Protein 8UAI (pdb70)

Radius of gyration: 36.53 Å; Cα contacts (8 Å, |Δi|>4): 7973; chains: 6; bounding box: 95×92×76 Å

Foldseek 3Di:
DPCLPVFLAWDWWFFLAKDDFQFWIKTWTQCPPSLNVLALKIKMKIKGAAQKKQFKKFKLFKKKKAWQAAKWKKDWADPPFDFDQADDPVHDTGHDIDIDGHQKIFIDHHPIIMMIGHNDHGMIMMMMMTNLVDPSRPDDSDMFMAGQAAAADGSNPNVAALGRHPLNHHNLVVQCVVVVHPSVVSVRSRNRVGDRHRMHGDDDDDDDRDPVVVVVVVVVVVVVVVVVVCVCCVPPVPQDGMDRFAPPVDAPFDDPPFKGKGKAFCVHRVVLQRSFKIKMKIWGAAQKKQAKKFWAPWKKKKAWQAAKKFKWKADPVRRTNDGDMDHHNIITIHRHGIIMMITGHNHITIIMIMINGRDIDMAGCAEPNHPLLVDPLVVQCVVVVHDSVVSVCRNPVHHGPRMDGHD/DFDAFDDPFQAWDWWFFDDWDDFQFWIKTWTDCPDNQNRRQLKTKMKIWGAAQKKQAKKFKLFKKKKAWLFAKWKKDKDFPPAAFPFDDDPVNDDTGHDMDIDGHQKIFTGQHPIIMMIGGNDRHTTMMMMMGRCRFPSRPPHSDTDIAGQAAVQVCRHPLLPDDLVVQCVVVVHDSVVSVNRSNPVGRRHRMHRDDPHDADGDPPRHGPCCDCPCTPPFDGMDGFPPPVQFPDDDPQFWTKHKAFCVNGVSRQSSFKIKMKTKGAAFKKQFKWFKAPWKKKKAWSAAKKFKWWADDVGDIRDTGMHHHNIITIHGHPIIMMITTHRHITIIMIMIRGGPIDIAGCAAPNHPLLVDDLVVVCVVPVDDSVVSCCRNPVHHGPRTGGD/DCLLCPVFQAFDFAAFPDWAQFLFWIKTKRWCPPSQNSPALKIKIKTWGFAQKKFFKKAAQFKKKKAWAAAKWKKDKDDPPDFQPFDDQDPVNVCVQVVVVDDDDVPDTGHAMDIDGHQKMFIHHHGIIMMIHGNTDGITIMMMMTRNPFPSRPDHRGTDMAGQAAWGADCVVDDQLVVVLPCPTGHPLSSDDLVVVCVVVVHDSVVSCVRSDHHNRHRMGRDPDRPLNGGHPVVVPCSPFDGMDGQPQVVPFPADDPFFWTKGWFFCVNHVCCQVSFKTKMKIWTAAFKKFFWKFWAPKKKKKAWSAAKKWKWKAAPVRRTRGTDIGHHGIITIHRHPIIMMITTHRGITIMMMMINGRDIDMAGCAADRHVLLVDDLVVVCVVVVHDSVVSVCRNPVQDHHTGMGHRPPDGD/DLPPFLAFDWWFFDDKADFQFWIKTWTQCPPSLNVLALKIKMKIKGAAQKKQFKKFKLFKKKKAWQAAKWKKDKADPPFDFDQADDPVHDTGHDIGIDGHQKIFIGGHPIIMMIHHNDHGMIMMMMITRLVFPSRPDDSDMDMAGQAAAADGSNDPCAPGRHPLRVDNLVVQCVVVVHDSVVSRVSRNRVGPRHRMHGDPDDDDDGDDPPVVVVVVVVVVVVVVVVVVVVVVVCVCCVPPVVQDGMDRQPPPPDAPFDDPPFKGKGKAFCVHRVCLVVNFKIKMKIKTAAQKKQAKKFWAPWKKKKAWAAAKKFKWKADPVRRGNDGDIRHHNIITIHRHGIIMMITTHNHITIIMIMINGRDIDMAGCAEPRHPLLPDPLVVQCVVVVHDSVVSVCRNPVHHGPRMDGHDPD/DFDAFDPPAQAWDWWFFPDWADFQFWIKTWTDCPDRLNRRQLKTKIKIKGWAQKKQAKKFKLFKKKKAWLAAKWKKDKDDPPAAFDFDDPVVVDDTGHDMDIDGHQKIFTGQHPIIMMITGHDDGITMMMMMGRCRFPSRPPHSDIDIAGQAAVQVCVPHPLLPDDLVVQCVVVVHDSVVSVVRSNPVGRRHRMHRDDPHDDDGDPCVCVPHSPFDRMDGQVPPVQFPDDDPQFWTKHKAFCVHGVCRQVSFKIKMKTWGAAFKKQFKKFWAPWKKKKAWSAAKKFKWWADDVRDINDTGMHHHNIITIHGGPIIMMITGHRGITIIMIMIRGGPIDIAGCAEPNHPLLVDDLVVVCVVVVDDSVVSCCRNPVHHGPRTGGD/DCLLCVVFLAFDFQDFPDWFQFLFWIKTKRFCPPSQNSPFLKIKMKTKGAAQKKFFKKAAQFKKKKAWLAAKWKKDKDDPPDDQPFDDDDPVVVVVDVVDHDVVGPDTGHAMDIDGHQKMFIHHHGIIMMIGRNDNGIIIMMMMTNNVFPRNPPHSGGDMAGQAADGADPCPGGHPLLVDDQVVVCVVVVHDSVVSVVRNDHHNRHRMHHNPDDDLPGGHPVVDDPSPADTMDGQPQVVPFPDDDPQFWTKRWAFCVNHVCCQVSQKTKMKIWTAAFKKFFKKFKAPKKKKKAWSAAKKWKWKADPVRRTHDTDIDHHGTITIHHHPIIMMITTHNHITIMMMMINGRDIDMAGQAADRHVLLVDQLVVVCVVVVHDSVVSVCRNPVQPHDDGMGHRPPDDD

B-factor: mean 38.61, std 11.41, range [18.66, 100.55]

Structure (mmCIF, N/CA/C/O backbone):
data_8UAI
#
_entry.id   8UAI
#
_cell.length_a   149.168
_cell.length_b   91.093
_cell.length_c   74.854
_cell.angle_alpha   90.000
_cell.angle_beta   90.320
_cell.angle_gamma   90.000
#
_symmetry.space_group_name_H-M   'P 1 21 1'
#
loop_
_entity.id
_entity.type
_entity.pdbx_description
1 polymer '11S globulin 1'
2 polymer '11S globulin 2'
3 polymer '11S globulin 3'
4 non-polymer GLYCEROL
5 non-polymer 'CHLORIDE ION'
6 water water
#
loop_
_atom_site.group_PDB
_atom_site.id
_atom_site.type_symbol
_atom_site.label_atom_id
_atom_site.label_alt_id
_atom_site.label_comp_id
_atom_site.label_asym_id
_atom_site.label_entity_id
_atom_site.label_seq_id
_atom_site.pdbx_PDB_ins_code
_atom_site.Cartn_x
_atom_site.Cartn_y
_atom_site.Cartn_z
_atom_site.occupancy
_atom_site.B_iso_or_equiv
_atom_site.auth_seq_id
_atom_site.auth_comp_id
_atom_site.auth_asym_id
_atom_site.auth_atom_id
_atom_site.pdbx_PDB_model_num
ATOM 1 N N . HIS A 1 12 ? 35.26273 5.39863 45.98424 1.000 65.91330 12 HIS A N 1
ATOM 2 C CA . HIS A 1 12 ? 36.18019 6.26758 46.71459 1.000 62.38933 12 HIS A CA 1
ATOM 3 C C . HIS A 1 12 ? 36.10219 6.04459 48.22858 1.000 70.51398 12 HIS A C 1
ATOM 4 O O . HIS A 1 12 ? 35.58480 5.02130 48.68836 1.000 72.38907 12 HIS A O 1
ATOM 11 N N . PHE A 1 13 ? 36.61424 7.02502 48.99000 1.000 67.30744 13 PHE A N 1
ATOM 12 C CA . PHE A 1 13 ? 36.54791 7.01472 50.44959 1.000 57.62399 13 PHE A CA 1
ATOM 13 C C . PHE A 1 13 ? 36.85629 8.38624 51.05649 1.000 66.51102 13 PHE A C 1
ATOM 14 O O . PHE A 1 13 ? 37.63727 8.48329 52.00981 1.000 63.51972 13 PHE A O 1
ATOM 16 N N . GLY A 1 14 ? 36.25010 9.44876 50.52212 1.000 57.89858 14 GLY A N 1
ATOM 17 C CA . GLY A 1 14 ? 36.37632 10.78009 51.10295 1.000 60.52021 14 GLY A CA 1
ATOM 18 C C . GLY A 1 14 ? 37.70510 11.48588 50.90678 1.000 63.40967 14 GLY A C 1
ATOM 19 O O . GLY A 1 14 ? 37.98497 12.45843 51.61940 1.000 60.61790 14 GLY A O 1
ATOM 20 N N . GLU A 1 15 ? 38.51908 11.05368 49.93790 1.000 56.16859 15 GLU A N 1
ATOM 21 C CA . GLU A 1 15 ? 39.89487 11.53190 49.85338 1.000 54.75046 15 GLU A CA 1
ATOM 22 C C . GLU A 1 15 ? 39.98242 13.00939 49.48454 1.000 53.11227 15 GLU A C 1
ATOM 23 O O . GLU A 1 15 ? 40.98417 13.65942 49.80357 1.000 54.27670 15 GLU A O 1
ATOM 29 N N . CYS A 1 16 ? 38.97035 13.56696 48.81613 1.000 43.72448 16 CYS A N 1
ATOM 30 C CA . CYS A 1 16 ? 39.08718 14.92699 48.30039 1.000 46.61880 16 CYS A CA 1
ATOM 31 C C . CYS A 1 16 ? 38.32636 15.95951 49.13389 1.000 50.97034 16 CYS A C 1
ATOM 32 O O . CYS A 1 16 ? 38.02315 17.04958 48.63697 1.000 48.66686 16 CYS A O 1
ATOM 35 N N . ASN A 1 17 ? 38.03913 15.65105 50.39771 1.000 54.58683 17 ASN A N 1
ATOM 36 C CA . ASN A 1 17 ? 37.38997 16.59468 51.31030 1.000 58.75332 17 ASN A CA 1
ATOM 37 C C . ASN A 1 17 ? 38.46569 17.49168 51.92785 1.000 57.69696 17 ASN A C 1
ATOM 38 O O . ASN A 1 17 ? 38.90187 17.30544 53.06387 1.000 65.71932 17 ASN A O 1
ATOM 43 N N . LEU A 1 18 ? 38.88975 18.49549 51.16078 1.000 50.81751 18 LEU A N 1
ATOM 44 C CA . LEU A 1 18 ? 40.10155 19.25810 51.45573 1.000 53.25182 18 LEU A CA 1
ATOM 45 C C . LEU A 1 18 ? 39.72007 20.67264 51.86995 1.000 52.00467 18 LEU A C 1
ATOM 46 O O . LEU A 1 18 ? 39.30464 21.47429 51.02646 1.000 47.31901 18 LEU A O 1
ATOM 51 N N . ASP A 1 19 ? 39.89218 20.99037 53.15914 1.000 52.33290 19 ASP A N 1
ATOM 52 C CA . ASP A 1 19 ? 39.64543 22.35589 53.62576 1.000 50.56098 19 ASP A CA 1
ATOM 53 C C . ASP A 1 19 ? 40.75589 23.30857 53.21280 1.000 49.76386 19 ASP A C 1
ATOM 54 O O . ASP A 1 19 ? 40.50647 24.50698 53.04172 1.000 46.18887 19 ASP A O 1
ATOM 59 N N . ARG A 1 20 ? 41.98689 22.81495 53.09848 1.000 44.81559 20 ARG A N 1
ATOM 60 C CA . ARG A 1 20 ? 43.14057 23.65232 52.80482 1.000 44.61627 20 ARG A CA 1
ATOM 61 C C . ARG A 1 20 ? 44.07525 22.89734 51.86786 1.000 48.11652 20 ARG A C 1
ATOM 62 O O . ARG A 1 20 ? 44.21662 21.67695 51.98012 1.000 46.44166 20 ARG A O 1
ATOM 70 N N . LEU A 1 21 ? 44.68444 23.61346 50.92182 1.000 40.56426 21 LEU A N 1
ATOM 71 C CA . LEU A 1 21 ? 45.75721 23.06643 50.10465 1.000 42.79185 21 LEU A CA 1
ATOM 72 C C . LEU A 1 21 ? 47.06635 23.69091 50.56268 1.000 43.82996 21 LEU A C 1
ATOM 73 O O . LEU A 1 21 ? 47.07546 24.80136 51.09787 1.000 39.88726 21 LEU A O 1
ATOM 78 N N . ASN A 1 22 ? 48.16834 22.97315 50.36075 1.000 42.68032 22 ASN A N 1
ATOM 79 C CA . ASN A 1 22 ? 49.49858 23.47915 50.68753 1.000 46.41486 22 ASN A CA 1
ATOM 80 C C . ASN A 1 22 ? 50.42610 23.37238 49.49046 1.000 41.11372 22 ASN A C 1
ATOM 81 O O . ASN A 1 22 ? 50.36731 22.39983 48.73369 1.000 38.51002 22 ASN A O 1
ATOM 86 N N . ALA A 1 23 ? 51.29827 24.36730 49.35105 1.000 41.52016 23 ALA A N 1
ATOM 87 C CA . ALA A 1 23 ? 52.48021 24.22592 48.51508 1.000 39.84743 23 ALA A CA 1
ATOM 88 C C . ALA A 1 23 ? 53.38178 23.14286 49.08947 1.000 39.07432 23 ALA A C 1
ATOM 89 O O . ALA A 1 23 ? 53.76611 23.18852 50.26064 1.000 37.57978 23 ALA A O 1
ATOM 91 N N . LEU A 1 24 ? 53.74071 22.17818 48.25971 1.000 37.14582 24 LEU A N 1
ATOM 92 C CA . LEU A 1 24 ? 54.30666 20.93099 48.74364 1.000 40.26449 24 LEU A CA 1
ATOM 93 C C . LEU A 1 24 ? 55.73472 20.79116 48.22051 1.000 36.52969 24 LEU A C 1
ATOM 94 O O . LEU A 1 24 ? 56.00235 21.09223 47.05266 1.000 32.38566 24 LEU A O 1
ATOM 99 N N . GLU A 1 25 ? 56.66796 20.36570 49.08626 1.000 35.50750 25 GLU A N 1
ATOM 100 C CA . GLU A 1 25 ? 58.03241 20.11281 48.62953 1.000 36.31137 25 GLU A CA 1
ATOM 101 C C . GLU A 1 25 ? 58.43774 18.65187 48.82794 1.000 39.07853 25 GLU A C 1
ATOM 102 O O . GLU A 1 25 ? 57.74151 17.88904 49.50974 1.000 39.95819 25 GLU A O 1
ATOM 108 N N . PRO A 1 26 ? 59.54467 18.22053 48.23342 1.000 34.67781 26 PRO A N 1
ATOM 109 C CA . PRO A 1 26 ? 59.96785 16.82483 48.39423 1.000 41.49658 26 PRO A CA 1
ATOM 110 C C . PRO A 1 26 ? 60.20830 16.47147 49.85727 1.000 39.91328 26 PRO A C 1
ATOM 111 O O . PRO A 1 26 ? 60.70542 17.28126 50.64123 1.000 37.56310 26 PRO A O 1
ATOM 115 N N . THR A 1 27 ? 59.83938 15.23819 50.21473 1.000 42.36684 27 THR A N 1
ATOM 116 C CA . THR A 1 27 ? 60.05301 14.67612 51.54474 1.000 43.17163 27 THR A CA 1
ATOM 117 C C . THR A 1 27 ? 61.07937 13.54442 51.57254 1.000 47.90175 27 THR A C 1
ATOM 118 O O . THR A 1 27 ? 61.60651 13.23169 52.64388 1.000 42.11949 27 THR A O 1
ATOM 122 N N . ASN A 1 28 ? 61.35657 12.91497 50.43868 1.000 45.01604 28 ASN A N 1
ATOM 123 C CA . ASN A 1 28 ? 62.29062 11.80141 50.34848 1.000 50.53158 28 ASN A CA 1
ATOM 124 C C . ASN A 1 28 ? 63.41698 12.17236 49.38761 1.000 49.64231 28 ASN A C 1
ATOM 125 O O . ASN A 1 28 ? 63.16918 12.79143 48.34407 1.000 44.49145 28 ASN A O 1
ATOM 130 N N . ARG A 1 29 ? 64.65073 11.78942 49.72876 1.000 48.05358 29 ARG A N 1
ATOM 131 C CA . ARG A 1 29 ? 65.81244 12.07922 48.88953 1.000 42.87287 29 ARG A CA 1
ATOM 132 C C . ARG A 1 29 ? 66.79573 10.91303 48.88944 1.000 44.82572 29 ARG A C 1
ATOM 133 O O . ARG A 1 29 ? 67.33767 10.55758 49.93949 1.000 52.97462 29 ARG A O 1
ATOM 141 N N . ILE A 1 30 ? 67.03539 10.33506 47.71037 1.000 39.95798 30 ILE A N 1
ATOM 142 C CA . ILE A 1 30 ? 68.14621 9.41133 47.46512 1.000 38.08023 30 ILE A CA 1
ATOM 143 C C . ILE A 1 30 ? 69.30233 10.19551 46.87001 1.000 40.43571 30 ILE A C 1
ATOM 144 O O . ILE A 1 30 ? 69.10530 10.96281 45.92157 1.000 38.01506 30 ILE A O 1
ATOM 149 N N . GLU A 1 31 ? 70.50914 9.99338 47.40852 1.000 39.10744 31 GLU A N 1
ATOM 150 C CA . GLU A 1 31 ? 71.73855 10.54431 46.84669 1.000 42.88971 31 GLU A CA 1
ATOM 151 C C . GLU A 1 31 ? 72.55316 9.42043 46.21668 1.000 45.47175 31 GLU A C 1
ATOM 152 O O . GLU A 1 31 ? 73.00851 8.51016 46.91699 1.000 43.77948 31 GLU A O 1
ATOM 158 N N . ALA A 1 32 ? 72.75090 9.49564 44.91041 1.000 35.65137 32 ALA A N 1
ATOM 159 C CA . ALA A 1 32 ? 73.48739 8.46861 44.19506 1.000 37.44103 32 ALA A CA 1
ATOM 160 C C . ALA A 1 32 ? 74.84321 9.00398 43.74754 1.000 33.49843 32 ALA A C 1
ATOM 161 O O . ALA A 1 32 ? 75.16714 10.19459 43.90409 1.000 30.79522 32 ALA A O 1
ATOM 163 N N . GLU A 1 33 ? 75.63359 8.09604 43.17397 1.000 33.32869 33 GLU A N 1
ATOM 164 C CA . GLU A 1 33 ? 76.99548 8.42862 42.76533 1.000 33.49803 33 GLU A CA 1
ATOM 165 C C . GLU A 1 33 ? 76.99877 9.58564 41.78142 1.000 33.28688 33 GLU A C 1
ATOM 166 O O . GLU A 1 33 ? 77.87377 10.46380 41.84114 1.000 35.53716 33 GLU A O 1
ATOM 172 N N . ALA A 1 34 ? 76.01239 9.61482 40.88121 1.000 30.80719 34 ALA A N 1
ATOM 173 C CA . ALA A 1 34 ? 76.00362 10.54699 39.75921 1.000 33.63388 34 ALA A CA 1
ATOM 174 C C . ALA A 1 34 ? 74.69357 11.32368 39.67320 1.000 30.54634 34 ALA A C 1
ATOM 175 O O . ALA A 1 34 ? 74.29414 11.75426 38.59284 1.000 32.29994 34 ALA A O 1
ATOM 177 N N . GLY A 1 35 ? 74.02554 11.55197 40.79125 1.000 30.61109 35 GLY A N 1
ATOM 178 C CA . GLY A 1 35 ? 72.79997 12.32103 40.74979 1.000 34.36471 35 GLY A CA 1
ATOM 179 C C . GLY A 1 35 ? 71.96406 12.02657 41.97447 1.000 35.93894 35 GLY A C 1
ATOM 180 O O . GLY A 1 35 ? 72.45207 11.46130 42.95227 1.000 36.31437 35 GLY A O 1
ATOM 181 N N . GLN A 1 36 ? 70.68731 12.41342 41.89535 1.000 28.85385 36 GLN A N 1
ATOM 182 C CA . GLN A 1 36 ? 69.83683 12.30510 43.07065 1.000 32.42282 36 GLN A CA 1
ATOM 183 C C . GLN A 1 36 ? 68.39009 12.16983 42.62081 1.000 33.21959 36 GLN A C 1
ATOM 184 O O . GLN A 1 36 ? 68.01766 12.60265 41.52425 1.000 31.16745 36 GLN A O 1
ATOM 190 N N . ILE A 1 37 ? 67.58476 11.51382 43.44721 1.000 28.31815 37 ILE A N 1
ATOM 191 C CA . ILE A 1 37 ? 66.16256 11.35616 43.16143 1.000 34.78554 37 ILE A CA 1
ATOM 192 C C . ILE A 1 37 ? 65.37846 11.87104 44.35517 1.000 33.18432 37 ILE A C 1
ATOM 193 O O . ILE A 1 37 ? 65.63354 11.47288 45.49590 1.000 32.45172 37 ILE A O 1
ATOM 198 N N . GLU A 1 38 ? 64.45286 12.78226 44.09453 1.000 28.11389 38 GLU A N 1
ATOM 199 C CA . GLU A 1 38 ? 63.65689 13.42451 45.12460 1.000 35.78640 38 GLU A CA 1
ATOM 200 C C . GLU A 1 38 ? 62.20970 13.03574 44.89173 1.000 33.87079 38 GLU A C 1
ATOM 201 O O . GLU A 1 38 ? 61.76748 12.95320 43.74326 1.000 35.43985 38 GLU A O 1
ATOM 207 N N . SER A 1 39 ? 61.47190 12.79086 45.96064 1.000 36.36881 39 SER A N 1
ATOM 208 C CA . SER A 1 39 ? 60.05919 12.47889 45.80307 1.000 32.60789 39 SER A CA 1
ATOM 209 C C . SER A 1 39 ? 59.22966 13.27792 46.79678 1.000 37.37763 39 SER A C 1
ATOM 210 O O . SER A 1 39 ? 59.63709 13.47374 47.94785 1.000 37.64640 39 SER A O 1
ATOM 213 N N . TRP A 1 40 ? 58.07336 13.75415 46.32449 1.000 33.42527 40 TRP A N 1
ATOM 214 C CA . TRP A 1 40 ? 57.04306 14.33904 47.16677 1.000 33.02981 40 TRP A CA 1
ATOM 215 C C . TRP A 1 40 ? 56.29491 13.22071 47.88687 1.000 33.23316 40 TRP A C 1
ATOM 216 O O . TRP A 1 40 ? 56.32875 12.07252 47.46584 1.000 34.81731 40 TRP A O 1
ATOM 227 N N . ASP A 1 41 ? 55.64141 13.55125 48.99781 1.000 31.55277 41 ASP A N 1
ATOM 228 C CA . ASP A 1 41 ? 55.04133 12.51743 49.85068 1.000 34.20838 41 ASP A CA 1
ATOM 229 C C . ASP A 1 41 ? 53.73750 12.02242 49.22621 1.000 36.78983 41 ASP A C 1
ATOM 230 O O . ASP A 1 41 ? 52.69138 12.66007 49.35985 1.000 36.37906 41 ASP A O 1
ATOM 235 N N . HIS A 1 42 ? 53.77756 10.85608 48.57004 1.000 35.51602 42 HIS A N 1
ATOM 236 C CA . HIS A 1 42 ? 52.57826 10.38918 47.87375 1.000 35.58024 42 HIS A CA 1
ATOM 237 C C . HIS A 1 42 ? 51.42792 10.06594 48.81683 1.000 39.19119 42 HIS A C 1
ATOM 238 O O . HIS A 1 42 ? 50.30843 9.83487 48.33756 1.000 36.18421 42 HIS A O 1
ATOM 245 N N . ASN A 1 43 ? 51.66509 10.04214 50.12965 1.000 36.26405 43 ASN A N 1
ATOM 246 C CA . ASN A 1 43 ? 50.59946 9.80176 51.09178 1.000 42.36902 43 ASN A CA 1
ATOM 247 C C . ASN A 1 43 ? 49.93881 11.07203 51.58885 1.000 37.22072 43 ASN A C 1
ATOM 248 O O . ASN A 1 43 ? 48.98551 10.98805 52.36323 1.000 40.62982 43 ASN A O 1
ATOM 253 N N . ASP A 1 44 ? 50.41111 12.23631 51.16185 1.000 34.96160 44 ASP A N 1
ATOM 254 C CA . ASP A 1 44 ? 49.71872 13.46869 51.49259 1.000 39.96825 44 ASP A CA 1
ATOM 255 C C . ASP A 1 44 ? 48.31891 13.42281 50.89456 1.000 38.01762 44 ASP A C 1
ATOM 256 O O . ASP A 1 44 ? 48.12705 12.97777 49.75811 1.000 34.51062 44 ASP A O 1
ATOM 261 N N . GLN A 1 45 ? 47.33629 13.88340 51.67371 1.000 39.36456 45 GLN A N 1
ATOM 262 C CA . GLN A 1 45 ? 45.94133 13.86173 51.23461 1.000 40.44190 45 GLN A CA 1
ATOM 263 C C . GLN A 1 45 ? 45.77777 14.45787 49.83763 1.000 36.65448 45 GLN A C 1
ATOM 264 O O . GLN A 1 45 ? 44.99282 13.95338 49.02079 1.000 38.23543 45 GLN A O 1
ATOM 267 N N . GLN A 1 46 ? 46.51484 15.53117 49.54557 1.000 36.44844 46 GLN A N 1
ATOM 268 C CA . GLN A 1 46 ? 46.40854 16.20490 48.25271 1.000 29.28813 46 GLN A CA 1
ATOM 269 C C . GLN A 1 46 ? 46.76768 15.27575 47.09909 1.000 32.09963 46 GLN A C 1
ATOM 270 O O . GLN A 1 46 ? 46.09088 15.26991 46.06007 1.000 37.13618 46 GLN A O 1
ATOM 276 N N . PHE A 1 47 ? 47.84455 14.49746 47.25116 1.000 33.98491 47 PHE A N 1
ATOM 277 C CA . PHE A 1 47 ? 48.25903 13.57154 46.19738 1.000 31.68016 47 PHE A CA 1
ATOM 278 C C . PHE A 1 47 ? 47.37267 12.33722 46.15127 1.000 35.57011 47 PHE A C 1
ATOM 279 O O . PHE A 1 47 ? 47.18780 11.74475 45.08097 1.000 29.56285 47 PHE A O 1
ATOM 287 N N . GLN A 1 48 ? 46.81950 11.93184 47.29342 1.000 33.38909 48 GLN A N 1
ATOM 288 C CA . GLN A 1 48 ? 45.90621 10.80215 47.28254 1.000 35.46855 48 GLN A CA 1
ATOM 289 C C . GLN A 1 48 ? 44.58023 11.19298 46.64910 1.000 36.79680 48 GLN A C 1
ATOM 290 O O . GLN A 1 48 ? 43.95532 10.38649 45.95532 1.000 35.43970 48 GLN A O 1
ATOM 296 N N . CYS A 1 49 ? 44.14835 12.43552 46.86164 1.000 35.34679 49 CYS A N 1
ATOM 297 C CA . CYS A 1 49 ? 42.96756 12.93238 46.16491 1.000 37.55588 49 CYS A CA 1
ATOM 298 C C . CYS A 1 49 ? 43.16583 12.87374 44.65232 1.000 35.00200 49 CYS A C 1
ATOM 299 O O . CYS A 1 49 ? 42.25937 12.47759 43.90908 1.000 35.74881 49 CYS A O 1
ATOM 302 N N . ALA A 1 50 ? 44.35589 13.24491 44.17936 1.000 31.98085 50 ALA A N 1
ATOM 303 C CA . ALA A 1 50 ? 44.65036 13.25235 42.75192 1.000 31.60842 50 ALA A CA 1
ATOM 304 C C . ALA A 1 50 ? 45.03398 11.87739 42.20388 1.000 35.70030 50 ALA A C 1
ATOM 305 O O . ALA A 1 50 ? 44.90932 11.65926 40.99276 1.000 33.26967 50 ALA A O 1
ATOM 307 N N . GLY A 1 51 ? 45.50622 10.96050 43.04979 1.000 31.15567 51 GLY A N 1
ATOM 308 C CA . GLY A 1 51 ? 45.95177 9.64878 42.57943 1.000 31.21406 51 GLY A CA 1
ATOM 309 C C . GLY A 1 51 ? 47.29578 9.66298 41.87795 1.000 30.34798 51 GLY A C 1
ATOM 310 O O . GLY A 1 51 ? 47.44997 9.03289 40.82598 1.000 32.51010 51 GLY A O 1
ATOM 311 N N . VAL A 1 52 ? 48.27412 10.38917 42.42518 1.000 31.40013 52 VAL A N 1
ATOM 312 C CA . VAL A 1 52 ? 49.52820 10.64366 41.73986 1.000 29.64220 52 VAL A CA 1
ATOM 313 C C . VAL A 1 52 ? 50.66830 10.58577 42.74049 1.000 29.90714 52 VAL A C 1
ATOM 314 O O . VAL A 1 52 ? 50.47788 10.71736 43.95010 1.000 31.41232 52 VAL A O 1
ATOM 318 N N . ALA A 1 53 ? 51.86921 10.37881 42.21800 1.000 30.42468 53 ALA A N 1
ATOM 319 C CA . ALA A 1 53 ? 53.09160 10.64374 42.96575 1.000 30.02463 53 ALA A CA 1
ATOM 320 C C . ALA A 1 53 ? 53.97549 11.50963 42.08254 1.000 31.93754 53 ALA A C 1
ATOM 321 O O . ALA A 1 53 ? 53.87050 11.46091 40.85844 1.000 31.22653 53 ALA A O 1
ATOM 323 N N . VAL A 1 54 ? 54.83857 12.31317 42.69423 1.000 27.17292 54 VAL A N 1
ATOM 324 C CA . VAL A 1 54 ? 55.69093 13.23258 41.94694 1.000 26.99292 54 VAL A CA 1
ATOM 325 C C . VAL A 1 54 ? 57.14441 12.96166 42.31253 1.000 30.58996 54 VAL A C 1
ATOM 326 O O . VAL A 1 54 ? 57.48508 12.79168 43.49104 1.000 31.36105 54 VAL A O 1
ATOM 330 N N . ILE A 1 55 ? 57.99731 12.92949 41.29052 1.000 30.18912 55 ILE A N 1
ATOM 331 C CA . ILE A 1 55 ? 59.42220 12.65480 41.43449 1.000 29.53928 55 ILE A CA 1
ATOM 332 C C . ILE A 1 55 ? 60.21661 13.70583 40.66099 1.000 28.49085 55 ILE A C 1
ATOM 333 O O . ILE A 1 55 ? 59.76197 14.22510 39.63974 1.000 33.33995 55 ILE A O 1
ATOM 338 N N . ARG A 1 56 ? 61.40578 14.03220 41.16618 1.000 28.73873 56 ARG A N 1
ATOM 339 C CA . ARG A 1 56 ? 62.35933 14.88961 40.46587 1.000 31.21225 56 ARG A CA 1
ATOM 340 C C . ARG A 1 56 ? 63.71021 14.18356 40.44628 1.000 29.93781 56 ARG A C 1
ATOM 341 O O . ARG A 1 56 ? 64.28412 13.91541 41.50788 1.000 35.27550 56 ARG A O 1
ATOM 349 N N . ARG A 1 57 ? 64.21178 13.86478 39.25764 1.000 29.71751 57 ARG A N 1
ATOM 350 C CA . ARG A 1 57 ? 65.52321 13.23724 39.12509 1.000 28.94426 57 ARG A CA 1
ATOM 351 C C . ARG A 1 57 ? 66.52615 14.26024 38.61216 1.000 33.73231 57 ARG A C 1
ATOM 352 O O . ARG A 1 57 ? 66.23121 15.02903 37.68701 1.000 31.01596 57 ARG A O 1
ATOM 360 N N . THR A 1 58 ? 67.70502 14.27497 39.22717 1.000 29.85328 58 THR A N 1
ATOM 361 C CA . THR A 1 58 ? 68.80856 15.12429 38.79655 1.000 28.36324 58 THR A CA 1
ATOM 362 C C . THR A 1 58 ? 69.96264 14.21013 38.40202 1.000 34.27601 58 THR A C 1
ATOM 363 O O . THR A 1 58 ? 70.44998 13.42618 39.22396 1.000 29.67634 58 THR A O 1
ATOM 367 N N . ILE A 1 59 ? 70.33653 14.25016 37.12703 1.000 32.22583 59 ILE A N 1
ATOM 368 C CA . ILE A 1 59 ? 71.41560 13.42603 36.59054 1.000 33.14897 59 ILE A CA 1
ATOM 369 C C . ILE A 1 59 ? 72.59093 14.32551 36.26142 1.000 31.38294 59 ILE A C 1
ATOM 370 O O . ILE A 1 59 ? 72.47483 15.20760 35.39914 1.000 29.40722 59 ILE A O 1
ATOM 375 N N . GLU A 1 60 ? 73.73342 14.07909 36.90603 1.000 33.47793 60 GLU A N 1
ATOM 376 C CA . GLU A 1 60 ? 74.91905 14.87591 36.62341 1.000 34.59899 60 GLU A CA 1
ATOM 377 C C . GLU A 1 60 ? 75.48542 14.50130 35.25954 1.000 32.49874 60 GLU A C 1
ATOM 378 O O . GLU A 1 60 ? 75.20798 13.41842 34.73612 1.000 32.31996 60 GLU A O 1
ATOM 384 N N . PRO A 1 61 ? 76.28688 15.37953 34.66988 1.000 34.23604 61 PRO A N 1
ATOM 385 C CA . PRO A 1 61 ? 76.99528 15.02955 33.43350 1.000 33.68845 61 PRO A CA 1
ATOM 386 C C . PRO A 1 61 ? 77.67685 13.67668 33.55231 1.000 31.15168 61 PRO A C 1
ATOM 387 O O . PRO A 1 61 ? 78.35349 13.37885 34.54109 1.000 33.60762 61 PRO A O 1
ATOM 391 N N . ASN A 1 62 ? 77.49741 12.85664 32.52441 1.000 31.45262 62 ASN A N 1
ATOM 392 C CA . ASN A 1 62 ? 77.97545 11.48091 32.48750 1.000 39.23312 62 ASN A CA 1
ATOM 393 C C . ASN A 1 62 ? 77.28174 10.56685 33.49654 1.000 35.87585 62 ASN A C 1
ATOM 394 O O . ASN A 1 62 ? 77.76307 9.44872 33.76734 1.000 35.44724 62 ASN A O 1
ATOM 399 N N . GLY A 1 63 ? 76.15426 10.99000 34.04750 1.000 30.50719 63 GLY A N 1
ATOM 400 C CA . GLY A 1 63 ? 75.37679 10.11949 34.90205 1.000 30.49704 63 GLY A CA 1
ATOM 401 C C . GLY A 1 63 ? 74.41599 9.25089 34.10361 1.000 31.05721 63 GLY A C 1
ATOM 402 O O . GLY A 1 63 ? 73.84290 9.67763 33.09760 1.000 28.24732 63 GLY A O 1
ATOM 403 N N . LEU A 1 64 ? 74.22123 8.02463 34.58461 1.000 29.69919 64 LEU A N 1
ATOM 404 C CA . LEU A 1 64 ? 73.36200 7.04081 33.92623 1.000 25.78680 64 LEU A CA 1
ATOM 405 C C . LEU A 1 64 ? 72.26514 6.61142 34.89438 1.000 27.70331 64 LEU A C 1
ATOM 406 O O . LEU A 1 64 ? 72.55625 6.04146 35.94972 1.000 30.59489 64 LEU A O 1
ATOM 411 N N . LEU A 1 65 ? 71.01102 6.89405 34.54550 1.000 26.49021 65 LEU A N 1
ATOM 412 C CA . LEU A 1 65 ? 69.87977 6.38972 35.31014 1.000 29.49041 65 LEU A CA 1
ATOM 413 C C . LEU A 1 65 ? 69.69252 4.94110 34.89885 1.000 30.94932 65 LEU A C 1
ATOM 414 O O . LEU A 1 65 ? 69.50859 4.66414 33.71127 1.000 28.28983 65 LEU A O 1
ATOM 419 N N . LEU A 1 66 ? 69.79231 4.02532 35.86552 1.000 28.28848 66 LEU A N 1
ATOM 420 C CA . LEU A 1 66 ? 69.81037 2.59252 35.56764 1.000 30.93001 66 LEU A CA 1
ATOM 421 C C . LEU A 1 66 ? 68.51599 2.13838 34.89155 1.000 28.49215 66 LEU A C 1
ATOM 422 O O . LEU A 1 66 ? 67.43158 2.63214 35.21571 1.000 29.15509 66 LEU A O 1
ATOM 427 N N . PRO A 1 67 ? 68.61182 1.16992 33.97476 1.000 26.62890 67 PRO A N 1
ATOM 428 C CA . PRO A 1 67 ? 67.41650 0.55332 33.38504 1.000 27.97327 67 PRO A CA 1
ATOM 429 C C . PRO A 1 67 ? 66.43445 0.12023 34.46067 1.000 28.01164 67 PRO A C 1
ATOM 430 O O . PRO A 1 67 ? 66.80858 -0.59464 35.40139 1.000 25.44036 67 PRO A O 1
ATOM 434 N N . GLN A 1 68 ? 65.16277 0.50996 34.28691 1.000 23.96088 68 GLN A N 1
ATOM 435 C CA . GLN A 1 68 ? 64.10445 0.25560 35.26312 1.000 26.54669 68 GLN A CA 1
ATOM 436 C C . GLN A 1 68 ? 62.74369 0.44250 34.61043 1.000 26.82406 68 GLN A C 1
ATOM 437 O O . GLN A 1 68 ? 62.61694 1.10125 33.57019 1.000 29.91221 68 GLN A O 1
ATOM 443 N N . TYR A 1 69 ? 61.71409 -0.06607 35.29372 1.000 25.66570 69 TYR A N 1
ATOM 444 C CA . TYR A 1 69 ? 60.31313 0.15822 34.92992 1.000 28.40949 69 TYR A CA 1
ATOM 445 C C . TYR A 1 69 ? 59.48566 0.39536 36.19272 1.000 28.98836 69 TYR A C 1
ATOM 446 O O . TYR A 1 69 ? 59.90971 0.07912 37.30136 1.000 30.07146 69 TYR A O 1
ATOM 455 N N . SER A 1 70 ? 58.29497 0.97568 36.02711 1.000 27.79688 70 SER A N 1
ATOM 456 C CA . SER A 1 70 ? 57.46891 1.30925 37.17018 1.000 29.10861 70 SER A CA 1
ATOM 457 C C . SER A 1 70 ? 56.09097 0.65765 37.02851 1.000 28.23775 70 SER A C 1
ATOM 458 O O . SER A 1 70 ? 55.68900 0.25017 35.93633 1.000 28.83052 70 SER A O 1
ATOM 461 N N . ASN A 1 71 ? 55.34931 0.56199 38.13962 1.000 21.49604 71 ASN A N 1
ATOM 462 C CA . ASN A 1 71 ? 53.95951 0.10952 38.04605 1.000 27.94874 71 ASN A CA 1
ATOM 463 C C . ASN A 1 71 ? 53.00756 1.20307 37.56346 1.000 31.81611 71 ASN A C 1
ATOM 464 O O . ASN A 1 71 ? 51.80943 0.94743 37.41400 1.000 27.93866 71 ASN A O 1
ATOM 469 N N . ALA A 1 72 ? 53.51126 2.39539 37.29100 1.000 30.33052 72 ALA A N 1
ATOM 470 C CA . ALA A 1 72 ? 52.66578 3.54520 37.01537 1.000 32.90867 72 ALA A CA 1
ATOM 471 C C . ALA A 1 72 ? 53.08463 4.16179 35.69003 1.000 28.63283 72 ALA A C 1
ATOM 472 O O . ALA A 1 72 ? 54.28309 4.25752 35.42315 1.000 28.74927 72 ALA A O 1
ATOM 474 N N . PRO A 1 73 ? 52.14098 4.56953 34.83910 1.000 24.44195 73 PRO A N 1
ATOM 475 C CA . PRO A 1 73 ? 52.50083 5.46582 33.73548 1.000 32.27951 73 PRO A CA 1
ATOM 476 C C . PRO A 1 73 ? 53.18760 6.70369 34.28530 1.000 33.67589 73 PRO A C 1
ATOM 477 O O . PRO A 1 73 ? 52.85110 7.19677 35.36359 1.000 33.41465 73 PRO A O 1
ATOM 481 N N . LYS A 1 74 ? 54.15924 7.20888 33.53658 1.000 32.96717 74 LYS A N 1
ATOM 482 C CA . LYS A 1 74 ? 54.93632 8.35719 33.97901 1.000 31.16937 74 LYS A CA 1
ATOM 483 C C . LYS A 1 74 ? 54.94779 9.37451 32.85175 1.000 32.61905 74 LYS A C 1
ATOM 484 O O . LYS A 1 74 ? 55.11470 9.00885 31.68239 1.000 31.29450 74 LYS A O 1
ATOM 490 N N . LEU A 1 75 ? 54.67156 10.62991 33.18916 1.000 28.69925 75 LEU A N 1
ATOM 491 C CA . LEU A 1 75 ? 54.88394 11.73892 32.27354 1.000 28.64455 75 LEU A CA 1
ATOM 492 C C . LEU A 1 75 ? 56.02999 12.57268 32.83144 1.000 31.01109 75 LEU A C 1
ATOM 493 O O . LEU A 1 75 ? 55.97937 12.99270 33.99531 1.000 26.78613 75 LEU A O 1
ATOM 498 N N . ILE A 1 76 ? 57.06433 12.78409 32.01381 1.000 26.60576 76 ILE A N 1
ATOM 499 C CA . ILE A 1 76 ? 58.34566 13.34501 32.45401 1.000 27.87128 76 ILE A CA 1
ATOM 500 C C . ILE A 1 76 ? 58.53126 14.69315 31.77289 1.000 32.56596 76 ILE A C 1
ATOM 501 O O . ILE A 1 76 ? 58.38683 14.79288 30.54799 1.000 34.14083 76 ILE A O 1
ATOM 506 N N . TYR A 1 77 ? 58.81998 15.72925 32.55753 1.000 31.04599 77 TYR A N 1
ATOM 507 C CA . TYR A 1 77 ? 59.16851 17.03996 32.01770 1.000 31.32957 77 TYR A CA 1
ATOM 508 C C . TYR A 1 77 ? 60.65356 17.29510 32.23691 1.000 29.00595 77 TYR A C 1
ATOM 509 O O . TYR A 1 77 ? 61.14932 17.18384 33.36505 1.000 30.49072 77 TYR A O 1
ATOM 518 N N . ILE A 1 78 ? 61.36826 17.62153 31.16008 1.000 28.63943 78 ILE A N 1
ATOM 519 C CA . ILE A 1 78 ? 62.79149 17.93522 31.25215 1.000 28.44624 78 ILE A CA 1
ATOM 520 C C . ILE A 1 78 ? 62.89094 19.41815 31.59131 1.000 32.52291 78 ILE A C 1
ATOM 521 O O . ILE A 1 78 ? 62.72256 20.27725 30.72703 1.000 30.83442 78 ILE A O 1
ATOM 526 N N . GLU A 1 79 ? 63.17474 19.71482 32.85648 1.000 31.87064 79 GLU A N 1
ATOM 527 C CA . GLU A 1 79 ? 63.27046 21.09459 33.30078 1.000 32.41417 79 GLU A CA 1
ATOM 528 C C . GLU A 1 79 ? 64.57715 21.74326 32.84158 1.000 36.78199 79 GLU A C 1
ATOM 529 O O . GLU A 1 79 ? 64.58184 22.90292 32.41682 1.000 35.57001 79 GLU A O 1
ATOM 535 N N . ARG A 1 80 ? 65.67667 20.98961 32.87799 1.000 33.44452 80 ARG A N 1
ATOM 536 C CA . ARG A 1 80 ? 67.02267 21.45654 32.58013 1.000 40.51271 80 ARG A CA 1
ATOM 537 C C . ARG A 1 80 ? 67.76695 20.34588 31.85204 1.000 35.27983 80 ARG A C 1
ATOM 538 O O . ARG A 1 80 ? 67.59945 19.16670 32.17583 1.000 29.19030 80 ARG A O 1
ATOM 546 N N . GLY A 1 81 ? 68.65090 20.73464 30.92641 1.000 30.87646 81 GLY A N 1
ATOM 547 C CA . GLY A 1 81 ? 69.66729 19.82534 30.42127 1.000 32.20100 81 GLY A CA 1
ATOM 548 C C . GLY A 1 81 ? 69.26026 19.11415 29.14496 1.000 36.81602 81 GLY A C 1
ATOM 549 O O . GLY A 1 81 ? 68.22513 19.39057 28.53146 1.000 31.23246 81 GLY A O 1
ATOM 550 N N . ARG A 1 82 ? 70.11821 18.18018 28.73248 1.000 31.93915 82 ARG A N 1
ATOM 551 C CA . ARG A 1 82 ? 69.87336 17.37438 27.54382 1.000 30.09523 82 ARG A CA 1
ATOM 552 C C . ARG A 1 82 ? 70.53507 16.01702 27.72380 1.000 32.45346 82 ARG A C 1
ATOM 553 O O . ARG A 1 82 ? 71.49250 15.87055 28.48263 1.000 29.25142 82 ARG A O 1
ATOM 561 N N . GLY A 1 83 ? 70.00606 15.01574 27.03974 1.000 31.83973 83 GLY A N 1
ATOM 562 C CA . GLY A 1 83 ? 70.60724 13.70228 27.12875 1.000 31.65826 83 GLY A CA 1
ATOM 563 C C . GLY A 1 83 ? 69.87584 12.73503 26.23942 1.000 34.64647 83 GLY A C 1
ATOM 564 O O . GLY A 1 83 ? 69.18998 13.12692 25.28833 1.000 29.21995 83 GLY A O 1
ATOM 565 N N . ILE A 1 84 ? 70.00164 11.46501 26.57054 1.000 28.14342 84 ILE A N 1
ATOM 566 C CA . ILE A 1 84 ? 69.42015 10.43579 25.72937 1.000 31.23753 84 ILE A CA 1
ATOM 567 C C . ILE A 1 84 ? 68.69179 9.44307 26.60791 1.000 34.29988 84 ILE A C 1
ATOM 568 O O . ILE A 1 84 ? 69.03791 9.23451 27.77529 1.000 30.73008 84 ILE A O 1
ATOM 573 N N . THR A 1 85 ? 67.67405 8.82677 26.03483 1.000 29.66536 85 THR A N 1
ATOM 574 C CA . THR A 1 85 ? 66.89312 7.83691 26.75153 1.000 31.62391 85 THR A CA 1
ATOM 575 C C . THR A 1 85 ? 66.69921 6.64292 25.84244 1.000 30.32816 85 THR A C 1
ATOM 576 O O . THR A 1 85 ? 66.45012 6.80145 24.64603 1.000 31.14116 85 THR A O 1
ATOM 580 N N . GLY A 1 86 ? 66.84791 5.45865 26.41679 1.000 25.55868 86 GLY A N 1
ATOM 581 C CA . GLY A 1 86 ? 66.57945 4.22245 25.72785 1.000 32.02243 86 GLY A CA 1
ATOM 582 C C . GLY A 1 86 ? 65.33080 3.62303 26.34046 1.000 35.40110 86 GLY A C 1
ATOM 583 O O . GLY A 1 86 ? 65.35948 3.16388 27.48600 1.000 31.71202 86 GLY A O 1
ATOM 584 N N . VAL A 1 87 ? 64.21931 3.66901 25.61255 1.000 32.90718 87 VAL A N 1
ATOM 585 C CA . VAL A 1 87 ? 62.97349 3.03694 26.03056 1.000 27.15281 87 VAL A CA 1
ATOM 586 C C . VAL A 1 87 ? 62.91460 1.66304 25.37705 1.000 32.59284 87 VAL A C 1
ATOM 587 O O . VAL A 1 87 ? 63.19245 1.52014 24.17571 1.000 28.96292 87 VAL A O 1
ATOM 591 N N . LEU A 1 88 ? 62.58816 0.64946 26.17159 1.000 29.44601 88 LEU A N 1
ATOM 592 C CA . LEU A 1 88 ? 62.77833 -0.74384 25.79094 1.000 27.52299 88 LEU A CA 1
ATOM 593 C C . LEU A 1 88 ? 61.40762 -1.36259 25.53182 1.000 32.80686 88 LEU A C 1
ATOM 594 O O . LEU A 1 88 ? 60.66950 -1.69851 26.46776 1.000 31.03691 88 LEU A O 1
ATOM 599 N N . PHE A 1 89 ? 61.05810 -1.49223 24.26139 1.000 34.54664 89 PHE A N 1
ATOM 600 C CA . PHE A 1 89 ? 59.76147 -2.06024 23.89861 1.000 37.02358 89 PHE A CA 1
ATOM 601 C C . PHE A 1 89 ? 59.90284 -3.55107 23.64383 1.000 38.98159 89 PHE A C 1
ATOM 602 O O . PHE A 1 89 ? 60.73025 -3.94781 22.80943 1.000 35.78171 89 PHE A O 1
ATOM 610 N N . PRO A 1 90 ? 59.13070 -4.40521 24.32460 1.000 36.02161 90 PRO A N 1
ATOM 611 C CA . PRO A 1 90 ? 59.36593 -5.84954 24.21497 1.000 34.29990 90 PRO A CA 1
ATOM 612 C C . PRO A 1 90 ? 59.06585 -6.35769 22.81425 1.000 39.53610 90 PRO A C 1
ATOM 613 O O . PRO A 1 90 ? 58.00202 -6.08730 22.25721 1.000 33.13156 90 PRO A O 1
ATOM 617 N N . GLY A 1 91 ? 59.99757 -7.12752 22.25562 1.000 37.09281 91 GLY A N 1
ATOM 618 C CA . GLY A 1 91 ? 59.74050 -7.76841 20.98591 1.000 38.51085 91 GLY A CA 1
ATOM 619 C C . GLY A 1 91 ? 59.92905 -6.89861 19.76179 1.000 39.49929 91 GLY A C 1
ATOM 620 O O . GLY A 1 91 ? 59.88064 -7.42456 18.63925 1.000 44.73940 91 GLY A O 1
ATOM 621 N N . CYS A 1 92 ? 60.13321 -5.58402 19.93018 1.000 41.05061 92 CYS A N 1
ATOM 622 C CA . CYS A 1 92 ? 60.41145 -4.72898 18.78912 1.000 39.16966 92 CYS A CA 1
ATOM 623 C C . CYS A 1 92 ? 61.83912 -4.96140 18.30954 1.000 36.93992 92 CYS A C 1
ATOM 624 O O . CYS A 1 92 ? 62.71425 -5.30619 19.10123 1.000 34.73657 92 CYS A O 1
ATOM 627 N N . PRO A 1 93 ? 62.10150 -4.79953 17.01994 1.000 41.41177 93 PRO A N 1
ATOM 628 C CA . PRO A 1 93 ? 63.45048 -5.08872 16.52044 1.000 43.52677 93 PRO A CA 1
ATOM 629 C C . PRO A 1 93 ? 64.41808 -3.99161 16.92331 1.000 42.48783 93 PRO A C 1
ATOM 630 O O . PRO A 1 93 ? 64.02666 -2.83805 17.14306 1.000 34.50387 93 PRO A O 1
ATOM 634 N N . GLU A 1 94 ? 65.68249 -4.38451 17.08269 1.000 35.62895 94 GLU A N 1
ATOM 635 C CA . GLU A 1 94 ? 66.76482 -3.43470 17.28760 1.000 37.24071 94 GLU A CA 1
ATOM 636 C C . GLU A 1 94 ? 67.13437 -2.82515 15.93763 1.000 40.38556 94 GLU A C 1
ATOM 637 O O . GLU A 1 94 ? 67.57301 -3.54036 15.02990 1.000 43.85479 94 GLU A O 1
ATOM 643 N N . THR A 1 95 ? 66.93928 -1.51285 15.78571 1.000 31.81048 95 THR A N 1
ATOM 644 C CA . THR A 1 95 ? 67.14515 -0.87167 14.49395 1.000 29.55883 95 THR A CA 1
ATOM 645 C C . THR A 1 95 ? 68.29206 0.12550 14.48593 1.000 28.68386 95 THR A C 1
ATOM 646 O O . THR A 1 95 ? 68.48061 0.80963 13.47262 1.000 31.86242 95 THR A O 1
ATOM 650 N N . PHE A 1 96 ? 69.04132 0.25576 15.57849 1.000 25.70806 96 PHE A N 1
ATOM 651 C CA . PHE A 1 96 ? 70.26025 1.06591 15.60362 1.000 27.70640 96 PHE A CA 1
ATOM 652 C C . PHE A 1 96 ? 71.42010 0.08061 15.67713 1.000 32.89754 96 PHE A C 1
ATOM 653 O O . PHE A 1 96 ? 71.57314 -0.62215 16.68597 1.000 30.60215 96 PHE A O 1
ATOM 661 N N . GLU A 1 97 ? 72.23436 0.01635 14.62831 1.000 28.62367 97 GLU A N 1
ATOM 662 C CA . GLU A 1 97 ? 73.25829 -1.01738 14.60644 1.000 32.80506 97 GLU A CA 1
ATOM 663 C C . GLU A 1 97 ? 74.54968 -0.53926 13.96314 1.000 33.68609 97 GLU A C 1
ATOM 664 O O . GLU A 1 97 ? 74.53739 0.19190 12.96643 1.000 29.19905 97 GLU A O 1
ATOM 670 N N . ASP A 1 98 ? 75.66091 -1.00410 14.53078 1.000 36.20908 98 ASP A N 1
ATOM 671 C CA . ASP A 1 98 ? 76.97169 -0.80853 13.93767 1.000 36.94955 98 ASP A CA 1
ATOM 672 C C . ASP A 1 98 ? 77.02686 -1.51241 12.58428 1.000 36.01926 98 ASP A C 1
ATOM 673 O O . ASP A 1 98 ? 76.36809 -2.53447 12.38999 1.000 36.67080 98 ASP A O 1
ATOM 678 N N . PRO A 1 99 ? 77.80560 -1.00059 11.63725 1.000 32.90559 99 PRO A N 1
ATOM 679 C CA . PRO A 1 99 ? 77.84102 -1.63290 10.32099 1.000 36.88219 99 PRO A CA 1
ATOM 680 C C . PRO A 1 99 ? 78.41876 -3.03168 10.40905 1.000 39.65070 99 PRO A C 1
ATOM 681 O O . PRO A 1 99 ? 79.30393 -3.32811 11.21900 1.000 33.43891 99 PRO A O 1
ATOM 685 N N . GLN A 1 100 ? 77.88148 -3.89674 9.56794 1.000 36.04021 100 GLN A N 1
ATOM 686 C CA . GLN A 1 100 ? 78.30065 -5.28443 9.55516 1.000 45.98095 100 GLN A CA 1
ATOM 687 C C . GLN A 1 100 ? 79.74997 -5.38178 9.09101 1.000 51.94094 100 GLN A C 1
ATOM 688 O O . GLN A 1 100 ? 80.12559 -4.81546 8.05748 1.000 53.58694 100 GLN A O 1
ATOM 694 N N . GLN A 1 101 ? 80.56472 -6.07761 9.87511 1.000 52.24611 101 GLN A N 1
ATOM 695 C CA . GLN A 1 101 ? 81.98511 -6.21165 9.57914 1.000 57.78877 101 GLN A CA 1
ATOM 696 C C . GLN A 1 101 ? 82.24984 -7.57305 8.94281 1.000 64.47831 101 GLN A C 1
ATOM 697 O O . GLN A 1 101 ? 81.45271 -8.50198 9.09487 1.000 61.03996 101 GLN A O 1
ATOM 698 N N . GLN A 1 119 ? 81.33534 -3.67311 17.72010 1.000 61.63005 119 GLN A N 1
ATOM 699 C CA . GLN A 1 119 ? 80.08445 -3.96797 17.02388 1.000 51.57869 119 GLN A CA 1
ATOM 700 C C . GLN A 1 119 ? 78.93317 -4.15483 18.01199 1.000 52.35286 119 GLN A C 1
ATOM 701 O O . GLN A 1 119 ? 78.97731 -5.04257 18.86981 1.000 42.43724 119 GLN A O 1
ATOM 707 N N . ASP A 1 120 ? 77.90085 -3.32286 17.87654 1.000 42.43483 120 ASP A N 1
ATOM 708 C CA . ASP A 1 120 ? 76.73494 -3.38158 18.74063 1.000 37.91137 120 ASP A CA 1
ATOM 709 C C . ASP A 1 120 ? 75.48634 -3.07190 17.92656 1.000 37.54532 120 ASP A C 1
ATOM 710 O O . ASP A 1 120 ? 75.54282 -2.46501 16.85132 1.000 36.39655 120 ASP A O 1
ATOM 715 N N . ARG A 1 121 ? 74.35604 -3.49702 18.47775 1.000 34.40663 121 ARG A N 1
ATOM 716 C CA . ARG A 1 121 ? 73.02724 -3.22350 17.94615 1.000 37.04061 121 ARG A CA 1
ATOM 717 C C . ARG A 1 121 ? 72.07891 -3.11382 19.13022 1.000 33.69451 121 ARG A C 1
ATOM 718 O O . ARG A 1 121 ? 72.17488 -3.90764 20.07527 1.000 34.82961 121 ARG A O 1
ATOM 726 N N . HIS A 1 122 ? 71.18861 -2.12289 19.09995 1.000 31.00131 122 HIS A N 1
ATOM 727 C CA . HIS A 1 122 ? 70.21820 -1.95233 20.17659 1.000 25.58819 122 HIS A CA 1
ATOM 728 C C . HIS A 1 122 ? 68.98702 -1.23189 19.63277 1.000 27.93966 122 HIS A C 1
ATOM 729 O O . HIS A 1 122 ? 68.89240 -0.93866 18.43893 1.000 25.86461 122 HIS A O 1
ATOM 736 N N . GLN A 1 123 ? 68.03356 -0.95481 20.51788 1.000 27.41199 123 GLN A N 1
ATOM 737 C CA . GLN A 1 123 ? 66.82794 -0.27270 20.06686 1.000 30.12715 123 GLN A CA 1
ATOM 738 C C . GLN A 1 123 ? 67.12064 1.21577 19.87501 1.000 31.25366 123 GLN A C 1
ATOM 739 O O . GLN A 1 123 ? 68.16204 1.72878 20.27113 1.000 28.87987 123 GLN A O 1
ATOM 745 N N . LYS A 1 124 ? 66.17727 1.91625 19.25270 1.000 33.02414 124 LYS A N 1
ATOM 746 C CA . LYS A 1 124 ? 66.44513 3.28836 18.86460 1.000 27.12166 124 LYS A CA 1
ATOM 747 C C . LYS A 1 124 ? 66.69777 4.15528 20.09355 1.000 31.92702 124 LYS A C 1
ATOM 748 O O . LYS A 1 124 ? 66.15765 3.92347 21.17760 1.000 32.51057 124 LYS A O 1
ATOM 754 N N . ILE A 1 125 ? 67.56561 5.12802 19.91744 1.000 30.49940 125 ILE A N 1
ATOM 755 C CA . ILE A 1 125 ? 67.91421 6.11045 20.93289 1.000 30.83919 125 ILE A CA 1
ATOM 756 C C . ILE A 1 125 ? 67.05104 7.34256 20.72257 1.000 35.37149 125 ILE A C 1
ATOM 757 O O . ILE A 1 125 ? 66.85306 7.77757 19.58449 1.000 36.13367 125 ILE A O 1
ATOM 762 N N . ARG A 1 126 ? 66.51243 7.89949 21.80251 1.000 30.93092 126 ARG A N 1
ATOM 763 C CA . ARG A 1 126 ? 65.79670 9.16601 21.72826 1.000 32.35855 126 ARG A CA 1
ATOM 764 C C . ARG A 1 126 ? 66.60163 10.23558 22.45997 1.000 37.98257 126 ARG A C 1
ATOM 765 O O . ARG A 1 126 ? 67.15487 9.98228 23.53661 1.000 34.68884 126 ARG A O 1
ATOM 773 N N . HIS A 1 127 ? 66.69401 11.42307 21.86651 1.000 42.66853 127 HIS A N 1
ATOM 774 C CA . HIS A 1 127 ? 67.36879 12.54949 22.50529 1.000 38.04501 127 HIS A CA 1
ATOM 775 C C . HIS A 1 127 ? 66.33168 13.51766 23.04277 1.000 39.47505 127 HIS A C 1
ATOM 776 O O . HIS A 1 127 ? 65.35988 13.84006 22.35266 1.000 44.26092 127 HIS A O 1
ATOM 783 N N . PHE A 1 128 ? 66.53048 13.96571 24.27546 1.000 34.35447 128 PHE A N 1
ATOM 784 C CA . PHE A 1 128 ? 65.64347 14.93355 24.89464 1.000 34.51234 128 PHE A CA 1
ATOM 785 C C . PHE A 1 128 ? 66.43290 16.18499 25.24417 1.000 38.20547 128 PHE A C 1
ATOM 786 O O . PHE A 1 128 ? 67.67318 16.18443 25.28640 1.000 31.09340 128 PHE A O 1
ATOM 794 N N . ARG A 1 129 ? 65.68857 17.26632 25.45999 1.000 35.52483 129 ARG A N 1
ATOM 795 C CA . ARG A 1 129 ? 66.27790 18.52688 25.87276 1.000 35.80717 129 ARG A CA 1
ATOM 796 C C . ARG A 1 129 ? 65.24810 19.30239 26.68329 1.000 34.25109 129 ARG A C 1
ATOM 797 O O . ARG A 1 129 ? 64.08438 18.90727 26.79115 1.000 31.33411 129 ARG A O 1
ATOM 805 N N . GLU A 1 130 ? 65.70706 20.40994 27.26488 1.000 30.93865 130 GLU A N 1
ATOM 806 C CA . GLU A 1 130 ? 64.86528 21.24002 28.11184 1.000 35.44637 130 GLU A CA 1
ATOM 807 C C . GLU A 1 130 ? 63.55090 21.54543 27.40793 1.000 29.30538 130 GLU A C 1
ATOM 808 O O . GLU A 1 130 ? 63.53170 21.87440 26.22231 1.000 32.62763 130 GLU A O 1
ATOM 814 N N . GLY A 1 131 ? 62.44645 21.38685 28.13128 1.000 30.95067 131 GLY A N 1
ATOM 815 C CA . GLY A 1 131 ? 61.12408 21.62774 27.58169 1.000 32.10001 131 GLY A CA 1
ATOM 816 C C . GLY A 1 131 ? 60.43222 20.40384 27.01196 1.000 33.70911 131 GLY A C 1
ATOM 817 O O . GLY A 1 131 ? 59.23813 20.48074 26.69393 1.000 30.08772 131 GLY A O 1
ATOM 818 N N . ASP A 1 132 ? 61.13482 19.28035 26.87109 1.000 34.50734 132 ASP A N 1
ATOM 819 C CA . ASP A 1 132 ? 60.52123 18.08764 26.30899 1.000 31.45003 132 ASP A CA 1
ATOM 820 C C . ASP A 1 132 ? 59.66231 17.41595 27.36016 1.000 32.47714 132 ASP A C 1
ATOM 821 O O . ASP A 1 132 ? 59.95260 17.46551 28.56043 1.000 32.77906 132 ASP A O 1
ATOM 826 N N . ILE A 1 133 ? 58.59384 16.78868 26.88775 1.000 28.36290 133 ILE A N 1
ATOM 827 C CA . ILE A 1 133 ? 57.73095 15.92531 27.67882 1.000 32.88390 133 ILE A CA 1
ATOM 828 C C . ILE A 1 133 ? 58.05205 14.51927 27.20106 1.000 28.16624 133 ILE A C 1
ATOM 829 O O . ILE A 1 133 ? 58.22468 14.31001 25.99593 1.000 32.61098 133 ILE A O 1
ATOM 834 N N . ILE A 1 134 ? 58.19267 13.56869 28.12527 1.000 25.66230 134 ILE A N 1
ATOM 835 C CA . ILE A 1 134 ? 58.35536 12.16115 27.76510 1.000 28.06202 134 ILE A CA 1
ATOM 836 C C . ILE A 1 134 ? 57.28461 11.33530 28.46299 1.000 28.36796 134 ILE A C 1
ATOM 837 O O . ILE A 1 134 ? 57.09503 11.45548 29.67826 1.000 28.18482 134 ILE A O 1
ATOM 842 N N . ALA A 1 135 ? 56.63410 10.45840 27.70336 1.000 24.93243 135 ALA A N 1
ATOM 843 C CA . ALA A 1 135 ? 55.58918 9.57864 28.20582 1.000 28.65906 135 ALA A CA 1
ATOM 844 C C . ALA A 1 135 ? 56.12536 8.15344 28.24667 1.000 30.13041 135 ALA A C 1
ATOM 845 O O . ALA A 1 135 ? 56.53888 7.61563 27.21655 1.000 31.23215 135 ALA A O 1
ATOM 847 N N . LEU A 1 136 ? 56.11678 7.54758 29.42258 1.000 31.85100 136 LEU A N 1
ATOM 848 C CA . LEU A 1 136 ? 56.53956 6.15120 29.57214 1.000 32.91355 136 LEU A CA 1
ATOM 849 C C . LEU A 1 136 ? 55.38055 5.31432 30.08681 1.000 31.81680 136 LEU A C 1
ATOM 850 O O . LEU A 1 136 ? 54.96628 5.47706 31.25282 1.000 32.92476 136 LEU A O 1
ATOM 855 N N . PRO A 1 137 ? 54.82832 4.42172 29.27695 1.000 28.24888 137 PRO A N 1
ATOM 856 C CA . PRO A 1 137 ? 53.71620 3.59485 29.74594 1.000 27.27035 137 PRO A CA 1
ATOM 857 C C . PRO A 1 137 ? 54.15276 2.72338 30.92032 1.000 27.15933 137 PRO A C 1
ATOM 858 O O . PRO A 1 137 ? 55.33600 2.44092 31.11188 1.000 26.24908 137 PRO A O 1
ATOM 862 N N . ALA A 1 138 ? 53.17386 2.29960 31.72026 1.000 28.63423 138 ALA A N 1
ATOM 863 C CA . ALA A 1 138 ? 53.46690 1.42832 32.85347 1.000 32.25809 138 ALA A CA 1
ATOM 864 C C . ALA A 1 138 ? 54.13494 0.13492 32.38474 1.000 29.39758 138 ALA A C 1
ATOM 865 O O . ALA A 1 138 ? 53.75178 -0.44495 31.36206 1.000 27.17997 138 ALA A O 1
ATOM 867 N N . GLY A 1 139 ? 55.13820 -0.31133 33.14035 1.000 25.76744 139 GLY A N 1
ATOM 868 C CA . GLY A 1 139 ? 55.80994 -1.57585 32.87225 1.000 28.31299 139 GLY A CA 1
ATOM 869 C C . GLY A 1 139 ? 56.81056 -1.55332 31.73967 1.000 29.25767 139 GLY A C 1
ATOM 870 O O . GLY A 1 139 ? 57.37608 -2.60751 31.40430 1.000 30.93583 139 GLY A O 1
ATOM 871 N N . VAL A 1 140 ? 57.03168 -0.40650 31.11346 1.000 25.46655 140 VAL A N 1
ATOM 872 C CA . VAL A 1 140 ? 57.98424 -0.30435 30.01579 1.000 24.98473 140 VAL A CA 1
ATOM 873 C C . VAL A 1 140 ? 59.31750 0.12961 30.61096 1.000 25.40042 140 VAL A C 1
ATOM 874 O O . VAL A 1 140 ? 59.39997 1.16603 31.28349 1.000 26.38780 140 VAL A O 1
ATOM 878 N N . ALA A 1 141 ? 60.36085 -0.66888 30.39369 1.000 26.65276 141 ALA A N 1
ATOM 879 C CA . ALA A 1 141 ? 61.64612 -0.30904 30.97992 1.000 22.46026 141 ALA A CA 1
ATOM 880 C C . ALA A 1 141 ? 62.31858 0.79912 30.17234 1.000 24.58963 141 ALA A C 1
ATOM 881 O O . ALA A 1 141 ? 62.06284 0.96333 28.97969 1.000 24.81465 141 ALA A O 1
ATOM 883 N N . HIS A 1 142 ? 63.23371 1.52667 30.82679 1.000 25.20965 142 HIS A N 1
ATOM 884 C CA . HIS A 1 142 ? 63.95984 2.60560 30.17679 1.000 24.04482 142 HIS A CA 1
ATOM 885 C C . HIS A 1 142 ? 65.21745 2.92538 30.98427 1.000 30.40380 142 HIS A C 1
ATOM 886 O O . HIS A 1 142 ? 65.31270 2.60528 32.17171 1.000 28.49691 142 HIS A O 1
ATOM 893 N N . TRP A 1 143 ? 66.17825 3.57731 30.32428 1.000 28.37827 143 TRP A N 1
ATOM 894 C CA . TRP A 1 143 ? 67.38137 4.11902 30.95399 1.000 26.84721 143 TRP A CA 1
ATOM 895 C C . TRP A 1 143 ? 67.59325 5.50557 30.36791 1.000 28.61095 143 TRP A C 1
ATOM 896 O O . TRP A 1 143 ? 67.05201 5.83228 29.30649 1.000 30.15751 143 TRP A O 1
ATOM 907 N N . ILE A 1 144 ? 68.38067 6.31763 31.06297 1.000 28.82212 144 ILE A N 1
ATOM 908 C CA . ILE A 1 144 ? 68.57615 7.71565 30.69835 1.000 31.53531 144 ILE A CA 1
ATOM 909 C C . ILE A 1 144 ? 70.03044 8.06054 30.99037 1.000 28.25700 144 ILE A C 1
ATOM 910 O O . ILE A 1 144 ? 70.57184 7.66291 32.02795 1.000 31.05928 144 ILE A O 1
ATOM 915 N N . TYR A 1 145 ? 70.68016 8.77053 30.06007 1.000 27.41993 145 TYR A N 1
ATOM 916 C CA . TYR A 1 145 ? 72.07101 9.17763 30.22342 1.000 30.26788 145 TYR A CA 1
ATOM 917 C C . TYR A 1 145 ? 72.20580 10.66649 29.93041 1.000 32.47762 145 TYR A C 1
ATOM 918 O O . TYR A 1 145 ? 71.63268 11.16595 28.96083 1.000 31.13976 145 TYR A O 1
ATOM 927 N N . ASN A 1 146 ? 72.99094 11.36065 30.74510 1.000 31.77201 146 ASN A N 1
ATOM 928 C CA . ASN A 1 146 ? 73.28105 12.78075 30.53624 1.000 27.66094 146 ASN A CA 1
ATOM 929 C C . ASN A 1 146 ? 74.62512 12.88353 29.83315 1.000 33.02905 146 ASN A C 1
ATOM 930 O O . ASN A 1 146 ? 75.68128 12.81289 30.47036 1.000 34.15874 146 ASN A O 1
ATOM 935 N N . ASP A 1 147 ? 74.58235 13.05818 28.51145 1.000 35.51945 147 ASP A N 1
ATOM 936 C CA . ASP A 1 147 ? 75.78796 13.24226 27.71336 1.000 41.41985 147 ASP A CA 1
ATOM 937 C C . ASP A 1 147 ? 76.11245 14.71450 27.46368 1.000 40.49234 147 ASP A C 1
ATOM 938 O O . ASP A 1 147 ? 76.99799 15.01812 26.66492 1.000 48.48666 147 ASP A O 1
ATOM 943 N N . GLY A 1 148 ? 75.42233 15.63022 28.13357 1.000 42.62859 148 GLY A N 1
ATOM 944 C CA . GLY A 1 148 ? 75.74209 17.03871 28.07076 1.000 36.27588 148 GLY A CA 1
ATOM 945 C C . GLY A 1 148 ? 76.66648 17.46811 29.19666 1.000 44.06281 148 GLY A C 1
ATOM 946 O O . GLY A 1 148 ? 77.20552 16.65848 29.95318 1.000 39.80749 148 GLY A O 1
ATOM 947 N N . ASP A 1 149 ? 76.85096 18.77991 29.30271 1.000 46.12028 149 ASP A N 1
ATOM 948 C CA . ASP A 1 149 ? 77.79899 19.32662 30.25616 1.000 44.03265 149 ASP A CA 1
ATOM 949 C C . ASP A 1 149 ? 77.12972 20.00730 31.44109 1.000 41.23383 149 ASP A C 1
ATOM 950 O O . ASP A 1 149 ? 77.82897 20.49118 32.33307 1.000 50.60411 149 ASP A O 1
ATOM 955 N N . SER A 1 150 ? 75.80852 20.06402 31.47751 1.000 37.68132 150 SER A N 1
ATOM 956 C CA . SER A 1 150 ? 75.05538 20.59676 32.60127 1.000 40.09591 150 SER A CA 1
ATOM 957 C C . SER A 1 150 ? 74.16454 19.49712 33.17072 1.000 38.91333 150 SER A C 1
ATOM 958 O O . SER A 1 150 ? 73.91272 18.48630 32.50349 1.000 35.34799 150 SER A O 1
ATOM 961 N N . PRO A 1 151 ? 73.70298 19.64227 34.40785 1.000 37.52889 151 PRO A N 1
ATOM 962 C CA . PRO A 1 151 ? 72.84668 18.61207 34.99623 1.000 33.52167 151 PRO A CA 1
ATOM 963 C C . PRO A 1 151 ? 71.51548 18.51375 34.27371 1.000 33.01725 151 PRO A C 1
ATOM 964 O O . PRO A 1 151 ? 70.96362 19.50659 33.79594 1.000 30.05754 151 PRO A O 1
ATOM 968 N N . VAL A 1 152 ? 71.00719 17.29030 34.18628 1.000 30.84730 152 VAL A N 1
ATOM 969 C CA . VAL A 1 152 ? 69.65896 17.03931 33.70005 1.000 28.79992 152 VAL A CA 1
ATOM 970 C C . VAL A 1 152 ? 68.72758 17.03668 34.90226 1.000 33.11571 152 VAL A C 1
ATOM 971 O O . VAL A 1 152 ? 69.02947 16.42458 35.93787 1.000 35.29265 152 VAL A O 1
ATOM 975 N N . VAL A 1 153 ? 67.60463 17.73147 34.78016 1.000 31.96062 153 VAL A N 1
ATOM 976 C CA . VAL A 1 153 ? 66.60373 17.79140 35.83620 1.000 32.33550 153 VAL A CA 1
ATOM 977 C C . VAL A 1 153 ? 65.26580 17.42183 35.21595 1.000 33.33817 153 VAL A C 1
ATOM 978 O O . VAL A 1 153 ? 64.79107 18.09511 34.28793 1.000 31.98260 153 VAL A O 1
ATOM 982 N N . THR A 1 154 ? 64.67375 16.33352 35.69327 1.000 32.12898 154 THR A N 1
ATOM 983 C CA . THR A 1 154 ? 63.39501 15.87149 35.17989 1.000 31.31293 154 THR A CA 1
ATOM 984 C C . THR A 1 154 ? 62.38579 15.81178 36.31087 1.000 33.01044 154 THR A C 1
ATOM 985 O O . THR A 1 154 ? 62.66220 15.26077 37.37646 1.000 34.19153 154 THR A O 1
ATOM 989 N N . VAL A 1 155 ? 61.21803 16.38581 36.07249 1.000 35.43819 155 VAL A N 1
ATOM 990 C CA . VAL A 1 155 ? 60.10341 16.31918 37.00002 1.000 33.25199 155 VAL A CA 1
ATOM 991 C C . VAL A 1 155 ? 59.08693 15.39337 36.37522 1.000 29.70150 155 VAL A C 1
ATOM 992 O O . VAL A 1 155 ? 58.72637 15.56214 35.20366 1.000 31.66451 155 VAL A O 1
ATOM 996 N N . SER A 1 156 ? 58.68196 14.37418 37.12671 1.000 30.90475 156 SER A N 1
ATOM 997 C CA . SER A 1 156 ? 57.87113 13.28463 36.60085 1.000 32.49755 156 SER A CA 1
ATOM 998 C C . SER A 1 156 ? 56.57617 13.19079 37.37642 1.000 30.35611 156 SER A C 1
ATOM 999 O O . SER A 1 156 ? 56.57845 13.24779 38.60769 1.000 33.89386 156 SER A O 1
ATOM 1002 N N . LEU A 1 157 ? 55.47218 12.99790 36.66687 1.000 29.89575 157 LEU A N 1
ATOM 1003 C CA . LEU A 1 157 ? 54.23042 12.65167 37.32600 1.000 27.46725 157 LEU A CA 1
ATOM 1004 C C . LEU A 1 157 ? 54.03084 11.15439 37.15504 1.000 31.95460 157 LEU A C 1
ATOM 1005 O O . LEU A 1 157 ? 53.96574 10.66299 36.02430 1.000 31.50032 157 LEU A O 1
ATOM 1010 N N . LEU A 1 158 ? 53.91870 10.44252 38.26823 1.000 29.05049 158 LEU A N 1
ATOM 1011 C CA . LEU A 1 158 ? 53.57765 9.02304 38.26303 1.000 32.43823 158 LEU A CA 1
ATOM 1012 C C . LEU A 1 158 ? 52.09139 8.88721 38.57544 1.000 32.52059 158 LEU A C 1
ATOM 1013 O O . LEU A 1 158 ? 51.65759 9.20835 39.68638 1.000 34.94137 158 LEU A O 1
ATOM 1018 N N . HIS A 1 159 ? 51.30677 8.41615 37.60251 1.000 32.80908 159 HIS A N 1
ATOM 1019 C CA . HIS A 1 159 ? 49.86003 8.29895 37.78363 1.000 28.98226 159 HIS A CA 1
ATOM 1020 C C . HIS A 1 159 ? 49.55416 6.93954 38.39700 1.000 27.94991 159 HIS A C 1
ATOM 1021 O O . HIS A 1 159 ? 49.24788 5.97736 37.70341 1.000 29.25997 159 HIS A O 1
ATOM 1028 N N . THR A 1 160 ? 49.61682 6.86508 39.72529 1.000 29.12723 160 THR A N 1
ATOM 1029 C CA . THR A 1 160 ? 49.45072 5.57821 40.40017 1.000 31.73230 160 THR A CA 1
ATOM 1030 C C . THR A 1 160 ? 48.02106 5.05999 40.30623 1.000 33.69617 160 THR A C 1
ATOM 1031 O O . THR A 1 160 ? 47.80907 3.84127 40.29217 1.000 34.39472 160 THR A O 1
ATOM 1035 N N . ASN A 1 161 ? 47.03409 5.95112 40.22543 1.000 28.79171 161 ASN A N 1
ATOM 1036 C CA . ASN A 1 161 ? 45.63927 5.55305 40.19775 1.000 31.92074 161 ASN A CA 1
ATOM 1037 C C . ASN A 1 161 ? 45.17015 5.24478 38.77396 1.000 37.37691 161 ASN A C 1
ATOM 1038 O O . ASN A 1 161 ? 43.97792 5.12524 38.52252 1.000 43.64789 161 ASN A O 1
ATOM 1043 N N . ASN A 1 162 ? 46.10306 5.08007 37.84894 1.000 41.78298 162 ASN A N 1
ATOM 1044 C CA . ASN A 1 162 ? 45.80452 4.78872 36.45342 1.000 37.14574 162 ASN A CA 1
ATOM 1045 C C . ASN A 1 162 ? 45.30357 3.35332 36.27691 1.000 34.66405 162 ASN A C 1
ATOM 1046 O O . ASN A 1 162 ? 45.74762 2.43283 36.96846 1.000 32.30579 162 ASN A O 1
ATOM 1051 N N . TYR A 1 163 ? 44.38330 3.15991 35.31405 1.000 33.12118 163 TYR A N 1
ATOM 1052 C CA . TYR A 1 163 ? 43.86988 1.81743 35.01400 1.000 36.78698 163 TYR A CA 1
ATOM 1053 C C . TYR A 1 163 ? 44.97931 0.81843 34.70578 1.000 33.57481 163 TYR A C 1
ATOM 1054 O O . TYR A 1 163 ? 44.80514 -0.38457 34.93633 1.000 31.02894 163 TYR A O 1
ATOM 1063 N N . ALA A 1 164 ? 46.10896 1.27683 34.16080 1.000 29.66974 164 ALA A N 1
ATOM 1064 C CA . ALA A 1 164 ? 47.17039 0.34337 33.78024 1.000 30.43607 164 ALA A CA 1
ATOM 1065 C C . ALA A 1 164 ? 47.85791 -0.28585 34.99171 1.000 29.03889 164 ALA A C 1
ATOM 1066 O O . ALA A 1 164 ? 48.55706 -1.30531 34.85080 1.000 29.77979 164 ALA A O 1
ATOM 1068 N N . ASN A 1 165 ? 47.68150 0.29176 36.17627 1.000 30.92938 165 ASN A N 1
ATOM 1069 C CA . ASN A 1 165 ? 48.35407 -0.17685 37.39104 1.000 29.38812 165 ASN A CA 1
ATOM 1070 C C . ASN A 1 165 ? 47.35701 -1.02028 38.19078 1.000 33.01172 165 ASN A C 1
ATOM 1071 O O . ASN A 1 165 ? 46.55534 -0.48607 38.95751 1.000 29.04830 165 ASN A O 1
ATOM 1076 N N . GLN A 1 166 ? 47.38445 -2.34804 37.99326 1.000 25.78601 166 GLN A N 1
ATOM 1077 C CA . GLN A 1 166 ? 46.60028 -3.27362 38.81111 1.000 24.65156 166 GLN A CA 1
ATOM 1078 C C . GLN A 1 166 ? 47.33371 -3.75274 40.06706 1.000 30.72400 166 GLN A C 1
ATOM 1079 O O . GLN A 1 166 ? 46.80476 -4.61592 40.77459 1.000 29.94098 166 GLN A O 1
ATOM 1085 N N . LEU A 1 167 ? 48.52840 -3.22449 40.38124 1.000 27.30190 167 LEU A N 1
ATOM 1086 C CA . LEU A 1 167 ? 49.33923 -3.83915 41.43871 1.000 31.47724 167 LEU A CA 1
ATOM 1087 C C . LEU A 1 167 ? 49.15614 -3.19871 42.82040 1.000 37.50118 167 LEU A C 1
ATOM 1088 O O . LEU A 1 167 ? 48.89970 -3.89695 43.81135 1.000 31.49175 167 LEU A O 1
ATOM 1093 N N . ASP A 1 168 ? 49.30965 -1.88056 42.91593 1.000 32.99336 168 ASP A N 1
ATOM 1094 C CA . ASP A 1 168 ? 49.46633 -1.23797 44.21160 1.000 32.27285 168 ASP A CA 1
ATOM 1095 C C . ASP A 1 168 ? 49.27750 0.25375 44.00365 1.000 34.81289 168 ASP A C 1
ATOM 1096 O O . ASP A 1 168 ? 49.79923 0.80765 43.03487 1.000 33.17265 168 ASP A O 1
ATOM 1101 N N . GLU A 1 169 ? 48.51665 0.89273 44.89105 1.000 31.16812 169 GLU A N 1
ATOM 1102 C CA . GLU A 1 169 ? 48.35629 2.34418 44.79786 1.000 40.50147 169 GLU A CA 1
ATOM 1103 C C . GLU A 1 169 ? 49.67020 3.07065 45.02125 1.000 38.74801 169 GLU A C 1
ATOM 1104 O O . GLU A 1 169 ? 49.81033 4.22519 44.60487 1.000 44.65387 169 GLU A O 1
ATOM 1110 N N . ASN A 1 170 ? 50.61317 2.43914 45.70276 1.000 31.94285 170 ASN A N 1
ATOM 1111 C CA . ASN A 1 170 ? 51.88566 3.06889 45.99876 1.000 36.37431 170 ASN A CA 1
ATOM 1112 C C . ASN A 1 170 ? 52.78799 2.98329 44.76990 1.000 35.77530 170 ASN A C 1
ATOM 1113 O O . ASN A 1 170 ? 52.69734 2.02591 43.99641 1.000 32.80896 170 ASN A O 1
ATOM 1118 N N . PRO A 1 171 ? 53.65000 3.97412 44.54571 1.000 35.92511 171 PRO A N 1
ATOM 1119 C CA . PRO A 1 171 ? 54.55567 3.90527 43.38484 1.000 35.01701 171 PRO A CA 1
ATOM 1120 C C . PRO A 1 171 ? 55.71643 2.95896 43.65948 1.000 34.21571 171 PRO A C 1
ATOM 1121 O O . PRO A 1 171 ? 56.33960 3.00937 44.72077 1.000 32.12458 171 PRO A O 1
ATOM 1125 N N . ARG A 1 172 ? 56.01039 2.09814 42.68998 1.000 28.33615 172 ARG A N 1
ATOM 1126 C CA . ARG A 1 172 ? 57.05955 1.09656 42.83581 1.000 33.67736 172 ARG A CA 1
ATOM 1127 C C . ARG A 1 172 ? 57.98185 1.14859 41.62372 1.000 36.35664 172 ARG A C 1
ATOM 1128 O O . ARG A 1 172 ? 57.54428 1.46385 40.50814 1.000 35.75704 172 ARG A O 1
ATOM 1136 N N . HIS A 1 173 ? 59.26956 0.85453 41.84731 1.000 33.37352 173 HIS A N 1
ATOM 1137 C CA . HIS A 1 173 ? 60.26514 0.90705 40.78510 1.000 30.67624 173 HIS A CA 1
ATOM 1138 C C . HIS A 1 173 ? 61.07443 -0.38463 40.79725 1.000 31.88823 173 HIS A C 1
ATOM 1139 O O . HIS A 1 173 ? 61.68798 -0.73076 41.81050 1.000 29.58830 173 HIS A O 1
ATOM 1146 N N . PHE A 1 174 ? 61.04844 -1.09431 39.66803 1.000 29.46980 174 PHE A N 1
ATOM 1147 C CA . PHE A 1 174 ? 61.74176 -2.36112 39.47025 1.000 27.42739 174 PHE A CA 1
ATOM 1148 C C . PHE A 1 174 ? 62.99930 -2.07700 38.65265 1.000 23.85690 174 PHE A C 1
ATOM 1149 O O . PHE A 1 174 ? 62.91198 -1.74261 37.46241 1.000 27.32416 174 PHE A O 1
ATOM 1157 N N . TYR A 1 175 ? 64.16158 -2.22761 39.26682 1.000 24.23833 175 TYR A N 1
ATOM 1158 C CA . TYR A 1 175 ? 65.41875 -1.94892 38.58333 1.000 28.94551 175 TYR A CA 1
ATOM 1159 C C . TYR A 1 175 ? 65.91450 -3.21509 37.89409 1.000 27.53943 175 TYR A C 1
ATOM 1160 O O . TYR A 1 175 ? 65.81824 -4.30829 38.45078 1.000 27.83600 175 TYR A O 1
ATOM 1169 N N . LEU A 1 176 ? 66.43415 -3.06334 36.67839 1.000 25.66481 176 LEU A N 1
ATOM 1170 C CA . LEU A 1 176 ? 67.01546 -4.19034 35.95117 1.000 24.96979 176 LEU A CA 1
ATOM 1171 C C . LEU A 1 176 ? 68.49856 -4.36574 36.22529 1.000 29.96233 176 LEU A C 1
ATOM 1172 O O . LEU A 1 176 ? 69.06936 -5.39747 35.84282 1.000 28.77593 176 LEU A O 1
ATOM 1177 N N . ALA A 1 177 ? 69.12668 -3.38980 36.86990 1.000 29.03787 177 ALA A N 1
ATOM 1178 C CA . ALA A 1 177 ? 70.57313 -3.38349 37.05991 1.000 26.97443 177 ALA A CA 1
ATOM 1179 C C . ALA A 1 177 ? 70.89726 -2.51794 38.27132 1.000 35.47534 177 ALA A C 1
ATOM 1180 O O . ALA A 1 177 ? 70.06302 -1.74383 38.74545 1.000 39.29595 177 ALA A O 1
ATOM 1182 N N . GLY A 1 178 ? 72.13529 -2.63463 38.75164 1.000 28.69057 178 GLY A N 1
ATOM 1183 C CA . GLY A 1 178 ? 72.56607 -1.80779 39.85463 1.000 31.43615 178 GLY A CA 1
ATOM 1184 C C . GLY A 1 178 ? 71.89615 -2.22074 41.15705 1.000 38.64878 178 GLY A C 1
ATOM 1185 O O . GLY A 1 178 ? 71.18749 -3.22604 41.24555 1.000 31.95728 178 GLY A O 1
ATOM 1186 N N . ASN A 1 179 ? 72.11454 -1.39475 42.17749 1.000 33.81170 179 ASN A N 1
ATOM 1187 C CA . ASN A 1 179 ? 71.63806 -1.65859 43.53704 1.000 34.89651 179 ASN A CA 1
ATOM 1188 C C . ASN A 1 179 ? 70.94987 -0.39490 44.04174 1.000 32.80315 179 ASN A C 1
ATOM 1189 O O . ASN A 1 179 ? 71.52052 0.35424 44.84389 1.000 30.87570 179 ASN A O 1
ATOM 1194 N N . PRO A 1 180 ? 69.72304 -0.11726 43.57441 1.000 30.66859 180 PRO A N 1
ATOM 1195 C CA . PRO A 1 180 ? 69.06658 1.15093 43.91556 1.000 30.18648 180 PRO A CA 1
ATOM 1196 C C . PRO A 1 180 ? 68.63175 1.19422 45.36854 1.000 38.63999 180 PRO A C 1
ATOM 1197 O O . PRO A 1 180 ? 68.38136 0.16069 45.99607 1.000 35.06555 180 PRO A O 1
ATOM 1201 N N . ASP A 1 181 ? 68.51081 2.41651 45.88910 1.000 31.36426 181 ASP A N 1
ATOM 1202 C CA . ASP A 1 181 ? 67.73580 2.64451 47.09547 1.000 36.16536 181 ASP A CA 1
ATOM 1203 C C . ASP A 1 181 ? 66.30675 2.99175 46.68656 1.000 41.23244 181 ASP A C 1
ATOM 1204 O O . ASP A 1 181 ? 66.03994 3.41191 45.55161 1.000 40.55934 181 ASP A O 1
ATOM 1209 N N . ASP A 1 182 ? 65.37430 2.79629 47.61397 1.000 42.57036 182 ASP A N 1
ATOM 1210 C CA . ASP A 1 182 ? 63.96385 2.97951 47.29383 1.000 44.16824 182 ASP A CA 1
ATOM 1211 C C . ASP A 1 182 ? 63.65229 4.47216 47.20810 1.000 47.53224 182 ASP A C 1
ATOM 1212 O O . ASP A 1 182 ? 63.82717 5.20703 48.18745 1.000 40.62713 182 ASP A O 1
ATOM 1217 N N . GLU A 1 183 ? 63.17435 4.90271 46.03505 1.000 44.24337 183 GLU A N 1
ATOM 1218 C CA . GLU A 1 183 ? 62.87332 6.29726 45.72098 1.000 45.34566 183 GLU A CA 1
ATOM 1219 C C . GLU A 1 183 ? 61.79286 6.91106 46.59995 1.000 44.63504 183 GLU A C 1
ATOM 1220 O O . GLU A 1 183 ? 61.60546 8.12897 46.54365 1.000 40.67842 183 GLU A O 1
ATOM 1226 N N . HIS A 1 184 ? 61.04216 6.11472 47.35444 1.000 44.74753 184 HIS A N 1
ATOM 1227 C CA . HIS A 1 184 ? 59.89585 6.65274 48.07083 1.000 48.09497 184 HIS A CA 1
ATOM 1228 C C . HIS A 1 184 ? 60.01924 6.37966 49.55942 1.000 54.44081 184 HIS A C 1
ATOM 1229 O O . HIS A 1 184 ? 59.10060 5.84780 50.19126 1.000 60.57318 184 HIS A O 1
ATOM 1236 N N . GLN A 1 185 ? 61.16332 6.76049 50.11635 1.000 59.50345 185 GLN A N 1
ATOM 1237 C CA . GLN A 1 185 ? 61.46970 6.60514 51.52558 1.000 62.94778 185 GLN A CA 1
ATOM 1238 C C . GLN A 1 185 ? 62.13172 7.88795 52.00113 1.000 64.53678 185 GLN A C 1
ATOM 1239 O O . GLN A 1 185 ? 62.87148 8.52500 51.24580 1.000 68.03411 185 GLN A O 1
ATOM 1245 N N . ARG A 1 186 ? 61.86145 8.26592 53.25135 1.000 65.88312 186 ARG A N 1
ATOM 1246 C CA . ARG A 1 186 ? 62.55132 9.39838 53.87897 1.000 65.84558 186 ARG A CA 1
ATOM 1247 C C . ARG A 1 186 ? 63.79384 8.91314 54.61740 1.000 67.11463 186 ARG A C 1
ATOM 1248 O O . ARG A 1 186 ? 64.20999 7.76370 54.45201 1.000 62.53186 186 ARG A O 1
ATOM 1250 N N . GLN A 1 211 ? 74.01357 -17.56401 46.63555 1.000 58.17495 211 GLN A N 1
ATOM 1251 C CA . GLN A 1 211 ? 73.18546 -17.92533 45.48192 1.000 56.71733 211 GLN A CA 1
ATOM 1252 C C . GLN A 1 211 ? 72.18810 -16.82625 45.12460 1.000 56.86417 211 GLN A C 1
ATOM 1253 O O . GLN A 1 211 ? 72.03432 -16.45311 43.95454 1.000 40.86243 211 GLN A O 1
ATOM 1259 N N . GLN A 1 212 ? 71.50593 -16.29711 46.13089 1.000 56.72824 212 GLN A N 1
ATOM 1260 C CA . GLN A 1 212 ? 70.62228 -15.17301 45.89193 1.000 54.85832 212 GLN A CA 1
ATOM 1261 C C . GLN A 1 212 ? 71.31710 -13.86880 46.24559 1.000 48.68817 212 GLN A C 1
ATOM 1262 O O . GLN A 1 212 ? 72.43515 -13.84437 46.76716 1.000 52.89651 212 GLN A O 1
ATOM 1268 N N . GLY A 1 213 ? 70.62228 -12.77312 45.95548 1.000 53.37416 213 GLY A N 1
ATOM 1269 C CA . GLY A 1 213 ? 71.22678 -11.46059 45.99208 1.000 42.49083 213 GLY A CA 1
ATOM 1270 C C . GLY A 1 213 ? 71.01131 -10.72004 47.29975 1.000 50.30993 213 GLY A C 1
ATOM 1271 O O . GLY A 1 213 ? 70.05161 -10.95529 48.02836 1.000 49.58437 213 GLY A O 1
ATOM 1272 N N . GLU A 1 214 ? 71.96050 -9.84020 47.60532 1.000 52.41926 214 GLU A N 1
ATOM 1273 C CA . GLU A 1 214 ? 71.72877 -8.75112 48.54058 1.000 57.62977 214 GLU A CA 1
ATOM 1274 C C . GLU A 1 214 ? 71.26260 -7.49177 47.81758 1.000 50.28035 214 GLU A C 1
ATOM 1275 O O . GLU A 1 214 ? 70.65365 -6.60796 48.43836 1.000 46.39724 214 GLU A O 1
ATOM 1281 N N . GLY A 1 215 ? 71.50605 -7.42118 46.51089 1.000 39.68233 215 GLY A N 1
ATOM 1282 C CA . GLY A 1 215 ? 71.16566 -6.27267 45.71477 1.000 37.85088 215 GLY A CA 1
ATOM 1283 C C . GLY A 1 215 ? 69.67377 -6.02116 45.67883 1.000 44.29284 215 GLY A C 1
ATOM 1284 O O . GLY A 1 215 ? 68.87580 -6.80363 46.20782 1.000 41.71767 215 GLY A O 1
ATOM 1285 N N . ASN A 1 216 ? 69.28365 -4.92411 45.04225 1.000 36.86450 216 ASN A N 1
ATOM 1286 C CA . ASN A 1 216 ? 67.88942 -4.49797 45.05006 1.000 39.38002 216 ASN A CA 1
ATOM 1287 C C . ASN A 1 216 ? 67.27470 -4.47086 43.66171 1.000 34.74590 216 ASN A C 1
ATOM 1288 O O . ASN A 1 216 ? 66.14272 -3.99876 43.51097 1.000 33.87890 216 ASN A O 1
ATOM 1293 N N . ASN A 1 217 ? 67.96909 -4.96893 42.64416 1.000 29.96583 217 ASN A N 1
ATOM 1294 C CA . ASN A 1 217 ? 67.33012 -5.09306 41.34492 1.000 30.31042 217 ASN A CA 1
ATOM 1295 C C . ASN A 1 217 ? 66.64855 -6.46141 41.23001 1.000 30.21629 217 ASN A C 1
ATOM 1296 O O . ASN A 1 217 ? 66.84026 -7.34756 42.06999 1.000 33.18967 217 ASN A O 1
ATOM 1301 N N . VAL A 1 218 ? 65.84308 -6.63584 40.17925 1.000 29.24426 218 VAL A N 1
ATOM 1302 C CA . VAL A 1 218 ? 65.01023 -7.84746 40.11388 1.000 31.18336 218 VAL A CA 1
ATOM 1303 C C . VAL A 1 218 ? 65.85237 -9.11353 39.97365 1.000 31.56322 218 VAL A C 1
ATOM 1304 O O . VAL A 1 218 ? 65.46647 -10.16988 40.48520 1.000 32.40093 218 VAL A O 1
ATOM 1308 N N . PHE A 1 219 ? 66.98998 -9.04561 39.27230 1.000 30.17790 219 PHE A N 1
ATOM 1309 C CA . PHE A 1 219 ? 67.87129 -10.21204 39.16849 1.000 32.16685 219 PHE A CA 1
ATOM 1310 C C . PHE A 1 219 ? 68.33632 -10.70194 40.52581 1.000 33.14349 219 PHE A C 1
ATOM 1311 O O . PHE A 1 219 ? 68.65548 -11.88856 40.67467 1.000 33.88355 219 PHE A O 1
ATOM 1319 N N . SER A 1 220 ? 68.40763 -9.81034 41.51962 1.000 31.81846 220 SER A N 1
ATOM 1320 C CA . SER A 1 220 ? 68.82619 -10.20550 42.85699 1.000 30.68975 220 SER A CA 1
ATOM 1321 C C . SER A 1 220 ? 67.83888 -11.14405 43.52472 1.000 36.72618 220 SER A C 1
ATOM 1322 O O . SER A 1 220 ? 68.19864 -11.77823 44.52502 1.000 39.97284 220 SER A O 1
ATOM 1325 N N . GLY A 1 221 ? 66.59923 -11.21572 43.02900 1.000 33.18279 221 GLY A N 1
ATOM 1326 C CA . GLY A 1 221 ? 65.63156 -12.15714 43.55347 1.000 31.82536 221 GLY A CA 1
ATOM 1327 C C . GLY A 1 221 ? 65.66964 -13.54275 42.94211 1.000 35.95250 221 GLY A C 1
ATOM 1328 O O . GLY A 1 221 ? 64.86255 -14.40174 43.31444 1.000 34.63609 221 GLY A O 1
ATOM 1329 N N . PHE A 1 222 ? 66.58382 -13.79681 42.01324 1.000 33.93373 222 PHE A N 1
ATOM 1330 C CA . PHE A 1 222 ? 66.72056 -15.10521 41.38552 1.000 37.03350 222 PHE A CA 1
ATOM 1331 C C . PHE A 1 222 ? 68.03667 -15.74645 41.79044 1.000 32.81173 222 PHE A C 1
ATOM 1332 O O . PHE A 1 222 ? 69.02970 -15.05857 42.03594 1.000 34.12020 222 PHE A O 1
ATOM 1340 N N . ASP A 1 223 ? 68.04920 -17.07074 41.82283 1.000 32.43871 223 ASP A N 1
ATOM 1341 C CA . ASP A 1 223 ? 69.30606 -17.78255 42.00648 1.000 39.68200 223 ASP A CA 1
ATOM 1342 C C . ASP A 1 223 ? 70.23607 -17.51767 40.82864 1.000 31.76804 223 ASP A C 1
ATOM 1343 O O . ASP A 1 223 ? 69.82243 -17.59197 39.66900 1.000 26.56516 223 ASP A O 1
ATOM 1348 N N . ALA A 1 224 ? 71.51427 -17.25239 41.12743 1.000 38.96821 224 ALA A N 1
ATOM 1349 C CA . ALA A 1 224 ? 72.46618 -16.93724 40.06344 1.000 34.85932 224 ALA A CA 1
ATOM 1350 C C . ALA A 1 224 ? 72.59579 -18.08439 39.05937 1.000 32.98623 224 ALA A C 1
ATOM 1351 O O . ALA A 1 224 ? 72.73557 -17.84667 37.85324 1.000 33.04208 224 ALA A O 1
ATOM 1353 N N . GLU A 1 225 ? 72.58132 -19.33175 39.53235 1.000 33.12721 225 GLU A N 1
ATOM 1354 C CA . GLU A 1 225 ? 72.64214 -20.46041 38.60444 1.000 36.24843 225 GLU A CA 1
ATOM 1355 C C . GLU A 1 225 ? 71.43696 -20.47220 37.67314 1.000 32.39432 225 GLU A C 1
ATOM 1356 O O . GLU A 1 225 ? 71.56752 -20.79559 36.48725 1.000 33.83375 225 GLU A O 1
ATOM 1362 N N . PHE A 1 226 ? 70.25586 -20.12631 38.19652 1.000 33.53029 226 PHE A N 1
ATOM 1363 C CA . PHE A 1 226 ? 69.06620 -19.98120 37.36188 1.000 36.61594 226 PHE A CA 1
ATOM 1364 C C . PHE A 1 226 ? 69.30034 -18.94617 36.26775 1.000 33.84746 226 PHE A C 1
ATOM 1365 O O . PHE A 1 226 ? 68.92381 -19.15298 35.10944 1.000 32.04915 226 PHE A O 1
ATOM 1373 N N . LEU A 1 227 ? 69.95869 -17.83584 36.61375 1.000 31.97572 227 LEU A N 1
ATOM 1374 C CA . LEU A 1 227 ? 70.24692 -16.80634 35.62447 1.000 33.81913 227 LEU A CA 1
ATOM 1375 C C . LEU A 1 227 ? 71.36961 -17.21570 34.68247 1.000 32.89085 227 LEU A C 1
ATOM 1376 O O . LEU A 1 227 ? 71.30916 -16.90688 33.48923 1.000 33.94591 227 LEU A O 1
ATOM 1381 N N . ALA A 1 228 ? 72.40267 -17.91048 35.19081 1.000 27.70812 228 ALA A N 1
ATOM 1382 C CA . ALA A 1 228 ? 73.47382 -18.35155 34.30458 1.000 29.65572 228 ALA A CA 1
ATOM 1383 C C . ALA A 1 228 ? 72.93143 -19.29725 33.24053 1.000 33.56722 228 ALA A C 1
ATOM 1384 O O . ALA A 1 228 ? 73.34159 -19.24902 32.07132 1.000 31.92311 228 ALA A O 1
ATOM 1386 N N . ASP A 1 229 ? 71.99042 -20.14862 33.63224 1.000 31.96762 229 ASP A N 1
ATOM 1387 C CA . ASP A 1 229 ? 71.36872 -21.07957 32.69673 1.000 32.20769 229 ASP A CA 1
ATOM 1388 C C . ASP A 1 229 ? 70.54660 -20.33074 31.64835 1.000 33.58027 229 ASP A C 1
ATOM 1389 O O . ASP A 1 229 ? 70.74930 -20.52022 30.44639 1.000 28.08479 229 ASP A O 1
ATOM 1394 N N . ALA A 1 230 ? 69.65102 -19.43187 32.08757 1.000 29.93543 230 ALA A N 1
ATOM 1395 C CA . ALA A 1 230 ? 68.81237 -18.67823 31.15641 1.000 29.92961 230 ALA A CA 1
ATOM 1396 C C . ALA A 1 230 ? 69.64722 -17.87032 30.16903 1.000 31.03480 230 ALA A C 1
ATOM 1397 O O . ALA A 1 230 ? 69.38285 -17.88698 28.95913 1.000 33.16824 230 ALA A O 1
ATOM 1399 N N . PHE A 1 231 ? 70.66866 -17.15793 30.66157 1.000 29.27780 231 PHE A N 1
ATOM 1400 C CA . PHE A 1 231 ? 71.48165 -16.36023 29.75925 1.000 26.31253 231 PHE A CA 1
ATOM 1401 C C . PHE A 1 231 ? 72.54391 -17.18219 29.05445 1.000 31.01259 231 PHE A C 1
ATOM 1402 O O . PHE A 1 231 ? 73.14219 -16.68788 28.09587 1.000 31.47145 231 PHE A O 1
ATOM 1410 N N . ASN A 1 232 ? 72.75106 -18.43662 29.45783 1.000 31.55341 232 ASN A N 1
ATOM 1411 C CA . ASN A 1 232 ? 73.81059 -19.26353 28.88367 1.000 29.71762 232 ASN A CA 1
ATOM 1412 C C . ASN A 1 232 ? 75.17486 -18.59418 29.05153 1.000 32.43140 232 ASN A C 1
ATOM 1413 O O . ASN A 1 232 ? 75.95968 -18.49592 28.10820 1.000 29.28707 232 ASN A O 1
ATOM 1418 N N . VAL A 1 233 ? 75.43597 -18.09489 30.26266 1.000 34.38797 233 VAL A N 1
ATOM 1419 C CA . VAL A 1 233 ? 76.73492 -17.53688 30.63192 1.000 35.24864 233 VAL A CA 1
ATOM 1420 C C . VAL A 1 233 ? 77.24040 -18.26016 31.88103 1.000 33.01635 233 VAL A C 1
ATOM 1421 O O . VAL A 1 233 ? 76.48685 -18.93571 32.58879 1.000 34.98737 233 VAL A O 1
ATOM 1425 N N . ASP A 1 234 ? 78.54374 -18.13182 32.13523 1.000 33.95979 234 ASP A N 1
ATOM 1426 C CA . ASP A 1 234 ? 79.10277 -18.66219 33.37035 1.000 38.98433 234 ASP A CA 1
ATOM 1427 C C . ASP A 1 234 ? 78.47131 -17.98511 34.58223 1.000 42.46332 234 ASP A C 1
ATOM 1428 O O . ASP A 1 234 ? 78.01883 -16.83575 34.52090 1.000 39.35921 234 ASP A O 1
ATOM 1433 N N . VAL A 1 235 ? 78.47110 -18.70404 35.70848 1.000 41.56468 235 VAL A N 1
ATOM 1434 C CA . VAL A 1 235 ? 77.79283 -18.19849 36.89758 1.000 43.42071 235 VAL A CA 1
ATOM 1435 C C . VAL A 1 235 ? 78.50676 -16.96748 37.44561 1.000 47.57275 235 VAL A C 1
ATOM 1436 O O . VAL A 1 235 ? 77.89075 -16.13487 38.12720 1.000 42.93972 235 VAL A O 1
ATOM 1440 N N . ASP A 1 236 ? 79.79992 -16.81997 37.15576 1.000 38.80417 236 ASP A N 1
ATOM 1441 C CA . ASP A 1 236 ? 80.48491 -15.56904 37.46189 1.000 48.45031 236 ASP A CA 1
ATOM 1442 C C . ASP A 1 236 ? 79.72192 -14.38061 36.88224 1.000 44.93692 236 ASP A C 1
ATOM 1443 O O . ASP A 1 236 ? 79.28303 -13.48466 37.61008 1.000 42.13122 236 ASP A O 1
ATOM 1448 N N . THR A 1 237 ? 79.55465 -14.36083 35.56218 1.000 39.08162 237 THR A N 1
ATOM 1449 C CA . THR A 1 237 ? 78.82147 -13.26977 34.93363 1.000 43.22418 237 THR A CA 1
ATOM 1450 C C . THR A 1 237 ? 77.41920 -13.14403 35.51140 1.000 36.82537 237 THR A C 1
ATOM 1451 O O . THR A 1 237 ? 76.99388 -12.05324 35.90387 1.000 41.46425 237 THR A O 1
ATOM 1455 N N . ALA A 1 238 ? 76.68042 -14.25293 35.58246 1.000 39.36723 238 ALA A N 1
ATOM 1456 C CA . ALA A 1 238 ? 75.29501 -14.16376 36.03173 1.000 37.24446 238 ALA A CA 1
ATOM 1457 C C . ALA A 1 238 ? 75.21146 -13.52337 37.41338 1.000 36.15773 238 ALA A C 1
ATOM 1458 O O . ALA A 1 238 ? 74.35123 -12.67107 37.66808 1.000 33.50121 238 ALA A O 1
ATOM 1460 N N . ARG A 1 239 ? 76.11985 -13.88996 38.30719 1.000 39.38794 239 ARG A N 1
ATOM 1461 C CA . ARG A 1 239 ? 76.08795 -13.31396 39.64462 1.000 39.56216 239 ARG A CA 1
ATOM 1462 C C . ARG A 1 239 ? 76.26768 -11.80357 39.60867 1.000 41.01978 239 ARG A C 1
ATOM 1463 O O . ARG A 1 239 ? 75.77073 -11.10570 40.49793 1.000 38.45668 239 ARG A O 1
ATOM 1471 N N . ARG A 1 240 ? 76.96089 -11.27982 38.59139 1.000 35.13090 240 ARG A N 1
ATOM 1472 C CA . ARG A 1 240 ? 77.14754 -9.83153 38.47903 1.000 36.84527 240 ARG A CA 1
ATOM 1473 C C . ARG A 1 240 ? 75.85498 -9.10383 38.11738 1.000 39.65630 240 ARG A C 1
ATOM 1474 O O . ARG A 1 240 ? 75.73129 -7.90408 38.38958 1.000 36.24254 240 ARG A O 1
ATOM 1482 N N . LEU A 1 241 ? 74.88561 -9.80532 37.52073 1.000 35.23400 241 LEU A N 1
ATOM 1483 C CA . LEU A 1 241 ? 73.56919 -9.21871 37.27833 1.000 31.35479 241 LEU A CA 1
ATOM 1484 C C . LEU A 1 241 ? 72.91889 -8.73052 38.56319 1.000 35.55827 241 LEU A C 1
ATOM 1485 O O . LEU A 1 241 ? 72.12906 -7.77353 38.53836 1.000 32.82498 241 LEU A O 1
ATOM 1490 N N . GLN A 1 242 ? 73.19272 -9.40147 39.68109 1.000 32.09134 242 GLN A N 1
ATOM 1491 C CA . GLN A 1 242 ? 72.52352 -9.09455 40.93231 1.000 33.01482 242 GLN A CA 1
ATOM 1492 C C . GLN A 1 242 ? 73.05335 -7.83539 41.58658 1.000 32.43968 242 GLN A C 1
ATOM 1493 O O . GLN A 1 242 ? 72.42236 -7.33626 42.52507 1.000 33.88763 242 GLN A O 1
ATOM 1499 N N . SER A 1 243 ? 74.20690 -7.34447 41.14347 1.000 33.35024 243 SER A N 1
ATOM 1500 C CA . SER A 1 243 ? 74.78033 -6.10363 41.66664 1.000 34.16375 243 SER A CA 1
ATOM 1501 C C . SER A 1 243 ? 74.85991 -6.11638 43.19014 1.000 35.45012 243 SER A C 1
ATOM 1502 O O . SER A 1 243 ? 74.53993 -5.12896 43.85044 1.000 37.11740 243 SER A O 1
ATOM 1505 N N . ASN A 1 244 ? 75.28721 -7.24723 43.76991 1.000 35.82127 244 ASN A N 1
ATOM 1506 C CA . ASN A 1 244 ? 75.21273 -7.34682 45.22737 1.000 43.44807 244 ASN A CA 1
ATOM 1507 C C . ASN A 1 244 ? 76.22039 -6.43883 45.91593 1.000 44.21133 244 ASN A C 1
ATOM 1508 O O . ASN A 1 244 ? 75.96175 -5.97733 47.03641 1.000 49.13896 244 ASN A O 1
ATOM 1513 N N . GLN A 1 245 ? 77.35168 -6.16313 45.26480 1.000 42.88460 245 GLN A N 1
ATOM 1514 C CA . GLN A 1 245 ? 78.43027 -5.35004 45.82167 1.000 41.00406 245 GLN A CA 1
ATOM 1515 C C . GLN A 1 245 ? 78.36839 -3.89618 45.37170 1.000 42.31715 245 GLN A C 1
ATOM 1516 O O . GLN A 1 245 ? 79.29164 -3.12942 45.65723 1.000 39.68966 245 GLN A O 1
ATOM 1522 N N . ASP A 1 246 ? 77.31188 -3.50211 44.66855 1.000 37.38065 246 ASP A N 1
ATOM 1523 C CA . ASP A 1 246 ? 77.27625 -2.22080 43.97412 1.000 35.23632 246 ASP A CA 1
ATOM 1524 C C . ASP A 1 246 ? 76.88872 -1.11404 44.95226 1.000 32.35654 246 ASP A C 1
ATOM 1525 O O . ASP A 1 246 ? 75.78755 -1.13444 45.50739 1.000 38.84863 246 ASP A O 1
ATOM 1530 N N . LYS A 1 247 ? 77.77474 -0.14083 45.15138 1.000 34.10862 247 LYS A N 1
ATOM 1531 C CA . LYS A 1 247 ? 77.55561 0.89656 46.15196 1.000 36.98538 247 LYS A CA 1
ATOM 1532 C C . LYS A 1 247 ? 77.07540 2.22509 45.56022 1.000 39.46144 247 LYS A C 1
ATOM 1533 O O . LYS A 1 247 ? 76.92565 3.20670 46.29814 1.000 35.07582 247 LYS A O 1
ATOM 1539 N N . ARG A 1 248 ? 76.79014 2.26848 44.26211 1.000 33.22212 248 ARG A N 1
ATOM 1540 C CA . ARG A 1 248 ? 76.58804 3.52455 43.55278 1.000 33.64302 248 ARG A CA 1
ATOM 1541 C C . ARG A 1 248 ? 75.14464 4.00874 43.56894 1.000 33.45200 248 ARG A C 1
ATOM 1542 O O . ARG A 1 248 ? 74.89221 5.15090 43.17183 1.000 33.31893 248 ARG A O 1
ATOM 1550 N N . ARG A 1 249 ? 74.20164 3.16246 43.99636 1.000 33.65660 249 ARG A N 1
ATOM 1551 C CA A ARG A 1 249 ? 72.79098 3.53267 44.08993 0.630 31.08265 249 ARG A CA 1
ATOM 1552 C CA B ARG A 1 249 ? 72.79345 3.50463 44.09055 0.370 31.14626 249 ARG A CA 1
ATOM 1553 C C . ARG A 1 249 ? 72.19996 3.80087 42.71642 1.000 33.73526 249 ARG A C 1
ATOM 1554 O O . ARG A 1 249 ? 72.65473 3.22933 41.71971 1.000 30.17316 249 ARG A O 1
ATOM 1569 N N . ASN A 1 250 ? 71.18223 4.67557 42.64746 1.000 30.10171 250 ASN A N 1
ATOM 1570 C CA . ASN A 1 250 ? 70.25440 4.62098 41.51460 1.000 28.93004 250 ASN A CA 1
ATOM 1571 C C . ASN A 1 250 ? 70.77970 5.25257 40.23341 1.000 30.29297 250 ASN A C 1
ATOM 1572 O O . ASN A 1 250 ? 70.29281 4.90654 39.15996 1.000 27.07020 250 ASN A O 1
ATOM 1577 N N . ILE A 1 251 ? 71.73289 6.17460 40.31294 1.000 30.12436 251 ILE A N 1
ATOM 1578 C CA . ILE A 1 251 ? 72.25354 6.88891 39.14516 1.000 29.57643 251 ILE A CA 1
ATOM 1579 C C . ILE A 1 251 ? 73.77176 6.80755 39.21815 1.000 29.48244 251 ILE A C 1
ATOM 1580 O O . ILE A 1 251 ? 74.36673 7.26668 40.19639 1.000 29.13370 251 ILE A O 1
ATOM 1585 N N . VAL A 1 252 ? 74.39720 6.25154 38.18981 1.000 27.63118 252 VAL A N 1
ATOM 1586 C CA . VAL A 1 252 ? 75.79251 5.84258 38.30108 1.000 33.21372 252 VAL A CA 1
ATOM 1587 C C . VAL A 1 252 ? 76.65835 6.62777 37.32736 1.000 33.17580 252 VAL A C 1
ATOM 1588 O O . VAL A 1 252 ? 76.19962 7.06759 36.26920 1.000 30.67805 252 VAL A O 1
ATOM 1592 N N . LYS A 1 253 ? 77.92114 6.81977 37.70037 1.000 25.99681 253 LYS A N 1
ATOM 1593 C CA . LYS A 1 253 ? 78.82549 7.62793 36.89967 1.000 31.35322 253 LYS A CA 1
ATOM 1594 C C . LYS A 1 253 ? 79.46798 6.76911 35.81505 1.000 34.37849 253 LYS A C 1
ATOM 1595 O O . LYS A 1 253 ? 80.03810 5.71179 36.10220 1.000 34.08611 253 LYS A O 1
ATOM 1601 N N . VAL A 1 254 ? 79.38008 7.22433 34.57647 1.000 32.74166 254 VAL A N 1
ATOM 1602 C CA . VAL A 1 254 ? 80.09801 6.59898 33.47230 1.000 37.16267 254 VAL A CA 1
ATOM 1603 C C . VAL A 1 254 ? 81.48013 7.23002 33.36365 1.000 45.68932 254 VAL A C 1
ATOM 1604 O O . VAL A 1 254 ? 81.61252 8.45991 33.29803 1.000 41.68114 254 VAL A O 1
ATOM 1608 N N . GLU A 1 255 ? 82.50862 6.39508 33.33907 1.000 47.88727 255 GLU A N 1
ATOM 1609 C CA . GLU A 1 255 ? 83.85687 6.87553 33.08282 1.000 58.73475 255 GLU A CA 1
ATOM 1610 C C . GLU A 1 255 ? 84.11003 6.80978 31.58287 1.000 50.69889 255 GLU A C 1
ATOM 1611 O O . GLU A 1 255 ? 83.90105 5.76767 30.95323 1.000 56.80064 255 GLU A O 1
ATOM 1617 N N . GLY A 1 256 ? 84.51048 7.93303 31.01240 1.000 53.41279 256 GLY A N 1
ATOM 1618 C CA . GLY A 1 256 ? 84.68706 8.02091 29.58354 1.000 55.79884 256 GLY A CA 1
ATOM 1619 C C . GLY A 1 256 ? 83.37815 8.23313 28.84353 1.000 56.63054 256 GLY A C 1
ATOM 1620 O O . GLY A 1 256 ? 82.30253 8.44273 29.42506 1.000 55.20290 256 GLY A O 1
ATOM 1621 N N . ARG A 1 257 ? 83.48648 8.18701 27.51886 1.000 50.27740 257 ARG A N 1
ATOM 1622 C CA . ARG A 1 257 ? 82.31053 8.33354 26.68032 1.000 53.00120 257 ARG A CA 1
ATOM 1623 C C . ARG A 1 257 ? 81.47683 7.06613 26.75981 1.000 46.38511 257 ARG A C 1
ATOM 1624 O O . ARG A 1 257 ? 82.01066 5.95175 26.73559 1.000 47.30165 257 ARG A O 1
ATOM 1632 N N . LEU A 1 258 ? 80.16814 7.23971 26.88810 1.000 45.13912 258 LEU A N 1
ATOM 1633 C CA . LEU A 1 258 ? 79.24227 6.12244 26.73224 1.000 36.99189 258 LEU A CA 1
ATOM 1634 C C . LEU A 1 258 ? 79.15694 5.77515 25.25780 1.000 41.42348 258 LEU A C 1
ATOM 1635 O O . LEU A 1 258 ? 78.73328 6.60591 24.44728 1.000 45.51332 258 LEU A O 1
ATOM 1640 N N . GLN A 1 259 ? 79.59034 4.56679 24.90791 1.000 42.30055 259 GLN A N 1
ATOM 1641 C CA . GLN A 1 259 ? 79.57567 4.11574 23.52403 1.000 39.06049 259 GLN A CA 1
ATOM 1642 C C . GLN A 1 259 ? 78.19781 3.61172 23.12825 1.000 46.98058 259 GLN A C 1
ATOM 1643 O O . GLN A 1 259 ? 77.63070 2.71744 23.77111 1.000 39.92593 259 GLN A O 1
ATOM 1649 N N . GLN A 1 260 ? 77.69658 4.15004 22.02676 1.000 40.65408 260 GLN A N 1
ATOM 1650 C CA . GLN A 1 260 ? 76.34139 3.90807 21.57909 1.000 42.70957 260 GLN A CA 1
ATOM 1651 C C . GLN A 1 260 ? 76.30678 4.02913 20.07047 1.000 39.84894 260 GLN A C 1
ATOM 1652 O O . GLN A 1 260 ? 77.06610 4.80937 19.49287 1.000 40.20360 260 GLN A O 1
ATOM 1658 N N . VAL A 1 261 ? 75.40973 3.29417 19.42958 1.000 33.25803 261 VAL A N 1
ATOM 1659 C CA . VAL A 1 261 ? 75.14055 3.58986 18.02912 1.000 34.68138 261 VAL A CA 1
ATOM 1660 C C . VAL A 1 261 ? 74.15040 4.74121 18.00614 1.000 40.95920 261 VAL A C 1
ATOM 1661 O O . VAL A 1 261 ? 73.04056 4.61541 18.53161 1.000 34.11431 261 VAL A O 1
ATOM 1665 N N . ARG A 1 262 ? 74.55778 5.87232 17.43955 1.000 38.03080 262 ARG A N 1
ATOM 1666 C CA . ARG A 1 262 ? 73.66643 7.01920 17.34128 1.000 35.30474 262 ARG A CA 1
ATOM 1667 C C . ARG A 1 262 ? 74.28959 8.05054 16.40729 1.000 33.11673 262 ARG A C 1
ATOM 1668 O O . ARG A 1 262 ? 75.50901 8.09106 16.24502 1.000 34.63794 262 ARG A O 1
ATOM 1676 N N . PRO A 1 263 ? 73.47960 8.88088 15.81381 1.000 32.72570 263 PRO A N 1
ATOM 1677 C CA . PRO A 1 263 ? 73.97144 9.92582 14.89088 1.000 38.49742 263 PRO A CA 1
ATOM 1678 C C . PRO A 1 263 ? 74.51641 11.13638 15.63869 1.000 40.05097 263 PRO A C 1
ATOM 1679 O O . PRO A 1 263 ? 73.91583 12.21658 15.70828 1.000 47.21419 263 PRO A O 1
ATOM 1683 N N . GLU A 1 264 ? 75.70592 10.95217 16.20236 1.000 41.11244 264 GLU A N 1
ATOM 1684 C CA . GLU A 1 264 ? 76.30644 11.94065 17.09514 1.000 44.40637 264 GLU A CA 1
ATOM 1685 C C . GLU A 1 264 ? 76.57820 13.25981 16.38125 1.000 44.63591 264 GLU A C 1
ATOM 1686 O O . GLU A 1 264 ? 76.06787 14.31330 16.78306 1.000 45.69937 264 GLU A O 1
ATOM 1692 N N . ARG A 1 265 ? 77.41619 13.23708 15.33768 1.000 43.39145 265 ARG A N 1
ATOM 1693 C CA . ARG A 1 265 ? 77.72895 14.48766 14.64902 1.000 48.41476 265 ARG A CA 1
ATOM 1694 C C . ARG A 1 265 ? 76.48585 15.10989 14.02204 1.000 48.26580 265 ARG A C 1
ATOM 1695 O O . ARG A 1 265 ? 76.38230 16.34193 13.93003 1.000 42.79161 265 ARG A O 1
ATOM 1703 N N . SER A 1 266 ? 75.52981 14.28189 13.59188 1.000 46.15146 266 SER A N 1
ATOM 1704 C CA . SER A 1 266 ? 74.31399 14.81777 12.98896 1.000 41.40430 266 SER A CA 1
ATOM 1705 C C . SER A 1 266 ? 73.50383 15.59213 14.01357 1.000 42.61230 266 SER A C 1
ATOM 1706 O O . SER A 1 266 ? 73.01343 16.69244 13.73583 1.000 42.06940 266 SER A O 1
ATOM 1709 N N . ARG A 1 267 ? 73.31804 15.00092 15.19602 1.000 39.10921 267 ARG A N 1
ATOM 1710 C CA . ARG A 1 267 ? 72.60063 15.66716 16.27201 1.000 41.46992 267 ARG A CA 1
ATOM 1711 C C . ARG A 1 267 ? 73.23572 17.01855 16.57297 1.000 43.72414 267 ARG A C 1
ATOM 1712 O O . ARG A 1 267 ? 72.54869 18.04306 16.62164 1.000 41.21659 267 ARG A O 1
ATOM 1720 N N . GLN A 1 268 ? 74.56222 17.03787 16.73750 1.000 38.94659 268 GLN A N 1
ATOM 1721 C CA . GLN A 1 268 ? 75.26446 18.26464 17.10646 1.000 43.54182 268 GLN A CA 1
ATOM 1722 C C . GLN A 1 268 ? 75.01643 19.39030 16.09662 1.000 44.30278 268 GLN A C 1
ATOM 1723 O O . GLN A 1 268 ? 74.70275 20.52642 16.47983 1.000 41.42977 268 GLN A O 1
ATOM 1729 N N . GLU A 1 269 ? 75.14894 19.09762 14.79891 1.000 37.49642 269 GLU A N 1
ATOM 1730 C CA . GLU A 1 269 ? 74.90084 20.12649 13.78902 1.000 41.41694 269 GLU A CA 1
ATOM 1731 C C . GLU A 1 269 ? 73.45185 20.61355 13.82458 1.000 39.65521 269 GLU A C 1
ATOM 1732 O O . GLU A 1 269 ? 73.19371 21.82242 13.73511 1.000 37.84103 269 GLU A O 1
ATOM 1738 N N . TRP A 1 270 ? 72.49042 19.68421 13.92783 1.000 37.10592 270 TRP A N 1
ATOM 1739 C CA . TRP A 1 270 ? 71.07381 20.05388 14.01504 1.000 38.59920 270 TRP A CA 1
ATOM 1740 C C . TRP A 1 270 ? 70.79466 20.98946 15.17329 1.000 40.25812 270 TRP A C 1
ATOM 1741 O O . TRP A 1 270 ? 70.04536 21.96336 15.02208 1.000 39.86384 270 TRP A O 1
ATOM 1752 N N . GLU A 1 271 ? 71.36355 20.70435 16.34202 1.000 40.09598 271 GLU A N 1
ATOM 1753 C CA . GLU A 1 271 ? 71.16405 21.59904 17.47313 1.000 46.59225 271 GLU A CA 1
ATOM 1754 C C . GLU A 1 271 ? 71.85557 22.94294 17.25147 1.000 40.71383 271 GLU A C 1
ATOM 1755 O O . GLU A 1 271 ? 71.30214 23.98827 17.60771 1.000 45.43868 271 GLU A O 1
ATOM 1761 N N . ARG A 1 272 ? 73.05264 22.94807 16.65678 1.000 39.60120 272 ARG A N 1
ATOM 1762 C CA . ARG A 1 272 ? 73.71971 24.22737 16.41379 1.000 41.66572 272 ARG A CA 1
ATOM 1763 C C . ARG A 1 272 ? 72.97545 25.05406 15.36889 1.000 43.14860 272 ARG A C 1
ATOM 1764 O O . ARG A 1 272 ? 72.81919 26.26835 15.52983 1.000 46.62149 272 ARG A O 1
ATOM 1772 N N . GLN A 1 273 ? 72.51986 24.42681 14.28436 1.000 42.00587 273 GLN A N 1
ATOM 1773 C CA . GLN A 1 273 ? 71.71667 25.16790 13.31876 1.000 48.62909 273 GLN A CA 1
ATOM 1774 C C . GLN A 1 273 ? 70.49174 25.77042 13.99408 1.000 45.25211 273 GLN A C 1
ATOM 1775 O O . GLN A 1 273 ? 70.17890 26.95257 13.80751 1.000 46.20880 273 GLN A O 1
ATOM 1781 N N . GLU A 1 274 ? 69.80220 24.97718 14.81520 1.000 43.00749 274 GLU A N 1
ATOM 1782 C CA . GLU A 1 274 ? 68.62391 25.48960 15.50192 1.000 50.58468 274 GLU A CA 1
ATOM 1783 C C . GLU A 1 274 ? 68.96295 26.71296 16.35020 1.000 46.64365 274 GLU A C 1
ATOM 1784 O O . GLU A 1 274 ? 68.28435 27.74603 16.26405 1.000 49.99367 274 GLU A O 1
ATOM 1790 N N . ARG A 1 275 ? 70.02021 26.62245 17.16506 1.000 46.07477 275 ARG A N 1
ATOM 1791 C CA . ARG A 1 275 ? 70.42582 27.76578 17.98736 1.000 51.55347 275 ARG A CA 1
ATOM 1792 C C . ARG A 1 275 ? 70.86619 28.96014 17.14258 1.000 52.63487 275 ARG A C 1
ATOM 1793 O O . ARG A 1 275 ? 70.71613 30.11186 17.57335 1.000 52.52001 275 ARG A O 1
ATOM 1801 N N . GLN A 1 276 ? 71.42601 28.72150 15.95152 1.000 47.92008 276 GLN A N 1
ATOM 1802 C CA . GLN A 1 276 ? 71.76187 29.84948 15.08524 1.000 45.34486 276 GLN A CA 1
ATOM 1803 C C . GLN A 1 276 ? 70.51135 30.55617 14.58987 1.000 51.39204 276 GLN A C 1
ATOM 1804 O O . GLN A 1 276 ? 70.54350 31.76441 14.32472 1.000 45.72689 276 GLN A O 1
ATOM 1810 N N . GLU A 1 277 ? 69.40805 29.81951 14.44156 1.000 47.35084 277 GLU A N 1
ATOM 1811 C CA . GLU A 1 277 ? 68.15318 30.44483 14.04397 1.000 51.91282 277 GLU A CA 1
ATOM 1812 C C . GLU A 1 277 ? 67.64659 31.37219 15.13912 1.000 52.58800 277 GLU A C 1
ATOM 1813 O O . GLU A 1 277 ? 67.26595 32.51832 14.87064 1.000 53.37679 277 GLU A O 1
ATOM 1819 N N . ARG A 1 278 ? 67.62628 30.88477 16.38500 1.000 54.67829 278 ARG A N 1
ATOM 1820 C CA . ARG A 1 278 ? 67.16258 31.70874 17.49562 1.000 58.80366 278 ARG A CA 1
ATOM 1821 C C . ARG A 1 278 ? 68.01156 32.96195 17.63676 1.000 60.45811 278 ARG A C 1
ATOM 1822 O O . ARG A 1 278 ? 67.48148 34.05476 17.87076 1.000 63.14498 278 ARG A O 1
ATOM 1830 N N . GLU A 1 279 ? 69.33217 32.83018 17.47251 1.000 54.06954 279 GLU A N 1
ATOM 1831 C CA . GLU A 1 279 ? 70.19915 33.99464 17.57470 1.000 52.74897 279 GLU A CA 1
ATOM 1832 C C . GLU A 1 279 ? 70.04164 34.91325 16.36582 1.000 56.14675 279 GLU A C 1
ATOM 1833 O O . GLU A 1 279 ? 70.11814 36.14044 16.50606 1.000 54.79727 279 GLU A O 1
ATOM 1839 N N . SER A 1 280 ? 69.80314 34.34909 15.17902 1.000 52.60510 280 SER A N 1
ATOM 1840 C CA . SER A 1 280 ? 69.52763 35.19185 14.01641 1.000 59.31396 280 SER A CA 1
ATOM 1841 C C . SER A 1 280 ? 68.26048 36.01489 14.21703 1.000 60.68381 280 SER A C 1
ATOM 1842 O O . SER A 1 280 ? 68.20214 37.18217 13.80795 1.000 59.57527 280 SER A O 1
ATOM 1845 N N . GLU A 1 281 ? 67.23193 35.42464 14.83995 1.000 62.91149 281 GLU A N 1
ATOM 1846 C CA . GLU A 1 281 ? 66.02362 36.18419 15.15242 1.000 63.23001 281 GLU A CA 1
ATOM 1847 C C . GLU A 1 281 ? 66.33411 37.32598 16.11513 1.000 67.00539 281 GLU A C 1
ATOM 1848 O O . GLU A 1 281 ? 65.97415 38.48227 15.86302 1.000 77.20984 281 GLU A O 1
ATOM 1854 N N . GLN A 1 282 ? 67.01452 37.02551 17.21873 1.000 68.78353 282 GLN A N 1
ATOM 1855 C CA . GLN A 1 282 ? 67.39677 38.05887 18.18089 1.000 69.66885 282 GLN A CA 1
ATOM 1856 C C . GLN A 1 282 ? 68.58424 38.88133 17.67251 1.000 69.40497 282 GLN A C 1
ATOM 1857 O O . GLN A 1 282 ? 68.42947 39.75551 16.81222 1.000 75.36800 282 GLN A O 1
ATOM 1863 N N . GLY A 1 299 ? 58.32459 -3.10990 8.35571 1.000 52.63020 299 GLY A N 1
ATOM 1864 C CA . GLY A 1 299 ? 57.06470 -3.58851 8.90467 1.000 53.89259 299 GLY A CA 1
ATOM 1865 C C . GLY A 1 299 ? 56.56585 -2.82263 10.12024 1.000 53.70469 299 GLY A C 1
ATOM 1866 O O . GLY A 1 299 ? 56.51892 -1.59133 10.11194 1.000 54.81748 299 GLY A O 1
ATOM 1867 N N . PHE A 1 300 ? 56.17263 -3.55659 11.16757 1.000 55.09317 300 PHE A N 1
ATOM 1868 C CA . PHE A 1 300 ? 55.62657 -2.94064 12.37531 1.000 58.87630 300 PHE A CA 1
ATOM 1869 C C . PHE A 1 300 ? 56.66351 -2.14600 13.15802 1.000 62.15977 300 PHE A C 1
ATOM 1870 O O . PHE A 1 300 ? 56.28379 -1.41905 14.08601 1.000 62.63410 300 PHE A O 1
ATOM 1878 N N . GLU A 1 301 ? 57.95418 -2.28266 12.83032 1.000 59.04763 301 GLU A N 1
ATOM 1879 C CA . GLU A 1 301 ? 58.97422 -1.43211 13.43570 1.000 64.29578 301 GLU A CA 1
ATOM 1880 C C . GLU A 1 301 ? 58.94197 -0.00717 12.89454 1.000 60.46777 301 GLU A C 1
ATOM 1881 O O . GLU A 1 301 ? 59.65856 0.85352 13.42528 1.000 63.66819 301 GLU A O 1
ATOM 1887 N N . GLU A 1 302 ? 58.14267 0.25789 11.85277 1.000 61.43771 302 GLU A N 1
ATOM 1888 C CA . GLU A 1 302 ? 57.92157 1.62150 11.37710 1.000 57.90263 302 GLU A CA 1
ATOM 1889 C C . GLU A 1 302 ? 56.82072 2.32769 12.14878 1.000 51.16238 302 GLU A C 1
ATOM 1890 O O . GLU A 1 302 ? 56.79438 3.56296 12.18136 1.000 50.77855 302 GLU A O 1
ATOM 1896 N N . THR A 1 303 ? 55.91150 1.56018 12.75953 1.000 51.51702 303 THR A N 1
ATOM 1897 C CA . THR A 1 303 ? 54.71806 2.10693 13.37949 1.000 51.33903 303 THR A CA 1
ATOM 1898 C C . THR A 1 303 ? 54.80353 1.87128 14.87545 1.000 50.48273 303 THR A C 1
ATOM 1899 O O . THR A 1 303 ? 55.45990 2.66588 15.59178 1.000 49.19281 303 THR A O 1
ATOM 1903 N N . ILE A 1 304 ? 54.19385 0.80706 15.41700 1.000 48.35490 304 ILE A N 1
ATOM 1904 C CA . ILE A 1 304 ? 54.04277 0.69663 16.87084 1.000 52.85122 304 ILE A CA 1
ATOM 1905 C C . ILE A 1 304 ? 55.40249 0.69644 17.55266 1.000 51.39146 304 ILE A C 1
ATOM 1906 O O . ILE A 1 304 ? 55.58665 1.30639 18.61196 1.000 54.88975 304 ILE A O 1
ATOM 1911 N N . CYS A 1 305 ? 56.36864 0.00437 16.96821 1.000 52.68348 305 CYS A N 1
ATOM 1912 C CA . CYS A 1 305 ? 57.68941 -0.02793 17.55807 1.000 50.01657 305 CYS A CA 1
ATOM 1913 C C . CYS A 1 305 ? 58.42993 1.29698 17.41038 1.000 52.05533 305 CYS A C 1
ATOM 1914 O O . CYS A 1 305 ? 59.52569 1.44067 17.96516 1.000 58.27815 305 CYS A O 1
ATOM 1917 N N . SER A 1 306 ? 57.85482 2.27504 16.71109 1.000 47.87219 306 SER A N 1
ATOM 1918 C CA . SER A 1 306 ? 58.42854 3.61750 16.64946 1.000 56.77607 306 SER A CA 1
ATOM 1919 C C . SER A 1 306 ? 57.44257 4.70542 17.06936 1.000 51.00329 306 SER A C 1
ATOM 1920 O O . SER A 1 306 ? 57.70677 5.88880 16.82117 1.000 55.45893 306 SER A O 1
ATOM 1923 N N . LEU A 1 307 ? 56.29652 4.32976 17.64193 1.000 44.87555 307 LEU A N 1
ATOM 1924 C CA . LEU A 1 307 ? 55.49865 5.19272 18.50543 1.000 44.52313 307 LEU A CA 1
ATOM 1925 C C . LEU A 1 307 ? 56.30710 6.36401 19.06076 1.000 43.31488 307 LEU A C 1
ATOM 1926 O O . LEU A 1 307 ? 57.35847 6.15927 19.67531 1.000 42.94981 307 LEU A O 1
ATOM 1931 N N . ARG A 1 308 ? 55.85756 7.59758 18.83882 1.000 38.97631 308 ARG A N 1
ATOM 1932 C CA . ARG A 1 308 ? 56.55630 8.73778 19.40796 1.000 35.40184 308 ARG A CA 1
ATOM 1933 C C . ARG A 1 308 ? 56.20884 8.84868 20.88176 1.000 34.79821 308 ARG A C 1
ATOM 1934 O O . ARG A 1 308 ? 55.06546 8.61860 21.28419 1.000 34.94691 308 ARG A O 1
ATOM 1942 N N . LEU A 1 309 ? 57.20615 9.19885 21.68861 1.000 29.26484 309 LEU A N 1
ATOM 1943 C CA . LEU A 1 309 ? 57.03024 9.28692 23.12458 1.000 29.40728 309 LEU A CA 1
ATOM 1944 C C . LEU A 1 309 ? 57.42365 10.64358 23.67425 1.000 33.90834 309 LEU A C 1
ATOM 1945 O O . LEU A 1 309 ? 57.25797 10.87171 24.87832 1.000 32.18157 309 LEU A O 1
ATOM 1950 N N . ARG A 1 310 ? 57.95870 11.53797 22.84153 1.000 31.54038 310 ARG A N 1
ATOM 1951 C CA . ARG A 1 310 ? 58.45037 12.82895 23.30182 1.000 32.75360 310 ARG A CA 1
ATOM 1952 C C . ARG A 1 310 ? 57.82922 13.94789 22.48205 1.000 33.72808 310 ARG A C 1
ATOM 1953 O O . ARG A 1 310 ? 57.63963 13.81366 21.26926 1.000 36.91220 310 ARG A O 1
ATOM 1961 N N . GLU A 1 311 ? 57.53610 15.05825 23.14946 1.000 28.89935 311 GLU A N 1
ATOM 1962 C CA . GLU A 1 311 ? 57.08472 16.27085 22.48160 1.000 34.14667 311 GLU A CA 1
ATOM 1963 C C . GLU A 1 311 ? 57.65127 17.45864 23.22561 1.000 31.94273 311 GLU A C 1
ATOM 1964 O O . GLU A 1 311 ? 57.60783 17.48896 24.45839 1.000 34.04293 311 GLU A O 1
ATOM 1970 N N . ASN A 1 312 ? 58.18017 18.43288 22.48857 1.000 35.61530 312 ASN A N 1
ATOM 1971 C CA . ASN A 1 312 ? 58.73833 19.60619 23.14207 1.000 35.52310 312 ASN A CA 1
ATOM 1972 C C . ASN A 1 312 ? 57.61113 20.60055 23.41369 1.000 38.51576 312 ASN A C 1
ATOM 1973 O O . ASN A 1 312 ? 57.02819 21.16857 22.48889 1.000 39.86257 312 ASN A O 1
ATOM 1978 N N . ILE A 1 313 ? 57.30873 20.80081 24.69405 1.000 36.48923 313 ILE A N 1
ATOM 1979 C CA . ILE A 1 313 ? 56.22810 21.67227 25.13488 1.000 39.63393 313 ILE A CA 1
ATOM 1980 C C . ILE A 1 313 ? 56.74622 23.04135 25.58059 1.000 41.92885 313 ILE A C 1
ATOM 1981 O O . ILE A 1 313 ? 55.96815 24.00577 25.62623 1.000 35.46514 313 ILE A O 1
ATOM 1986 N N . GLY A 1 314 ? 58.02626 23.14995 25.92583 1.000 41.23217 314 GLY A N 1
ATOM 1987 C CA . GLY A 1 314 ? 58.55919 24.37722 26.47743 1.000 43.18468 314 GLY A CA 1
ATOM 1988 C C . GLY A 1 314 ? 58.95017 25.36069 25.40449 1.000 50.46738 314 GLY A C 1
ATOM 1989 O O . GLY A 1 314 ? 58.96544 26.57269 25.64191 1.000 57.50676 314 GLY A O 1
ATOM 1990 N N . THR A 1 315 ? 59.26075 24.84209 24.21891 1.000 51.77448 315 THR A N 1
ATOM 1991 C CA . THR A 1 315 ? 59.75637 25.63353 23.09481 1.000 58.95601 315 THR A CA 1
ATOM 1992 C C . THR A 1 315 ? 59.12612 27.02065 23.03844 1.000 59.80120 315 THR A C 1
ATOM 1993 O O . THR A 1 315 ? 57.92133 27.16285 22.81961 1.000 57.60217 315 THR A O 1
ATOM 1997 N N . ARG A 1 316 ? 59.96178 28.04780 23.21598 1.000 63.34718 316 ARG A N 1
ATOM 1998 C CA . ARG A 1 316 ? 59.47196 29.41488 23.34153 1.000 64.70737 316 ARG A CA 1
ATOM 1999 C C . ARG A 1 316 ? 58.69019 29.85811 22.11665 1.000 61.28902 316 ARG A C 1
ATOM 2000 O O . ARG A 1 316 ? 57.91286 30.81286 22.20731 1.000 65.50236 316 ARG A O 1
ATOM 2008 N N . SER A 1 317 ? 58.88175 29.19150 20.97565 1.000 57.69264 317 SER A N 1
ATOM 2009 C CA . SER A 1 317 ? 58.16468 29.54269 19.75541 1.000 60.55447 317 SER A CA 1
ATOM 2010 C C . SER A 1 317 ? 56.73254 29.03220 19.74160 1.000 57.01608 317 SER A C 1
ATOM 2011 O O . SER A 1 317 ? 55.90662 29.55740 18.98539 1.000 61.72558 317 SER A O 1
ATOM 2014 N N . ARG A 1 318 ? 56.41640 28.04545 20.56640 1.000 53.81387 318 ARG A N 1
ATOM 2015 C CA . ARG A 1 318 ? 55.15396 27.33489 20.48418 1.000 54.51694 318 ARG A CA 1
ATOM 2016 C C . ARG A 1 318 ? 54.17278 27.83147 21.53501 1.000 50.91462 318 ARG A C 1
ATOM 2017 O O . ARG A 1 318 ? 54.53546 28.02611 22.70179 1.000 47.70583 318 ARG A O 1
ATOM 2025 N N . ALA A 1 319 ? 52.92143 28.01314 21.11509 1.000 42.10301 319 ALA A N 1
ATOM 2026 C CA . ALA A 1 319 ? 51.85175 28.33478 22.04443 1.000 35.26964 319 ALA A CA 1
ATOM 2027 C C . ALA A 1 319 ? 50.51643 27.88271 21.48092 1.000 36.03487 319 ALA A C 1
ATOM 2028 O O . ALA A 1 319 ? 50.28323 27.92344 20.26918 1.000 38.09821 319 ALA A O 1
ATOM 2030 N N . ASP A 1 320 ? 49.64450 27.44603 22.38318 1.000 35.20527 320 ASP A N 1
ATOM 2031 C CA . ASP A 1 320 ? 48.23939 27.23611 22.08185 1.000 34.39257 320 ASP A CA 1
ATOM 2032 C C . ASP A 1 320 ? 47.38916 28.44235 22.43697 1.000 35.36412 320 ASP A C 1
ATOM 2033 O O . ASP A 1 320 ? 46.34293 28.66369 21.82155 1.000 35.59531 320 ASP A O 1
ATOM 2038 N N . ILE A 1 321 ? 47.82187 29.20126 23.42963 1.000 32.87670 321 ILE A N 1
ATOM 2039 C CA . ILE A 1 321 ? 47.21439 30.46376 23.82247 1.000 31.26792 321 ILE A CA 1
ATOM 2040 C C . ILE A 1 321 ? 48.36181 31.42744 24.01810 1.000 35.04649 321 ILE A C 1
ATOM 2041 O O . ILE A 1 321 ? 49.38910 31.05554 24.59142 1.000 29.70144 321 ILE A O 1
ATOM 2046 N N . TYR A 1 322 ? 48.20026 32.65832 23.54663 1.000 31.14607 322 TYR A N 1
ATOM 2047 C CA . TYR A 1 322 ? 49.30899 33.60334 23.60754 1.000 29.42884 322 TYR A CA 1
ATOM 2048 C C . TYR A 1 322 ? 48.74151 35.00497 23.73010 1.000 32.41178 322 TYR A C 1
ATOM 2049 O O . TYR A 1 322 ? 47.93523 35.41934 22.89106 1.000 33.83068 322 TYR A O 1
ATOM 2058 N N . THR A 1 323 ? 49.14207 35.72147 24.77597 1.000 33.60431 323 THR A N 1
ATOM 2059 C CA . THR A 1 323 ? 48.84178 37.14139 24.90558 1.000 31.68879 323 THR A CA 1
ATOM 2060 C C . THR A 1 323 ? 50.17509 37.88159 24.91194 1.000 37.15263 323 THR A C 1
ATOM 2061 O O . THR A 1 323 ? 50.95072 37.77738 25.86811 1.000 32.22493 323 THR A O 1
ATOM 2065 N N . GLU A 1 324 ? 50.43807 38.60856 23.83325 1.000 35.76727 324 GLU A N 1
ATOM 2066 C CA . GLU A 1 324 ? 51.71199 39.28605 23.67101 1.000 36.03807 324 GLU A CA 1
ATOM 2067 C C . GLU A 1 324 ? 51.97729 40.20003 24.85882 1.000 36.85437 324 GLU A C 1
ATOM 2068 O O . GLU A 1 324 ? 51.08826 40.91576 25.32810 1.000 38.96402 324 GLU A O 1
ATOM 2074 N N . GLN A 1 325 ? 53.21797 40.16690 25.34508 1.000 42.65687 325 GLN A N 1
ATOM 2075 C CA . GLN A 1 325 ? 53.71275 40.88929 26.51515 1.000 43.86975 325 GLN A CA 1
ATOM 2076 C C . GLN A 1 325 ? 53.13483 40.34714 27.81963 1.000 41.22467 325 GLN A C 1
ATOM 2077 O O . GLN A 1 325 ? 53.43577 40.89178 28.87716 1.000 40.71745 325 GLN A O 1
ATOM 2083 N N . VAL A 1 326 ? 52.32324 39.28862 27.78442 1.000 34.47052 326 VAL A N 1
ATOM 2084 C CA . VAL A 1 326 ? 51.63289 38.83863 28.98972 1.000 33.08011 326 VAL A CA 1
ATOM 2085 C C . VAL A 1 326 ? 51.99746 37.38973 29.33330 1.000 36.86478 326 VAL A C 1
ATOM 2086 O O . VAL A 1 326 ? 52.47995 37.10930 30.44141 1.000 31.09252 326 VAL A O 1
ATOM 2090 N N . GLY A 1 327 ? 51.78943 36.46182 28.40714 1.000 30.96057 327 GLY A N 1
ATOM 2091 C CA . GLY A 1 327 ? 52.12356 35.07738 28.70705 1.000 30.96419 327 GLY A CA 1
ATOM 2092 C C . GLY A 1 327 ? 51.69513 34.15044 27.59550 1.000 34.84716 327 GLY A C 1
ATOM 2093 O O . GLY A 1 327 ? 51.02919 34.54605 26.63014 1.000 30.44489 327 GLY A O 1
ATOM 2094 N N . ARG A 1 328 ? 52.06542 32.88141 27.76126 1.000 32.16318 328 ARG A N 1
ATOM 2095 C CA . ARG A 1 328 ? 51.67707 31.85155 26.81284 1.000 30.86017 328 ARG A CA 1
ATOM 2096 C C . ARG A 1 328 ? 51.41947 30.54839 27.55885 1.000 31.86270 328 ARG A C 1
ATOM 2097 O O . ARG A 1 328 ? 51.96795 30.31153 28.63964 1.000 31.22449 328 ARG A O 1
ATOM 2105 N N . ILE A 1 329 ? 50.54565 29.72721 26.98258 1.000 29.16491 329 ILE A N 1
ATOM 2106 C CA . ILE A 1 329 ? 50.27752 28.37430 27.45064 1.000 25.65256 329 ILE A CA 1
ATOM 2107 C C . ILE A 1 329 ? 50.43735 27.44327 26.25638 1.000 33.19733 329 ILE A C 1
ATOM 2108 O O . ILE A 1 329 ? 49.85886 27.69707 25.19036 1.000 30.64738 329 ILE A O 1
ATOM 2113 N N . ASN A 1 330 ? 51.20769 26.36804 26.43667 1.000 33.33822 330 ASN A N 1
ATOM 2114 C CA . ASN A 1 330 ? 51.39110 25.31869 25.43799 1.000 33.06352 330 ASN A CA 1
ATOM 2115 C C . ASN A 1 330 ? 50.98174 23.97714 26.02671 1.000 35.07561 330 ASN A C 1
ATOM 2116 O O . ASN A 1 330 ? 51.34461 23.66086 27.16014 1.000 35.71277 330 ASN A O 1
ATOM 2121 N N . THR A 1 331 ? 50.23791 23.18073 25.25094 1.000 36.51579 331 THR A N 1
ATOM 2122 C CA . THR A 1 331 ? 49.64527 21.94237 25.74442 1.000 35.99246 331 THR A CA 1
ATOM 2123 C C . THR A 1 331 ? 50.08800 20.73450 24.92328 1.000 32.97415 331 THR A C 1
ATOM 2124 O O . THR A 1 331 ? 50.28232 20.82215 23.70837 1.000 32.57390 331 THR A O 1
ATOM 2128 N N . VAL A 1 332 ? 50.23227 19.59336 25.59317 1.000 35.70366 332 VAL A N 1
ATOM 2129 C CA . VAL A 1 332 ? 50.39768 18.30813 24.91582 1.000 29.77505 332 VAL A CA 1
ATOM 2130 C C . VAL A 1 332 ? 49.28705 17.38298 25.40468 1.000 31.43682 332 VAL A C 1
ATOM 2131 O O . VAL A 1 332 ? 49.05967 17.25850 26.61385 1.000 33.76544 332 VAL A O 1
ATOM 2135 N N . ASN A 1 333 ? 48.57165 16.76977 24.46926 1.000 28.35717 333 ASN A N 1
ATOM 2136 C CA . ASN A 1 333 ? 47.51726 15.83169 24.81866 1.000 31.27901 333 ASN A CA 1
ATOM 2137 C C . ASN A 1 333 ? 47.44908 14.78109 23.71933 1.000 31.74747 333 ASN A C 1
ATOM 2138 O O . ASN A 1 333 ? 48.28973 14.75851 22.81578 1.000 29.46287 333 ASN A O 1
ATOM 2143 N N . SER A 1 334 ? 46.40461 13.94111 23.75839 1.000 27.79639 334 SER A N 1
ATOM 2144 C CA . SER A 1 334 ? 46.34371 12.84402 22.80037 1.000 27.18908 334 SER A CA 1
ATOM 2145 C C . SER A 1 334 ? 46.11937 13.31474 21.36655 1.000 29.49305 334 SER A C 1
ATOM 2146 O O . SER A 1 334 ? 46.33806 12.53100 20.43905 1.000 30.11507 334 SER A O 1
ATOM 2149 N N . ASN A 1 335 ? 45.69532 14.56061 21.14855 1.000 31.66870 335 ASN A N 1
ATOM 2150 C CA . ASN A 1 335 ? 45.59160 15.09280 19.79193 1.000 33.94902 335 ASN A CA 1
ATOM 2151 C C . ASN A 1 335 ? 46.90702 15.64772 19.27976 1.000 34.75141 335 ASN A C 1
ATOM 2152 O O . ASN A 1 335 ? 46.94898 16.16030 18.15784 1.000 36.65540 335 ASN A O 1
ATOM 2157 N N . THR A 1 336 ? 47.98241 15.56656 20.06748 1.000 31.67407 336 THR A N 1
ATOM 2158 C CA . THR A 1 336 ? 49.27874 15.99877 19.57203 1.000 28.88378 336 THR A CA 1
ATOM 2159 C C . THR A 1 336 ? 50.31076 14.88396 19.77937 1.000 35.19335 336 THR A C 1
ATOM 2160 O O . THR A 1 336 ? 51.19140 14.68903 18.93888 1.000 34.30610 336 THR A O 1
ATOM 2164 N N . LEU A 1 337 ? 50.19458 14.12263 20.86633 1.000 28.49623 337 LEU A N 1
ATOM 2165 C CA . LEU A 1 337 ? 51.10498 13.00789 21.16068 1.000 27.02273 337 LEU A CA 1
ATOM 2166 C C . LEU A 1 337 ? 50.29751 11.72815 21.32019 1.000 28.42583 337 LEU A C 1
ATOM 2167 O O . LEU A 1 337 ? 49.75553 11.46547 22.40550 1.000 30.40925 337 LEU A O 1
ATOM 2172 N N . PRO A 1 338 ? 50.20981 10.88655 20.28699 1.000 31.42493 338 PRO A N 1
ATOM 2173 C CA . PRO A 1 338 ? 49.22444 9.77601 20.30102 1.000 30.91217 338 PRO A CA 1
ATOM 2174 C C . PRO A 1 338 ? 49.30241 8.84209 21.51537 1.000 30.74502 338 PRO A C 1
ATOM 2175 O O . PRO A 1 338 ? 48.26235 8.36232 21.99488 1.000 30.61603 338 PRO A O 1
ATOM 2179 N N . VAL A 1 339 ? 50.50186 8.57235 22.03277 1.000 28.43402 339 VAL A N 1
ATOM 2180 C CA . VAL A 1 339 ? 50.63845 7.60057 23.12278 1.000 31.24128 339 VAL A CA 1
ATOM 2181 C C . VAL A 1 339 ? 49.82881 8.01659 24.35322 1.000 34.83644 339 VAL A C 1
ATOM 2182 O O . VAL A 1 339 ? 49.37683 7.16382 25.13694 1.000 27.16323 339 VAL A O 1
ATOM 2186 N N . LEU A 1 340 ? 49.61545 9.32256 24.53758 1.000 29.06765 340 LEU A N 1
ATOM 2187 C CA . LEU A 1 340 ? 48.85563 9.80845 25.68659 1.000 30.61114 340 LEU A CA 1
ATOM 2188 C C . LEU A 1 340 ? 47.41737 9.28824 25.70543 1.000 33.22194 340 LEU A C 1
ATOM 2189 O O . LEU A 1 340 ? 46.79478 9.24675 26.77203 1.000 33.04959 340 LEU A O 1
ATOM 2194 N N . ARG A 1 341 ? 46.86545 8.91027 24.55440 1.000 30.93988 341 ARG A N 1
ATOM 2195 C CA A ARG A 1 341 ? 45.52053 8.34576 24.54407 0.530 40.06215 341 ARG A CA 1
ATOM 2196 C CA B ARG A 1 341 ? 45.51575 8.35367 24.55223 0.470 40.05380 341 ARG A CA 1
ATOM 2197 C C . ARG A 1 341 ? 45.42715 7.13008 25.44877 1.000 39.50401 341 ARG A C 1
ATOM 2198 O O . ARG A 1 341 ? 44.37288 6.86955 26.03420 1.000 46.77653 341 ARG A O 1
ATOM 2213 N N . TRP A 1 342 ? 46.51607 6.37325 25.56491 1.000 38.98539 342 TRP A N 1
ATOM 2214 C CA . TRP A 1 342 ? 46.54677 5.18574 26.39817 1.000 39.47075 342 TRP A CA 1
ATOM 2215 C C . TRP A 1 342 ? 47.13011 5.43386 27.77659 1.000 39.57701 342 TRP A C 1
ATOM 2216 O O . TRP A 1 342 ? 46.78614 4.69709 28.70841 1.000 41.49971 342 TRP A O 1
ATOM 2227 N N . LEU A 1 343 ? 47.96316 6.47049 27.94461 1.000 37.75795 343 LEU A N 1
ATOM 2228 C CA . LEU A 1 343 ? 48.36157 6.86810 29.29064 1.000 34.16000 343 LEU A CA 1
ATOM 2229 C C . LEU A 1 343 ? 47.25685 7.63977 30.01961 1.000 36.52187 343 LEU A C 1
ATOM 2230 O O . LEU A 1 343 ? 47.23276 7.65823 31.25607 1.000 39.46807 343 LEU A O 1
ATOM 2235 N N . GLN A 1 344 ? 46.36488 8.30558 29.29397 1.000 34.27978 344 GLN A N 1
ATOM 2236 C CA . GLN A 1 344 ? 45.31570 9.10344 29.92750 1.000 37.42687 344 GLN A CA 1
ATOM 2237 C C . GLN A 1 344 ? 45.91519 10.24129 30.75113 1.000 31.21630 344 GLN A C 1
ATOM 2238 O O . GLN A 1 344 ? 45.46463 10.54150 31.85742 1.000 30.23612 344 GLN A O 1
ATOM 2244 N N . LEU A 1 345 ? 46.95394 10.87380 30.20879 1.000 28.81965 345 LEU A N 1
ATOM 2245 C CA . LEU A 1 345 ? 47.63975 11.99057 30.85186 1.000 29.53015 345 LEU A CA 1
ATOM 2246 C C . LEU A 1 345 ? 47.85244 13.07218 29.81311 1.000 31.97825 345 LEU A C 1
ATOM 2247 O O . LEU A 1 345 ? 47.90518 12.80258 28.61153 1.000 30.62394 345 LEU A O 1
ATOM 2252 N N . SER A 1 346 ? 47.97012 14.30569 30.28297 1.000 27.35407 346 SER A N 1
ATOM 2253 C CA . SER A 1 346 ? 48.36518 15.38787 29.39828 1.000 31.02864 346 SER A CA 1
ATOM 2254 C C . SER A 1 346 ? 49.12597 16.40849 30.23173 1.000 29.53421 346 SER A C 1
ATOM 2255 O O . SER A 1 346 ? 49.34410 16.23057 31.43821 1.000 28.02342 346 SER A O 1
ATOM 2258 N N . ALA A 1 347 ? 49.57589 17.46579 29.57473 1.000 28.47932 347 ALA A N 1
ATOM 2259 C CA . ALA A 1 347 ? 50.40169 18.41283 30.30533 1.000 28.33266 347 ALA A CA 1
ATOM 2260 C C . ALA A 1 347 ? 50.28046 19.76930 29.64049 1.000 32.87761 347 ALA A C 1
ATOM 2261 O O . ALA A 1 347 ? 49.92119 19.87760 28.46881 1.000 30.33980 347 ALA A O 1
ATOM 2263 N N . GLU A 1 348 ? 50.55477 20.80380 30.42346 1.000 31.83600 348 GLU A N 1
ATOM 2264 C CA . GLU A 1 348 ? 50.53328 22.15888 29.90283 1.000 36.91562 348 GLU A CA 1
ATOM 2265 C C . GLU A 1 348 ? 51.74269 22.88375 30.46472 1.000 33.57011 348 GLU A C 1
ATOM 2266 O O . GLU A 1 348 ? 52.13227 22.67074 31.61935 1.000 32.72036 348 GLU A O 1
ATOM 2272 N N . ARG A 1 349 ? 52.35645 23.71258 29.63342 1.000 33.48046 349 ARG A N 1
ATOM 2273 C CA . ARG A 1 349 ? 53.50071 24.52151 30.02679 1.000 30.57980 349 ARG A CA 1
ATOM 2274 C C . ARG A 1 349 ? 53.05860 25.98354 29.97867 1.000 32.74154 349 ARG A C 1
ATOM 2275 O O . ARG A 1 349 ? 52.51384 26.42060 28.96333 1.000 31.72812 349 ARG A O 1
ATOM 2283 N N . GLY A 1 350 ? 53.23826 26.71375 31.07920 1.000 29.93312 350 GLY A N 1
ATOM 2284 C CA . GLY A 1 350 ? 52.82228 28.11029 31.16231 1.000 32.91447 350 GLY A CA 1
ATOM 2285 C C . GLY A 1 350 ? 53.97599 29.05039 31.45811 1.000 33.81188 350 GLY A C 1
ATOM 2286 O O . GLY A 1 350 ? 54.89834 28.69873 32.19491 1.000 32.34519 350 GLY A O 1
ATOM 2287 N N . ASP A 1 351 ? 53.91831 30.24802 30.86267 1.000 36.46413 351 ASP A N 1
ATOM 2288 C CA . ASP A 1 351 ? 54.88895 31.32280 31.07580 1.000 35.21929 351 ASP A CA 1
ATOM 2289 C C . ASP A 1 351 ? 54.08054 32.60819 31.20530 1.000 32.99925 351 ASP A C 1
ATOM 2290 O O . ASP A 1 351 ? 53.34476 32.95435 30.28089 1.000 37.56734 351 ASP A O 1
ATOM 2295 N N . LEU A 1 352 ? 54.19482 33.29240 32.33722 1.000 30.18905 352 LEU A N 1
ATOM 2296 C CA . LEU A 1 352 ? 53.55159 34.58088 32.57489 1.000 31.64108 352 LEU A CA 1
ATOM 2297 C C . LEU A 1 352 ? 54.62785 35.62482 32.83890 1.000 38.74005 352 LEU A C 1
ATOM 2298 O O . LEU A 1 352 ? 55.51155 35.40549 33.67564 1.000 34.94705 352 LEU A O 1
ATOM 2303 N N . GLN A 1 353 ? 54.54873 36.75853 32.14350 1.000 36.44530 353 GLN A N 1
ATOM 2304 C CA . GLN A 1 353 ? 55.41552 37.88158 32.46037 1.000 38.66147 353 GLN A CA 1
ATOM 2305 C C . GLN A 1 353 ? 54.88822 38.58205 33.71339 1.000 38.89764 353 GLN A C 1
ATOM 2306 O O . GLN A 1 353 ? 53.84519 38.22126 34.25864 1.000 36.55317 353 GLN A O 1
ATOM 2312 N N . ARG A 1 354 ? 55.59697 39.60684 34.17911 1.000 39.88270 354 ARG A N 1
ATOM 2313 C CA . ARG A 1 354 ? 55.18107 40.27291 35.40951 1.000 41.51943 354 ARG A CA 1
ATOM 2314 C C . ARG A 1 354 ? 53.78672 40.85885 35.23315 1.000 43.44933 354 ARG A C 1
ATOM 2315 O O . ARG A 1 354 ? 53.47288 41.45016 34.19759 1.000 35.61384 354 ARG A O 1
ATOM 2323 N N . GLU A 1 355 ? 52.95803 40.70079 36.26525 1.000 40.55838 355 GLU A N 1
ATOM 2324 C CA . GLU A 1 355 ? 51.57080 41.15402 36.27130 1.000 47.29374 355 GLU A CA 1
ATOM 2325 C C . GLU A 1 355 ? 50.66300 40.29680 35.39643 1.000 42.70852 355 GLU A C 1
ATOM 2326 O O . GLU A 1 355 ? 49.44735 40.48872 35.40472 1.000 44.55161 355 GLU A O 1
ATOM 2332 N N . GLY A 1 356 ? 51.21903 39.33073 34.67250 1.000 40.24798 356 GLY A N 1
ATOM 2333 C CA . GLY A 1 356 ? 50.37602 38.43927 33.89302 1.000 35.93621 356 GLY A CA 1
ATOM 2334 C C . GLY A 1 356 ? 49.37040 37.70909 34.76407 1.000 34.00093 356 GLY A C 1
ATOM 2335 O O . GLY A 1 356 ? 49.62642 37.38537 35.92295 1.000 36.06617 356 GLY A O 1
ATOM 2336 N N . LEU A 1 357 ? 48.21193 37.42356 34.18981 1.000 34.74753 357 LEU A N 1
ATOM 2337 C CA . LEU A 1 357 ? 47.11628 36.82198 34.93977 1.000 34.41334 357 LEU A CA 1
ATOM 2338 C C . LEU A 1 357 ? 46.51793 35.66399 34.15521 1.000 37.20531 357 LEU A C 1
ATOM 2339 O O . LEU A 1 357 ? 46.07612 35.84229 33.01674 1.000 36.08961 357 LEU A O 1
ATOM 2344 N N . TYR A 1 358 ? 46.53641 34.47366 34.75993 1.000 31.30401 358 TYR A N 1
ATOM 2345 C CA . TYR A 1 358 ? 45.77528 33.31628 34.29878 1.000 30.59670 358 TYR A CA 1
ATOM 2346 C C . TYR A 1 358 ? 44.41202 33.44535 34.97605 1.000 32.57591 358 TYR A C 1
ATOM 2347 O O . TYR A 1 358 ? 44.28729 33.21301 36.17980 1.000 32.04084 358 TYR A O 1
ATOM 2356 N N . VAL A 1 359 ? 43.38670 33.84762 34.21757 1.000 31.38343 359 VAL A N 1
ATOM 2357 C CA . VAL A 1 359 ? 42.10337 34.25246 34.79978 1.000 30.30026 359 VAL A CA 1
ATOM 2358 C C . VAL A 1 359 ? 41.45341 33.07472 35.51942 1.000 31.58318 359 VAL A C 1
ATOM 2359 O O . VAL A 1 359 ? 41.82978 31.92093 35.26446 1.000 31.08628 359 VAL A O 1
ATOM 2363 N N . PRO A 1 360 ? 40.48394 33.30879 36.40420 1.000 31.80320 360 PRO A N 1
ATOM 2364 C CA . PRO A 1 360 ? 39.80739 32.19224 37.07421 1.000 29.53355 360 PRO A CA 1
ATOM 2365 C C . PRO A 1 360 ? 39.25100 31.19227 36.07128 1.000 28.87428 360 PRO A C 1
ATOM 2366 O O . PRO A 1 360 ? 38.57397 31.55530 35.09980 1.000 29.91179 360 PRO A O 1
ATOM 2370 N N . HIS A 1 361 ? 39.56988 29.91689 36.29317 1.000 28.43333 361 HIS A N 1
ATOM 2371 C CA . HIS A 1 361 ? 39.11513 28.83302 35.41789 1.000 33.49564 361 HIS A CA 1
ATOM 2372 C C . HIS A 1 361 ? 38.97871 27.56013 36.25004 1.000 28.12971 361 HIS A C 1
ATOM 2373 O O . HIS A 1 361 ? 39.46044 27.48824 37.38059 1.000 30.48496 361 HIS A O 1
ATOM 2380 N N . TRP A 1 362 ? 38.33132 26.54031 35.67995 1.000 30.71134 362 TRP A N 1
ATOM 2381 C CA . TRP A 1 362 ? 38.31121 25.22327 36.31192 1.000 28.03656 362 TRP A CA 1
ATOM 2382 C C . TRP A 1 362 ? 38.64052 24.14691 35.28345 1.000 28.87668 362 TRP A C 1
ATOM 2383 O O . TRP A 1 362 ? 38.47799 24.34572 34.07755 1.000 29.58290 362 TRP A O 1
ATOM 2394 N N . ASN A 1 363 ? 39.19610 23.04577 35.77933 1.000 27.65366 363 ASN A N 1
ATOM 2395 C CA . ASN A 1 363 ? 39.50670 21.87660 34.97572 1.000 27.96346 363 ASN A CA 1
ATOM 2396 C C . ASN A 1 363 ? 38.29117 20.96339 35.01864 1.000 26.03294 363 ASN A C 1
ATOM 2397 O O . ASN A 1 363 ? 37.89405 20.51791 36.09885 1.000 27.90351 363 ASN A O 1
ATOM 2402 N N . LEU A 1 364 ? 37.66874 20.73336 33.86083 1.000 29.72115 364 LEU A N 1
ATOM 2403 C CA . LEU A 1 364 ? 36.41193 19.98065 33.82637 1.000 27.56035 364 LEU A CA 1
ATOM 2404 C C . LEU A 1 364 ? 36.60666 18.50986 34.15834 1.000 32.57994 364 LEU A C 1
ATOM 2405 O O . LEU A 1 364 ? 35.73473 17.89595 34.79750 1.000 24.14896 364 LEU A O 1
ATOM 2410 N N . ASN A 1 365 ? 37.72699 17.91791 33.69959 1.000 27.25573 365 ASN A N 1
ATOM 2411 C CA . ASN A 1 365 ? 37.83318 16.46366 33.60577 1.000 30.18743 365 ASN A CA 1
ATOM 2412 C C . ASN A 1 365 ? 39.18908 15.93627 34.06611 1.000 31.58994 365 ASN A C 1
ATOM 2413 O O . ASN A 1 365 ? 39.59795 14.84829 33.63321 1.000 30.04669 365 ASN A O 1
ATOM 2418 N N . ALA A 1 366 ? 39.89549 16.67031 34.92305 1.000 27.84234 366 ALA A N 1
ATOM 2419 C CA . ALA A 1 366 ? 41.24528 16.29440 35.31936 1.000 26.63079 366 ALA A CA 1
ATOM 2420 C C . ALA A 1 366 ? 41.63671 17.07385 36.55931 1.000 28.15656 366 ALA A C 1
ATOM 2421 O O . ALA A 1 366 ? 41.20523 18.21074 36.74983 1.000 26.63154 366 ALA A O 1
ATOM 2423 N N . HIS A 1 367 ? 42.45484 16.44992 37.40271 1.000 24.38332 367 HIS A N 1
ATOM 2424 C CA . HIS A 1 367 ? 43.24363 17.22067 38.34124 1.000 28.18432 367 HIS A CA 1
ATOM 2425 C C . HIS A 1 367 ? 44.37753 17.89609 37.58182 1.000 28.87110 367 HIS A C 1
ATOM 2426 O O . HIS A 1 367 ? 44.80077 17.43425 36.51621 1.000 28.32711 367 HIS A O 1
ATOM 2433 N N . SER A 1 368 ? 44.87433 18.99829 38.13850 1.000 25.25364 368 SER A N 1
ATOM 2434 C CA . SER A 1 368 ? 46.02712 19.69213 37.57347 1.000 26.92693 368 SER A CA 1
ATOM 2435 C C . SER A 1 368 ? 47.14562 19.75462 38.60847 1.000 30.02527 368 SER A C 1
ATOM 2436 O O . SER A 1 368 ? 47.05188 20.50071 39.59078 1.000 29.44568 368 SER A O 1
ATOM 2439 N N . VAL A 1 369 ? 48.23531 19.04572 38.36044 1.000 26.01339 369 VAL A N 1
ATOM 2440 C CA . VAL A 1 369 ? 49.34214 18.99921 39.31037 1.000 28.32671 369 VAL A CA 1
ATOM 2441 C C . VAL A 1 369 ? 50.41603 19.96031 38.83158 1.000 29.97995 369 VAL A C 1
ATOM 2442 O O . VAL A 1 369 ? 51.11554 19.69454 37.84655 1.000 27.83753 369 VAL A O 1
ATOM 2446 N N . VAL A 1 370 ? 50.54821 21.07805 39.53198 1.000 26.37973 370 VAL A N 1
ATOM 2447 C CA . VAL A 1 370 ? 51.28386 22.22615 39.01683 1.000 25.96134 370 VAL A CA 1
ATOM 2448 C C . VAL A 1 370 ? 52.66907 22.24787 39.65688 1.000 31.22467 370 VAL A C 1
ATOM 2449 O O . VAL A 1 370 ? 52.79649 22.23942 40.89011 1.000 31.87543 370 VAL A O 1
ATOM 2453 N N . TYR A 1 371 ? 53.71263 22.30085 38.82662 1.000 29.04637 371 TYR A N 1
ATOM 2454 C CA . TYR A 1 371 ? 55.08881 22.35308 39.30751 1.000 28.40163 371 TYR A CA 1
ATOM 2455 C C . TYR A 1 371 ? 55.66588 23.70931 38.92276 1.000 28.80508 371 TYR A C 1
ATOM 2456 O O . TYR A 1 371 ? 55.66307 24.06939 37.73842 1.000 30.41924 371 TYR A O 1
ATOM 2465 N N . ALA A 1 372 ? 56.13458 24.46647 39.92102 1.000 32.19907 372 ALA A N 1
ATOM 2466 C CA . ALA A 1 372 ? 56.69313 25.79768 39.69024 1.000 29.98214 372 ALA A CA 1
ATOM 2467 C C . ALA A 1 372 ? 58.13406 25.64954 39.22145 1.000 31.76474 372 ALA A C 1
ATOM 2468 O O . ALA A 1 372 ? 59.01781 25.26077 39.99636 1.000 30.97453 372 ALA A O 1
ATOM 2470 N N . ILE A 1 373 ? 58.36629 25.97778 37.95285 1.000 30.85240 373 ILE A N 1
ATOM 2471 C CA . ILE A 1 373 ? 59.69979 25.89806 37.37382 1.000 36.34772 373 ILE A CA 1
ATOM 2472 C C . ILE A 1 373 ? 60.55975 27.06065 37.83784 1.000 36.64507 373 ILE A C 1
ATOM 2473 O O . ILE A 1 373 ? 61.72062 26.87765 38.22012 1.000 35.24108 373 ILE A O 1
ATOM 2478 N N . ARG A 1 374 ? 60.00983 28.26973 37.82265 1.000 33.68860 374 ARG A N 1
ATOM 2479 C CA . ARG A 1 374 ? 60.79909 29.43550 38.20363 1.000 38.36729 374 ARG A CA 1
ATOM 2480 C C . ARG A 1 374 ? 59.85843 30.61445 38.38214 1.000 39.79872 374 ARG A C 1
ATOM 2481 O O . ARG A 1 374 ? 58.75923 30.64062 37.81845 1.000 35.78762 374 ARG A O 1
ATOM 2489 N N . GLY A 1 375 ? 60.30616 31.58938 39.16177 1.000 38.44689 375 GLY A N 1
ATOM 2490 C CA . GLY A 1 375 ? 59.51156 32.77008 39.42497 1.000 39.74391 375 GLY A CA 1
ATOM 2491 C C . GLY A 1 375 ? 58.56464 32.55618 40.59451 1.000 39.79170 375 GLY A C 1
ATOM 2492 O O . GLY A 1 375 ? 58.72069 31.63880 41.41641 1.000 33.78143 375 GLY A O 1
ATOM 2493 N N . ARG A 1 376 ? 57.53530 33.40280 40.63523 1.000 31.43671 376 ARG A N 1
ATOM 2494 C CA . ARG A 1 376 ? 56.63726 33.48888 41.78124 1.000 41.89005 376 ARG A CA 1
ATOM 2495 C C . ARG A 1 376 ? 55.26098 33.83496 41.25375 1.000 37.93062 376 ARG A C 1
ATOM 2496 O O . ARG A 1 376 ? 55.15368 34.64658 40.33821 1.000 36.12166 376 ARG A O 1
ATOM 2504 N N . ALA A 1 377 ? 54.21414 33.25443 41.83792 1.000 31.43214 377 ALA A N 1
ATOM 2505 C CA . ALA A 1 377 ? 52.86141 33.66098 41.47545 1.000 31.99446 377 ALA A CA 1
ATOM 2506 C C . ALA A 1 377 ? 51.95623 33.62191 42.69180 1.000 33.87500 377 ALA A C 1
ATOM 2507 O O . ALA A 1 377 ? 51.99964 32.67146 43.47430 1.000 34.38090 377 ALA A O 1
ATOM 2509 N N . ARG A 1 378 ? 51.12526 34.64788 42.83737 1.000 36.58587 378 ARG A N 1
ATOM 2510 C CA . ARG A 1 378 ? 49.98414 34.55987 43.73620 1.000 38.48366 378 ARG A CA 1
ATOM 2511 C C . ARG A 1 378 ? 48.94855 33.63498 43.11930 1.000 38.34682 378 ARG A C 1
ATOM 2512 O O . ARG A 1 378 ? 48.48802 33.88123 41.99807 1.000 35.77123 378 ARG A O 1
ATOM 2520 N N . VAL A 1 379 ? 48.55337 32.59133 43.84735 1.000 36.44421 379 VAL A N 1
ATOM 2521 C CA . VAL A 1 379 ? 47.59980 31.60888 43.33822 1.000 34.06450 379 VAL A CA 1
ATOM 2522 C C . VAL A 1 379 ? 46.44736 31.50572 44.32208 1.000 31.38998 379 VAL A C 1
ATOM 2523 O O . VAL A 1 379 ? 46.66765 31.38356 45.52893 1.000 35.65697 379 VAL A O 1
ATOM 2527 N N . GLN A 1 380 ? 45.22236 31.55442 43.81096 1.000 33.41606 380 GLN A N 1
ATOM 2528 C CA . GLN A 1 380 ? 44.03019 31.36198 44.62208 1.000 31.74880 380 GLN A CA 1
ATOM 2529 C C . GLN A 1 380 ? 43.24805 30.16956 44.08583 1.000 29.86695 380 GLN A C 1
ATOM 2530 O O . GLN A 1 380 ? 43.04363 30.05457 42.87045 1.000 27.29710 380 GLN A O 1
ATOM 2536 N N . VAL A 1 381 ? 42.80048 29.29397 44.98695 1.000 30.70969 381 VAL A N 1
ATOM 2537 C CA . VAL A 1 381 ? 41.95490 28.15384 44.62620 1.000 28.89753 381 VAL A CA 1
ATOM 2538 C C . VAL A 1 381 ? 40.70048 28.17614 45.49766 1.000 30.93818 381 VAL A C 1
ATOM 2539 O O . VAL A 1 381 ? 40.77367 28.43381 46.70929 1.000 28.94915 381 VAL A O 1
ATOM 2543 N N . VAL A 1 382 ? 39.55848 27.86246 44.88324 1.000 33.44539 382 VAL A N 1
ATOM 2544 C CA . VAL A 1 382 ? 38.24345 27.96833 45.50927 1.000 27.65399 382 VAL A CA 1
ATOM 2545 C C . VAL A 1 382 ? 37.51664 26.64883 45.29410 1.000 29.44627 382 VAL A C 1
ATOM 2546 O O . VAL A 1 382 ? 37.57617 26.08857 44.19998 1.000 27.34993 382 VAL A O 1
ATOM 2550 N N . ASP A 1 383 ? 36.81094 26.16223 46.32145 1.000 32.72383 383 ASP A N 1
ATOM 2551 C CA . ASP A 1 383 ? 36.14539 24.86905 46.21961 1.000 31.12947 383 ASP A CA 1
ATOM 2552 C C . ASP A 1 383 ? 34.65904 25.06937 45.95298 1.000 33.82828 383 ASP A C 1
ATOM 2553 O O . ASP A 1 383 ? 34.21413 26.16671 45.61846 1.000 32.59441 383 ASP A O 1
ATOM 2558 N N . ASP A 1 384 ? 33.87677 23.99630 46.10268 1.000 27.86654 384 ASP A N 1
ATOM 2559 C CA . ASP A 1 384 ? 32.44170 24.06217 45.81620 1.000 32.89218 384 ASP A CA 1
ATOM 2560 C C . ASP A 1 384 ? 31.64910 24.86367 46.83902 1.000 34.99443 384 ASP A C 1
ATOM 2561 O O . ASP A 1 384 ? 30.46242 25.11312 46.60822 1.000 34.62652 384 ASP A O 1
ATOM 2566 N N . ASN A 1 385 ? 32.25527 25.27555 47.94942 1.000 35.82406 385 ASN A N 1
ATOM 2567 C CA . ASN A 1 385 ? 31.55235 26.02735 48.97998 1.000 33.23110 385 ASN A CA 1
ATOM 2568 C C . ASN A 1 385 ? 31.89743 27.50638 48.92067 1.000 37.27474 385 ASN A C 1
ATOM 2569 O O . ASN A 1 385 ? 31.52356 28.26943 49.82038 1.000 34.79402 385 ASN A O 1
ATOM 2574 N N . GLY A 1 386 ? 32.61139 27.92842 47.88500 1.000 33.93310 386 GLY A N 1
ATOM 2575 C CA . GLY A 1 386 ? 33.07799 29.29125 47.85019 1.000 31.82591 386 GLY A CA 1
ATOM 2576 C C . GLY A 1 386 ? 34.21432 29.57698 48.79927 1.000 36.66501 386 GLY A C 1
ATOM 2577 O O . GLY A 1 386 ? 34.53522 30.74602 49.01231 1.000 34.78454 386 GLY A O 1
ATOM 2578 N N . ASN A 1 387 ? 34.83661 28.54936 49.37383 1.000 32.72802 387 ASN A N 1
ATOM 2579 C CA . ASN A 1 387 ? 35.92385 28.75494 50.31903 1.000 34.41742 387 ASN A CA 1
ATOM 2580 C C . ASN A 1 387 ? 37.23807 28.83798 49.56894 1.000 33.96042 387 ASN A C 1
ATOM 2581 O O . ASN A 1 387 ? 37.48676 28.06971 48.63030 1.000 33.70426 387 ASN A O 1
ATOM 2586 N N . THR A 1 388 ? 38.08839 29.76174 50.00628 1.000 35.50909 388 THR A N 1
ATOM 2587 C CA . THR A 1 388 ? 39.43924 29.89012 49.48158 1.000 28.73897 388 THR A CA 1
ATOM 2588 C C . THR A 1 388 ? 40.26378 28.78053 50.10544 1.000 35.82132 388 THR A C 1
ATOM 2589 O O . THR A 1 388 ? 40.60565 28.84963 51.28541 1.000 37.21511 388 THR A O 1
ATOM 2593 N N . VAL A 1 389 ? 40.55944 27.72773 49.33504 1.000 28.64435 389 VAL A N 1
ATOM 2594 C CA . VAL A 1 389 ? 41.37441 26.64117 49.87971 1.000 31.79803 389 VAL A CA 1
ATOM 2595 C C . VAL A 1 389 ? 42.86608 26.85454 49.63565 1.000 35.85420 389 VAL A C 1
ATOM 2596 O O . VAL A 1 389 ? 43.69180 26.13934 50.22714 1.000 33.29611 389 VAL A O 1
ATOM 2600 N N . PHE A 1 390 ? 43.24318 27.83923 48.81822 1.000 34.32361 390 PHE A N 1
ATOM 2601 C CA . PHE A 1 390 ? 44.64310 28.23151 48.69173 1.000 31.39675 390 PHE A CA 1
ATOM 2602 C C . PHE A 1 390 ? 44.70776 29.69343 48.28125 1.000 37.27919 390 PHE A C 1
ATOM 2603 O O . PHE A 1 390 ? 44.01003 30.12125 47.35056 1.000 33.56337 390 PHE A O 1
ATOM 2611 N N . ASP A 1 391 ? 45.53516 30.45772 48.98714 1.000 32.41113 391 ASP A N 1
ATOM 2612 C CA . ASP A 1 391 ? 45.75942 31.85836 48.64898 1.000 34.34790 391 ASP A CA 1
ATOM 2613 C C . ASP A 1 391 ? 47.13566 32.24125 49.15457 1.000 37.60027 391 ASP A C 1
ATOM 2614 O O . ASP A 1 391 ? 47.28246 32.74583 50.26809 1.000 40.44915 391 ASP A O 1
ATOM 2619 N N . ASP A 1 392 ? 48.14817 31.94932 48.35671 1.000 44.87248 392 ASP A N 1
ATOM 2620 C CA . ASP A 1 392 ? 49.52037 32.13643 48.77681 1.000 44.25755 392 ASP A CA 1
ATOM 2621 C C . ASP A 1 392 ? 50.37599 32.19207 47.52034 1.000 43.32464 392 ASP A C 1
ATOM 2622 O O . ASP A 1 392 ? 49.86859 32.08913 46.40143 1.000 41.71858 392 ASP A O 1
ATOM 2627 N N . GLU A 1 393 ? 51.67947 32.37529 47.71042 1.000 47.44828 393 GLU A N 1
ATOM 2628 C CA . GLU A 1 393 ? 52.62247 32.39722 46.60508 1.000 44.94769 393 GLU A CA 1
ATOM 2629 C C . GLU A 1 393 ? 53.14986 30.99027 46.34048 1.000 44.05421 393 GLU A C 1
ATOM 2630 O O . GLU A 1 393 ? 53.55817 30.28150 47.26711 1.000 51.28574 393 GLU A O 1
ATOM 2636 N N . LEU A 1 394 ? 53.10537 30.58655 45.07826 1.000 35.40153 394 LEU A N 1
ATOM 2637 C CA . LEU A 1 394 ? 53.82959 29.42549 44.58747 1.000 32.90680 394 LEU A CA 1
ATOM 2638 C C . LEU A 1 394 ? 55.20948 29.87791 44.14467 1.000 39.30864 394 LEU A C 1
ATOM 2639 O O . LEU A 1 394 ? 55.32963 30.80798 43.33588 1.000 36.95911 394 LEU A O 1
ATOM 2644 N N . ARG A 1 395 ? 56.24497 29.23502 44.68659 1.000 36.40347 395 ARG A N 1
ATOM 2645 C CA . ARG A 1 395 ? 57.62951 29.56347 44.38254 1.000 41.75596 395 ARG A CA 1
ATOM 2646 C C . ARG A 1 395 ? 58.29548 28.37123 43.70925 1.000 39.66061 395 ARG A C 1
ATOM 2647 O O . ARG A 1 395 ? 57.82567 27.23275 43.81144 1.000 28.37168 395 ARG A O 1
ATOM 2655 N N . GLN A 1 396 ? 59.42655 28.64966 43.06204 1.000 34.51262 396 GLN A N 1
ATOM 2656 C CA . GLN A 1 396 ? 60.10393 27.65357 42.24505 1.000 39.32919 396 GLN A CA 1
ATOM 2657 C C . GLN A 1 396 ? 60.37907 26.38841 43.04515 1.000 32.20093 396 GLN A C 1
ATOM 2658 O O . GLN A 1 396 ? 60.81220 26.44931 44.19810 1.000 38.06180 396 GLN A O 1
ATOM 2664 N N . GLY A 1 397 ? 60.10672 25.23661 42.42519 1.000 36.69180 397 GLY A N 1
ATOM 2665 C CA . GLY A 1 397 ? 60.35473 23.94965 43.03360 1.000 38.02229 397 GLY A CA 1
ATOM 2666 C C . GLY A 1 397 ? 59.24855 23.40542 43.91936 1.000 37.06552 397 GLY A C 1
ATOM 2667 O O . GLY A 1 397 ? 59.42188 22.32702 44.49908 1.000 41.09476 397 GLY A O 1
ATOM 2668 N N . GLN A 1 398 ? 58.13402 24.11386 44.06071 1.000 37.43655 398 GLN A N 1
ATOM 2669 C CA . GLN A 1 398 ? 57.00828 23.65764 44.85997 1.000 30.50850 398 GLN A CA 1
ATOM 2670 C C . GLN A 1 398 ? 55.94720 23.06194 43.95205 1.000 31.00896 398 GLN A C 1
ATOM 2671 O O . GLN A 1 398 ? 55.85104 23.40141 42.76779 1.000 31.05717 398 GLN A O 1
ATOM 2677 N N . VAL A 1 399 ? 55.11566 22.18980 44.52532 1.000 30.25664 399 VAL A N 1
ATOM 2678 C CA . VAL A 1 399 ? 54.04428 21.54055 43.77456 1.000 32.08940 399 VAL A CA 1
ATOM 2679 C C . VAL A 1 399 ? 52.70186 21.90448 44.40379 1.000 32.45447 399 VAL A C 1
ATOM 2680 O O . VAL A 1 399 ? 52.53761 21.83188 45.62639 1.000 34.24202 399 VAL A O 1
ATOM 2684 N N . LEU A 1 400 ? 51.74443 22.27791 43.57035 1.000 27.66137 400 LEU A N 1
ATOM 2685 C CA . LEU A 1 400 ? 50.39661 22.55770 44.03397 1.000 30.95399 400 LEU A CA 1
ATOM 2686 C C . LEU A 1 400 ? 49.42163 21.70010 43.24112 1.000 28.96383 400 LEU A C 1
ATOM 2687 O O . LEU A 1 400 ? 49.42533 21.72068 42.00256 1.000 30.15449 400 LEU A O 1
ATOM 2692 N N . THR A 1 401 ? 48.58856 20.94898 43.94578 1.000 26.98458 401 THR A N 1
ATOM 2693 C CA A THR A 1 401 ? 47.58162 20.10735 43.31232 0.270 30.83708 401 THR A CA 1
ATOM 2694 C CA B THR A 1 401 ? 47.58220 20.10648 43.31429 0.730 30.83035 401 THR A CA 1
ATOM 2695 C C . THR A 1 401 ? 46.25027 20.84812 43.32219 1.000 31.45715 401 THR A C 1
ATOM 2696 O O . THR A 1 401 ? 45.75758 21.23866 44.38671 1.000 34.55803 401 THR A O 1
ATOM 2703 N N . ILE A 1 402 ? 45.68719 21.06144 42.13907 1.000 25.72326 402 ILE A N 1
ATOM 2704 C CA . ILE A 1 402 ? 44.38292 21.69641 41.98419 1.000 28.22847 402 ILE A CA 1
ATOM 2705 C C . ILE A 1 402 ? 43.37364 20.59151 41.67525 1.000 29.12080 402 ILE A C 1
ATOM 2706 O O . ILE A 1 402 ? 43.40189 20.04066 40.56563 1.000 26.87619 402 ILE A O 1
ATOM 2711 N N . PRO A 1 403 ? 42.50298 20.22380 42.60576 1.000 28.05899 403 PRO A N 1
ATOM 2712 C CA . PRO A 1 403 ? 41.55846 19.13534 42.32353 1.000 26.31987 403 PRO A CA 1
ATOM 2713 C C . PRO A 1 403 ? 40.65759 19.47353 41.14502 1.000 29.34427 403 PRO A C 1
ATOM 2714 O O . PRO A 1 403 ? 40.40154 20.64918 40.83283 1.000 28.00546 403 PRO A O 1
ATOM 2718 N N . GLN A 1 404 ? 40.20546 18.41765 40.46536 1.000 25.13034 404 GLN A N 1
ATOM 2719 C CA . GLN A 1 404 ? 39.18799 18.55314 39.42210 1.000 21.26755 404 GLN A CA 1
ATOM 2720 C C . GLN A 1 404 ? 38.05724 19.47806 39.86752 1.000 23.29534 404 GLN A C 1
ATOM 2721 O O . GLN A 1 404 ? 37.55712 19.38193 40.98789 1.000 26.42789 404 GLN A O 1
ATOM 2727 N N . ASN A 1 405 ? 37.63508 20.36434 38.96473 1.000 26.26204 405 ASN A N 1
ATOM 2728 C CA . ASN A 1 405 ? 36.48847 21.25858 39.13018 1.000 24.44901 405 ASN A CA 1
ATOM 2729 C C . ASN A 1 405 ? 36.71253 22.40804 40.12003 1.000 30.55732 405 ASN A C 1
ATOM 2730 O O . ASN A 1 405 ? 35.90300 23.34022 40.16455 1.000 29.68346 405 ASN A O 1
ATOM 2735 N N . PHE A 1 406 ? 37.75777 22.36797 40.94233 1.000 28.85477 406 PHE A N 1
ATOM 2736 C CA . PHE A 1 406 ? 38.05493 23.54195 41.75926 1.000 26.65254 406 PHE A CA 1
ATOM 2737 C C . PHE A 1 406 ? 38.51785 24.69026 40.86025 1.000 30.54037 406 PHE A C 1
ATOM 2738 O O . PHE A 1 406 ? 39.19560 24.46983 39.85868 1.000 29.65071 406 PHE A O 1
ATOM 2746 N N . ALA A 1 407 ? 38.15829 25.92542 41.21703 1.000 28.23373 407 ALA A N 1
ATOM 2747 C CA . ALA A 1 407 ? 38.51797 27.07450 40.39403 1.000 28.44220 407 ALA A CA 1
ATOM 2748 C C . ALA A 1 407 ? 39.86916 27.62246 40.83241 1.000 26.92769 407 ALA A C 1
ATOM 2749 O O . ALA A 1 407 ? 40.19240 27.62792 42.02482 1.000 28.88168 407 ALA A O 1
ATOM 2751 N N . VAL A 1 408 ? 40.65903 28.10175 39.87764 1.000 27.03455 408 VAL A N 1
ATOM 2752 C CA . VAL A 1 408 ? 42.00748 28.56330 40.21408 1.000 28.70435 408 VAL A CA 1
ATOM 2753 C C . VAL A 1 408 ? 42.35731 29.79293 39.38345 1.000 30.72001 408 VAL A C 1
ATOM 2754 O O . VAL A 1 408 ? 41.95009 29.90902 38.22252 1.000 29.31278 408 VAL A O 1
ATOM 2758 N N . ALA A 1 409 ? 43.10827 30.72731 39.99238 1.000 28.44681 409 ALA A N 1
ATOM 2759 C CA . ALA A 1 409 ? 43.69899 31.85260 39.28266 1.000 33.74653 409 ALA A CA 1
ATOM 2760 C C . ALA A 1 409 ? 45.13498 31.99977 39.74363 1.000 29.65011 409 ALA A C 1
ATOM 2761 O O . ALA A 1 409 ? 45.45308 31.72681 40.90805 1.000 30.90905 409 ALA A O 1
ATOM 2763 N N . LYS A 1 410 ? 45.99646 32.45595 38.83774 1.000 32.72070 410 LYS A N 1
ATOM 2764 C CA . LYS A 1 410 ? 47.40504 32.67537 39.16865 1.000 26.71115 410 LYS A CA 1
ATOM 2765 C C . LYS A 1 410 ? 47.82005 34.03513 38.64631 1.000 34.08837 410 LYS A C 1
ATOM 2766 O O . LYS A 1 410 ? 47.56707 34.35368 37.47959 1.000 30.22133 410 LYS A O 1
ATOM 2772 N N . ARG A 1 411 ? 48.48038 34.81721 39.49350 1.000 27.90913 411 ARG A N 1
ATOM 2773 C CA . ARG A 1 411 ? 48.92803 36.15293 39.13634 1.000 29.69753 411 ARG A CA 1
ATOM 2774 C C . ARG A 1 411 ? 50.44097 36.20073 39.35022 1.000 35.80128 411 ARG A C 1
ATOM 2775 O O . ARG A 1 411 ? 50.91879 36.00115 40.47071 1.000 34.07060 411 ARG A O 1
ATOM 2783 N N . ALA A 1 412 ? 51.19360 36.42196 38.27267 1.000 32.04432 412 ALA A N 1
ATOM 2784 C CA . ALA A 1 412 ? 52.64752 36.41688 38.36706 1.000 37.19688 412 ALA A CA 1
ATOM 2785 C C . ALA A 1 412 ? 53.15785 37.60277 39.18127 1.000 40.96665 412 ALA A C 1
ATOM 2786 O O . ALA A 1 412 ? 52.60398 38.70443 39.13129 1.000 33.59285 412 ALA A O 1
ATOM 2788 N N . GLU A 1 413 ? 54.21857 37.36131 39.94692 1.000 42.37403 413 GLU A N 1
ATOM 2789 C CA . GLU A 1 413 ? 54.88028 38.41098 40.70638 1.000 44.48858 413 GLU A CA 1
ATOM 2790 C C . GLU A 1 413 ? 55.83346 39.14579 39.76683 1.000 45.65096 413 GLU A C 1
ATOM 2791 O O . GLU A 1 413 ? 55.87442 38.88853 38.55988 1.000 39.86689 413 GLU A O 1
ATOM 2797 N N . SER A 1 414 ? 56.64758 40.04701 40.32180 1.000 49.79391 414 SER A N 1
ATOM 2798 C CA . SER A 1 414 ? 57.45837 40.92534 39.48513 1.000 48.71676 414 SER A CA 1
ATOM 2799 C C . SER A 1 414 ? 58.45577 40.14849 38.62141 1.000 53.50770 414 SER A C 1
ATOM 2800 O O . SER A 1 414 ? 58.77386 40.58176 37.50622 1.000 55.35338 414 SER A O 1
ATOM 2803 N N . GLU A 1 415 ? 58.95147 39.00326 39.09574 1.000 47.04014 415 GLU A N 1
ATOM 2804 C CA . GLU A 1 415 ? 59.91052 38.24309 38.29792 1.000 47.65509 415 GLU A CA 1
ATOM 2805 C C . GLU A 1 415 ? 59.25179 37.42327 37.18768 1.000 47.36576 415 GLU A C 1
ATOM 2806 O O . GLU A 1 415 ? 59.96037 36.84963 36.35499 1.000 49.36106 415 GLU A O 1
ATOM 2812 N N . GLY A 1 416 ? 57.93147 37.33749 37.15073 1.000 40.10660 416 GLY A N 1
ATOM 2813 C CA . GLY A 1 416 ? 57.27191 36.43119 36.23340 1.000 34.82698 416 GLY A CA 1
ATOM 2814 C C . GLY A 1 416 ? 57.14129 35.03708 36.82689 1.000 38.53689 416 GLY A C 1
ATOM 2815 O O . GLY A 1 416 ? 57.53949 34.76325 37.96358 1.000 37.54001 416 GLY A O 1
ATOM 2816 N N . PHE A 1 417 ? 56.57410 34.12535 36.03224 1.000 34.81593 417 PHE A N 1
ATOM 2817 C CA . PHE A 1 417 ? 56.27880 32.78675 36.53722 1.000 33.27450 417 PHE A CA 1
ATOM 2818 C C . PHE A 1 417 ? 56.18654 31.80867 35.37313 1.000 37.10268 417 PHE A C 1
ATOM 2819 O O . PHE A 1 417 ? 55.52935 32.10598 34.36859 1.000 36.25481 417 PHE A O 1
ATOM 2827 N N . GLU A 1 418 ? 56.84618 30.64760 35.50824 1.000 37.48689 418 GLU A N 1
ATOM 2828 C CA . GLU A 1 418 ? 56.70502 29.53787 34.56981 1.000 35.95073 418 GLU A CA 1
ATOM 2829 C C . GLU A 1 418 ? 56.36175 28.27387 35.34341 1.000 33.70584 418 GLU A C 1
ATOM 2830 O O . GLU A 1 418 ? 56.87768 28.05342 36.44429 1.000 30.38494 418 GLU A O 1
ATOM 2836 N N . TRP A 1 419 ? 55.48441 27.45114 34.77357 1.000 34.20879 419 TRP A N 1
ATOM 2837 C CA . TRP A 1 419 ? 55.08774 26.20396 35.41984 1.000 32.22321 419 TRP A CA 1
ATOM 2838 C C . TRP A 1 419 ? 54.89233 25.12756 34.36969 1.000 31.65174 419 TRP A C 1
ATOM 2839 O O . TRP A 1 419 ? 54.72503 25.41363 33.18645 1.000 26.80151 419 TRP A O 1
ATOM 2850 N N . VAL A 1 420 ? 54.93462 23.87482 34.82177 1.000 30.80257 420 VAL A N 1
ATOM 2851 C CA . VAL A 1 420 ? 54.40331 22.74625 34.07215 1.000 28.04532 420 VAL A CA 1
ATOM 2852 C C . VAL A 1 420 ? 53.30622 22.14480 34.93065 1.000 28.07714 420 VAL A C 1
ATOM 2853 O O . VAL A 1 420 ? 53.45367 22.03133 36.15085 1.000 28.64325 420 VAL A O 1
ATOM 2857 N N . ALA A 1 421 ? 52.19513 21.80208 34.30125 1.000 27.63595 421 ALA A N 1
ATOM 2858 C CA . ALA A 1 421 ? 51.06199 21.21769 34.99785 1.000 30.19157 421 ALA A CA 1
ATOM 2859 C C . ALA A 1 421 ? 50.76277 19.88303 34.33812 1.000 31.99639 421 ALA A C 1
ATOM 2860 O O . ALA A 1 421 ? 50.52470 19.82511 33.12399 1.000 31.01642 421 ALA A O 1
ATOM 2862 N N . PHE A 1 422 ? 50.77893 18.81734 35.12900 1.000 28.69432 422 PHE A N 1
ATOM 2863 C CA . PHE A 1 422 ? 50.39951 17.50828 34.63530 1.000 25.72483 422 PHE A CA 1
ATOM 2864 C C . PHE A 1 422 ? 48.91572 17.32618 34.91985 1.000 29.46086 422 PHE A C 1
ATOM 2865 O O . PHE A 1 422 ? 48.43356 17.69246 35.99492 1.000 30.24592 422 PHE A O 1
ATOM 2873 N N . LYS A 1 423 ? 48.17253 16.80037 33.94956 1.000 25.89701 423 LYS A N 1
ATOM 2874 C CA . LYS A 1 423 ? 46.72647 16.70388 34.09340 1.000 30.28369 423 LYS A CA 1
ATOM 2875 C C . LYS A 1 423 ? 46.30347 15.24908 33.95557 1.000 30.54828 423 LYS A C 1
ATOM 2876 O O . LYS A 1 423 ? 46.75552 14.55745 33.04394 1.000 30.15111 423 LYS A O 1
ATOM 2882 N N . THR A 1 424 ? 45.46259 14.78573 34.87932 1.000 29.01330 424 THR A N 1
ATOM 2883 C CA . THR A 1 424 ? 45.08645 13.36983 34.91929 1.000 33.33452 424 THR A CA 1
ATOM 2884 C C . THR A 1 424 ? 43.98753 13.02991 33.92805 1.000 28.63490 424 THR A C 1
ATOM 2885 O O . THR A 1 424 ? 43.00512 12.36729 34.27492 1.000 30.65549 424 THR A O 1
ATOM 2889 N N . ASN A 1 425 ? 44.11345 13.50727 32.69476 1.000 28.57926 425 ASN A N 1
ATOM 2890 C CA . ASN A 1 425 ? 43.22266 13.13592 31.60324 1.000 32.88251 425 ASN A CA 1
ATOM 2891 C C . ASN A 1 425 ? 43.99952 13.28870 30.30800 1.000 33.41416 425 ASN A C 1
ATOM 2892 O O . ASN A 1 425 ? 44.88165 14.14202 30.20409 1.000 35.39434 425 ASN A O 1
ATOM 2897 N N . ASP A 1 426 ? 43.66629 12.45126 29.31799 1.000 30.76433 426 ASP A N 1
ATOM 2898 C CA . ASP A 1 426 ? 44.42122 12.45823 28.06589 1.000 35.19562 426 ASP A CA 1
ATOM 2899 C C . ASP A 1 426 ? 44.11719 13.68429 27.21466 1.000 38.60027 426 ASP A C 1
ATOM 2900 O O . ASP A 1 426 ? 44.92049 14.04501 26.34927 1.000 41.16474 426 ASP A O 1
ATOM 2905 N N . ASN A 1 427 ? 42.96880 14.31885 27.42340 1.000 30.19770 427 ASN A N 1
ATOM 2906 C CA . ASN A 1 427 ? 42.63374 15.57871 26.77236 1.000 41.95919 427 ASN A CA 1
ATOM 2907 C C . ASN A 1 427 ? 41.96472 16.46692 27.81994 1.000 37.53853 427 ASN A C 1
ATOM 2908 O O . ASN A 1 427 ? 40.75296 16.68370 27.82028 1.000 36.21817 427 ASN A O 1
ATOM 2913 N N . ALA A 1 428 ? 42.77562 16.97013 28.74134 1.000 37.60665 428 ALA A N 1
ATOM 2914 C CA . ALA A 1 428 ? 42.27144 17.78626 29.83567 1.000 33.67312 428 ALA A CA 1
ATOM 2915 C C . ALA A 1 428 ? 41.78184 19.11648 29.29400 1.000 40.09748 428 ALA A C 1
ATOM 2916 O O . ALA A 1 428 ? 42.47631 19.76362 28.50387 1.000 48.20193 428 ALA A O 1
ATOM 2918 N N . GLN A 1 429 ? 40.57905 19.52534 29.69042 1.000 36.39261 429 GLN A N 1
ATOM 2919 C CA . GLN A 1 429 ? 40.05659 20.80161 29.23555 1.000 45.66043 429 GLN A CA 1
ATOM 2920 C C . GLN A 1 429 ? 39.76158 21.72596 30.41010 1.000 38.85793 429 GLN A C 1
ATOM 2921 O O . GLN A 1 429 ? 39.37514 21.28972 31.50133 1.000 32.18826 429 GLN A O 1
ATOM 2927 N N . ILE A 1 430 ? 39.93541 23.01415 30.16474 1.000 35.68226 430 ILE A N 1
ATOM 2928 C CA . ILE A 1 430 ? 39.58026 24.02649 31.13978 1.000 30.54247 430 ILE A CA 1
ATOM 2929 C C . ILE A 1 430 ? 38.41919 24.84435 30.60098 1.000 32.28907 430 ILE A C 1
ATOM 2930 O O . ILE A 1 430 ? 38.15144 24.89888 29.39803 1.000 35.35501 430 ILE A O 1
ATOM 2935 N N . SER A 1 431 ? 37.69595 25.45378 31.52342 1.000 31.09065 431 SER A N 1
ATOM 2936 C CA A SER A 1 431 ? 36.72343 26.49543 31.19042 0.520 32.37923 431 SER A CA 1
ATOM 2937 C CA B SER A 1 431 ? 36.74418 26.49170 31.18374 0.480 32.38831 431 SER A CA 1
ATOM 2938 C C . SER A 1 431 ? 37.12667 27.76215 31.92328 1.000 29.69892 431 SER A C 1
ATOM 2939 O O . SER A 1 431 ? 37.09981 27.78339 33.16532 1.000 28.57654 431 SER A O 1
ATOM 2944 N N . PRO A 1 432 ? 37.50556 28.82485 31.22563 1.000 29.42441 432 PRO A N 1
ATOM 2945 C CA . PRO A 1 432 ? 37.71224 30.10637 31.90638 1.000 29.90805 432 PRO A CA 1
ATOM 2946 C C . PRO A 1 432 ? 36.38366 30.64255 32.43315 1.000 32.50485 432 PRO A C 1
ATOM 2947 O O . PRO A 1 432 ? 35.31375 30.39932 31.85892 1.000 30.38507 432 PRO A O 1
ATOM 2951 N N . LEU A 1 433 ? 36.45618 31.35707 33.55902 1.000 28.15737 433 LEU A N 1
ATOM 2952 C CA . LEU A 1 433 ? 35.27300 32.01205 34.10375 1.000 29.07925 433 LEU A CA 1
ATOM 2953 C C . LEU A 1 433 ? 35.10408 33.42324 33.57232 1.000 33.06133 433 LEU A C 1
ATOM 2954 O O . LEU A 1 433 ? 33.98200 33.94406 33.55773 1.000 35.01768 433 LEU A O 1
ATOM 2959 N N . ALA A 1 434 ? 36.17935 34.03148 33.09775 1.000 33.11579 434 ALA A N 1
ATOM 2960 C CA . ALA A 1 434 ? 36.15483 35.40256 32.62975 1.000 32.91515 434 ALA A CA 1
ATOM 2961 C C . ALA A 1 434 ? 36.83669 35.47188 31.27703 1.000 31.52615 434 ALA A C 1
ATOM 2962 O O . ALA A 1 434 ? 37.74889 34.68707 30.97682 1.000 30.70480 434 ALA A O 1
ATOM 2964 N N . GLY A 1 435 ? 36.38697 36.41865 30.46944 1.000 30.30563 435 GLY A N 1
ATOM 2965 C CA . GLY A 1 435 ? 37.03274 36.70950 29.21554 1.000 30.59620 435 GLY A CA 1
ATOM 2966 C C . GLY A 1 435 ? 36.42200 35.98361 28.04302 1.000 36.04723 435 GLY A C 1
ATOM 2967 O O . GLY A 1 435 ? 35.37641 35.32399 28.12198 1.000 35.23106 435 GLY A O 1
ATOM 2968 N N . ARG A 1 436 ? 37.10234 36.11542 26.91357 1.000 31.75039 436 ARG A N 1
ATOM 2969 C CA . ARG A 1 436 ? 36.59613 35.49171 25.70374 1.000 36.82414 436 ARG A CA 1
ATOM 2970 C C . ARG A 1 436 ? 36.62823 33.97489 25.86199 1.000 33.94351 436 ARG A C 1
ATOM 2971 O O . ARG A 1 436 ? 37.55042 33.42356 26.46379 1.000 34.72258 436 ARG A O 1
ATOM 2979 N N . THR A 1 437 ? 35.59812 33.30658 25.32835 1.000 39.14143 437 THR A N 1
ATOM 2980 C CA . THR A 1 437 ? 35.33148 31.86896 25.44844 1.000 33.60215 437 THR A CA 1
ATOM 2981 C C . THR A 1 437 ? 34.98838 31.42351 26.87168 1.000 38.02020 437 THR A C 1
ATOM 2982 O O . THR A 1 437 ? 34.99979 30.21946 27.16167 1.000 37.40875 437 THR A O 1
ATOM 2986 N N . SER A 1 438 ? 34.62802 32.34461 27.75803 1.000 31.75057 438 SER A N 1
ATOM 2987 C CA . SER A 1 438 ? 34.35848 31.99724 29.14510 1.000 31.92681 438 SER A CA 1
ATOM 2988 C C . SER A 1 438 ? 32.95279 31.41076 29.30943 1.000 35.77047 438 SER A C 1
ATOM 2989 O O . SER A 1 438 ? 32.08039 31.54661 28.44512 1.000 33.24070 438 SER A O 1
ATOM 2992 N N . ALA A 1 439 ? 32.72849 30.77823 30.46681 1.000 29.09361 439 ALA A N 1
ATOM 2993 C CA . ALA A 1 439 ? 31.39004 30.32416 30.82600 1.000 30.93414 439 ALA A CA 1
ATOM 2994 C C . ALA A 1 439 ? 30.41929 31.49183 30.95982 1.000 32.79754 439 ALA A C 1
ATOM 2995 O O . ALA A 1 439 ? 29.22981 31.34961 30.66144 1.000 29.81482 439 ALA A O 1
ATOM 2997 N N . ILE A 1 440 ? 30.91190 32.66472 31.36684 1.000 28.75154 440 ILE A N 1
ATOM 2998 C CA . ILE A 1 440 ? 30.02752 33.81531 31.52979 1.000 33.90810 440 ILE A CA 1
ATOM 2999 C C . ILE A 1 440 ? 29.50378 34.31143 30.18404 1.000 34.55933 440 ILE A C 1
ATOM 3000 O O . ILE A 1 440 ? 28.33836 34.73287 30.06478 1.000 30.96954 440 ILE A O 1
ATOM 3005 N N . ARG A 1 441 ? 30.35351 34.29182 29.15646 1.000 32.47169 441 ARG A N 1
ATOM 3006 C CA . ARG A 1 441 ? 29.92791 34.74670 27.83834 1.000 35.63915 441 ARG A CA 1
ATOM 3007 C C . ARG A 1 441 ? 28.86940 33.83542 27.23285 1.000 35.57484 441 ARG A C 1
ATOM 3008 O O . ARG A 1 441 ? 28.08137 34.27977 26.39098 1.000 34.21571 441 ARG A O 1
ATOM 3016 N N . ALA A 1 442 ? 28.85267 32.55920 27.61973 1.000 30.02958 442 ALA A N 1
ATOM 3017 C CA . ALA A 1 442 ? 27.85169 31.63968 27.09074 1.000 29.75159 442 ALA A CA 1
ATOM 3018 C C . ALA A 1 442 ? 26.46055 31.88462 27.63795 1.000 29.81343 442 ALA A C 1
ATOM 3019 O O . ALA A 1 442 ? 25.50206 31.35165 27.07235 1.000 30.20907 442 ALA A O 1
ATOM 3021 N N . LEU A 1 443 ? 26.31907 32.64750 28.72615 1.000 31.00343 443 LEU A N 1
ATOM 3022 C CA . LEU A 1 443 ? 25.02879 32.82775 29.39720 1.000 31.96885 443 LEU A CA 1
ATOM 3023 C C . LEU A 1 443 ? 24.23128 33.96547 28.75339 1.000 31.02061 443 LEU A C 1
ATOM 3024 O O . LEU A 1 443 ? 24.80970 34.98482 28.38568 1.000 28.72373 443 LEU A O 1
ATOM 3029 N N . PRO A 1 444 ? 22.90617 33.84653 28.60566 1.000 28.02840 444 PRO A N 1
ATOM 3030 C CA . PRO A 1 444 ? 22.11545 34.99126 28.13246 1.000 28.97037 444 PRO A CA 1
ATOM 3031 C C . PRO A 1 444 ? 22.25716 36.17316 29.07950 1.000 32.25751 444 PRO A C 1
ATOM 3032 O O . PRO A 1 444 ? 22.38209 36.00784 30.29751 1.000 30.56817 444 PRO A O 1
ATOM 3036 N N . ASP A 1 445 ? 22.23926 37.37450 28.50246 1.000 29.48590 445 ASP A N 1
ATOM 3037 C CA . ASP A 1 445 ? 22.31612 38.59831 29.29978 1.000 32.77293 445 ASP A CA 1
ATOM 3038 C C . ASP A 1 445 ? 21.39585 38.56586 30.51438 1.000 30.95252 445 ASP A C 1
ATOM 3039 O O . ASP A 1 445 ? 21.76355 39.01329 31.60791 1.000 32.64581 445 ASP A O 1
ATOM 3044 N N . ASP A 1 446 ? 20.15479 38.11663 30.31330 1.000 26.57374 446 ASP A N 1
ATOM 3045 C CA . ASP A 1 446 ? 19.14742 38.18014 31.36178 1.000 32.56874 446 ASP A CA 1
ATOM 3046 C C . ASP A 1 446 ? 19.28737 37.05521 32.38735 1.000 32.03789 446 ASP A C 1
ATOM 3047 O O . ASP A 1 446 ? 18.83063 37.20125 33.53122 1.000 30.20426 446 ASP A O 1
ATOM 3052 N N . VAL A 1 447 ? 19.90009 35.93518 32.01564 1.000 30.86101 447 VAL A N 1
ATOM 3053 C CA . VAL A 1 447 ? 20.21951 34.92905 33.02698 1.000 31.57598 447 VAL A CA 1
ATOM 3054 C C . VAL A 1 447 ? 21.25921 35.48519 33.99753 1.000 29.49587 447 VAL A C 1
ATOM 3055 O O . VAL A 1 447 ? 21.12468 35.35667 35.22391 1.000 30.79307 447 VAL A O 1
ATOM 3059 N N . LEU A 1 448 ? 22.28382 36.16086 33.46291 1.000 25.70086 448 LEU A N 1
ATOM 3060 C CA . LEU A 1 448 ? 23.30759 36.79850 34.29366 1.000 29.36371 448 LEU A CA 1
ATOM 3061 C C . LEU A 1 448 ? 22.71638 37.91307 35.13605 1.000 33.47478 448 LEU A C 1
ATOM 3062 O O . LEU A 1 448 ? 23.06772 38.07311 36.31393 1.000 30.91156 448 LEU A O 1
ATOM 3067 N N . ALA A 1 449 ? 21.84521 38.72930 34.53175 1.000 31.61516 449 ALA A N 1
ATOM 3068 C CA . ALA A 1 449 ? 21.23827 39.82406 35.27662 1.000 35.06117 449 ALA A CA 1
ATOM 3069 C C . ALA A 1 449 ? 20.46210 39.29478 36.47267 1.000 33.39527 449 ALA A C 1
ATOM 3070 O O . ALA A 1 449 ? 20.57032 39.82326 37.57983 1.000 31.59592 449 ALA A O 1
ATOM 3072 N N . ASN A 1 450 ? 19.65160 38.25596 36.26147 1.000 27.54264 450 ASN A N 1
ATOM 3073 C CA . ASN A 1 450 ? 18.87756 37.72096 37.37612 1.000 34.19502 450 ASN A CA 1
ATOM 3074 C C . ASN A 1 450 ? 19.75233 36.95384 38.36060 1.000 32.76011 450 ASN A C 1
ATOM 3075 O O . ASN A 1 450 ? 19.47947 36.95434 39.56977 1.000 30.58580 450 ASN A O 1
ATOM 3080 N N . ALA A 1 451 ? 20.81326 36.31006 37.87145 1.000 30.87988 451 ALA A N 1
ATOM 3081 C CA . ALA A 1 451 ? 21.65031 35.50150 38.75046 1.000 32.57567 451 ALA A CA 1
ATOM 3082 C C . ALA A 1 451 ? 22.44831 36.35564 39.73342 1.000 38.35438 451 ALA A C 1
ATOM 3083 O O . ALA A 1 451 ? 22.68718 35.91851 40.86490 1.000 34.93230 451 ALA A O 1
ATOM 3085 N N . PHE A 1 452 ? 22.86679 37.56416 39.33488 1.000 32.49571 452 PHE A N 1
ATOM 3086 C CA . PHE A 1 452 ? 23.66396 38.43382 40.19535 1.000 33.66888 452 PHE A CA 1
ATOM 3087 C C . PHE A 1 452 ? 22.89913 39.65835 40.67930 1.000 39.99578 452 PHE A C 1
ATOM 3088 O O . PHE A 1 452 ? 23.48528 40.50869 41.36789 1.000 35.86522 452 PHE A O 1
ATOM 3096 N N . GLN A 1 453 ? 21.61019 39.77911 40.33273 1.000 36.15853 453 GLN A N 1
ATOM 3097 C CA . GLN A 1 453 ? 20.81773 40.95395 40.68320 1.000 40.16325 453 GLN A CA 1
ATOM 3098 C C . GLN A 1 453 ? 21.48087 42.22411 40.15204 1.000 43.33243 453 GLN A C 1
ATOM 3099 O O . GLN A 1 453 ? 21.64261 43.21802 40.86528 1.000 41.63692 453 GLN A O 1
ATOM 3105 N N . ILE A 1 454 ? 21.87386 42.18277 38.88152 1.000 38.92531 454 ILE A N 1
ATOM 3106 C CA . ILE A 1 454 ? 22.46546 43.33263 38.21496 1.000 39.13307 454 ILE A CA 1
ATOM 3107 C C . ILE A 1 454 ? 21.63322 43.66358 36.98375 1.000 37.37075 454 ILE A C 1
ATOM 3108 O O . ILE A 1 454 ? 20.70360 42.94245 36.61715 1.000 35.50220 454 ILE A O 1
ATOM 3113 N N . SER A 1 455 ? 21.97220 44.78016 36.35226 1.000 39.31001 455 SER A N 1
ATOM 3114 C CA . SER A 1 455 ? 21.28407 45.18560 35.13996 1.000 36.05669 455 SER A CA 1
ATOM 3115 C C . SER A 1 455 ? 21.80622 44.39387 33.94742 1.000 38.93193 455 SER A C 1
ATOM 3116 O O . SER A 1 455 ? 22.88462 43.78871 33.99471 1.000 35.43966 455 SER A O 1
ATOM 3119 N N . ARG A 1 456 ? 21.03406 44.40894 32.85167 1.000 34.48494 456 ARG A N 1
ATOM 3120 C CA . ARG A 1 456 ? 21.51109 43.74178 31.63763 1.000 38.52644 456 ARG A CA 1
ATOM 3121 C C . ARG A 1 456 ? 22.76635 44.41505 31.08763 1.000 38.02729 456 ARG A C 1
ATOM 3122 O O . ARG A 1 456 ? 23.62820 43.73004 30.51660 1.000 31.39722 456 ARG A O 1
ATOM 3130 N N . SER A 1 457 ? 22.87774 45.74588 31.23636 1.000 33.57759 457 SER A N 1
ATOM 3131 C CA . SER A 1 457 ? 24.10281 46.44106 30.83288 1.000 39.24410 457 SER A CA 1
ATOM 3132 C C . SER A 1 457 ? 25.30282 45.94688 31.63436 1.000 35.71659 457 SER A C 1
ATOM 3133 O O . SER A 1 457 ? 26.36179 45.65378 31.07434 1.000 34.10557 457 SER A O 1
ATOM 3136 N N . GLU A 1 458 ? 25.16330 45.87052 32.95616 1.000 38.22171 458 GLU A N 1
ATOM 3137 C CA . GLU A 1 458 ? 26.23905 45.31382 33.76515 1.000 37.10959 458 GLU A CA 1
ATOM 3138 C C . GLU A 1 458 ? 26.57332 43.89384 33.32973 1.000 37.40893 458 GLU A C 1
ATOM 3139 O O . GLU A 1 458 ? 27.75179 43.52719 33.25521 1.000 32.91109 458 GLU A O 1
ATOM 3145 N N . ALA A 1 459 ? 25.55365 43.07435 33.03881 1.000 32.51394 459 ALA A N 1
ATOM 3146 C CA . ALA A 1 459 ? 25.80838 41.70674 32.58178 1.000 29.74098 459 ALA A CA 1
ATOM 3147 C C . ALA A 1 459 ? 26.69689 41.70188 31.34882 1.000 32.66768 459 ALA A C 1
ATOM 3148 O O . ALA A 1 459 ? 27.59709 40.86295 31.22166 1.000 33.69883 459 ALA A O 1
ATOM 3150 N N . ARG A 1 460 ? 26.44495 42.62519 30.41782 1.000 32.88072 460 ARG A N 1
ATOM 3151 C CA . ARG A 1 460 ? 27.19074 42.64761 29.17174 1.000 34.35194 460 ARG A CA 1
ATOM 3152 C C . ARG A 1 460 ? 28.62062 43.12275 29.37809 1.000 31.48441 460 ARG A C 1
ATOM 3153 O O . ARG A 1 460 ? 29.48860 42.78721 28.57045 1.000 31.49700 460 ARG A O 1
ATOM 3161 N N . ARG A 1 461 ? 28.88217 43.88944 30.43818 1.000 28.26165 461 ARG A N 1
ATOM 3162 C CA . ARG A 1 461 ? 30.26910 44.22649 30.76577 1.000 30.80074 461 ARG A CA 1
ATOM 3163 C C . ARG A 1 461 ? 31.01267 43.01978 31.33481 1.000 33.01163 461 ARG A C 1
ATOM 3164 O O . ARG A 1 461 ? 32.18056 42.78364 31.00679 1.000 34.83506 461 ARG A O 1
ATOM 3172 N N . LEU A 1 462 ? 30.35373 42.23856 32.18995 1.000 34.35342 462 LEU A N 1
ATOM 3173 C CA . LEU A 1 462 ? 30.97145 41.00787 32.65721 1.000 32.26798 462 LEU A CA 1
ATOM 3174 C C . LEU A 1 462 ? 31.28012 40.07641 31.49209 1.000 31.92253 462 LEU A C 1
ATOM 3175 O O . LEU A 1 462 ? 32.27776 39.35136 31.51491 1.000 31.06641 462 LEU A O 1
ATOM 3180 N N . LYS A 1 463 ? 30.45145 40.09790 30.45543 1.000 32.29537 463 LYS A N 1
ATOM 3181 C CA . LYS A 1 463 ? 30.68506 39.21785 29.32402 1.000 34.76423 463 LYS A CA 1
ATOM 3182 C C . LYS A 1 463 ? 31.80867 39.73491 28.43093 1.000 38.27267 463 LYS A C 1
ATOM 3183 O O . LYS A 1 463 ? 32.64396 38.94562 27.97875 1.000 33.82616 463 LYS A O 1
ATOM 3189 N N . TYR A 1 464 ? 31.84669 41.05274 28.15242 1.000 32.74634 464 TYR A N 1
ATOM 3190 C CA . TYR A 1 464 ? 32.65743 41.55209 27.04251 1.000 32.40596 464 TYR A CA 1
ATOM 3191 C C . TYR A 1 464 ? 33.80327 42.49712 27.40865 1.000 34.00470 464 TYR A C 1
ATOM 3192 O O . TYR A 1 464 ? 34.61179 42.79655 26.52998 1.000 33.96714 464 TYR A O 1
ATOM 3201 N N . ASN A 1 465 ? 33.90856 42.98611 28.64863 1.000 33.48401 465 ASN A N 1
ATOM 3202 C CA . ASN A 1 465 ? 34.98188 43.94135 28.94885 1.000 30.00882 465 ASN A CA 1
ATOM 3203 C C . ASN A 1 465 ? 36.36423 43.31552 28.78977 1.000 35.45213 465 ASN A C 1
ATOM 3204 O O . ASN A 1 465 ? 37.30655 43.98307 28.34373 1.000 34.25341 465 ASN A O 1
ATOM 3209 N N . ARG A 1 466 ? 36.51815 42.04479 29.16504 1.000 31.58168 466 ARG A N 1
ATOM 3210 C CA . ARG A 1 466 ? 37.79403 41.35227 29.00057 1.000 35.28702 466 ARG A CA 1
ATOM 3211 C C . ARG A 1 466 ? 37.84837 40.77513 27.58591 1.000 35.57100 466 ARG A C 1
ATOM 3212 O O . ARG A 1 466 ? 37.15935 39.79759 27.27517 1.000 34.28097 466 ARG A O 1
ATOM 3220 N N . GLN A 1 467 ? 38.69807 41.36782 26.74090 1.000 35.66859 467 GLN A N 1
ATOM 3221 C CA . GLN A 1 467 ? 38.77833 41.03589 25.31896 1.000 34.20207 467 GLN A CA 1
ATOM 3222 C C . GLN A 1 467 ? 39.53948 39.74454 25.06379 1.000 40.68867 467 GLN A C 1
ATOM 3223 O O . GLN A 1 467 ? 39.18496 38.98668 24.15877 1.000 43.82984 467 GLN A O 1
ATOM 3229 N N . GLU A 1 468 ? 40.61298 39.51327 25.81775 1.000 36.58254 468 GLU A N 1
ATOM 3230 C CA . GLU A 1 468 ? 41.50904 38.37970 25.63082 1.000 36.89575 468 GLU A CA 1
ATOM 3231 C C . GLU A 1 468 ? 40.84916 37.08054 26.11024 1.000 35.63882 468 GLU A C 1
ATOM 3232 O O . GLU A 1 468 ? 39.93107 37.09527 26.93434 1.000 33.39209 468 GLU A O 1
ATOM 3238 N N . THR A 1 469 ? 41.32948 35.94220 25.59229 1.000 32.75581 469 THR A N 1
ATOM 3239 C CA . THR A 1 469 ? 41.00799 34.63984 26.17620 1.000 33.03588 469 THR A CA 1
ATOM 3240 C C . THR A 1 469 ? 42.12472 34.22183 27.12952 1.000 32.91951 469 THR A C 1
ATOM 3241 O O . THR A 1 469 ? 43.30478 34.26374 26.76431 1.000 32.74222 469 THR A O 1
ATOM 3245 N N . THR A 1 470 ? 41.74374 33.85444 28.35928 1.000 29.68962 470 THR A N 1
ATOM 3246 C CA . THR A 1 470 ? 42.56568 33.05550 29.27047 1.000 32.67657 470 THR A CA 1
ATOM 3247 C C . THR A 1 470 ? 43.70210 33.82849 29.95638 1.000 35.69224 470 THR A C 1
ATOM 3248 O O . THR A 1 470 ? 43.85452 33.72140 31.17681 1.000 30.38595 470 THR A O 1
ATOM 3252 N N . LEU A 1 471 ? 44.49490 34.61493 29.22319 1.000 33.99686 471 LEU A N 1
ATOM 3253 C CA . LEU A 1 471 ? 45.65601 35.29786 29.79371 1.000 29.21677 471 LEU A CA 1
ATOM 3254 C C . LEU A 1 471 ? 45.57461 36.78852 29.53318 1.000 32.33280 471 LEU A C 1
ATOM 3255 O O . LEU A 1 471 ? 45.42037 37.21028 28.38464 1.000 31.97715 471 LEU A O 1
ATOM 3260 N N . VAL A 1 472 ? 45.70165 37.58603 30.59353 1.000 33.13506 472 VAL A N 1
ATOM 3261 C CA . VAL A 1 472 ? 45.50534 39.02835 30.50024 1.000 39.79821 472 VAL A CA 1
ATOM 3262 C C . VAL A 1 472 ? 46.45192 39.72970 31.46451 1.000 33.59570 472 VAL A C 1
ATOM 3263 O O . VAL A 1 472 ? 46.99854 39.12233 32.38848 1.000 34.64630 472 VAL A O 1
ATOM 3267 N N . ARG A 1 473 ? 46.64498 41.02559 31.24892 1.000 37.50337 473 ARG A N 1
ATOM 3268 C CA . ARG A 1 473 ? 47.48467 41.81348 32.13274 1.000 37.07893 473 ARG A CA 1
ATOM 3269 C C . ARG A 1 473 ? 46.67188 42.36519 33.29324 1.000 45.18613 473 ARG A C 1
ATOM 3270 O O . ARG A 1 473 ? 45.61141 42.96649 33.08907 1.000 46.84691 473 ARG A O 1
ATOM 3278 N N . SER A 1 474 ? 47.19200 42.18673 34.50441 1.000 45.98834 474 SER A N 1
ATOM 3279 C CA . SER A 1 474 ? 46.52106 42.61252 35.72246 1.000 49.99879 474 SER A CA 1
ATOM 3280 C C . SER A 1 474 ? 47.12440 43.90556 36.25305 1.000 58.63331 474 SER A C 1
ATOM 3281 O O . SER A 1 474 ? 48.33341 44.13131 36.16621 1.000 59.80571 474 SER A O 1
ATOM 3284 N N . SER A 1 475 ? 46.26868 44.74516 36.82567 1.000 61.06349 475 SER A N 1
ATOM 3285 C CA . SER A 1 475 ? 46.69866 46.04352 37.33670 1.000 70.03180 475 SER A CA 1
ATOM 3286 C C . SER A 1 475 ? 45.91562 46.46959 38.58000 1.000 68.29697 475 SER A C 1
ATOM 3287 O O . SER A 1 475 ? 46.41413 46.36123 39.70485 1.000 72.56318 475 SER A O 1
ATOM 3290 N N . GLN B 2 10 ? 36.75980 1.92659 34.01434 1.000 54.36748 10 GLN B N 1
ATOM 3291 C CA . GLN B 2 10 ? 35.33928 2.06736 34.32516 1.000 57.91736 10 GLN B CA 1
ATOM 3292 C C . GLN B 2 10 ? 35.10860 2.66210 35.73021 1.000 59.44432 10 GLN B C 1
ATOM 3293 O O . GLN B 2 10 ? 35.89613 3.48548 36.20740 1.000 62.90314 10 GLN B O 1
ATOM 3299 N N . ARG B 2 11 ? 34.02884 2.23541 36.38601 1.000 58.02557 11 ARG B N 1
ATOM 3300 C CA . ARG B 2 11 ? 33.63048 2.80741 37.66925 1.000 55.05772 11 ARG B CA 1
ATOM 3301 C C . ARG B 2 11 ? 34.62964 2.48966 38.78120 1.000 59.44864 11 ARG B C 1
ATOM 3302 O O . ARG B 2 11 ? 35.27204 1.43329 38.79723 1.000 54.54628 11 ARG B O 1
ATOM 3310 N N . HIS B 2 12 ? 34.71740 3.40987 39.73859 1.000 52.36563 12 HIS B N 1
ATOM 3311 C CA . HIS B 2 12 ? 35.22255 3.09227 41.06270 1.000 56.94068 12 HIS B CA 1
ATOM 3312 C C . HIS B 2 12 ? 34.24168 2.17112 41.79040 1.000 61.41863 12 HIS B C 1
ATOM 3313 O O . HIS B 2 12 ? 33.04486 2.14029 41.49359 1.000 51.97255 12 HIS B O 1
ATOM 3320 N N . PHE B 2 13 ? 34.76405 1.41450 42.75808 1.000 62.66644 13 PHE B N 1
ATOM 3321 C CA . PHE B 2 13 ? 33.99611 0.37823 43.43920 1.000 60.30174 13 PHE B CA 1
ATOM 3322 C C . PHE B 2 13 ? 33.48937 0.85874 44.79614 1.000 61.05334 13 PHE B C 1
ATOM 3323 O O . PHE B 2 13 ? 34.09687 1.71867 45.43947 1.000 62.24344 13 PHE B O 1
ATOM 3325 N N . GLY B 2 14 ? 32.35803 0.28453 45.22277 1.000 55.19557 14 GLY B N 1
ATOM 3326 C CA . GLY B 2 14 ? 31.82734 0.52361 46.54795 1.000 59.86767 14 GLY B CA 1
ATOM 3327 C C . GLY B 2 14 ? 31.34248 -0.77676 47.16163 1.000 61.77655 14 GLY B C 1
ATOM 3328 O O . GLY B 2 14 ? 31.30657 -1.81848 46.50124 1.000 63.29841 14 GLY B O 1
ATOM 3329 N N . GLU B 2 15 ? 30.96203 -0.69694 48.43895 1.000 60.46391 15 GLU B N 1
ATOM 3330 C CA . GLU B 2 15 ? 30.49983 -1.86543 49.18832 1.000 59.71240 15 GLU B CA 1
ATOM 3331 C C . GLU B 2 15 ? 29.09742 -2.28617 48.73846 1.000 59.59736 15 GLU B C 1
ATOM 3332 O O . GLU B 2 15 ? 28.19366 -1.44806 48.64385 1.000 57.43077 15 GLU B O 1
ATOM 3338 N N . CYS B 2 16 ? 28.90020 -3.58750 48.47692 1.000 56.26204 16 CYS B N 1
ATOM 3339 C CA . CYS B 2 16 ? 27.59970 -4.09948 48.03362 1.000 50.45946 16 CYS B CA 1
ATOM 3340 C C . CYS B 2 16 ? 27.18066 -5.33843 48.82675 1.000 51.78286 16 CYS B C 1
ATOM 3341 O O . CYS B 2 16 ? 26.64148 -6.30110 48.27203 1.000 47.93322 16 CYS B O 1
ATOM 3344 N N . ASN B 2 17 ? 27.40435 -5.32262 50.14152 1.000 53.22166 17 ASN B N 1
ATOM 3345 C CA . ASN B 2 17 ? 26.86975 -6.32917 51.06628 1.000 53.37874 17 ASN B CA 1
ATOM 3346 C C . ASN B 2 17 ? 25.42536 -5.97015 51.40799 1.000 51.34080 17 ASN B C 1
ATOM 3347 O O . ASN B 2 17 ? 25.12118 -5.44578 52.48304 1.000 49.83727 17 ASN B O 1
ATOM 3352 N N . LEU B 2 18 ? 24.51441 -6.24814 50.46988 1.000 51.21764 18 LEU B N 1
ATOM 3353 C CA . LEU B 2 18 ? 23.11812 -5.83313 50.61450 1.000 50.05958 18 LEU B CA 1
ATOM 3354 C C . LEU B 2 18 ? 22.32484 -6.92136 51.32692 1.000 46.74052 18 LEU B C 1
ATOM 3355 O O . LEU B 2 18 ? 22.11383 -8.00635 50.77980 1.000 47.72675 18 LEU B O 1
ATOM 3360 N N . ASP B 2 19 ? 21.85477 -6.61752 52.53418 1.000 48.35462 19 ASP B N 1
ATOM 3361 C CA . ASP B 2 19 ? 20.98167 -7.52722 53.26280 1.000 51.72552 19 ASP B CA 1
ATOM 3362 C C . ASP B 2 19 ? 19.51172 -7.15588 53.17690 1.000 51.25436 19 ASP B C 1
ATOM 3363 O O . ASP B 2 19 ? 18.65137 -8.02819 53.36051 1.000 53.45210 19 ASP B O 1
ATOM 3368 N N . ARG B 2 20 ? 19.21192 -5.89245 52.90790 1.000 46.76735 20 ARG B N 1
ATOM 3369 C CA . ARG B 2 20 ? 17.86555 -5.35438 53.01111 1.000 42.16705 20 ARG B CA 1
ATOM 3370 C C . ARG B 2 20 ? 17.81003 -4.07905 52.19202 1.000 45.37050 20 ARG B C 1
ATOM 3371 O O . ARG B 2 20 ? 18.75808 -3.29152 52.19927 1.000 47.89712 20 ARG B O 1
ATOM 3375 N N . LEU B 2 21 ? 16.70459 -3.88572 51.49847 1.000 38.84729 21 LEU B N 1
ATOM 3376 C CA . LEU B 2 21 ? 16.41853 -2.64165 50.81358 1.000 41.68580 21 LEU B CA 1
ATOM 3377 C C . LEU B 2 21 ? 15.12742 -2.07639 51.36844 1.000 37.37245 21 LEU B C 1
ATOM 3378 O O . LEU B 2 21 ? 14.21334 -2.81832 51.73117 1.000 41.18937 21 LEU B O 1
ATOM 3383 N N . ASN B 2 22 ? 15.07834 -0.75940 51.45273 1.000 42.60010 22 ASN B N 1
ATOM 3384 C CA . ASN B 2 22 ? 13.87406 -0.02847 51.80028 1.000 39.86042 22 ASN B CA 1
ATOM 3385 C C . ASN B 2 22 ? 13.55414 0.87904 50.62709 1.000 36.65336 22 ASN B C 1
ATOM 3386 O O . ASN B 2 22 ? 14.46708 1.35444 49.94679 1.000 38.13540 22 ASN B O 1
ATOM 3391 N N . ALA B 2 23 ? 12.26471 1.11793 50.37488 1.000 36.93019 23 ALA B N 1
ATOM 3392 C CA . ALA B 2 23 ? 11.90379 2.25154 49.53523 1.000 37.38221 23 ALA B CA 1
ATOM 3393 C C . ALA B 2 23 ? 12.47821 3.50194 50.17150 1.000 36.78263 23 ALA B C 1
ATOM 3394 O O . ALA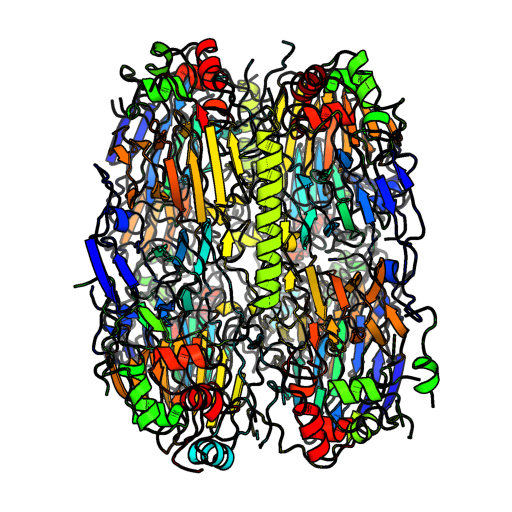 B 2 23 ? 12.41623 3.67165 51.38749 1.000 40.98741 23 ALA B O 1
ATOM 3396 N N . LEU B 2 24 ? 13.05288 4.37459 49.35745 1.000 36.71166 24 LEU B N 1
ATOM 3397 C CA . LEU B 2 24 ? 13.78812 5.52297 49.87091 1.000 37.63053 24 LEU B CA 1
ATOM 3398 C C . LEU B 2 24 ? 13.08527 6.80011 49.40770 1.000 36.50067 24 LEU B C 1
ATOM 3399 O O . LEU B 2 24 ? 12.67981 6.91338 48.24530 1.000 32.79773 24 LEU B O 1
ATOM 3404 N N . GLU B 2 25 ? 12.88901 7.73144 50.33315 1.000 38.74232 25 GLU B N 1
ATOM 3405 C CA . GLU B 2 25 ? 12.37595 9.06442 50.03278 1.000 39.53874 25 GLU B CA 1
ATOM 3406 C C . GLU B 2 25 ? 13.46728 10.08481 50.37492 1.000 36.85142 25 GLU B C 1
ATOM 3407 O O . GLU B 2 25 ? 14.50038 9.71745 50.95304 1.000 34.43683 25 GLU B O 1
ATOM 3413 N N . PRO B 2 26 ? 13.31551 11.35182 49.99503 1.000 34.36012 26 PRO B N 1
ATOM 3414 C CA . PRO B 2 26 ? 14.34829 12.33781 50.34144 1.000 37.23775 26 PRO B CA 1
ATOM 3415 C C . PRO B 2 26 ? 14.44698 12.50286 51.84738 1.000 35.47030 26 PRO B C 1
ATOM 3416 O O . PRO B 2 26 ? 13.45538 12.40284 52.57067 1.000 36.91513 26 PRO B O 1
ATOM 3420 N N . THR B 2 27 ? 15.67043 12.75147 52.31697 1.000 40.53126 27 THR B N 1
ATOM 3421 C CA . THR B 2 27 ? 15.93439 12.99262 53.73101 1.000 41.72608 27 THR B CA 1
ATOM 3422 C C . THR B 2 27 ? 16.42360 14.40705 54.04422 1.000 45.44269 27 THR B C 1
ATOM 3423 O O . THR B 2 27 ? 16.33969 14.82402 55.20739 1.000 44.52089 27 THR B O 1
ATOM 3427 N N . ASN B 2 28 ? 16.92923 15.14836 53.05740 1.000 42.52589 28 ASN B N 1
ATOM 3428 C CA . ASN B 2 28 ? 17.28377 16.55322 53.21053 1.000 42.45829 28 ASN B CA 1
ATOM 3429 C C . ASN B 2 28 ? 16.47585 17.38957 52.23536 1.000 44.50381 28 ASN B C 1
ATOM 3430 O O . ASN B 2 28 ? 16.18505 16.95726 51.11257 1.000 38.27276 28 ASN B O 1
ATOM 3435 N N . ARG B 2 29 ? 16.14780 18.60409 52.65832 1.000 41.62046 29 ARG B N 1
ATOM 3436 C CA A ARG B 2 29 ? 15.43756 19.55176 51.81039 0.500 47.27794 29 ARG B CA 1
ATOM 3437 C CA B ARG B 2 29 ? 15.43256 19.55278 51.81559 0.500 47.29007 29 ARG B CA 1
ATOM 3438 C C . ARG B 2 29 ? 15.99810 20.94483 52.04768 1.000 52.34135 29 ARG B C 1
ATOM 3439 O O . ARG B 2 29 ? 16.18923 21.35326 53.19828 1.000 44.13034 29 ARG B O 1
ATOM 3454 N N . LYS B 2 30 ? 16.25655 21.66203 50.95571 1.000 46.61769 30 LYS B N 1
ATOM 3455 C CA . LYS B 2 30 ? 16.73597 23.03802 50.98116 1.000 42.65768 30 LYS B CA 1
ATOM 3456 C C . LYS B 2 30 ? 15.72336 23.90163 50.24229 1.000 38.95991 30 LYS B C 1
ATOM 3457 O O . LYS B 2 30 ? 15.47783 23.69182 49.04948 1.000 39.08953 30 LYS B O 1
ATOM 3463 N N . GLU B 2 31 ? 15.11795 24.85862 50.93484 1.000 40.47317 31 GLU B N 1
ATOM 3464 C CA . GLU B 2 31 ? 14.14978 25.72345 50.27354 1.000 44.96759 31 GLU B CA 1
ATOM 3465 C C . GLU B 2 31 ? 14.84098 26.98624 49.77772 1.000 42.62506 31 GLU B C 1
ATOM 3466 O O . GLU B 2 31 ? 15.60918 27.61191 50.51590 1.000 41.04125 31 GLU B O 1
ATOM 3472 N N . SER B 2 32 ? 14.59597 27.32450 48.51364 1.000 34.50048 32 SER B N 1
ATOM 3473 C CA . SER B 2 32 ? 15.04228 28.56998 47.91494 1.000 35.58747 32 SER B CA 1
ATOM 3474 C C . SER B 2 32 ? 13.83351 29.50049 47.83445 1.000 34.94049 32 SER B C 1
ATOM 3475 O O . SER B 2 32 ? 12.71673 29.10770 48.17231 1.000 29.99440 32 SER B O 1
ATOM 3478 N N . GLU B 2 33 ? 14.03126 30.74268 47.37187 1.000 33.21002 33 GLU B N 1
ATOM 3479 C CA . GLU B 2 33 ? 12.85040 31.59860 47.26112 1.000 33.83489 33 GLU B CA 1
ATOM 3480 C C . GLU B 2 33 ? 11.90268 31.09478 46.17953 1.000 37.16000 33 GLU B C 1
ATOM 3481 O O . GLU B 2 33 ? 10.68504 31.22218 46.32519 1.000 36.08804 33 GLU B O 1
ATOM 3487 N N . ALA B 2 34 ? 12.42976 30.49678 45.10915 1.000 31.84232 34 ALA B N 1
ATOM 3488 C CA . ALA B 2 34 ? 11.61548 30.08560 43.97495 1.000 37.26188 34 ALA B CA 1
ATOM 3489 C C . ALA B 2 34 ? 11.55871 28.57411 43.80042 1.000 34.36724 34 ALA B C 1
ATOM 3490 O O . ALA B 2 34 ? 11.18973 28.10049 42.71912 1.000 30.56420 34 ALA B O 1
ATOM 3492 N N . GLY B 2 35 ? 11.92552 27.80089 44.81867 1.000 32.89253 35 GLY B N 1
ATOM 3493 C CA . GLY B 2 35 ? 11.81913 26.36280 44.67249 1.000 35.83435 35 GLY B CA 1
ATOM 3494 C C . GLY B 2 35 ? 12.36439 25.60881 45.86929 1.000 39.92288 35 GLY B C 1
ATOM 3495 O O . GLY B 2 35 ? 12.62940 26.17276 46.93324 1.000 35.22122 35 GLY B O 1
ATOM 3496 N N . THR B 2 36 ? 12.51545 24.30551 45.65706 1.000 38.58382 36 THR B N 1
ATOM 3497 C CA . THR B 2 36 ? 12.89915 23.36958 46.70568 1.000 34.31395 36 THR B CA 1
ATOM 3498 C C . THR B 2 36 ? 13.76732 22.29700 46.08012 1.000 31.64491 36 THR B C 1
ATOM 3499 O O . THR B 2 36 ? 13.42484 21.76721 45.01728 1.000 30.09071 36 THR B O 1
ATOM 3503 N N . VAL B 2 37 ? 14.89724 22.00905 46.72616 1.000 30.74086 37 VAL B N 1
ATOM 3504 C CA . VAL B 2 37 ? 15.84041 20.98347 46.29846 1.000 29.34284 37 VAL B CA 1
ATOM 3505 C C . VAL B 2 37 ? 15.80074 19.87820 47.34015 1.000 30.92230 37 VAL B C 1
ATOM 3506 O O . VAL B 2 37 ? 15.96765 20.14396 48.53631 1.000 32.17111 37 VAL B O 1
ATOM 3510 N N . GLU B 2 38 ? 15.53043 18.65120 46.90413 1.000 31.94601 38 GLU B N 1
ATOM 3511 C CA . GLU B 2 38 ? 15.47793 17.50958 47.81196 1.000 35.24763 38 GLU B CA 1
ATOM 3512 C C . GLU B 2 38 ? 16.55785 16.50740 47.45616 1.000 31.63854 38 GLU B C 1
ATOM 3513 O O . GLU B 2 38 ? 16.74962 16.18955 46.28265 1.000 37.07324 38 GLU B O 1
ATOM 3519 N N . LYS B 2 39 ? 17.22534 15.98241 48.48302 1.000 31.14034 39 LYS B N 1
ATOM 3520 C CA . LYS B 2 39 ? 18.29220 14.99573 48.34705 1.000 30.17077 39 LYS B CA 1
ATOM 3521 C C . LYS B 2 39 ? 17.88831 13.68920 49.01215 1.000 30.55984 39 LYS B C 1
ATOM 3522 O O . LYS B 2 39 ? 17.45788 13.68675 50.16941 1.000 33.93423 39 LYS B O 1
ATOM 3528 N N . TRP B 2 40 ? 18.00702 12.59072 48.27052 1.000 28.51335 40 TRP B N 1
ATOM 3529 C CA . TRP B 2 40 ? 17.96857 11.25613 48.85286 1.000 31.38847 40 TRP B CA 1
ATOM 3530 C C . TRP B 2 40 ? 19.26442 11.00290 49.63171 1.000 34.82617 40 TRP B C 1
ATOM 3531 O O . TRP B 2 40 ? 20.28148 11.66899 49.43164 1.000 33.30188 40 TRP B O 1
ATOM 3542 N N . ASP B 2 41 ? 19.21294 10.04502 50.53977 1.000 32.97188 41 ASP B N 1
ATOM 3543 C CA . ASP B 2 41 ? 20.32994 9.78215 51.44247 1.000 38.86886 41 ASP B CA 1
ATOM 3544 C C . ASP B 2 41 ? 21.43827 9.06916 50.68277 1.000 36.38248 41 ASP B C 1
ATOM 3545 O O . ASP B 2 41 ? 21.38284 7.85790 50.48324 1.000 38.86112 41 ASP B O 1
ATOM 3550 N N . LYS B 2 42 ? 22.46232 9.81773 50.25542 1.000 43.54808 42 LYS B N 1
ATOM 3551 C CA . LYS B 2 42 ? 23.51428 9.21045 49.44174 1.000 45.94231 42 LYS B CA 1
ATOM 3552 C C . LYS B 2 42 ? 24.36016 8.21216 50.22514 1.000 43.49529 42 LYS B C 1
ATOM 3553 O O . LYS B 2 42 ? 25.15050 7.48882 49.61086 1.000 43.20716 42 LYS B O 1
ATOM 3559 N N . ASN B 2 43 ? 24.20781 8.13959 51.55194 1.000 44.42257 43 ASN B N 1
ATOM 3560 C CA . ASN B 2 43 ? 24.92045 7.15394 52.35406 1.000 44.87515 43 ASN B CA 1
ATOM 3561 C C . ASN B 2 43 ? 24.08096 5.92490 52.70356 1.000 46.47804 43 ASN B C 1
ATOM 3562 O O . ASN B 2 43 ? 24.60999 5.01008 53.34212 1.000 43.11001 43 ASN B O 1
ATOM 3567 N N . ASP B 2 44 ? 22.80301 5.86252 52.30109 1.000 39.43174 44 ASP B N 1
ATOM 3568 C CA . ASP B 2 44 ? 22.07013 4.60120 52.40630 1.000 38.73480 44 ASP B CA 1
ATOM 3569 C C . ASP B 2 44 ? 22.82145 3.56212 51.58839 1.000 41.30504 44 ASP B C 1
ATOM 3570 O O . ASP B 2 44 ? 23.36350 3.87742 50.52038 1.000 31.57181 44 ASP B O 1
ATOM 3575 N N . GLN B 2 45 ? 22.85233 2.31505 52.07717 1.000 38.35472 45 GLN B N 1
ATOM 3576 C CA . GLN B 2 45 ? 23.74862 1.33875 51.45901 1.000 38.59040 45 GLN B CA 1
ATOM 3577 C C . GLN B 2 45 ? 23.46308 1.16557 49.97557 1.000 33.84207 45 GLN B C 1
ATOM 3578 O O . GLN B 2 45 ? 24.39475 0.91966 49.19297 1.000 36.62585 45 GLN B O 1
ATOM 3584 N N . GLN B 2 46 ? 22.19974 1.28695 49.55744 1.000 33.21760 46 GLN B N 1
ATOM 3585 C CA . GLN B 2 46 ? 21.89405 0.95721 48.16851 1.000 40.78876 46 GLN B CA 1
ATOM 3586 C C . GLN B 2 46 ? 22.43164 2.01529 47.20515 1.000 35.56107 46 GLN B C 1
ATOM 3587 O O . GLN B 2 46 ? 22.83543 1.68710 46.08355 1.000 33.41462 46 GLN B O 1
ATOM 3593 N N . PHE B 2 47 ? 22.50016 3.27258 47.62872 1.000 32.80726 47 PHE B N 1
ATOM 3594 C CA . PHE B 2 47 ? 23.12057 4.27075 46.76307 1.000 32.05717 47 PHE B CA 1
ATOM 3595 C C . PHE B 2 47 ? 24.64283 4.20870 46.82328 1.000 30.75010 47 PHE B C 1
ATOM 3596 O O . PHE B 2 47 ? 25.30490 4.46169 45.81253 1.000 35.28575 47 PHE B O 1
ATOM 3604 N N . GLN B 2 48 ? 25.21031 3.86038 47.98201 1.000 34.86057 48 GLN B N 1
ATOM 3605 C CA . GLN B 2 48 ? 26.65053 3.62648 48.04751 1.000 33.61394 48 GLN B CA 1
ATOM 3606 C C . GLN B 2 48 ? 27.06208 2.46738 47.14842 1.000 39.71637 48 GLN B C 1
ATOM 3607 O O . GLN B 2 48 ? 28.10555 2.52270 46.48506 1.000 38.84116 48 GLN B O 1
ATOM 3613 N N . CYS B 2 49 ? 26.27517 1.38998 47.15593 1.000 38.94017 49 CYS B N 1
ATOM 3614 C CA . CYS B 2 49 ? 26.57128 0.23657 46.31630 1.000 40.39761 49 CYS B CA 1
ATOM 3615 C C . CYS B 2 49 ? 26.45341 0.59214 44.84387 1.000 34.52186 49 CYS B C 1
ATOM 3616 O O . CYS B 2 49 ? 27.29367 0.19285 44.03352 1.000 35.90747 49 CYS B O 1
ATOM 3619 N N . ALA B 2 50 ? 25.41084 1.33499 44.47883 1.000 31.47092 50 ALA B N 1
ATOM 3620 C CA . ALA B 2 50 ? 25.26841 1.79013 43.10267 1.000 31.63807 50 ALA B CA 1
ATOM 3621 C C . ALA B 2 50 ? 26.31290 2.83213 42.75978 1.000 31.30752 50 ALA B C 1
ATOM 3622 O O . ALA B 2 50 ? 26.68887 2.97330 41.59047 1.000 33.06890 50 ALA B O 1
ATOM 3624 N N . GLY B 2 51 ? 26.78414 3.57550 43.75476 1.000 26.58337 51 GLY B N 1
ATOM 3625 C CA . GLY B 2 51 ? 27.68575 4.67705 43.47502 1.000 27.55529 51 GLY B CA 1
ATOM 3626 C C . GLY B 2 51 ? 26.97851 5.87101 42.87017 1.000 32.46390 51 GLY B C 1
ATOM 3627 O O . GLY B 2 51 ? 27.49340 6.46618 41.91593 1.000 28.52321 51 GLY B O 1
ATOM 3628 N N . VAL B 2 52 ? 25.81168 6.25639 43.41128 1.000 28.65505 52 VAL B N 1
ATOM 3629 C CA . VAL B 2 52 ? 25.02606 7.34865 42.84181 1.000 28.16957 52 VAL B CA 1
ATOM 3630 C C . VAL B 2 52 ? 24.42958 8.19747 43.95175 1.000 31.40219 52 VAL B C 1
ATOM 3631 O O . VAL B 2 52 ? 24.37080 7.80828 45.11727 1.000 31.27241 52 VAL B O 1
ATOM 3635 N N . ALA B 2 53 ? 23.95700 9.36525 43.55229 1.000 24.54935 53 ALA B N 1
ATOM 3636 C CA . ALA B 2 53 ? 23.15059 10.22200 44.39238 1.000 29.30238 53 ALA B CA 1
ATOM 3637 C C . ALA B 2 53 ? 21.95274 10.64978 43.56687 1.000 29.87150 53 ALA B C 1
ATOM 3638 O O . ALA B 2 53 ? 22.03956 10.75484 42.34196 1.000 30.34111 53 ALA B O 1
ATOM 3640 N N . LEU B 2 54 ? 20.82746 10.86480 44.23449 1.000 29.88176 54 LEU B N 1
ATOM 3641 C CA . LEU B 2 54 ? 19.58865 11.24767 43.56875 1.000 29.42047 54 LEU B CA 1
ATOM 3642 C C . LEU B 2 54 ? 19.11348 12.56008 44.17311 1.000 31.93639 54 LEU B C 1
ATOM 3643 O O . LEU B 2 54 ? 19.23510 12.76006 45.38202 1.000 28.43966 54 LEU B O 1
ATOM 3648 N N . ILE B 2 55 ? 18.61195 13.45745 43.32187 1.000 27.86326 55 ILE B N 1
ATOM 3649 C CA A ILE B 2 55 ? 18.13489 14.77696 43.72894 0.590 30.88185 55 ILE B CA 1
ATOM 3650 C CA B ILE B 2 55 ? 18.12535 14.76440 43.74311 0.410 30.81333 55 ILE B CA 1
ATOM 3651 C C . ILE B 2 55 ? 16.87837 15.10787 42.94111 1.000 29.36220 55 ILE B C 1
ATOM 3652 O O . ILE B 2 55 ? 16.72703 14.69933 41.78557 1.000 27.59957 55 ILE B O 1
ATOM 3661 N N . ARG B 2 56 ? 15.98024 15.86404 43.57465 1.000 28.04544 56 ARG B N 1
ATOM 3662 C CA . ARG B 2 56 ? 14.75659 16.35945 42.95310 1.000 31.65354 56 ARG B CA 1
ATOM 3663 C C . ARG B 2 56 ? 14.66923 17.86134 43.19289 1.000 29.75003 56 ARG B C 1
ATOM 3664 O O . ARG B 2 56 ? 14.84716 18.32351 44.32576 1.000 30.53899 56 ARG B O 1
ATOM 3672 N N . HIS B 2 57 ? 14.43284 18.61026 42.12741 1.000 27.53255 57 HIS B N 1
ATOM 3673 C CA . HIS B 2 57 ? 14.16122 20.03870 42.20684 1.000 27.93717 57 HIS B CA 1
ATOM 3674 C C . HIS B 2 57 ? 12.69083 20.27794 41.89414 1.000 29.45509 57 HIS B C 1
ATOM 3675 O O . HIS B 2 57 ? 12.14801 19.69175 40.95349 1.000 28.98638 57 HIS B O 1
ATOM 3682 N N . PHE B 2 58 ? 12.06073 21.13470 42.68881 1.000 25.93368 58 PHE B N 1
ATOM 3683 C CA . PHE B 2 58 ? 10.76177 21.73400 42.39122 1.000 30.25236 58 PHE B CA 1
ATOM 3684 C C . PHE B 2 58 ? 11.00835 23.20062 42.05772 1.000 32.42309 58 PHE B C 1
ATOM 3685 O O . PHE B 2 58 ? 11.42785 23.97083 42.92977 1.000 32.48262 58 PHE B O 1
ATOM 3693 N N . ILE B 2 59 ? 10.77739 23.58980 40.80529 1.000 32.01479 59 ILE B N 1
ATOM 3694 C CA . ILE B 2 59 ? 11.03546 24.95919 40.35541 1.000 29.88102 59 ILE B CA 1
ATOM 3695 C C . ILE B 2 59 ? 9.69021 25.65007 40.11504 1.000 33.91910 59 ILE B C 1
ATOM 3696 O O . ILE B 2 59 ? 8.93535 25.29154 39.20491 1.000 31.11658 59 ILE B O 1
ATOM 3701 N N . GLU B 2 60 ? 9.37715 26.64446 40.93216 1.000 33.93295 60 GLU B N 1
ATOM 3702 C CA . GLU B 2 60 ? 8.09713 27.31079 40.78582 1.000 31.25216 60 GLU B CA 1
ATOM 3703 C C . GLU B 2 60 ? 8.07411 28.15565 39.51784 1.000 33.99584 60 GLU B C 1
ATOM 3704 O O . GLU B 2 60 ? 9.08246 28.34521 38.84423 1.000 29.39643 60 GLU B O 1
ATOM 3710 N N . ARG B 2 61 ? 6.88723 28.63939 39.16216 1.000 31.00462 61 ARG B N 1
ATOM 3711 C CA . ARG B 2 61 ? 6.76646 29.38221 37.91568 1.000 37.10049 61 ARG B CA 1
ATOM 3712 C C . ARG B 2 61 ? 7.66135 30.61682 37.96331 1.000 30.56746 61 ARG B C 1
ATOM 3713 O O . ARG B 2 61 ? 7.81851 31.24775 39.01252 1.000 28.49816 61 ARG B O 1
ATOM 3721 N N . ARG B 2 62 ? 8.26850 30.95104 36.82122 1.000 33.15356 62 ARG B N 1
ATOM 3722 C CA . ARG B 2 62 ? 9.25812 32.03304 36.71180 1.000 33.41843 62 ARG B CA 1
ATOM 3723 C C . ARG B 2 62 ? 10.51387 31.77295 37.53442 1.000 32.90358 62 ARG B C 1
ATOM 3724 O O . ARG B 2 62 ? 11.29827 32.69434 37.78360 1.000 31.74949 62 ARG B O 1
ATOM 3732 N N . GLY B 2 63 ? 10.71498 30.53366 37.97364 1.000 29.86601 63 GLY B N 1
ATOM 3733 C CA . GLY B 2 63 ? 11.91443 30.19840 38.72423 1.000 31.73141 63 GLY B CA 1
ATOM 3734 C C . GLY B 2 63 ? 13.09427 29.88709 37.82247 1.000 34.83397 63 GLY B C 1
ATOM 3735 O O . GLY B 2 63 ? 12.94268 29.34212 36.73046 1.000 31.75428 63 GLY B O 1
ATOM 3736 N N . LEU B 2 64 ? 14.29289 30.22295 38.31642 1.000 32.54314 64 LEU B N 1
ATOM 3737 C CA . LEU B 2 64 ? 15.54733 30.02180 37.60273 1.000 26.65118 64 LEU B CA 1
ATOM 3738 C C . LEU B 2 64 ? 16.49257 29.21127 38.48156 1.000 28.42576 64 LEU B C 1
ATOM 3739 O O . LEU B 2 64 ? 16.87398 29.66188 39.57424 1.000 27.96992 64 LEU B O 1
ATOM 3744 N N . LEU B 2 65 ? 16.84946 28.00992 38.01864 1.000 26.77352 65 LEU B N 1
ATOM 3745 C CA . LEU B 2 65 ? 17.86238 27.20027 38.68702 1.000 22.12362 65 LEU B CA 1
ATOM 3746 C C . LEU B 2 65 ? 19.22532 27.74898 38.27628 1.000 23.73399 65 LEU B C 1
ATOM 3747 O O . LEU B 2 65 ? 19.61434 27.65118 37.11183 1.000 30.21726 65 LEU B O 1
ATOM 3752 N N . LEU B 2 66 ? 19.93595 28.34065 39.21524 1.000 25.29180 66 LEU B N 1
ATOM 3753 C CA . LEU B 2 66 ? 21.12392 29.10868 38.86266 1.000 29.70597 66 LEU B CA 1
ATOM 3754 C C . LEU B 2 66 ? 22.19185 28.21358 38.23481 1.000 30.09730 66 LEU B C 1
ATOM 3755 O O . LEU B 2 66 ? 22.26193 27.00944 38.52145 1.000 27.73972 66 LEU B O 1
ATOM 3760 N N . PRO B 2 67 ? 23.05004 28.78942 37.38996 1.000 33.40939 67 PRO B N 1
ATOM 3761 C CA . PRO B 2 67 ? 24.07936 27.99432 36.71349 1.000 30.57283 67 PRO B CA 1
ATOM 3762 C C . PRO B 2 67 ? 25.05945 27.36448 37.70175 1.000 33.02782 67 PRO B C 1
ATOM 3763 O O . PRO B 2 67 ? 25.56065 28.01636 38.63097 1.000 26.13903 67 PRO B O 1
ATOM 3767 N N . SER B 2 68 ? 25.36758 26.09544 37.45157 1.000 28.12008 68 SER B N 1
ATOM 3768 C CA . SER B 2 68 ? 26.28094 25.33466 38.28862 1.000 26.47833 68 SER B CA 1
ATOM 3769 C C . SER B 2 68 ? 26.80182 24.15126 37.48287 1.000 26.87722 68 SER B C 1
ATOM 3770 O O . SER B 2 68 ? 26.22856 23.77358 36.45585 1.000 30.20970 68 SER B O 1
ATOM 3773 N N . PHE B 2 69 ? 27.91530 23.58322 37.95113 1.000 29.65899 69 PHE B N 1
ATOM 3774 C CA . PHE B 2 69 ? 28.42885 22.33308 37.40939 1.000 25.33917 69 PHE B CA 1
ATOM 3775 C C . PHE B 2 69 ? 28.75936 21.39494 38.56852 1.000 27.77421 69 PHE B C 1
ATOM 3776 O O . PHE B 2 69 ? 28.78215 21.79242 39.73400 1.000 26.05006 69 PHE B O 1
ATOM 3784 N N . SER B 2 70 ? 28.98446 20.12594 38.24922 1.000 30.27344 70 SER B N 1
ATOM 3785 C CA . SER B 2 70 ? 29.20791 19.11312 39.27652 1.000 26.24456 70 SER B CA 1
ATOM 3786 C C . SER B 2 70 ? 30.34863 18.21141 38.82813 1.000 29.40239 70 SER B C 1
ATOM 3787 O O . SER B 2 70 ? 30.60290 18.06974 37.63402 1.000 28.94542 70 SER B O 1
ATOM 3790 N N . ASN B 2 71 ? 31.04574 17.60979 39.79234 1.000 22.94922 71 ASN B N 1
ATOM 3791 C CA . ASN B 2 71 ? 32.05104 16.62386 39.43501 1.000 28.20767 71 ASN B CA 1
ATOM 3792 C C . ASN B 2 71 ? 31.43931 15.32281 38.94474 1.000 27.60529 71 ASN B C 1
ATOM 3793 O O . ASN B 2 71 ? 32.14862 14.52826 38.33098 1.000 31.86042 71 ASN B O 1
ATOM 3798 N N . ALA B 2 72 ? 30.17799 15.10767 39.17056 1.000 31.22807 72 ALA B N 1
ATOM 3799 C CA . ALA B 2 72 ? 29.52321 13.88885 38.72082 1.000 29.97831 72 ALA B CA 1
ATOM 3800 C C . ALA B 2 72 ? 28.81676 14.13323 37.40112 1.000 27.28936 72 ALA B C 1
ATOM 3801 O O . ALA B 2 72 ? 28.10479 15.13431 37.26322 1.000 26.75814 72 ALA B O 1
ATOM 3803 N N . PRO B 2 73 ? 28.96000 13.25760 36.41370 1.000 26.96904 73 PRO B N 1
ATOM 3804 C CA . PRO B 2 73 ? 28.02282 13.28778 35.28488 1.000 34.87928 73 PRO B CA 1
ATOM 3805 C C . PRO B 2 73 ? 26.62340 13.07707 35.82176 1.000 30.42759 73 PRO B C 1
ATOM 3806 O O . PRO B 2 73 ? 26.42637 12.39095 36.82962 1.000 29.53662 73 PRO B O 1
ATOM 3810 N N . GLU B 2 74 ? 25.63699 13.66471 35.14420 1.000 31.02840 74 GLU B N 1
ATOM 3811 C CA . GLU B 2 74 ? 24.27678 13.47008 35.61154 1.000 30.20985 74 GLU B CA 1
ATOM 3812 C C . GLU B 2 74 ? 23.33864 13.21939 34.44404 1.000 31.68073 74 GLU B C 1
ATOM 3813 O O . GLU B 2 74 ? 23.60130 13.61271 33.30036 1.000 26.38315 74 GLU B O 1
ATOM 3819 N N . LEU B 2 75 ? 22.27029 12.49498 34.75366 1.000 27.50632 75 LEU B N 1
ATOM 3820 C CA . LEU B 2 75 ? 21.08236 12.41443 33.92873 1.000 28.11175 75 LEU B CA 1
ATOM 3821 C C . LEU B 2 75 ? 19.96088 13.10083 34.69016 1.000 29.24373 75 LEU B C 1
ATOM 3822 O O . LEU B 2 75 ? 19.76006 12.83287 35.88431 1.000 27.73214 75 LEU B O 1
ATOM 3827 N N . ILE B 2 76 ? 19.24129 13.97925 34.00355 1.000 27.98453 76 ILE B N 1
ATOM 3828 C CA . ILE B 2 76 ? 18.14667 14.74684 34.58400 1.000 27.92039 76 ILE B CA 1
ATOM 3829 C C . ILE B 2 76 ? 16.89410 14.35376 33.83077 1.000 27.68925 76 ILE B C 1
ATOM 3830 O O . ILE B 2 76 ? 16.85122 14.48331 32.59795 1.000 27.94452 76 ILE B O 1
ATOM 3835 N N . TYR B 2 77 ? 15.87849 13.88514 34.56018 1.000 25.01359 77 TYR B N 1
ATOM 3836 C CA . TYR B 2 77 ? 14.57494 13.55570 33.98370 1.000 22.91620 77 TYR B CA 1
ATOM 3837 C C . TYR B 2 77 ? 13.53951 14.61565 34.36023 1.000 28.56241 77 TYR B C 1
ATOM 3838 O O . TYR B 2 77 ? 13.37509 14.94512 35.54450 1.000 25.23977 77 TYR B O 1
ATOM 3847 N N . VAL B 2 78 ? 12.80176 15.10382 33.37012 1.000 24.65061 78 VAL B N 1
ATOM 3848 C CA . VAL B 2 78 ? 11.76740 16.12182 33.60796 1.000 26.31813 78 VAL B CA 1
ATOM 3849 C C . VAL B 2 78 ? 10.45445 15.41601 33.95770 1.000 28.65922 78 VAL B C 1
ATOM 3850 O O . VAL B 2 78 ? 9.77394 14.86721 33.08891 1.000 24.28623 78 VAL B O 1
ATOM 3854 N N . ILE B 2 79 ? 10.09902 15.42739 35.24957 1.000 30.88792 79 ILE B N 1
ATOM 3855 C CA . ILE B 2 79 ? 8.88446 14.75406 35.70684 1.000 28.20552 79 ILE B CA 1
ATOM 3856 C C . ILE B 2 79 ? 7.64100 15.47827 35.18749 1.000 36.53017 79 ILE B C 1
ATOM 3857 O O . ILE B 2 79 ? 6.67037 14.85246 34.73585 1.000 28.92393 79 ILE B O 1
ATOM 3862 N N . LYS B 2 80 ? 7.62246 16.80514 35.30221 1.000 29.71982 80 LYS B N 1
ATOM 3863 C CA A LYS B 2 80 ? 6.43990 17.58119 34.94726 0.630 33.24227 80 LYS B CA 1
ATOM 3864 C CA B LYS B 2 80 ? 6.45277 17.56814 34.90063 0.370 33.15915 80 LYS B CA 1
ATOM 3865 C C . LYS B 2 80 ? 6.86329 19.00114 34.60834 1.000 35.30240 80 LYS B C 1
ATOM 3866 O O . LYS B 2 80 ? 7.87849 19.49071 35.11434 1.000 30.83921 80 LYS B O 1
ATOM 3877 N N . GLY B 2 81 ? 6.06996 19.65817 33.76252 1.000 29.85038 81 GLY B N 1
ATOM 3878 C CA . GLY B 2 81 ? 6.29469 21.05553 33.42935 1.000 31.74114 81 GLY B CA 1
ATOM 3879 C C . GLY B 2 81 ? 7.05586 21.26171 32.13453 1.000 28.97090 81 GLY B C 1
ATOM 3880 O O . GLY B 2 81 ? 7.27075 20.34849 31.33007 1.000 27.62517 81 GLY B O 1
ATOM 3881 N N . ARG B 2 82 ? 7.48607 22.50966 31.94296 1.000 29.39925 82 ARG B N 1
ATOM 3882 C CA A ARG B 2 82 ? 8.21016 22.86877 30.73608 0.580 29.87474 82 ARG B CA 1
ATOM 3883 C CA B ARG B 2 82 ? 8.16100 22.90944 30.71664 0.420 29.90028 82 ARG B CA 1
ATOM 3884 C C . ARG B 2 82 ? 9.07454 24.08851 31.02068 1.000 30.30485 82 ARG B C 1
ATOM 3885 O O . ARG B 2 82 ? 8.77494 24.90026 31.89910 1.000 32.87829 82 ARG B O 1
ATOM 3900 N N . GLY B 2 83 ? 10.17331 24.18608 30.28963 1.000 34.84098 83 GLY B N 1
ATOM 3901 C CA . GLY B 2 83 ? 11.10331 25.27043 30.53496 1.000 29.82635 83 GLY B CA 1
ATOM 3902 C C . GLY B 2 83 ? 12.18517 25.32011 29.49356 1.000 28.95205 83 GLY B C 1
ATOM 3903 O O . GLY B 2 83 ? 12.01714 24.82520 28.37768 1.000 28.29361 83 GLY B O 1
ATOM 3904 N N . PHE B 2 84 ? 13.32286 25.91181 29.89059 1.000 26.05119 84 PHE B N 1
ATOM 3905 C CA . PHE B 2 84 ? 14.49674 26.02297 29.04543 1.000 27.57759 84 PHE B CA 1
ATOM 3906 C C . PHE B 2 84 ? 15.72289 25.54133 29.80328 1.000 28.99660 84 PHE B C 1
ATOM 3907 O O . PHE B 2 84 ? 15.81952 25.74693 31.01429 1.000 29.26228 84 PHE B O 1
ATOM 3915 N N . GLN B 2 85 ? 16.64037 24.87184 29.09765 1.000 26.00220 85 GLN B N 1
ATOM 3916 C CA . GLN B 2 85 ? 17.94538 24.54600 29.64275 1.000 28.34966 85 GLN B CA 1
ATOM 3917 C C . GLN B 2 85 ? 19.03737 25.15056 28.77368 1.000 27.66625 85 GLN B C 1
ATOM 3918 O O . GLN B 2 85 ? 18.95730 25.13643 27.53989 1.000 31.45134 85 GLN B O 1
ATOM 3924 N N . GLY B 2 86 ? 20.03658 25.70995 29.42882 1.000 29.87230 86 GLY B N 1
ATOM 3925 C CA . GLY B 2 86 ? 21.21353 26.19264 28.74661 1.000 26.91477 86 GLY B CA 1
ATOM 3926 C C . GLY B 2 86 ? 22.41191 25.46378 29.31464 1.000 32.40325 86 GLY B C 1
ATOM 3927 O O . GLY B 2 86 ? 22.72833 25.61777 30.49835 1.000 27.87530 86 GLY B O 1
ATOM 3928 N N . ALA B 2 87 ? 23.04124 24.62039 28.50695 1.000 27.45065 87 ALA B N 1
ATOM 3929 C CA . ALA B 2 87 ? 24.30225 23.98899 28.88014 1.000 32.95506 87 ALA B CA 1
ATOM 3930 C C . ALA B 2 87 ? 25.44402 24.79170 28.27638 1.000 34.86118 87 ALA B C 1
ATOM 3931 O O . ALA B 2 87 ? 25.32539 25.31402 27.16542 1.000 36.57761 87 ALA B O 1
ATOM 3933 N N . VAL B 2 88 ? 26.54448 24.90057 29.01129 1.000 34.02122 88 VAL B N 1
ATOM 3934 C CA . VAL B 2 88 ? 27.68947 25.70662 28.59825 1.000 28.42735 88 VAL B CA 1
ATOM 3935 C C . VAL B 2 88 ? 28.77857 24.74135 28.14593 1.000 39.84135 88 VAL B C 1
ATOM 3936 O O . VAL B 2 88 ? 29.36582 24.02536 28.96831 1.000 37.97900 88 VAL B O 1
ATOM 3940 N N . ILE B 2 89 ? 29.03973 24.69848 26.84307 1.000 41.34018 89 ILE B N 1
ATOM 3941 C CA . ILE B 2 89 ? 30.01359 23.77623 26.26878 1.000 41.59501 89 ILE B CA 1
ATOM 3942 C C . ILE B 2 89 ? 31.34650 24.51644 26.20044 1.000 43.96267 89 ILE B C 1
ATOM 3943 O O . ILE B 2 89 ? 31.42179 25.56825 25.54164 1.000 37.48285 89 ILE B O 1
ATOM 3948 N N . PRO B 2 90 ? 32.39587 24.03250 26.86829 1.000 48.38692 90 PRO B N 1
ATOM 3949 C CA . PRO B 2 90 ? 33.65525 24.79441 26.91408 1.000 45.72239 90 PRO B CA 1
ATOM 3950 C C . PRO B 2 90 ? 34.24749 24.96696 25.52141 1.000 46.13379 90 PRO B C 1
ATOM 3951 O O . PRO B 2 90 ? 34.34807 24.00668 24.74580 1.000 43.62270 90 PRO B O 1
ATOM 3955 N N . GLY B 2 91 ? 34.62634 26.21089 25.20590 1.000 42.40481 91 GLY B N 1
ATOM 3956 C CA . GLY B 2 91 ? 35.31800 26.53816 23.96916 1.000 42.76264 91 GLY B CA 1
ATOM 3957 C C . GLY B 2 91 ? 34.44328 26.71269 22.74468 1.000 48.76776 91 GLY B C 1
ATOM 3958 O O . GLY B 2 91 ? 34.95549 27.09258 21.68616 1.000 48.52464 91 GLY B O 1
ATOM 3959 N N . CYS B 2 92 ? 33.22502 26.48325 22.84297 1.000 37.35763 92 CYS B N 1
ATOM 3960 C CA . CYS B 2 92 ? 32.37585 26.56205 21.66914 1.000 36.90204 92 CYS B CA 1
ATOM 3961 C C . CYS B 2 92 ? 31.83597 27.97012 21.49949 1.000 36.02732 92 CYS B C 1
ATOM 3962 O O . CYS B 2 92 ? 31.57144 28.66216 22.48624 1.000 33.30767 92 CYS B O 1
ATOM 3965 N N . PRO B 2 93 ? 31.68911 28.41450 20.25733 1.000 33.10732 93 PRO B N 1
ATOM 3966 C CA . PRO B 2 93 ? 31.20058 29.77334 20.01728 1.000 35.81238 93 PRO B CA 1
ATOM 3967 C C . PRO B 2 93 ? 29.73116 29.92940 20.39544 1.000 31.13032 93 PRO B C 1
ATOM 3968 O O . PRO B 2 93 ? 28.95913 28.97111 20.46478 1.000 31.79922 93 PRO B O 1
ATOM 3972 N N . GLU B 2 94 ? 29.36520 31.17407 20.66661 1.000 30.11517 94 GLU B N 1
ATOM 3973 C CA . GLU B 2 94 ? 27.97543 31.55419 20.85592 1.000 33.42817 94 GLU B CA 1
ATOM 3974 C C . GLU B 2 94 ? 27.29522 31.64220 19.49493 1.000 32.76866 94 GLU B C 1
ATOM 3975 O O . GLU B 2 94 ? 27.68687 32.45637 18.65466 1.000 39.24847 94 GLU B O 1
ATOM 3981 N N . THR B 2 95 ? 26.30239 30.79132 19.26107 1.000 29.09884 95 THR B N 1
ATOM 3982 C CA . THR B 2 95 ? 25.63333 30.76214 17.96729 1.000 28.37011 95 THR B CA 1
ATOM 3983 C C . THR B 2 95 ? 24.19244 31.26870 18.01000 1.000 28.90196 95 THR B C 1
ATOM 3984 O O . THR B 2 95 ? 23.50298 31.21584 16.98724 1.000 28.34064 95 THR B O 1
ATOM 3988 N N . PHE B 2 96 ? 23.71963 31.75363 19.14952 1.000 27.28574 96 PHE B N 1
ATOM 3989 C CA . PHE B 2 96 ? 22.43753 32.44292 19.24000 1.000 25.47918 96 PHE B CA 1
ATOM 3990 C C . PHE B 2 96 ? 22.73098 33.92293 19.42264 1.000 27.88952 96 PHE B C 1
ATOM 3991 O O . PHE B 2 96 ? 23.57445 34.28083 20.24565 1.000 29.47695 96 PHE B O 1
ATOM 3999 N N . GLU B 2 97 ? 22.05630 34.78516 18.65556 1.000 26.87750 97 GLU B N 1
ATOM 4000 C CA . GLU B 2 97 ? 22.41888 36.19694 18.72131 1.000 26.17646 97 GLU B CA 1
ATOM 4001 C C . GLU B 2 97 ? 21.24411 37.04230 18.26361 1.000 26.16827 97 GLU B C 1
ATOM 4002 O O . GLU B 2 97 ? 20.39798 36.59252 17.48625 1.000 25.23441 97 GLU B O 1
ATOM 4008 N N . SER B 2 98 ? 21.21658 38.28653 18.75437 1.000 26.89069 98 SER B N 1
ATOM 4009 C CA . SER B 2 98 ? 20.25048 39.25599 18.27637 1.000 35.10131 98 SER B CA 1
ATOM 4010 C C . SER B 2 98 ? 20.63726 39.73229 16.88262 1.000 35.32054 98 SER B C 1
ATOM 4011 O O . SER B 2 98 ? 21.77412 39.57852 16.42561 1.000 36.05694 98 SER B O 1
ATOM 4014 N N . ASN B 2 99 ? 19.66057 40.31494 16.20493 1.000 32.41218 99 ASN B N 1
ATOM 4015 C CA . ASN B 2 99 ? 19.88316 40.97554 14.93068 1.000 36.21344 99 ASN B CA 1
ATOM 4016 C C . ASN B 2 99 ? 20.56869 42.31217 15.22041 1.000 41.81120 99 ASN B C 1
ATOM 4017 O O . ASN B 2 99 ? 19.93050 43.24811 15.71210 1.000 37.74859 99 ASN B O 1
ATOM 4022 N N . SER B 2 100 ? 21.86604 42.40262 14.93140 1.000 37.83572 100 SER B N 1
ATOM 4023 C CA . SER B 2 100 ? 22.60386 43.62652 15.21791 1.000 48.04967 100 SER B CA 1
ATOM 4024 C C . SER B 2 100 ? 22.13298 44.77075 14.33043 1.000 53.02705 100 SER B C 1
ATOM 4025 O O . SER B 2 100 ? 22.12937 45.93420 14.75098 1.000 53.36707 100 SER B O 1
ATOM 4028 N N . ASN B 2 101 ? 21.76530 44.46368 13.08732 1.000 54.35520 101 ASN B N 1
ATOM 4029 C CA . ASN B 2 101 ? 21.26306 45.46944 12.15529 1.000 56.03483 101 ASN B CA 1
ATOM 4030 C C . ASN B 2 101 ? 19.81378 45.80526 12.51096 1.000 65.88307 101 ASN B C 1
ATOM 4031 O O . ASN B 2 101 ? 18.89729 45.67597 11.70060 1.000 68.45256 101 ASN B O 1
ATOM 4036 N N . ARG B 2 102 ? 19.63810 46.24061 13.76331 1.000 65.71087 102 ARG B N 1
ATOM 4037 C CA . ARG B 2 102 ? 18.33863 46.49213 14.39991 1.000 66.31279 102 ARG B CA 1
ATOM 4038 C C . ARG B 2 102 ? 17.12378 46.27720 13.49423 1.000 70.32225 102 ARG B C 1
ATOM 4039 O O . ARG B 2 102 ? 16.56776 45.17821 13.42942 1.000 64.81649 102 ARG B O 1
ATOM 4047 N N . GLN B 2 119 ? 23.05776 43.98332 21.77431 1.000 46.77629 119 GLN B N 1
ATOM 4048 C CA . GLN B 2 119 ? 22.13232 43.16772 22.55684 1.000 48.39254 119 GLN B CA 1
ATOM 4049 C C . GLN B 2 119 ? 22.65151 41.73407 22.80082 1.000 38.34473 119 GLN B C 1
ATOM 4050 O O . GLN B 2 119 ? 23.83875 41.53528 23.04041 1.000 35.77605 119 GLN B O 1
ATOM 4056 N N . ASP B 2 120 ? 21.75532 40.75464 22.76947 1.000 36.26491 120 ASP B N 1
ATOM 4057 C CA . ASP B 2 120 ? 22.00970 39.46037 23.39579 1.000 30.56670 120 ASP B CA 1
ATOM 4058 C C . ASP B 2 120 ? 22.80552 38.52658 22.49029 1.000 33.17995 120 ASP B C 1
ATOM 4059 O O . ASP B 2 120 ? 22.76487 38.61112 21.25443 1.000 29.46383 120 ASP B O 1
ATOM 4064 N N . GLN B 2 121 ? 23.52903 37.61705 23.13467 1.000 30.18024 121 GLN B N 1
ATOM 4065 C CA . GLN B 2 121 ? 24.37993 36.64672 22.46674 1.000 30.46413 121 GLN B CA 1
ATOM 4066 C C . GLN B 2 121 ? 24.73535 35.58366 23.49472 1.000 30.64107 121 GLN B C 1
ATOM 4067 O O . GLN B 2 121 ? 25.21581 35.90762 24.58467 1.000 30.97057 121 GLN B O 1
ATOM 4073 N N . HIS B 2 122 ? 24.47143 34.32001 23.18602 1.000 28.40495 122 HIS B N 1
ATOM 4074 C CA . HIS B 2 122 ? 24.72436 33.26757 24.16478 1.000 27.96227 122 HIS B CA 1
ATOM 4075 C C . HIS B 2 122 ? 24.75634 31.93540 23.43706 1.000 23.31027 122 HIS B C 1
ATOM 4076 O O . HIS B 2 122 ? 24.53378 31.86955 22.22535 1.000 27.42964 122 HIS B O 1
ATOM 4083 N N . GLN B 2 123 ? 25.09515 30.87943 24.17599 1.000 25.53198 123 GLN B N 1
ATOM 4084 C CA . GLN B 2 123 ? 25.13847 29.58187 23.53281 1.000 26.27663 123 GLN B CA 1
ATOM 4085 C C . GLN B 2 123 ? 23.71336 29.05696 23.37330 1.000 28.31804 123 GLN B C 1
ATOM 4086 O O . GLN B 2 123 ? 22.77217 29.55233 23.99287 1.000 26.36570 123 GLN B O 1
ATOM 4092 N N . LYS B 2 124 ? 23.56423 28.04802 22.52392 1.000 26.12006 124 LYS B N 1
ATOM 4093 C CA . LYS B 2 124 ? 22.22948 27.56104 22.18969 1.000 32.89294 124 LYS B CA 1
ATOM 4094 C C . LYS B 2 124 ? 21.48450 27.11013 23.44116 1.000 30.57688 124 LYS B C 1
ATOM 4095 O O . LYS B 2 124 ? 22.07676 26.55291 24.37379 1.000 27.54723 124 LYS B O 1
ATOM 4101 N N . VAL B 2 125 ? 20.18047 27.38215 23.47003 1.000 25.58955 125 VAL B N 1
ATOM 4102 C CA . VAL B 2 125 ? 19.31788 26.91820 24.54625 1.000 28.92108 125 VAL B CA 1
ATOM 4103 C C . VAL B 2 125 ? 18.27539 26.00090 23.92663 1.000 33.15224 125 VAL B C 1
ATOM 4104 O O . VAL B 2 125 ? 17.97706 26.08533 22.73109 1.000 27.61585 125 VAL B O 1
ATOM 4108 N N . ARG B 2 126 ? 17.73834 25.09756 24.74980 1.000 30.83863 126 ARG B N 1
ATOM 4109 C CA A ARG B 2 126 ? 16.76994 24.11630 24.28751 0.290 33.03862 126 ARG B CA 1
ATOM 4110 C CA B ARG B 2 126 ? 16.77514 24.10049 24.29519 0.710 32.95255 126 ARG B CA 1
ATOM 4111 C C . ARG B 2 126 ? 15.53078 24.13720 25.16961 1.000 34.80138 126 ARG B C 1
ATOM 4112 O O . ARG B 2 126 ? 15.62601 24.22834 26.39901 1.000 31.65273 126 ARG B O 1
ATOM 4127 N N . GLN B 2 127 ? 14.36415 24.05786 24.53685 1.000 28.41132 127 GLN B N 1
ATOM 4128 C CA . GLN B 2 127 ? 13.13588 23.84402 25.28538 1.000 31.12442 127 GLN B CA 1
ATOM 4129 C C . GLN B 2 127 ? 13.15164 22.44174 25.88156 1.000 31.84836 127 GLN B C 1
ATOM 4130 O O . GLN B 2 127 ? 13.58342 21.48318 25.23391 1.000 28.91494 127 GLN B O 1
ATOM 4136 N N . ILE B 2 128 ? 12.73703 22.32839 27.14099 1.000 31.36282 128 ILE B N 1
ATOM 4137 C CA . ILE B 2 128 ? 12.63107 21.02903 27.79810 1.000 27.69382 128 ILE B CA 1
ATOM 4138 C C . ILE B 2 128 ? 11.19427 20.83577 28.27105 1.000 28.57980 128 ILE B C 1
ATOM 4139 O O . ILE B 2 128 ? 10.44416 21.79534 28.47763 1.000 27.92252 128 ILE B O 1
ATOM 4144 N N . ARG B 2 129 ? 10.80844 19.57212 28.45237 1.000 28.12682 129 ARG B N 1
ATOM 4145 C CA . ARG B 2 129 ? 9.42718 19.30284 28.82527 1.000 26.77600 129 ARG B CA 1
ATOM 4146 C C . ARG B 2 129 ? 9.30822 17.88419 29.36239 1.000 26.67914 129 ARG B C 1
ATOM 4147 O O . ARG B 2 129 ? 10.21681 17.06497 29.21792 1.000 23.83495 129 ARG B O 1
ATOM 4155 N N . GLU B 2 130 ? 8.15912 17.61584 29.98865 1.000 28.81167 130 GLU B N 1
ATOM 4156 C CA . GLU B 2 130 ? 7.80040 16.31644 30.54626 1.000 26.34752 130 GLU B CA 1
ATOM 4157 C C . GLU B 2 130 ? 8.31365 15.18691 29.68126 1.000 26.90202 130 GLU B C 1
ATOM 4158 O O . GLU B 2 130 ? 8.04052 15.14189 28.47821 1.000 27.67535 130 GLU B O 1
ATOM 4164 N N . GLY B 2 131 ? 9.08205 14.28713 30.30117 1.000 26.37859 131 GLY B N 1
ATOM 4165 C CA . GLY B 2 131 ? 9.61441 13.11087 29.65393 1.000 23.05702 131 GLY B CA 1
ATOM 4166 C C . GLY B 2 131 ? 11.00979 13.26311 29.09779 1.000 27.77410 131 GLY B C 1
ATOM 4167 O O . GLY B 2 131 ? 11.58154 12.26972 28.63769 1.000 30.98953 131 GLY B O 1
ATOM 4168 N N . ASP B 2 132 ? 11.55927 14.47675 29.10187 1.000 28.92944 132 ASP B N 1
ATOM 4169 C CA . ASP B 2 132 ? 12.90080 14.70292 28.58050 1.000 31.49495 132 ASP B CA 1
ATOM 4170 C C . ASP B 2 132 ? 13.93692 14.15082 29.54282 1.000 29.26656 132 ASP B C 1
ATOM 4171 O O . ASP B 2 132 ? 13.80382 14.28585 30.76251 1.000 29.61805 132 ASP B O 1
ATOM 4176 N N . ILE B 2 133 ? 14.95158 13.49482 28.98673 1.000 28.20648 133 ILE B N 1
ATOM 4177 C CA . ILE B 2 133 ? 16.18318 13.18950 29.69724 1.000 27.92711 133 ILE B CA 1
ATOM 4178 C C . ILE B 2 133 ? 17.23888 14.14777 29.16156 1.000 27.65030 133 ILE B C 1
ATOM 4179 O O . ILE B 2 133 ? 17.41642 14.25352 27.93979 1.000 30.44876 133 ILE B O 1
ATOM 4184 N N . LEU B 2 134 ? 17.93874 14.83620 30.06343 1.000 25.14407 134 LEU B N 1
ATOM 4185 C CA . LEU B 2 134 ? 19.05289 15.71888 29.73382 1.000 26.33828 134 LEU B CA 1
ATOM 4186 C C . LEU B 2 134 ? 20.33671 15.10036 30.27527 1.000 30.35789 134 LEU B C 1
ATOM 4187 O O . LEU B 2 134 ? 20.37211 14.67163 31.42723 1.000 32.32391 134 LEU B O 1
ATOM 4192 N N . ALA B 2 135 ? 21.36735 15.01470 29.44036 1.000 28.36809 135 ALA B N 1
ATOM 4193 C CA . ALA B 2 135 ? 22.64517 14.42895 29.83218 1.000 23.51997 135 ALA B CA 1
ATOM 4194 C C . ALA B 2 135 ? 23.64811 15.56015 30.03331 1.000 30.85520 135 ALA B C 1
ATOM 4195 O O . ALA B 2 135 ? 23.74021 16.47183 29.19659 1.000 32.39742 135 ALA B O 1
ATOM 4197 N N . LEU B 2 136 ? 24.34310 15.54713 31.16373 1.000 29.91164 136 LEU B N 1
ATOM 4198 C CA . LEU B 2 136 ? 25.34460 16.57519 31.46719 1.000 28.68550 136 LEU B CA 1
ATOM 4199 C C . LEU B 2 136 ? 26.67293 15.96962 31.88385 1.000 30.38602 136 LEU B C 1
ATOM 4200 O O . LEU B 2 136 ? 26.75858 15.37878 32.97955 1.000 27.79440 136 LEU B O 1
ATOM 4205 N N . PRO B 2 137 ? 27.71119 16.10827 31.06236 1.000 28.44777 137 PRO B N 1
ATOM 4206 C CA . PRO B 2 137 ? 29.04312 15.61732 31.44183 1.000 30.75208 137 PRO B CA 1
ATOM 4207 C C . PRO B 2 137 ? 29.51691 16.25314 32.73713 1.000 30.77181 137 PRO B C 1
ATOM 4208 O O . PRO B 2 137 ? 29.08607 17.35002 33.11472 1.000 28.19442 137 PRO B O 1
ATOM 4212 N N . ALA B 2 138 ? 30.41647 15.55045 33.42253 1.000 27.50662 138 ALA B N 1
ATOM 4213 C CA . ALA B 2 138 ? 31.06883 16.12900 34.58490 1.000 31.28432 138 ALA B CA 1
ATOM 4214 C C . ALA B 2 138 ? 31.72174 17.45826 34.22944 1.000 29.24855 138 ALA B C 1
ATOM 4215 O O . ALA B 2 138 ? 32.33454 17.60923 33.16907 1.000 27.96564 138 ALA B O 1
ATOM 4217 N N . GLY B 2 139 ? 31.57890 18.42954 35.12497 1.000 25.79530 139 GLY B N 1
ATOM 4218 C CA . GLY B 2 139 ? 32.29014 19.67327 34.98000 1.000 32.85451 139 GLY B CA 1
ATOM 4219 C C . GLY B 2 139 ? 31.61744 20.68903 34.08985 1.000 30.78548 139 GLY B C 1
ATOM 4220 O O . GLY B 2 139 ? 32.12017 21.80584 33.95791 1.000 33.54623 139 GLY B O 1
ATOM 4221 N N . GLN B 2 140 ? 30.49826 20.34868 33.47757 1.000 30.81526 140 GLN B N 1
ATOM 4222 C CA . GLN B 2 140 ? 29.84708 21.23969 32.53613 1.000 26.65127 140 GLN B CA 1
ATOM 4223 C C . GLN B 2 140 ? 28.72702 22.03289 33.20856 1.000 30.09754 140 GLN B C 1
ATOM 4224 O O . GLN B 2 140 ? 27.84901 21.45651 33.85297 1.000 28.65379 140 GLN B O 1
ATOM 4230 N N . ALA B 2 141 ? 28.75181 23.35182 33.04804 1.000 29.64668 141 ALA B N 1
ATOM 4231 C CA . ALA B 2 141 ? 27.76772 24.19820 33.70863 1.000 26.80678 141 ALA B CA 1
ATOM 4232 C C . ALA B 2 141 ? 26.44793 24.19584 32.95180 1.000 26.47535 141 ALA B C 1
ATOM 4233 O O . ALA B 2 141 ? 26.41988 24.07106 31.72111 1.000 26.32064 141 ALA B O 1
ATOM 4235 N N . HIS B 2 142 ? 25.35234 24.35867 33.69376 1.000 27.11300 142 HIS B N 1
ATOM 4236 C CA . HIS B 2 142 ? 24.04825 24.55051 33.06320 1.000 25.88475 142 HIS B CA 1
ATOM 4237 C C . HIS B 2 142 ? 23.11983 25.30459 34.00215 1.000 28.26863 142 HIS B C 1
ATOM 4238 O O . HIS B 2 142 ? 23.36365 25.41619 35.20765 1.000 31.89893 142 HIS B O 1
ATOM 4245 N N . TRP B 2 143 ? 22.03540 25.81535 33.41737 1.000 25.50389 143 TRP B N 1
ATOM 4246 C CA . TRP B 2 143 ? 20.98634 26.50978 34.15073 1.000 25.00290 143 TRP B CA 1
ATOM 4247 C C . TRP B 2 143 ? 19.64696 26.04474 33.58734 1.000 24.69180 143 TRP B C 1
ATOM 4248 O O . TRP B 2 143 ? 19.55696 25.58598 32.44033 1.000 24.74176 143 TRP B O 1
ATOM 4259 N N . ILE B 2 144 ? 18.61437 26.14255 34.40658 1.000 25.22438 144 ILE B N 1
ATOM 4260 C CA . ILE B 2 144 ? 17.27616 25.70591 34.00810 1.000 25.46329 144 ILE B CA 1
ATOM 4261 C C . ILE B 2 144 ? 16.26669 26.74752 34.45661 1.000 21.72947 144 ILE B C 1
ATOM 4262 O O . ILE B 2 144 ? 16.35301 27.26478 35.57382 1.000 26.52117 144 ILE B O 1
ATOM 4267 N N . TYR B 2 145 ? 15.32381 27.07302 33.57152 1.000 25.48355 145 TYR B N 1
ATOM 4268 C CA . TYR B 2 145 ? 14.30279 28.08989 33.80457 1.000 22.96053 145 TYR B CA 1
ATOM 4269 C C . TYR B 2 145 ? 12.93643 27.46147 33.58625 1.000 28.03020 145 TYR B C 1
ATOM 4270 O O . TYR B 2 145 ? 12.72811 26.75535 32.59162 1.000 28.08878 145 TYR B O 1
ATOM 4279 N N . ASN B 2 146 ? 12.01868 27.72210 34.50811 1.000 29.55007 146 ASN B N 1
ATOM 4280 C CA . ASN B 2 146 ? 10.62698 27.30601 34.36328 1.000 27.82695 146 ASN B CA 1
ATOM 4281 C C . ASN B 2 146 ? 9.88184 28.34215 33.53170 1.000 31.89319 146 ASN B C 1
ATOM 4282 O O . ASN B 2 146 ? 9.59025 29.44078 34.00924 1.000 28.57128 146 ASN B O 1
ATOM 4287 N N . ASP B 2 147 ? 9.56052 27.99702 32.29259 1.000 33.73652 147 ASP B N 1
ATOM 4288 C CA . ASP B 2 147 ? 8.82687 28.89261 31.40748 1.000 36.34448 147 ASP B CA 1
ATOM 4289 C C . ASP B 2 147 ? 7.30823 28.67547 31.42925 1.000 38.75192 147 ASP B C 1
ATOM 4290 O O . ASP B 2 147 ? 6.58822 29.40741 30.74327 1.000 44.52528 147 ASP B O 1
ATOM 4295 N N . GLY B 2 148 ? 6.79614 27.70608 32.19168 1.000 33.53299 148 GLY B N 1
ATOM 4296 C CA . GLY B 2 148 ? 5.37356 27.42064 32.23538 1.000 32.28025 148 GLY B CA 1
ATOM 4297 C C . GLY B 2 148 ? 4.72207 27.91256 33.51818 1.000 35.17687 148 GLY B C 1
ATOM 4298 O O . GLY B 2 148 ? 5.29922 28.67275 34.29894 1.000 40.30309 148 GLY B O 1
ATOM 4299 N N . ASP B 2 149 ? 3.47453 27.49024 33.72477 1.000 39.55019 149 ASP B N 1
ATOM 4300 C CA . ASP B 2 149 ? 2.80744 27.79366 34.98837 1.000 44.54230 149 ASP B CA 1
ATOM 4301 C C . ASP B 2 149 ? 2.83769 26.63478 35.96368 1.000 45.08548 149 ASP B C 1
ATOM 4302 O O . ASP B 2 149 ? 2.74982 26.85891 37.17109 1.000 50.48232 149 ASP B O 1
ATOM 4305 N N . SER B 2 150 ? 2.93212 25.40607 35.48476 1.000 39.99609 150 SER B N 1
ATOM 4306 C CA . SER B 2 150 ? 3.09859 24.30801 36.41794 1.000 49.92976 150 SER B CA 1
ATOM 4307 C C . SER B 2 150 ? 4.48420 24.38993 37.05236 1.000 42.11735 150 SER B C 1
ATOM 4308 O O . SER B 2 150 ? 5.42479 24.94758 36.47833 1.000 43.31038 150 SER B O 1
ATOM 4311 N N . GLN B 2 151 ? 4.59915 23.85019 38.26020 1.000 38.95814 151 GLN B N 1
ATOM 4312 C CA . GLN B 2 151 ? 5.91953 23.61806 38.81910 1.000 39.72200 151 GLN B CA 1
ATOM 4313 C C . GLN B 2 151 ? 6.70906 22.77601 37.82676 1.000 30.52030 151 GLN B C 1
ATOM 4314 O O . GLN B 2 151 ? 6.16866 21.85638 37.21264 1.000 32.01764 151 GLN B O 1
ATOM 4320 N N . LEU B 2 152 ? 7.97648 23.12042 37.62162 1.000 28.99423 152 LEU B N 1
ATOM 4321 C CA . LEU B 2 152 ? 8.87141 22.29633 36.82517 1.000 32.13827 152 LEU B CA 1
ATOM 4322 C C . LEU B 2 152 ? 9.59833 21.35804 37.78129 1.000 33.47883 152 LEU B C 1
ATOM 4323 O O . LEU B 2 152 ? 10.24806 21.81908 38.72450 1.000 28.34710 152 LEU B O 1
ATOM 4328 N N . VAL B 2 153 ? 9.46154 20.05642 37.56478 1.000 29.35975 153 VAL B N 1
ATOM 4329 C CA . VAL B 2 153 ? 9.96203 19.05047 38.50104 1.000 30.37517 153 VAL B CA 1
ATOM 4330 C C . VAL B 2 153 ? 11.00510 18.20613 37.77645 1.000 26.41286 153 VAL B C 1
ATOM 4331 O O . VAL B 2 153 ? 10.70290 17.57930 36.75048 1.000 28.60702 153 VAL B O 1
ATOM 4335 N N . ASN B 2 154 ? 12.22492 18.20164 38.31615 1.000 26.60498 154 ASN B N 1
ATOM 4336 C CA . ASN B 2 154 ? 13.37481 17.46303 37.80759 1.000 26.42308 154 ASN B CA 1
ATOM 4337 C C . ASN B 2 154 ? 13.79197 16.37551 38.78780 1.000 27.99066 154 ASN B C 1
ATOM 4338 O O . ASN B 2 154 ? 13.86059 16.61807 39.99325 1.000 27.03232 154 ASN B O 1
ATOM 4343 N N . VAL B 2 155 ? 14.14491 15.20264 38.27214 1.000 30.75998 155 VAL B N 1
ATOM 4344 C CA . VAL B 2 155 ? 14.82086 14.17689 39.06003 1.000 27.24059 155 VAL B CA 1
ATOM 4345 C C . VAL B 2 155 ? 16.16091 13.90151 38.39725 1.000 28.81760 155 VAL B C 1
ATOM 4346 O O . VAL B 2 155 ? 16.20783 13.47254 37.23688 1.000 28.59066 155 VAL B O 1
ATOM 4350 N N . THR B 2 156 ? 17.24925 14.15393 39.12805 1.000 24.24619 156 THR B N 1
ATOM 4351 C CA . THR B 2 156 ? 18.59257 14.06054 38.58756 1.000 27.43384 156 THR B CA 1
ATOM 4352 C C . THR B 2 156 ? 19.33469 12.90709 39.25029 1.000 28.61236 156 THR B C 1
ATOM 4353 O O . THR B 2 156 ? 19.33088 12.78759 40.47851 1.000 28.58569 156 THR B O 1
ATOM 4357 N N . LEU B 2 157 ? 19.96545 12.07068 38.44326 1.000 24.23080 157 LEU B N 1
ATOM 4358 C CA . LEU B 2 157 ? 20.91791 11.08315 38.94039 1.000 27.63875 157 LEU B CA 1
ATOM 4359 C C . LEU B 2 157 ? 22.31846 11.65018 38.77572 1.000 26.68677 157 LEU B C 1
ATOM 4360 O O . LEU B 2 157 ? 22.70287 12.02927 37.66853 1.000 28.52518 157 LEU B O 1
ATOM 4365 N N . LEU B 2 158 ? 23.05057 11.76538 39.88365 1.000 27.34038 158 LEU B N 1
ATOM 4366 C CA . LEU B 2 158 ? 24.45235 12.17809 39.86702 1.000 26.83257 158 LEU B CA 1
ATOM 4367 C C . LEU B 2 158 ? 25.30391 10.92630 40.02983 1.000 28.23438 158 LEU B C 1
ATOM 4368 O O . LEU B 2 158 ? 25.21105 10.24287 41.05484 1.000 29.69798 158 LEU B O 1
ATOM 4373 N N . ASP B 2 159 ? 26.08234 10.59418 39.00833 1.000 28.46981 159 ASP B N 1
ATOM 4374 C CA . ASP B 2 159 ? 26.81527 9.33036 39.00452 1.000 28.25588 159 ASP B CA 1
ATOM 4375 C C . ASP B 2 159 ? 28.20152 9.54156 39.58167 1.000 26.26983 159 ASP B C 1
ATOM 4376 O O . ASP B 2 159 ? 29.15169 9.85010 38.87083 1.000 29.49282 159 ASP B O 1
ATOM 4381 N N . THR B 2 160 ? 28.32040 9.33751 40.89060 1.000 28.53665 160 THR B N 1
ATOM 4382 C CA . THR B 2 160 ? 29.55681 9.68354 41.58371 1.000 32.87282 160 THR B CA 1
ATOM 4383 C C . THR B 2 160 ? 30.64347 8.62794 41.46186 1.000 32.22471 160 THR B C 1
ATOM 4384 O O . THR B 2 160 ? 31.80289 8.92601 41.75511 1.000 34.21247 160 THR B O 1
ATOM 4388 N N . SER B 2 161 ? 30.30739 7.40717 41.07521 1.000 27.10948 161 SER B N 1
ATOM 4389 C CA . SER B 2 161 ? 31.31385 6.39262 40.82624 1.000 32.78565 161 SER B CA 1
ATOM 4390 C C . SER B 2 161 ? 31.73685 6.35978 39.37353 1.000 29.91740 161 SER B C 1
ATOM 4391 O O . SER B 2 161 ? 32.50837 5.48537 38.97647 1.000 38.84390 161 SER B O 1
ATOM 4394 N N . ASN B 2 162 ? 31.25396 7.29601 38.57784 1.000 31.04010 162 ASN B N 1
ATOM 4395 C CA . ASN B 2 162 ? 31.64327 7.36871 37.18222 1.000 32.69003 162 ASN B CA 1
ATOM 4396 C C . ASN B 2 162 ? 33.13620 7.65851 37.07720 1.000 31.20083 162 ASN B C 1
ATOM 4397 O O . ASN B 2 162 ? 33.69522 8.38936 37.89711 1.000 30.36757 162 ASN B O 1
ATOM 4402 N N . ALA B 2 163 ? 33.78251 7.06884 36.06578 1.000 30.35611 163 ALA B N 1
ATOM 4403 C CA . ALA B 2 163 ? 35.20109 7.33246 35.82576 1.000 36.91488 163 ALA B CA 1
ATOM 4404 C C . ALA B 2 163 ? 35.47197 8.81949 35.63181 1.000 29.83443 163 ALA B C 1
ATOM 4405 O O . ALA B 2 163 ? 36.58556 9.28805 35.89490 1.000 28.75159 163 ALA B O 1
ATOM 4407 N N . ALA B 2 164 ? 34.47006 9.58320 35.17749 1.000 34.95277 164 ALA B N 1
ATOM 4408 C CA . ALA B 2 164 ? 34.65317 11.01686 34.97527 1.000 28.22988 164 ALA B CA 1
ATOM 4409 C C . ALA B 2 164 ? 34.82854 11.77664 36.28163 1.000 32.76825 164 ALA B C 1
ATOM 4410 O O . ALA B 2 164 ? 35.36362 12.89188 36.27193 1.000 29.24234 164 ALA B O 1
ATOM 4412 N N . ASN B 2 165 ? 34.35370 11.23090 37.39319 1.000 30.03828 165 ASN B N 1
ATOM 4413 C CA . ASN B 2 165 ? 34.43650 11.90583 38.68343 1.000 25.38743 165 ASN B CA 1
ATOM 4414 C C . ASN B 2 165 ? 35.74190 11.50256 39.35295 1.000 34.92244 165 ASN B C 1
ATOM 4415 O O . ASN B 2 165 ? 35.82418 10.44570 39.97468 1.000 30.08346 165 ASN B O 1
ATOM 4420 N N . GLN B 2 166 ? 36.76759 12.34894 39.24280 1.000 29.92551 166 GLN B N 1
ATOM 4421 C CA . GLN B 2 166 ? 38.06324 12.05418 39.83841 1.000 33.34375 166 GLN B CA 1
ATOM 4422 C C . GLN B 2 166 ? 38.19214 12.60296 41.24689 1.000 32.15230 166 GLN B C 1
ATOM 4423 O O . GLN B 2 166 ? 39.28584 12.58012 41.80969 1.000 29.94166 166 GLN B O 1
ATOM 4429 N N . LEU B 2 167 ? 37.11797 13.13513 41.81234 1.000 24.07927 167 LEU B N 1
ATOM 4430 C CA . LEU B 2 167 ? 37.15926 13.56691 43.20024 1.000 30.87789 167 LEU B CA 1
ATOM 4431 C C . LEU B 2 167 ? 36.82315 12.38806 44.10950 1.000 40.43586 167 LEU B C 1
ATOM 4432 O O . LEU B 2 167 ? 37.65341 11.49227 44.29897 1.000 45.10740 167 LEU B O 1
ATOM 4437 N N . ASP B 2 168 ? 35.61997 12.36927 44.67552 1.000 38.84424 168 ASP B N 1
ATOM 4438 C CA . ASP B 2 168 ? 35.23237 11.31147 45.60019 1.000 41.10221 168 ASP B CA 1
ATOM 4439 C C . ASP B 2 168 ? 33.71830 11.15548 45.54580 1.000 38.16419 168 ASP B C 1
ATOM 4440 O O . ASP B 2 168 ? 33.05316 11.67664 44.64350 1.000 37.08517 168 ASP B O 1
ATOM 4445 N N . GLU B 2 169 ? 33.16520 10.43922 46.52555 1.000 41.69591 169 GLU B N 1
ATOM 4446 C CA . GLU B 2 169 ? 31.75350 10.07206 46.42658 1.000 42.38417 169 GLU B CA 1
ATOM 4447 C C . GLU B 2 169 ? 30.81925 11.25584 46.63955 1.000 39.46640 169 GLU B C 1
ATOM 4448 O O . GLU B 2 169 ? 29.62537 11.13669 46.35319 1.000 39.42690 169 GLU B O 1
ATOM 4454 N N . ASN B 2 170 ? 31.32711 12.39623 47.08552 1.000 39.98245 170 ASN B N 1
ATOM 4455 C CA . ASN B 2 170 ? 30.46739 13.54915 47.33590 1.000 36.07717 170 ASN B CA 1
ATOM 4456 C C . ASN B 2 170 ? 30.08196 14.18969 46.00883 1.000 38.72464 170 ASN B C 1
ATOM 4457 O O . ASN B 2 170 ? 30.96654 14.60644 45.24998 1.000 37.29383 170 ASN B O 1
ATOM 4462 N N . PRO B 2 171 ? 28.79192 14.27834 45.67442 1.000 38.87311 171 PRO B N 1
ATOM 4463 C CA . PRO B 2 171 ? 28.40315 15.01381 44.46521 1.000 38.98322 171 PRO B CA 1
ATOM 4464 C C . PRO B 2 171 ? 28.37720 16.51296 44.72211 1.000 38.83932 171 PRO B C 1
ATOM 4465 O O . PRO B 2 171 ? 27.40287 17.03609 45.26726 1.000 46.55950 171 PRO B O 1
ATOM 4469 N N . ARG B 2 172 ? 29.43311 17.21801 44.33656 1.000 32.47156 172 ARG B N 1
ATOM 4470 C CA . ARG B 2 172 ? 29.54417 18.62925 44.68480 1.000 32.97014 172 ARG B CA 1
ATOM 4471 C C . ARG B 2 172 ? 28.82149 19.47909 43.65319 1.000 35.25144 172 ARG B C 1
ATOM 4472 O O . ARG B 2 172 ? 28.72002 19.12339 42.47481 1.000 35.77011 172 ARG B O 1
ATOM 4480 N N . LYS B 2 173 ? 28.30754 20.60744 44.11138 1.000 35.87345 173 LYS B N 1
ATOM 4481 C CA . LYS B 2 173 ? 27.71363 21.59529 43.22850 1.000 36.27139 173 LYS B CA 1
ATOM 4482 C C . LYS B 2 173 ? 28.55468 22.86041 43.31228 1.000 34.14328 173 LYS B C 1
ATOM 4483 O O . LYS B 2 173 ? 28.69217 23.44814 44.39191 1.000 34.38031 173 LYS B O 1
ATOM 4489 N N . PHE B 2 174 ? 29.13860 23.25507 42.18067 1.000 28.36746 174 PHE B N 1
ATOM 4490 C CA . PHE B 2 174 ? 29.92825 24.47738 42.06943 1.000 31.38098 174 PHE B CA 1
ATOM 4491 C C . PHE B 2 174 ? 29.04699 25.53527 41.41491 1.000 32.95526 174 PHE B C 1
ATOM 4492 O O . PHE B 2 174 ? 28.78177 25.45872 40.21266 1.000 28.11942 174 PHE B O 1
ATOM 4500 N N . TYR B 2 175 ? 28.59804 26.52324 42.19127 1.000 30.07022 175 TYR B N 1
ATOM 4501 C CA . TYR B 2 175 ? 27.67297 27.52705 41.67811 1.000 33.81302 175 TYR B CA 1
ATOM 4502 C C . TYR B 2 175 ? 28.42738 28.72181 41.09958 1.000 33.86760 175 TYR B C 1
ATOM 4503 O O . TYR B 2 175 ? 29.36162 29.23502 41.71901 1.000 32.50222 175 TYR B O 1
ATOM 4512 N N . LEU B 2 176 ? 28.02709 29.14127 39.89354 1.000 31.61118 176 LEU B N 1
ATOM 4513 C CA . LEU B 2 176 ? 28.62429 30.30559 39.24424 1.000 32.49960 176 LEU B CA 1
ATOM 4514 C C . LEU B 2 176 ? 28.02202 31.60852 39.73670 1.000 33.45415 176 LEU B C 1
ATOM 4515 O O . LEU B 2 176 ? 28.61592 32.66958 39.52325 1.000 32.92750 176 LEU B O 1
ATOM 4520 N N . ALA B 2 177 ? 26.84357 31.55691 40.35050 1.000 33.32969 177 ALA B N 1
ATOM 4521 C CA . ALA B 2 177 ? 26.18120 32.76692 40.81687 1.000 34.54479 177 ALA B CA 1
ATOM 4522 C C . ALA B 2 177 ? 25.30168 32.43331 42.01301 1.000 36.71689 177 ALA B C 1
ATOM 4523 O O . ALA B 2 177 ? 25.06306 31.26630 42.32929 1.000 32.44483 177 ALA B O 1
ATOM 4525 N N . GLY B 2 178 ? 24.81916 33.47863 42.68098 1.000 38.97797 178 GLY B N 1
ATOM 4526 C CA . GLY B 2 178 ? 23.95659 33.28427 43.82584 1.000 36.58089 178 GLY B CA 1
ATOM 4527 C C . GLY B 2 178 ? 24.73142 32.82171 45.05280 1.000 38.59567 178 GLY B C 1
ATOM 4528 O O . GLY B 2 178 ? 25.95735 32.77626 45.07506 1.000 35.77737 178 GLY B O 1
ATOM 4529 N N . ASN B 2 179 ? 23.97271 32.47906 46.09390 1.000 39.43367 179 ASN B N 1
ATOM 4530 C CA . ASN B 2 179 ? 24.52244 32.10336 47.39547 1.000 39.23702 179 ASN B CA 1
ATOM 4531 C C . ASN B 2 179 ? 23.85160 30.83326 47.89865 1.000 41.78505 179 ASN B C 1
ATOM 4532 O O . ASN B 2 179 ? 23.06472 30.85950 48.85196 1.000 46.51348 179 ASN B O 1
ATOM 4537 N N . PRO B 2 180 ? 24.16948 29.69070 47.28926 1.000 37.56551 180 PRO B N 1
ATOM 4538 C CA . PRO B 2 180 ? 23.38065 28.47154 47.54684 1.000 39.51852 180 PRO B CA 1
ATOM 4539 C C . PRO B 2 180 ? 23.35992 28.03956 49.00766 1.000 43.04949 180 PRO B C 1
ATOM 4540 O O . PRO B 2 180 ? 22.44956 27.29981 49.39729 1.000 49.88691 180 PRO B O 1
ATOM 4544 N N . ASP B 2 181 ? 24.31779 28.46833 49.82848 1.000 50.90605 181 ASP B N 1
ATOM 4545 C CA . ASP B 2 181 ? 24.39163 28.02237 51.22210 1.000 46.67326 181 ASP B CA 1
ATOM 4546 C C . ASP B 2 181 ? 23.55595 28.86749 52.17645 1.000 44.75225 181 ASP B C 1
ATOM 4547 O O . ASP B 2 181 ? 23.25278 30.02761 51.89748 1.000 54.75360 181 ASP B O 1
ATOM 4549 N N . GLY B 2 215 ? 29.94835 34.61093 51.21182 1.000 44.44372 215 GLY B N 1
ATOM 4550 C CA . GLY B 2 215 ? 29.30836 34.02892 50.04148 1.000 41.54837 215 GLY B CA 1
ATOM 4551 C C . GLY B 2 215 ? 29.56483 32.53562 49.92417 1.000 42.09494 215 GLY B C 1
ATOM 4552 O O . GLY B 2 215 ? 30.18797 31.94882 50.80368 1.000 42.25494 215 GLY B O 1
ATOM 4553 N N . THR B 2 216 ? 29.06995 31.91467 48.83999 1.000 40.39072 216 THR B N 1
ATOM 4554 C CA . THR B 2 216 ? 29.28176 30.48176 48.64289 1.000 37.70265 216 THR B CA 1
ATOM 4555 C C . THR B 2 216 ? 29.26868 30.05517 47.17197 1.000 43.04131 216 THR B C 1
ATOM 4556 O O . THR B 2 216 ? 29.10699 28.85841 46.89257 1.000 40.72120 216 THR B O 1
ATOM 4560 N N . ASN B 2 217 ? 29.40609 30.98022 46.22334 1.000 38.87909 217 ASN B N 1
ATOM 4561 C CA . ASN B 2 217 ? 29.62605 30.59663 44.83859 1.000 34.66797 217 ASN B CA 1
ATOM 4562 C C . ASN B 2 217 ? 31.12569 30.62650 44.54681 1.000 36.72707 217 ASN B C 1
ATOM 4563 O O . ASN B 2 217 ? 31.94486 30.96071 45.40321 1.000 35.66088 217 ASN B O 1
ATOM 4568 N N . ILE B 2 218 ? 31.47504 30.26937 43.31522 1.000 31.39465 218 ILE B N 1
ATOM 4569 C CA . ILE B 2 218 ? 32.87022 30.08888 42.93039 1.000 33.56716 218 ILE B CA 1
ATOM 4570 C C . ILE B 2 218 ? 33.62274 31.41408 42.98960 1.000 37.66643 218 ILE B C 1
ATOM 4571 O O . ILE B 2 218 ? 34.80203 31.45834 43.35974 1.000 39.47695 218 ILE B O 1
ATOM 4576 N N . PHE B 2 219 ? 32.95475 32.51962 42.64998 1.000 34.47580 219 PHE B N 1
ATOM 4577 C CA . PHE B 2 219 ? 33.60858 33.82489 42.72211 1.000 32.14766 219 PHE B CA 1
ATOM 4578 C C . PHE B 2 219 ? 33.81948 34.29126 44.15100 1.000 32.85721 219 PHE B C 1
ATOM 4579 O O . PHE B 2 219 ? 34.67630 35.14511 44.37877 1.000 32.00548 219 PHE B O 1
ATOM 4587 N N . SER B 2 220 ? 33.06579 33.74870 45.11490 1.000 32.83920 220 SER B N 1
ATOM 4588 C CA . SER B 2 220 ? 33.11286 34.25741 46.48894 1.000 37.75597 220 SER B CA 1
ATOM 4589 C C . SER B 2 220 ? 34.49134 34.08801 47.11254 1.000 33.47387 220 SER B C 1
ATOM 4590 O O . SER B 2 220 ? 34.85401 34.82383 48.03992 1.000 36.27057 220 SER B O 1
ATOM 4593 N N . GLY B 2 221 ? 35.25429 33.10147 46.64832 1.000 34.39013 221 GLY B N 1
ATOM 4594 C CA . GLY B 2 221 ? 36.53907 32.76811 47.23147 1.000 34.79618 221 GLY B CA 1
ATOM 4595 C C . GLY B 2 221 ? 37.72621 33.46799 46.63019 1.000 34.34847 221 GLY B C 1
ATOM 4596 O O . GLY B 2 221 ? 38.82824 33.35242 47.16623 1.000 37.77707 221 GLY B O 1
ATOM 4597 N N . PHE B 2 222 ? 37.53948 34.18494 45.52447 1.000 37.30117 222 PHE B N 1
ATOM 4598 C CA . PHE B 2 222 ? 38.60630 34.99422 44.95219 1.000 34.69563 222 PHE B CA 1
ATOM 4599 C C . PHE B 2 222 ? 38.56781 36.40620 45.53608 1.000 37.19759 222 PHE B C 1
ATOM 4600 O O . PHE B 2 222 ? 37.50674 36.90730 45.91351 1.000 36.62756 222 PHE B O 1
ATOM 4608 N N . ASP B 2 223 ? 39.74289 37.03889 45.61985 1.000 34.88018 223 ASP B N 1
ATOM 4609 C CA . ASP B 2 223 ? 39.80138 38.44981 45.97811 1.000 39.91685 223 ASP B CA 1
ATOM 4610 C C . ASP B 2 223 ? 39.15582 39.29206 44.88565 1.000 37.75076 223 ASP B C 1
ATOM 4611 O O . ASP B 2 223 ? 39.23030 38.96801 43.69672 1.000 30.56872 223 ASP B O 1
ATOM 4616 N N . GLN B 2 224 ? 38.50254 40.38576 45.29526 1.000 40.10123 224 GLN B N 1
ATOM 4617 C CA . GLN B 2 224 ? 37.76187 41.16432 44.30793 1.000 39.07028 224 GLN B CA 1
ATOM 4618 C C . GLN B 2 224 ? 38.69624 41.84083 43.32064 1.000 39.00064 224 GLN B C 1
ATOM 4619 O O . GLN B 2 224 ? 38.32162 42.04309 42.15624 1.000 41.12243 224 GLN B O 1
ATOM 4625 N N . GLU B 2 225 ? 39.91104 42.18468 43.76381 1.000 33.90488 225 GLU B N 1
ATOM 4626 C CA . GLU B 2 225 ? 40.92014 42.72790 42.86072 1.000 34.20111 225 GLU B CA 1
ATOM 4627 C C . GLU B 2 225 ? 41.27147 41.73306 41.76085 1.000 34.25579 225 GLU B C 1
ATOM 4628 O O . GLU B 2 225 ? 41.46451 42.12094 40.60191 1.000 36.56250 225 GLU B O 1
ATOM 4631 N N . THR B 2 226 ? 41.38195 40.44888 42.10263 1.000 34.66975 226 THR B N 1
ATOM 4632 C CA . THR B 2 226 ? 41.58498 39.44180 41.06160 1.000 33.83111 226 THR B CA 1
ATOM 4633 C C . THR B 2 226 ? 40.37949 39.36774 40.13339 1.000 33.50928 226 THR B C 1
ATOM 4634 O O . THR B 2 226 ? 40.53170 39.27925 38.90631 1.000 35.68773 226 THR B O 1
ATOM 4638 N N . LEU B 2 227 ? 39.17060 39.42417 40.69229 1.000 32.75564 227 LEU B N 1
ATOM 4639 C CA . LEU B 2 227 ? 37.97940 39.38323 39.84199 1.000 35.37626 227 LEU B CA 1
ATOM 4640 C C . LEU B 2 227 ? 37.91114 40.61735 38.95328 1.000 30.83141 227 LEU B C 1
ATOM 4641 O O . LEU B 2 227 ? 37.61617 40.52123 37.75321 1.000 32.49168 227 LEU B O 1
ATOM 4646 N 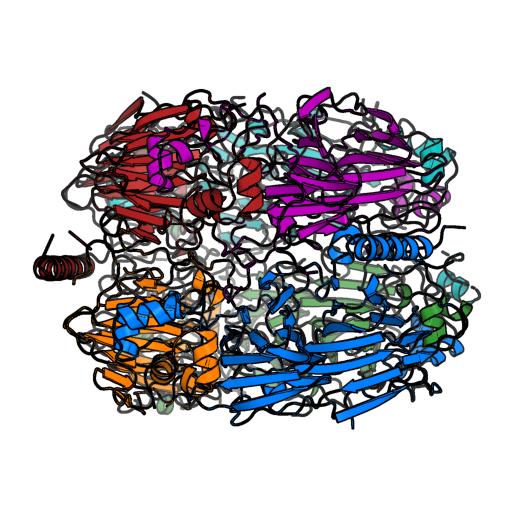N . ALA B 2 228 ? 38.17138 41.79082 39.53710 1.000 31.86330 228 ALA B N 1
ATOM 4647 C CA . ALA B 2 228 ? 38.11343 43.03697 38.77488 1.000 33.50880 228 ALA B CA 1
ATOM 4648 C C . ALA B 2 228 ? 39.08163 43.00352 37.59709 1.000 38.52181 228 ALA B C 1
ATOM 4649 O O . ALA B 2 228 ? 38.71454 43.34779 36.46463 1.000 38.26278 228 ALA B O 1
ATOM 4651 N N . ASP B 2 229 ? 40.32906 42.58526 37.84474 1.000 42.41999 229 ASP B N 1
ATOM 4652 C CA . ASP B 2 229 ? 41.31231 42.49807 36.76627 1.000 40.19978 229 ASP B CA 1
ATOM 4653 C C . ASP B 2 229 ? 40.93538 41.43422 35.73514 1.000 35.35273 229 ASP B C 1
ATOM 4654 O O . ASP B 2 229 ? 41.11162 41.63894 34.52874 1.000 40.39665 229 ASP B O 1
ATOM 4659 N N . SER B 2 230 ? 40.40909 40.29618 36.17818 1.000 34.02096 230 SER B N 1
ATOM 4660 C CA . SER B 2 230 ? 40.08292 39.22932 35.23440 1.000 32.86115 230 SER B CA 1
ATOM 4661 C C . SER B 2 230 ? 38.94307 39.64358 34.30888 1.000 34.69119 230 SER B C 1
ATOM 4662 O O . SER B 2 230 ? 39.02276 39.47093 33.08668 1.000 31.31155 230 SER B O 1
ATOM 4665 N N . PHE B 2 231 ? 37.86454 40.17404 34.87743 1.000 30.05763 231 PHE B N 1
ATOM 4666 C CA . PHE B 2 231 ? 36.74158 40.62706 34.07349 1.000 33.35246 231 PHE B CA 1
ATOM 4667 C C . PHE B 2 231 ? 36.96854 42.00201 33.45269 1.000 31.88217 231 PHE B C 1
ATOM 4668 O O . PHE B 2 231 ? 36.24048 42.36043 32.52288 1.000 32.34307 231 PHE B O 1
ATOM 4676 N N . ASN B 2 232 ? 37.97077 42.76184 33.90678 1.000 36.44854 232 ASN B N 1
ATOM 4677 C CA . ASN B 2 232 ? 38.22854 44.10092 33.37436 1.000 31.03689 232 ASN B CA 1
ATOM 4678 C C . ASN B 2 232 ? 37.06349 45.03552 33.68568 1.000 32.49799 232 ASN B C 1
ATOM 4679 O O . ASN B 2 232 ? 36.58358 45.78414 32.83002 1.000 33.93014 232 ASN B O 1
ATOM 4684 N N . VAL B 2 233 ? 36.59537 44.97646 34.92965 1.000 30.59984 233 VAL B N 1
ATOM 4685 C CA . VAL B 2 233 ? 35.45713 45.75993 35.37258 1.000 28.23672 233 VAL B CA 1
ATOM 4686 C C . VAL B 2 233 ? 35.84568 46.45939 36.66099 1.000 37.53242 233 VAL B C 1
ATOM 4687 O O . VAL B 2 233 ? 36.83079 46.11721 37.31744 1.000 36.34622 233 VAL B O 1
ATOM 4691 N N . ASP B 2 234 ? 35.03185 47.43724 37.02283 1.000 37.27040 234 ASP B N 1
ATOM 4692 C CA . ASP B 2 234 ? 35.24024 48.18760 38.24522 1.000 45.71451 234 ASP B CA 1
ATOM 4693 C C . ASP B 2 234 ? 35.00771 47.28964 39.46316 1.000 45.56041 234 ASP B C 1
ATOM 4694 O O . ASP B 2 234 ? 34.32781 46.25779 39.39473 1.000 39.15879 234 ASP B O 1
ATOM 4699 N N . VAL B 2 235 ? 35.58717 47.69401 40.59454 1.000 40.66509 235 VAL B N 1
ATOM 4700 C CA . VAL B 2 235 ? 35.51512 46.86136 41.78888 1.000 50.53617 235 VAL B CA 1
ATOM 4701 C C . VAL B 2 235 ? 34.08635 46.75108 42.31492 1.000 49.10071 235 VAL B C 1
ATOM 4702 O O . VAL B 2 235 ? 33.75332 45.76314 42.98078 1.000 42.11184 235 VAL B O 1
ATOM 4706 N N . ASP B 2 236 ? 33.23320 47.74214 42.02935 1.000 46.00516 236 ASP B N 1
ATOM 4707 C CA . ASP B 2 236 ? 31.81119 47.66036 42.36781 1.000 45.11352 236 ASP B CA 1
ATOM 4708 C C . ASP B 2 236 ? 31.16516 46.43207 41.74412 1.000 40.80007 236 ASP B C 1
ATOM 4709 O O . ASP B 2 236 ? 30.46100 45.65846 42.41050 1.000 40.13244 236 ASP B O 1
ATOM 4714 N N . LEU B 2 237 ? 31.35509 46.26950 40.44140 1.000 42.57133 237 LEU B N 1
ATOM 4715 C CA . LEU B 2 237 ? 30.73445 45.16413 39.73756 1.000 33.44151 237 LEU B CA 1
ATOM 4716 C C . LEU B 2 237 ? 31.40072 43.83817 40.09414 1.000 34.55747 237 LEU B C 1
ATOM 4717 O O . LEU B 2 237 ? 30.72221 42.81116 40.22591 1.000 31.50857 237 LEU B O 1
ATOM 4722 N N . ALA B 2 238 ? 32.72342 43.85007 40.29432 1.000 36.77406 238 ALA B N 1
ATOM 4723 C CA . ALA B 2 238 ? 33.43058 42.62897 40.68139 1.000 37.84676 238 ALA B CA 1
ATOM 4724 C C . ALA B 2 238 ? 32.88577 42.06782 41.98408 1.000 33.75268 238 ALA B C 1
ATOM 4725 O O . ALA B 2 238 ? 32.67675 40.85666 42.10543 1.000 37.46441 238 ALA B O 1
ATOM 4727 N N . ARG B 2 239 ? 32.65070 42.93737 42.97727 1.000 36.66419 239 ARG B N 1
ATOM 4728 C CA . ARG B 2 239 ? 32.10225 42.47066 44.24927 1.000 35.10270 239 ARG B CA 1
ATOM 4729 C C . ARG B 2 239 ? 30.72588 41.84233 44.07159 1.000 41.68301 239 ARG B C 1
ATOM 4730 O O . ARG B 2 239 ? 30.36029 40.92732 44.82044 1.000 36.78031 239 ARG B O 1
ATOM 4738 N N . ARG B 2 240 ? 29.95161 42.33652 43.09520 1.000 36.46610 240 ARG B N 1
ATOM 4739 C CA . ARG B 2 240 ? 28.64514 41.77006 42.77842 1.000 37.37179 240 ARG B CA 1
ATOM 4740 C C . ARG B 2 240 ? 28.75291 40.28961 42.42910 1.000 35.85542 240 ARG B C 1
ATOM 4741 O O . ARG B 2 240 ? 27.85684 39.49251 42.74572 1.000 37.64938 240 ARG B O 1
ATOM 4749 N N . LEU B 2 241 ? 29.83850 39.91025 41.75705 1.000 32.79882 241 LEU B N 1
ATOM 4750 C CA . LEU B 2 241 ? 30.05413 38.51742 41.38548 1.000 34.56680 241 LEU B CA 1
ATOM 4751 C C . LEU B 2 241 ? 30.00561 37.59047 42.58957 1.000 33.89411 241 LEU B C 1
ATOM 4752 O O . LEU B 2 241 ? 29.59742 36.42449 42.46915 1.000 38.89465 241 LEU B O 1
ATOM 4757 N N . GLN B 2 242 ? 30.42063 38.07907 43.74695 1.000 27.31644 242 GLN B N 1
ATOM 4758 C CA . GLN B 2 242 ? 30.53914 37.24334 44.93248 1.000 37.05405 242 GLN B CA 1
ATOM 4759 C C . GLN B 2 242 ? 29.19712 36.95755 45.59452 1.000 39.44396 242 GLN B C 1
ATOM 4760 O O . GLN B 2 242 ? 29.11892 36.04475 46.42288 1.000 39.15822 242 GLN B O 1
ATOM 4766 N N . SER B 2 243 ? 28.14323 37.70136 45.24141 1.000 33.85419 243 SER B N 1
ATOM 4767 C CA . SER B 2 243 ? 26.79163 37.44325 45.73778 1.000 38.04381 243 SER B CA 1
ATOM 4768 C C . SER B 2 243 ? 26.73436 37.41154 47.26447 1.000 42.61536 243 SER B C 1
ATOM 4769 O O . SER B 2 243 ? 25.96626 36.65223 47.85627 1.000 41.73804 243 SER B O 1
ATOM 4772 N N . ASN B 2 244 ? 27.53426 38.25717 47.91099 1.000 36.54300 244 ASN B N 1
ATOM 4773 C CA . ASN B 2 244 ? 27.64856 38.22368 49.36530 1.000 47.26823 244 ASN B CA 1
ATOM 4774 C C . ASN B 2 244 ? 26.31442 38.49426 50.05639 1.000 50.90964 244 ASN B C 1
ATOM 4775 O O . ASN B 2 244 ? 26.04070 37.92351 51.11698 1.000 50.60065 244 ASN B O 1
ATOM 4780 N N . GLN B 2 245 ? 25.47278 39.34674 49.47494 1.000 42.16556 245 GLN B N 1
ATOM 4781 C CA . GLN B 2 245 ? 24.23261 39.77838 50.10135 1.000 45.66493 245 GLN B CA 1
ATOM 4782 C C . GLN B 2 245 ? 23.00435 39.04559 49.56630 1.000 46.36375 245 GLN B C 1
ATOM 4783 O O . GLN B 2 245 ? 21.87372 39.42167 49.90164 1.000 41.27099 245 GLN B O 1
ATOM 4789 N N . ASP B 2 246 ? 23.19909 38.01902 48.74739 1.000 39.92276 246 ASP B N 1
ATOM 4790 C CA . ASP B 2 246 ? 22.10020 37.28028 48.13966 1.000 39.32609 246 ASP B CA 1
ATOM 4791 C C . ASP B 2 246 ? 21.56972 36.24672 49.13344 1.000 37.83975 246 ASP B C 1
ATOM 4792 O O . ASP B 2 246 ? 22.32652 35.41430 49.64270 1.000 42.39868 246 ASP B O 1
ATOM 4797 N N . LYS B 2 247 ? 20.27409 36.30464 49.42020 1.000 36.00380 247 LYS B N 1
ATOM 4798 C CA . LYS B 2 247 ? 19.63556 35.36803 50.34246 1.000 38.99169 247 LYS B CA 1
ATOM 4799 C C . LYS B 2 247 ? 18.54595 34.55005 49.65707 1.000 40.68401 247 LYS B C 1
ATOM 4800 O O . LYS B 2 247 ? 17.64655 34.02928 50.32832 1.000 45.52172 247 LYS B O 1
ATOM 4806 N N . ARG B 2 248 ? 18.60966 34.41454 48.33532 1.000 35.87180 248 ARG B N 1
ATOM 4807 C CA . ARG B 2 248 ? 17.54689 33.73158 47.60389 1.000 39.36495 248 ARG B CA 1
ATOM 4808 C C . ARG B 2 248 ? 17.78083 32.23037 47.43743 1.000 41.47715 248 ARG B C 1
ATOM 4809 O O . ARG B 2 248 ? 16.84451 31.52293 47.04692 1.000 39.06492 248 ARG B O 1
ATOM 4817 N N . GLY B 2 249 ? 18.98911 31.72652 47.70780 1.000 38.05683 249 GLY B N 1
ATOM 4818 C CA . GLY B 2 249 ? 19.25143 30.31101 47.52571 1.000 35.88599 249 GLY B CA 1
ATOM 4819 C C . GLY B 2 249 ? 19.58915 29.96504 46.08601 1.000 37.96266 249 GLY B C 1
ATOM 4820 O O . GLY B 2 249 ? 20.06341 30.81045 45.31854 1.000 33.26405 249 GLY B O 1
ATOM 4821 N N . LYS B 2 250 ? 19.31326 28.70971 45.71264 1.000 32.75443 250 LYS B N 1
ATOM 4822 C CA . LYS B 2 250 ? 19.76030 28.18100 44.42558 1.000 35.15929 250 LYS B CA 1
ATOM 4823 C C . LYS B 2 250 ? 18.73579 28.34701 43.30768 1.000 35.83989 250 LYS B C 1
ATOM 4824 O O . LYS B 2 250 ? 19.09746 28.24368 42.13019 1.000 30.85975 250 LYS B O 1
ATOM 4830 N N . ILE B 2 251 ? 17.46778 28.55219 43.64324 1.000 32.33270 251 ILE B N 1
ATOM 4831 C CA . ILE B 2 251 ? 16.39939 28.73673 42.66293 1.000 32.30204 251 ILE B CA 1
ATOM 4832 C C . ILE B 2 251 ? 15.74353 30.06915 42.96840 1.000 28.18599 251 ILE B C 1
ATOM 4833 O O . ILE B 2 251 ? 15.25652 30.27701 44.08908 1.000 32.50636 251 ILE B O 1
ATOM 4838 N N . VAL B 2 252 ? 15.75873 30.98681 41.99668 1.000 29.82711 252 VAL B N 1
ATOM 4839 C CA . VAL B 2 252 ? 15.38108 32.38235 42.24215 1.000 30.54299 252 VAL B CA 1
ATOM 4840 C C . VAL B 2 252 ? 14.30611 32.82989 41.25544 1.000 30.80650 252 VAL B C 1
ATOM 4841 O O . VAL B 2 252 ? 14.21798 32.32153 40.13567 1.000 32.48034 252 VAL B O 1
ATOM 4845 N N . LYS B 2 253 ? 13.49936 33.82017 41.65731 1.000 29.04941 253 LYS B N 1
ATOM 4846 C CA A LYS B 2 253 ? 12.50863 34.38357 40.74845 0.620 32.24446 253 LYS B CA 1
ATOM 4847 C CA B LYS B 2 253 ? 12.50422 34.38858 40.75648 0.380 32.24703 253 LYS B CA 1
ATOM 4848 C C . LYS B 2 253 ? 13.16966 35.38177 39.81552 1.000 31.26925 253 LYS B C 1
ATOM 4849 O O . LYS B 2 253 ? 13.90485 36.27039 40.26001 1.000 36.87449 253 LYS B O 1
ATOM 4860 N N . VAL B 2 254 ? 12.91724 35.23625 38.52549 1.000 31.36167 254 VAL B N 1
ATOM 4861 C CA . VAL B 2 254 ? 13.40033 36.23725 37.58258 1.000 37.62141 254 VAL B CA 1
ATOM 4862 C C . VAL B 2 254 ? 12.43846 37.41848 37.59115 1.000 41.91696 254 VAL B C 1
ATOM 4863 O O . VAL B 2 254 ? 11.28928 37.30976 38.03088 1.000 35.88390 254 VAL B O 1
ATOM 4867 N N . GLU B 2 255 ? 12.92265 38.56189 37.10114 1.000 38.86077 255 GLU B N 1
ATOM 4868 C CA . GLU B 2 255 ? 12.09628 39.76688 37.03041 1.000 40.32218 255 GLU B CA 1
ATOM 4869 C C . GLU B 2 255 ? 11.11735 39.61211 35.86484 1.000 46.17425 255 GLU B C 1
ATOM 4870 O O . GLU B 2 255 ? 11.53683 39.43437 34.71600 1.000 47.21547 255 GLU B O 1
ATOM 4876 N N . GLN B 2 256 ? 9.81742 39.66290 36.14897 1.000 45.73845 256 GLN B N 1
ATOM 4877 C CA . GLN B 2 256 ? 8.80332 39.48180 35.11532 1.000 42.77435 256 GLN B CA 1
ATOM 4878 C C . GLN B 2 256 ? 8.94103 38.13610 34.40815 1.000 43.17299 256 GLN B C 1
ATOM 4879 O O . GLN B 2 256 ? 8.43962 37.11726 34.88852 1.000 52.50414 256 GLN B O 1
ATOM 4885 N N . ARG B 2 257 ? 9.56935 38.14535 33.23414 1.000 36.99648 257 ARG B N 1
ATOM 4886 C CA A ARG B 2 257 ? 9.81389 36.95205 32.43474 0.500 40.79470 257 ARG B CA 1
ATOM 4887 C CA B ARG B 2 257 ? 9.81869 36.94191 32.45667 0.500 40.78436 257 ARG B CA 1
ATOM 4888 C C . ARG B 2 257 ? 11.26022 36.95328 31.97630 1.000 34.33966 257 ARG B C 1
ATOM 4889 O O . ARG B 2 257 ? 11.82510 38.00619 31.68090 1.000 38.53454 257 ARG B O 1
ATOM 4904 N N . LEU B 2 258 ? 11.84997 35.76831 31.90344 1.000 32.69711 258 LEU B N 1
ATOM 4905 C CA . LEU B 2 258 ? 13.24197 35.66531 31.47592 1.000 34.51742 258 LEU B CA 1
ATOM 4906 C C . LEU B 2 258 ? 13.36693 35.89854 29.97424 1.000 34.97636 258 LEU B C 1
ATOM 4907 O O . LEU B 2 258 ? 12.65122 35.29360 29.17269 1.000 35.63113 258 LEU B O 1
ATOM 4912 N N . GLN B 2 259 ? 14.25215 36.80920 29.59426 1.000 33.85772 259 GLN B N 1
ATOM 4913 C CA . GLN B 2 259 ? 14.53923 37.06654 28.19198 1.000 36.76842 259 GLN B CA 1
ATOM 4914 C C . GLN B 2 259 ? 15.69467 36.18405 27.73599 1.000 31.69682 259 GLN B C 1
ATOM 4915 O O . GLN B 2 259 ? 16.74284 36.13115 28.39021 1.000 33.61720 259 GLN B O 1
ATOM 4921 N N . ILE B 2 260 ? 15.48551 35.46391 26.63429 1.000 32.64231 260 ILE B N 1
ATOM 4922 C CA . ILE B 2 260 ? 16.51723 34.60818 26.04613 1.000 26.94456 260 ILE B CA 1
ATOM 4923 C C . ILE B 2 260 ? 16.22904 34.50364 24.56266 1.000 32.57678 260 ILE B C 1
ATOM 4924 O O . ILE B 2 260 ? 15.08109 34.63358 24.12610 1.000 35.95947 260 ILE B O 1
ATOM 4929 N N . LEU B 2 261 ? 17.27164 34.26037 23.78442 1.000 31.48659 261 LEU B N 1
ATOM 4930 C CA . LEU B 2 261 ? 17.08966 34.07132 22.35513 1.000 33.17227 261 LEU B CA 1
ATOM 4931 C C . LEU B 2 261 ? 16.60059 32.64905 22.09781 1.000 34.40313 261 LEU B C 1
ATOM 4932 O O . LEU B 2 261 ? 17.20860 31.68400 22.56456 1.000 32.68466 261 LEU B O 1
ATOM 4937 N N . ILE B 2 262 ? 15.48745 32.52344 21.37728 1.000 35.70661 262 ILE B N 1
ATOM 4938 C CA . ILE B 2 262 ? 15.02393 31.22754 20.89226 1.000 35.56501 262 ILE B CA 1
ATOM 4939 C C . ILE B 2 262 ? 14.00881 31.44469 19.77725 1.000 33.64903 262 ILE B C 1
ATOM 4940 O O . ILE B 2 262 ? 13.24050 32.41378 19.83410 1.000 34.17117 262 ILE B O 1
ATOM 4945 N N . PRO B 2 263 ? 14.01228 30.61706 18.73016 1.000 36.15924 263 PRO B N 1
ATOM 4946 C CA . PRO B 2 263 ? 13.10766 30.84759 17.59938 1.000 32.58155 263 PRO B CA 1
ATOM 4947 C C . PRO B 2 263 ? 11.67679 31.03149 18.07094 1.000 39.76685 263 PRO B C 1
ATOM 4948 O O . PRO B 2 263 ? 11.19876 30.31959 18.95072 1.000 42.23199 263 PRO B O 1
ATOM 4952 N N . GLU B 2 264 ? 11.01310 32.03145 17.50085 1.000 46.93844 264 GLU B N 1
ATOM 4953 C CA A GLU B 2 264 ? 9.61800 32.34675 17.80823 0.630 51.39427 264 GLU B CA 1
ATOM 4954 C CA B GLU B 2 264 ? 9.61411 32.32504 17.81241 0.370 51.36797 264 GLU B CA 1
ATOM 4955 C C . GLU B 2 264 ? 9.41964 32.66606 19.29171 1.000 52.74520 264 GLU B C 1
ATOM 4956 O O . GLU B 2 264 ? 8.38574 32.35428 19.88856 1.000 55.79413 264 GLU B O 1
ATOM 4967 N N . ARG B 2 265 ? 10.42678 33.31405 19.89770 1.000 47.76372 265 ARG B N 1
ATOM 4968 C CA . ARG B 2 265 ? 10.34015 33.80616 21.27868 1.000 43.06148 265 ARG B CA 1
ATOM 4969 C C . ARG B 2 265 ? 11.19114 35.07888 21.33528 1.000 52.23351 265 ARG B C 1
ATOM 4970 O O . ARG B 2 265 ? 12.32459 35.09565 21.82892 1.000 45.54031 265 ARG B O 1
ATOM 4978 N N . GLN B 2 266 ? 10.62442 36.16890 20.83003 1.000 44.42793 266 GLN B N 1
ATOM 4979 C CA . GLN B 2 266 ? 11.39187 37.38639 20.61470 1.000 43.46137 266 GLN B CA 1
ATOM 4980 C C . GLN B 2 266 ? 11.60018 38.14537 21.92012 1.000 47.68842 266 GLN B C 1
ATOM 4981 O O . GLN B 2 266 ? 10.65665 38.34198 22.69579 1.000 50.48761 266 GLN B O 1
ATOM 4987 N N . GLN B 2 267 ? 12.84152 38.57508 22.15650 1.000 41.87903 267 GLN B N 1
ATOM 4988 C CA . GLN B 2 267 ? 13.15883 39.31765 23.36656 1.000 37.46103 267 GLN B CA 1
ATOM 4989 C C . GLN B 2 267 ? 12.50886 40.69313 23.32283 1.000 45.31021 267 GLN B C 1
ATOM 4990 O O . GLN B 2 267 ? 12.24603 41.24179 22.25223 1.000 42.82132 267 GLN B O 1
ATOM 4996 N N . GLN B 2 268 ? 12.25603 41.25062 24.50242 1.000 46.43601 268 GLN B N 1
ATOM 4997 C CA . GLN B 2 268 ? 11.54159 42.51246 24.61425 1.000 56.09004 268 GLN B CA 1
ATOM 4998 C C . GLN B 2 268 ? 12.33437 43.47993 25.47287 1.000 59.25931 268 GLN B C 1
ATOM 4999 O O . GLN B 2 268 ? 13.18653 43.08283 26.27590 1.000 57.30478 268 GLN B O 1
ATOM 5005 N N . GLU B 2 269 ? 12.03532 44.75990 25.26994 1.000 67.77127 269 GLU B N 1
ATOM 5006 C CA . GLU B 2 269 ? 12.50786 45.84286 26.11294 1.000 68.37204 269 GLU B CA 1
ATOM 5007 C C . GLU B 2 269 ? 14.02737 45.87594 26.18805 1.000 74.52297 269 GLU B C 1
ATOM 5008 O O . GLU B 2 269 ? 14.65482 46.80434 25.67108 1.000 76.21122 269 GLU B O 1
ATOM 5014 N N . GLY B 2 299 ? 34.30197 9.75746 28.59304 1.000 61.28258 299 GLY B N 1
ATOM 5015 C CA . GLY B 2 299 ? 33.74664 11.10183 28.63304 1.000 59.25654 299 GLY B CA 1
ATOM 5016 C C . GLY B 2 299 ? 34.49597 12.07048 27.73708 1.000 65.18657 299 GLY B C 1
ATOM 5017 O O . GLY B 2 299 ? 35.30714 12.86814 28.21717 1.000 73.72293 299 GLY B O 1
ATOM 5018 N N . PHE B 2 300 ? 34.20215 12.02437 26.43672 1.000 67.66350 300 PHE B N 1
ATOM 5019 C CA . PHE B 2 300 ? 35.04831 12.64832 25.43285 1.000 65.71102 300 PHE B CA 1
ATOM 5020 C C . PHE B 2 300 ? 34.47493 13.95980 24.91172 1.000 75.00628 300 PHE B C 1
ATOM 5021 O O . PHE B 2 300 ? 33.26023 14.18827 24.87874 1.000 70.47096 300 PHE B O 1
ATOM 5029 N N . GLU B 2 301 ? 35.40365 14.80872 24.48649 1.000 76.41389 301 GLU B N 1
ATOM 5030 C CA . GLU B 2 301 ? 35.19246 16.12469 23.91334 1.000 72.78405 301 GLU B CA 1
ATOM 5031 C C . GLU B 2 301 ? 35.20293 16.10893 22.39153 1.000 71.53155 301 GLU B C 1
ATOM 5032 O O . GLU B 2 301 ? 34.91177 17.14060 21.77418 1.000 67.82489 301 GLU B O 1
ATOM 5038 N N . GLU B 2 302 ? 35.53137 14.96415 21.78118 1.000 71.09302 302 GLU B N 1
ATOM 5039 C CA . GLU B 2 302 ? 35.61471 14.83946 20.32959 1.000 67.77432 302 GLU B CA 1
ATOM 5040 C C . GLU B 2 302 ? 34.28684 15.11354 19.63127 1.000 69.88801 302 GLU B C 1
ATOM 5041 O O . GLU B 2 302 ? 34.27179 15.27471 18.40456 1.000 63.59839 302 GLU B O 1
ATOM 5047 N N . THR B 2 303 ? 33.18262 15.17708 20.37329 1.000 62.80466 303 THR B N 1
ATOM 5048 C CA . THR B 2 303 ? 31.88055 15.49015 19.80825 1.000 66.27784 303 THR B CA 1
ATOM 5049 C C . THR B 2 303 ? 31.41678 16.89025 20.17634 1.000 62.60824 303 THR B C 1
ATOM 5050 O O . THR B 2 303 ? 30.33382 17.30950 19.75130 1.000 54.69478 303 THR B O 1
ATOM 5054 N N . ILE B 2 304 ? 32.21688 17.62633 20.94117 1.000 64.85420 304 ILE B N 1
ATOM 5055 C CA . ILE B 2 304 ? 31.71013 18.79911 21.62967 1.000 61.51494 304 ILE B CA 1
ATOM 5056 C C . ILE B 2 304 ? 31.43721 19.92678 20.64269 1.000 65.13904 304 ILE B C 1
ATOM 5057 O O . ILE B 2 304 ? 32.06826 20.03799 19.57468 1.000 64.33373 304 ILE B O 1
ATOM 5062 N N . CYS B 2 305 ? 30.47049 20.76890 21.02658 1.000 62.62463 305 CYS B N 1
ATOM 5063 C CA . CYS B 2 305 ? 29.86132 21.85395 20.26080 1.000 58.56741 305 CYS B CA 1
ATOM 5064 C C . CYS B 2 305 ? 28.53558 21.41942 19.64726 1.000 45.64712 305 CYS B C 1
ATOM 5065 O O . CYS B 2 305 ? 27.51872 22.07861 19.88612 1.000 47.92626 305 CYS B O 1
ATOM 5068 N N . SER B 2 306 ? 28.51239 20.30986 18.89504 1.000 50.63073 306 SER B N 1
ATOM 5069 C CA A SER B 2 306 ? 27.33344 19.88237 18.14152 0.420 48.75066 306 SER B CA 1
ATOM 5070 C CA B SER B 2 306 ? 27.31673 19.90764 18.15567 0.580 48.75050 306 SER B CA 1
ATOM 5071 C C . SER B 2 306 ? 26.51813 18.79216 18.82785 1.000 45.85513 306 SER B C 1
ATOM 5072 O O . SER B 2 306 ? 25.47450 18.39755 18.30078 1.000 45.05757 306 SER B O 1
ATOM 5077 N N . LEU B 2 307 ? 26.96653 18.27696 19.97041 1.000 45.37346 307 LEU B N 1
ATOM 5078 C CA . LEU B 2 307 ? 26.24528 17.18723 20.62127 1.000 43.00808 307 LEU B CA 1
ATOM 5079 C C . LEU B 2 307 ? 24.76084 17.50734 20.80059 1.000 42.11146 307 LEU B C 1
ATOM 5080 O O . LEU B 2 307 ? 24.36162 18.66100 20.98192 1.000 41.19748 307 LEU B O 1
ATOM 5085 N N . ARG B 2 308 ? 23.93674 16.45811 20.70914 1.000 34.49171 308 ARG B N 1
ATOM 5086 C CA . ARG B 2 308 ? 22.59020 16.46231 21.26060 1.000 30.99211 308 ARG B CA 1
ATOM 5087 C C . ARG B 2 308 ? 22.67388 16.03815 22.72491 1.000 30.05778 308 ARG B C 1
ATOM 5088 O O . ARG B 2 308 ? 23.36251 15.06730 23.05730 1.000 31.13201 308 ARG B O 1
ATOM 5096 N N . LEU B 2 309 ? 21.97941 16.75671 23.59655 1.000 28.17364 309 LEU B N 1
ATOM 5097 C CA . LEU B 2 309 ? 22.04589 16.46805 25.02117 1.000 34.93980 309 LEU B CA 1
ATOM 5098 C C . LEU B 2 309 ? 20.72496 16.00854 25.61539 1.000 36.96637 309 LEU B C 1
ATOM 5099 O O . LEU B 2 309 ? 20.67132 15.74136 26.81723 1.000 38.57583 309 LEU B O 1
ATOM 5104 N N . MET B 2 310 ? 19.66270 15.92027 24.82530 1.000 31.70826 310 MET B N 1
ATOM 5105 C CA . MET B 2 310 ? 18.35427 15.66060 25.38441 1.000 30.36149 310 MET B CA 1
ATOM 5106 C C . MET B 2 310 ? 17.62025 14.73286 24.43333 1.000 35.90904 310 MET B C 1
ATOM 5107 O O . MET B 2 310 ? 17.85090 14.74760 23.22175 1.000 32.54739 310 MET B O 1
ATOM 5112 N N . GLU B 2 311 ? 16.74122 13.91804 24.99511 1.000 31.19083 311 GLU B N 1
ATOM 5113 C CA . GLU B 2 311 ? 15.87471 13.06676 24.19871 1.000 33.23601 311 GLU B CA 1
ATOM 5114 C C . GLU B 2 311 ? 14.66376 12.75527 25.05535 1.000 31.92309 311 GLU B C 1
ATOM 5115 O O . GLU B 2 311 ? 14.79281 12.59834 26.26990 1.000 33.80757 311 GLU B O 1
ATOM 5121 N N . ASN B 2 312 ? 13.49033 12.69734 24.43851 1.000 29.18609 312 ASN B N 1
ATOM 5122 C CA . ASN B 2 312 ? 12.27998 12.43925 25.19850 1.000 32.98172 312 ASN B CA 1
ATOM 5123 C C . ASN B 2 312 ? 12.02447 10.93926 25.27922 1.000 33.60622 312 ASN B C 1
ATOM 5124 O O . ASN B 2 312 ? 11.83320 10.27095 24.25241 1.000 35.55908 312 ASN B O 1
ATOM 5129 N N . ILE B 2 313 ? 11.97577 10.41733 26.50240 1.000 32.43396 313 ILE B N 1
ATOM 5130 C CA . ILE B 2 313 ? 11.74127 8.99369 26.68389 1.000 32.79225 313 ILE B CA 1
ATOM 5131 C C . ILE B 2 313 ? 10.32043 8.68231 27.07371 1.000 30.96569 313 ILE B C 1
ATOM 5132 O O . ILE B 2 313 ? 9.97017 7.49670 27.15775 1.000 31.83094 313 ILE B O 1
ATOM 5137 N N . ALA B 2 314 ? 9.48781 9.68963 27.33783 1.000 28.15613 314 ALA B N 1
ATOM 5138 C CA . ALA B 2 314 ? 8.11804 9.38693 27.73518 1.000 29.53479 314 ALA B CA 1
ATOM 5139 C C . ALA B 2 314 ? 7.15164 9.36376 26.55820 1.000 35.50296 314 ALA B C 1
ATOM 5140 O O . ALA B 2 314 ? 6.09947 8.72305 26.64853 1.000 32.60935 314 ALA B O 1
ATOM 5142 N N . ASN B 2 315 ? 7.47871 10.04962 25.46985 1.000 31.12056 315 ASN B N 1
ATOM 5143 C CA . ASN B 2 315 ? 6.64773 10.07660 24.27673 1.000 32.34816 315 ASN B CA 1
ATOM 5144 C C . ASN B 2 315 ? 6.27578 8.65239 23.82207 1.000 31.14864 315 ASN B C 1
ATOM 5145 O O . ASN B 2 315 ? 7.17148 7.87697 23.43901 1.000 31.83810 315 ASN B O 1
ATOM 5150 N N . PRO B 2 316 ? 4.98455 8.28951 23.79360 1.000 29.59172 316 PRO B N 1
ATOM 5151 C CA . PRO B 2 316 ? 4.63950 6.91359 23.39320 1.000 32.57017 316 PRO B CA 1
ATOM 5152 C C . PRO B 2 316 ? 5.12941 6.56847 22.00308 1.000 37.92845 316 PRO B C 1
ATOM 5153 O O . PRO B 2 316 ? 5.34955 5.38739 21.70592 1.000 35.09507 316 PRO B O 1
ATOM 5157 N N . ARG B 2 317 ? 5.29197 7.56604 21.13053 1.000 34.69895 317 ARG B N 1
ATOM 5158 C CA . ARG B 2 317 ? 5.72878 7.28887 19.77300 1.000 36.19937 317 ARG B CA 1
ATOM 5159 C C . ARG B 2 317 ? 7.15798 6.77850 19.70770 1.000 38.77071 317 ARG B C 1
ATOM 5160 O O . ARG B 2 317 ? 7.58648 6.34510 18.63403 1.000 36.36008 317 ARG B O 1
ATOM 5168 N N . ASN B 2 318 ? 7.89719 6.82869 20.81629 1.000 34.78555 318 ASN B N 1
ATOM 5169 C CA . ASN B 2 318 ? 9.27196 6.34326 20.89355 1.000 38.99992 318 ASN B CA 1
ATOM 5170 C C . ASN B 2 318 ? 9.38837 4.99703 21.59138 1.000 34.09538 318 ASN B C 1
ATOM 5171 O O . ASN B 2 318 ? 10.50819 4.57777 21.90494 1.000 34.09151 318 ASN B O 1
ATOM 5176 N N . ALA B 2 319 ? 8.26869 4.31279 21.84782 1.000 32.34648 319 ALA B N 1
ATOM 5177 C CA . ALA B 2 319 ? 8.31644 3.06910 22.60601 1.000 32.03270 319 ALA B CA 1
ATOM 5178 C C . ALA B 2 319 ? 9.13431 2.00248 21.87982 1.000 30.30478 319 ALA B C 1
ATOM 5179 O O . ALA B 2 319 ? 9.04686 1.84322 20.65559 1.000 27.92692 319 ALA B O 1
ATOM 5181 N N . ASP B 2 320 ? 9.93961 1.27016 22.64929 1.000 26.21872 320 ASP B N 1
ATOM 5182 C CA . ASP B 2 320 ? 10.70223 0.14397 22.13273 1.000 29.67854 320 ASP B CA 1
ATOM 5183 C C . ASP B 2 320 ? 9.96984 -1.17884 22.33704 1.000 29.85066 320 ASP B C 1
ATOM 5184 O O . ASP B 2 320 ? 10.16873 -2.11709 21.56358 1.000 29.73966 320 ASP B O 1
ATOM 5189 N N . ILE B 2 321 ? 9.14896 -1.25308 23.37911 1.000 24.58920 321 ILE B N 1
ATOM 5190 C CA . ILE B 2 321 ? 8.32224 -2.40734 23.72476 1.000 27.02132 321 ILE B CA 1
ATOM 5191 C C . ILE B 2 321 ? 6.90353 -1.90357 23.91984 1.000 26.63640 321 ILE B C 1
ATOM 5192 O O . ILE B 2 321 ? 6.69177 -0.94076 24.65591 1.000 27.90860 321 ILE B O 1
ATOM 5197 N N . TYR B 2 322 ? 5.92407 -2.58196 23.32573 1.000 25.10372 322 TYR B N 1
ATOM 5198 C CA . TYR B 2 322 ? 4.55339 -2.14797 23.52992 1.000 23.99728 322 TYR B CA 1
ATOM 5199 C C . TYR B 2 322 ? 3.59270 -3.33573 23.51207 1.000 27.20779 322 TYR B C 1
ATOM 5200 O O . TYR B 2 322 ? 3.60986 -4.13965 22.57864 1.000 25.41907 322 TYR B O 1
ATOM 5209 N N . ASN B 2 323 ? 2.77543 -3.44361 24.55463 1.000 27.69595 323 ASN B N 1
ATOM 5210 C CA . ASN B 2 323 ? 1.70042 -4.43456 24.64320 1.000 24.77435 323 ASN B CA 1
ATOM 5211 C C . ASN B 2 323 ? 0.44049 -3.68366 25.05255 1.000 26.51087 323 ASN B C 1
ATOM 5212 O O . ASN B 2 323 ? 0.43309 -3.03517 26.11705 1.000 26.33454 323 ASN B O 1
ATOM 5217 N N . PRO B 2 324 ? -0.64836 -3.75802 24.27594 1.000 29.63414 324 PRO B N 1
ATOM 5218 C CA . PRO B 2 324 ? -1.86086 -2.97033 24.60954 1.000 28.50514 324 PRO B CA 1
ATOM 5219 C C . PRO B 2 324 ? -2.46424 -3.22911 25.99265 1.000 29.10010 324 PRO B C 1
ATOM 5220 O O . PRO B 2 324 ? -3.16927 -2.35548 26.50732 1.000 30.20661 324 PRO B O 1
ATOM 5224 N N . GLN B 2 325 ? -2.25819 -4.39117 26.60117 1.000 24.87833 325 GLN B N 1
ATOM 5225 C CA . GLN B 2 325 ? -2.72689 -4.65321 27.96242 1.000 31.75416 325 GLN B CA 1
ATOM 5226 C C . GLN B 2 325 ? -1.58262 -4.88219 28.95097 1.000 27.82880 325 GLN B C 1
ATOM 5227 O O . GLN B 2 325 ? -1.79476 -5.41528 30.04766 1.000 32.43374 325 GLN B O 1
ATOM 5233 N N . GLY B 2 326 ? -0.37674 -4.52033 28.57870 1.000 27.79916 326 GLY B N 1
ATOM 5234 C CA . GLY B 2 326 ? 0.72641 -4.64636 29.48677 1.000 27.94969 326 GLY B CA 1
ATOM 5235 C C . GLY B 2 326 ? 1.35734 -3.30121 29.75734 1.000 29.63313 326 GLY B C 1
ATOM 5236 O O . GLY B 2 326 ? 1.53054 -2.91696 30.91519 1.000 33.70270 326 GLY B O 1
ATOM 5237 N N . GLY B 2 327 ? 1.68991 -2.57558 28.70077 1.000 29.23284 327 GLY B N 1
ATOM 5238 C CA . GLY B 2 327 ? 2.32667 -1.27813 28.85213 1.000 30.89522 327 GLY B CA 1
ATOM 5239 C C . GLY B 2 327 ? 3.37948 -1.02393 27.79877 1.000 29.93199 327 GLY B C 1
ATOM 5240 O O . GLY B 2 327 ? 3.32876 -1.59920 26.70786 1.000 29.50434 327 GLY B O 1
ATOM 5241 N N . ARG B 2 328 ? 4.34683 -0.16381 28.10292 1.000 28.89749 328 ARG B N 1
ATOM 5242 C CA A ARG B 2 328 ? 5.41383 0.10899 27.15756 0.520 29.91076 328 ARG B CA 1
ATOM 5243 C CA B ARG B 2 328 ? 5.42102 0.08536 27.15554 0.480 29.88699 328 ARG B CA 1
ATOM 5244 C C . ARG B 2 328 ? 6.69529 0.42433 27.90900 1.000 30.18910 328 ARG B C 1
ATOM 5245 O O . ARG B 2 328 ? 6.66529 0.87605 29.05676 1.000 30.10527 328 ARG B O 1
ATOM 5260 N N . ILE B 2 329 ? 7.81625 0.17072 27.24374 1.000 31.87750 329 ILE B N 1
ATOM 5261 C CA A ILE B 2 329 ? 9.13957 0.48554 27.75969 0.450 29.79261 329 ILE B CA 1
ATOM 5262 C CA B ILE B 2 329 ? 9.14343 0.47808 27.76024 0.550 29.77837 329 ILE B CA 1
ATOM 5263 C C . ILE B 2 329 ? 9.91595 1.19941 26.66693 1.000 30.34495 329 ILE B C 1
ATOM 5264 O O . ILE B 2 329 ? 9.79400 0.86821 25.48054 1.000 28.56788 329 ILE B O 1
ATOM 5273 N N . SER B 2 330 ? 10.72587 2.16291 27.06632 1.000 32.72741 330 SER B N 1
ATOM 5274 C CA . SER B 2 330 ? 11.58029 2.89919 26.15124 1.000 32.79995 330 SER B CA 1
ATOM 5275 C C . SER B 2 330 ? 12.94951 2.98720 26.79921 1.000 34.86831 330 SER B C 1
ATOM 5276 O O . SER B 2 330 ? 13.04828 3.42759 27.94617 1.000 32.86532 330 SER B O 1
ATOM 5279 N N . THR B 2 331 ? 13.99329 2.57859 26.08191 1.000 28.68833 331 THR B N 1
ATOM 5280 C CA . THR B 2 331 ? 15.34932 2.61612 26.61475 1.000 35.00943 331 THR B CA 1
ATOM 5281 C C . THR B 2 331 ? 16.11998 3.73976 25.94503 1.000 36.88238 331 THR B C 1
ATOM 5282 O O . THR B 2 331 ? 15.93251 4.01833 24.75904 1.000 41.35587 331 THR B O 1
ATOM 5286 N N . LEU B 2 332 ? 16.96669 4.40304 26.71718 1.000 31.84991 332 LEU B N 1
ATOM 5287 C CA . LEU B 2 332 ? 17.80898 5.46820 26.19550 1.000 31.67122 332 LEU B CA 1
ATOM 5288 C C . LEU B 2 332 ? 19.26437 5.08030 26.42147 1.000 33.26292 332 LEU B C 1
ATOM 5289 O O . LEU B 2 332 ? 19.68863 4.85379 27.56418 1.000 29.28743 332 LEU B O 1
ATOM 5294 N N . ASN B 2 333 ? 20.01897 4.99092 25.33663 1.000 28.45216 333 ASN B N 1
ATOM 5295 C CA . ASN B 2 333 ? 21.39959 4.54015 25.40819 1.000 32.64942 333 ASN B CA 1
ATOM 5296 C C . ASN B 2 333 ? 22.16214 5.16745 24.24910 1.000 26.45766 333 ASN B C 1
ATOM 5297 O O . ASN B 2 333 ? 21.63024 6.00253 23.51540 1.000 27.83487 333 ASN B O 1
ATOM 5302 N N . SER B 2 334 ? 23.40520 4.74545 24.05918 1.000 24.16130 334 SER B N 1
ATOM 5303 C CA . SER B 2 334 ? 24.26737 5.43041 23.09933 1.000 26.25157 334 SER B CA 1
ATOM 5304 C C . SER B 2 334 ? 23.85538 5.18576 21.65879 1.000 30.37958 334 SER B C 1
ATOM 5305 O O . SER B 2 334 ? 24.35751 5.87215 20.77253 1.000 29.72524 334 SER B O 1
ATOM 5308 N N . ASN B 2 335 ? 22.98213 4.21802 21.38994 1.000 32.04760 335 ASN B N 1
ATOM 5309 C CA . ASN B 2 335 ? 22.43361 4.09693 20.04036 1.000 33.64031 335 ASN B CA 1
ATOM 5310 C C . ASN B 2 335 ? 21.28224 5.05860 19.78232 1.000 35.91613 335 ASN B C 1
ATOM 5311 O O . ASN B 2 335 ? 20.79862 5.14325 18.64833 1.000 40.63865 335 ASN B O 1
ATOM 5316 N N . ILE B 2 336 ? 20.81400 5.74166 20.82103 1.000 32.83412 336 ILE B N 1
ATOM 5317 C CA . ILE B 2 336 ? 19.79621 6.76740 20.70186 1.000 29.73845 336 ILE B CA 1
ATOM 5318 C C . ILE B 2 336 ? 20.37918 8.16144 20.89822 1.000 36.23476 336 ILE B C 1
ATOM 5319 O O . ILE B 2 336 ? 19.88305 9.12479 20.29592 1.000 39.34311 336 ILE B O 1
ATOM 5324 N N . LEU B 2 337 ? 21.40622 8.29448 21.73490 1.000 30.71559 337 LEU B N 1
ATOM 5325 C CA . LEU B 2 337 ? 21.93082 9.59564 22.14417 1.000 31.04611 337 LEU B CA 1
ATOM 5326 C C . LEU B 2 337 ? 23.44101 9.46122 22.30621 1.000 32.47742 337 LEU B C 1
ATOM 5327 O O . LEU B 2 337 ? 23.92359 8.93544 23.32405 1.000 30.50523 337 LEU B O 1
ATOM 5332 N N . PRO B 2 338 ? 24.22036 9.92943 21.32853 1.000 31.16076 338 PRO B N 1
ATOM 5333 C CA . PRO B 2 338 ? 25.63412 9.52394 21.26491 1.000 30.80100 338 PRO B CA 1
ATOM 5334 C C . PRO B 2 338 ? 26.45480 9.95405 22.46730 1.000 29.42124 338 PRO B C 1
ATOM 5335 O O . PRO B 2 338 ? 27.42723 9.26887 22.79291 1.000 27.52175 338 PRO B O 1
ATOM 5339 N N . VAL B 2 339 ? 26.11568 11.06915 23.12620 1.000 29.39089 339 VAL B N 1
ATOM 5340 C CA . VAL B 2 339 ? 26.90400 11.50298 24.28210 1.000 30.18490 339 VAL B CA 1
ATOM 5341 C C . VAL B 2 339 ? 26.92209 10.43126 25.36866 1.000 30.60140 339 VAL B C 1
ATOM 5342 O O . VAL B 2 339 ? 27.87631 10.33702 26.15179 1.000 32.34471 339 VAL B O 1
ATOM 5346 N N . LEU B 2 340 ? 25.89289 9.59247 25.42806 1.000 27.38664 340 LEU B N 1
ATOM 5347 C CA . LEU B 2 340 ? 25.86028 8.58752 26.48436 1.000 28.01183 340 LEU B CA 1
ATOM 5348 C C . LEU B 2 340 ? 27.01226 7.60298 26.38297 1.000 31.89011 340 LEU B C 1
ATOM 5349 O O . LEU B 2 340 ? 27.32398 6.93107 27.37128 1.000 29.65146 340 LEU B O 1
ATOM 5354 N N . ARG B 2 341 ? 27.65908 7.49435 25.22022 1.000 29.66496 341 ARG B N 1
ATOM 5355 C CA . ARG B 2 341 ? 28.77621 6.56338 25.13728 1.000 39.92235 341 ARG B CA 1
ATOM 5356 C C . ARG B 2 341 ? 29.94598 7.06588 25.97739 1.000 39.57637 341 ARG B C 1
ATOM 5357 O O . ARG B 2 341 ? 30.73724 6.27196 26.49116 1.000 38.13710 341 ARG B O 1
ATOM 5365 N N . TYR B 2 342 ? 30.04432 8.37403 26.15135 1.000 34.67979 342 TYR B N 1
ATOM 5366 C CA . TYR B 2 342 ? 31.08216 8.96687 26.97137 1.000 43.41720 342 TYR B CA 1
ATOM 5367 C C . TYR B 2 342 ? 30.66638 9.15216 28.42459 1.000 42.46518 342 TYR B C 1
ATOM 5368 O O . TYR B 2 342 ? 31.53126 9.16874 29.30709 1.000 40.16392 342 TYR B O 1
ATOM 5377 N N . LEU B 2 343 ? 29.37345 9.27567 28.70458 1.000 27.54879 343 LEU B N 1
ATOM 5378 C CA . LEU B 2 343 ? 28.91478 9.32046 30.08742 1.000 30.89193 343 LEU B CA 1
ATOM 5379 C C . LEU B 2 343 ? 28.82985 7.93627 30.71822 1.000 34.17759 343 LEU B C 1
ATOM 5380 O O . LEU B 2 343 ? 28.82954 7.83274 31.95121 1.000 33.00963 343 LEU B O 1
ATOM 5385 N N . GLN B 2 344 ? 28.74558 6.88058 29.89881 1.000 31.09858 344 GLN B N 1
ATOM 5386 C CA . GLN B 2 344 ? 28.53501 5.50539 30.36721 1.000 32.37646 344 GLN B CA 1
ATOM 5387 C C . GLN B 2 344 ? 27.28524 5.41092 31.24371 1.000 32.66637 344 GLN B C 1
ATOM 5388 O O . GLN B 2 344 ? 27.28163 4.75752 32.29008 1.000 31.34679 344 GLN B O 1
ATOM 5394 N N . LEU B 2 345 ? 26.20635 6.07350 30.81079 1.000 27.96704 345 LEU B N 1
ATOM 5395 C CA . LEU B 2 345 ? 24.90890 5.95304 31.46116 1.000 28.55561 345 LEU B CA 1
ATOM 5396 C C . LEU B 2 345 ? 23.84700 5.59763 30.43695 1.000 30.78989 345 LEU B C 1
ATOM 5397 O O . LEU B 2 345 ? 24.01705 5.81443 29.23089 1.000 31.91064 345 LEU B O 1
ATOM 5402 N N . SER B 2 346 ? 22.74260 5.04943 30.95301 1.000 29.97181 346 SER B N 1
ATOM 5403 C CA . SER B 2 346 ? 21.54663 4.68659 30.19024 1.000 26.44142 346 SER B CA 1
ATOM 5404 C C . SER B 2 346 ? 20.33802 5.05490 31.03294 1.000 31.05740 346 SER B C 1
ATOM 5405 O O . SER B 2 346 ? 20.45627 5.35160 32.22399 1.000 29.83746 346 SER B O 1
ATOM 5408 N N . ALA B 2 347 ? 19.15693 5.00318 30.41663 1.000 28.36851 347 ALA B N 1
ATOM 5409 C CA . ALA B 2 347 ? 17.93977 5.17496 31.18301 1.000 26.56136 347 ALA B CA 1
ATOM 5410 C C . ALA B 2 347 ? 16.82622 4.35346 30.53976 1.000 31.08131 347 ALA B C 1
ATOM 5411 O O . ALA B 2 347 ? 16.93989 3.86738 29.40730 1.000 29.02701 347 ALA B O 1
ATOM 5413 N N . GLU B 2 348 ? 15.77088 4.16133 31.31046 1.000 26.23583 348 GLU B N 1
ATOM 5414 C CA . GLU B 2 348 ? 14.59269 3.42045 30.88110 1.000 29.23968 348 GLU B CA 1
ATOM 5415 C C . GLU B 2 348 ? 13.37403 4.13327 31.42237 1.000 26.04996 348 GLU B C 1
ATOM 5416 O O . GLU B 2 348 ? 13.38726 4.63855 32.54570 1.000 30.94700 348 GLU B O 1
ATOM 5422 N N . ARG B 2 349 ? 12.34213 4.21159 30.60059 1.000 24.35410 349 ARG B N 1
ATOM 5423 C CA . ARG B 2 349 ? 11.07192 4.79511 31.00479 1.000 24.24527 349 ARG B CA 1
ATOM 5424 C C . ARG B 2 349 ? 10.02346 3.71224 30.79331 1.000 25.13486 349 ARG B C 1
ATOM 5425 O O . ARG B 2 349 ? 9.92068 3.17033 29.69161 1.000 27.67992 349 ARG B O 1
ATOM 5433 N N . GLY B 2 350 ? 9.31419 3.34649 31.86130 1.000 26.51652 350 GLY B N 1
ATOM 5434 C CA . GLY B 2 350 ? 8.34849 2.26296 31.81413 1.000 26.48394 350 GLY B CA 1
ATOM 5435 C C . GLY B 2 350 ? 6.95822 2.72319 32.20378 1.000 27.11021 350 GLY B C 1
ATOM 5436 O O . GLY B 2 350 ? 6.78471 3.59949 33.04753 1.000 29.46627 350 GLY B O 1
ATOM 5437 N N . THR B 2 351 ? 5.96060 2.11958 31.57385 1.000 30.23796 351 THR B N 1
ATOM 5438 C CA . THR B 2 351 ? 4.57172 2.32391 31.95324 1.000 28.47294 351 THR B CA 1
ATOM 5439 C C . THR B 2 351 ? 3.94237 0.94637 31.95852 1.000 30.19205 351 THR B C 1
ATOM 5440 O O . THR B 2 351 ? 3.92552 0.28108 30.91950 1.000 30.42878 351 THR B O 1
ATOM 5444 N N . LEU B 2 352 ? 3.52263 0.49637 33.13435 1.000 26.23617 352 LEU B N 1
ATOM 5445 C CA . LEU B 2 352 ? 2.75716 -0.73156 33.29017 1.000 27.60130 352 LEU B CA 1
ATOM 5446 C C . LEU B 2 352 ? 1.29390 -0.35223 33.41933 1.000 31.03079 352 LEU B C 1
ATOM 5447 O O . LEU B 2 352 ? 0.94121 0.47557 34.26399 1.000 30.20461 352 LEU B O 1
ATOM 5452 N N . TYR B 2 353 ? 0.45089 -0.95238 32.58200 1.000 28.73283 353 TYR B N 1
ATOM 5453 C CA . TYR B 2 353 ? -0.98264 -0.77313 32.73654 1.000 27.99048 353 TYR B CA 1
ATOM 5454 C C . TYR B 2 353 ? -1.46150 -1.51454 33.98012 1.000 34.14715 353 TYR B C 1
ATOM 5455 O O . TYR B 2 353 ? -0.69297 -2.20548 34.66709 1.000 26.16074 353 TYR B O 1
ATOM 5464 N N . ARG B 2 354 ? -2.73975 -1.32815 34.28981 1.000 29.82424 354 ARG B N 1
ATOM 5465 C CA . ARG B 2 354 ? -3.32501 -1.86387 35.51710 1.000 35.85341 354 ARG B CA 1
ATOM 5466 C C . ARG B 2 354 ? -3.00625 -3.34366 35.68141 1.000 34.97598 354 ARG B C 1
ATOM 5467 O O . ARG B 2 354 ? -3.27564 -4.15112 34.78800 1.000 33.70216 354 ARG B O 1
ATOM 5475 N N . GLU B 2 355 ? -2.41199 -3.69923 36.81884 1.000 34.23265 355 GLU B N 1
ATOM 5476 C CA . GLU B 2 355 ? -2.16402 -5.08977 37.16870 1.000 33.45944 355 GLU B CA 1
ATOM 5477 C C . GLU B 2 355 ? -1.14930 -5.78771 36.26419 1.000 31.76780 355 GLU B C 1
ATOM 5478 O O . GLU B 2 355 ? -0.97361 -7.00020 36.39710 1.000 32.00358 355 GLU B O 1
ATOM 5484 N N . ALA B 2 356 ? -0.46902 -5.08416 35.35224 1.000 30.38684 356 ALA B N 1
ATOM 5485 C CA . ALA B 2 356 ? 0.45963 -5.77426 34.46013 1.000 31.62592 356 ALA B CA 1
ATOM 5486 C C . ALA B 2 356 ? 1.81113 -6.04108 35.15049 1.000 27.96344 356 ALA B C 1
ATOM 5487 O O . ALA B 2 356 ? 2.15357 -5.43682 36.17424 1.000 26.79791 356 ALA B O 1
ATOM 5489 N N . ILE B 2 357 ? 2.59074 -6.94944 34.55768 1.000 25.56572 357 ILE B N 1
ATOM 5490 C CA . ILE B 2 357 ? 3.85084 -7.41490 35.13956 1.000 28.90559 357 ILE B CA 1
ATOM 5491 C C . ILE B 2 357 ? 5.01284 -7.05614 34.22662 1.000 27.17473 357 ILE B C 1
ATOM 5492 O O . ILE B 2 357 ? 4.94757 -7.26217 33.00826 1.000 29.50260 357 ILE B O 1
ATOM 5497 N N . GLN B 2 358 ? 6.09686 -6.53564 34.81423 1.000 28.81949 358 GLN B N 1
ATOM 5498 C CA . GLN B 2 358 ? 7.36483 -6.47852 34.10484 1.000 28.55098 358 GLN B CA 1
ATOM 5499 C C . GLN B 2 358 ? 8.13220 -7.75974 34.41228 1.000 30.57741 358 GLN B C 1
ATOM 5500 O O . GLN B 2 358 ? 8.42258 -8.05152 35.58016 1.000 26.62458 358 GLN B O 1
ATOM 5506 N N . ALA B 2 359 ? 8.46393 -8.50517 33.36816 1.000 24.72286 359 ALA B N 1
ATOM 5507 C CA . ALA B 2 359 ? 8.95842 -9.86275 33.55299 1.000 28.32959 359 ALA B CA 1
ATOM 5508 C C . ALA B 2 359 ? 10.09263 -9.89282 34.58145 1.000 26.85974 359 ALA B C 1
ATOM 5509 O O . ALA B 2 359 ? 10.96746 -9.00671 34.57794 1.000 30.56435 359 ALA B O 1
ATOM 5511 N N . PRO B 2 360 ? 10.14545 -10.90950 35.43546 1.000 28.55909 360 PRO B N 1
ATOM 5512 C CA . PRO B 2 360 ? 11.34013 -11.10636 36.26201 1.000 30.76713 360 PRO B CA 1
ATOM 5513 C C . PRO B 2 360 ? 12.59076 -11.11330 35.40117 1.000 28.50625 360 PRO B C 1
ATOM 5514 O O . PRO B 2 360 ? 12.64777 -11.72761 34.33354 1.000 29.30227 360 PRO B O 1
ATOM 5518 N N . HIS B 2 361 ? 13.59326 -10.40024 35.86092 1.000 24.49112 361 HIS B N 1
ATOM 5519 C CA . HIS B 2 361 ? 14.75983 -10.18729 35.03909 1.000 23.97550 361 HIS B CA 1
ATOM 5520 C C . HIS B 2 361 ? 15.90540 -9.73625 35.93250 1.000 26.25671 361 HIS B C 1
ATOM 5521 O O . HIS B 2 361 ? 15.72696 -9.46350 37.12321 1.000 23.56862 361 HIS B O 1
ATOM 5528 N N . TYR B 2 362 ? 17.07090 -9.59753 35.32353 1.000 23.41198 362 TYR B N 1
ATOM 5529 C CA . TYR B 2 362 ? 18.17707 -8.93374 35.99738 1.000 23.54297 362 TYR B CA 1
ATOM 5530 C C . TYR B 2 362 ? 18.92315 -8.10956 34.97060 1.000 24.03464 362 TYR B C 1
ATOM 5531 O O . TYR B 2 362 ? 18.81973 -8.34352 33.77533 1.000 25.76396 362 TYR B O 1
ATOM 5540 N N . ASN B 2 363 ? 19.68336 -7.13153 35.44856 1.000 28.69232 363 ASN B N 1
ATOM 5541 C CA . ASN B 2 363 ? 20.47771 -6.29347 34.57297 1.000 30.59111 363 ASN B CA 1
ATOM 5542 C C . ASN B 2 363 ? 21.89177 -6.85843 34.51468 1.000 26.47300 363 ASN B C 1
ATOM 5543 O O . ASN B 2 363 ? 22.53636 -7.04529 35.54813 1.000 22.84857 363 ASN B O 1
ATOM 5548 N N . LEU B 2 364 ? 22.34870 -7.14172 33.29792 1.000 26.07860 364 LEU B N 1
ATOM 5549 C CA . LEU B 2 364 ? 23.60935 -7.84175 33.10036 1.000 29.22052 364 LEU B CA 1
ATOM 5550 C C . LEU B 2 364 ? 24.78709 -6.99165 33.54230 1.000 31.80720 364 LEU B C 1
ATOM 5551 O O . LEU B 2 364 ? 25.76573 -7.50712 34.09614 1.000 28.33070 364 LEU B O 1
ATOM 5556 N N . ASN B 2 365 ? 24.72696 -5.69849 33.26916 1.000 27.61254 365 ASN B N 1
ATOM 5557 C CA . ASN B 2 365 ? 25.95671 -4.92362 33.23450 1.000 27.89612 365 ASN B CA 1
ATOM 5558 C C . ASN B 2 365 ? 25.79028 -3.56509 33.89317 1.000 31.09873 365 ASN B C 1
ATOM 5559 O O . ASN B 2 365 ? 26.53492 -2.63030 33.56953 1.000 33.36485 365 ASN B O 1
ATOM 5564 N N . SER B 2 366 ? 24.84215 -3.42400 34.82090 1.000 28.19624 366 SER B N 1
ATOM 5565 C CA . SER B 2 366 ? 24.70459 -2.14296 35.51721 1.000 29.36786 366 SER B CA 1
ATOM 5566 C C . SER B 2 366 ? 23.80841 -2.28259 36.73512 1.000 31.50983 366 SER B C 1
ATOM 5567 O O . SER B 2 366 ? 23.06670 -3.25816 36.87753 1.000 29.39204 366 SER B O 1
ATOM 5570 N N . HIS B 2 367 ? 23.89997 -1.29161 37.62288 1.000 25.69416 367 HIS B N 1
ATOM 5571 C CA . HIS B 2 367 ? 22.85848 -1.08761 38.61186 1.000 30.37388 367 HIS B CA 1
ATOM 5572 C C . HIS B 2 367 ? 21.68598 -0.34089 37.96911 1.000 30.02486 367 HIS B C 1
ATOM 5573 O O . HIS B 2 367 ? 21.82580 0.27882 36.91129 1.000 30.80836 367 HIS B O 1
ATOM 5580 N N . SER B 2 368 ? 20.52047 -0.39416 38.62021 1.000 28.75404 368 SER B N 1
ATOM 5581 C CA . SER B 2 368 ? 19.33143 0.29704 38.12528 1.000 26.50475 368 SER B CA 1
ATOM 5582 C C . SER B 2 368 ? 18.68303 1.04801 39.27736 1.000 31.85805 368 SER B C 1
ATOM 5583 O O . SER B 2 368 ? 18.26687 0.42915 40.26092 1.000 35.92071 368 SER B O 1
ATOM 5586 N N . VAL B 2 369 ? 18.58679 2.37249 39.15267 1.000 24.83208 369 VAL B N 1
ATOM 5587 C CA . VAL B 2 369 ? 17.98575 3.22692 40.17668 1.000 26.55129 369 VAL B CA 1
ATOM 5588 C C . VAL B 2 369 ? 16.60599 3.62819 39.67825 1.000 30.61781 369 VAL B C 1
ATOM 5589 O O . VAL B 2 369 ? 16.47739 4.38757 38.70589 1.000 26.64284 369 VAL B O 1
ATOM 5593 N N . ILE B 2 370 ? 15.57620 3.10146 40.32360 1.000 25.35210 370 ILE B N 1
ATOM 5594 C CA . ILE B 2 370 ? 14.20921 3.24057 39.84609 1.000 24.66153 370 ILE B CA 1
ATOM 5595 C C . ILE B 2 370 ? 13.56818 4.38125 40.60922 1.000 27.88981 370 ILE B C 1
ATOM 5596 O O . ILE B 2 370 ? 13.61573 4.41343 41.84746 1.000 28.56359 370 ILE B O 1
ATOM 5601 N N . PHE B 2 371 ? 12.98911 5.32596 39.88740 1.000 22.68007 371 PHE B N 1
ATOM 5602 C CA . PHE B 2 371 ? 12.23626 6.39486 40.52608 1.000 25.62539 371 PHE B CA 1
ATOM 5603 C C . PHE B 2 371 ? 10.78812 6.29209 40.06990 1.000 28.87122 371 PHE B C 1
ATOM 5604 O O . PHE B 2 371 ? 10.51163 6.29950 38.86505 1.000 29.80240 371 PHE B O 1
ATOM 5612 N N . ALA B 2 372 ? 9.87497 6.20946 41.03639 1.000 27.15142 372 ALA B N 1
ATOM 5613 C CA . ALA B 2 372 ? 8.46064 5.98495 40.76059 1.000 29.92950 372 ALA B CA 1
ATOM 5614 C C . ALA B 2 372 ? 7.78046 7.30026 40.39582 1.000 32.73544 372 ALA B C 1
ATOM 5615 O O . ALA B 2 372 ? 7.69674 8.21554 41.22450 1.000 29.20903 372 ALA B O 1
ATOM 5617 N N . ILE B 2 373 ? 7.28243 7.39056 39.16617 1.000 30.27116 373 ILE B N 1
ATOM 5618 C CA . ILE B 2 373 ? 6.66531 8.62554 38.68136 1.000 33.57340 373 ILE B CA 1
ATOM 5619 C C . ILE B 2 373 ? 5.19243 8.71066 39.05968 1.000 39.49176 373 ILE B C 1
ATOM 5620 O O . ILE B 2 373 ? 4.70724 9.77982 39.45587 1.000 37.07968 373 ILE B O 1
ATOM 5625 N N . ARG B 2 374 ? 4.44976 7.60855 38.91909 1.000 31.85807 374 ARG B N 1
ATOM 5626 C CA . ARG B 2 374 ? 3.02715 7.64459 39.24714 1.000 35.60956 374 ARG B CA 1
ATOM 5627 C C . ARG B 2 374 ? 2.54567 6.22078 39.48597 1.000 31.99110 374 ARG B C 1
ATOM 5628 O O . ARG B 2 374 ? 3.15558 5.24728 39.01986 1.000 30.26653 374 ARG B O 1
ATOM 5636 N N . GLY B 2 375 ? 1.44922 6.12270 40.23363 1.000 31.17102 375 GLY B N 1
ATOM 5637 C CA . GLY B 2 375 ? 0.82329 4.87002 40.59382 1.000 31.90672 375 GLY B CA 1
ATOM 5638 C C . GLY B 2 375 ? 1.63932 4.14672 41.65178 1.000 39.22030 375 GLY B C 1
ATOM 5639 O O . GLY B 2 375 ? 2.33114 4.75233 42.47956 1.000 34.26734 375 GLY B O 1
ATOM 5640 N N . ASN B 2 376 ? 1.56171 2.82428 41.62070 1.000 33.19507 376 ASN B N 1
ATOM 5641 C CA . ASN B 2 376 ? 2.29516 2.03034 42.59094 1.000 37.09859 376 ASN B CA 1
ATOM 5642 C C . ASN B 2 376 ? 2.56077 0.66712 41.98905 1.000 37.16946 376 ASN B C 1
ATOM 5643 O O . ASN B 2 376 ? 1.82887 0.19982 41.11007 1.000 31.96631 376 ASN B O 1
ATOM 5648 N N . GLY B 2 377 ? 3.60069 0.02321 42.48653 1.000 33.49355 377 GLY B N 1
ATOM 5649 C CA . GLY B 2 377 ? 3.99361 -1.24428 41.92566 1.000 37.82300 377 GLY B CA 1
ATOM 5650 C C . GLY B 2 377 ? 4.51116 -2.15467 43.00558 1.000 40.44581 377 GLY B C 1
ATOM 5651 O O . GLY B 2 377 ? 5.24335 -1.71965 43.90258 1.000 33.95324 377 GLY B O 1
ATOM 5652 N N . ARG B 2 378 ? 4.10533 -3.41331 42.96125 1.000 29.21131 378 ARG B N 1
ATOM 5653 C CA . ARG B 2 378 ? 4.69457 -4.38081 43.86435 1.000 33.95805 378 ARG B CA 1
ATOM 5654 C C . ARG B 2 378 ? 6.02920 -4.80189 43.27677 1.000 25.83169 378 ARG B C 1
ATOM 5655 O O . ARG B 2 378 ? 6.12775 -5.05950 42.07443 1.000 29.99766 378 ARG B O 1
ATOM 5663 N N . ILE B 2 379 ? 7.07266 -4.81721 44.09953 1.000 25.62986 379 ILE B N 1
ATOM 5664 C CA . ILE B 2 379 ? 8.40797 -5.11347 43.60163 1.000 25.76698 379 ILE B CA 1
ATOM 5665 C C . ILE B 2 379 ? 9.08174 -6.08446 44.55545 1.000 26.49982 379 ILE B C 1
ATOM 5666 O O . ILE B 2 379 ? 8.97292 -5.95226 45.77759 1.000 26.92093 379 ILE B O 1
ATOM 5671 N N . GLN B 2 380 ? 9.77645 -7.06357 43.98951 1.000 27.72088 380 GLN B N 1
ATOM 5672 C CA . GLN B 2 380 ? 10.62110 -7.96828 44.75396 1.000 26.74376 380 GLN B CA 1
ATOM 5673 C C . GLN B 2 380 ? 12.00311 -7.93034 44.14569 1.000 24.99174 380 GLN B C 1
ATOM 5674 O O . GLN B 2 380 ? 12.13343 -7.90535 42.92067 1.000 24.94124 380 GLN B O 1
ATOM 5680 N N . VAL B 2 381 ? 13.02644 -7.93034 45.00574 1.000 26.50047 381 VAL B N 1
ATOM 5681 C CA . VAL B 2 381 ? 14.42795 -7.99847 44.59639 1.000 25.41730 381 VAL B CA 1
ATOM 5682 C C . VAL B 2 381 ? 15.09331 -9.15071 45.34148 1.000 26.12062 381 VAL B C 1
ATOM 5683 O O . VAL B 2 381 ? 14.91829 -9.28263 46.55993 1.000 25.15060 381 VAL B O 1
ATOM 5687 N N . VAL B 2 382 ? 15.87062 -9.96822 44.61494 1.000 27.93109 382 VAL B N 1
ATOM 5688 C CA . VAL B 2 382 ? 16.52090 -11.16159 45.15697 1.000 26.71114 382 VAL B CA 1
ATOM 5689 C C . VAL B 2 382 ? 18.02798 -11.07678 44.92687 1.000 28.55532 382 VAL B C 1
ATOM 5690 O O . VAL B 2 382 ? 18.47970 -10.74057 43.82375 1.000 25.75765 382 VAL B O 1
ATOM 5694 N N . LYS B 2 383 ? 18.80972 -11.43812 45.94954 1.000 27.25354 383 LYS B N 1
ATOM 5695 C CA . LYS B 2 383 ? 20.26526 -11.34536 45.84273 1.000 25.39185 383 LYS B CA 1
ATOM 5696 C C . LYS B 2 383 ? 20.89333 -12.71993 45.55350 1.000 29.61193 383 LYS B C 1
ATOM 5697 O O . LYS B 2 383 ? 20.20302 -13.71692 45.30238 1.000 34.07915 383 LYS B O 1
ATOM 5703 N N . ASP B 2 384 ? 22.22881 -12.78444 45.63807 1.000 31.76807 384 ASP B N 1
ATOM 5704 C CA . ASP B 2 384 ? 22.97542 -13.88606 45.03306 1.000 36.35695 384 ASP B CA 1
ATOM 5705 C C . ASP B 2 384 ? 22.62932 -15.22875 45.65474 1.000 33.36573 384 ASP B C 1
ATOM 5706 O O . ASP B 2 384 ? 22.57227 -16.23944 44.94876 1.000 33.68912 384 ASP B O 1
ATOM 5711 N N . ASN B 2 385 ? 22.41134 -15.27703 46.96634 1.000 32.69337 385 ASN B N 1
ATOM 5712 C CA . ASN B 2 385 ? 22.16828 -16.56284 47.61560 1.000 32.11773 385 ASN B CA 1
ATOM 5713 C C . ASN B 2 385 ? 20.69569 -16.95804 47.63106 1.000 31.32611 385 ASN B C 1
ATOM 5714 O O . ASN B 2 385 ? 20.31380 -17.83522 48.41471 1.000 34.09864 385 ASN B O 1
ATOM 5719 N N . GLY B 2 386 ? 19.86057 -16.30996 46.81795 1.000 33.48456 386 GLY B N 1
ATOM 5720 C CA . GLY B 2 386 ? 18.44153 -16.61345 46.73972 1.000 32.04841 386 GLY B CA 1
ATOM 5721 C C . GLY B 2 386 ? 17.55817 -15.90182 47.74743 1.000 31.97383 386 GLY B C 1
ATOM 5722 O O . GLY B 2 386 ? 16.33202 -16.09813 47.72863 1.000 32.21169 386 GLY B O 1
ATOM 5723 N N . GLN B 2 387 ? 18.12440 -15.08472 48.62443 1.000 31.55306 387 GLN B N 1
ATOM 5724 C CA . GLN B 2 387 ? 17.33520 -14.45993 49.66957 1.000 32.48351 387 GLN B CA 1
ATOM 5725 C C . GLN B 2 387 ? 16.64995 -13.22358 49.11310 1.000 30.34494 387 GLN B C 1
ATOM 5726 O O . GLN B 2 387 ? 17.25651 -12.43958 48.38544 1.000 30.61214 387 GLN B O 1
ATOM 5732 N N . ASN B 2 388 ? 15.37066 -13.07739 49.42963 1.000 30.74320 388 ASN B N 1
ATOM 5733 C CA . ASN B 2 388 ? 14.65031 -11.86814 49.07945 1.000 31.16148 388 ASN B CA 1
ATOM 5734 C C . ASN B 2 388 ? 15.14324 -10.71480 49.94914 1.000 33.52583 388 ASN B C 1
ATOM 5735 O O . ASN B 2 388 ? 15.10960 -10.80654 51.18262 1.000 29.88153 388 ASN B O 1
ATOM 5740 N N . ILE B 2 389 ? 15.59581 -9.62854 49.31348 1.000 31.61248 389 ILE B N 1
ATOM 5741 C CA . ILE B 2 389 ? 16.04434 -8.44667 50.05092 1.000 37.23896 389 ILE B CA 1
ATOM 5742 C C . ILE B 2 389 ? 15.07358 -7.27171 49.95993 1.000 34.30379 389 ILE B C 1
ATOM 5743 O O . ILE B 2 389 ? 15.27799 -6.25973 50.66395 1.000 33.21231 389 ILE B O 1
ATOM 5748 N N . PHE B 2 390 ? 14.03225 -7.36602 49.13660 1.000 27.95639 390 PHE B N 1
ATOM 5749 C CA . PHE B 2 390 ? 12.96907 -6.37051 49.12605 1.000 28.66474 390 PHE B CA 1
ATOM 5750 C C . PHE B 2 390 ? 11.68221 -7.07134 48.74307 1.000 27.79105 390 PHE B C 1
ATOM 5751 O O . PHE B 2 390 ? 11.64903 -7.81183 47.75514 1.000 27.12351 390 PHE B O 1
ATOM 5759 N N . ASP B 2 391 ? 10.63621 -6.83101 49.51959 1.000 28.11001 391 ASP B N 1
ATOM 5760 C CA . ASP B 2 391 ? 9.31487 -7.40976 49.24203 1.000 31.41368 391 ASP B CA 1
ATOM 5761 C C . ASP B 2 391 ? 8.27214 -6.37875 49.67257 1.000 37.01463 391 ASP B C 1
ATOM 5762 O O . ASP B 2 391 ? 7.65131 -6.48690 50.73090 1.000 37.65587 391 ASP B O 1
ATOM 5767 N N . GLY B 2 392 ? 8.08455 -5.36048 48.83201 1.000 32.90538 392 GLY B N 1
ATOM 5768 C CA . GLY B 2 392 ? 7.16552 -4.29677 49.18886 1.000 32.16300 392 GLY B CA 1
ATOM 5769 C C . GLY B 2 392 ? 6.60511 -3.56667 47.99198 1.000 32.31284 392 GLY B C 1
ATOM 5770 O O . GLY B 2 392 ? 6.66258 -4.07130 46.86955 1.000 35.40418 392 GLY B O 1
ATOM 5771 N N . GLU B 2 393 ? 6.04487 -2.38623 48.22083 1.000 37.00360 393 GLU B N 1
ATOM 5772 C CA . GLU B 2 393 ? 5.50518 -1.55374 47.15907 1.000 39.20759 393 GLU B CA 1
ATOM 5773 C C . GLU B 2 393 ? 6.39947 -0.33758 46.95880 1.000 41.41384 393 GLU B C 1
ATOM 5774 O O . GLU B 2 393 ? 7.07265 0.11916 47.88605 1.000 41.06606 393 GLU B O 1
ATOM 5780 N N . LEU B 2 394 ? 6.39226 0.18363 45.73950 1.000 39.42539 394 LEU B N 1
ATOM 5781 C CA . LEU B 2 394 ? 7.00968 1.46392 45.40716 1.000 36.04656 394 LEU B CA 1
ATOM 5782 C C . LEU B 2 394 ? 5.89298 2.40502 44.98160 1.000 41.58885 394 LEU B C 1
ATOM 5783 O O . LEU B 2 394 ? 5.15793 2.09635 44.03530 1.000 37.37762 394 LEU B O 1
ATOM 5788 N N . ARG B 2 395 ? 5.74328 3.52283 45.69323 1.000 36.70361 395 ARG B N 1
ATOM 5789 C CA A ARG B 2 395 ? 4.74670 4.54089 45.39831 0.500 37.31338 395 ARG B CA 1
ATOM 5790 C CA B ARG B 2 395 ? 4.74334 4.53021 45.35993 0.500 37.30769 395 ARG B CA 1
ATOM 5791 C C . ARG B 2 395 ? 5.40004 5.76103 44.75358 1.000 37.47093 395 ARG B C 1
ATOM 5792 O O . ARG B 2 395 ? 6.61871 5.95025 44.81025 1.000 31.05373 395 ARG B O 1
ATOM 5807 N N . GLN B 2 396 ? 4.56108 6.60663 44.15677 1.000 40.48172 396 GLN B N 1
ATOM 5808 C CA . GLN B 2 396 ? 5.03991 7.83950 43.54502 1.000 36.00910 396 GLN B CA 1
ATOM 5809 C C . GLN B 2 396 ? 5.98787 8.57296 44.48064 1.000 31.90502 396 GLN B C 1
ATOM 5810 O O . GLN B 2 396 ? 5.72396 8.70412 45.67884 1.000 35.88717 396 GLN B O 1
ATOM 5816 N N . GLY B 2 397 ? 7.09807 9.04915 43.93093 1.000 34.45493 397 GLY B N 1
ATOM 5817 C CA . GLY B 2 397 ? 8.03735 9.83454 44.69348 1.000 32.64537 397 GLY B CA 1
ATOM 5818 C C . GLY B 2 397 ? 9.09587 9.02701 45.41425 1.000 41.71823 397 GLY B C 1
ATOM 5819 O O . GLY B 2 397 ? 9.99732 9.61748 46.01587 1.000 34.84603 397 GLY B O 1
ATOM 5820 N N . GLN B 2 398 ? 9.02083 7.69858 45.37019 1.000 34.65895 398 GLN B N 1
ATOM 5821 C CA . GLN B 2 398 ? 9.97883 6.83527 46.03678 1.000 27.71952 398 GLN B CA 1
ATOM 5822 C C . GLN B 2 398 ? 10.96432 6.29111 45.02317 1.000 27.39780 398 GLN B C 1
ATOM 5823 O O . GLN B 2 398 ? 10.70482 6.28360 43.81541 1.000 29.15464 398 GLN B O 1
ATOM 5829 N N . ALA B 2 399 ? 12.12067 5.84315 45.53103 1.000 30.16743 399 ALA B N 1
ATOM 5830 C CA . ALA B 2 399 ? 13.18993 5.31528 44.70146 1.000 26.88630 399 ALA B CA 1
ATOM 5831 C C . ALA B 2 399 ? 13.70431 4.01718 45.30285 1.000 26.84328 399 ALA B C 1
ATOM 5832 O O . ALA B 2 399 ? 13.70996 3.83134 46.52472 1.000 28.98586 399 ALA B O 1
ATOM 5834 N N . LEU B 2 400 ? 14.14108 3.12180 44.43074 1.000 28.31615 400 LEU B N 1
ATOM 5835 C CA . LEU B 2 400 ? 14.65085 1.82661 44.85814 1.000 34.50506 400 LEU B CA 1
ATOM 5836 C C . LEU B 2 400 ? 15.78097 1.46611 43.91217 1.000 35.53281 400 LEU B C 1
ATOM 5837 O O . LEU B 2 400 ? 15.68352 1.71905 42.70717 1.000 33.45028 400 LEU B O 1
ATOM 5842 N N . THR B 2 401 ? 16.86167 0.91999 44.46585 1.000 32.45686 401 THR B N 1
ATOM 5843 C CA . THR B 2 401 ? 18.03908 0.54064 43.69783 1.000 34.46515 401 THR B CA 1
ATOM 5844 C C . THR B 2 401 ? 18.05537 -0.97387 43.52636 1.000 33.96604 401 THR B C 1
ATOM 5845 O O . THR B 2 401 ? 17.91368 -1.70902 44.50906 1.000 35.76941 401 THR B O 1
ATOM 5849 N N . ILE B 2 402 ? 18.21331 -1.42870 42.28494 1.000 29.85634 402 ILE B N 1
ATOM 5850 C CA . ILE B 2 402 ? 18.45032 -2.83904 41.96872 1.000 29.45606 402 ILE B CA 1
ATOM 5851 C C . ILE B 2 402 ? 19.91572 -3.00931 41.58631 1.000 28.70254 402 ILE B C 1
ATOM 5852 O O . ILE B 2 402 ? 20.30764 -2.65521 40.45988 1.000 27.14679 402 ILE B O 1
ATOM 5857 N N . PRO B 2 403 ? 20.75584 -3.53949 42.47855 1.000 30.14479 403 PRO B N 1
ATOM 5858 C CA . PRO B 2 403 ? 22.18061 -3.69903 42.14760 1.000 29.15444 403 PRO B CA 1
ATOM 5859 C C . PRO B 2 403 ? 22.37873 -4.65165 40.97627 1.000 31.68606 403 PRO B C 1
ATOM 5860 O O . PRO B 2 403 ? 21.54690 -5.50984 40.67370 1.000 30.20566 403 PRO B O 1
ATOM 5864 N N . GLN B 2 404 ? 23.52445 -4.51352 40.33356 1.000 30.12729 404 GLN B N 1
ATOM 5865 C CA . GLN B 2 404 ? 23.83537 -5.32556 39.17597 1.000 27.92767 404 GLN B CA 1
ATOM 5866 C C . GLN B 2 404 ? 23.58448 -6.80639 39.47362 1.000 23.77019 404 GLN B C 1
ATOM 5867 O O . GLN B 2 404 ? 23.99282 -7.31366 40.51001 1.000 23.80901 404 GLN B O 1
ATOM 5873 N N . ASN B 2 405 ? 22.90864 -7.48564 38.54333 1.000 27.60570 405 ASN B N 1
ATOM 5874 C CA . ASN B 2 405 ? 22.65932 -8.93107 38.54947 1.000 27.38834 405 ASN B CA 1
ATOM 5875 C C . ASN B 2 405 ? 21.64847 -9.41873 39.58609 1.000 29.62722 405 ASN B C 1
ATOM 5876 O O . ASN B 2 405 ? 21.25140 -10.59080 39.53521 1.000 30.35140 405 ASN B O 1
ATOM 5881 N N . PHE B 2 406 ? 21.20622 -8.57321 40.52934 1.000 23.78903 406 PHE B N 1
ATOM 5882 C CA . PHE B 2 406 ? 20.14058 -8.97676 41.43779 1.000 22.33350 406 PHE B CA 1
ATOM 5883 C C . PHE B 2 406 ? 18.85433 -9.13583 40.63172 1.000 25.51437 406 PHE B C 1
ATOM 5884 O O . PHE B 2 406 ? 18.58190 -8.34763 39.72040 1.000 26.64673 406 PHE B O 1
ATOM 5892 N N . ALA B 2 407 ? 18.05104 -10.14656 40.96863 1.000 22.37911 407 ALA B N 1
ATOM 5893 C CA . ALA B 2 407 ? 16.84844 -10.42746 40.18871 1.000 24.66946 407 ALA B CA 1
ATOM 5894 C C . ALA B 2 407 ? 15.69316 -9.55665 40.67918 1.000 24.65707 407 ALA B C 1
ATOM 5895 O O . ALA B 2 407 ? 15.56869 -9.28053 41.87418 1.000 26.30025 407 ALA B O 1
ATOM 5897 N N . VAL B 2 408 ? 14.84017 -9.12164 39.75846 1.000 26.47101 408 VAL B N 1
ATOM 5898 C CA . VAL B 2 408 ? 13.78710 -8.17626 40.11303 1.000 22.22528 408 VAL B CA 1
ATOM 5899 C C . VAL B 2 408 ? 12.53931 -8.47144 39.29214 1.000 28.01136 408 VAL B C 1
ATOM 5900 O O . VAL B 2 408 ? 12.62527 -8.80859 38.10247 1.000 27.45961 408 VAL B O 1
ATOM 5904 N N . ILE B 2 409 ? 11.38193 -8.30999 39.93203 1.000 24.75762 409 ILE B N 1
ATOM 5905 C CA . ILE B 2 409 ? 10.08431 -8.45667 39.28166 1.000 22.72754 409 ILE B CA 1
ATOM 5906 C C . ILE B 2 409 ? 9.21648 -7.29094 39.72757 1.000 21.75947 409 ILE B C 1
ATOM 5907 O O . ILE B 2 409 ? 9.30671 -6.84552 40.87456 1.000 26.56391 409 ILE B O 1
ATOM 5912 N N . LYS B 2 410 ? 8.36088 -6.80069 38.83027 1.000 27.26701 410 LYS B N 1
ATOM 5913 C CA . LYS B 2 410 ? 7.42797 -5.73311 39.18461 1.000 23.98602 410 LYS B CA 1
ATOM 5914 C C . LYS B 2 410 ? 6.01898 -6.08588 38.73723 1.000 25.47576 410 LYS B C 1
ATOM 5915 O O . LYS B 2 410 ? 5.82418 -6.63292 37.64664 1.000 30.88187 410 LYS B O 1
ATOM 5921 N N . ARG B 2 411 ? 5.03622 -5.73232 39.56047 1.000 23.62490 411 ARG B N 1
ATOM 5922 C CA . ARG B 2 411 ? 3.63964 -5.84130 39.17127 1.000 24.95986 411 ARG B CA 1
ATOM 5923 C C . ARG B 2 411 ? 2.89248 -4.57139 39.55529 1.000 27.52396 411 ARG B C 1
ATOM 5924 O O . ARG B 2 411 ? 2.80382 -4.23860 40.73843 1.000 27.83190 411 ARG B O 1
ATOM 5932 N N . ALA B 2 412 ? 2.30609 -3.89840 38.56918 1.000 28.81631 412 ALA B N 1
ATOM 5933 C CA . ALA B 2 412 ? 1.60599 -2.64548 38.85441 1.000 29.00394 412 ALA B CA 1
ATOM 5934 C C . ALA B 2 412 ? 0.37304 -2.90114 39.70083 1.000 34.19875 412 ALA B C 1
ATOM 5935 O O . ALA B 2 412 ? -0.20918 -3.99038 39.68409 1.000 30.74296 412 ALA B O 1
ATOM 5937 N N . GLY B 2 413 ? -0.02565 -1.88216 40.45360 1.000 35.43931 413 GLY B N 1
ATOM 5938 C CA . GLY B 2 413 ? -1.29351 -1.92002 41.13971 1.000 37.14727 413 GLY B CA 1
ATOM 5939 C C . GLY B 2 413 ? -2.44763 -1.67136 40.18520 1.000 37.50580 413 GLY B C 1
ATOM 5940 O O . GLY B 2 413 ? -2.29730 -1.58339 38.96576 1.000 35.03432 413 GLY B O 1
ATOM 5941 N N . SER B 2 414 ? -3.63371 -1.52631 40.77759 1.000 39.22348 414 SER B N 1
ATOM 5942 C CA . SER B 2 414 ? -4.85520 -1.37667 40.00034 1.000 39.87609 414 SER B CA 1
ATOM 5943 C C . SER B 2 414 ? -4.90921 -0.07073 39.21553 1.000 42.42909 414 SER B C 1
ATOM 5944 O O . SER B 2 414 ? -5.79404 0.07936 38.37247 1.000 40.86058 414 SER B O 1
ATOM 5947 N N . GLU B 2 415 ? -3.99215 0.86782 39.45157 1.000 39.68280 415 GLU B N 1
ATOM 5948 C CA . GLU B 2 415 ? -3.96645 2.12560 38.71060 1.000 43.72711 415 GLU B CA 1
ATOM 5949 C C . GLU B 2 415 ? -2.78972 2.21157 37.73791 1.000 38.83686 415 GLU B C 1
ATOM 5950 O O . GLU B 2 415 ? -2.53514 3.28413 37.17779 1.000 36.20182 415 GLU B O 1
ATOM 5956 N N . GLY B 2 416 ? -2.05804 1.12100 37.52118 1.000 32.38604 416 GLY B N 1
ATOM 5957 C CA . GLY B 2 416 ? -0.85681 1.18631 36.71637 1.000 31.60744 416 GLY B CA 1
ATOM 5958 C C . GLY B 2 416 ? 0.33311 1.70442 37.51327 1.000 30.06832 416 GLY B C 1
ATOM 5959 O O . GLY B 2 416 ? 0.22534 2.12246 38.67100 1.000 29.16623 416 GLY B O 1
ATOM 5960 N N . PHE B 2 417 ? 1.49884 1.64612 36.87529 1.000 28.48096 417 PHE B N 1
ATOM 5961 C CA . PHE B 2 417 ? 2.76278 2.03811 37.49406 1.000 28.05518 417 PHE B CA 1
ATOM 5962 C C . PHE B 2 417 ? 3.65595 2.65290 36.42791 1.000 28.87687 417 PHE B C 1
ATOM 5963 O O . PHE B 2 417 ? 3.82553 2.07608 35.34856 1.000 29.65572 417 PHE B O 1
ATOM 5971 N N . GLU B 2 418 ? 4.23714 3.80777 36.73595 1.000 26.98433 418 GLU B N 1
ATOM 5972 C CA . GLU B 2 418 ? 5.11911 4.50387 35.81172 1.000 26.62486 418 GLU B CA 1
ATOM 5973 C C . GLU B 2 418 ? 6.38978 4.87744 36.55424 1.000 25.79455 418 GLU B C 1
ATOM 5974 O O . GLU B 2 418 ? 6.32708 5.30005 37.70856 1.000 28.07188 418 GLU B O 1
ATOM 5980 N N . TRP B 2 419 ? 7.53313 4.69626 35.89510 1.000 27.04213 419 TRP B N 1
ATOM 5981 C CA . TRP B 2 419 ? 8.84012 4.94935 36.49890 1.000 25.85726 419 TRP B CA 1
ATOM 5982 C C . TRP B 2 419 ? 9.83964 5.37074 35.44074 1.000 27.54269 419 TRP B C 1
ATOM 5983 O O . TRP B 2 419 ? 9.67004 5.10634 34.25126 1.000 28.10076 419 TRP B O 1
ATOM 5994 N N . VAL B 2 420 ? 10.91018 6.01135 35.89782 1.000 28.64605 420 VAL B N 1
ATOM 5995 C CA . VAL B 2 420 ? 12.13902 6.12401 35.13067 1.000 27.50571 420 VAL B CA 1
ATOM 5996 C C . VAL B 2 420 ? 13.21871 5.37492 35.89939 1.000 27.57257 420 VAL B C 1
ATOM 5997 O O . VAL B 2 420 ? 13.27076 5.45943 37.13163 1.000 27.90008 420 VAL B O 1
ATOM 6001 N N . ALA B 2 421 ? 14.04482 4.60378 35.18841 1.000 23.05782 421 ALA B N 1
ATOM 6002 C CA . ALA B 2 421 ? 15.21463 3.95786 35.78409 1.000 25.10748 421 ALA B CA 1
ATOM 6003 C C . ALA B 2 421 ? 16.49574 4.53822 35.19580 1.000 27.95512 421 ALA B C 1
ATOM 6004 O O . ALA B 2 421 ? 16.64266 4.62683 33.97389 1.000 33.34376 421 ALA B O 1
ATOM 6006 N N . PHE B 2 422 ? 17.42938 4.91038 36.06525 1.000 27.22833 422 PHE B N 1
ATOM 6007 C CA . PHE B 2 422 ? 18.76198 5.34049 35.65439 1.000 24.01029 422 PHE B CA 1
ATOM 6008 C C . PHE B 2 422 ? 19.69950 4.15556 35.81968 1.000 28.59373 422 PHE B C 1
ATOM 6009 O O . PHE B 2 422 ? 19.71479 3.52571 36.88458 1.000 27.24735 422 PHE B O 1
ATOM 6017 N N . LYS B 2 423 ? 20.45914 3.83936 34.77270 1.000 22.98412 423 LYS B N 1
ATOM 6018 C CA . LYS B 2 423 ? 21.32574 2.67069 34.77647 1.000 24.58102 423 LYS B CA 1
ATOM 6019 C C . LYS B 2 423 ? 22.78661 3.07744 34.59013 1.000 26.36970 423 LYS B C 1
ATOM 6020 O O . LYS B 2 423 ? 23.09945 3.91065 33.73584 1.000 28.21647 423 LYS B O 1
ATOM 6026 N N . THR B 2 424 ? 23.67381 2.45314 35.37365 1.000 25.48831 424 THR B N 1
ATOM 6027 C CA . THR B 2 424 ? 25.10442 2.79531 35.49617 1.000 23.02322 424 THR B CA 1
ATOM 6028 C C . THR B 2 424 ? 25.99594 2.12753 34.44903 1.000 28.98326 424 THR B C 1
ATOM 6029 O O . THR B 2 424 ? 27.11172 1.70238 34.76578 1.000 33.43362 424 THR B O 1
ATOM 6033 N N . ASN B 2 425 ? 25.56392 2.05472 33.19864 1.000 30.60047 425 ASN B N 1
ATOM 6034 C CA . ASN B 2 425 ? 26.47483 1.71015 32.11979 1.000 32.26705 425 ASN B CA 1
ATOM 6035 C C . ASN B 2 425 ? 25.97352 2.26801 30.80230 1.000 29.52387 425 ASN B C 1
ATOM 6036 O O . ASN B 2 425 ? 24.81601 2.65150 30.65721 1.000 32.39776 425 ASN B O 1
ATOM 6041 N N . ASP B 2 426 ? 26.90705 2.37178 29.86760 1.000 35.61886 426 ASP B N 1
ATOM 6042 C CA . ASP B 2 426 ? 26.56678 2.48263 28.46567 1.000 34.21517 426 ASP B CA 1
ATOM 6043 C C . ASP B 2 426 ? 25.83209 1.21680 28.04632 1.000 35.97442 426 ASP B C 1
ATOM 6044 O O . ASP B 2 426 ? 26.22255 0.10305 28.41998 1.000 33.83493 426 ASP B O 1
ATOM 6049 N N . ASN B 2 427 ? 24.76145 1.39523 27.28323 1.000 30.31501 427 ASN B N 1
ATOM 6050 C CA . ASN B 2 427 ? 24.00571 0.28413 26.70444 1.000 32.31274 427 ASN B CA 1
ATOM 6051 C C . ASN B 2 427 ? 23.68317 -0.77366 27.75419 1.000 31.97628 427 ASN B C 1
ATOM 6052 O O . ASN B 2 427 ? 24.10729 -1.92668 27.66248 1.000 31.13178 427 ASN B O 1
ATOM 6057 N N . ALA B 2 428 ? 22.91317 -0.36064 28.75789 1.000 27.52129 428 ALA B N 1
ATOM 6058 C CA . ALA B 2 428 ? 22.47160 -1.28903 29.78758 1.000 31.49320 428 ALA B CA 1
ATOM 6059 C C . ALA B 2 428 ? 21.60846 -2.37323 29.16235 1.000 34.25071 428 ALA B C 1
ATOM 6060 O O . ALA B 2 428 ? 20.77423 -2.10105 28.29815 1.000 36.37280 428 ALA B O 1
ATOM 6062 N N . GLN B 2 429 ? 21.81242 -3.61315 29.58000 1.000 34.26401 429 GLN B N 1
ATOM 6063 C CA . GLN B 2 429 ? 21.01203 -4.70168 29.03885 1.000 33.74110 429 GLN B CA 1
ATOM 6064 C C . GLN B 2 429 ? 20.35591 -5.51649 30.13325 1.000 35.46680 429 GLN B C 1
ATOM 6065 O O . GLN B 2 429 ? 20.95205 -5.77142 31.18484 1.000 30.03699 429 GLN B O 1
ATOM 6071 N N . ARG B 2 430 ? 19.12683 -5.93770 29.84040 1.000 34.12753 430 ARG B N 1
ATOM 6072 C CA . ARG B 2 430 ? 18.28037 -6.71778 30.72445 1.000 34.39826 430 ARG B CA 1
ATOM 6073 C C . ARG B 2 430 ? 18.30306 -8.15951 30.24757 1.000 30.27049 430 ARG B C 1
ATOM 6074 O O . ARG B 2 430 ? 18.25350 -8.42127 29.04438 1.000 33.32592 430 ARG B O 1
ATOM 6082 N N . LEU B 2 431 ? 18.36045 -9.09199 31.18648 1.000 28.43644 431 LEU B N 1
ATOM 6083 C CA . LEU B 2 431 ? 18.16736 -10.49448 30.84173 1.000 27.45142 431 LEU B CA 1
ATOM 6084 C C . LEU B 2 431 ? 16.87050 -10.96678 31.47280 1.000 24.04389 431 LEU B C 1
ATOM 6085 O O . LEU B 2 431 ? 16.82074 -11.21187 32.68835 1.000 25.16957 431 LEU B O 1
ATOM 6090 N N . PRO B 2 432 ? 15.79032 -11.09574 30.70848 1.000 30.05026 432 PRO B N 1
ATOM 6091 C CA . PRO B 2 432 ? 14.53003 -11.56140 31.29639 1.000 29.31221 432 PRO B CA 1
ATOM 6092 C C . PRO B 2 432 ? 14.65467 -13.01739 31.70010 1.000 26.86570 432 PRO B C 1
ATOM 6093 O O . PRO B 2 432 ? 15.32137 -13.80408 31.02374 1.000 27.70086 432 PRO B O 1
ATOM 6097 N N . LEU B 2 433 ? 13.99665 -13.37141 32.80846 1.000 26.25865 433 LEU B N 1
ATOM 6098 C CA . LEU B 2 433 ? 13.97284 -14.75423 33.29171 1.000 29.24386 433 LEU B CA 1
ATOM 6099 C C . LEU B 2 433 ? 12.71593 -15.52060 32.89460 1.000 32.06172 433 LEU B C 1
ATOM 6100 O O . LEU B 2 433 ? 12.69072 -16.75029 33.04318 1.000 32.06234 433 LEU B O 1
ATOM 6105 N N . ALA B 2 434 ? 11.67806 -14.84161 32.40298 1.000 27.31060 434 ALA B N 1
ATOM 6106 C CA . ALA B 2 434 ? 10.43584 -15.49220 31.98986 1.000 34.22935 434 ALA B CA 1
ATOM 6107 C C . ALA B 2 434 ? 10.00268 -14.92121 30.64738 1.000 30.53948 434 ALA B C 1
ATOM 6108 O O . ALA B 2 434 ? 10.31636 -13.76796 30.31784 1.000 29.32348 434 ALA B O 1
ATOM 6110 N N . GLY B 2 435 ? 9.31123 -15.74003 29.86350 1.000 29.24536 435 GLY B N 1
ATOM 6111 C CA . GLY B 2 435 ? 8.71294 -15.25840 28.62284 1.000 29.98378 435 GLY B CA 1
ATOM 6112 C C . GLY B 2 435 ? 9.64140 -15.31510 27.42853 1.000 34.29135 435 GLY B C 1
ATOM 6113 O O . GLY B 2 435 ? 10.73564 -15.89129 27.45389 1.000 31.27034 435 GLY B O 1
ATOM 6114 N N . ARG B 2 436 ? 9.18395 -14.69364 26.34540 1.000 28.31085 436 ARG B N 1
ATOM 6115 C CA . ARG B 2 436 ? 9.99457 -14.64890 25.12949 1.000 33.23946 436 ARG B CA 1
ATOM 6116 C C . ARG B 2 436 ? 11.30863 -13.89598 25.34931 1.000 38.01521 436 ARG B C 1
ATOM 6117 O O . ARG B 2 436 ? 11.36519 -12.88501 26.06014 1.000 33.66172 436 ARG B O 1
ATOM 6125 N N . ASN B 2 437 ? 12.37705 -14.40476 24.72418 1.000 36.81994 437 ASN B N 1
ATOM 6126 C CA . ASN B 2 437 ? 13.72368 -13.84189 24.79987 1.000 36.36032 437 ASN B CA 1
ATOM 6127 C C . ASN B 2 437 ? 14.36958 -14.01255 26.17274 1.000 34.66641 437 ASN B C 1
ATOM 6128 O O . ASN B 2 437 ? 15.30460 -13.28649 26.51463 1.000 35.19389 437 ASN B O 1
ATOM 6133 N N . SER B 2 438 ? 13.90573 -14.95261 26.98084 1.000 27.48667 438 SER B N 1
ATOM 6134 C CA . SER B 2 438 ? 14.37206 -15.07523 28.35181 1.000 28.43189 438 SER B CA 1
ATOM 6135 C C . SER B 2 438 ? 15.43447 -16.17061 28.45162 1.000 29.40324 438 SER B C 1
ATOM 6136 O O . SER B 2 438 ? 15.62322 -16.98316 27.53965 1.000 30.71371 438 SER B O 1
ATOM 6139 N N . ALA B 2 439 ? 16.13057 -16.17904 29.59013 1.000 26.37598 439 ALA B N 1
ATOM 6140 C CA . ALA B 2 439 ? 17.07522 -17.25644 29.87245 1.000 31.52690 439 ALA B CA 1
ATOM 6141 C C . ALA B 2 439 ? 16.37480 -18.61266 29.92540 1.000 28.29066 439 ALA B C 1
ATOM 6142 O O . ALA B 2 439 ? 16.91479 -19.61272 29.43727 1.000 32.00091 439 ALA B O 1
ATOM 6144 N N . ILE B 2 440 ? 15.18569 -18.68472 30.52854 1.000 30.78771 440 ILE B N 1
ATOM 6145 C CA . ILE B 2 440 ? 14.52161 -19.98948 30.63048 1.000 31.30964 440 ILE B CA 1
ATOM 6146 C C . ILE B 2 440 ? 14.22090 -20.53139 29.23421 1.000 31.93526 440 ILE B C 1
ATOM 6147 O O . ILE B 2 440 ? 14.43066 -21.71832 28.95080 1.000 30.23345 440 ILE B O 1
ATOM 6152 N N . ARG B 2 441 ? 13.80975 -19.65272 28.31711 1.000 32.44954 441 ARG B N 1
ATOM 6153 C CA . ARG B 2 441 ? 13.49331 -20.08499 26.95767 1.000 32.91861 441 ARG B CA 1
ATOM 6154 C C . ARG B 2 441 ? 14.73324 -20.49946 26.17544 1.000 28.51599 441 ARG B C 1
ATOM 6155 O O . ARG B 2 441 ? 14.64419 -21.35890 25.28832 1.000 26.99545 441 ARG B O 1
ATOM 6163 N N . ALA B 2 442 ? 15.88798 -19.88048 26.45490 1.000 26.96693 442 ALA B N 1
ATOM 6164 C CA . ALA B 2 442 ? 17.13606 -20.22243 25.77822 1.000 27.53305 442 ALA B CA 1
ATOM 6165 C C . ALA B 2 442 ? 17.70688 -21.57094 26.21376 1.000 30.15193 442 ALA B C 1
ATOM 6166 O O . ALA B 2 442 ? 18.62921 -22.08151 25.55581 1.000 27.08371 442 ALA B O 1
ATOM 6168 N N . ILE B 2 443 ? 17.18218 -22.16141 27.28287 1.000 27.29417 443 ILE B N 1
ATOM 6169 C CA . ILE B 2 443 ? 17.75442 -23.36640 27.88971 1.000 28.32801 443 ILE B CA 1
ATOM 6170 C C . ILE B 2 443 ? 16.99119 -24.59373 27.38818 1.000 28.22347 443 ILE B C 1
ATOM 6171 O O . ILE B 2 443 ? 15.75395 -24.56383 27.34446 1.000 28.07729 443 ILE B O 1
ATOM 6176 N N . PRO B 2 444 ? 17.67918 -25.68081 27.00045 1.000 26.78469 444 PRO B N 1
ATOM 6177 C CA . PRO B 2 444 ? 16.97674 -26.88546 26.51930 1.000 24.37961 444 PRO B CA 1
ATOM 6178 C C . PRO B 2 444 ? 16.03566 -27.44719 27.56932 1.000 31.46823 444 PRO B C 1
ATOM 6179 O O . PRO B 2 444 ? 16.36320 -27.46621 28.75893 1.000 29.46357 444 PRO B O 1
ATOM 6183 N N . GLU B 2 445 ? 14.88861 -27.98706 27.10982 1.000 27.86947 445 GLU B N 1
ATOM 6184 C CA . GLU B 2 445 ? 13.91323 -28.55282 28.03738 1.000 30.08174 445 GLU B CA 1
ATOM 6185 C C . GLU B 2 445 ? 14.55243 -29.60200 28.94315 1.000 27.58302 445 GLU B C 1
ATOM 6186 O O . GLU B 2 445 ? 14.24635 -29.68737 30.13695 1.000 32.35823 445 GLU B O 1
ATOM 6192 N N . ASP B 2 446 ? 15.40234 -30.44304 28.36331 1.000 27.74116 446 ASP B N 1
ATOM 6193 C CA . ASP B 2 446 ? 16.04450 -31.51724 29.10520 1.000 29.02552 446 ASP B CA 1
ATOM 6194 C C . ASP B 2 446 ? 16.81451 -30.98578 30.30639 1.000 31.71791 446 ASP B C 1
ATOM 6195 O O . ASP B 2 446 ? 16.81579 -31.60937 31.37600 1.000 29.75213 446 ASP B O 1
ATOM 6200 N N . VAL B 2 447 ? 17.48189 -29.83356 30.15438 1.000 31.53295 447 VAL B N 1
ATOM 6201 C CA . VAL B 2 447 ? 18.23785 -29.27019 31.27477 1.000 27.52026 447 VAL B CA 1
ATOM 6202 C C . VAL B 2 447 ? 17.29238 -28.79597 32.37055 1.000 31.35057 447 VAL B C 1
ATOM 6203 O O . VAL B 2 447 ? 17.54155 -29.02556 33.56331 1.000 30.15849 447 VAL B O 1
ATOM 6207 N N . LEU B 2 448 ? 16.18602 -28.13075 31.98401 1.000 30.33445 448 LEU B N 1
ATOM 6208 C CA . LEU B 2 448 ? 15.20239 -27.68047 32.96509 1.000 26.05431 448 LEU B CA 1
ATOM 6209 C C . LEU B 2 448 ? 14.59321 -28.86840 33.69614 1.000 27.51512 448 LEU B C 1
ATOM 6210 O O . LEU B 2 448 ? 14.36594 -28.81359 34.90662 1.000 27.28199 448 LEU B O 1
ATOM 6215 N N . ILE B 2 449 ? 14.33945 -29.95785 32.97843 1.000 27.63994 449 ILE B N 1
ATOM 6216 C CA . ILE B 2 449 ? 13.75796 -31.13544 33.61474 1.000 28.48967 449 ILE B CA 1
ATOM 6217 C C . ILE B 2 449 ? 14.61625 -31.58046 34.79262 1.000 29.37373 449 ILE B C 1
ATOM 6218 O O . ILE B 2 449 ? 14.10920 -31.86015 35.88549 1.000 36.17991 449 ILE B O 1
ATOM 6223 N N . ASN B 2 450 ? 15.92673 -31.70066 34.57077 1.000 33.03570 450 ASN B N 1
ATOM 6224 C CA . ASN B 2 450 ? 16.84084 -32.12351 35.62756 1.000 32.72263 450 ASN B CA 1
ATOM 6225 C C . ASN B 2 450 ? 17.10259 -31.01226 36.65047 1.000 36.72541 450 ASN B C 1
ATOM 6226 O O . ASN B 2 450 ? 17.31712 -31.29365 37.83599 1.000 33.85668 450 ASN B O 1
ATOM 6231 N N . SER B 2 451 ? 17.04428 -29.75042 36.23164 1.000 31.76590 451 SER B N 1
ATOM 6232 C CA . SER B 2 451 ? 17.29677 -28.65362 37.16174 1.000 31.65861 451 SER B CA 1
ATOM 6233 C C . SER B 2 451 ? 16.26484 -28.60812 38.29037 1.000 34.70473 451 SER B C 1
ATOM 6234 O O . SER B 2 451 ? 16.61610 -28.43834 39.46556 1.000 35.68271 451 SER B O 1
ATOM 6237 N N . TYR B 2 452 ? 14.98480 -28.71081 37.94914 1.000 31.42234 452 TYR B N 1
ATOM 6238 C CA . TYR B 2 452 ? 13.89180 -28.53476 38.89641 1.000 38.01239 452 TYR B CA 1
ATOM 6239 C C . TYR B 2 452 ? 13.17925 -29.82794 39.22122 1.000 33.46005 452 TYR B C 1
ATOM 6240 O O . TYR B 2 452 ? 12.30336 -29.82927 40.08274 1.000 37.66672 452 TYR B O 1
ATOM 6249 N N . ARG B 2 453 ? 13.53097 -30.92710 38.56297 1.000 34.37144 453 ARG B N 1
ATOM 6250 C CA . ARG B 2 453 ? 12.87227 -32.20061 38.80941 1.000 36.03704 453 ARG B CA 1
ATOM 6251 C C . ARG B 2 453 ? 11.40495 -32.13802 38.39339 1.000 36.45376 453 ARG B C 1
ATOM 6252 O O . ARG B 2 453 ? 10.50605 -32.57731 39.11193 1.000 37.78169 453 ARG B O 1
ATOM 6260 N N . ILE B 2 454 ? 11.16606 -31.57873 37.21688 1.000 35.25424 454 ILE B N 1
ATOM 6261 C CA . ILE B 2 454 ? 9.82630 -31.51825 36.65914 1.000 31.94355 454 ILE B CA 1
ATOM 6262 C C . ILE B 2 454 ? 9.73117 -32.50845 35.51271 1.000 39.37767 454 ILE B C 1
ATOM 6263 O O . ILE B 2 454 ? 10.74298 -32.97401 34.98014 1.000 36.06317 454 ILE B O 1
ATOM 6268 N N . SER B 2 455 ? 8.48744 -32.84828 35.14918 1.000 36.21264 455 SER B N 1
ATOM 6269 C CA . SER B 2 455 ? 8.22479 -33.68916 33.99691 1.000 31.99853 455 SER B CA 1
ATOM 6270 C C . SER B 2 455 ? 8.40448 -32.87852 32.71790 1.000 36.86947 455 SER B C 1
ATOM 6271 O O . SER B 2 455 ? 8.51570 -31.65086 32.74216 1.000 36.39865 455 SER B O 1
ATOM 6274 N N . ARG B 2 456 ? 8.44851 -33.56918 31.57390 1.000 36.61439 456 ARG B N 1
ATOM 6275 C CA . ARG B 2 456 ? 8.66100 -32.83341 30.32972 1.000 34.95083 456 ARG B CA 1
ATOM 6276 C C . ARG B 2 456 ? 7.51354 -31.86439 30.04151 1.000 35.55720 456 ARG B C 1
ATOM 6277 O O . ARG B 2 456 ? 7.73831 -30.75698 29.53508 1.000 33.37140 456 ARG B O 1
ATOM 6285 N N . SER B 2 457 ? 6.27695 -32.25846 30.35304 1.000 32.00212 457 SER B N 1
ATOM 6286 C CA . SER B 2 457 ? 5.14089 -31.37908 30.06801 1.000 38.46203 457 SER B CA 1
ATOM 6287 C C . SER B 2 457 ? 5.19756 -30.11983 30.92802 1.000 34.49409 457 SER B C 1
ATOM 6288 O O . SER B 2 457 ? 4.85580 -29.02680 30.46811 1.000 39.57381 457 SER B O 1
ATOM 6291 N N . GLU B 2 458 ? 5.63358 -30.25798 32.17837 1.000 32.93839 458 GLU B N 1
ATOM 6292 C CA . GLU B 2 458 ? 5.89972 -29.11326 33.04952 1.000 34.27683 458 GLU B CA 1
ATOM 6293 C C . GLU B 2 458 ? 6.98860 -28.22471 32.48808 1.000 32.53551 458 GLU B C 1
ATOM 6294 O O . GLU B 2 458 ? 6.84714 -26.99443 32.46881 1.000 31.12068 458 GLU B O 1
ATOM 6300 N N . ALA B 2 459 ? 8.07952 -28.83226 32.01298 1.000 26.63362 459 ALA B N 1
ATOM 6301 C CA . ALA B 2 459 ? 9.18031 -28.06384 31.43451 1.000 31.97726 459 ALA B CA 1
ATOM 6302 C C . ALA B 2 459 ? 8.73329 -27.29179 30.19912 1.000 30.25286 459 ALA B C 1
ATOM 6303 O O . ALA B 2 459 ? 9.05898 -26.11365 30.03511 1.000 27.91871 459 ALA B O 1
ATOM 6305 N N . ARG B 2 460 ? 8.00642 -27.94619 29.29711 1.000 32.13745 460 ARG B N 1
ATOM 6306 C CA . ARG B 2 460 ? 7.51098 -27.22014 28.12874 1.000 33.47876 460 ARG B CA 1
ATOM 6307 C C . ARG B 2 460 ? 6.61080 -26.05260 28.54432 1.000 30.18354 460 ARG B C 1
ATOM 6308 O O . ARG B 2 460 ? 6.69916 -24.95924 27.97741 1.000 30.59021 460 ARG B O 1
ATOM 6316 N N . ARG B 2 461 ? 5.74090 -26.24934 29.53713 1.000 34.26792 461 ARG B N 1
ATOM 6317 C CA . ARG B 2 461 ? 4.89972 -25.12384 29.95359 1.000 33.94240 461 ARG B CA 1
ATOM 6318 C C . ARG B 2 461 ? 5.71631 -24.01955 30.62128 1.000 34.63427 461 ARG B C 1
ATOM 6319 O O . ARG B 2 461 ? 5.47642 -22.82429 30.37914 1.000 30.65365 461 ARG B O 1
ATOM 6327 N N . LEU B 2 462 ? 6.67494 -24.38875 31.47292 1.000 34.15317 462 LEU B N 1
ATOM 6328 C CA . LEU B 2 462 ? 7.57360 -23.39040 32.04044 1.000 25.64881 462 LEU B CA 1
ATOM 6329 C C . LEU B 2 462 ? 8.19454 -22.51650 30.94875 1.000 29.07744 462 LEU B C 1
ATOM 6330 O O . LEU B 2 462 ? 8.22137 -21.28272 31.05613 1.000 29.54772 462 LEU B O 1
ATOM 6335 N N . LYS B 2 463 ? 8.68836 -23.14559 29.87602 1.000 26.92860 463 LYS B N 1
ATOM 6336 C CA . LYS B 2 463 ? 9.41053 -22.41166 28.83347 1.000 29.29644 463 LYS B CA 1
ATOM 6337 C C . LYS B 2 463 ? 8.48220 -21.54551 27.99000 1.000 33.82325 463 LYS B C 1
ATOM 6338 O O . LYS B 2 463 ? 8.83748 -20.41399 27.62134 1.000 31.81719 463 LYS B O 1
ATOM 6344 N N . PHE B 2 464 ? 7.31896 -22.07882 27.63191 1.000 26.72188 464 PHE B N 1
ATOM 6345 C CA . PHE B 2 464 ? 6.57323 -21.58158 26.48764 1.000 34.90842 464 PHE B CA 1
ATOM 6346 C C . PHE B 2 464 ? 5.18576 -21.05098 26.81875 1.000 33.06634 464 PHE B C 1
ATOM 6347 O O . PHE B 2 464 ? 4.53214 -20.52353 25.91994 1.000 30.97922 464 PHE B O 1
ATOM 6355 N N . ILE B 2 465 ? 4.70867 -21.16066 28.06353 1.000 33.31767 465 ILE B N 1
ATOM 6356 C CA . ILE B 2 465 ? 3.31340 -20.79814 28.30877 1.000 30.99108 465 ILE B CA 1
ATOM 6357 C C . ILE B 2 465 ? 3.10405 -19.28146 28.27054 1.000 30.14555 465 ILE B C 1
ATOM 6358 O O . ILE B 2 465 ? 2.02183 -18.80911 27.90451 1.000 30.87382 465 ILE B O 1
ATOM 6363 N N . ARG B 2 466 ? 4.09609 -18.49923 28.67818 1.000 30.99518 466 ARG B N 1
ATOM 6364 C CA . ARG B 2 466 ? 4.06336 -17.04261 28.54044 1.000 33.09307 466 ARG B CA 1
ATOM 6365 C C . ARG B 2 466 ? 4.78711 -16.67663 27.24765 1.000 33.41597 466 ARG B C 1
ATOM 6366 O O . ARG B 2 466 ? 6.02321 -16.71313 27.18820 1.000 33.53368 466 ARG B O 1
ATOM 6374 N N . ASN B 2 467 ? 4.03300 -16.29875 26.20866 1.000 31.97144 467 ASN B N 1
ATOM 6375 C CA . ASN B 2 467 ? 4.65612 -16.04195 24.91255 1.000 35.99606 467 ASN B CA 1
ATOM 6376 C C . ASN B 2 467 ? 4.95473 -14.56192 24.65854 1.000 42.30454 467 ASN B C 1
ATOM 6377 O O . ASN B 2 467 ? 5.40367 -14.20554 23.56290 1.000 45.28063 467 ASN B O 1
ATOM 6382 N N . GLU B 2 468 ? 4.74661 -13.70519 25.64704 1.000 31.62990 468 GLU B N 1
ATOM 6383 C CA . GLU B 2 468 ? 5.03921 -12.29061 25.51253 1.000 31.69716 468 GLU B CA 1
ATOM 6384 C C . GLU B 2 468 ? 6.47769 -12.02202 25.93921 1.000 32.53354 468 GLU B C 1
ATOM 6385 O O . GLU B 2 468 ? 7.14390 -12.87822 26.51299 1.000 29.69927 468 GLU B O 1
ATOM 6391 N N . THR B 2 469 ? 6.95589 -10.82292 25.64405 1.000 28.74626 469 THR B N 1
ATOM 6392 C CA . THR B 2 469 ? 8.30453 -10.41587 26.00473 1.000 33.83771 469 THR B CA 1
ATOM 6393 C C . THR B 2 469 ? 8.26943 -9.20949 26.93791 1.000 34.90498 469 THR B C 1
ATOM 6394 O O . THR B 2 469 ? 7.62358 -8.20889 26.62948 1.000 32.04400 469 THR B O 1
ATOM 6398 N N . THR B 2 470 ? 8.97676 -9.31650 28.07268 1.000 29.48605 470 THR B N 1
ATOM 6399 C CA . THR B 2 470 ? 9.35891 -8.18396 28.92519 1.000 30.91515 470 THR B CA 1
ATOM 6400 C C . THR B 2 470 ? 8.19876 -7.56046 29.68567 1.000 30.06995 470 THR B C 1
ATOM 6401 O O . THR B 2 470 ? 8.25697 -7.42769 30.91160 1.000 34.13506 470 THR B O 1
ATOM 6405 N N . ILE B 2 471 ? 7.16847 -7.13001 28.97005 1.000 27.87078 471 ILE B N 1
ATOM 6406 C CA . ILE B 2 471 ? 5.96867 -6.55179 29.56153 1.000 27.97951 471 ILE B CA 1
ATOM 6407 C C . ILE B 2 471 ? 4.84869 -7.57692 29.39360 1.000 32.66516 471 ILE B C 1
ATOM 6408 O O . ILE B 2 471 ? 4.54794 -7.98773 28.26532 1.000 33.50329 471 ILE B O 1
ATOM 6413 N N . PHE B 2 472 ? 4.23526 -7.99738 30.49878 1.000 25.44942 472 PHE B N 1
ATOM 6414 C CA . PHE B 2 472 ? 3.23048 -9.05922 30.48665 1.000 30.39681 472 PHE B CA 1
ATOM 6415 C C . PHE B 2 472 ? 1.85192 -8.45522 30.69517 1.000 33.03987 472 PHE B C 1
ATOM 6416 O O . PHE B 2 472 ? 1.65512 -7.66105 31.62090 1.000 33.95536 472 PHE B O 1
ATOM 6424 N N . SER B 2 473 ? 0.89912 -8.86382 29.86787 1.000 31.19833 473 SER B N 1
ATOM 6425 C CA . SER B 2 473 ? -0.44463 -8.31581 29.94642 1.000 33.27433 473 SER B CA 1
ATOM 6426 C C . SER B 2 473 ? -1.21680 -8.92200 31.11011 1.000 35.21700 473 SER B C 1
ATOM 6427 O O . SER B 2 473 ? -0.94981 -10.03791 31.56145 1.000 29.98155 473 SER B O 1
ATOM 6430 N N . SER B 2 474 ? -2.21172 -8.17106 31.56311 1.000 39.67961 474 SER B N 1
ATOM 6431 C CA . SER B 2 474 ? -3.17887 -8.62322 32.53791 1.000 48.53779 474 SER B CA 1
ATOM 6432 C C . SER B 2 474 ? -4.56010 -8.66677 31.86842 1.000 42.85474 474 SER B C 1
ATOM 6433 O O . SER B 2 474 ? -5.52431 -9.18796 32.43106 1.000 59.29830 474 SER B O 1
ATOM 6436 N N . ARG C 3 11 ? 44.24672 -3.80271 53.24543 1.000 65.34323 11 ARG C N 1
ATOM 6437 C CA . ARG C 3 11 ? 45.04096 -5.00868 53.46600 1.000 62.99605 11 ARG C CA 1
ATOM 6438 C C . ARG C 3 11 ? 46.41518 -4.91417 52.79994 1.000 57.76632 11 ARG C C 1
ATOM 6439 O O . ARG C 3 11 ? 46.57420 -4.25297 51.77076 1.000 59.36222 11 ARG C O 1
ATOM 6447 N N . HIS C 3 12 ? 47.41259 -5.57106 53.39787 1.000 55.51174 12 HIS C N 1
ATOM 6448 C CA . HIS C 3 12 ? 48.70849 -5.69183 52.73712 1.000 55.64939 12 HIS C CA 1
ATOM 6449 C C . HIS C 3 12 ? 48.61423 -6.54959 51.48156 1.000 57.85434 12 HIS C C 1
ATOM 6450 O O . HIS C 3 12 ? 49.33726 -6.30994 50.50810 1.000 53.65208 12 HIS C O 1
ATOM 6452 N N . PHE C 3 13 ? 47.73701 -7.55233 51.48342 1.000 52.83378 13 PHE C N 1
ATOM 6453 C CA . PHE C 3 13 ? 47.64282 -8.43900 50.33363 1.000 49.35141 13 PHE C CA 1
ATOM 6454 C C . PHE C 3 13 ? 46.99695 -7.73268 49.15212 1.000 46.46322 13 PHE C C 1
ATOM 6455 O O . PHE C 3 13 ? 47.46925 -7.86089 48.01834 1.000 44.91033 13 PHE C O 1
ATOM 6457 N N . GLY C 3 14 ? 45.92286 -6.97466 49.39911 1.000 41.81682 14 GLY C N 1
ATOM 6458 C CA . GLY C 3 14 ? 45.22393 -6.31416 48.31604 1.000 42.73573 14 GLY C CA 1
ATOM 6459 C C . GLY C 3 14 ? 46.10832 -5.37501 47.52718 1.000 47.04032 14 GLY C C 1
ATOM 6460 O O . GLY C 3 14 ? 45.84580 -5.10398 46.35140 1.000 44.56706 14 GLY C O 1
ATOM 6461 N N . GLU C 3 15 ? 47.15542 -4.85453 48.15882 1.000 45.96452 15 GLU C N 1
ATOM 6462 C CA . GLU C 3 15 ? 48.11203 -3.99127 47.48956 1.000 41.62836 15 GLU C CA 1
ATOM 6463 C C . GLU C 3 15 ? 49.35625 -4.75690 47.05908 1.000 40.50668 15 GLU C C 1
ATOM 6464 O O . GLU C 3 15 ? 50.33398 -4.14442 46.62647 1.000 39.61303 15 GLU C O 1
ATOM 6470 N N . CYS C 3 16 ? 49.33912 -6.08670 47.16895 1.000 36.40075 16 CYS C N 1
ATOM 6471 C CA . CYS C 3 16 ? 50.41651 -6.93134 46.65954 1.000 34.69273 16 CYS C CA 1
ATOM 6472 C C . CYS C 3 16 ? 51.75294 -6.61253 47.32902 1.000 39.86209 16 CYS C C 1
ATOM 6473 O O . CYS C 3 16 ? 52.81157 -6.73874 46.70517 1.000 37.40080 16 CYS C O 1
ATOM 6476 N N . ASN C 3 17 ? 51.70267 -6.17090 48.58819 1.000 41.39748 17 ASN C N 1
ATOM 6477 C CA . ASN C 3 17 ? 52.89761 -6.00415 49.41992 1.000 45.11519 17 ASN C CA 1
ATOM 6478 C C . ASN C 3 17 ? 53.24718 -7.31315 50.12044 1.000 47.51427 17 ASN C C 1
ATOM 6479 O O . ASN C 3 17 ? 53.36373 -7.38470 51.33568 1.000 54.88019 17 ASN C O 1
ATOM 6484 N N . LEU C 3 18 ? 53.41819 -8.35791 49.33084 1.000 44.72597 18 LEU C N 1
ATOM 6485 C CA . LEU C 3 18 ? 53.51680 -9.70278 49.86691 1.000 43.70778 18 LEU C CA 1
ATOM 6486 C C . LEU C 3 18 ? 54.98084 -10.07487 50.00970 1.000 45.43825 18 LEU C C 1
ATOM 6487 O O . LEU C 3 18 ? 55.75731 -9.94917 49.05614 1.000 44.19249 18 LEU C O 1
ATOM 6492 N N . ASP C 3 19 ? 55.36259 -10.51031 51.20629 1.000 45.77172 19 ASP C N 1
ATOM 6493 C CA . ASP C 3 19 ? 56.74874 -10.90583 51.40690 1.000 49.17311 19 ASP C CA 1
ATOM 6494 C C . ASP C 3 19 ? 57.00469 -12.30891 50.88040 1.000 45.01935 19 ASP C C 1
ATOM 6495 O O . ASP C 3 19 ? 58.13053 -12.62588 50.48275 1.000 45.98003 19 ASP C O 1
ATOM 6500 N N . ARG C 3 20 ? 55.98203 -13.15767 50.86714 1.000 47.45824 20 ARG C N 1
ATOM 6501 C CA . ARG C 3 20 ? 56.11184 -14.50944 50.34181 1.000 44.21955 20 ARG C CA 1
ATOM 6502 C C . ARG C 3 20 ? 54.79327 -14.88064 49.67999 1.000 51.32119 20 ARG C C 1
ATOM 6503 O O . ARG C 3 20 ? 53.72002 -14.60757 50.22695 1.000 50.18759 20 ARG C O 1
ATOM 6511 N N . LEU C 3 21 ? 54.87576 -15.42369 48.47246 1.000 40.87622 21 LEU C N 1
ATOM 6512 C CA . LEU C 3 21 ? 53.73305 -16.01882 47.80767 1.000 38.02312 21 LEU C CA 1
ATOM 6513 C C . LEU C 3 21 ? 53.84071 -17.53550 47.93199 1.000 43.93893 21 LEU C C 1
ATOM 6514 O O . LEU C 3 21 ? 54.94022 -18.09016 48.00988 1.000 39.88720 21 LEU C O 1
ATOM 6519 N N . ASN C 3 22 ? 52.69513 -18.21200 47.95583 1.000 40.51645 22 ASN C N 1
ATOM 6520 C CA . ASN C 3 22 ? 52.70774 -19.66474 48.01830 1.000 41.78548 22 ASN C CA 1
ATOM 6521 C C . ASN C 3 22 ? 51.69919 -20.21828 47.03124 1.000 41.45519 22 ASN C C 1
ATOM 6522 O O . ASN C 3 22 ? 50.79422 -19.51216 46.57993 1.000 38.23376 22 ASN C O 1
ATOM 6527 N N . VAL C 3 23 ? 51.86385 -21.49978 46.69446 1.000 37.76764 23 VAL C N 1
ATOM 6528 C CA . VAL C 3 23 ? 50.81006 -22.18560 45.95289 1.000 39.49087 23 VAL C CA 1
ATOM 6529 C C . VAL C 3 23 ? 49.53808 -22.14233 46.77872 1.000 38.73513 23 VAL C C 1
ATOM 6530 O O . VAL C 3 23 ? 49.56304 -22.27542 48.00834 1.000 44.29101 23 VAL C O 1
ATOM 6534 N N . VAL C 3 24 ? 48.41374 -21.94755 46.10599 1.000 35.20184 24 VAL C N 1
ATOM 6535 C CA . VAL C 3 24 ? 47.15545 -21.62103 46.75755 1.000 36.64813 24 VAL C CA 1
ATOM 6536 C C . VAL C 3 24 ? 46.27931 -22.85684 46.68026 1.000 41.70030 24 VAL C C 1
ATOM 6537 O O . VAL C 3 24 ? 46.09136 -23.42057 45.59599 1.000 34.72938 24 VAL C O 1
ATOM 6541 N N . GLU C 3 25 ? 45.79602 -23.29261 47.81189 1.000 45.19382 25 GLU C N 1
ATOM 6542 C CA . GLU C 3 25 ? 44.97672 -24.47664 47.96642 1.000 40.82269 25 GLU C CA 1
ATOM 6543 C C . GLU C 3 25 ? 43.50610 -24.08730 47.97238 1.000 40.74304 25 GLU C C 1
ATOM 6544 O O . GLU C 3 25 ? 43.16094 -22.97209 48.37426 1.000 41.01556 25 GLU C O 1
ATOM 6547 N N . PRO C 3 26 ? 42.60675 -24.95865 47.51221 1.000 36.37374 26 PRO C N 1
ATOM 6548 C CA . PRO C 3 26 ? 41.18509 -24.59115 47.49114 1.000 40.34842 26 PRO C CA 1
ATOM 6549 C C . PRO C 3 26 ? 40.66307 -24.28069 48.89294 1.000 41.94744 26 PRO C C 1
ATOM 6550 O O . PRO C 3 26 ? 40.95269 -24.98652 49.85619 1.000 40.06279 26 PRO C O 1
ATOM 6554 N N . THR C 3 27 ? 39.88153 -23.20170 49.00307 1.000 43.98389 27 THR C N 1
ATOM 6555 C CA . THR C 3 27 ? 39.40462 -22.78154 50.31748 1.000 44.49088 27 THR C CA 1
ATOM 6556 C C . THR C 3 27 ? 38.17000 -23.58367 50.75115 1.000 50.38879 27 THR C C 1
ATOM 6557 O O . THR C 3 27 ? 38.02265 -23.90878 51.93832 1.000 46.24087 27 THR C O 1
ATOM 6561 N N . ASN C 3 28 ? 37.29080 -23.93107 49.80364 1.000 45.01825 28 ASN C N 1
ATOM 6562 C CA . ASN C 3 28 ? 36.08629 -24.71929 50.05285 1.000 42.78192 28 ASN C CA 1
ATOM 6563 C C . ASN C 3 28 ? 36.01604 -25.90282 49.09919 1.000 41.76395 28 ASN C C 1
ATOM 6564 O O . ASN C 3 28 ? 36.43609 -25.82019 47.94534 1.000 36.43748 28 ASN C O 1
ATOM 6569 N N . ARG C 3 29 ? 35.42013 -26.98767 49.57438 1.000 34.74279 29 ARG C N 1
ATOM 6570 C CA . ARG C 3 29 ? 35.09950 -28.13640 48.73663 1.000 42.83656 29 ARG C CA 1
ATOM 6571 C C . ARG C 3 29 ? 33.63360 -28.47194 48.97278 1.000 47.06443 29 ARG C C 1
ATOM 6572 O O . ARG C 3 29 ? 33.23396 -28.73421 50.11186 1.000 49.90112 29 ARG C O 1
ATOM 6580 N N . ILE C 3 30 ? 32.83174 -28.43706 47.91207 1.000 36.81053 30 ILE C N 1
ATOM 6581 C CA . ILE C 3 30 ? 31.39158 -28.65332 48.00175 1.000 36.98239 30 ILE C CA 1
ATOM 6582 C C . ILE C 3 30 ? 31.06417 -29.90855 47.20282 1.000 36.21947 30 ILE C C 1
ATOM 6583 O O . ILE C 3 30 ? 31.31337 -29.95682 45.99316 1.000 33.99200 30 ILE C O 1
ATOM 6588 N N . THR C 3 31 ? 30.50350 -30.92209 47.86952 1.000 32.80370 31 THR C N 1
ATOM 6589 C CA . THR C 3 31 ? 30.23973 -32.22082 47.24697 1.000 40.46227 31 THR C CA 1
ATOM 6590 C C . THR C 3 31 ? 28.76161 -32.30065 46.87486 1.000 37.59244 31 THR C C 1
ATOM 6591 O O . THR C 3 31 ? 27.90059 -32.35389 47.75681 1.000 39.60745 31 THR C O 1
ATOM 6595 N N . SER C 3 32 ? 28.47577 -32.31622 45.57484 1.000 31.77578 32 SER C N 1
ATOM 6596 C CA . SER C 3 32 ? 27.11485 -32.36922 45.05448 1.000 33.69376 32 SER C CA 1
ATOM 6597 C C . SER C 3 32 ? 26.78099 -33.76613 44.54417 1.000 31.87938 32 SER C C 1
ATOM 6598 O O . SER C 3 32 ? 27.63642 -34.63822 44.40817 1.000 34.64852 32 SER C O 1
ATOM 6601 N N . GLU C 3 33 ? 25.51242 -33.97677 44.22271 1.000 31.60452 33 GLU C N 1
ATOM 6602 C CA . GLU C 3 33 ? 25.13517 -35.30642 43.76007 1.000 36.63479 33 GLU C CA 1
ATOM 6603 C C . GLU C 3 33 ? 25.87633 -35.67511 42.47309 1.000 39.84776 33 GLU C C 1
ATOM 6604 O O . GLU C 3 33 ? 26.27376 -36.83392 42.28813 1.000 34.55406 33 GLU C O 1
ATOM 6610 N N . GLY C 3 34 ? 26.08604 -34.70336 41.58214 1.000 32.14972 34 GLY C N 1
ATOM 6611 C CA . GLY C 3 34 ? 26.69353 -34.93436 40.28398 1.000 33.96339 34 GLY C CA 1
ATOM 6612 C C . GLY C 3 34 ? 28.15471 -34.55078 40.12379 1.000 39.25469 34 GLY C C 1
ATOM 6613 O O . GLY C 3 34 ? 28.64630 -34.51663 38.98606 1.000 32.43794 34 GLY C O 1
ATOM 6614 N N . GLY C 3 35 ? 28.86430 -34.25952 41.20827 1.000 31.52694 35 GLY C N 1
ATOM 6615 C CA . GLY C 3 35 ? 30.27677 -33.94514 41.09477 1.000 35.58327 35 GLY C CA 1
ATOM 6616 C C . GLY C 3 35 ? 30.75520 -33.18104 42.31827 1.000 33.40716 35 GLY C C 1
ATOM 6617 O O . GLY C 3 35 ? 30.09261 -33.16193 43.35091 1.000 32.66315 35 GLY C O 1
ATOM 6618 N N . THR C 3 36 ? 31.91361 -32.54103 42.16648 1.000 28.38006 36 THR C N 1
ATOM 6619 C CA . THR C 3 36 ? 32.52129 -31.78640 43.25710 1.000 31.04530 36 THR C CA 1
ATOM 6620 C C . THR C 3 36 ? 32.91503 -30.39749 42.77049 1.000 32.36487 36 THR C C 1
ATOM 6621 O O . THR C 3 36 ? 33.31646 -30.22078 41.61576 1.000 31.64564 36 THR C O 1
ATOM 6625 N N . VAL C 3 37 ? 32.76882 -29.40934 43.64786 1.000 29.02915 37 VAL C N 1
ATOM 6626 C CA . VAL C 3 37 ? 33.12262 -28.02359 43.35498 1.000 32.88613 37 VAL C CA 1
ATOM 6627 C C . VAL C 3 37 ? 34.18336 -27.60562 44.35805 1.000 32.82866 37 VAL C C 1
ATOM 6628 O O . VAL C 3 37 ? 33.99269 -27.77070 45.56950 1.000 35.30916 37 VAL C O 1
ATOM 6632 N N . GLU C 3 38 ? 35.30460 -27.09464 43.86053 1.000 32.22875 38 GLU C N 1
ATOM 6633 C CA . GLU C 3 38 ? 36.38094 -26.58434 44.70985 1.000 34.49210 38 GLU C CA 1
ATOM 6634 C C . GLU C 3 38 ? 36.49157 -25.09262 44.46123 1.000 34.44069 38 GLU C C 1
ATOM 6635 O O . GLU C 3 38 ? 36.52467 -24.65954 43.30750 1.000 30.53801 38 GLU C O 1
ATOM 6641 N N . LYS C 3 39 ? 36.52001 -24.31153 45.53172 1.000 33.57261 39 LYS C N 1
ATOM 6642 C CA . LYS C 3 39 ? 36.55738 -22.85770 45.42942 1.000 36.88270 39 LYS C CA 1
ATOM 6643 C C . LYS C 3 39 ? 37.87767 -22.34687 45.99302 1.000 36.03234 39 LYS C C 1
ATOM 6644 O O . LYS C 3 39 ? 38.24103 -22.69815 47.12241 1.000 42.15732 39 LYS C O 1
ATOM 6650 N N . TRP C 3 40 ? 38.60074 -21.54356 45.20040 1.000 34.55704 40 TRP C N 1
ATOM 6651 C CA . TRP C 3 40 ? 39.69265 -20.69639 45.69903 1.000 38.98477 40 TRP C CA 1
ATOM 6652 C C . TRP C 3 40 ? 39.08429 -19.31957 45.91616 1.000 40.24137 40 TRP C C 1
ATOM 6653 O O . TRP C 3 40 ? 38.84270 -18.57578 44.95698 1.000 40.22590 40 TRP C O 1
ATOM 6664 N N . ASP C 3 41 ? 38.85383 -18.96847 47.16639 1.000 42.13061 41 ASP C N 1
ATOM 6665 C CA . ASP C 3 41 ? 38.06557 -17.78113 47.43073 1.000 47.99146 41 ASP C CA 1
ATOM 6666 C C . ASP C 3 41 ? 38.94390 -16.52086 47.49067 1.000 47.59355 41 ASP C C 1
ATOM 6667 O O . ASP C 3 41 ? 40.16488 -16.56742 47.69667 1.000 44.25207 41 ASP C O 1
ATOM 6672 N N . THR C 3 42 ? 38.28296 -15.37656 47.33069 1.000 47.29552 42 THR C N 1
ATOM 6673 C CA . THR C 3 42 ? 38.98114 -14.12554 47.07284 1.000 51.11471 42 THR C CA 1
ATOM 6674 C C . THR C 3 42 ? 39.87621 -13.65951 48.21473 1.000 46.12399 42 THR C C 1
ATOM 6675 O O . THR C 3 42 ? 40.76474 -12.84295 47.96229 1.000 45.26338 42 THR C O 1
ATOM 6679 N N . ASN C 3 43 ? 39.68188 -14.11932 49.45755 1.000 50.44614 43 ASN C N 1
ATOM 6680 C CA . ASN C 3 43 ? 40.49624 -13.55561 50.53732 1.000 49.90539 43 ASN C CA 1
ATOM 6681 C C . ASN C 3 43 ? 41.78302 -14.33888 50.76737 1.000 50.70974 43 ASN C C 1
ATOM 6682 O O . ASN C 3 43 ? 42.47177 -14.09360 51.76467 1.000 49.65220 43 ASN C O 1
ATOM 6687 N N . GLN C 3 44 ? 42.08636 -15.32052 49.92121 1.000 39.45578 44 GLN C N 1
ATOM 6688 C CA . GLN C 3 44 ? 43.44819 -15.82581 49.84996 1.000 44.42149 44 GLN C CA 1
ATOM 6689 C C . GLN C 3 44 ? 44.37843 -14.65698 49.54076 1.000 46.39856 44 GLN C C 1
ATOM 6690 O O . GLN C 3 44 ? 44.05519 -13.79805 48.71458 1.000 46.59878 44 GLN C O 1
ATOM 6696 N N . GLN C 3 45 ? 45.53501 -14.60813 50.21232 1.000 44.62830 45 GLN C N 1
ATOM 6697 C CA . GLN C 3 45 ? 46.41304 -13.44934 50.05318 1.000 43.75708 45 GLN C CA 1
ATOM 6698 C C . GLN C 3 45 ? 46.84095 -13.26062 48.60010 1.000 38.95767 45 GLN C C 1
ATOM 6699 O O . GLN C 3 45 ? 46.86675 -12.13211 48.09713 1.000 34.76994 45 GLN C O 1
ATOM 6705 N N . GLN C 3 46 ? 47.21654 -14.34644 47.91681 1.000 34.58320 46 GLN C N 1
ATOM 6706 C CA . GLN C 3 46 ? 47.64691 -14.21466 46.52651 1.000 35.46582 46 GLN C CA 1
ATOM 6707 C C . GLN C 3 46 ? 46.50415 -13.72236 45.65632 1.000 38.20022 46 GLN C C 1
ATOM 6708 O O . GLN C 3 46 ? 46.69851 -12.89857 44.75044 1.000 30.53865 46 GLN C O 1
ATOM 6714 N N . PHE C 3 47 ? 45.29355 -14.19332 45.94286 1.000 33.94212 47 PHE C N 1
ATOM 6715 C CA . PHE C 3 47 ? 44.14302 -13.83499 45.13514 1.000 34.26586 47 PHE C CA 1
ATOM 6716 C C . PHE C 3 47 ? 43.66892 -12.42320 45.43585 1.000 33.47027 47 PHE C C 1
ATOM 6717 O O . PHE C 3 47 ? 43.16217 -11.74616 44.53534 1.000 33.24727 47 PHE C O 1
ATOM 6725 N N . GLN C 3 48 ? 43.82781 -11.96727 46.68244 1.000 36.64115 48 GLN C N 1
ATOM 6726 C CA . GLN C 3 48 ? 43.54974 -10.56876 46.99282 1.000 36.77042 48 GLN C CA 1
ATOM 6727 C C . GLN C 3 48 ? 44.45534 -9.66606 46.17727 1.000 33.09164 48 GLN C C 1
ATOM 6728 O O . GLN C 3 48 ? 44.01421 -8.66404 45.61592 1.000 35.66346 48 GLN C O 1
ATOM 6734 N N . CYS C 3 49 ? 45.73695 -10.00763 46.11368 1.000 35.52210 49 CYS C N 1
ATOM 6735 C CA . CYS C 3 49 ? 46.66022 -9.25520 45.27468 1.000 35.25133 49 CYS C CA 1
ATOM 6736 C C . CYS C 3 49 ? 46.15355 -9.18685 43.83887 1.000 37.45653 49 CYS C C 1
ATOM 6737 O O . CYS C 3 49 ? 46.00795 -8.10050 43.26902 1.000 33.77096 49 CYS C O 1
ATOM 6740 N N . ALA C 3 50 ? 45.84468 -10.34988 43.25041 1.000 33.91787 50 ALA C N 1
ATOM 6741 C CA . ALA C 3 50 ? 45.49772 -10.45430 41.84045 1.000 28.69356 50 ALA C CA 1
ATOM 6742 C C . ALA C 3 50 ? 44.04322 -10.08827 41.55311 1.000 29.31293 50 ALA C C 1
ATOM 6743 O O . ALA C 3 50 ? 43.71012 -9.81567 40.38961 1.000 30.64332 50 ALA C O 1
ATOM 6745 N N . GLY C 3 51 ? 43.18626 -10.04553 42.57273 1.000 30.08476 51 GLY C N 1
ATOM 6746 C CA . GLY C 3 51 ? 41.79592 -9.64080 42.38780 1.000 31.42675 51 GLY C CA 1
ATOM 6747 C C . GLY C 3 51 ? 40.97216 -10.69325 41.67494 1.000 33.17068 51 GLY C C 1
ATOM 6748 O O . GLY C 3 51 ? 40.12172 -10.35373 40.84232 1.000 31.62371 51 GLY C O 1
ATOM 6749 N N . VAL C 3 52 ? 41.20652 -11.97053 41.98088 1.000 28.72096 52 VAL C N 1
ATOM 6750 C CA . VAL C 3 52 ? 40.60141 -13.06583 41.23432 1.000 27.28611 52 VAL C CA 1
ATOM 6751 C C . VAL C 3 52 ? 40.04929 -14.08569 42.20940 1.000 26.78453 52 VAL C C 1
ATOM 6752 O O . VAL C 3 52 ? 40.37508 -14.09123 43.39518 1.000 28.72901 52 VAL C O 1
ATOM 6756 N N . ALA C 3 53 ? 39.17183 -14.93742 41.67918 1.000 29.52061 53 ALA C N 1
ATOM 6757 C CA . ALA C 3 53 ? 38.72480 -16.15219 42.33240 1.000 26.26530 53 ALA C CA 1
ATOM 6758 C C . ALA C 3 53 ? 38.92565 -17.31273 41.36022 1.000 31.87336 53 ALA C C 1
ATOM 6759 O O . ALA C 3 53 ? 39.12048 -17.11354 40.15942 1.000 27.21258 53 ALA C O 1
ATOM 6761 N N . ALA C 3 54 ? 38.92317 -18.53596 41.88456 1.000 28.10778 54 ALA C N 1
ATOM 6762 C CA . ALA C 3 54 ? 39.01907 -19.70764 41.01957 1.000 32.03835 54 ALA C CA 1
ATOM 6763 C C . ALA C 3 54 ? 38.05628 -20.77491 41.52613 1.000 28.23315 54 ALA C C 1
ATOM 6764 O O . ALA C 3 54 ? 37.73934 -20.83633 42.72134 1.000 33.17527 54 ALA C O 1
ATOM 6766 N N . ILE C 3 55 ? 37.57772 -21.59603 40.59309 1.000 28.00606 55 ILE C N 1
ATOM 6767 C CA . ILE C 3 55 ? 36.69951 -22.73561 40.87202 1.000 28.36685 55 ILE C CA 1
ATOM 6768 C C . ILE C 3 55 ? 37.18479 -23.89813 40.02272 1.000 30.77129 55 ILE C C 1
ATOM 6769 O O . ILE C 3 55 ? 37.42047 -23.73208 38.82156 1.000 34.52612 55 ILE C O 1
ATOM 6774 N N . ARG C 3 56 ? 37.32150 -25.07314 40.62639 1.000 30.28217 56 ARG C N 1
ATOM 6775 C CA . ARG C 3 56 ? 37.55052 -26.29124 39.86940 1.000 31.58068 56 ARG C CA 1
ATOM 6776 C C . ARG C 3 56 ? 36.30697 -27.15166 40.00712 1.000 38.20152 56 ARG C C 1
ATOM 6777 O O . ARG C 3 56 ? 35.90629 -27.50511 41.12394 1.000 31.12528 56 ARG C O 1
ATOM 6785 N N . ARG C 3 57 ? 35.69377 -27.46237 38.88043 1.000 31.54165 57 ARG C N 1
ATOM 6786 C CA A ARG C 3 57 ? 34.48502 -28.26892 38.84716 0.450 34.19153 57 ARG C CA 1
ATOM 6787 C CA B ARG C 3 57 ? 34.47791 -28.25374 38.82672 0.550 34.20602 57 ARG C CA 1
ATOM 6788 C C . ARG C 3 57 ? 34.80091 -29.61184 38.20940 1.000 32.21797 57 ARG C C 1
ATOM 6789 O O . ARG C 3 57 ? 35.38022 -29.67521 37.12240 1.000 34.40511 57 ARG C O 1
ATOM 6804 N N . THR C 3 58 ? 34.45398 -30.69193 38.90256 1.000 36.91658 58 THR C N 1
ATOM 6805 C CA . THR C 3 58 ? 34.61392 -32.02969 38.34501 1.000 29.61926 58 THR C CA 1
ATOM 6806 C C . THR C 3 58 ? 33.22129 -32.63378 38.22746 1.000 33.17051 58 THR C C 1
ATOM 6807 O O . THR C 3 58 ? 32.57848 -32.92498 39.24217 1.000 34.89134 58 THR C O 1
ATOM 6811 N N . ILE C 3 59 ? 32.74681 -32.78205 36.99514 1.000 28.66059 59 ILE C N 1
ATOM 6812 C CA . ILE C 3 59 ? 31.36251 -33.14791 36.71819 1.000 29.68858 59 ILE C CA 1
ATOM 6813 C C . ILE C 3 59 ? 31.33949 -34.61148 36.30186 1.000 31.71296 59 ILE C C 1
ATOM 6814 O O . ILE C 3 59 ? 32.00452 -34.99213 35.32954 1.000 32.03498 59 ILE C O 1
ATOM 6819 N N . GLU C 3 60 ? 30.57564 -35.42974 37.03046 1.000 35.40239 60 GLU C N 1
ATOM 6820 C CA . GLU C 3 60 ? 30.49694 -36.85275 36.71453 1.000 31.06174 60 GLU C CA 1
ATOM 6821 C C . GLU C 3 60 ? 29.81261 -37.03849 35.36030 1.000 31.67612 60 GLU C C 1
ATOM 6822 O O . GLU C 3 60 ? 29.03309 -36.18386 34.92661 1.000 27.85881 60 GLU C O 1
ATOM 6828 N N . PRO C 3 61 ? 30.08735 -38.13946 34.65835 1.000 30.63541 61 PRO C N 1
ATOM 6829 C CA . PRO C 3 61 ? 29.44566 -38.33451 33.35329 1.000 31.46398 61 PRO C CA 1
ATOM 6830 C C . PRO C 3 61 ? 27.92723 -38.33654 33.48548 1.000 32.99572 61 PRO C C 1
ATOM 6831 O O . PRO C 3 61 ? 27.37336 -38.73357 34.51081 1.000 31.43705 61 PRO C O 1
ATOM 6835 N N . ASN C 3 62 ? 27.25176 -37.85628 32.43891 1.000 29.16289 62 ASN C N 1
ATOM 6836 C CA . ASN C 3 62 ? 25.78941 -37.77283 32.43366 1.000 32.40527 62 ASN C CA 1
ATOM 6837 C C . ASN C 3 62 ? 25.26623 -36.98898 33.63417 1.000 34.23022 62 ASN C C 1
ATOM 6838 O O . ASN C 3 62 ? 24.23884 -37.33529 34.22028 1.000 37.12870 62 ASN C O 1
ATOM 6843 N N . SER C 3 63 ? 25.99376 -35.93523 34.01637 1.000 31.91973 63 SER C N 1
ATOM 6844 C CA . SER C 3 63 ? 25.54499 -34.95782 35.00475 1.000 27.89745 63 SER C CA 1
ATOM 6845 C C . SER C 3 63 ? 25.63154 -33.56495 34.38604 1.000 30.79597 63 SER C C 1
ATOM 6846 O O . SER C 3 63 ? 26.30519 -33.36558 33.37738 1.000 28.83055 63 SER C O 1
ATOM 6849 N N . GLU C 3 64 ? 24.96860 -32.59252 35.01480 1.000 28.68720 64 GLU C N 1
ATOM 6850 C CA . GLU C 3 64 ? 24.90184 -31.23075 34.49497 1.000 28.35660 64 GLU C CA 1
ATOM 6851 C C . GLU C 3 64 ? 25.15864 -30.24255 35.62224 1.000 26.19869 64 GLU C C 1
ATOM 6852 O O . GLU C 3 64 ? 24.89990 -30.54150 36.79018 1.000 26.64044 64 GLU C O 1
ATOM 6858 N N . VAL C 3 65 ? 25.68002 -29.06373 35.28025 1.000 24.94021 65 VAL C N 1
ATOM 6859 C CA . VAL C 3 65 ? 25.78954 -28.02146 36.30218 1.000 33.36289 65 VAL C CA 1
ATOM 6860 C C . VAL C 3 65 ? 24.44193 -27.31396 36.34357 1.000 32.17610 65 VAL C C 1
ATOM 6861 O O . VAL C 3 65 ? 23.74514 -27.22224 35.32237 1.000 38.03795 65 VAL C O 1
ATOM 6865 N N . GLN C 3 66 ? 24.07946 -26.77905 37.50125 1.000 31.62834 66 GLN C N 1
ATOM 6866 C CA . GLN C 3 66 ? 22.84017 -26.00584 37.59046 1.000 30.56595 66 GLN C CA 1
ATOM 6867 C C . GLN C 3 66 ? 23.04935 -24.62768 36.96822 1.000 29.38532 66 GLN C C 1
ATOM 6868 O O . GLN C 3 66 ? 24.03017 -23.95054 37.30162 1.000 32.02618 66 GLN C O 1
ATOM 6874 N N . PRO C 3 67 ? 22.18097 -24.18474 36.05337 1.000 31.01920 67 PRO C N 1
ATOM 6875 C CA . PRO C 3 67 ? 22.43679 -22.91070 35.36714 1.000 30.05935 67 PRO C CA 1
ATOM 6876 C C . PRO C 3 67 ? 22.64344 -21.78222 36.36633 1.000 28.48226 67 PRO C C 1
ATOM 6877 O O . PRO C 3 67 ? 21.97267 -21.72224 37.40073 1.000 31.10807 67 PRO C O 1
ATOM 6881 N N . ASN C 3 68 ? 23.60432 -20.90453 36.06190 1.000 25.53208 68 ASN C N 1
ATOM 6882 C CA . ASN C 3 68 ? 24.03065 -19.85492 36.98207 1.000 27.33141 68 ASN C CA 1
ATOM 6883 C C . ASN C 3 68 ? 24.70839 -18.72875 36.20423 1.000 29.47359 68 ASN C C 1
ATOM 6884 O O . ASN C 3 68 ? 25.01125 -18.85174 35.01230 1.000 26.57742 68 ASN C O 1
ATOM 6889 N N . TYR C 3 69 ? 24.91259 -17.61291 36.90090 1.000 26.27504 69 TYR C N 1
ATOM 6890 C CA . TYR C 3 69 ? 25.52831 -16.42928 36.31714 1.000 28.96736 69 TYR C CA 1
ATOM 6891 C C . TYR C 3 69 ? 26.17633 -15.61856 37.42976 1.000 25.99927 69 TYR C C 1
ATOM 6892 O O . TYR C 3 69 ? 25.89660 -15.82579 38.61180 1.000 28.65574 69 TYR C O 1
ATOM 6901 N N . GLN C 3 70 ? 27.03746 -14.67311 37.04323 1.000 30.57860 70 GLN C N 1
ATOM 6902 C CA . GLN C 3 70 ? 27.74086 -13.87311 38.04455 1.000 31.66664 70 GLN C CA 1
ATOM 6903 C C . GLN C 3 70 ? 28.21714 -12.58036 37.40543 1.000 32.20349 70 GLN C C 1
ATOM 6904 O O . GLN C 3 70 ? 28.41378 -12.52285 36.18667 1.000 30.71414 70 GLN C O 1
ATOM 6910 N N . PRO C 3 71 ? 28.40677 -11.52793 38.19597 1.000 28.44266 71 PRO C N 1
ATOM 6911 C CA . PRO C 3 71 ? 28.72224 -10.21473 37.62839 1.000 33.50452 71 PRO C CA 1
ATOM 6912 C C . PRO C 3 71 ? 30.17904 -10.01632 37.23251 1.000 35.07131 71 PRO C C 1
ATOM 6913 O O . PRO C 3 71 ? 30.56702 -8.87880 36.96200 1.000 40.29266 71 PRO C O 1
ATOM 6917 N N . ALA C 3 72 ? 31.00900 -11.05642 37.17577 1.000 32.40626 72 ALA C N 1
ATOM 6918 C CA . ALA C 3 72 ? 32.37303 -10.86744 36.69749 1.000 26.77291 72 ALA C CA 1
ATOM 6919 C C . ALA C 3 72 ? 32.67284 -11.87619 35.60070 1.000 30.30286 72 ALA C C 1
ATOM 6920 O O . ALA C 3 72 ? 32.12150 -12.98048 35.60507 1.000 29.43655 72 ALA C O 1
ATOM 6922 N N . PRO C 3 73 ? 33.54972 -11.53050 34.66586 1.000 27.68831 73 PRO C N 1
ATOM 6923 C CA . PRO C 3 73 ? 33.86280 -12.43896 33.55897 1.000 24.18309 73 PRO C CA 1
ATOM 6924 C C . PRO C 3 73 ? 34.73228 -13.58621 34.04558 1.000 25.53244 73 PRO C C 1
ATOM 6925 O O . PRO C 3 73 ? 35.38232 -13.51142 35.08745 1.000 25.65944 73 PRO C O 1
ATOM 6929 N N . MET C 3 74 ? 34.74866 -14.65606 33.25886 1.000 25.60688 74 MET C N 1
ATOM 6930 C CA . MET C 3 74 ? 35.42088 -15.87226 33.68762 1.000 28.27291 74 MET C CA 1
ATOM 6931 C C . MET C 3 74 ? 35.96844 -16.58904 32.45793 1.000 24.19831 74 MET C C 1
ATOM 6932 O O . MET C 3 74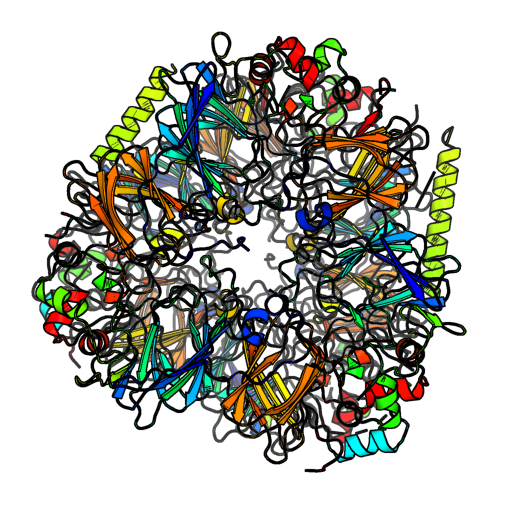 ? 35.32490 -16.61324 31.41406 1.000 28.25693 74 MET C O 1
ATOM 6937 N N . LEU C 3 75 ? 37.18338 -17.12981 32.57575 1.000 26.70882 75 LEU C N 1
ATOM 6938 C CA . LEU C 3 75 ? 37.77830 -17.98953 31.56610 1.000 22.66225 75 LEU C CA 1
ATOM 6939 C C . LEU C 3 75 ? 37.88691 -19.37128 32.18868 1.000 28.47672 75 LEU C C 1
ATOM 6940 O O . LEU C 3 75 ? 38.26540 -19.49865 33.35608 1.000 29.19885 75 LEU C O 1
ATOM 6945 N N . ILE C 3 76 ? 37.59078 -20.39993 31.40900 1.000 26.63966 76 ILE C N 1
ATOM 6946 C CA . ILE C 3 76 ? 37.43693 -21.74073 31.95684 1.000 26.58171 76 ILE C CA 1
ATOM 6947 C C . ILE C 3 76 ? 38.27925 -22.67752 31.12065 1.000 24.60498 76 ILE C C 1
ATOM 6948 O O . ILE C 3 76 ? 38.08696 -22.75892 29.90396 1.000 26.85361 76 ILE C O 1
ATOM 6953 N N . TYR C 3 77 ? 39.19954 -23.38684 31.76338 1.000 25.01684 77 TYR C N 1
ATOM 6954 C CA . TYR C 3 77 ? 40.07390 -24.33107 31.07940 1.000 22.76182 77 TYR C CA 1
ATOM 6955 C C . TYR C 3 77 ? 39.55492 -25.74048 31.29610 1.000 27.19699 77 TYR C C 1
ATOM 6956 O O . TYR C 3 77 ? 39.33851 -26.16138 32.43517 1.000 27.12587 77 TYR C O 1
ATOM 6965 N N . ILE C 3 78 ? 39.39549 -26.47957 30.20987 1.000 28.54559 78 ILE C N 1
ATOM 6966 C CA . ILE C 3 78 ? 38.81965 -27.81271 30.28548 1.000 27.31054 78 ILE C CA 1
ATOM 6967 C C . ILE C 3 78 ? 40.01076 -28.75922 30.39908 1.000 28.52020 78 ILE C C 1
ATOM 6968 O O . ILE C 3 78 ? 40.71999 -29.01474 29.42041 1.000 29.02053 78 ILE C O 1
ATOM 6973 N N . GLU C 3 79 ? 40.25259 -29.26684 31.60588 1.000 27.31985 79 GLU C N 1
ATOM 6974 C CA . GLU C 3 79 ? 41.44255 -30.08111 31.83996 1.000 28.46582 79 GLU C CA 1
ATOM 6975 C C . GLU C 3 79 ? 41.26554 -31.53166 31.41131 1.000 33.50428 79 GLU C C 1
ATOM 6976 O O . GLU C 3 79 ? 42.24641 -32.17562 31.02172 1.000 31.19597 79 GLU C O 1
ATOM 6982 N N . LYS C 3 80 ? 40.04240 -32.06282 31.48746 1.000 26.80326 80 LYS C N 1
ATOM 6983 C CA . LYS C 3 80 ? 39.75883 -33.45084 31.14823 1.000 30.10291 80 LYS C CA 1
ATOM 6984 C C . LYS C 3 80 ? 38.32120 -33.52898 30.67430 1.000 28.07369 80 LYS C C 1
ATOM 6985 O O . LYS C 3 80 ? 37.47521 -32.74478 31.11093 1.000 28.23666 80 LYS C O 1
ATOM 6991 N N . GLY C 3 81 ? 38.05245 -34.49355 29.80874 1.000 32.39851 81 GLY C N 1
ATOM 6992 C CA . GLY C 3 81 ? 36.69519 -34.83475 29.46212 1.000 26.55034 81 GLY C CA 1
ATOM 6993 C C . GLY C 3 81 ? 36.22103 -34.04860 28.27803 1.000 31.21327 81 GLY C C 1
ATOM 6994 O O . GLY C 3 81 ? 36.97118 -33.31549 27.62823 1.000 32.12633 81 GLY C O 1
ATOM 6995 N N . ARG C 3 82 ? 34.92815 -34.22479 27.99246 1.000 29.93767 82 ARG C N 1
ATOM 6996 C CA . ARG C 3 82 ? 34.24548 -33.50639 26.93534 1.000 33.91910 82 ARG C CA 1
ATOM 6997 C C . ARG C 3 82 ? 32.77590 -33.36055 27.31226 1.000 31.01723 82 ARG C C 1
ATOM 6998 O O . ARG C 3 82 ? 32.22769 -34.13342 28.10295 1.000 32.78695 82 ARG C O 1
ATOM 7006 N N . GLY C 3 83 ? 32.13826 -32.35185 26.75258 1.000 34.04648 83 GLY C N 1
ATOM 7007 C CA . GLY C 3 83 ? 30.74764 -32.14622 27.06942 1.000 28.46155 83 GLY C CA 1
ATOM 7008 C C . GLY C 3 83 ? 30.16896 -31.02919 26.24750 1.000 28.88301 83 GLY C C 1
ATOM 7009 O O . GLY C 3 83 ? 30.70275 -30.65764 25.20103 1.000 27.54480 83 GLY C O 1
ATOM 7010 N N . LEU C 3 84 ? 29.05834 -30.50187 26.75029 1.000 28.09033 84 LEU C N 1
ATOM 7011 C CA . LEU C 3 84 ? 28.30106 -29.45025 26.08243 1.000 31.45125 84 LEU C CA 1
ATOM 7012 C C . LEU C 3 84 ? 28.19582 -28.23894 26.98676 1.000 30.22020 84 LEU C C 1
ATOM 7013 O O . LEU C 3 84 ? 27.97371 -28.36813 28.19742 1.000 30.24099 84 LEU C O 1
ATOM 7018 N N . LEU C 3 85 ? 28.34583 -27.05844 26.39820 1.000 26.38257 85 LEU C N 1
ATOM 7019 C CA . LEU C 3 85 ? 28.27715 -25.81457 27.14467 1.000 23.95638 85 LEU C CA 1
ATOM 7020 C C . LEU C 3 85 ? 27.11544 -24.98422 26.62098 1.000 27.17549 85 LEU C C 1
ATOM 7021 O O . LEU C 3 85 ? 26.95091 -24.83366 25.40583 1.000 26.30641 85 LEU C O 1
ATOM 7026 N N . GLY C 3 86 ? 26.32871 -24.43640 27.53780 1.000 28.94508 86 GLY C N 1
ATOM 7027 C CA . GLY C 3 86 ? 25.27593 -23.51004 27.16775 1.000 27.01377 86 GLY C CA 1
ATOM 7028 C C . GLY C 3 86 ? 25.49997 -22.14522 27.78624 1.000 28.50280 86 GLY C C 1
ATOM 7029 O O . GLY C 3 86 ? 25.79465 -22.03293 28.97979 1.000 31.27319 86 GLY C O 1
ATOM 7030 N N . VAL C 3 87 ? 25.39554 -21.11013 26.96099 1.000 31.56873 87 VAL C N 1
ATOM 7031 C CA A VAL C 3 87 ? 25.49623 -19.72150 27.38864 0.330 33.05629 87 VAL C CA 1
ATOM 7032 C CA B VAL C 3 87 ? 25.50503 -19.71865 27.37855 0.670 33.06679 87 VAL C CA 1
ATOM 7033 C C . VAL C 3 87 ? 24.37374 -18.95409 26.70990 1.000 34.89037 87 VAL C C 1
ATOM 7034 O O . VAL C 3 87 ? 24.17481 -19.08212 25.49787 1.000 37.14338 87 VAL C O 1
ATOM 7041 N N . VAL C 3 88 ? 23.62886 -18.17248 27.48558 1.000 33.13270 88 VAL C N 1
ATOM 7042 C CA . VAL C 3 88 ? 22.48391 -17.45620 26.93302 1.000 35.65615 88 VAL C CA 1
ATOM 7043 C C . VAL C 3 88 ? 22.89724 -16.01769 26.68333 1.000 35.26945 88 VAL C C 1
ATOM 7044 O O . VAL C 3 88 ? 23.63712 -15.42021 27.47070 1.000 34.41688 88 VAL C O 1
ATOM 7048 N N . ILE C 3 89 ? 22.44823 -15.47460 25.56400 1.000 32.34565 89 ILE C N 1
ATOM 7049 C CA . ILE C 3 89 ? 22.72505 -14.09076 25.20470 1.000 34.35994 89 ILE C CA 1
ATOM 7050 C C . ILE C 3 89 ? 21.36247 -13.42693 25.03674 1.000 39.67366 89 ILE C C 1
ATOM 7051 O O . ILE C 3 89 ? 20.63716 -13.73180 24.07873 1.000 39.18943 89 ILE C O 1
ATOM 7056 N N . PRO C 3 90 ? 20.95599 -12.55352 25.95485 1.000 43.18142 90 PRO C N 1
ATOM 7057 C CA . PRO C 3 90 ? 19.59099 -12.02189 25.90494 1.000 44.11364 90 PRO C CA 1
ATOM 7058 C C . PRO C 3 90 ? 19.33114 -11.30771 24.58924 1.000 39.82110 90 PRO C C 1
ATOM 7059 O O . PRO C 3 90 ? 20.13980 -10.50143 24.12370 1.000 36.72583 90 PRO C O 1
ATOM 7063 N N . GLY C 3 91 ? 18.19487 -11.61831 23.98417 1.000 40.13842 91 GLY C N 1
ATOM 7064 C CA . GLY C 3 91 ? 17.79437 -10.98242 22.75545 1.000 38.34500 91 GLY C CA 1
ATOM 7065 C C . GLY C 3 91 ? 18.15734 -11.74611 21.50409 1.000 42.85139 91 GLY C C 1
ATOM 7066 O O . GLY C 3 91 ? 17.57359 -11.48295 20.44716 1.000 40.69108 91 GLY C O 1
ATOM 7067 N N . CYS C 3 92 ? 19.10569 -12.68213 21.58932 1.000 34.56773 92 CYS C N 1
ATOM 7068 C CA . CYS C 3 92 ? 19.46010 -13.50211 20.44371 1.000 37.93960 92 CYS C CA 1
ATOM 7069 C C . CYS C 3 92 ? 18.38298 -14.55424 20.18908 1.000 38.92663 92 CYS C C 1
ATOM 7070 O O . CYS C 3 92 ? 17.84604 -15.14690 21.12419 1.000 33.86481 92 CYS C O 1
ATOM 7073 N N . ALA C 3 93 ? 18.06626 -14.78348 18.91736 1.000 34.30807 93 ALA C N 1
ATOM 7074 C CA . ALA C 3 93 ? 17.04579 -15.76659 18.57961 1.000 36.46623 93 ALA C CA 1
ATOM 7075 C C . ALA C 3 93 ? 17.52998 -17.17367 18.92634 1.000 38.76705 93 ALA C C 1
ATOM 7076 O O . ALA C 3 93 ? 18.73022 -17.46671 18.90126 1.000 31.57744 93 ALA C O 1
ATOM 7078 N N . GLU C 3 94 ? 16.59295 -18.04265 19.29568 1.000 35.84520 94 GLU C N 1
ATOM 7079 C CA . GLU C 3 94 ? 16.95819 -19.42714 19.57958 1.000 33.38383 94 GLU C CA 1
ATOM 7080 C C . GLU C 3 94 ? 17.05266 -20.18548 18.26096 1.000 34.24708 94 GLU C C 1
ATOM 7081 O O . GLU C 3 94 ? 16.03295 -20.53254 17.66008 1.000 46.19065 94 GLU C O 1
ATOM 7087 N N . THR C 3 95 ? 18.27036 -20.47213 17.81981 1.000 25.71398 95 THR C N 1
ATOM 7088 C CA . THR C 3 95 ? 18.51315 -20.99253 16.47957 1.000 28.32431 95 THR C CA 1
ATOM 7089 C C . THR C 3 95 ? 18.91310 -22.46351 16.46555 1.000 28.90288 95 THR C C 1
ATOM 7090 O O . THR C 3 95 ? 19.30389 -22.97360 15.40744 1.000 25.51835 95 THR C O 1
ATOM 7094 N N . TYR C 3 96 ? 18.79734 -23.15922 17.60038 1.000 26.51312 96 TYR C N 1
ATOM 7095 C CA . TYR C 3 96 ? 18.92949 -24.61305 17.68360 1.000 29.63288 96 TYR C CA 1
ATOM 7096 C C . TYR C 3 96 ? 17.53050 -25.15408 17.93387 1.000 29.04818 96 TYR C C 1
ATOM 7097 O O . TYR C 3 96 ? 16.94367 -24.87466 18.98720 1.000 27.90588 96 TYR C O 1
ATOM 7106 N N . GLU C 3 97 ? 16.99165 -25.91084 16.98168 1.000 26.76832 97 GLU C N 1
ATOM 7107 C CA . GLU C 3 97 ? 15.61916 -26.37926 17.13404 1.000 27.13895 97 GLU C CA 1
ATOM 7108 C C . GLU C 3 97 ? 15.42031 -27.70842 16.42261 1.000 32.68908 97 GLU C C 1
ATOM 7109 O O . GLU C 3 97 ? 16.21974 -28.11382 15.57466 1.000 31.05821 97 GLU C O 1
ATOM 7115 N N . SER C 3 98 ? 14.33774 -28.39470 16.78902 1.000 31.17742 98 SER C N 1
ATOM 7116 C CA . SER C 3 98 ? 14.03426 -29.70552 16.22689 1.000 31.44396 98 SER C CA 1
ATOM 7117 C C . SER C 3 98 ? 12.60822 -29.74297 15.67595 1.000 34.13680 98 SER C C 1
ATOM 7118 O O . SER C 3 98 ? 11.89960 -30.74240 15.81018 1.000 33.13260 98 SER C O 1
ATOM 7121 N N . GLN C 3 99 ? 12.16189 -28.66071 15.04030 1.000 33.63247 99 GLN C N 1
ATOM 7122 C CA . GLN C 3 99 ? 10.84697 -28.66867 14.40891 1.000 30.04050 99 GLN C CA 1
ATOM 7123 C C . GLN C 3 99 ? 10.75273 -29.84100 13.44325 1.000 32.26115 99 GLN C C 1
ATOM 7124 O O . GLN C 3 99 ? 11.67381 -30.08796 12.66599 1.000 34.04209 99 GLN C O 1
ATOM 7130 N N . SER C 3 100 ? 9.64784 -30.58412 13.50864 1.000 32.45876 100 SER C N 1
ATOM 7131 C CA . SER C 3 100 ? 9.51868 -31.85089 12.79914 1.000 35.54530 100 SER C CA 1
ATOM 7132 C C . SER C 3 100 ? 8.62304 -31.73238 11.56420 1.000 35.91021 100 SER C C 1
ATOM 7133 O O . SER C 3 100 ? 7.76563 -30.85441 11.46799 1.000 31.70621 100 SER C O 1
ATOM 7136 N N . HIS C 3 101 ? 8.82739 -32.65293 10.61365 1.000 35.51648 101 HIS C N 1
ATOM 7137 C CA . HIS C 3 101 ? 7.98242 -32.67471 9.42407 1.000 38.26702 101 HIS C CA 1
ATOM 7138 C C . HIS C 3 101 ? 6.51142 -32.77055 9.80643 1.000 39.16827 101 HIS C C 1
ATOM 7139 O O . HIS C 3 101 ? 5.65541 -32.10988 9.20557 1.000 36.21851 101 HIS C O 1
ATOM 7146 N N . GLN C 3 102 ? 6.19726 -33.57649 10.81747 1.000 39.29126 102 GLN C N 1
ATOM 7147 C CA . GLN C 3 102 ? 4.80987 -33.70004 11.24124 1.000 41.62054 102 GLN C CA 1
ATOM 7148 C C . GLN C 3 102 ? 4.30956 -32.37779 11.80046 1.000 45.31267 102 GLN C C 1
ATOM 7149 O O . GLN C 3 102 ? 3.15423 -31.99953 11.58659 1.000 50.78886 102 GLN C O 1
ATOM 7155 N N . GLN C 3 103 ? 5.18260 -31.64682 12.48856 1.000 42.63924 103 GLN C N 1
ATOM 7156 C CA . GLN C 3 103 ? 4.83795 -30.31178 12.94888 1.000 44.78492 103 GLN C CA 1
ATOM 7157 C C . GLN C 3 103 ? 4.50517 -29.40809 11.76556 1.000 45.67680 103 GLN C C 1
ATOM 7158 O O . GLN C 3 103 ? 3.46445 -28.74240 11.74758 1.000 42.38518 103 GLN C O 1
ATOM 7164 N N . ASN C 3 104 ? 5.39180 -29.38344 10.76277 1.000 38.50133 104 ASN C N 1
ATOM 7165 C CA . ASN C 3 104 ? 5.20482 -28.55275 9.57321 1.000 35.06520 104 ASN C CA 1
ATOM 7166 C C . ASN C 3 104 ? 3.90429 -28.89883 8.86375 1.000 38.77480 104 ASN C C 1
ATOM 7167 O O . ASN C 3 104 ? 3.06865 -28.02563 8.61220 1.000 35.55051 104 ASN C O 1
ATOM 7172 N N . LYS C 3 105 ? 3.76455 -30.16780 8.45520 1.000 37.48170 105 LYS C N 1
ATOM 7173 C CA . LYS C 3 105 ? 2.56223 -30.61400 7.75884 1.000 41.65150 105 LYS C CA 1
ATOM 7174 C C . LYS C 3 105 ? 1.31694 -30.19544 8.51692 1.000 41.20624 105 LYS C C 1
ATOM 7175 O O . LYS C 3 105 ? 0.38315 -29.63825 7.93842 1.000 45.15755 105 LYS C O 1
ATOM 7181 N N . GLY C 3 106 ? 1.28891 -30.46943 9.82139 1.000 40.99766 106 GLY C N 1
ATOM 7182 C CA . GLY C 3 106 ? 0.13190 -30.12118 10.62133 1.000 46.39036 106 GLY C CA 1
ATOM 7183 C C . GLY C 3 106 ? -0.25261 -28.67054 10.49424 1.000 47.37398 106 GLY C C 1
ATOM 7184 O O . GLY C 3 106 ? -1.41689 -28.35057 10.24056 1.000 46.13889 106 GLY C O 1
ATOM 7185 N N . GLN C 3 107 ? 0.72331 -27.76917 10.65856 1.000 43.64442 107 GLN C N 1
ATOM 7186 C CA . GLN C 3 107 ? 0.41151 -26.34425 10.63939 1.000 45.41275 107 GLN C CA 1
ATOM 7187 C C . GLN C 3 107 ? -0.15106 -25.92506 9.28608 1.000 42.86380 107 GLN C C 1
ATOM 7188 O O . GLN C 3 107 ? -1.17446 -25.23423 9.21225 1.000 49.75955 107 GLN C O 1
ATOM 7194 N N . ARG C 3 108 ? 0.49941 -26.34508 8.19821 1.000 40.33013 108 ARG C N 1
ATOM 7195 C CA . ARG C 3 108 ? 0.06195 -25.92572 6.87114 1.000 41.79740 108 ARG C CA 1
ATOM 7196 C C . ARG C 3 108 ? -1.33454 -26.45280 6.57221 1.000 43.05976 108 ARG C C 1
ATOM 7197 O O . ARG C 3 108 ? -2.26300 -25.68222 6.30889 1.000 46.14707 108 ARG C O 1
ATOM 7205 N N . ALA C 3 109 ? -1.50802 -27.77786 6.63916 1.000 44.09868 109 ALA C N 1
ATOM 7206 C CA . ALA C 3 109 ? -2.75038 -28.39215 6.16701 1.000 44.48106 109 ALA C CA 1
ATOM 7207 C C . ALA C 3 109 ? -3.97002 -27.94998 6.96510 1.000 46.77621 109 ALA C C 1
ATOM 7208 O O . ALA C 3 109 ? -5.10217 -28.15427 6.50130 1.000 45.67992 109 ALA C O 1
ATOM 7210 N N . SER C 3 110 ? -3.76649 -27.36860 8.15740 1.000 43.20081 110 SER C N 1
ATOM 7211 C CA . SER C 3 110 ? -4.87731 -26.90573 8.99181 1.000 51.26231 110 SER C CA 1
ATOM 7212 C C . SER C 3 110 ? -5.54160 -25.64894 8.43906 1.000 51.49770 110 SER C C 1
ATOM 7213 O O . SER C 3 110 ? -6.66058 -25.31713 8.85405 1.000 49.57098 110 SER C O 1
ATOM 7216 N N . GLN C 3 111 ? -4.87553 -24.93608 7.52689 1.000 54.92349 111 GLN C N 1
ATOM 7217 C CA . GLN C 3 111 ? -5.37491 -23.66051 7.02007 1.000 52.63854 111 GLN C CA 1
ATOM 7218 C C . GLN C 3 111 ? -5.62332 -22.67627 8.15957 1.000 58.12708 111 GLN C C 1
ATOM 7219 O O . GLN C 3 111 ? -6.48681 -21.80102 8.05399 1.000 60.64841 111 GLN C O 1
ATOM 7225 N N . GLY C 3 112 ? -4.87154 -22.80961 9.25785 1.000 55.79636 112 GLY C N 1
ATOM 7226 C CA . GLY C 3 112 ? -5.12377 -21.99801 10.43451 1.000 56.39712 112 GLY C CA 1
ATOM 7227 C C . GLY C 3 112 ? -3.92354 -21.52708 11.23967 1.000 59.68077 112 GLY C C 1
ATOM 7228 O O . GLY C 3 112 ? -4.09731 -21.02350 12.35672 1.000 62.36231 112 GLY C O 1
ATOM 7229 N N . GLN C 3 113 ? -2.70805 -21.65823 10.71246 1.000 53.09286 113 GLN C N 1
ATOM 7230 C CA . GLN C 3 113 ? -1.55139 -21.26012 11.50472 1.000 53.84006 113 GLN C CA 1
ATOM 7231 C C . GLN C 3 113 ? -1.47865 -19.74113 11.65291 1.000 50.84631 113 GLN C C 1
ATOM 7232 O O . GLN C 3 113 ? -1.90810 -18.97701 10.77996 1.000 42.95476 113 GLN C O 1
ATOM 7234 N N . SER C 3 114 ? -0.92732 -19.31012 12.78698 1.000 45.99889 114 SER C N 1
ATOM 7235 C CA . SER C 3 114 ? -1.00761 -17.91314 13.18794 1.000 47.07539 114 SER C CA 1
ATOM 7236 C C . SER C 3 114 ? -0.24366 -17.66700 14.48362 1.000 55.09414 114 SER C C 1
ATOM 7237 O O . SER C 3 114 ? 0.48481 -18.54243 14.97012 1.000 55.51254 114 SER C O 1
ATOM 7240 N N . GLN C 3 115 ? -0.42769 -16.47719 15.05955 1.000 53.74539 115 GLN C N 1
ATOM 7241 C CA . GLN C 3 115 ? 0.19014 -16.15584 16.34141 1.000 56.95015 115 GLN C CA 1
ATOM 7242 C C . GLN C 3 115 ? -0.52763 -16.86208 17.49160 1.000 56.29643 115 GLN C C 1
ATOM 7243 O O . GLN C 3 115 ? 0.11898 -17.46110 18.35791 1.000 56.02263 115 GLN C O 1
ATOM 7249 N N . ARG C 3 116 ? -1.85782 -16.84020 17.49372 1.000 56.43157 116 ARG C N 1
ATOM 7250 C CA . ARG C 3 116 ? -2.63745 -17.37349 18.61101 1.000 62.70147 116 ARG C CA 1
ATOM 7251 C C . ARG C 3 116 ? -2.73303 -18.90379 18.55170 1.000 61.38807 116 ARG C C 1
ATOM 7252 O O . ARG C 3 116 ? -2.07089 -19.56038 17.74406 1.000 52.85037 116 ARG C O 1
ATOM 7260 N N . GLN C 3 119 ? 10.27625 -30.33485 18.37333 1.000 49.43716 119 GLN C N 1
ATOM 7261 C CA . GLN C 3 119 ? 9.60000 -30.16414 19.65067 1.000 53.07899 119 GLN C CA 1
ATOM 7262 C C . GLN C 3 119 ? 10.37278 -29.33477 20.70608 1.000 47.31764 119 GLN C C 1
ATOM 7263 O O . GLN C 3 119 ? 9.79953 -29.04507 21.76147 1.000 49.05156 119 GLN C O 1
ATOM 7269 N N . ASP C 3 120 ? 11.62952 -28.92940 20.45238 1.000 35.70448 120 ASP C N 1
ATOM 7270 C CA . ASP C 3 120 ? 12.26062 -27.93805 21.31979 1.000 35.20875 120 ASP C CA 1
ATOM 7271 C C . ASP C 3 120 ? 12.95507 -26.87247 20.47465 1.000 31.82293 120 ASP C C 1
ATOM 7272 O O . ASP C 3 120 ? 13.16740 -27.03086 19.27170 1.000 29.19033 120 ASP C O 1
ATOM 7277 N N . GLN C 3 121 ? 13.27754 -25.76482 21.12922 1.000 31.89537 121 GLN C N 1
ATOM 7278 C CA . GLN C 3 121 ? 14.07755 -24.70104 20.53883 1.000 28.12947 121 GLN C CA 1
ATOM 7279 C C . GLN C 3 121 ? 14.89442 -24.09555 21.66660 1.000 27.95702 121 GLN C C 1
ATOM 7280 O O . GLN C 3 121 ? 14.38151 -23.90123 22.77351 1.000 28.78833 121 GLN C O 1
ATOM 7286 N N . HIS C 3 122 ? 16.16511 -23.82620 21.40124 1.000 27.88745 122 HIS C N 1
ATOM 7287 C CA . HIS C 3 122 ? 16.98731 -23.25379 22.45119 1.000 29.04224 122 HIS C CA 1
ATOM 7288 C C . HIS C 3 122 ? 18.16133 -22.54056 21.80187 1.000 23.35518 122 HIS C C 1
ATOM 7289 O O . HIS C 3 122 ? 18.34789 -22.58887 20.58058 1.000 27.65182 122 HIS C O 1
ATOM 7296 N N . GLN C 3 123 ? 18.93402 -21.84139 22.62760 1.000 27.71864 123 GLN C N 1
ATOM 7297 C CA . GLN C 3 123 ? 20.07213 -21.13099 22.06908 1.000 25.36450 123 GLN C CA 1
ATOM 7298 C C . GLN C 3 123 ? 21.22162 -22.09632 21.78697 1.000 28.40480 123 GLN C C 1
ATOM 7299 O O . GLN C 3 123 ? 21.24843 -23.23559 22.24864 1.000 28.72381 123 GLN C O 1
ATOM 7305 N N . ARG C 3 124 ? 22.16801 -21.61218 20.99836 1.000 28.79329 124 ARG C N 1
ATOM 7306 C CA . ARG C 3 124 ? 23.31970 -22.39047 20.56460 1.000 30.53507 124 ARG C CA 1
ATOM 7307 C C . ARG C 3 124 ? 23.99208 -23.11527 21.73620 1.000 30.90042 124 ARG C C 1
ATOM 7308 O O . ARG C 3 124 ? 24.13667 -22.56106 22.82813 1.000 27.26979 124 ARG C O 1
ATOM 7316 N N . VAL C 3 125 ? 24.40050 -24.37255 21.51549 1.000 28.25061 125 VAL C N 1
ATOM 7317 C CA . VAL C 3 125 ? 25.18264 -25.10146 22.51557 1.000 31.04564 125 VAL C CA 1
ATOM 7318 C C . VAL C 3 125 ? 26.50386 -25.51158 21.87428 1.000 32.95379 125 VAL C C 1
ATOM 7319 O O . VAL C 3 125 ? 26.56536 -25.81171 20.67567 1.000 36.18171 125 VAL C O 1
ATOM 7323 N N . HIS C 3 126 ? 27.56774 -25.52858 22.68083 1.000 24.51664 126 HIS C N 1
ATOM 7324 C CA . HIS C 3 126 ? 28.93176 -25.66833 22.18669 1.000 24.44930 126 HIS C CA 1
ATOM 7325 C C . HIS C 3 126 ? 29.53634 -26.98024 22.67254 1.000 26.95628 126 HIS C C 1
ATOM 7326 O O . HIS C 3 126 ? 29.52480 -27.25622 23.87242 1.000 23.82585 126 HIS C O 1
ATOM 7333 N N . ARG C 3 127 ? 30.04931 -27.78591 21.74778 1.000 26.13644 127 ARG C N 1
ATOM 7334 C CA . ARG C 3 127 ? 30.86583 -28.93521 22.11960 1.000 27.16928 127 ARG C CA 1
ATOM 7335 C C . ARG C 3 127 ? 32.17473 -28.43622 22.72766 1.000 27.39793 127 ARG C C 1
ATOM 7336 O O . ARG C 3 127 ? 32.89256 -27.65781 22.09731 1.000 27.92383 127 ARG C O 1
ATOM 7344 N N . ILE C 3 128 ? 32.46169 -28.83375 23.96138 1.000 28.33892 128 ILE C N 1
ATOM 7345 C CA . ILE C 3 128 ? 33.73388 -28.48621 24.59188 1.000 28.17979 128 ILE C CA 1
ATOM 7346 C C . ILE C 3 128 ? 34.50873 -29.77304 24.86421 1.000 27.64116 128 ILE C C 1
ATOM 7347 O O . ILE C 3 128 ? 33.92369 -30.83879 25.10011 1.000 28.11213 128 ILE C O 1
ATOM 7352 N N . ARG C 3 129 ? 35.84083 -29.66425 24.84598 1.000 28.22308 129 ARG C N 1
ATOM 7353 C CA . ARG C 3 129 ? 36.72357 -30.81394 25.01407 1.000 25.89487 129 ARG C CA 1
ATOM 7354 C C . ARG C 3 129 ? 37.97352 -30.44251 25.80220 1.000 29.55495 129 ARG C C 1
ATOM 7355 O O . ARG C 3 129 ? 38.34637 -29.26887 25.90543 1.000 28.85204 129 ARG C O 1
ATOM 7363 N N . GLU C 3 130 ? 38.64353 -31.47343 26.31763 1.000 29.58343 130 GLU C N 1
ATOM 7364 C CA . GLU C 3 130 ? 39.97308 -31.32085 26.90147 1.000 24.50345 130 GLU C CA 1
ATOM 7365 C C . GLU C 3 130 ? 40.81816 -30.33921 26.09869 1.000 24.60953 130 GLU C C 1
ATOM 7366 O O . GLU C 3 130 ? 40.95891 -30.47295 24.88537 1.000 27.59723 130 GLU C O 1
ATOM 7372 N N . GLY C 3 131 ? 41.41405 -29.37350 26.78732 1.000 28.35966 131 GLY C N 1
ATOM 7373 C CA . GLY C 3 131 ? 42.28939 -28.41028 26.14118 1.000 25.52413 131 GLY C CA 1
ATOM 7374 C C . GLY C 3 131 ? 41.59490 -27.13160 25.73213 1.000 31.39698 131 GLY C C 1
ATOM 7375 O O . GLY C 3 131 ? 42.27004 -26.17723 25.33471 1.000 28.27844 131 GLY C O 1
ATOM 7376 N N . ASP C 3 132 ? 40.26456 -27.09459 25.79537 1.000 30.31409 132 ASP C N 1
ATOM 7377 C CA . ASP C 3 132 ? 39.52975 -25.88830 25.44054 1.000 31.46873 132 ASP C CA 1
ATOM 7378 C C . ASP C 3 132 ? 39.64600 -24.82878 26.52003 1.000 28.99192 132 ASP C C 1
ATOM 7379 O O . ASP C 3 132 ? 39.67300 -25.12853 27.71138 1.000 28.28083 132 ASP C O 1
ATOM 7384 N N . ILE C 3 133 ? 39.65662 -23.57431 26.09150 1.000 26.27728 133 ILE C N 1
ATOM 7385 C CA . ILE C 3 133 ? 39.41064 -22.45099 26.98629 1.000 23.22711 133 ILE C CA 1
ATOM 7386 C C . ILE C 3 133 ? 38.07114 -21.84677 26.60147 1.000 28.30328 133 ILE C C 1
ATOM 7387 O O . ILE C 3 133 ? 37.76158 -21.72451 25.40963 1.000 28.94044 133 ILE C O 1
ATOM 7392 N N . LEU C 3 134 ? 37.24788 -21.54047 27.60860 1.000 24.60489 134 LEU C N 1
ATOM 7393 C CA . LEU C 3 134 ? 35.89659 -21.03494 27.39983 1.000 21.47570 134 LEU C CA 1
ATOM 7394 C C . LEU C 3 134 ? 35.81326 -19.62889 27.96801 1.000 26.59919 134 LEU C C 1
ATOM 7395 O O . LEU C 3 134 ? 36.33864 -19.35567 29.05397 1.000 29.61846 134 LEU C O 1
ATOM 7400 N N . ALA C 3 135 ? 35.17068 -18.73693 27.23069 1.000 23.32551 135 ALA C N 1
ATOM 7401 C CA . ALA C 3 135 ? 35.03864 -17.34109 27.64064 1.000 25.98767 135 ALA C CA 1
ATOM 7402 C C . ALA C 3 135 ? 33.59921 -17.12713 28.08665 1.000 29.31045 135 ALA C C 1
ATOM 7403 O O . ALA C 3 135 ? 32.67479 -17.22414 27.26881 1.000 30.01059 135 ALA C O 1
ATOM 7405 N N . ILE C 3 136 ? 33.40462 -16.86023 29.37699 1.000 29.90231 136 ILE C N 1
ATOM 7406 C CA A ILE C 3 136 ? 32.06404 -16.62524 29.90477 0.720 31.04792 136 ILE C CA 1
ATOM 7407 C CA B ILE C 3 136 ? 32.06515 -16.62645 29.91003 0.280 31.15104 136 ILE C CA 1
ATOM 7408 C C . ILE C 3 136 ? 31.89572 -15.14613 30.23846 1.000 30.38919 136 ILE C C 1
ATOM 7409 O O . ILE C 3 136 ? 32.38475 -14.68464 31.27845 1.000 28.67816 136 ILE C O 1
ATOM 7418 N N . PRO C 3 137 ? 31.19670 -14.37164 29.40613 1.000 29.51733 137 PRO C N 1
ATOM 7419 C CA . PRO C 3 137 ? 31.02302 -12.94195 29.70622 1.000 32.52307 137 PRO C CA 1
ATOM 7420 C C . PRO C 3 137 ? 30.33935 -12.72861 31.05185 1.000 31.44730 137 PRO C C 1
ATOM 7421 O O . PRO C 3 137 ? 29.51067 -13.52950 31.48909 1.000 28.98260 137 PRO C O 1
ATOM 7425 N N . ALA C 3 138 ? 30.69694 -11.63108 31.72005 1.000 31.45397 138 ALA C N 1
ATOM 7426 C CA . ALA C 3 138 ? 30.03515 -11.29936 32.97432 1.000 27.76135 138 ALA C CA 1
ATOM 7427 C C . ALA C 3 138 ? 28.52880 -11.20589 32.75842 1.000 29.77532 138 ALA C C 1
ATOM 7428 O O . ALA C 3 138 ? 28.06713 -10.67295 31.74559 1.000 28.49806 138 ALA C O 1
ATOM 7430 N N . GLY C 3 139 ? 27.76098 -11.73272 33.71878 1.000 30.01034 139 GLY C N 1
ATOM 7431 C CA . GLY C 3 139 ? 26.30973 -11.69115 33.66620 1.000 28.46086 139 GLY C CA 1
ATOM 7432 C C . GLY C 3 139 ? 25.64907 -12.73351 32.78091 1.000 32.21179 139 GLY C C 1
ATOM 7433 O O . GLY C 3 139 ? 24.41728 -12.77553 32.71125 1.000 30.76068 139 GLY C O 1
ATOM 7434 N N . VAL C 3 140 ? 26.39869 -13.56696 32.08459 1.000 29.82768 140 VAL C N 1
ATOM 7435 C CA . VAL C 3 140 ? 25.78300 -14.51036 31.15440 1.000 28.71274 140 VAL C CA 1
ATOM 7436 C C . VAL C 3 140 ? 25.42549 -15.79375 31.88496 1.000 26.21252 140 VAL C C 1
ATOM 7437 O O . VAL C 3 140 ? 26.25989 -16.36697 32.59171 1.000 25.58075 140 VAL C O 1
ATOM 7441 N N . VAL C 3 141 ? 24.17410 -16.23691 31.72289 1.000 24.27352 141 VAL C N 1
ATOM 7442 C CA . VAL C 3 141 ? 23.76431 -17.55143 32.22465 1.000 25.19064 141 VAL C CA 1
ATOM 7443 C C . VAL C 3 141 ? 24.51091 -18.65311 31.47840 1.000 24.46378 141 VAL C C 1
ATOM 7444 O O . VAL C 3 141 ? 24.58647 -18.65707 30.24464 1.000 28.54594 141 VAL C O 1
ATOM 7448 N N . HIS C 3 142 ? 25.04502 -19.61439 32.21772 1.000 29.09314 142 HIS C N 1
ATOM 7449 C CA . HIS C 3 142 ? 25.72677 -20.72844 31.57569 1.000 25.25101 142 HIS C CA 1
ATOM 7450 C C . HIS C 3 142 ? 25.41330 -22.01744 32.32594 1.000 23.42213 142 HIS C C 1
ATOM 7451 O O . HIS C 3 142 ? 25.09705 -21.99278 33.51505 1.000 26.18210 142 HIS C O 1
ATOM 7458 N N . TRP C 3 143 ? 25.50075 -23.14604 31.61599 1.000 27.10807 143 TRP C N 1
ATOM 7459 C CA . TRP C 3 143 ? 25.32796 -24.47394 32.21017 1.000 25.42863 143 TRP C CA 1
ATOM 7460 C C . TRP C 3 143 ? 26.22970 -25.43862 31.43752 1.000 28.56301 143 TRP C C 1
ATOM 7461 O O . TRP C 3 143 ? 26.56385 -25.20612 30.27172 1.000 24.52608 143 TRP C O 1
ATOM 7472 N N . ILE C 3 144 ? 26.63494 -26.51653 32.10442 1.000 28.88000 144 ILE C N 1
ATOM 7473 C CA . ILE C 3 144 ? 27.52739 -27.52501 31.54346 1.000 28.67005 144 ILE C CA 1
ATOM 7474 C C . ILE C 3 144 ? 26.84857 -28.88600 31.65885 1.000 29.33975 144 ILE C C 1
ATOM 7475 O O . ILE C 3 144 ? 26.22895 -29.19313 32.68116 1.000 29.08554 144 ILE C O 1
ATOM 7480 N N . TYR C 3 145 ? 26.99570 -29.70852 30.62173 1.000 29.39808 145 TYR C N 1
ATOM 7481 C CA . TYR C 3 145 ? 26.49115 -31.07218 30.59584 1.000 27.56654 145 TYR C CA 1
ATOM 7482 C C . TYR C 3 145 ? 27.62118 -31.99849 30.17463 1.000 29.63059 145 TYR C C 1
ATOM 7483 O O . TYR C 3 145 ? 28.17752 -31.84312 29.08290 1.000 29.97396 145 TYR C O 1
ATOM 7492 N N . ASN C 3 146 ? 27.97924 -32.93429 31.04007 1.000 28.90460 146 ASN C N 1
ATOM 7493 C CA . ASN C 3 146 ? 29.01148 -33.92014 30.70781 1.000 33.14540 146 ASN C CA 1
ATOM 7494 C C . ASN C 3 146 ? 28.34696 -35.14266 30.09109 1.000 30.28358 146 ASN C C 1
ATOM 7495 O O . ASN C 3 146 ? 27.89739 -36.03650 30.80463 1.000 29.65784 146 ASN C O 1
ATOM 7500 N N . ASP C 3 147 ? 28.31146 -35.19925 28.76167 1.000 31.76307 147 ASP C N 1
ATOM 7501 C CA . ASP C 3 147 ? 27.78234 -36.34173 28.02965 1.000 31.98838 147 ASP C CA 1
ATOM 7502 C C . ASP C 3 147 ? 28.87479 -37.29760 27.54745 1.000 38.53336 147 ASP C C 1
ATOM 7503 O O . ASP C 3 147 ? 28.64369 -38.08681 26.62258 1.000 40.78985 147 ASP C O 1
ATOM 7508 N N . GLY C 3 148 ? 30.05591 -37.25106 28.15338 1.000 32.60742 148 GLY C N 1
ATOM 7509 C CA . GLY C 3 148 ? 31.17588 -38.04996 27.72602 1.000 40.19083 148 GLY C CA 1
ATOM 7510 C C . GLY C 3 148 ? 31.48057 -39.20208 28.66645 1.000 34.53707 148 GLY C C 1
ATOM 7511 O O . GLY C 3 148 ? 30.74815 -39.48546 29.61467 1.000 38.63073 148 GLY C O 1
ATOM 7512 N N . ASP C 3 149 ? 32.60197 -39.86306 28.37972 1.000 37.07732 149 ASP C N 1
ATOM 7513 C CA . ASP C 3 149 ? 32.99083 -41.10628 29.05052 1.000 45.08248 149 ASP C CA 1
ATOM 7514 C C . ASP C 3 149 ? 33.47067 -40.87032 30.47404 1.000 42.98156 149 ASP C C 1
ATOM 7515 O O . ASP C 3 149 ? 33.17703 -41.66294 31.38248 1.000 31.90819 149 ASP C O 1
ATOM 7520 N N . GLN C 3 150 ? 34.28511 -39.84094 30.65938 1.000 38.87057 150 GLN C N 1
ATOM 7521 C CA . GLN C 3 150 ? 35.02126 -39.58857 31.88459 1.000 39.97246 150 GLN C CA 1
ATOM 7522 C C . GLN C 3 150 ? 34.52205 -38.30833 32.54397 1.000 40.84328 150 GLN C C 1
ATOM 7523 O O . GLN C 3 150 ? 33.77400 -37.51171 31.95367 1.000 34.33075 150 GLN C O 1
ATOM 7529 N N . GLN C 3 151 ? 34.96106 -38.12653 33.78710 1.000 32.21199 151 GLN C N 1
ATOM 7530 C CA . GLN C 3 151 ? 34.64647 -36.91187 34.51661 1.000 34.97724 151 GLN C CA 1
ATOM 7531 C C . GLN C 3 151 ? 35.17455 -35.72330 33.73717 1.000 33.83459 151 GLN C C 1
ATOM 7532 O O . GLN C 3 151 ? 36.24673 -35.78487 33.12006 1.000 28.34269 151 GLN C O 1
ATOM 7538 N N . LEU C 3 152 ? 34.37129 -34.66940 33.71268 1.000 32.02154 152 LEU C N 1
ATOM 7539 C CA A LEU C 3 152 ? 34.73585 -33.41169 33.08233 0.610 31.92017 152 LEU C CA 1
ATOM 7540 C CA B LEU C 3 152 ? 34.74713 -33.41528 33.08315 0.390 31.82821 152 LEU C CA 1
ATOM 7541 C C . LEU C 3 152 ? 35.31250 -32.50792 34.16285 1.000 32.10986 152 LEU C C 1
ATOM 7542 O O . LEU C 3 152 ? 34.63519 -32.22348 35.15844 1.000 33.71217 152 LEU C O 1
ATOM 7551 N N . VAL C 3 153 ? 36.55186 -32.07678 33.98373 1.000 29.08386 153 VAL C N 1
ATOM 7552 C CA . VAL C 3 153 ? 37.22003 -31.23272 34.96849 1.000 29.32137 153 VAL C CA 1
ATOM 7553 C C . VAL C 3 153 ? 37.46871 -29.88130 34.32504 1.000 28.85562 153 VAL C C 1
ATOM 7554 O O . VAL C 3 153 ? 38.15541 -29.79544 33.30426 1.000 30.59693 153 VAL C O 1
ATOM 7558 N N . ALA C 3 154 ? 36.87837 -28.83515 34.90322 1.000 31.31681 154 ALA C N 1
ATOM 7559 C CA . ALA C 3 154 ? 37.00662 -27.47281 34.41658 1.000 26.55399 154 ALA C CA 1
ATOM 7560 C C . ALA C 3 154 ? 37.66615 -26.61538 35.48974 1.000 31.60917 154 ALA C C 1
ATOM 7561 O O . ALA C 3 154 ? 37.21763 -26.60330 36.63628 1.000 32.54754 154 ALA C O 1
ATOM 7563 N N . PHE C 3 155 ? 38.70898 -25.88764 35.11609 1.000 28.72920 155 PHE C N 1
ATOM 7564 C CA . PHE C 3 155 ? 39.35342 -24.93083 36.01018 1.000 28.56730 155 PHE C CA 1
ATOM 7565 C C . PHE C 3 155 ? 39.03332 -23.52370 35.52249 1.000 30.04555 155 PHE C C 1
ATOM 7566 O O . PHE C 3 155 ? 39.36814 -23.16945 34.38595 1.000 28.05692 155 PHE C O 1
ATOM 7574 N N . ALA C 3 156 ? 38.37268 -22.73837 36.37110 1.000 31.31918 156 ALA C N 1
ATOM 7575 C CA . ALA C 3 156 ? 37.84343 -21.42442 36.01882 1.000 33.32508 156 ALA C CA 1
ATOM 7576 C C . ALA C 3 156 ? 38.52456 -20.33847 36.84651 1.000 27.20996 156 ALA C C 1
ATOM 7577 O O . ALA C 3 156 ? 38.63225 -20.46488 38.06584 1.000 28.14576 156 ALA C O 1
ATOM 7579 N N . VAL C 3 157 ? 38.92365 -19.24538 36.19686 1.000 28.11938 157 VAL C N 1
ATOM 7580 C CA . VAL C 3 157 ? 39.39907 -18.05635 36.89951 1.000 26.28807 157 VAL C CA 1
ATOM 7581 C C . VAL C 3 157 ? 38.45189 -16.90322 36.60170 1.000 23.72436 157 VAL C C 1
ATOM 7582 O O . VAL C 3 157 ? 38.18803 -16.59518 35.43710 1.000 24.43972 157 VAL C O 1
ATOM 7586 N N . VAL C 3 158 ? 37.97904 -16.24526 37.64708 1.000 24.89755 158 VAL C N 1
ATOM 7587 C CA . VAL C 3 158 ? 37.01827 -15.15699 37.51890 1.000 24.52900 158 VAL C CA 1
ATOM 7588 C C . VAL C 3 158 ? 37.74167 -13.86199 37.87154 1.000 30.60775 158 VAL C C 1
ATOM 7589 O O . VAL C 3 158 ? 38.40848 -13.78777 38.90690 1.000 30.24112 158 VAL C O 1
ATOM 7593 N N . ASN C 3 159 ? 37.65333 -12.85518 36.99790 1.000 30.71179 159 ASN C N 1
ATOM 7594 C CA . ASN C 3 159 ? 38.37355 -11.60409 37.25298 1.000 27.56663 159 ASN C CA 1
ATOM 7595 C C . ASN C 3 159 ? 37.45560 -10.68777 38.06341 1.000 25.03131 159 ASN C C 1
ATOM 7596 O O . ASN C 3 159 ? 36.67332 -9.92371 37.50809 1.000 28.96059 159 ASN C O 1
ATOM 7601 N N . GLN C 3 160 ? 37.58117 -10.74071 39.40132 1.000 31.60620 160 GLN C N 1
ATOM 7602 C CA . GLN C 3 160 ? 36.72588 -9.92264 40.26982 1.000 32.98707 160 GLN C CA 1
ATOM 7603 C C . GLN C 3 160 ? 36.99308 -8.42739 40.11620 1.000 39.23134 160 GLN C C 1
ATOM 7604 O O . GLN C 3 160 ? 36.10437 -7.61191 40.39289 1.000 35.11382 160 GLN C O 1
ATOM 7610 N N . ASN C 3 161 ? 38.19268 -8.04304 39.69183 1.000 33.87481 161 ASN C N 1
ATOM 7611 C CA . ASN C 3 161 ? 38.52626 -6.63782 39.50321 1.000 33.15194 161 ASN C CA 1
ATOM 7612 C C . ASN C 3 161 ? 38.21482 -6.14468 38.10004 1.000 35.03474 161 ASN C C 1
ATOM 7613 O O . ASN C 3 161 ? 38.58692 -5.01921 37.75354 1.000 31.37665 161 ASN C O 1
ATOM 7618 N N . ASN C 3 162 ? 37.52738 -6.94131 37.29260 1.000 29.95881 162 ASN C N 1
ATOM 7619 C CA . ASN C 3 162 ? 37.20836 -6.51277 35.94054 1.000 27.07520 162 ASN C CA 1
ATOM 7620 C C . ASN C 3 162 ? 36.21042 -5.35518 35.96922 1.000 27.58306 162 ASN C C 1
ATOM 7621 O O . ASN C 3 162 ? 35.38611 -5.23466 36.87700 1.000 28.31228 162 ASN C O 1
ATOM 7626 N N . LYS C 3 163 ? 36.33053 -4.46679 34.98840 1.000 27.79769 163 LYS C N 1
ATOM 7627 C CA . LYS C 3 163 ? 35.42079 -3.33095 34.91232 1.000 34.11568 163 LYS C CA 1
ATOM 7628 C C . LYS C 3 163 ? 33.96012 -3.76122 34.79048 1.000 33.05919 163 LYS C C 1
ATOM 7629 O O . LYS C 3 163 ? 33.07329 -2.98675 35.14615 1.000 33.98863 163 LYS C O 1
ATOM 7635 N N . ALA C 3 164 ? 33.68059 -4.97401 34.30915 1.000 31.69171 164 ALA C N 1
ATOM 7636 C CA . ALA C 3 164 ? 32.27973 -5.38014 34.17630 1.000 30.35936 164 ALA C CA 1
ATOM 7637 C C . ALA C 3 164 ? 31.61349 -5.63504 35.52233 1.000 29.47725 164 ALA C C 1
ATOM 7638 O O . ALA C 3 164 ? 30.37368 -5.60376 35.61234 1.000 28.76769 164 ALA C O 1
ATOM 7640 N N . ASN C 3 165 ? 32.39374 -5.89349 36.56658 1.000 26.00611 165 ASN C N 1
ATOM 7641 C CA . ASN C 3 165 ? 31.84212 -6.16529 37.88361 1.000 29.05588 165 ASN C CA 1
ATOM 7642 C C . ASN C 3 165 ? 31.68801 -4.84580 38.63171 1.000 34.12029 165 ASN C C 1
ATOM 7643 O O . ASN C 3 165 ? 32.67590 -4.26075 39.08053 1.000 28.21014 165 ASN C O 1
ATOM 7648 N N . GLN C 3 166 ? 30.44861 -4.37129 38.75055 1.000 28.90977 166 GLN C N 1
ATOM 7649 C CA . GLN C 3 166 ? 30.13874 -3.13842 39.45939 1.000 33.59095 166 GLN C CA 1
ATOM 7650 C C . GLN C 3 166 ? 29.70898 -3.39156 40.89144 1.000 31.80944 166 GLN C C 1
ATOM 7651 O O . GLN C 3 166 ? 29.25365 -2.46517 41.57089 1.000 32.45903 166 GLN C O 1
ATOM 7657 N N . LEU C 3 167 ? 29.81285 -4.63038 41.35097 1.000 33.58062 167 LEU C N 1
ATOM 7658 C CA . LEU C 3 167 ? 29.40345 -4.99376 42.69946 1.000 41.32292 167 LEU C CA 1
ATOM 7659 C C . LEU C 3 167 ? 30.59136 -4.78033 43.63023 1.000 46.49665 167 LEU C C 1
ATOM 7660 O O . LEU C 3 167 ? 31.01410 -3.63562 43.83472 1.000 57.05727 167 LEU C O 1
ATOM 7665 N N . ASP C 3 168 ? 31.14444 -5.84886 44.18877 1.000 42.83780 168 ASP C N 1
ATOM 7666 C CA . ASP C 3 168 ? 32.39575 -5.72856 44.94995 1.000 50.43784 168 ASP C CA 1
ATOM 7667 C C . ASP C 3 168 ? 33.19212 -7.02749 44.79862 1.000 47.73293 168 ASP C C 1
ATOM 7668 O O . ASP C 3 168 ? 32.93371 -7.83049 43.89451 1.000 40.38968 168 ASP C O 1
ATOM 7673 N N . GLU C 3 169 ? 34.15411 -7.23912 45.70053 1.000 41.06094 169 GLU C N 1
ATOM 7674 C CA . GLU C 3 169 ? 35.17608 -8.26116 45.51422 1.000 51.71304 169 GLU C CA 1
ATOM 7675 C C . GLU C 3 169 ? 34.69824 -9.66765 45.85407 1.000 48.09785 169 GLU C C 1
ATOM 7676 O O . GLU C 3 169 ? 35.32270 -10.63705 45.41827 1.000 48.15405 169 GLU C O 1
ATOM 7682 N N . GLU C 3 170 ? 33.63068 -9.81494 46.63076 1.000 48.29948 170 GLU C N 1
ATOM 7683 C CA . GLU C 3 170 ? 33.18994 -11.15145 47.01013 1.000 50.10571 170 GLU C CA 1
ATOM 7684 C C . GLU C 3 170 ? 32.64316 -11.89793 45.79390 1.000 49.63808 170 GLU C C 1
ATOM 7685 O O . GLU C 3 170 ? 31.76164 -11.39813 45.08474 1.000 40.53368 170 GLU C O 1
ATOM 7691 N N . TYR C 3 171 ? 33.18042 -13.09034 45.53709 1.000 44.26821 171 TYR C N 1
ATOM 7692 C CA . TYR C 3 171 ? 32.68693 -13.88972 44.42181 1.000 42.28040 171 TYR C CA 1
ATOM 7693 C C . TYR C 3 171 ? 31.19490 -14.16640 44.60729 1.000 45.68538 171 TYR C C 1
ATOM 7694 O O . TYR C 3 171 ? 30.75992 -14.62505 45.66559 1.000 49.23199 171 TYR C O 1
ATOM 7703 N N . ARG C 3 172 ? 30.40431 -13.88732 43.57544 1.000 44.84771 172 ARG C N 1
ATOM 7704 C CA . ARG C 3 172 ? 28.94605 -13.90659 43.69363 1.000 51.99404 172 ARG C CA 1
ATOM 7705 C C . ARG C 3 172 ? 28.30229 -14.70026 42.56282 1.000 45.50776 172 ARG C C 1
ATOM 7706 O O . ARG C 3 172 ? 28.04405 -14.15824 41.47745 1.000 49.33183 172 ARG C O 1
ATOM 7714 N N . PRO C 3 173 ? 28.03784 -15.99635 42.77012 1.000 37.67416 173 PRO C N 1
ATOM 7715 C CA . PRO C 3 173 ? 27.26878 -16.74501 41.76896 1.000 35.14379 173 PRO C CA 1
ATOM 7716 C C . PRO C 3 173 ? 25.77567 -16.74045 42.06926 1.000 36.39345 173 PRO C C 1
ATOM 7717 O O . PRO C 3 173 ? 25.36088 -16.98548 43.20758 1.000 36.36688 173 PRO C O 1
ATOM 7721 N N . PHE C 3 174 ? 24.96126 -16.46520 41.05120 1.000 31.59322 174 PHE C N 1
ATOM 7722 C CA . PHE C 3 174 ? 23.50997 -16.49371 41.16139 1.000 30.64636 174 PHE C CA 1
ATOM 7723 C C . PHE C 3 174 ? 23.01684 -17.78797 40.51987 1.000 29.82703 174 PHE C C 1
ATOM 7724 O O . PHE C 3 174 ? 23.29480 -18.03184 39.34352 1.000 33.30312 174 PHE C O 1
ATOM 7732 N N . LEU C 3 175 ? 22.26199 -18.59722 41.26648 1.000 30.60470 175 LEU C N 1
ATOM 7733 C CA . LEU C 3 175 ? 21.75635 -19.87440 40.76083 1.000 31.07099 175 LEU C CA 1
ATOM 7734 C C . LEU C 3 175 ? 20.33754 -19.72287 40.20824 1.000 29.77386 175 LEU C C 1
ATOM 7735 O O . LEU C 3 175 ? 19.43849 -19.27265 40.92221 1.000 29.31564 175 LEU C O 1
ATOM 7740 N N . LEU C 3 176 ? 20.12275 -20.13367 38.95057 1.000 28.69905 176 LEU C N 1
ATOM 7741 C CA . LEU C 3 176 ? 18.74688 -20.30025 38.47284 1.000 31.59701 176 LEU C CA 1
ATOM 7742 C C . LEU C 3 176 ? 18.07500 -21.53410 39.05377 1.000 34.32539 176 LEU C C 1
ATOM 7743 O O . LEU C 3 176 ? 16.83722 -21.61009 39.06683 1.000 37.22576 176 LEU C O 1
ATOM 7748 N N . ALA C 3 177 ? 18.85330 -22.50638 39.51838 1.000 31.90898 177 ALA C N 1
ATOM 7749 C CA . ALA C 3 177 ? 18.29873 -23.74123 40.04426 1.000 31.90650 177 ALA C CA 1
ATOM 7750 C C . ALA C 3 177 ? 19.29016 -24.31749 41.03947 1.000 34.26076 177 ALA C C 1
ATOM 7751 O O . ALA C 3 177 ? 20.47983 -24.00254 41.00224 1.000 33.15311 177 ALA C O 1
ATOM 7753 N N . GLY C 3 178 ? 18.78580 -25.15013 41.94703 1.000 40.54954 178 GLY C N 1
ATOM 7754 C CA . GLY C 3 178 ? 19.65642 -25.83071 42.89452 1.000 37.75866 178 GLY C CA 1
ATOM 7755 C C . GLY C 3 178 ? 19.89676 -25.03741 44.16613 1.000 41.51665 178 GLY C C 1
ATOM 7756 O O . GLY C 3 178 ? 19.10496 -24.18049 44.55980 1.000 37.16604 178 GLY C O 1
ATOM 7757 N N . GLY C 3 179 ? 21.02419 -25.33100 44.80705 1.000 42.87501 179 GLY C N 1
ATOM 7758 C CA . GLY C 3 179 ? 21.38388 -24.70219 46.06331 1.000 49.01482 179 GLY C CA 1
ATOM 7759 C C . GLY C 3 179 ? 22.44954 -25.51920 46.77789 1.000 50.81453 179 GLY C C 1
ATOM 7760 O O . GLY C 3 179 ? 23.07498 -26.39923 46.18759 1.000 50.35208 179 GLY C O 1
ATOM 7761 N N . GLN C 3 180 ? 22.63981 -25.19860 48.06911 1.000 52.83204 180 GLN C N 1
ATOM 7762 C CA . GLN C 3 180 ? 23.62614 -25.84497 48.93892 1.000 50.99413 180 GLN C CA 1
ATOM 7763 C C . GLN C 3 180 ? 23.40970 -27.36111 49.01151 1.000 51.04966 180 GLN C C 1
ATOM 7764 O O . GLN C 3 180 ? 22.33531 -27.80937 49.45168 1.000 52.63015 180 GLN C O 1
ATOM 7770 N N . PRO C 3 181 ? 24.39727 -28.17483 48.63564 1.000 51.88097 181 PRO C N 1
ATOM 7771 C CA . PRO C 3 181 ? 24.22656 -29.62718 48.75916 1.000 48.88236 181 PRO C CA 1
ATOM 7772 C C . PRO C 3 181 ? 24.26962 -30.08231 50.20983 1.000 58.60162 181 PRO C C 1
ATOM 7773 O O . PRO C 3 181 ? 24.85998 -29.43480 51.08122 1.000 55.83786 181 PRO C O 1
ATOM 7777 N N . ASP C 3 182 ? 23.61343 -31.21254 50.46113 1.000 60.28558 182 ASP C N 1
ATOM 7778 C CA . ASP C 3 182 ? 23.76377 -31.91993 51.72482 1.000 72.01858 182 ASP C CA 1
ATOM 7779 C C . ASP C 3 182 ? 23.11462 -33.29729 51.61731 1.000 73.00756 182 ASP C C 1
ATOM 7780 O O . ASP C 3 182 ? 21.91025 -33.41843 51.36046 1.000 67.04423 182 ASP C O 1
ATOM 7785 N N . GLU C 3 183 ? 23.92276 -34.33666 51.80530 1.000 76.65436 183 GLU C N 1
ATOM 7786 C CA . GLU C 3 183 ? 23.52335 -35.71964 51.58474 1.000 74.59070 183 GLU C CA 1
ATOM 7787 C C . GLU C 3 183 ? 22.49616 -36.17322 52.61388 1.000 75.99852 183 GLU C C 1
ATOM 7788 O O . GLU C 3 183 ? 22.70346 -37.16207 53.31847 1.000 80.25682 183 GLU C O 1
ATOM 7794 N N . GLN C 3 189 ? 4.67661 1.73093 54.74278 1.000 66.72873 188 GLN C N 1
ATOM 7795 C CA . GLN C 3 189 ? 5.52953 0.84496 53.95920 1.000 65.60469 188 GLN C CA 1
ATOM 7796 C C . GLN C 3 189 ? 6.07804 -0.29535 54.81503 1.000 74.42348 188 GLN C C 1
ATOM 7797 O O . GLN C 3 189 ? 7.09038 -0.13592 55.50608 1.000 81.27284 188 GLN C O 1
ATOM 7803 N N . GLY C 3 190 ? 5.40982 -1.44739 54.75809 1.000 67.83409 189 GLY C N 1
ATOM 7804 C CA . GLY C 3 190 ? 5.79518 -2.59458 55.55893 1.000 72.24945 189 GLY C CA 1
ATOM 7805 C C . GLY C 3 190 ? 5.97779 -3.87009 54.76143 1.000 67.64660 189 GLY C C 1
ATOM 7806 O O . GLY C 3 190 ? 5.00002 -4.53292 54.39930 1.000 71.02249 189 GLY C O 1
ATOM 7807 N N . GLN C 3 191 ? 7.23371 -4.23617 54.50504 1.000 63.61585 190 GLN C N 1
ATOM 7808 C CA . GLN C 3 191 ? 7.55390 -5.40275 53.68827 1.000 61.26830 190 GLN C CA 1
ATOM 7809 C C . GLN C 3 191 ? 6.71741 -6.61967 54.07312 1.000 63.58951 190 GLN C C 1
ATOM 7810 O O . GLN C 3 191 ? 6.17907 -6.68438 55.18393 1.000 66.58402 190 GLN C O 1
ATOM 7816 N N . LYS C 3 192 ? 6.57739 -7.58165 53.16067 1.000 55.87464 191 LYS C N 1
ATOM 7817 C CA . LYS C 3 192 ? 5.52970 -8.58418 53.29918 1.000 59.71899 191 LYS C CA 1
ATOM 7818 C C . LYS C 3 192 ? 6.05278 -10.01100 53.47961 1.000 59.89586 191 LYS C C 1
ATOM 7819 O O . LYS C 3 192 ? 5.35117 -10.96975 53.17358 1.000 65.88698 191 LYS C O 1
ATOM 7825 N N . GLY C 3 193 ? 7.25366 -10.18785 54.01275 1.000 54.34908 192 GLY C N 1
ATOM 7826 C CA . GLY C 3 193 ? 7.57703 -11.48450 54.59279 1.000 50.68814 192 GLY C CA 1
ATOM 7827 C C . GLY C 3 193 ? 7.95062 -12.62248 53.66029 1.000 51.70366 192 GLY C C 1
ATOM 7828 O O . GLY C 3 193 ? 7.92983 -13.78112 54.09210 1.000 51.73954 192 GLY C O 1
ATOM 7829 N N . GLN C 3 194 ? 8.31574 -12.34914 52.40349 1.000 43.19232 193 GLN C N 1
ATOM 7830 C CA . GLN C 3 194 ? 8.84571 -13.41914 51.55793 1.000 44.07650 193 GLN C CA 1
ATOM 7831 C C . GLN C 3 194 ? 10.15076 -13.98224 52.11498 1.000 46.67712 193 GLN C C 1
ATOM 7832 O O . GLN C 3 194 ? 10.41572 -15.18584 52.00229 1.000 41.78649 193 GLN C O 1
ATOM 7838 N N . LYS C 3 195 ? 10.99434 -13.12299 52.69178 1.000 45.82310 194 LYS C N 1
ATOM 7839 C CA . LYS C 3 195 ? 12.22302 -13.60645 53.31386 1.000 45.67042 194 LYS C CA 1
ATOM 7840 C C . LYS C 3 195 ? 11.92234 -14.58537 54.44458 1.000 46.57844 194 LYS C C 1
ATOM 7841 O O . LYS C 3 195 ? 12.58526 -15.62437 54.56429 1.000 49.21043 194 LYS C O 1
ATOM 7847 N N . GLN C 3 196 ? 10.92430 -14.27978 55.28300 1.000 43.55770 195 GLN C N 1
ATOM 7848 C CA . GLN C 3 196 ? 10.54952 -15.21892 56.34085 1.000 49.35947 195 GLN C CA 1
ATOM 7849 C C . GLN C 3 196 ? 10.10995 -16.55605 55.76175 1.000 56.02821 195 GLN C C 1
ATOM 7850 O O . GLN C 3 196 ? 10.36571 -17.61085 56.35279 1.000 51.63219 195 GLN C O 1
ATOM 7856 N N . GLN C 3 197 ? 9.41251 -16.52274 54.62104 1.000 50.94338 196 GLN C N 1
ATOM 7857 C CA . GLN C 3 197 ? 8.73571 -17.69973 54.08810 1.000 49.34520 196 GLN C CA 1
ATOM 7858 C C . GLN C 3 197 ? 9.69255 -18.64537 53.37569 1.000 51.74028 196 GLN C C 1
ATOM 7859 O O . GLN C 3 197 ? 9.58642 -19.86768 53.53205 1.000 51.69139 196 GLN C O 1
ATOM 7865 N N . GLN C 3 198 ? 10.62280 -18.11388 52.57823 1.000 42.72478 197 GLN C N 1
ATOM 7866 C CA . GLN C 3 198 ? 11.50118 -19.00560 51.83214 1.000 45.67041 197 GLN C CA 1
ATOM 7867 C C . GLN C 3 198 ? 12.36033 -19.85688 52.75218 1.000 54.80957 197 GLN C C 1
ATOM 7868 O O . GLN C 3 198 ? 12.82682 -20.92477 52.33534 1.000 62.05979 197 GLN C O 1
ATOM 7874 N N . GLN C 3 199 ? 12.57889 -19.41089 53.98812 1.000 58.25601 198 GLN C N 1
ATOM 7875 C CA . GLN C 3 199 ? 13.38387 -20.15044 54.95781 1.000 61.51671 198 GLN C CA 1
ATOM 7876 C C . GLN C 3 199 ? 12.49615 -21.20470 55.60961 1.000 66.57943 198 GLN C C 1
ATOM 7877 O O . GLN C 3 199 ? 11.75009 -20.91283 56.54642 1.000 73.02117 198 GLN C O 1
ATOM 7883 N N . ALA C 3 200 ? 12.57473 -22.43563 55.11372 1.000 66.35362 199 ALA C N 1
ATOM 7884 C CA . ALA C 3 200 ? 11.76878 -23.53393 55.63364 1.000 74.48424 199 ALA C CA 1
ATOM 7885 C C . ALA C 3 200 ? 11.78979 -24.69002 54.64585 1.000 78.30268 199 ALA C C 1
ATOM 7886 O O . ALA C 3 200 ? 11.19685 -24.60155 53.56856 1.000 73.57562 199 ALA C O 1
ATOM 7888 N N . GLU C 3 214 ? 22.07297 -22.96314 53.31336 1.000 59.58659 214 GLU C N 1
ATOM 7889 C CA . GLU C 3 214 ? 22.35671 -21.54452 53.51144 1.000 64.73851 214 GLU C CA 1
ATOM 7890 C C . GLU C 3 214 ? 22.56842 -20.84001 52.17103 1.000 63.89659 214 GLU C C 1
ATOM 7891 O O . GLU C 3 214 ? 23.25129 -19.81388 52.09357 1.000 61.90767 214 GLU C O 1
ATOM 7897 N N . SER C 3 215 ? 21.99090 -21.40522 51.11095 1.000 50.13923 215 SER C N 1
ATOM 7898 C CA . SER C 3 215 ? 22.04253 -20.77987 49.79724 1.000 42.64426 215 SER C CA 1
ATOM 7899 C C . SER C 3 215 ? 21.01985 -21.45442 48.88701 1.000 46.23595 215 SER C C 1
ATOM 7900 O O . SER C 3 215 ? 20.99008 -22.68175 48.79334 1.000 43.10935 215 SER C O 1
ATOM 7903 N N . GLN C 3 216 ? 20.16883 -20.66365 48.23392 1.000 36.81644 216 GLN C N 1
ATOM 7904 C CA . GLN C 3 216 ? 19.05659 -21.13130 47.41881 1.000 39.17878 216 GLN C CA 1
ATOM 7905 C C . GLN C 3 216 ? 19.11661 -20.47321 46.04810 1.000 38.27888 216 GLN C C 1
ATOM 7906 O O . GLN C 3 216 ? 19.85510 -19.50721 45.82446 1.000 39.35097 216 GLN C O 1
ATOM 7912 N N . ASN C 3 217 ? 18.31796 -20.99383 45.12560 1.000 34.66445 217 ASN C N 1
ATOM 7913 C CA . ASN C 3 217 ? 18.28242 -20.38829 43.80508 1.000 33.90688 217 ASN C CA 1
ATOM 7914 C C . ASN C 3 217 ? 17.45080 -19.10773 43.86658 1.000 30.58091 217 ASN C C 1
ATOM 7915 O O . ASN C 3 217 ? 16.75008 -18.84390 44.84527 1.000 29.60671 217 ASN C O 1
ATOM 7920 N N . ILE C 3 218 ? 17.54516 -18.29173 42.81611 1.000 28.91737 218 ILE C N 1
ATOM 7921 C CA . ILE C 3 218 ? 16.91927 -16.98155 42.91054 1.000 29.49584 218 ILE C CA 1
ATOM 7922 C C . ILE C 3 218 ? 15.40106 -17.10783 42.93168 1.000 29.44960 218 ILE C C 1
ATOM 7923 O O . ILE C 3 218 ? 14.71139 -16.21849 43.43486 1.000 26.58714 218 ILE C O 1
ATOM 7928 N N . PHE C 3 219 ? 14.84481 -18.18896 42.37825 1.000 27.21847 219 PHE C N 1
ATOM 7929 C CA . PHE C 3 219 ? 13.39153 -18.28751 42.36087 1.000 30.60078 219 PHE C CA 1
ATOM 7930 C C . PHE C 3 219 ? 12.81677 -18.48248 43.74775 1.000 29.18378 219 PHE C C 1
ATOM 7931 O O . PHE C 3 219 ? 11.63651 -18.18729 43.95893 1.000 30.51845 219 PHE C O 1
ATOM 7939 N N . SER C 3 220 ? 13.62129 -18.93673 44.70991 1.000 28.83723 220 SER C N 1
ATOM 7940 C CA A SER C 3 220 ? 13.11756 -19.08982 46.07065 0.580 32.00436 220 SER C CA 1
ATOM 7941 C CA B SER C 3 220 ? 13.09095 -19.09378 46.05856 0.420 31.97377 220 SER C CA 1
ATOM 7942 C C . SER C 3 220 ? 12.81047 -17.75090 46.71682 1.000 30.79419 220 SER C C 1
ATOM 7943 O O . SER C 3 220 ? 12.04060 -17.70678 47.68668 1.000 34.02741 220 SER C O 1
ATOM 7948 N N . GLY C 3 221 ? 13.38680 -16.66001 46.19609 1.000 26.50086 221 GLY C N 1
ATOM 7949 C CA . GLY C 3 221 ? 13.20630 -15.32876 46.74371 1.000 24.00516 221 GLY C CA 1
ATOM 7950 C C . GLY C 3 221 ? 11.99769 -14.57857 46.24342 1.000 33.40840 221 GLY C C 1
ATOM 7951 O O . GLY C 3 221 ? 11.69301 -13.48308 46.74173 1.000 31.29439 221 GLY C O 1
ATOM 7952 N N . PHE C 3 222 ? 11.28325 -15.15094 45.27814 1.000 32.03440 222 PHE C N 1
ATOM 7953 C CA . PHE C 3 222 ? 10.11447 -14.53056 44.67216 1.000 29.10922 222 PHE C CA 1
ATOM 7954 C C . PHE C 3 222 ? 8.83648 -15.17100 45.19025 1.000 32.74797 222 PHE C C 1
ATOM 7955 O O . PHE C 3 222 ? 8.80267 -16.35728 45.52127 1.000 30.76785 222 PHE C O 1
ATOM 7963 N N . ASP C 3 223 ? 7.78350 -14.36037 45.25038 1.000 31.81122 223 ASP C N 1
ATOM 7964 C CA . ASP C 3 223 ? 6.46078 -14.83064 45.62615 1.000 35.01448 223 ASP C CA 1
ATOM 7965 C C . ASP C 3 223 ? 5.99816 -15.93168 44.67953 1.000 31.52228 223 ASP C C 1
ATOM 7966 O O . ASP C 3 223 ? 6.11269 -15.80178 43.45866 1.000 27.53459 223 ASP C O 1
ATOM 7971 N N . VAL C 3 224 ? 5.50586 -17.03833 45.25194 1.000 29.75864 224 VAL C N 1
ATOM 7972 C CA . VAL C 3 224 ? 5.06442 -18.17174 44.43696 1.000 30.91137 224 VAL C CA 1
ATOM 7973 C C . VAL C 3 224 ? 4.00156 -17.73495 43.43478 1.000 36.22828 224 VAL C C 1
ATOM 7974 O O . VAL C 3 224 ? 4.08952 -18.03524 42.23944 1.000 30.56144 224 VAL C O 1
ATOM 7978 N N . GLU C 3 225 ? 2.96275 -17.04112 43.91526 1.000 29.33116 225 GLU C N 1
ATOM 7979 C CA . GLU C 3 225 ? 1.85191 -16.69055 43.03813 1.000 35.28995 225 GLU C CA 1
ATOM 7980 C C . GLU C 3 225 ? 2.27509 -15.70100 41.95913 1.000 28.86309 225 GLU C C 1
ATOM 7981 O O . GLU C 3 225 ? 1.78057 -15.78121 40.83201 1.000 31.71763 225 GLU C O 1
ATOM 7987 N N . LEU C 3 226 ? 3.21055 -14.79188 42.25559 1.000 25.97012 226 LEU C N 1
ATOM 7988 C CA . LEU C 3 226 ? 3.68669 -13.86377 41.23211 1.000 32.39195 226 LEU C CA 1
ATOM 7989 C C . LEU C 3 226 ? 4.38636 -14.59882 40.09073 1.000 33.07217 226 LEU C C 1
ATOM 7990 O O . LEU C 3 226 ? 4.10588 -14.34614 38.91142 1.000 32.03633 226 LEU C O 1
ATOM 7995 N N . LEU C 3 227 ? 5.33352 -15.48595 40.42769 1.000 28.42199 227 LEU C N 1
ATOM 7996 C CA . LEU C 3 227 ? 6.02065 -16.28996 39.41694 1.000 29.33108 227 LEU C CA 1
ATOM 7997 C C . LEU C 3 227 ? 5.03036 -17.10034 38.58586 1.000 26.23441 227 LEU C C 1
ATOM 7998 O O . LEU C 3 227 ? 5.15835 -17.18717 37.36012 1.000 32.45920 227 LEU C O 1
ATOM 8003 N N . ALA C 3 228 ? 4.06256 -17.74406 39.24488 1.000 26.50245 228 ALA C N 1
ATOM 8004 C CA . ALA C 3 228 ? 3.05582 -18.51138 38.51421 1.000 30.15300 228 ALA C CA 1
ATOM 8005 C C . ALA C 3 228 ? 2.33927 -17.63531 37.49554 1.000 32.33360 228 ALA C C 1
ATOM 8006 O O . ALA C 3 228 ? 2.21355 -17.99105 36.31444 1.000 28.33283 228 ALA C O 1
ATOM 8008 N N . GLU C 3 229 ? 1.87053 -16.47290 37.92842 1.000 32.37692 229 GLU C N 1
ATOM 8009 C CA . GLU C 3 229 ? 1.24650 -15.57085 36.97381 1.000 34.16146 229 GLU C CA 1
ATOM 8010 C C . GLU C 3 229 ? 2.22602 -15.17014 35.87538 1.000 29.96589 229 GLU C C 1
ATOM 8011 O O . GLU C 3 229 ? 1.88050 -15.16897 34.69228 1.000 30.41512 229 GLU C O 1
ATOM 8017 N N . ALA C 3 230 ? 3.45567 -14.80668 36.24521 1.000 28.27652 230 ALA C N 1
ATOM 8018 C CA . ALA C 3 230 ? 4.40044 -14.32448 35.24120 1.000 26.83045 230 ALA C CA 1
ATOM 8019 C C . ALA C 3 230 ? 4.69728 -15.39719 34.18869 1.000 30.82448 230 ALA C C 1
ATOM 8020 O O . ALA C 3 230 ? 4.69467 -15.11561 32.98335 1.000 25.48644 230 ALA C O 1
ATOM 8022 N N . TYR C 3 231 ? 4.98423 -16.63157 34.62230 1.000 25.84655 231 TYR C N 1
ATOM 8023 C CA . TYR C 3 231 ? 5.22104 -17.71253 33.67074 1.000 29.62710 231 TYR C CA 1
ATOM 8024 C C . TYR C 3 231 ? 3.92562 -18.27472 33.07748 1.000 29.18296 231 TYR C C 1
ATOM 8025 O O . TYR C 3 231 ? 3.99499 -19.05064 32.11714 1.000 30.41457 231 TYR C O 1
ATOM 8034 N N . ASN C 3 232 ? 2.76455 -17.90726 33.61545 1.000 28.45740 232 ASN C N 1
ATOM 8035 C CA . ASN C 3 232 ? 1.47835 -18.42400 33.12814 1.000 35.02876 232 ASN C CA 1
ATOM 8036 C C . ASN C 3 232 ? 1.42670 -19.94398 33.28316 1.000 33.82317 232 ASN C C 1
ATOM 8037 O O . ASN C 3 232 ? 1.04057 -20.65779 32.36663 1.000 31.16015 232 ASN C O 1
ATOM 8042 N N . ILE C 3 233 ? 1.83679 -20.44161 34.44457 1.000 29.29384 233 ILE C N 1
ATOM 8043 C CA . ILE C 3 233 ? 1.83649 -21.88184 34.70126 1.000 31.60064 233 ILE C CA 1
ATOM 8044 C C . ILE C 3 233 ? 1.17469 -22.14333 36.04568 1.000 35.03421 233 ILE C C 1
ATOM 8045 O O . ILE C 3 233 ? 1.10244 -21.25519 36.91182 1.000 34.31667 233 ILE C O 1
ATOM 8050 N N . PRO C 3 234 ? 0.71285 -23.36945 36.26805 1.000 31.25081 234 PRO C N 1
ATOM 8051 C CA . PRO C 3 234 ? 0.12543 -23.70042 37.56614 1.000 35.94089 234 PRO C CA 1
ATOM 8052 C C . PRO C 3 234 ? 1.15760 -23.58814 38.67315 1.000 40.40627 234 PRO C C 1
ATOM 8053 O O . PRO C 3 234 ? 2.34647 -23.85843 38.47889 1.000 37.98050 234 PRO C O 1
ATOM 8057 N N . VAL C 3 235 ? 0.67428 -23.20599 39.85718 1.000 39.53690 235 VAL C N 1
ATOM 8058 C CA . VAL C 3 235 ? 1.55439 -22.95965 40.99332 1.000 41.56963 235 VAL C CA 1
ATOM 8059 C C . VAL C 3 235 ? 2.35122 -24.20508 41.34812 1.000 42.62257 235 VAL C C 1
ATOM 8060 O O . VAL C 3 235 ? 3.47898 -24.10518 41.85174 1.000 36.37844 235 VAL C O 1
ATOM 8064 N N . ASP C 3 236 ? 1.78998 -25.38977 41.08573 1.000 36.77232 236 ASP C N 1
ATOM 8065 C CA . ASP C 3 236 ? 2.50672 -26.64588 41.31377 1.000 41.06526 236 ASP C CA 1
ATOM 8066 C C . ASP C 3 236 ? 3.91857 -26.61343 40.73200 1.000 37.90716 236 ASP C C 1
ATOM 8067 O O . ASP C 3 236 ? 4.88637 -27.02467 41.38838 1.000 38.79328 236 ASP C O 1
ATOM 8072 N N . ILE C 3 237 ? 4.05504 -26.16464 39.48184 1.000 34.59589 237 ILE C N 1
ATOM 8073 C CA . ILE C 3 237 ? 5.37428 -26.13418 38.85379 1.000 34.86019 237 ILE C CA 1
ATOM 8074 C C . ILE C 3 237 ? 6.28695 -25.15547 39.57674 1.000 39.14402 237 ILE C C 1
ATOM 8075 O O . ILE C 3 237 ? 7.49117 -25.39709 39.72425 1.000 36.48332 237 ILE C O 1
ATOM 8080 N N . VAL C 3 238 ? 5.73876 -24.02285 40.01428 1.000 37.67385 238 VAL C N 1
ATOM 8081 C CA . VAL C 3 238 ? 6.56369 -23.05610 40.72524 1.000 34.13901 238 VAL C CA 1
ATOM 8082 C C . VAL C 3 238 ? 6.99918 -23.62118 42.06794 1.000 38.53730 238 VAL C C 1
ATOM 8083 O O . VAL C 3 238 ? 8.13217 -23.39655 42.51124 1.000 34.16936 238 VAL C O 1
ATOM 8087 N N . ARG C 3 239 ? 6.11217 -24.36420 42.73908 1.000 35.29174 239 ARG C N 1
ATOM 8088 C CA . ARG C 3 239 ? 6.48696 -24.96144 44.01576 1.000 43.19755 239 ARG C CA 1
ATOM 8089 C C . ARG C 3 239 ? 7.68416 -25.88946 43.84482 1.000 39.98543 239 ARG C C 1
ATOM 8090 O O . ARG C 3 239 ? 8.58989 -25.90934 44.68878 1.000 41.82859 239 ARG C O 1
ATOM 8098 N N . ARG C 3 240 ? 7.71692 -26.64771 42.74165 1.000 37.78299 240 ARG C N 1
ATOM 8099 C CA A ARG C 3 240 ? 8.84391 -27.54499 42.49825 0.560 41.40462 240 ARG C CA 1
ATOM 8100 C CA B ARG C 3 240 ? 8.84184 -27.54325 42.49582 0.440 41.40116 240 ARG C CA 1
ATOM 8101 C C . ARG C 3 240 ? 10.10829 -26.75921 42.18168 1.000 40.37182 240 ARG C C 1
ATOM 8102 O O . ARG C 3 240 ? 11.20618 -27.15664 42.58575 1.000 42.56657 240 ARG C O 1
ATOM 8117 N N . GLN C 3 241 ? 9.96907 -25.63185 41.47305 1.000 34.37157 241 GLN C N 1
ATOM 8118 C CA . GLN C 3 241 ? 11.10900 -24.77989 41.15204 1.000 37.04557 241 GLN C CA 1
ATOM 8119 C C . GLN C 3 241 ? 11.75276 -24.23861 42.42608 1.000 37.40560 241 GLN C C 1
ATOM 8120 O O . GLN C 3 241 ? 12.97840 -24.11184 42.51148 1.000 35.67684 241 GLN C O 1
ATOM 8126 N N . GLN C 3 242 ? 10.93047 -23.92866 43.43109 1.000 34.60474 242 GLN C N 1
ATOM 8127 C CA . GLN C 3 242 ? 11.36716 -23.28123 44.65989 1.000 41.72230 242 GLN C CA 1
ATOM 8128 C C . GLN C 3 242 ? 11.76042 -24.27086 45.73995 1.000 37.08000 242 GLN C C 1
ATOM 8129 O O . GLN C 3 242 ? 12.35346 -23.86047 46.74384 1.000 46.84989 242 GLN C O 1
ATOM 8135 N N . GLN C 3 243 ? 11.39800 -25.54082 45.57837 1.000 43.05877 243 GLN C N 1
ATOM 8136 C CA . GLN C 3 243 ? 11.76525 -26.57283 46.53465 1.000 51.07488 243 GLN C CA 1
ATOM 8137 C C . GLN C 3 243 ? 13.25264 -26.50186 46.85494 1.000 47.06972 243 GLN C C 1
ATOM 8138 O O . GLN C 3 243 ? 14.07988 -26.19622 45.99266 1.000 48.45946 243 GLN C O 1
ATOM 8144 N N . GLN C 3 244 ? 13.58492 -26.75898 48.11262 1.000 50.90159 244 GLN C N 1
ATOM 8145 C CA . GLN C 3 244 ? 14.98625 -26.84210 48.49982 1.000 58.18976 244 GLN C CA 1
ATOM 8146 C C . GLN C 3 244 ? 15.59463 -28.12121 47.93321 1.000 48.05632 244 GLN C C 1
ATOM 8147 O O . GLN C 3 244 ? 15.12323 -29.22585 48.21557 1.000 52.21021 244 GLN C O 1
ATOM 8153 N N . ASP C 3 245 ? 16.61916 -27.94929 47.10801 1.000 54.46688 245 ASP C N 1
ATOM 8154 C CA . ASP C 3 245 ? 17.23926 -29.01453 46.32915 1.000 50.42186 245 ASP C CA 1
ATOM 8155 C C . ASP C 3 245 ? 18.55964 -29.39218 46.99250 1.000 48.27636 245 ASP C C 1
ATOM 8156 O O . ASP C 3 245 ? 19.55242 -28.66442 46.87683 1.000 41.76439 245 ASP C O 1
ATOM 8161 N N . LYS C 3 246 ? 18.57761 -30.53868 47.66438 1.000 42.26520 246 LYS C N 1
ATOM 8162 C CA . LYS C 3 246 ? 19.73150 -30.90597 48.46810 1.000 49.94041 246 LYS C CA 1
ATOM 8163 C C . LYS C 3 246 ? 20.81603 -31.55025 47.61566 1.000 47.09619 246 LYS C C 1
ATOM 8164 O O . LYS C 3 246 ? 21.87702 -31.89825 48.14219 1.000 43.23822 246 LYS C O 1
ATOM 8170 N N . ARG C 3 247 ? 20.57486 -31.67976 46.30180 1.000 39.88096 247 ARG C N 1
ATOM 8171 C CA . ARG C 3 247 ? 21.55379 -32.28947 45.39789 1.000 39.87452 247 ARG C CA 1
ATOM 8172 C C . ARG C 3 247 ? 22.76519 -31.39456 45.16991 1.000 40.07485 247 ARG C C 1
ATOM 8173 O O . ARG C 3 247 ? 23.86027 -31.90402 44.90748 1.000 38.04220 247 ARG C O 1
ATOM 8181 N N . GLY C 3 248 ? 22.59223 -30.07346 45.22620 1.000 32.17238 248 GLY C N 1
ATOM 8182 C CA . GLY C 3 248 ? 23.71876 -29.16561 45.10977 1.000 36.01423 248 GLY C CA 1
ATOM 8183 C C . GLY C 3 248 ? 23.85257 -28.43519 43.78460 1.000 39.73148 248 GLY C C 1
ATOM 8184 O O . GLY C 3 248 ? 22.85432 -28.14014 43.12184 1.000 40.35541 248 GLY C O 1
ATOM 8185 N N . ASN C 3 249 ? 25.09483 -28.14813 43.39492 1.000 32.24134 249 ASN C N 1
ATOM 8186 C CA . ASN C 3 249 ? 25.42975 -27.38075 42.20114 1.000 29.20274 249 ASN C CA 1
ATOM 8187 C C . ASN C 3 249 ? 25.53148 -28.21452 40.94041 1.000 33.35537 249 ASN C C 1
ATOM 8188 O O . ASN C 3 249 ? 25.55493 -27.64362 39.84366 1.000 33.99410 249 ASN C O 1
ATOM 8193 N N . LEU C 3 250 ? 25.66998 -29.53203 41.08008 1.000 35.30670 250 LEU C N 1
ATOM 8194 C CA . LEU C 3 250 ? 25.83617 -30.47698 39.98274 1.000 31.90617 250 LEU C CA 1
ATOM 8195 C C . LEU C 3 250 ? 24.87252 -31.62450 40.23291 1.000 33.05813 250 LEU C C 1
ATOM 8196 O O . LEU C 3 250 ? 24.80007 -32.13857 41.35511 1.000 33.20408 250 LEU C O 1
ATOM 8201 N N . VAL C 3 251 ? 24.14286 -32.04290 39.20801 1.000 32.37825 251 VAL C N 1
ATOM 8202 C CA . VAL C 3 251 ? 23.08211 -33.01613 39.41995 1.000 30.45017 251 VAL C CA 1
ATOM 8203 C C . VAL C 3 251 ? 23.17252 -34.07985 38.33807 1.000 29.99221 251 VAL C C 1
ATOM 8204 O O . VAL C 3 251 ? 23.57532 -33.80142 37.20421 1.000 29.59139 251 VAL C O 1
ATOM 8208 N N . LYS C 3 252 ? 22.86819 -35.31369 38.71311 1.000 30.88972 252 LYS C N 1
ATOM 8209 C CA . LYS C 3 252 ? 22.77100 -36.37811 37.72746 1.000 28.03990 252 LYS C CA 1
ATOM 8210 C C . LYS C 3 252 ? 21.50272 -36.22897 36.90953 1.000 33.99362 252 LYS C C 1
ATOM 8211 O O . LYS C 3 252 ? 20.42971 -35.92005 37.43758 1.000 32.01137 252 LYS C O 1
ATOM 8217 N N . LEU C 3 253 ? 21.64161 -36.41199 35.60053 1.000 33.02877 253 LEU C N 1
ATOM 8218 C CA . LEU C 3 253 ? 20.49635 -36.38765 34.71408 1.000 33.98669 253 LEU C CA 1
ATOM 8219 C C . LEU C 3 253 ? 19.73451 -37.71007 34.71639 1.000 39.66362 253 LEU C C 1
ATOM 8220 O O . LEU C 3 253 ? 20.32739 -38.78956 34.76474 1.000 38.67888 253 LEU C O 1
ATOM 8225 N N . GLU C 3 254 ? 18.39924 -37.60118 34.71730 1.000 44.27033 254 GLU C N 1
ATOM 8226 C CA . GLU C 3 254 ? 17.48108 -38.73387 34.64479 1.000 50.58184 254 GLU C CA 1
ATOM 8227 C C . GLU C 3 254 ? 17.94902 -39.74736 33.60927 1.000 58.69537 254 GLU C C 1
ATOM 8228 O O . GLU C 3 254 ? 18.31560 -40.87557 33.94586 1.000 63.20231 254 GLU C O 1
ATOM 8234 N N . GLN C 3 255 ? 17.91235 -39.35343 32.33932 1.000 58.31157 255 GLN C N 1
ATOM 8235 C CA . GLN C 3 255 ? 18.48376 -40.13172 31.25471 1.000 57.57875 255 GLN C CA 1
ATOM 8236 C C . GLN C 3 255 ? 19.28178 -39.17693 30.37649 1.000 55.07252 255 GLN C C 1
ATOM 8237 O O . GLN C 3 255 ? 19.16780 -37.95344 30.50285 1.000 53.37425 255 GLN C O 1
ATOM 8243 N N . GLN C 3 256 ? 20.12825 -39.74771 29.51468 1.000 51.66526 256 GLN C N 1
ATOM 8244 C CA . GLN C 3 256 ? 20.88893 -38.97151 28.53789 1.000 48.66935 256 GLN C CA 1
ATOM 8245 C C . GLN C 3 256 ? 20.00004 -37.94004 27.83307 1.000 45.08553 256 GLN C C 1
ATOM 8246 O O . GLN C 3 256 ? 18.86659 -38.22569 27.44346 1.000 45.73062 256 GLN C O 1
ATOM 8252 N N . GLN C 3 257 ? 20.51675 -36.72681 27.67417 1.000 46.18757 257 GLN C N 1
ATOM 8253 C CA . GLN C 3 257 ? 19.68347 -35.62623 27.19503 1.000 45.70293 257 GLN C CA 1
ATOM 8254 C C . GLN C 3 257 ? 19.71984 -35.59282 25.66664 1.000 44.56751 257 GLN C C 1
ATOM 8255 O O . GLN C 3 257 ? 20.30765 -34.70754 25.04156 1.000 43.20887 257 GLN C O 1
ATOM 8261 N N . ILE C 3 258 ? 19.05857 -36.59716 25.06940 1.000 46.03794 258 ILE C N 1
ATOM 8262 C CA . ILE C 3 258 ? 19.07819 -36.75721 23.61548 1.000 42.26844 258 ILE C CA 1
ATOM 8263 C C . ILE C 3 258 ? 18.24921 -35.69068 22.91402 1.000 37.11795 258 ILE C C 1
ATOM 8264 O O . ILE C 3 258 ? 18.40101 -35.48950 21.70563 1.000 41.66347 258 ILE C O 1
ATOM 8269 N N . LYS C 3 259 ? 17.37384 -34.99118 23.62863 1.000 36.04584 259 LYS C N 1
ATOM 8270 C CA . LYS C 3 259 ? 16.55115 -33.98329 22.96957 1.000 36.93093 259 LYS C CA 1
ATOM 8271 C C . LYS C 3 259 ? 17.24541 -32.63013 22.85665 1.000 32.68330 259 LYS C C 1
ATOM 8272 O O . LYS C 3 259 ? 16.71954 -31.73932 22.17499 1.000 38.84551 259 LYS C O 1
ATOM 8278 N N . ILE C 3 260 ? 18.40322 -32.44083 23.49888 1.000 34.06488 260 ILE C N 1
ATOM 8279 C CA . ILE C 3 260 ? 19.18552 -31.22723 23.24278 1.000 35.60411 260 ILE C CA 1
ATOM 8280 C C . ILE C 3 260 ? 19.65400 -31.22949 21.79534 1.000 34.41435 260 ILE C C 1
ATOM 8281 O O . ILE C 3 260 ? 20.24673 -32.20161 21.31868 1.000 31.95006 260 ILE C O 1
ATOM 8286 N N . ILE C 3 261 ? 19.40192 -30.14871 21.07977 1.000 26.67439 261 ILE C N 1
ATOM 8287 C CA . ILE C 3 261 ? 19.90495 -30.07312 19.71419 1.000 28.36210 261 ILE C CA 1
ATOM 8288 C C . ILE C 3 261 ? 21.37703 -29.68033 19.77127 1.000 35.27113 261 ILE C C 1
ATOM 8289 O O . ILE C 3 261 ? 21.74648 -28.75133 20.49325 1.000 30.72626 261 ILE C O 1
ATOM 8294 N N . ARG C 3 262 ? 22.22509 -30.39787 19.02668 1.000 31.49382 262 ARG C N 1
ATOM 8295 C CA . ARG C 3 262 ? 23.65832 -30.14047 18.99837 1.000 31.69087 262 ARG C CA 1
ATOM 8296 C C . ARG C 3 262 ? 24.16319 -30.24373 17.57255 1.000 34.86575 262 ARG C C 1
ATOM 8297 O O . ARG C 3 262 ? 23.62451 -30.99958 16.75256 1.000 34.16877 262 ARG C O 1
ATOM 8305 N N . ALA C 3 263 ? 25.24777 -29.51746 17.31273 1.000 32.79207 263 ALA C N 1
ATOM 8306 C CA . ALA C 3 263 ? 25.86711 -29.51634 15.99313 1.000 35.21032 263 ALA C CA 1
ATOM 8307 C C . ALA C 3 263 ? 26.37076 -30.90079 15.57785 1.000 33.36372 263 ALA C C 1
ATOM 8308 O O . ALA C 3 263 ? 26.34596 -31.22857 14.39055 1.000 32.92942 263 ALA C O 1
ATOM 8310 N N . GLU C 3 264 ? 26.82435 -31.72180 16.51984 1.000 32.12047 264 GLU C N 1
ATOM 8311 C CA . GLU C 3 264 ? 27.43413 -33.01528 16.19655 1.000 40.16114 264 GLU C CA 1
ATOM 8312 C C . GLU C 3 264 ? 26.56863 -34.20128 16.63466 1.000 35.92475 264 GLU C C 1
ATOM 8313 O O . GLU C 3 264 ? 27.07800 -35.24756 17.02357 1.000 41.15823 264 GLU C O 1
ATOM 8319 N N . GLN C 3 265 ? 25.24707 -34.08152 16.52982 1.000 39.42408 265 GLN C N 1
ATOM 8320 C CA . GLN C 3 265 ? 24.37763 -35.17780 16.96525 1.000 44.48481 265 GLN C CA 1
ATOM 8321 C C . GLN C 3 265 ? 24.24198 -36.24818 15.86862 1.000 45.27885 265 GLN C C 1
ATOM 8322 O O . GLN C 3 265 ? 24.61412 -36.03189 14.70434 1.000 47.38954 265 GLN C O 1
ATOM 8328 N N . GLU C 3 302 ? 24.31155 -5.56937 14.09831 1.000 64.08222 302 GLU C N 1
ATOM 8329 C CA . GLU C 3 302 ? 25.26694 -6.16784 15.02150 1.000 67.86191 302 GLU C CA 1
ATOM 8330 C C . GLU C 3 302 ? 24.97934 -7.66287 15.18373 1.000 68.83212 302 GLU C C 1
ATOM 8331 O O . GLU C 3 302 ? 23.82009 -8.07167 15.26678 1.000 78.95039 302 GLU C O 1
ATOM 8337 N N . THR C 3 303 ? 26.03756 -8.47340 15.23262 1.000 63.22492 303 THR C N 1
ATOM 8338 C CA . THR C 3 303 ? 25.94324 -9.93218 15.18390 1.000 62.90614 303 THR C CA 1
ATOM 8339 C C . THR C 3 303 ? 26.70095 -10.57508 16.34515 1.000 56.14482 303 THR C C 1
ATOM 8340 O O . THR C 3 303 ? 27.38390 -11.59775 16.19096 1.000 53.26422 303 THR C O 1
ATOM 8344 N N . ILE C 3 304 ? 26.57536 -9.98177 17.53513 1.000 52.32791 304 ILE C N 1
ATOM 8345 C CA . ILE C 3 304 ? 27.15535 -10.55473 18.74222 1.000 50.27678 304 ILE C CA 1
ATOM 8346 C C . ILE C 3 304 ? 26.60487 -11.95093 19.03585 1.000 48.08659 304 ILE C C 1
ATOM 8347 O O . ILE C 3 304 ? 27.25216 -12.73408 19.74967 1.000 48.08531 304 ILE C O 1
ATOM 8352 N N . CYS C 3 305 ? 25.42738 -12.29921 18.49771 1.000 36.54858 305 CYS C N 1
ATOM 8353 C CA . CYS C 3 305 ? 24.91628 -13.65861 18.68472 1.000 39.62391 305 CYS C CA 1
ATOM 8354 C C . CYS C 3 305 ? 25.83376 -14.71460 18.07083 1.000 37.64962 305 CYS C C 1
ATOM 8355 O O . CYS C 3 305 ? 25.75698 -15.88674 18.45403 1.000 36.50527 305 CYS C O 1
ATOM 8358 N N . SER C 3 306 ? 26.67043 -14.32740 17.11208 1.000 32.44035 306 SER C N 1
ATOM 8359 C CA . SER C 3 306 ? 27.58828 -15.21028 16.40400 1.000 33.88554 306 SER C CA 1
ATOM 8360 C C . SER C 3 306 ? 28.98163 -15.25595 17.02966 1.000 35.46404 306 SER C C 1
ATOM 8361 O O . SER C 3 306 ? 29.91888 -15.73026 16.37944 1.000 33.34265 306 SER C O 1
ATOM 8364 N N . LEU C 3 307 ? 29.13535 -14.77955 18.26264 1.000 30.41151 307 LEU C N 1
ATOM 8365 C CA A LEU C 3 307 ? 30.44984 -14.70766 18.88339 0.520 31.25909 307 LEU C CA 1
ATOM 8366 C CA B LEU C 3 307 ? 30.45424 -14.70508 18.88869 0.480 31.26591 307 LEU C CA 1
ATOM 8367 C C . LEU C 3 307 ? 30.97551 -16.09702 19.24454 1.000 31.09480 307 LEU C C 1
ATOM 8368 O O . LEU C 3 307 ? 30.23569 -16.95336 19.73675 1.000 29.81060 307 LEU C O 1
ATOM 8377 N N . ARG C 3 308 ? 32.26613 -16.31633 19.01694 1.000 29.94901 308 ARG C N 1
ATOM 8378 C CA . ARG C 3 308 ? 32.88310 -17.57963 19.39968 1.000 30.01479 308 ARG C CA 1
ATOM 8379 C C . ARG C 3 308 ? 33.24080 -17.52678 20.87800 1.000 30.62023 308 ARG C C 1
ATOM 8380 O O . ARG C 3 308 ? 33.78296 -16.52829 21.34595 1.000 30.21038 308 ARG C O 1
ATOM 8388 N N . LEU C 3 309 ? 32.93609 -18.58761 21.62534 1.000 27.33040 309 LEU C N 1
ATOM 8389 C CA A LEU C 3 309 ? 33.28188 -18.56525 23.03998 0.500 27.54819 309 LEU C CA 1
ATOM 8390 C CA B LEU C 3 309 ? 33.19524 -18.64362 23.06026 0.500 27.60858 309 LEU C CA 1
ATOM 8391 C C . LEU C 3 309 ? 34.21994 -19.68851 23.46098 1.000 27.89609 309 LEU C C 1
ATOM 8392 O O . LEU C 3 309 ? 34.58894 -19.74533 24.63475 1.000 27.34681 309 LEU C O 1
ATOM 8401 N N . ARG C 3 310 ? 34.62968 -20.55514 22.54855 1.000 29.73892 310 ARG C N 1
ATOM 8402 C CA . ARG C 3 310 ? 35.57686 -21.62229 22.86726 1.000 35.74441 310 ARG C CA 1
ATOM 8403 C C . ARG C 3 310 ? 36.75540 -21.56637 21.90244 1.000 33.36270 310 ARG C C 1
ATOM 8404 O O . ARG C 3 310 ? 36.62322 -21.10895 20.76667 1.000 36.69567 310 ARG C O 1
ATOM 8412 N N . GLU C 3 311 ? 37.92218 -21.99186 22.37970 1.000 29.84014 311 GLU C N 1
ATOM 8413 C CA . GLU C 3 311 ? 39.12094 -22.09103 21.55761 1.000 31.71510 311 GLU C CA 1
ATOM 8414 C C . GLU C 3 311 ? 40.00710 -23.18762 22.14522 1.000 32.79795 311 GLU C C 1
ATOM 8415 O O . GLU C 3 311 ? 40.22024 -23.22214 23.36110 1.000 29.82258 311 GLU C O 1
ATOM 8421 N N . ASN C 3 312 ? 40.49527 -24.09532 21.30297 1.000 28.64300 312 ASN C N 1
ATOM 8422 C CA . ASN C 3 312 ? 41.34785 -25.16638 21.81262 1.000 25.00744 312 ASN C CA 1
ATOM 8423 C C . ASN C 3 312 ? 42.78732 -24.67896 21.92554 1.000 29.86261 312 ASN C C 1
ATOM 8424 O O . ASN C 3 312 ? 43.34813 -24.13141 20.96945 1.000 28.21863 312 ASN C O 1
ATOM 8429 N N . MET C 3 313 ? 43.38932 -24.88385 23.08778 1.000 28.46849 313 MET C N 1
ATOM 8430 C CA A MET C 3 313 ? 44.70575 -24.35244 23.40670 0.500 30.52732 313 MET C CA 1
ATOM 8431 C CA B MET C 3 313 ? 44.70690 -24.31959 23.32801 0.500 30.51650 313 MET C CA 1
ATOM 8432 C C . MET C 3 313 ? 45.85330 -25.29300 23.09440 1.000 30.99970 313 MET C C 1
ATOM 8433 O O . MET C 3 313 ? 47.01321 -24.88986 23.24826 1.000 34.81659 313 MET C O 1
ATOM 8442 N N . THR C 3 314 ? 45.57268 -26.53960 22.71496 1.000 29.37014 314 THR C N 1
ATOM 8443 C CA . THR C 3 314 ? 46.63478 -27.53261 22.54837 1.000 30.47616 314 THR C CA 1
ATOM 8444 C C . THR C 3 314 ? 47.77992 -26.96265 21.71731 1.000 34.99174 314 THR C C 1
ATOM 8445 O O . THR C 3 314 ? 47.57694 -26.57050 20.56256 1.000 31.50827 314 THR C O 1
ATOM 8449 N N . THR C 3 315 ? 48.99119 -26.91882 22.30196 1.000 31.43004 315 THR C N 1
ATOM 8450 C CA . THR C 3 315 ? 50.11310 -26.27508 21.61577 1.000 33.93151 315 THR C CA 1
ATOM 8451 C C . THR C 3 315 ? 50.52105 -27.04438 20.36953 1.000 36.33202 315 THR C C 1
ATOM 8452 O O . THR C 3 315 ? 51.10552 -26.46478 19.44845 1.000 33.41703 315 THR C O 1
ATOM 8456 N N . ARG C 3 316 ? 50.24533 -28.35313 20.33293 1.000 32.01756 316 ARG C N 1
ATOM 8457 C CA . ARG C 3 316 ? 50.56506 -29.16416 19.16345 1.000 38.06211 316 ARG C CA 1
ATOM 8458 C C . ARG C 3 316 ? 49.70807 -28.77980 17.94956 1.000 39.94896 316 ARG C C 1
ATOM 8459 O O . ARG C 3 316 ? 50.12384 -29.01643 16.81007 1.000 38.15356 316 ARG C O 1
ATOM 8467 N N . SER C 3 317 ? 48.53760 -28.16707 18.16666 1.000 34.34875 317 SER C N 1
ATOM 8468 C CA . SER C 3 317 ? 47.68148 -27.73686 17.06722 1.000 36.46378 317 SER C CA 1
ATOM 8469 C C . SER C 3 317 ? 47.96545 -26.30619 16.61635 1.000 39.72737 317 SER C C 1
ATOM 8470 O O . SER C 3 317 ? 47.91726 -26.01711 15.41544 1.000 39.95194 317 SER C O 1
ATOM 8473 N N . GLN C 3 318 ? 48.25156 -25.39792 17.54814 1.000 36.47433 318 GLN C N 1
ATOM 8474 C CA . GLN C 3 318 ? 48.72159 -24.05551 17.21008 1.000 39.53884 318 GLN C CA 1
ATOM 8475 C C . GLN C 3 318 ? 49.72111 -23.59525 18.25427 1.000 33.23399 318 GLN C C 1
ATOM 8476 O O . GLN C 3 318 ? 49.50743 -23.79819 19.45250 1.000 32.33326 318 GLN C O 1
ATOM 8482 N N . SER C 3 319 ? 50.78860 -22.94514 17.80081 1.000 28.88607 319 SER C N 1
ATOM 8483 C CA . SER C 3 319 ? 51.72454 -22.32584 18.72247 1.000 26.48260 319 SER C CA 1
ATOM 8484 C C . SER C 3 319 ? 52.26474 -21.05224 18.10938 1.000 29.92733 319 SER C C 1
ATOM 8485 O O . SER C 3 319 ? 52.52617 -20.99917 16.90795 1.000 29.16786 319 SER C O 1
ATOM 8488 N N . ASP C 3 320 ? 52.46593 -20.04744 18.94805 1.000 30.61870 320 ASP C N 1
ATOM 8489 C CA . ASP C 3 320 ? 53.14023 -18.82704 18.52826 1.000 28.66368 320 ASP C CA 1
ATOM 8490 C C . ASP C 3 320 ? 54.64532 -18.91667 18.65491 1.000 29.98980 320 ASP C C 1
ATOM 8491 O O . ASP C 3 320 ? 55.36435 -18.27132 17.88303 1.000 32.14916 320 ASP C O 1
ATOM 8496 N N . ILE C 3 321 ? 55.13427 -19.69672 19.61552 1.000 27.18168 321 ILE C N 1
ATOM 8497 C CA . ILE C 3 321 ? 56.56474 -19.87972 19.84253 1.000 25.44629 321 ILE C CA 1
ATOM 8498 C C . ILE C 3 321 ? 56.82059 -21.37537 19.84293 1.000 28.51467 321 ILE C C 1
ATOM 8499 O O . ILE C 3 321 ? 56.16610 -22.11455 20.59199 1.000 30.89701 321 ILE C O 1
ATOM 8504 N N . VAL C 3 322 ? 57.70068 -21.83501 18.95325 1.000 25.70681 322 VAL C N 1
ATOM 8505 C CA . VAL C 3 322 ? 58.09281 -23.24980 18.90720 1.000 24.04009 322 VAL C CA 1
ATOM 8506 C C . VAL C 3 322 ? 59.61699 -23.30326 18.91286 1.000 29.64093 322 VAL C C 1
ATOM 8507 O O . VAL C 3 322 ? 60.26735 -22.73706 18.02844 1.000 28.39398 322 VAL C O 1
ATOM 8511 N N . SER C 3 323 ? 60.17986 -23.97075 19.90639 1.000 24.78822 323 SER C N 1
ATOM 8512 C CA . SER C 3 323 ? 61.60544 -24.25442 19.94973 1.000 23.90926 323 SER C CA 1
ATOM 8513 C C . SER C 3 323 ? 61.75094 -25.76685 19.82793 1.000 31.91750 323 SER C C 1
ATOM 8514 O O . SER C 3 323 ? 61.37851 -26.50873 20.74226 1.000 29.61307 323 SER C O 1
ATOM 8517 N N . ARG C 3 324 ? 62.25706 -26.22387 18.68592 1.000 33.56753 324 ARG C N 1
ATOM 8518 C CA . ARG C 3 324 ? 62.32594 -27.65967 18.44051 1.000 37.17826 324 ARG C CA 1
ATOM 8519 C C . ARG C 3 324 ? 62.85084 -28.42233 19.64587 1.000 34.26790 324 ARG C C 1
ATOM 8520 O O . ARG C 3 324 ? 62.34920 -29.50402 19.96134 1.000 34.35048 324 ARG C O 1
ATOM 8528 N N . GLN C 3 325 ? 63.86437 -27.89049 20.32946 1.000 30.08099 325 GLN C N 1
ATOM 8529 C CA . GLN C 3 325 ? 64.48583 -28.62622 21.42245 1.000 36.15965 325 GLN C CA 1
ATOM 8530 C C . GLN C 3 325 ? 64.05446 -28.15663 22.81485 1.000 37.94321 325 GLN C C 1
ATOM 8531 O O . GLN C 3 325 ? 64.61125 -28.62821 23.80326 1.000 41.06218 325 GLN C O 1
ATOM 8537 N N . ALA C 3 326 ? 63.06536 -27.27166 22.93528 1.000 32.18424 326 ALA C N 1
ATOM 8538 C CA . ALA C 3 326 ? 62.74126 -26.74932 24.26625 1.000 31.65871 326 ALA C CA 1
ATOM 8539 C C . ALA C 3 326 ? 61.25277 -26.77969 24.60707 1.000 30.46799 326 ALA C C 1
ATOM 8540 O O . ALA C 3 326 ? 60.90193 -26.97229 25.77941 1.000 29.17024 326 ALA C O 1
ATOM 8542 N N . GLY C 3 327 ? 60.37957 -26.55191 23.63520 1.000 29.87647 327 GLY C N 1
ATOM 8543 C CA . GLY C 3 327 ? 58.93999 -26.60986 23.89488 1.000 25.65728 327 GLY C CA 1
ATOM 8544 C C . GLY C 3 327 ? 58.16864 -25.62668 23.03133 1.000 25.69940 327 GLY C C 1
ATOM 8545 O O . GLY C 3 327 ? 58.63860 -25.21156 21.98107 1.000 24.87537 327 GLY C O 1
ATOM 8546 N N . ARG C 3 328 ? 56.95549 -25.28550 23.49318 1.000 29.00219 328 ARG C N 1
ATOM 8547 C CA . ARG C 3 328 ? 55.95665 -24.56385 22.70131 1.000 25.30519 328 ARG C CA 1
ATOM 8548 C C . ARG C 3 328 ? 55.11858 -23.68922 23.62250 1.000 28.06578 328 ARG C C 1
ATOM 8549 O O . ARG C 3 328 ? 54.80901 -24.08690 24.74764 1.000 25.77846 328 ARG C O 1
ATOM 8557 N N . ILE C 3 329 ? 54.73067 -22.50782 23.12579 1.000 25.12560 329 ILE C N 1
ATOM 8558 C CA . ILE C 3 329 ? 53.77132 -21.62372 23.79344 1.000 22.35334 329 ILE C CA 1
ATOM 8559 C C . ILE C 3 329 ? 52.67616 -21.21472 22.83151 1.000 26.84099 329 ILE C C 1
ATOM 8560 O O . ILE C 3 329 ? 52.96340 -20.71083 21.74014 1.000 26.71729 329 ILE C O 1
ATOM 8565 N N . ASN C 3 330 ? 51.43067 -21.36949 23.26628 1.000 28.46983 330 ASN C N 1
ATOM 8566 C CA . ASN C 3 330 ? 50.26739 -20.92861 22.50982 1.000 26.28761 330 ASN C CA 1
ATOM 8567 C C . ASN C 3 330 ? 49.55797 -19.82595 23.29463 1.000 29.47220 330 ASN C C 1
ATOM 8568 O O . ASN C 3 330 ? 49.09673 -20.05510 24.41583 1.000 27.21545 330 ASN C O 1
ATOM 8573 N N . ILE C 3 331 ? 49.49240 -18.62310 22.72130 1.000 30.58030 331 ILE C N 1
ATOM 8574 C CA . ILE C 3 331 ? 48.97357 -17.44309 23.41106 1.000 25.81908 331 ILE C CA 1
ATOM 8575 C C . ILE C 3 331 ? 47.59633 -17.14312 22.83193 1.000 31.95047 331 ILE C C 1
ATOM 8576 O O . ILE C 3 331 ? 47.48854 -16.76576 21.65863 1.000 32.57208 331 ILE C O 1
ATOM 8581 N N . VAL C 3 332 ? 46.54502 -17.30953 23.63635 1.000 28.59513 332 VAL C N 1
ATOM 8582 C CA . VAL C 3 332 ? 45.17610 -17.08683 23.17760 1.000 26.67171 332 VAL C CA 1
ATOM 8583 C C . VAL C 3 332 ? 44.71769 -15.73856 23.71658 1.000 23.45929 332 VAL C C 1
ATOM 8584 O O . VAL C 3 332 ? 44.22242 -15.63098 24.83539 1.000 24.23705 332 VAL C O 1
ATOM 8588 N N . ASN C 3 333 ? 44.84018 -14.71329 22.90381 1.000 26.67502 333 ASN C N 1
ATOM 8589 C CA . ASN C 3 333 ? 44.48355 -13.35717 23.29336 1.000 26.32411 333 ASN C CA 1
ATOM 8590 C C . ASN C 3 333 ? 43.35626 -12.89807 22.37296 1.000 25.36925 333 ASN C C 1
ATOM 8591 O O . ASN C 3 333 ? 42.79183 -13.69024 21.61387 1.000 28.47485 333 ASN C O 1
ATOM 8596 N N . GLN C 3 334 ? 43.02752 -11.60955 22.43556 1.000 24.49282 334 GLN C N 1
ATOM 8597 C CA . GLN C 3 334 ? 41.96141 -11.08917 21.59356 1.000 28.15021 334 GLN C CA 1
ATOM 8598 C C . GLN C 3 334 ? 42.30582 -11.15446 20.10824 1.000 35.10355 334 GLN C C 1
ATOM 8599 O O . GLN C 3 334 ? 41.41380 -10.93725 19.27938 1.000 32.83612 334 GLN C O 1
ATOM 8605 N N . GLN C 3 335 ? 43.55647 -11.44234 19.73987 1.000 29.60269 335 GLN C N 1
ATOM 8606 C CA . GLN C 3 335 ? 43.87009 -11.60540 18.32171 1.000 33.87335 335 GLN C CA 1
ATOM 8607 C C . GLN C 3 335 ? 43.63937 -13.02728 17.82145 1.000 33.96870 335 GLN C C 1
ATOM 8608 O O . GLN C 3 335 ? 43.82842 -13.29650 16.62599 1.000 31.03282 335 GLN C O 1
ATOM 8614 N N . LYS C 3 336 ? 43.22329 -13.92392 18.69977 1.000 29.11497 336 LYS C N 1
ATOM 8615 C CA . LYS C 3 336 ? 42.78912 -15.25553 18.32360 1.000 31.65475 336 LYS C CA 1
ATOM 8616 C C . LYS C 3 336 ? 41.33150 -15.52215 18.65294 1.000 31.62561 336 LYS C C 1
ATOM 8617 O O . LYS C 3 336 ? 40.67673 -16.26388 17.91658 1.000 29.65505 336 LYS C O 1
ATOM 8623 N N . LEU C 3 337 ? 40.81575 -14.94597 19.73640 1.000 32.18131 337 LEU C N 1
ATOM 8624 C CA . LEU C 3 337 ? 39.43390 -15.13586 20.18293 1.000 32.03354 337 LEU C CA 1
ATOM 8625 C C . LEU C 3 337 ? 38.81664 -13.76713 20.46564 1.000 29.71908 337 LEU C C 1
ATOM 8626 O O . LEU C 3 337 ? 39.02701 -13.19708 21.55022 1.000 28.63010 337 LEU C O 1
ATOM 8631 N N . PRO C 3 338 ? 38.01982 -13.22587 19.54222 1.000 30.73950 338 PRO C N 1
ATOM 8632 C CA . PRO C 3 338 ? 37.69127 -11.78894 19.61333 1.000 33.13000 338 PRO C CA 1
ATOM 8633 C C . PRO C 3 338 ? 36.96071 -11.34561 20.86801 1.000 30.54077 338 PRO C C 1
ATOM 8634 O O . PRO C 3 338 ? 37.10835 -10.18154 21.25950 1.000 30.26906 338 PRO C O 1
ATOM 8638 N N . VAL C 3 339 ? 36.16940 -12.20926 21.51141 1.000 30.99237 339 VAL C N 1
ATOM 8639 C CA . VAL C 3 339 ? 35.42189 -11.77702 22.69034 1.000 26.15367 339 VAL C CA 1
ATOM 8640 C C . VAL C 3 339 ? 36.33325 -11.42429 23.86047 1.000 27.37114 339 VAL C C 1
ATOM 8641 O O . VAL C 3 339 ? 35.91811 -10.70118 24.77022 1.000 24.28163 339 VAL C O 1
ATOM 8645 N N . LEU C 3 340 ? 37.58249 -11.89738 23.86120 1.000 25.77519 340 LEU C N 1
ATOM 8646 C CA . LEU C 3 340 ? 38.50994 -11.53465 24.92398 1.000 28.78650 340 LEU C CA 1
ATOM 8647 C C . LEU C 3 340 ? 38.77105 -10.03862 24.97278 1.000 30.52958 340 LEU C C 1
ATOM 8648 O O . LEU C 3 340 ? 39.13460 -9.50661 26.02808 1.000 29.51151 340 LEU C O 1
ATOM 8653 N N A ARG C 3 341 ? 38.61978 -9.34893 23.83931 0.500 29.46727 341 ARG C N 1
ATOM 8654 N N B ARG C 3 341 ? 38.63278 -9.34795 23.84648 0.500 29.46739 341 ARG C N 1
ATOM 8655 C CA A ARG C 3 341 ? 38.73080 -7.89284 23.83198 0.500 31.61051 341 ARG C CA 1
ATOM 8656 C CA B ARG C 3 341 ? 38.75243 -7.89742 23.88311 0.500 31.59377 341 ARG C CA 1
ATOM 8657 C C A ARG C 3 341 ? 37.78987 -7.27358 24.85446 0.500 32.77957 341 ARG C C 1
ATOM 8658 C C B ARG C 3 341 ? 37.81300 -7.31516 24.92729 0.500 32.76912 341 ARG C C 1
ATOM 8659 O O A ARG C 3 341 ? 38.14770 -6.31394 25.54713 0.500 32.25409 341 ARG C O 1
ATOM 8660 O O B ARG C 3 341 ? 38.19459 -6.43510 25.70772 0.500 32.03132 341 ARG C O 1
ATOM 8675 N N . TYR C 3 342 ? 36.58491 -7.82418 24.97293 1.000 32.33960 342 TYR C N 1
ATOM 8676 C CA A TYR C 3 342 ? 35.58390 -7.28582 25.87621 0.480 32.79928 342 TYR C CA 1
ATOM 8677 C CA B TYR C 3 342 ? 35.54657 -7.31194 25.85535 0.520 32.79757 342 TYR C CA 1
ATOM 8678 C C . TYR C 3 342 ? 35.64075 -7.91668 27.25508 1.000 32.55103 342 TYR C C 1
ATOM 8679 O O . TYR C 3 342 ? 35.35494 -7.23323 28.24181 1.000 30.14925 342 TYR C O 1
ATOM 8696 N N . LEU C 3 343 ? 36.02898 -9.19519 27.36950 1.000 29.94460 343 LEU C N 1
ATOM 8697 C CA . LEU C 3 343 ? 36.27091 -9.71815 28.71178 1.000 29.41199 343 LEU C CA 1
ATOM 8698 C C . LEU C 3 343 ? 37.52183 -9.09099 29.32160 1.000 29.91686 343 LEU C C 1
ATOM 8699 O O . LEU C 3 343 ? 37.61429 -8.98170 30.54556 1.000 30.71742 343 LEU C O 1
ATOM 8704 N N . ASN C 3 344 ? 38.47418 -8.65743 28.48695 1.000 27.05865 344 ASN C N 1
ATOM 8705 C CA . ASN C 3 344 ? 39.80847 -8.19938 28.93348 1.000 30.87623 344 ASN C CA 1
ATOM 8706 C C . ASN C 3 344 ? 40.49995 -9.27135 29.77942 1.000 28.35620 344 ASN C C 1
ATOM 8707 O O . ASN C 3 344 ? 41.09661 -8.99150 30.82061 1.000 22.21159 344 ASN C O 1
ATOM 8712 N N . MET C 3 345 ? 40.41581 -10.50839 29.30681 1.000 28.89582 345 MET C N 1
ATOM 8713 C CA . MET C 3 345 ? 41.12572 -11.66344 29.84553 1.000 26.60152 345 MET C CA 1
ATOM 8714 C C . MET C 3 345 ? 41.75622 -12.42383 28.69724 1.000 26.70308 345 MET C C 1
ATOM 8715 O O . MET C 3 345 ? 41.36729 -12.26731 27.53714 1.000 27.18647 345 MET C O 1
ATOM 8720 N N . SER C 3 346 ? 42.71909 -13.28335 29.02907 1.000 25.74741 346 SER C N 1
ATOM 8721 C CA . SER C 3 346 ? 43.31998 -14.10888 28.00060 1.000 24.78141 346 SER C CA 1
ATOM 8722 C C . SER C 3 346 ? 43.97524 -15.29186 28.69421 1.000 23.25920 346 SER C C 1
ATOM 8723 O O . SER C 3 346 ? 44.01224 -15.38108 29.92688 1.000 21.86637 346 SER C O 1
ATOM 8726 N N . ALA C 3 347 ? 44.48798 -16.20685 27.88887 1.000 25.89884 347 ALA C N 1
ATOM 8727 C CA . ALA C 3 347 ? 45.11903 -17.38288 28.46737 1.000 23.58765 347 ALA C CA 1
ATOM 8728 C C . ALA C 3 347 ? 46.28526 -17.80557 27.59730 1.000 26.72827 347 ALA C C 1
ATOM 8729 O O . ALA C 3 347 ? 46.35386 -17.50203 26.40132 1.000 26.88746 347 ALA C O 1
ATOM 8731 N N . GLU C 3 348 ? 47.18838 -18.54421 28.21743 1.000 25.87561 348 GLU C N 1
ATOM 8732 C CA . GLU C 3 348 ? 48.34302 -19.07560 27.52986 1.000 25.73019 348 GLU C CA 1
ATOM 8733 C C . GLU C 3 348 ? 48.50902 -20.52429 27.95739 1.000 27.70895 348 GLU C C 1
ATOM 8734 O O . GLU C 3 348 ? 48.32116 -20.86188 29.13095 1.000 26.35673 348 GLU C O 1
ATOM 8740 N N . ARG C 3 349 ? 48.83506 -21.37426 26.99565 1.000 25.85645 349 ARG C N 1
ATOM 8741 C CA . ARG C 3 349 ? 49.19716 -22.76155 27.24334 1.000 22.88056 349 ARG C CA 1
ATOM 8742 C C . ARG C 3 349 ? 50.65542 -22.96565 26.87590 1.000 25.59388 349 ARG C C 1
ATOM 8743 O O . ARG C 3 349 ? 51.08497 -22.54546 25.79964 1.000 28.61101 349 ARG C O 1
ATOM 8751 N N . GLY C 3 350 ? 51.40682 -23.62331 27.74392 1.000 25.73374 350 GLY C N 1
ATOM 8752 C CA . GLY C 3 350 ? 52.79209 -23.92181 27.44905 1.000 24.93092 350 GLY C CA 1
ATOM 8753 C C . GLY C 3 350 ? 53.16857 -25.35921 27.72775 1.000 28.15749 350 GLY C C 1
ATOM 8754 O O . GLY C 3 350 ? 52.64235 -26.00260 28.63568 1.000 30.14902 350 GLY C O 1
ATOM 8755 N N . HIS C 3 351 ? 54.11720 -25.85045 26.93183 1.000 28.43601 351 HIS C N 1
ATOM 8756 C CA . HIS C 3 351 ? 54.70752 -27.17429 27.12232 1.000 30.72233 351 HIS C CA 1
ATOM 8757 C C . HIS C 3 351 ? 56.22592 -27.00412 27.10465 1.000 26.43010 351 HIS C C 1
ATOM 8758 O O . HIS C 3 351 ? 56.79560 -26.59317 26.08952 1.000 31.19664 351 HIS C O 1
ATOM 8765 N N . LEU C 3 352 ? 56.87653 -27.25083 28.23195 1.000 25.71335 352 LEU C N 1
ATOM 8766 C CA . LEU C 3 352 ? 58.33611 -27.18064 28.32348 1.000 25.76455 352 LEU C CA 1
ATOM 8767 C C . LEU C 3 352 ? 58.88717 -28.59875 28.32332 1.000 31.20742 352 LEU C C 1
ATOM 8768 O O . LEU C 3 352 ? 58.42079 -29.44139 29.09454 1.000 30.95311 352 LEU C O 1
ATOM 8773 N N . PHE C 3 353 ? 59.87935 -28.85842 27.47036 1.000 29.61261 353 PHE C N 1
ATOM 8774 C CA . PHE C 3 353 ? 60.57623 -30.13695 27.48852 1.000 30.35499 353 PHE C CA 1
ATOM 8775 C C . PHE C 3 353 ? 61.42011 -30.27794 28.75275 1.000 29.71335 353 PHE C C 1
ATOM 8776 O O . PHE C 3 353 ? 61.64771 -29.30375 29.47921 1.000 30.09537 353 PHE C O 1
ATOM 8784 N N . PRO C 3 354 ? 61.88821 -31.49456 29.05888 1.000 30.80538 354 PRO C N 1
ATOM 8785 C CA . PRO C 3 354 ? 62.68218 -31.68724 30.27563 1.000 28.95044 354 PRO C CA 1
ATOM 8786 C C . PRO C 3 354 ? 63.81076 -30.67714 30.37698 1.000 30.32533 354 PRO C C 1
ATOM 8787 O O . PRO C 3 354 ? 64.54271 -30.44477 29.41241 1.000 28.82458 354 PRO C O 1
ATOM 8791 N N . ASP C 3 355 ? 63.94656 -30.06869 31.56037 1.000 29.52256 355 ASP C N 1
ATOM 8792 C CA . ASP C 3 355 ? 65.02080 -29.13691 31.89964 1.000 28.66507 355 ASP C CA 1
ATOM 8793 C C . ASP C 3 355 ? 64.95674 -27.82620 31.11173 1.000 29.13247 355 ASP C C 1
ATOM 8794 O O . ASP C 3 355 ? 65.86474 -26.97307 31.25387 1.000 25.09892 355 ASP C O 1
ATOM 8799 N N . ALA C 3 356 ? 63.92670 -27.62752 30.29469 1.000 25.88232 356 ALA C N 1
ATOM 8800 C CA . ALA C 3 356 ? 63.75049 -26.35372 29.59901 1.000 26.35891 356 ALA C CA 1
ATOM 8801 C C . ALA C 3 356 ? 63.35675 -25.25485 30.58918 1.000 30.66011 356 ALA C C 1
ATOM 8802 O O . ALA C 3 356 ? 62.89110 -25.51543 31.70760 1.000 28.68735 356 ALA C O 1
ATOM 8804 N N . LEU C 3 357 ? 63.56584 -24.00572 30.17301 1.000 26.00840 357 LEU C N 1
ATOM 8805 C CA . LEU C 3 357 ? 63.21194 -22.86468 30.99193 1.000 28.33439 357 LEU C CA 1
ATOM 8806 C C . LEU C 3 357 ? 62.21873 -21.98556 30.25540 1.000 31.64455 357 LEU C C 1
ATOM 8807 O O . LEU C 3 357 ? 62.14252 -21.96871 29.02319 1.000 26.75570 357 LEU C O 1
ATOM 8812 N N . TYR C 3 358 ? 61.48040 -21.23614 31.04615 1.000 29.68231 358 TYR C N 1
ATOM 8813 C CA . TYR C 3 358 ? 60.70179 -20.11177 30.57065 1.000 27.69826 358 TYR C CA 1
ATOM 8814 C C . TYR C 3 358 ? 61.48853 -18.86776 30.95127 1.000 28.14915 358 TYR C C 1
ATOM 8815 O O . TYR C 3 358 ? 61.76920 -18.65154 32.13715 1.000 30.39098 358 TYR C O 1
ATOM 8824 N N . VAL C 3 359 ? 61.88064 -18.09077 29.94562 1.000 24.50726 359 VAL C N 1
ATOM 8825 C CA . VAL C 3 359 ? 62.84340 -17.00214 30.08917 1.000 31.52408 359 VAL C CA 1
ATOM 8826 C C . VAL C 3 359 ? 62.42537 -16.05526 31.20705 1.000 26.82244 359 VAL C C 1
ATOM 8827 O O . VAL C 3 359 ? 61.22436 -15.77158 31.34769 1.000 26.18596 359 VAL C O 1
ATOM 8831 N N . PRO C 3 360 ? 63.35229 -15.54778 32.02036 1.000 28.96719 360 PRO C N 1
ATOM 8832 C CA . PRO C 3 360 ? 62.95907 -14.53929 33.01483 1.000 27.52697 360 PRO C CA 1
ATOM 8833 C C . PRO C 3 360 ? 62.24674 -13.39399 32.30785 1.000 27.39188 360 PRO C C 1
ATOM 8834 O O . PRO C 3 360 ? 62.61870 -13.00482 31.19688 1.000 27.61239 360 PRO C O 1
ATOM 8838 N N . HIS C 3 361 ? 61.17907 -12.89496 32.92574 1.000 28.28009 361 HIS C N 1
ATOM 8839 C CA . HIS C 3 361 ? 60.29271 -11.96486 32.22988 1.000 27.03671 361 HIS C CA 1
ATOM 8840 C C . HIS C 3 361 ? 59.42699 -11.26518 33.26283 1.000 26.52544 361 HIS C C 1
ATOM 8841 O O . HIS C 3 361 ? 59.40522 -11.63774 34.43453 1.000 31.09962 361 HIS C O 1
ATOM 8848 N N . TRP C 3 362 ? 58.70156 -10.24186 32.81714 1.000 25.65480 362 TRP C N 1
ATOM 8849 C CA . TRP C 3 362 ? 57.64011 -9.69625 33.64151 1.000 21.75302 362 TRP C CA 1
ATOM 8850 C C . TRP C 3 362 ? 56.45121 -9.36599 32.75145 1.000 24.76722 362 TRP C C 1
ATOM 8851 O O . TRP C 3 362 ? 56.59735 -9.07970 31.55544 1.000 26.66372 362 TRP C O 1
ATOM 8862 N N . ALA C 3 363 ? 55.26210 -9.47530 33.33447 1.000 25.19238 363 ALA C N 1
ATOM 8863 C CA . ALA C 3 363 ? 54.03429 -9.10951 32.64436 1.000 26.97211 363 ALA C CA 1
ATOM 8864 C C . ALA C 3 363 ? 53.78152 -7.62513 32.86506 1.000 24.03214 363 ALA C C 1
ATOM 8865 O O . ALA C 3 363 ? 53.77765 -7.15152 34.00094 1.000 26.10814 363 ALA C O 1
ATOM 8867 N N . GLN C 3 364 ? 53.53891 -6.90353 31.78581 1.000 25.84171 364 GLN C N 1
ATOM 8868 C CA . GLN C 3 364 ? 53.38578 -5.46537 31.90190 1.000 29.98837 364 GLN C CA 1
ATOM 8869 C C . GLN C 3 364 ? 51.96159 -5.03198 32.20279 1.000 26.84185 364 GLN C C 1
ATOM 8870 O O . GLN C 3 364 ? 51.76214 -3.96804 32.79923 1.000 28.36148 364 GLN C O 1
ATOM 8876 N N . ASN C 3 365 ? 50.95627 -5.82134 31.81504 1.000 25.60502 365 ASN C N 1
ATOM 8877 C CA . ASN C 3 365 ? 49.59929 -5.29424 31.90550 1.000 25.66496 365 ASN C CA 1
ATOM 8878 C C . ASN C 3 365 ? 48.60510 -6.30265 32.48142 1.000 27.74020 365 ASN C C 1
ATOM 8879 O O . ASN C 3 365 ? 47.39619 -6.11366 32.32283 1.000 24.51749 365 ASN C O 1
ATOM 8884 N N . ASN C 3 366 ? 49.05815 -7.33695 33.19022 1.000 25.47429 366 ASN C N 1
ATOM 8885 C CA . ASN C 3 366 ? 48.10330 -8.32322 33.68708 1.000 27.20539 366 ASN C CA 1
ATOM 8886 C C . ASN C 3 366 ? 48.66449 -9.04300 34.91014 1.000 23.18240 366 ASN C C 1
ATOM 8887 O O . ASN C 3 366 ? 49.88252 -9.15358 35.07815 1.000 24.21766 366 ASN C O 1
ATOM 8892 N N . HIS C 3 367 ? 47.75779 -9.50619 35.77077 1.000 22.16043 367 HIS C N 1
ATOM 8893 C CA . HIS C 3 367 ? 48.07106 -10.55056 36.74659 1.000 24.31112 367 HIS C CA 1
ATOM 8894 C C . HIS C 3 367 ? 47.84246 -11.90208 36.08127 1.000 28.62780 367 HIS C C 1
ATOM 8895 O O . HIS C 3 367 ? 47.06353 -12.00385 35.13908 1.000 24.88243 367 HIS C O 1
ATOM 8902 N N . ARG C 3 368 ? 48.50387 -12.94744 36.59935 1.000 30.15167 368 ARG C N 1
ATOM 8903 C CA . ARG C 3 368 ? 48.39314 -14.29170 36.04102 1.000 28.96192 368 ARG C CA 1
ATOM 8904 C C . ARG C 3 368 ? 48.09703 -15.31409 37.13489 1.000 30.52290 368 ARG C C 1
ATOM 8905 O O . ARG C 3 368 ? 48.68470 -15.25546 38.21158 1.000 26.20749 368 ARG C O 1
ATOM 8913 N N . VAL C 3 369 ? 47.14764 -16.22014 36.87599 1.000 25.70221 369 VAL C N 1
ATOM 8914 C CA . VAL C 3 369 ? 46.96039 -17.41796 37.68663 1.000 23.45298 369 VAL C CA 1
ATOM 8915 C C . VAL C 3 369 ? 47.44989 -18.58391 36.84815 1.000 31.19851 369 VAL C C 1
ATOM 8916 O O . VAL C 3 369 ? 47.00228 -18.74965 35.70476 1.000 29.16585 369 VAL C O 1
ATOM 8920 N N . ILE C 3 370 ? 48.38394 -19.36890 37.39724 1.000 27.01160 370 ILE C N 1
ATOM 8921 C CA . ILE C 3 370 ? 48.95484 -20.51805 36.71194 1.000 26.46595 370 ILE C CA 1
ATOM 8922 C C . ILE C 3 370 ? 48.37251 -21.79045 37.30424 1.000 28.06367 370 ILE C C 1
ATOM 8923 O O . ILE C 3 370 ? 48.33911 -21.95800 38.53221 1.000 27.10573 370 ILE C O 1
ATOM 8928 N N . TYR C 3 371 ? 47.94740 -22.69103 36.42412 1.000 28.08148 371 TYR C N 1
ATOM 8929 C CA . TYR C 3 371 ? 47.43204 -24.00817 36.76204 1.000 26.48969 371 TYR C CA 1
ATOM 8930 C C . TYR C 3 371 ? 48.35542 -25.02607 36.10310 1.000 26.36013 371 TYR C C 1
ATOM 8931 O O . TYR C 3 371 ? 48.54112 -24.99944 34.88191 1.000 26.33024 371 TYR C O 1
ATOM 8940 N N . VAL C 3 372 ? 48.97082 -25.88033 36.90307 1.000 26.73053 372 VAL C N 1
ATOM 8941 C CA . VAL C 3 372 ? 49.88730 -26.89011 36.37344 1.000 24.35808 372 VAL C CA 1
ATOM 8942 C C . VAL C 3 372 ? 49.08678 -28.09809 35.92310 1.000 30.73094 372 VAL C C 1
ATOM 8943 O O . VAL C 3 372 ? 48.39653 -28.72917 36.72862 1.000 29.64795 372 VAL C O 1
ATOM 8947 N N . ILE C 3 373 ? 49.19493 -28.43073 34.64049 1.000 26.73068 373 ILE C N 1
ATOM 8948 C CA . ILE C 3 373 ? 48.41513 -29.51491 34.06615 1.000 27.82229 373 ILE C CA 1
ATOM 8949 C C . ILE C 3 373 ? 49.21753 -30.80152 33.86562 1.000 29.73265 373 ILE C C 1
ATOM 8950 O O . ILE C 3 373 ? 48.61241 -31.88033 33.78527 1.000 29.96697 373 ILE C O 1
ATOM 8955 N N . ARG C 3 374 ? 50.54350 -30.72338 33.77946 1.000 27.67070 374 ARG C N 1
ATOM 8956 C CA . ARG C 3 374 ? 51.35954 -31.92474 33.66504 1.000 28.02534 374 ARG C CA 1
ATOM 8957 C C . ARG C 3 374 ? 52.77277 -31.62888 34.15808 1.000 31.82762 374 ARG C C 1
ATOM 8958 O O . ARG C 3 374 ? 53.27382 -30.50057 34.04120 1.000 25.46050 374 ARG C O 1
ATOM 8966 N N . GLY C 3 375 ? 53.41399 -32.66017 34.71357 1.000 32.41801 375 GLY C N 1
ATOM 8967 C CA . GLY C 3 375 ? 54.83226 -32.53370 35.02555 1.000 32.34431 375 GLY C CA 1
ATOM 8968 C C . GLY C 3 375 ? 55.07999 -31.65781 36.23894 1.000 32.46834 375 GLY C C 1
ATOM 8969 O O . GLY C 3 375 ? 54.24492 -31.54341 37.13540 1.000 32.57715 375 GLY C O 1
ATOM 8970 N N . ASN C 3 376 ? 56.24131 -31.00408 36.25716 1.000 30.34995 376 ASN C N 1
ATOM 8971 C CA . ASN C 3 376 ? 56.61889 -30.19659 37.41220 1.000 33.34114 376 ASN C CA 1
ATOM 8972 C C . ASN C 3 376 ? 57.71657 -29.23151 37.00391 1.000 29.53939 376 ASN C C 1
ATOM 8973 O O . ASN C 3 376 ? 58.35345 -29.39486 35.96263 1.000 31.81993 376 ASN C O 1
ATOM 8978 N N . ALA C 3 377 ? 57.94186 -28.22979 37.84515 1.000 30.76250 377 ALA C N 1
ATOM 8979 C CA . ALA C 3 377 ? 58.99574 -27.26564 37.55922 1.000 28.73410 377 ALA C CA 1
ATOM 8980 C C . ALA C 3 377 ? 59.35708 -26.53799 38.83991 1.000 27.96526 377 ALA C C 1
ATOM 8981 O O . ALA C 3 377 ? 58.62540 -26.58844 39.82904 1.000 34.03420 377 ALA C O 1
ATOM 8983 N N . GLN C 3 378 ? 60.50608 -25.87106 38.81539 1.000 32.69893 378 GLN C N 1
ATOM 8984 C CA . GLN C 3 378 ? 60.87767 -24.92942 39.85941 1.000 29.53870 378 GLN C CA 1
ATOM 8985 C C . GLN C 3 378 ? 60.63525 -23.52717 39.33495 1.000 28.96381 378 GLN C C 1
ATOM 8986 O O . GLN C 3 378 ? 61.06806 -23.19740 38.22267 1.000 27.93495 378 GLN C O 1
ATOM 8992 N N . VAL C 3 379 ? 59.95842 -22.70648 40.13363 1.000 30.44331 379 VAL C N 1
ATOM 8993 C CA . VAL C 3 379 ? 59.57174 -21.34872 39.74380 1.000 30.21109 379 VAL C CA 1
ATOM 8994 C C . VAL C 3 379 ? 60.14075 -20.38558 40.76551 1.000 29.91077 379 VAL C C 1
ATOM 8995 O O . VAL C 3 379 ? 60.12559 -20.66410 41.96911 1.000 31.53862 379 VAL C O 1
ATOM 8999 N N . GLN C 3 380 ? 60.63511 -19.25301 40.29372 1.000 24.88209 380 GLN C N 1
ATOM 9000 C CA . GLN C 3 380 ? 61.08852 -18.20241 41.19197 1.000 26.43946 380 GLN C CA 1
ATOM 9001 C C . GLN C 3 380 ? 60.44878 -16.90054 40.74757 1.000 28.74965 380 GLN C C 1
ATOM 9002 O O . GLN C 3 380 ? 60.22543 -16.69480 39.54858 1.000 29.57941 380 GLN C O 1
ATOM 9008 N N . ILE C 3 381 ? 60.10281 -16.04910 41.70715 1.000 29.49966 381 ILE C N 1
ATOM 9009 C CA . ILE C 3 381 ? 59.46561 -14.75982 41.41415 1.000 24.04701 381 ILE C CA 1
ATOM 9010 C C . ILE C 3 381 ? 60.16632 -13.70203 42.25176 1.000 31.28878 381 ILE C C 1
ATOM 9011 O O . ILE C 3 381 ? 60.40749 -13.91665 43.44462 1.000 29.46252 381 ILE C O 1
ATOM 9016 N N . SER C 3 382 ? 60.51405 -12.57610 41.63066 1.000 29.39274 382 SER C N 1
ATOM 9017 C CA . SER C 3 382 ? 61.20038 -11.48913 42.32625 1.000 31.30058 382 SER C CA 1
ATOM 9018 C C . SER C 3 382 ? 60.33800 -10.23910 42.30412 1.000 26.44277 382 SER C C 1
ATOM 9019 O O . SER C 3 382 ? 59.58979 -10.01783 41.35721 1.000 25.71921 382 SER C O 1
ATOM 9022 N N . ASP C 3 383 ? 60.44828 -9.40238 43.34268 1.000 30.62355 383 ASP C N 1
ATOM 9023 C CA . ASP C 3 383 ? 59.64052 -8.18938 43.36593 1.000 30.31273 383 ASP C CA 1
ATOM 9024 C C . ASP C 3 383 ? 60.52272 -6.97283 43.07297 1.000 33.51007 383 ASP C C 1
ATOM 9025 O O . ASP C 3 383 ? 61.65789 -7.08905 42.60548 1.000 34.54809 383 ASP C O 1
ATOM 9030 N N . ASP C 3 384 ? 59.99645 -5.80375 43.35801 1.000 25.85141 384 ASP C N 1
ATOM 9031 C CA . ASP C 3 384 ? 60.67587 -4.55024 43.06640 1.000 30.80676 384 ASP C CA 1
ATOM 9032 C C . ASP C 3 384 ? 61.74142 -4.19634 44.08941 1.000 35.08763 384 ASP C C 1
ATOM 9033 O O . ASP C 3 384 ? 62.29503 -3.09699 44.02080 1.000 35.39655 384 ASP C O 1
ATOM 9038 N N . ASN C 3 385 ? 62.00451 -5.08519 45.04342 1.000 40.06545 385 ASN C N 1
ATOM 9039 C CA . ASN C 3 385 ? 63.03822 -4.91886 46.05611 1.000 42.45131 385 ASN C CA 1
ATOM 9040 C C . ASN C 3 385 ? 64.22216 -5.84891 45.82622 1.000 41.72326 385 ASN C C 1
ATOM 9041 O O . ASN C 3 385 ? 65.09155 -5.95113 46.69399 1.000 42.21981 385 ASN C O 1
ATOM 9046 N N . GLY C 3 386 ? 64.25460 -6.56824 44.70902 1.000 35.32912 386 GLY C N 1
ATOM 9047 C CA . GLY C 3 386 ? 65.27486 -7.58081 44.57493 1.000 37.48326 386 GLY C CA 1
ATOM 9048 C C . GLY C 3 386 ? 65.05583 -8.74420 45.50894 1.000 41.17761 386 GLY C C 1
ATOM 9049 O O . GLY C 3 386 ? 65.99004 -9.50929 45.78380 1.000 39.10211 386 GLY C O 1
ATOM 9050 N N . ASN C 3 387 ? 63.84886 -8.87325 46.03685 1.000 33.42173 387 ASN C N 1
ATOM 9051 C CA . ASN C 3 387 ? 63.52842 -9.90870 47.00621 1.000 35.20974 387 ASN C CA 1
ATOM 9052 C C . ASN C 3 387 ? 62.92063 -11.09620 46.28911 1.000 35.55045 387 ASN C C 1
ATOM 9053 O O . ASN C 3 387 ? 62.05916 -10.93085 45.41761 1.000 35.32370 387 ASN C O 1
ATOM 9058 N N . ASN C 3 388 ? 63.37062 -12.29095 46.64884 1.000 34.51271 388 ASN C N 1
ATOM 9059 C CA . ASN C 3 388 ? 62.67641 -13.48697 46.19613 1.000 37.44083 388 ASN C CA 1
ATOM 9060 C C . ASN C 3 388 ? 61.38270 -13.62720 46.98468 1.000 40.59337 388 ASN C C 1
ATOM 9061 O O . ASN C 3 388 ? 61.39977 -13.64643 48.22084 1.000 41.29701 388 ASN C O 1
ATOM 9066 N N . VAL C 3 389 ? 60.25491 -13.67226 46.27731 1.000 36.43296 389 VAL C N 1
ATOM 9067 C CA . VAL C 3 389 ? 58.95874 -13.84530 46.91436 1.000 34.69113 389 VAL C CA 1
ATOM 9068 C C . VAL C 3 389 ? 58.33182 -15.19170 46.58938 1.000 35.71903 389 VAL C C 1
ATOM 9069 O O . VAL C 3 389 ? 57.25688 -15.50179 47.11696 1.000 41.02142 389 VAL C O 1
ATOM 9073 N N . PHE C 3 390 ? 58.97369 -16.00744 45.75095 1.000 33.49026 390 PHE C N 1
ATOM 9074 C CA . PHE C 3 390 ? 58.46959 -17.33921 45.41624 1.000 31.52241 390 PHE C CA 1
ATOM 9075 C C . PHE C 3 390 ? 59.64654 -18.18020 44.95950 1.000 35.71718 390 PHE C C 1
ATOM 9076 O O . PHE C 3 390 ? 60.44013 -17.74009 44.12298 1.000 35.81420 390 PHE C O 1
ATOM 9084 N N . ASP C 3 391 ? 59.76864 -19.37530 45.52543 1.000 36.31778 391 ASP C N 1
ATOM 9085 C CA . ASP C 3 391 ? 60.88221 -20.25815 45.21348 1.000 36.04179 391 ASP C CA 1
ATOM 9086 C C . ASP C 3 391 ? 60.43488 -21.66539 45.54974 1.000 41.81437 391 ASP C C 1
ATOM 9087 O O . ASP C 3 391 ? 60.75390 -22.16703 46.63013 1.000 39.38807 391 ASP C O 1
ATOM 9092 N N . ARG C 3 392 ? 59.65131 -22.28394 44.66685 1.000 37.70514 392 ARG C N 1
ATOM 9093 C CA . ARG C 3 392 ? 58.95257 -23.51324 45.00257 1.000 38.44664 392 ARG C CA 1
ATOM 9094 C C . ARG C 3 392 ? 59.00470 -24.46444 43.82230 1.000 37.17553 392 ARG C C 1
ATOM 9095 O O . ARG C 3 392 ? 59.07496 -24.03843 42.66784 1.000 35.36896 392 ARG C O 1
ATOM 9103 N N . GLU C 3 393 ? 58.97705 -25.75664 44.12322 1.000 28.12261 393 GLU C N 1
ATOM 9104 C CA . GLU C 3 393 ? 58.75476 -26.77307 43.10708 1.000 30.18727 393 GLU C CA 1
ATOM 9105 C C . GLU C 3 393 ? 57.25312 -26.94959 42.96157 1.000 36.01348 393 GLU C C 1
ATOM 9106 O O . GLU C 3 393 ? 56.55042 -27.17443 43.95204 1.000 39.27621 393 GLU C O 1
ATOM 9112 N N . ILE C 3 394 ? 56.76698 -26.84733 41.73148 1.000 34.70080 394 ILE C N 1
ATOM 9113 C CA . ILE C 3 394 ? 55.34543 -26.81002 41.43429 1.000 32.55682 394 ILE C CA 1
ATOM 9114 C C . ILE C 3 394 ? 55.00857 -28.13106 40.75493 1.000 34.87141 394 ILE C C 1
ATOM 9115 O O . ILE C 3 394 ? 55.74033 -28.55797 39.85704 1.000 38.23322 394 ILE C O 1
ATOM 9120 N N . ARG C 3 395 ? 53.90272 -28.77105 41.15510 1.000 36.13095 395 ARG C N 1
ATOM 9121 C CA A ARG C 3 395 ? 53.50840 -30.08730 40.65600 0.550 36.94016 395 ARG C CA 1
ATOM 9122 C CA B ARG C 3 395 ? 53.52223 -30.07552 40.61797 0.450 36.92066 395 ARG C CA 1
ATOM 9123 C C . ARG C 3 395 ? 52.12388 -30.01975 40.01324 1.000 34.17153 395 ARG C C 1
ATOM 9124 O O . ARG C 3 395 ? 51.36657 -29.07138 40.21657 1.000 33.04498 395 ARG C O 1
ATOM 9139 N N . GLN C 3 396 ? 51.77710 -31.06162 39.24528 1.000 30.99156 396 GLN C N 1
ATOM 9140 C CA . GLN C 3 396 ? 50.48301 -31.09606 38.55457 1.000 33.30931 396 GLN C CA 1
ATOM 9141 C C . GLN C 3 396 ? 49.34576 -30.78305 39.51506 1.000 34.66566 396 GLN C C 1
ATOM 9142 O O . GLN C 3 396 ? 49.29915 -31.30187 40.63170 1.000 34.96631 396 GLN C O 1
ATOM 9148 N N . GLY C 3 397 ? 48.40874 -29.94750 39.06199 1.000 33.91373 397 GLY C N 1
ATOM 9149 C CA . GLY C 3 397 ? 47.27703 -29.54136 39.86711 1.000 32.27635 397 GLY C CA 1
ATOM 9150 C C . GLY C 3 397 ? 47.50704 -28.34426 40.77085 1.000 33.31353 397 GLY C C 1
ATOM 9151 O O . GLY C 3 397 ? 46.52855 -27.81894 41.32908 1.000 33.62510 397 GLY C O 1
ATOM 9152 N N . ASN C 3 398 ? 48.75536 -27.89278 40.93011 1.000 34.56283 398 ASN C N 1
ATOM 9153 C CA . ASN C 3 398 ? 49.05264 -26.71393 41.74021 1.000 33.39416 398 ASN C CA 1
ATOM 9154 C C . ASN C 3 398 ? 48.51704 -25.45109 41.06925 1.000 32.61633 398 ASN C C 1
ATOM 9155 O O . ASN C 3 398 ? 48.39470 -25.37470 39.84010 1.000 32.77571 398 ASN C O 1
ATOM 9160 N N . VAL C 3 399 ? 48.20123 -24.45859 41.90303 1.000 29.68951 399 VAL C N 1
ATOM 9161 C CA . VAL C 3 399 ? 47.75296 -23.13313 41.48301 1.000 25.97354 399 VAL C CA 1
ATOM 9162 C C . VAL C 3 399 ? 48.64094 -22.09989 42.16153 1.000 30.16099 399 VAL C C 1
ATOM 9163 O O . VAL C 3 399 ? 48.88367 -22.18691 43.36910 1.000 29.92368 399 VAL C O 1
ATOM 9167 N N . PHE C 3 400 ? 49.12001 -21.11825 41.39657 1.000 29.47736 400 PHE C N 1
ATOM 9168 C CA . PHE C 3 400 ? 49.83690 -20.01183 42.00163 1.000 27.83552 400 PHE C CA 1
ATOM 9169 C C . PHE C 3 400 ? 49.66391 -18.77614 41.12779 1.000 28.74288 400 PHE C C 1
ATOM 9170 O O . PHE C 3 400 ? 49.29565 -18.86840 39.95954 1.000 29.56557 400 PHE C O 1
ATOM 9178 N N . THR C 3 401 ? 49.96651 -17.62268 41.71561 1.000 26.67818 401 THR C N 1
ATOM 9179 C CA . THR C 3 401 ? 49.77773 -16.30725 41.11325 1.000 29.88367 401 THR C CA 1
ATOM 9180 C C . THR C 3 401 ? 51.12791 -15.65565 40.82487 1.000 28.49320 401 THR C C 1
ATOM 9181 O O . THR C 3 401 ? 52.04371 -15.74153 41.64863 1.000 29.05276 401 THR C O 1
ATOM 9185 N N . ILE C 3 402 ? 51.25836 -15.02304 39.65912 1.000 30.96256 402 ILE C N 1
ATOM 9186 C CA . ILE C 3 402 ? 52.34960 -14.08537 39.40601 1.000 26.00991 402 ILE C CA 1
ATOM 9187 C C . ILE C 3 402 ? 51.73338 -12.69246 39.27591 1.000 26.68144 402 ILE C C 1
ATOM 9188 O O . ILE C 3 402 ? 51.05265 -12.40928 38.27697 1.000 26.53239 402 ILE C O 1
ATOM 9193 N N . PRO C 3 403 ? 51.97483 -11.78547 40.22544 1.000 26.88533 403 PRO C N 1
ATOM 9194 C CA . PRO C 3 403 ? 51.42105 -10.43452 40.12203 1.000 30.30957 403 PRO C CA 1
ATOM 9195 C C . PRO C 3 403 ? 52.02338 -9.66716 38.95187 1.000 24.44133 403 PRO C C 1
ATOM 9196 O O . PRO C 3 403 ? 53.19161 -9.84049 38.59937 1.000 25.13783 403 PRO C O 1
ATOM 9200 N N . GLN C 3 404 ? 51.19293 -8.80335 38.35270 1.000 24.43024 404 GLN C N 1
ATOM 9201 C CA . GLN C 3 404 ? 51.62687 -7.84795 37.34431 1.000 21.94980 404 GLN C CA 1
ATOM 9202 C C . GLN C 3 404 ? 52.93418 -7.18163 37.78639 1.000 24.02571 404 GLN C C 1
ATOM 9203 O O . GLN C 3 404 ? 53.09871 -6.85219 38.96053 1.000 25.80506 404 GLN C O 1
ATOM 9209 N N . PHE C 3 405 ? 53.87090 -7.02730 36.84054 1.000 22.76547 405 PHE C N 1
ATOM 9210 C CA . PHE C 3 405 ? 55.17607 -6.37306 37.01686 1.000 25.12887 405 PHE C CA 1
ATOM 9211 C C . PHE C 3 405 ? 56.21604 -7.22584 37.73884 1.000 23.45329 405 PHE C C 1
ATOM 9212 O O . PHE C 3 405 ? 57.41175 -6.93290 37.64526 1.000 24.02040 405 PHE C O 1
ATOM 9220 N N . PHE C 3 406 ? 55.81703 -8.26510 38.48096 1.000 24.25142 406 PHE C N 1
ATOM 9221 C CA . PHE C 3 406 ? 56.84206 -9.06845 39.14538 1.000 24.49213 406 PHE C CA 1
ATOM 9222 C C . PHE C 3 406 ? 57.57894 -9.89712 38.09689 1.000 26.25099 406 PHE C C 1
ATOM 9223 O O . PHE C 3 406 ? 57.00308 -10.32517 37.09905 1.000 25.67575 406 PHE C O 1
ATOM 9231 N N . ALA C 3 407 ? 58.86844 -10.11995 38.32619 1.000 28.48431 407 ALA C N 1
ATOM 9232 C CA . ALA C 3 407 ? 59.68512 -10.89047 37.39601 1.000 22.26957 407 ALA C CA 1
ATOM 9233 C C . ALA C 3 407 ? 59.63755 -12.35696 37.79260 1.000 29.64309 407 ALA C C 1
ATOM 9234 O O . ALA C 3 407 ? 59.61462 -12.68675 38.97959 1.000 28.59148 407 ALA C O 1
ATOM 9236 N N . ALA C 3 408 ? 59.64175 -13.23996 36.79665 1.000 26.17284 408 ALA C N 1
ATOM 9237 C CA . ALA C 3 408 ? 59.44774 -14.65928 37.06718 1.000 29.74290 408 ALA C CA 1
ATOM 9238 C C . ALA C 3 408 ? 60.28185 -15.48240 36.09375 1.000 32.17005 408 ALA C C 1
ATOM 9239 O O . ALA C 3 408 ? 60.52918 -15.06726 34.96046 1.000 30.53909 408 ALA C O 1
ATOM 9241 N N . ILE C 3 409 ? 60.72391 -16.65352 36.55525 1.000 28.78343 409 ILE C N 1
ATOM 9242 C CA . ILE C 3 409 ? 61.47753 -17.59873 35.74326 1.000 27.66550 409 ILE C CA 1
ATOM 9243 C C . ILE C 3 409 ? 61.03020 -19.00203 36.13461 1.000 31.35016 409 ILE C C 1
ATOM 9244 O O . ILE C 3 409 ? 60.70242 -19.24729 37.29646 1.000 31.64637 409 ILE C O 1
ATOM 9249 N N . SER C 3 410 ? 61.02170 -19.94070 35.17298 1.000 29.59520 410 SER C N 1
ATOM 9250 C CA A SER C 3 410 ? 60.67512 -21.32630 35.47525 0.600 30.34454 410 SER C CA 1
ATOM 9251 C CA B SER C 3 410 ? 60.65568 -21.32682 35.45609 0.400 30.30674 410 SER C CA 1
ATOM 9252 C C . SER C 3 410 ? 61.64294 -22.27484 34.78230 1.000 30.35596 410 SER C C 1
ATOM 9253 O O . SER C 3 410 ? 62.09696 -22.01248 33.66851 1.000 28.97624 410 SER C O 1
ATOM 9258 N N . ARG C 3 411 ? 61.97376 -23.38513 35.45311 1.000 31.57343 411 ARG C N 1
ATOM 9259 C CA . ARG C 3 411 ? 62.73949 -24.45747 34.82690 1.000 28.53675 411 ARG C CA 1
ATOM 9260 C C . ARG C 3 411 ? 61.97318 -25.76015 35.00367 1.000 26.17250 411 ARG C C 1
ATOM 9261 O O . ARG C 3 411 ? 61.67464 -26.14959 36.13135 1.000 27.95093 411 ARG C O 1
ATOM 9269 N N . ALA C 3 412 ? 61.65620 -26.42473 33.89941 1.000 27.44839 412 ALA C N 1
ATOM 9270 C CA . ALA C 3 412 ? 60.90348 -27.67887 33.96128 1.000 29.95736 412 ALA C CA 1
ATOM 9271 C C . ALA C 3 412 ? 61.74406 -28.78418 34.59741 1.000 30.64624 412 ALA C C 1
ATOM 9272 O O . ALA C 3 412 ? 62.96911 -28.78528 34.49243 1.000 28.16984 412 ALA C O 1
ATOM 9274 N N . GLY C 3 413 ? 61.06563 -29.74592 35.23905 1.000 31.78308 413 GLY C N 1
ATOM 9275 C CA . GLY C 3 413 ? 61.71243 -30.90533 35.83145 1.000 32.69834 413 GLY C CA 1
ATOM 9276 C C . GLY C 3 413 ? 62.10903 -31.93698 34.78769 1.000 33.56939 413 GLY C C 1
ATOM 9277 O O . GLY C 3 413 ? 62.14345 -31.66832 33.58146 1.000 37.02437 413 GLY C O 1
ATOM 9278 N N . SER C 3 414 ? 62.38427 -33.15843 35.26214 1.000 33.19237 414 SER C N 1
ATOM 9279 C CA A SER C 3 414 ? 62.94278 -34.16312 34.36592 0.370 34.68760 414 SER C CA 1
ATOM 9280 C CA B SER C 3 414 ? 62.92339 -34.21122 34.40103 0.630 34.68956 414 SER C CA 1
ATOM 9281 C C . SER C 3 414 ? 61.90733 -34.72285 33.39854 1.000 33.64064 414 SER C C 1
ATOM 9282 O O . SER C 3 414 ? 62.28963 -35.29145 32.37130 1.000 36.60832 414 SER C O 1
ATOM 9287 N N . GLU C 3 415 ? 60.61897 -34.56981 33.68263 1.000 33.97227 415 GLU C N 1
ATOM 9288 C CA . GLU C 3 415 ? 59.57295 -35.03082 32.77888 1.000 35.12365 415 GLU C CA 1
ATOM 9289 C C . GLU C 3 415 ? 58.87474 -33.87200 32.06163 1.000 33.60006 415 GLU C C 1
ATOM 9290 O O . GLU C 3 415 ? 57.80144 -34.06564 31.49077 1.000 34.20870 415 GLU C O 1
ATOM 9296 N N . GLY C 3 416 ? 59.44911 -32.67327 32.06949 1.000 34.35959 416 GLY C N 1
ATOM 9297 C CA . GLY C 3 416 ? 58.78060 -31.56592 31.40950 1.000 31.33836 416 GLY C CA 1
ATOM 9298 C C . GLY C 3 416 ? 57.67142 -30.96633 32.25902 1.000 29.42821 416 GLY C C 1
ATOM 9299 O O . GLY C 3 416 ? 57.42620 -31.35463 33.39745 1.000 29.89569 416 GLY C O 1
ATOM 9300 N N . PHE C 3 417 ? 56.96635 -30.00263 31.66687 1.000 27.03405 417 PHE C N 1
ATOM 9301 C CA . PHE C 3 417 ? 56.05865 -29.13814 32.41056 1.000 27.98299 417 PHE C CA 1
ATOM 9302 C C . PHE C 3 417 ? 55.01581 -28.62242 31.43713 1.000 28.81181 417 PHE C C 1
ATOM 9303 O O . PHE C 3 417 ? 55.36398 -28.06713 30.39261 1.000 30.34070 417 PHE C O 1
ATOM 9311 N N . GLU C 3 418 ? 53.75229 -28.79267 31.76774 1.000 25.85780 418 GLU C N 1
ATOM 9312 C CA . GLU C 3 418 ? 52.70677 -28.10667 31.01101 1.000 27.35234 418 GLU C CA 1
ATOM 9313 C C . GLU C 3 418 ? 51.82858 -27.31800 31.97142 1.000 26.21745 418 GLU C C 1
ATOM 9314 O O . GLU C 3 418 ? 51.58745 -27.74214 33.10429 1.000 25.83522 418 GLU C O 1
ATOM 9320 N N . TYR C 3 419 ? 51.37542 -26.15274 31.52335 1.000 25.37032 419 TYR C N 1
ATOM 9321 C CA . TYR C 3 419 ? 50.63589 -25.26715 32.39948 1.000 27.44891 419 TYR C CA 1
ATOM 9322 C C . TYR C 3 419 ? 49.66830 -24.46960 31.54772 1.000 25.68357 419 TYR C C 1
ATOM 9323 O O . TYR C 3 419 ? 49.84544 -24.31055 30.33594 1.000 26.01192 419 TYR C O 1
ATOM 9332 N N . VAL C 3 420 ? 48.64655 -23.96441 32.19592 1.000 24.58091 420 VAL C N 1
ATOM 9333 C CA A VAL C 3 420 ? 47.74755 -22.98228 31.60610 0.590 26.84254 420 VAL C CA 1
ATOM 9334 C CA B VAL C 3 420 ? 47.75441 -22.97982 31.60282 0.410 26.82736 420 VAL C CA 1
ATOM 9335 C C . VAL C 3 420 ? 47.85495 -21.72742 32.45226 1.000 26.24686 420 VAL C C 1
ATOM 9336 O O . VAL C 3 420 ? 47.89214 -21.80715 33.68412 1.000 27.04537 420 VAL C O 1
ATOM 9343 N N . SER C 3 421 ? 47.93349 -20.58025 31.79167 1.000 24.59209 421 SER C N 1
ATOM 9344 C CA . SER C 3 421 ? 48.01979 -19.29770 32.47387 1.000 26.40377 421 SER C CA 1
ATOM 9345 C C . SER C 3 421 ? 46.80526 -18.47933 32.06269 1.000 28.55216 421 SER C C 1
ATOM 9346 O O . SER C 3 421 ? 46.54456 -18.32667 30.86089 1.000 27.84331 421 SER C O 1
ATOM 9349 N N . ILE C 3 422 ? 46.03878 -18.01049 33.05080 1.000 21.85225 422 ILE C N 1
ATOM 9350 C CA . ILE C 3 422 ? 44.89002 -17.13054 32.82363 1.000 25.07651 422 ILE C CA 1
ATOM 9351 C C . ILE C 3 422 ? 45.26757 -15.73962 33.30661 1.000 24.27430 422 ILE C C 1
ATOM 9352 O O . ILE C 3 422 ? 45.80208 -15.58420 34.41483 1.000 26.53360 422 ILE C O 1
ATOM 9357 N N . LYS C 3 423 ? 45.02014 -14.73384 32.45555 1.000 27.64879 423 LYS C N 1
ATOM 9358 C CA . LYS C 3 423 ? 45.62733 -13.41028 32.53838 1.000 24.06473 423 LYS C CA 1
ATOM 9359 C C . LYS C 3 423 ? 44.55596 -12.32637 32.49991 1.000 25.73306 423 LYS C C 1
ATOM 9360 O O . LYS C 3 423 ? 43.59138 -12.42116 31.72874 1.000 25.12836 423 LYS C O 1
ATOM 9366 N N . THR C 3 424 ? 44.75131 -11.27817 33.30768 1.000 28.60847 424 THR C N 1
ATOM 9367 C CA . THR C 3 424 ? 43.76928 -10.20035 33.40516 1.000 25.33545 424 THR C CA 1
ATOM 9368 C C . THR C 3 424 ? 43.99825 -9.13110 32.33773 1.000 29.95770 424 THR C C 1
ATOM 9369 O O . THR C 3 424 ? 43.91175 -7.92556 32.62179 1.000 31.73893 424 THR C O 1
ATOM 9373 N N . ALA C 3 425 ? 44.28286 -9.53675 31.10001 1.000 26.56326 425 ALA C N 1
ATOM 9374 C CA . ALA C 3 425 ? 44.24612 -8.61441 29.96938 1.000 28.03990 425 ALA C CA 1
ATOM 9375 C C . ALA C 3 425 ? 43.90769 -9.38569 28.70252 1.000 26.44720 425 ALA C C 1
ATOM 9376 O O . ALA C 3 425 ? 44.38326 -10.50905 28.51267 1.000 27.62923 425 ALA C O 1
ATOM 9378 N N . GLY C 3 426 ? 43.08423 -8.77344 27.84256 1.000 26.58113 426 GLY C N 1
ATOM 9379 C CA . GLY C 3 426 ? 42.78159 -9.35575 26.54429 1.000 29.39633 426 GLY C CA 1
ATOM 9380 C C . GLY C 3 426 ? 43.93479 -9.28987 25.56751 1.000 28.72855 426 GLY C C 1
ATOM 9381 O O . GLY C 3 426 ? 44.01173 -10.11095 24.64863 1.000 29.51808 426 GLY C O 1
ATOM 9382 N N . ASN C 3 427 ? 44.84696 -8.34408 25.76621 1.000 29.29547 427 ASN C N 1
ATOM 9383 C CA . ASN C 3 427 ? 46.01590 -8.14242 24.91915 1.000 27.40259 427 ASN C CA 1
ATOM 9384 C C . ASN C 3 427 ? 47.23539 -8.14032 25.83862 1.000 31.86080 427 ASN C C 1
ATOM 9385 O O . ASN C 3 427 ? 47.80146 -7.08032 26.14101 1.000 31.61254 427 ASN C O 1
ATOM 9390 N N . PRO C 3 428 ? 47.64881 -9.31095 26.33099 1.000 28.06257 428 PRO C N 1
ATOM 9391 C CA . PRO C 3 428 ? 48.77734 -9.35079 27.27588 1.000 32.07135 428 PRO C CA 1
ATOM 9392 C C . PRO C 3 428 ? 50.09734 -8.91392 26.63589 1.000 32.12205 428 PRO C C 1
ATOM 9393 O O . PRO C 3 428 ? 50.37682 -9.19026 25.46895 1.000 33.01441 428 PRO C O 1
ATOM 9397 N N . ASN C 3 429 ? 50.91577 -8.23184 27.42698 1.000 30.63616 429 ASN C N 1
ATOM 9398 C CA . ASN C 3 429 ? 52.25625 -7.79623 27.04192 1.000 31.21371 429 ASN C CA 1
ATOM 9399 C C . ASN C 3 429 ? 53.21101 -8.25449 28.12850 1.000 29.71303 429 ASN C C 1
ATOM 9400 O O . ASN C 3 429 ? 52.93962 -8.01757 29.30863 1.000 29.78097 429 ASN C O 1
ATOM 9405 N N . LYS C 3 430 ? 54.31446 -8.90569 27.75485 1.000 30.50493 430 LYS C N 1
ATOM 9406 C CA . LYS C 3 430 ? 55.36911 -9.18078 28.72508 1.000 29.38279 430 LYS C CA 1
ATOM 9407 C C . LYS C 3 430 ? 56.72100 -8.79027 28.13704 1.000 30.02281 430 LYS C C 1
ATOM 9408 O O . LYS C 3 430 ? 56.90418 -8.74429 26.91374 1.000 28.81050 430 LYS C O 1
ATOM 9414 N N . SER C 3 431 ? 57.66531 -8.46482 29.01900 1.000 27.21510 431 SER C N 1
ATOM 9415 C CA . SER C 3 431 ? 59.04121 -8.18951 28.62152 1.000 26.12633 431 SER C CA 1
ATOM 9416 C C . SER C 3 431 ? 59.90789 -9.35226 29.07338 1.000 26.00358 431 SER C C 1
ATOM 9417 O O . SER C 3 431 ? 59.88733 -9.70897 30.25669 1.000 23.78659 431 SER C O 1
ATOM 9420 N N . THR C 3 432 ? 60.67215 -9.92820 28.14455 1.000 24.78220 432 THR C N 1
ATOM 9421 C CA . THR C 3 432 ? 61.61522 -10.98484 28.50059 1.000 28.24437 432 THR C CA 1
ATOM 9422 C C . THR C 3 432 ? 62.99413 -10.37831 28.76239 1.000 26.01681 432 THR C C 1
ATOM 9423 O O . THR C 3 432 ? 63.33669 -9.32053 28.23508 1.000 31.48524 432 THR C O 1
ATOM 9427 N N . LEU C 3 433 ? 63.77567 -11.04488 29.60301 1.000 25.46097 433 LEU C N 1
ATOM 9428 C CA . LEU C 3 433 ? 65.08816 -10.52786 29.98632 1.000 29.62988 433 LEU C CA 1
ATOM 9429 C C . LEU C 3 433 ? 66.23974 -11.26851 29.32939 1.000 27.56158 433 LEU C C 1
ATOM 9430 O O . LEU C 3 433 ? 67.30624 -10.67751 29.11840 1.000 34.12857 433 LEU C O 1
ATOM 9435 N N . ALA C 3 434 ? 66.04720 -12.53405 28.98098 1.000 28.93501 434 ALA C N 1
ATOM 9436 C CA . ALA C 3 434 ? 67.04186 -13.30532 28.24977 1.000 30.74698 434 ALA C CA 1
ATOM 9437 C C . ALA C 3 434 ? 66.45918 -13.76552 26.91867 1.000 32.93462 434 ALA C C 1
ATOM 9438 O O . ALA C 3 434 ? 65.25008 -14.03064 26.80103 1.000 28.32558 434 ALA C O 1
ATOM 9440 N N . GLY C 3 435 ? 67.31672 -13.86568 25.91307 1.000 30.76665 435 GLY C N 1
ATOM 9441 C CA . GLY C 3 435 ? 66.92355 -14.46287 24.64649 1.000 32.64406 435 GLY C CA 1
ATOM 9442 C C . GLY C 3 435 ? 66.76597 -13.43833 23.53622 1.000 36.09298 435 GLY C C 1
ATOM 9443 O O . GLY C 3 435 ? 66.98061 -12.23514 23.71559 1.000 34.42141 435 GLY C O 1
ATOM 9444 N N . ARG C 3 436 ? 66.28699 -13.94189 22.39215 1.000 29.37798 436 ARG C N 1
ATOM 9445 C CA A ARG C 3 436 ? 66.40447 -13.17203 21.15964 0.480 33.45561 436 ARG C CA 1
ATOM 9446 C CA B ARG C 3 436 ? 66.32725 -13.23446 21.11498 0.520 33.47933 436 ARG C CA 1
ATOM 9447 C C . ARG C 3 436 ? 65.43703 -11.99509 21.07220 1.000 35.09631 436 ARG C C 1
ATOM 9448 O O . ARG C 3 436 ? 65.67412 -11.09843 20.26256 1.000 38.04060 436 ARG C O 1
ATOM 9463 N N . THR C 3 437 ? 64.37123 -11.94063 21.87281 1.000 31.59224 437 THR C N 1
ATOM 9464 C CA . THR C 3 437 ? 63.54993 -10.72587 21.87898 1.000 35.45792 437 THR C CA 1
ATOM 9465 C C . THR C 3 437 ? 63.60659 -9.96983 23.20954 1.000 33.37183 437 THR C C 1
ATOM 9466 O O . THR C 3 437 ? 62.70378 -9.18321 23.51327 1.000 30.70051 437 THR C O 1
ATOM 9470 N N . SER C 3 438 ? 64.67485 -10.14134 23.98065 1.000 32.13283 438 SER C N 1
ATOM 9471 C CA . SER C 3 438 ? 64.71127 -9.60709 25.33743 1.000 30.45894 438 SER C CA 1
ATOM 9472 C C . SER C 3 438 ? 65.01450 -8.09896 25.36341 1.000 28.98263 438 SER C C 1
ATOM 9473 O O . SER C 3 438 ? 65.60178 -7.53215 24.43420 1.000 26.65823 438 SER C O 1
ATOM 9476 N N . VAL C 3 439 ? 64.59362 -7.44562 26.45554 1.000 28.98602 439 VAL C N 1
ATOM 9477 C CA . VAL C 3 439 ? 64.93574 -6.02867 26.64844 1.000 27.21781 439 VAL C CA 1
ATOM 9478 C C . VAL C 3 439 ? 66.41646 -5.85994 26.88281 1.000 30.50285 439 VAL C C 1
ATOM 9479 O O . VAL C 3 439 ? 66.97108 -4.78452 26.61472 1.000 29.98701 439 VAL C O 1
ATOM 9483 N N . ILE C 3 440 ? 67.08893 -6.91889 27.32616 1.000 32.19887 440 ILE C N 1
ATOM 9484 C CA . ILE C 3 440 ? 68.53569 -6.85970 27.51923 1.000 27.68442 440 ILE C CA 1
ATOM 9485 C C . ILE C 3 440 ? 69.26007 -6.70948 26.18214 1.000 31.55068 440 ILE C C 1
ATOM 9486 O O . ILE C 3 440 ? 70.22148 -5.94618 26.07543 1.000 27.90067 440 ILE C O 1
ATOM 9491 N N . ARG C 3 441 ? 68.81588 -7.42897 25.14326 1.000 27.33032 441 ARG C N 1
ATOM 9492 C CA . ARG C 3 441 ? 69.37435 -7.23275 23.80763 1.000 30.66286 441 ARG C CA 1
ATOM 9493 C C . ARG C 3 441 ? 69.10083 -5.84765 23.26499 1.000 32.09501 441 ARG C C 1
ATOM 9494 O O . ARG C 3 441 ? 69.79314 -5.41803 22.33569 1.000 35.92490 441 ARG C O 1
ATOM 9502 N N . ALA C 3 442 ? 68.09280 -5.15443 23.80095 1.000 25.82995 442 ALA C N 1
ATOM 9503 C CA . ALA C 3 442 ? 67.74306 -3.81417 23.33205 1.000 28.65090 442 ALA C CA 1
ATOM 9504 C C . ALA C 3 442 ? 68.57626 -2.71564 23.98430 1.000 28.60741 442 ALA C C 1
ATOM 9505 O O . ALA C 3 442 ? 68.51809 -1.55421 23.55308 1.000 29.17316 442 ALA C O 1
ATOM 9507 N N . ILE C 3 443 ? 69.33551 -3.04236 25.02155 1.000 30.77153 443 ILE C N 1
ATOM 9508 C CA . ILE C 3 443 ? 70.16202 -2.05255 25.70716 1.000 30.09466 443 ILE C CA 1
ATOM 9509 C C . ILE C 3 443 ? 71.53234 -2.01401 25.04083 1.000 29.86418 443 ILE C C 1
ATOM 9510 O O . ILE C 3 443 ? 72.05558 -3.07001 24.66730 1.000 27.83672 443 ILE C O 1
ATOM 9515 N N . PRO C 3 444 ? 72.14925 -0.84160 24.86423 1.000 27.81676 444 PRO C N 1
ATOM 9516 C CA . PRO C 3 444 ? 73.52125 -0.81143 24.34300 1.000 29.11795 444 PRO C CA 1
ATOM 9517 C C . PRO C 3 444 ? 74.46603 -1.58102 25.25121 1.000 25.91318 444 PRO C C 1
ATOM 9518 O O . PRO C 3 444 ? 74.32979 -1.56459 26.47311 1.000 31.43235 444 PRO C O 1
ATOM 9522 N N . ALA C 3 445 ? 75.45919 -2.23730 24.63981 1.000 29.21658 445 ALA C N 1
ATOM 9523 C CA . ALA C 3 445 ? 76.37204 -3.08055 25.41340 1.000 34.16907 445 ALA C CA 1
ATOM 9524 C C . ALA C 3 445 ? 77.14467 -2.26786 26.44437 1.000 34.84127 445 ALA C C 1
ATOM 9525 O O . ALA C 3 445 ? 77.41960 -2.74837 27.55213 1.000 31.29302 445 ALA C O 1
ATOM 9527 N N . ASP C 3 446 ? 77.52305 -1.03696 26.09381 1.000 37.47234 446 ASP C N 1
ATOM 9528 C CA . ASP C 3 446 ? 78.24707 -0.20380 27.04618 1.000 35.61540 446 ASP C CA 1
ATOM 9529 C C . ASP C 3 446 ? 77.33263 0.27931 28.16774 1.000 32.39358 446 ASP C C 1
ATOM 9530 O O . ASP C 3 446 ? 77.80777 0.54739 29.27720 1.000 33.40476 446 ASP C O 1
ATOM 9535 N N . VAL C 3 447 ? 76.02513 0.38611 27.91122 1.000 29.31300 447 VAL C N 1
ATOM 9536 C CA . VAL C 3 447 ? 75.09549 0.67494 29.00273 1.000 27.69728 447 VAL C CA 1
ATOM 9537 C C . VAL C 3 447 ? 75.04952 -0.49747 29.97215 1.000 30.28455 447 VAL C C 1
ATOM 9538 O O . VAL C 3 447 ? 75.04678 -0.30325 31.19347 1.000 31.48105 447 VAL C O 1
ATOM 9542 N N . LEU C 3 448 ? 75.00562 -1.73442 29.44331 1.000 30.59452 448 LEU C N 1
ATOM 9543 C CA . LEU C 3 448 ? 75.03525 -2.92498 30.29765 1.000 30.17716 448 LEU C CA 1
ATOM 9544 C C . LEU C 3 448 ? 76.33655 -3.00597 31.07204 1.000 32.75374 448 LEU C C 1
ATOM 9545 O O . LEU C 3 448 ? 76.36008 -3.42871 32.23710 1.000 35.50631 448 LEU C O 1
ATOM 9550 N N . ALA C 3 449 ? 77.44269 -2.64157 30.42432 1.000 33.57329 449 ALA C N 1
ATOM 9551 C CA . ALA C 3 449 ? 78.74637 -2.73380 31.07599 1.000 33.51479 449 ALA C CA 1
ATOM 9552 C C . ALA C 3 449 ? 78.82672 -1.81348 32.29150 1.000 34.43847 449 ALA C C 1
ATOM 9553 O O . ALA C 3 449 ? 79.29707 -2.21504 33.36467 1.000 31.92588 449 ALA C O 1
ATOM 9555 N N . ASN C 3 450 ? 78.40625 -0.55661 32.13026 1.000 31.74043 450 ASN C N 1
ATOM 9556 C CA . ASN C 3 450 ? 78.41383 0.36896 33.25827 1.000 32.68978 450 ASN C CA 1
ATOM 9557 C C . ASN C 3 450 ? 77.33244 0.01315 34.27464 1.000 35.99694 450 ASN C C 1
ATOM 9558 O O . ASN C 3 450 ? 77.53836 0.16784 35.48669 1.000 36.70078 450 ASN C O 1
ATOM 9563 N N . SER C 3 451 ? 76.17694 -0.47199 33.80431 1.000 33.21406 451 SER C N 1
ATOM 9564 C CA . SER C 3 451 ? 75.08733 -0.79743 34.72152 1.000 33.36368 451 SER C CA 1
ATOM 9565 C C . SER C 3 451 ? 75.48319 -1.91674 35.66318 1.000 35.61954 451 SER C C 1
ATOM 9566 O O . SER C 3 451 ? 75.23389 -1.84069 36.87004 1.000 35.12446 451 SER C O 1
ATOM 9569 N N . PHE C 3 452 ? 76.09458 -2.96696 35.12592 1.000 33.58843 452 PHE C N 1
ATOM 9570 C CA . PHE C 3 452 ? 76.41446 -4.16885 35.88284 1.000 32.50217 452 PHE C CA 1
ATOM 9571 C C . PHE C 3 452 ? 77.86503 -4.21793 36.33722 1.000 36.84675 452 PHE C C 1
ATOM 9572 O O . PHE C 3 452 ? 78.24502 -5.14434 37.07001 1.000 36.99807 452 PHE C O 1
ATOM 9580 N N . GLN C 3 453 ? 78.68584 -3.24866 35.92790 1.000 35.96270 453 GLN C N 1
ATOM 9581 C CA . GLN C 3 453 ? 80.12085 -3.27402 36.19817 1.000 34.93443 453 GLN C CA 1
ATOM 9582 C C . GLN C 3 453 ? 80.75299 -4.54820 35.64116 1.000 39.87384 453 GLN C C 1
ATOM 9583 O O . GLN C 3 453 ? 81.44383 -5.28670 36.34703 1.000 38.63266 453 GLN C O 1
ATOM 9589 N N . ILE C 3 454 ? 80.49794 -4.81576 34.35983 1.000 39.52213 454 ILE C N 1
ATOM 9590 C CA . ILE C 3 454 ? 81.04111 -5.98582 33.67720 1.000 39.43263 454 ILE C CA 1
ATOM 9591 C C . ILE C 3 454 ? 81.81164 -5.52395 32.44842 1.000 38.58691 454 ILE C C 1
ATOM 9592 O O . ILE C 3 454 ? 81.69383 -4.38293 32.00525 1.000 41.91006 454 ILE C O 1
ATOM 9597 N N . SER C 3 455 ? 82.61506 -6.43210 31.89702 1.000 39.06604 455 SER C N 1
ATOM 9598 C CA . SER C 3 455 ? 83.37776 -6.07572 30.71542 1.000 41.31476 455 SER C CA 1
ATOM 9599 C C . SER C 3 455 ? 82.44860 -5.97908 29.51710 1.000 42.16103 455 SER C C 1
ATOM 9600 O O . SER C 3 455 ? 81.42910 -6.67650 29.45408 1.000 41.26891 455 SER C O 1
ATOM 9603 N N . PRO C 3 456 ? 82.80274 -5.16166 28.52711 1.000 49.15096 456 PRO C N 1
ATOM 9604 C CA . PRO C 3 456 ? 82.03682 -5.18524 27.27517 1.000 46.63721 456 PRO C CA 1
ATOM 9605 C C . PRO C 3 456 ? 81.95708 -6.57912 26.67680 1.000 46.81528 456 PRO C C 1
ATOM 9606 O O . PRO C 3 456 ? 80.98589 -6.88274 25.96925 1.000 45.01075 456 PRO C O 1
ATOM 9610 N N . GLU C 3 457 ? 82.94711 -7.44137 26.95230 1.000 50.72986 457 GLU C N 1
ATOM 9611 C CA . GLU C 3 457 ? 82.87724 -8.83459 26.51298 1.000 43.54399 457 GLU C CA 1
ATOM 9612 C C . GLU C 3 457 ? 81.74211 -9.56836 27.21159 1.000 38.28854 457 GLU C C 1
ATOM 9613 O O . GLU C 3 457 ? 80.98965 -10.31793 26.58008 1.00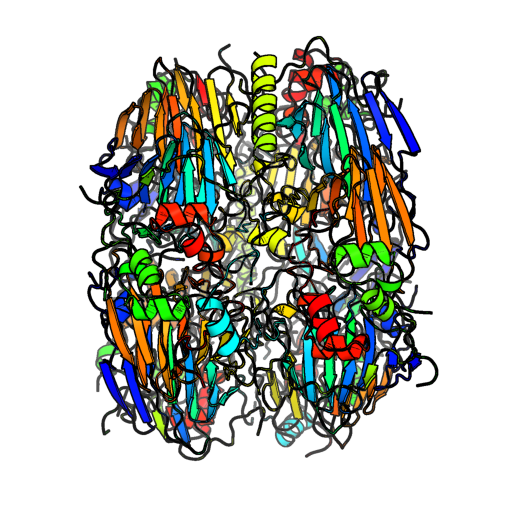0 37.69654 457 GLU C O 1
ATOM 9619 N N . GLU C 3 458 ? 81.62441 -9.38764 28.52946 1.000 42.39960 458 GLU C N 1
ATOM 9620 C CA . GLU C 3 458 ? 80.51725 -9.98494 29.26815 1.000 39.75621 458 GLU C CA 1
ATOM 9621 C C . GLU C 3 458 ? 79.18981 -9.38995 28.85116 1.000 37.71406 458 GLU C C 1
ATOM 9622 O O . GLU C 3 458 ? 78.17780 -10.10064 28.79831 1.000 35.09702 458 GLU C O 1
ATOM 9628 N N . ALA C 3 459 ? 79.16930 -8.10048 28.52653 1.000 36.75278 459 ALA C N 1
ATOM 9629 C CA . ALA C 3 459 ? 77.91660 -7.49607 28.09456 1.000 34.14966 459 ALA C CA 1
ATOM 9630 C C . ALA C 3 459 ? 77.44808 -8.11176 26.78578 1.000 33.25808 459 ALA C C 1
ATOM 9631 O O . ALA C 3 459 ? 76.25354 -8.38899 26.60453 1.000 34.58062 459 ALA C O 1
ATOM 9633 N N . GLN C 3 460 ? 78.37842 -8.34277 25.86439 1.000 33.03485 460 GLN C N 1
ATOM 9634 C CA . GLN C 3 460 ? 78.02628 -8.97781 24.60505 1.000 35.50445 460 GLN C CA 1
ATOM 9635 C C . GLN C 3 460 ? 77.45825 -10.37515 24.84779 1.000 37.71048 460 GLN C C 1
ATOM 9636 O O . GLN C 3 460 ? 76.41829 -10.74645 24.29183 1.000 34.48239 460 GLN C O 1
ATOM 9642 N N . ARG C 3 461 ? 78.12708 -11.15911 25.69937 1.000 35.77775 461 ARG C N 1
ATOM 9643 C CA A ARG C 3 461 ? 77.64059 -12.50285 25.99107 0.520 37.20407 461 ARG C CA 1
ATOM 9644 C CA B ARG C 3 461 ? 77.64567 -12.50289 26.00903 0.480 37.21016 461 ARG C CA 1
ATOM 9645 C C . ARG C 3 461 ? 76.24291 -12.46992 26.59717 1.000 38.03335 461 ARG C C 1
ATOM 9646 O O . ARG C 3 461 ? 75.40063 -13.31684 26.26901 1.000 37.63562 461 ARG C O 1
ATOM 9661 N N . LEU C 3 462 ? 75.96756 -11.50707 27.48443 1.000 37.87529 462 LEU C N 1
ATOM 9662 C CA . LEU C 3 462 ? 74.59683 -11.37640 27.98629 1.000 38.02345 462 LEU C CA 1
ATOM 9663 C C . LEU C 3 462 ? 73.60592 -11.21327 26.84851 1.000 43.10034 462 LEU C C 1
ATOM 9664 O O . LEU C 3 462 ? 72.47310 -11.70479 26.92579 1.000 40.26669 462 LEU C O 1
ATOM 9669 N N . LYS C 3 463 ? 74.00562 -10.50159 25.79216 1.000 37.80555 463 LYS C N 1
ATOM 9670 C CA . LYS C 3 463 ? 73.06217 -10.15922 24.73877 1.000 37.58595 463 LYS C CA 1
ATOM 9671 C C . LYS C 3 463 ? 72.89961 -11.28620 23.73174 1.000 38.36689 463 LYS C C 1
ATOM 9672 O O . LYS C 3 463 ? 71.80967 -11.45510 23.18441 1.000 45.29190 463 LYS C O 1
ATOM 9678 N N . HIS C 3 464 ? 73.94948 -12.07354 23.46599 1.000 36.29458 464 HIS C N 1
ATOM 9679 C CA . HIS C 3 464 ? 73.87576 -13.03242 22.36959 1.000 42.70540 464 HIS C CA 1
ATOM 9680 C C . HIS C 3 464 ? 74.15485 -14.49798 22.68375 1.000 39.13671 464 HIS C C 1
ATOM 9681 O O . HIS C 3 464 ? 74.02249 -15.32175 21.77117 1.000 37.57613 464 HIS C O 1
ATOM 9688 N N . ASN C 3 465 ? 74.49305 -14.86572 23.92239 1.000 32.16826 465 ASN C N 1
ATOM 9689 C CA . ASN C 3 465 ? 74.84690 -16.26828 24.16121 1.000 33.87618 465 ASN C CA 1
ATOM 9690 C C . ASN C 3 465 ? 73.64419 -17.19160 24.05483 1.000 35.58033 465 ASN C C 1
ATOM 9691 O O . ASN C 3 465 ? 73.81530 -18.39391 23.82504 1.000 36.40187 465 ASN C O 1
ATOM 9696 N N . ARG C 3 466 ? 72.43380 -16.66346 24.21383 1.000 34.62985 466 ARG C N 1
ATOM 9697 C CA . ARG C 3 466 ? 71.24378 -17.49195 24.13603 1.000 40.86673 466 ARG C CA 1
ATOM 9698 C C . ARG C 3 466 ? 70.76848 -17.66622 22.69969 1.000 39.94929 466 ARG C C 1
ATOM 9699 O O . ARG C 3 466 ? 69.90216 -18.50181 22.44320 1.000 39.72166 466 ARG C O 1
ATOM 9707 N N . GLY C 3 467 ? 71.34481 -16.92888 21.75414 1.000 34.96676 467 GLY C N 1
ATOM 9708 C CA . GLY C 3 467 ? 71.05923 -17.19388 20.34920 1.000 37.82650 467 GLY C CA 1
ATOM 9709 C C . GLY C 3 467 ? 69.60882 -16.91687 19.97657 1.000 39.38682 467 GLY C C 1
ATOM 9710 O O . GLY C 3 467 ? 68.98912 -15.95227 20.43509 1.000 35.61393 467 GLY C O 1
ATOM 9711 N N . LYS C 3 468 ? 69.04561 -17.80101 19.15229 1.000 36.38445 468 LYS C N 1
ATOM 9712 C CA . LYS C 3 468 ? 67.74443 -17.56218 18.53073 1.000 39.74863 468 LYS C CA 1
ATOM 9713 C C . LYS C 3 468 ? 66.53822 -17.90171 19.41503 1.000 36.46913 468 LYS C C 1
ATOM 9714 O O . LYS C 3 468 ? 65.40331 -17.61697 19.01642 1.000 31.63947 468 LYS C O 1
ATOM 9720 N N . GLN C 3 469 ? 66.73815 -18.48646 20.58805 1.000 28.15568 469 GLN C N 1
ATOM 9721 C CA . GLN C 3 469 ? 65.63050 -18.80322 21.47708 1.000 29.68446 469 GLN C CA 1
ATOM 9722 C C . GLN C 3 469 ? 65.20667 -17.54600 22.22719 1.000 35.51190 469 GLN C C 1
ATOM 9723 O O . GLN C 3 469 ? 66.04452 -16.71306 22.58790 1.000 33.30468 469 GLN C O 1
ATOM 9729 N N . THR C 3 470 ? 63.90011 -17.41486 22.46063 1.000 33.06227 470 THR C N 1
ATOM 9730 C CA . THR C 3 470 ? 63.33929 -16.21248 23.07886 1.000 36.22334 470 THR C CA 1
ATOM 9731 C C . THR C 3 470 ? 62.57058 -16.53898 24.35435 1.000 33.68428 470 THR C C 1
ATOM 9732 O O . THR C 3 470 ? 63.08073 -16.28092 25.44680 1.000 38.05546 470 THR C O 1
ATOM 9736 N N . LEU C 3 471 ? 61.38296 -17.11829 24.26517 1.000 28.29628 471 LEU C N 1
ATOM 9737 C CA . LEU C 3 471 ? 60.59334 -17.36423 25.45962 1.000 31.28769 471 LEU C CA 1
ATOM 9738 C C . LEU C 3 471 ? 60.84543 -18.74561 26.05394 1.000 31.41414 471 LEU C C 1
ATOM 9739 O O . LEU C 3 471 ? 60.87212 -18.89355 27.27868 1.000 32.90503 471 LEU C O 1
ATOM 9744 N N . VAL C 3 472 ? 61.00511 -19.77365 25.22590 1.000 31.09081 472 VAL C N 1
ATOM 9745 C CA A VAL C 3 472 ? 61.26848 -21.12910 25.70442 0.380 32.22241 472 VAL C CA 1
ATOM 9746 C CA B VAL C 3 472 ? 61.26767 -21.13212 25.69684 0.620 32.27741 472 VAL C CA 1
ATOM 9747 C C . VAL C 3 472 ? 62.71500 -21.46847 25.37459 1.000 30.92852 472 VAL C C 1
ATOM 9748 O O . VAL C 3 472 ? 63.11443 -21.44673 24.20434 1.000 31.52479 472 VAL C O 1
ATOM 9755 N N . LEU C 3 473 ? 63.49592 -21.79432 26.40580 1.000 31.53300 473 LEU C N 1
ATOM 9756 C CA . LEU C 3 473 ? 64.94321 -21.93470 26.29247 1.000 29.36955 473 LEU C CA 1
ATOM 9757 C C . LEU C 3 473 ? 65.33138 -23.35513 26.64707 1.000 28.38451 473 LEU C C 1
ATOM 9758 O O . LEU C 3 473 ? 64.89766 -23.86381 27.68487 1.000 29.51119 473 LEU C O 1
ATOM 9763 N N . SER C 3 474 ? 66.14266 -23.99173 25.79784 1.000 27.36126 474 SER C N 1
ATOM 9764 C CA . SER C 3 474 ? 66.72504 -25.27531 26.18787 1.000 28.67182 474 SER C CA 1
ATOM 9765 C C . SER C 3 474 ? 67.66235 -25.08007 27.36720 1.000 34.07013 474 SER C C 1
ATOM 9766 O O . SER C 3 474 ? 68.25392 -24.01356 27.54201 1.000 28.84903 474 SER C O 1
ATOM 9769 N N . SER C 3 475 ? 67.82334 -26.12968 28.16867 1.000 31.35188 475 SER C N 1
ATOM 9770 C CA . SER C 3 475 ? 68.86450 -26.09044 29.19077 1.000 32.04040 475 SER C CA 1
ATOM 9771 C C . SER C 3 475 ? 70.21301 -25.79797 28.54230 1.000 34.48245 475 SER C C 1
ATOM 9772 O O . SER C 3 475 ? 70.54746 -26.34775 27.49138 1.000 32.86413 475 SER C O 1
ATOM 9775 N N . SER C 3 476 ? 70.98319 -24.90161 29.15452 1.000 33.02664 476 SER C N 1
ATOM 9776 C CA . SER C 3 476 ? 72.34925 -24.67811 28.69681 1.000 33.63219 476 SER C CA 1
ATOM 9777 C C . SER C 3 476 ? 73.34258 -25.65164 29.32013 1.000 37.25230 476 SER C C 1
ATOM 9778 O O . SER C 3 476 ? 74.52467 -25.61885 28.96813 1.000 38.25484 476 SER C O 1
ATOM 9781 N N . ARG C 3 477 ? 72.90309 -26.51694 30.23124 1.000 36.20441 477 ARG C N 1
ATOM 9782 C CA . ARG C 3 477 ? 73.82442 -27.36975 30.96826 1.000 38.77907 477 ARG C CA 1
ATOM 9783 C C . ARG C 3 477 ? 73.54563 -28.85776 30.86774 1.000 36.78054 477 ARG C C 1
ATOM 9784 O O . ARG C 3 477 ? 74.42348 -29.64569 31.23177 1.000 37.86842 477 ARG C O 1
ATOM 9792 N N . ILE C 3 478 ? 72.36692 -29.26630 30.39710 1.000 36.33522 478 ILE C N 1
ATOM 9793 C CA . ILE C 3 478 ? 71.99673 -30.67578 30.25391 1.000 36.34603 478 ILE C CA 1
ATOM 9794 C C . ILE C 3 478 ? 71.47818 -30.86706 28.83617 1.000 37.61339 478 ILE C C 1
ATOM 9795 O O . ILE C 3 478 ? 70.52230 -30.19767 28.43279 1.000 38.16114 478 ILE C O 1
ATOM 9800 N N . SER C 3 479 ? 72.09487 -31.77012 28.08389 1.000 33.35962 479 SER C N 1
ATOM 9801 C CA . SER C 3 479 ? 71.64979 -32.02517 26.72436 1.000 41.53461 479 SER C CA 1
ATOM 9802 C C . SER C 3 479 ? 70.52949 -33.05373 26.73173 1.000 43.41721 479 SER C C 1
ATOM 9803 O O . SER C 3 479 ? 70.48193 -33.93625 27.59318 1.000 45.46826 479 SER C O 1
ATOM 9806 N N . GLU C 3 480 ? 69.62771 -32.92831 25.76254 1.000 43.86697 480 GLU C N 1
ATOM 9807 C CA . GLU C 3 480 ? 68.57694 -33.91770 25.55302 1.000 52.61554 480 GLU C CA 1
ATOM 9808 C C . GLU C 3 480 ? 69.15455 -35.22815 25.01835 1.000 56.36424 480 GLU C C 1
ATOM 9809 O O . GLU C 3 480 ? 69.56294 -36.11350 25.77748 1.000 56.88234 480 GLU C O 1
ATOM 9811 N N . GLY D 1 14 ? 36.56973 13.21927 -14.68923 1.000 65.05243 14 GLY D N 1
ATOM 9812 C CA . GLY D 1 14 ? 36.38215 14.62243 -14.35479 1.000 58.07686 14 GLY D CA 1
ATOM 9813 C C . GLY D 1 14 ? 34.92204 14.99255 -14.14656 1.000 54.47860 14 GLY D C 1
ATOM 9814 O O . GLY D 1 14 ? 34.39985 15.90448 -14.78714 1.000 54.61622 14 GLY D O 1
ATOM 9815 N N . GLU D 1 15 ? 34.26701 14.28739 -13.22455 1.000 52.70448 15 GLU D N 1
ATOM 9816 C CA . GLU D 1 15 ? 32.82793 14.41083 -13.03748 1.000 48.60024 15 GLU D CA 1
ATOM 9817 C C . GLU D 1 15 ? 32.40868 15.68488 -12.30646 1.000 53.11007 15 GLU D C 1
ATOM 9818 O O . GLU D 1 15 ? 31.21188 15.99544 -12.28159 1.000 50.71949 15 GLU D O 1
ATOM 9824 N N . CYS D 1 16 ? 33.34823 16.45552 -11.75257 1.000 47.63206 16 CYS D N 1
ATOM 9825 C CA . CYS D 1 16 ? 33.00356 17.70365 -11.07633 1.000 45.35938 16 CYS D CA 1
ATOM 9826 C C . CYS D 1 16 ? 33.61511 18.92064 -11.76570 1.000 50.00460 16 CYS D C 1
ATOM 9827 O O . CYS D 1 16 ? 33.72517 19.99434 -11.15728 1.000 40.76126 16 CYS D O 1
ATOM 9830 N N . ASN D 1 17 ? 33.99753 18.78454 -13.03521 1.000 54.29645 17 ASN D N 1
ATOM 9831 C CA . ASN D 1 17 ? 34.43056 19.93516 -13.82612 1.000 56.62315 17 ASN D CA 1
ATOM 9832 C C . ASN D 1 17 ? 33.17369 20.64571 -14.32044 1.000 57.36266 17 ASN D C 1
ATOM 9833 O O . ASN D 1 17 ? 32.71130 20.46560 -15.45007 1.000 61.28974 17 ASN D O 1
ATOM 9838 N N . LEU D 1 18 ? 32.60214 21.46602 -13.44347 1.000 55.16833 18 LEU D N 1
ATOM 9839 C CA . LEU D 1 18 ? 31.28886 22.05814 -13.67090 1.000 52.86130 18 LEU D CA 1
ATOM 9840 C C . LEU D 1 18 ? 31.44914 23.55944 -13.86162 1.000 52.10544 18 LEU D C 1
ATOM 9841 O O . LEU D 1 18 ? 31.68036 24.30044 -12.89895 1.000 56.49909 18 LEU D O 1
ATOM 9846 N N . ASP D 1 19 ? 31.31739 24.00526 -15.10427 1.000 53.42109 19 ASP D N 1
ATOM 9847 C CA . ASP D 1 19 ? 31.40785 25.42343 -15.40143 1.000 54.28166 19 ASP D CA 1
ATOM 9848 C C . ASP D 1 19 ? 30.11210 26.16796 -15.10369 1.000 52.02521 19 ASP D C 1
ATOM 9849 O O . ASP D 1 19 ? 30.13575 27.39350 -14.97313 1.000 50.84432 19 ASP D O 1
ATOM 9854 N N . ARG D 1 20 ? 28.99360 25.45889 -14.97316 1.000 46.62984 20 ARG D N 1
ATOM 9855 C CA . ARG D 1 20 ? 27.70068 26.07195 -14.69216 1.000 42.88135 20 ARG D CA 1
ATOM 9856 C C . ARG D 1 20 ? 26.84910 25.06847 -13.92953 1.000 42.81358 20 ARG D C 1
ATOM 9857 O O . ARG D 1 20 ? 26.79115 23.89743 -14.31304 1.000 45.67441 20 ARG D O 1
ATOM 9865 N N . LEU D 1 21 ? 26.20977 25.51072 -12.85001 1.000 37.66011 21 LEU D N 1
ATOM 9866 C CA . LEU D 1 21 ? 25.24432 24.67649 -12.14656 1.000 37.87832 21 LEU D CA 1
ATOM 9867 C C . LEU D 1 21 ? 23.83134 25.10502 -12.52714 1.000 38.04972 21 LEU D C 1
ATOM 9868 O O . LEU D 1 21 ? 23.60347 26.21817 -13.00653 1.000 35.39355 21 LEU D O 1
ATOM 9873 N N . ASN D 1 22 ? 22.87994 24.20113 -12.30860 1.000 36.70437 22 ASN D N 1
ATOM 9874 C CA . ASN D 1 22 ? 21.49298 24.43605 -12.68163 1.000 39.76478 22 ASN D CA 1
ATOM 9875 C C . ASN D 1 22 ? 20.60548 23.99807 -11.52896 1.000 36.44984 22 ASN D C 1
ATOM 9876 O O . ASN D 1 22 ? 20.90116 23.00313 -10.86552 1.000 34.84216 22 ASN D O 1
ATOM 9881 N N . ALA D 1 23 ? 19.54531 24.75835 -11.26983 1.000 37.00832 23 ALA D N 1
ATOM 9882 C CA . ALA D 1 23 ? 18.49384 24.28256 -10.38554 1.000 39.01376 23 ALA D CA 1
ATOM 9883 C C . ALA D 1 23 ? 17.71590 23.19591 -11.11401 1.000 41.03054 23 ALA D C 1
ATOM 9884 O O . ALA D 1 23 ? 17.33717 23.36446 -12.27575 1.000 41.19063 23 ALA D O 1
ATOM 9886 N N . LEU D 1 24 ? 17.50061 22.07357 -10.44464 1.000 37.03382 24 LEU D N 1
ATOM 9887 C CA . LEU D 1 24 ? 17.06403 20.85211 -11.10232 1.000 36.01996 24 LEU D CA 1
ATOM 9888 C C . LEU D 1 24 ? 15.71288 20.42370 -10.54191 1.000 34.09080 24 LEU D C 1
ATOM 9889 O O . LEU D 1 24 ? 15.47042 20.49406 -9.33166 1.000 30.03121 24 LEU D O 1
ATOM 9894 N N . GLU D 1 25 ? 14.84347 19.97850 -11.42771 1.000 37.38475 25 GLU D N 1
ATOM 9895 C CA . GLU D 1 25 ? 13.51221 19.55127 -11.03332 1.000 36.54729 25 GLU D CA 1
ATOM 9896 C C . GLU D 1 25 ? 13.34923 18.08272 -11.40517 1.000 34.43082 25 GLU D C 1
ATOM 9897 O O . GLU D 1 25 ? 14.17996 17.54364 -12.14260 1.000 36.09326 25 GLU D O 1
ATOM 9903 N N . PRO D 1 26 ? 12.31137 17.40796 -10.91582 1.000 33.75229 26 PRO D N 1
ATOM 9904 C CA . PRO D 1 26 ? 12.13711 15.98539 -11.23309 1.000 33.52627 26 PRO D CA 1
ATOM 9905 C C . PRO D 1 26 ? 11.92765 15.76819 -12.73014 1.000 34.99955 26 PRO D C 1
ATOM 9906 O O . PRO D 1 26 ? 11.25345 16.54945 -13.40402 1.000 33.48063 26 PRO D O 1
ATOM 9910 N N . THR D 1 27 ? 12.49706 14.68258 -13.25406 1.000 36.69545 27 THR D N 1
ATOM 9911 C CA . THR D 1 27 ? 12.35314 14.37754 -14.67094 1.000 37.32707 27 THR D CA 1
ATOM 9912 C C . THR D 1 27 ? 11.48777 13.15812 -14.94911 1.000 41.72268 27 THR D C 1
ATOM 9913 O O . THR D 1 27 ? 11.16180 12.91100 -16.11167 1.000 38.61864 27 THR D O 1
ATOM 9917 N N . ASN D 1 28 ? 11.09919 12.40529 -13.92624 1.000 39.53082 28 ASN D N 1
ATOM 9918 C CA . ASN D 1 28 ? 10.27018 11.22192 -14.09447 1.000 41.48448 28 ASN D CA 1
ATOM 9919 C C . ASN D 1 28 ? 9.24835 11.16481 -12.96944 1.000 36.76443 28 ASN D C 1
ATOM 9920 O O . ASN D 1 28 ? 9.54922 11.52781 -11.82926 1.000 35.11117 28 ASN D O 1
ATOM 9925 N N . ARG D 1 29 ? 8.03601 10.72540 -13.29144 1.000 37.12501 29 ARG D N 1
ATOM 9926 C CA . ARG D 1 29 ? 7.01077 10.58167 -12.27124 1.000 39.60502 29 ARG D CA 1
ATOM 9927 C C . ARG D 1 29 ? 6.27448 9.26510 -12.46311 1.000 37.49366 29 ARG D C 1
ATOM 9928 O O . ARG D 1 29 ? 5.81441 8.96306 -13.56728 1.000 36.65430 29 ARG D O 1
ATOM 9936 N N . ILE D 1 30 ? 6.17794 8.49233 -11.38761 1.000 39.74906 30 ILE D N 1
ATOM 9937 C CA . ILE D 1 30 ? 5.36047 7.28586 -11.33085 1.000 36.68340 30 ILE D CA 1
ATOM 9938 C C . ILE D 1 30 ? 4.07735 7.63376 -10.59210 1.000 35.65588 30 ILE D C 1
ATOM 9939 O O . ILE D 1 30 ? 4.13017 8.07520 -9.43605 1.000 31.62199 30 ILE D O 1
ATOM 9944 N N . GLU D 1 31 ? 2.92273 7.39924 -11.21633 1.000 33.55698 31 GLU D N 1
ATOM 9945 C CA . GLU D 1 31 ? 1.65528 7.51729 -10.50913 1.000 33.95983 31 GLU D CA 1
ATOM 9946 C C . GLU D 1 31 ? 1.19418 6.13959 -10.07139 1.000 40.43840 31 GLU D C 1
ATOM 9947 O O . GLU D 1 31 ? 1.21045 5.18997 -10.85998 1.000 40.30917 31 GLU D O 1
ATOM 9953 N N . ALA D 1 32 ? 0.78473 6.04038 -8.82174 1.000 32.02561 32 ALA D N 1
ATOM 9954 C CA . ALA D 1 32 ? 0.31674 4.79416 -8.24276 1.000 33.66723 32 ALA D CA 1
ATOM 9955 C C . ALA D 1 32 ? -1.10391 4.99676 -7.74357 1.000 33.41841 32 ALA D C 1
ATOM 9956 O O . ALA D 1 32 ? -1.65539 6.09895 -7.79150 1.000 32.00565 32 ALA D O 1
ATOM 9958 N N . GLU D 1 33 ? -1.69525 3.91789 -7.24591 1.000 34.02129 33 GLU D N 1
ATOM 9959 C CA . GLU D 1 33 ? -3.08682 3.98057 -6.83195 1.000 29.92915 33 GLU D CA 1
ATOM 9960 C C . GLU D 1 33 ? -3.30341 5.02773 -5.74241 1.000 34.54115 33 GLU D C 1
ATOM 9961 O O . GLU D 1 33 ? -4.30488 5.75472 -5.76631 1.000 31.69907 33 GLU D O 1
ATOM 9967 N N . ALA D 1 34 ? -2.37444 5.13144 -4.78742 1.000 28.79755 34 ALA D N 1
ATOM 9968 C CA . ALA D 1 34 ? -2.56031 5.98349 -3.61169 1.000 29.30868 34 ALA D CA 1
ATOM 9969 C C . ALA D 1 34 ? -1.35990 6.90506 -3.37687 1.000 31.30765 34 ALA D C 1
ATOM 9970 O O . ALA D 1 34 ? -1.07114 7.30696 -2.23988 1.000 25.38335 34 ALA D O 1
ATOM 9972 N N . GLY D 1 35 ? -0.65817 7.25588 -4.44475 1.000 27.45242 35 GLY D N 1
ATOM 9973 C CA . GLY D 1 35 ? 0.38714 8.24862 -4.35922 1.000 30.62750 35 GLY D CA 1
ATOM 9974 C C . GLY D 1 35 ? 1.13808 8.33147 -5.66955 1.000 31.67714 35 GLY D C 1
ATOM 9975 O O . GLY D 1 35 ? 0.69866 7.80691 -6.69606 1.000 34.51374 35 GLY D O 1
ATOM 9976 N N . GLN D 1 36 ? 2.28258 9.00592 -5.61835 1.000 30.44284 36 GLN D N 1
ATOM 9977 C CA . GLN D 1 36 ? 3.13517 9.05193 -6.79157 1.000 36.74960 36 GLN D CA 1
ATOM 9978 C C . GLN D 1 36 ? 4.57405 9.17581 -6.33791 1.000 30.65277 36 GLN D C 1
ATOM 9979 O O . GLN D 1 36 ? 4.85604 9.54825 -5.19497 1.000 32.48621 36 GLN D O 1
ATOM 9985 N N . ILE D 1 37 ? 5.48615 8.84975 -7.24727 1.000 30.56043 37 ILE D N 1
ATOM 9986 C CA . ILE D 1 37 ? 6.91434 8.92388 -6.97060 1.000 31.55622 37 ILE D CA 1
ATOM 9987 C C . ILE D 1 37 ? 7.58561 9.68176 -8.10450 1.000 33.90163 37 ILE D C 1
ATOM 9988 O O . ILE D 1 37 ? 7.36311 9.37817 -9.28600 1.000 35.11602 37 ILE D O 1
ATOM 9993 N N . GLU D 1 38 ? 8.37113 10.69078 -7.73950 1.000 29.18665 38 GLU D N 1
ATOM 9994 C CA . GLU D 1 38 ? 9.05348 11.57139 -8.67408 1.000 31.17258 38 GLU D CA 1
ATOM 9995 C C . GLU D 1 38 ? 10.53674 11.38733 -8.46452 1.000 30.73980 38 GLU D C 1
ATOM 9996 O O . GLU D 1 38 ? 10.99235 11.35719 -7.32020 1.000 30.79664 38 GLU D O 1
ATOM 10002 N N . SER D 1 39 ? 11.30579 11.29817 -9.54980 1.000 32.50685 39 SER D N 1
ATOM 10003 C CA . SER D 1 39 ? 12.74821 11.20808 -9.39336 1.000 30.28853 39 SER D CA 1
ATOM 10004 C C . SER D 1 39 ? 13.44762 12.30487 -10.19306 1.000 31.67847 39 SER D C 1
ATOM 10005 O O . SER D 1 39 ? 13.01347 12.68742 -11.28622 1.000 33.43678 39 SER D O 1
ATOM 10008 N N . TRP D 1 40 ? 14.52247 12.81992 -9.61808 1.000 33.00328 40 TRP D N 1
ATOM 10009 C CA . TRP D 1 40 ? 15.44131 13.64876 -10.36779 1.000 34.23585 40 TRP D CA 1
ATOM 10010 C C . TRP D 1 40 ? 16.34259 12.76118 -11.22690 1.000 37.32365 40 TRP D C 1
ATOM 10011 O O . TRP D 1 40 ? 16.42199 11.54416 -11.03412 1.000 29.82079 40 TRP D O 1
ATOM 10022 N N . ASP D 1 41 ? 17.02157 13.38283 -12.18768 1.000 34.31016 41 ASP D N 1
ATOM 10023 C CA . ASP D 1 41 ? 17.83698 12.64411 -13.15292 1.000 39.49758 41 ASP D CA 1
ATOM 10024 C C . ASP D 1 41 ? 19.18290 12.33435 -12.51587 1.000 34.59934 41 ASP D C 1
ATOM 10025 O O . ASP D 1 41 ? 20.05421 13.19433 -12.45541 1.000 35.51214 41 ASP D O 1
ATOM 10030 N N . HIS D 1 42 ? 19.36738 11.09997 -12.03714 1.000 35.98335 42 HIS D N 1
ATOM 10031 C CA . HIS D 1 42 ? 20.63899 10.75623 -11.39177 1.000 35.13554 42 HIS D CA 1
ATOM 10032 C C . HIS D 1 42 ? 21.80092 10.73081 -12.37762 1.000 41.03703 42 HIS D C 1
ATOM 10033 O O . HIS D 1 42 ? 22.96258 10.75383 -11.95105 1.000 38.57423 42 HIS D O 1
ATOM 10040 N N . ASN D 1 43 ? 21.51648 10.70149 -13.68146 1.000 38.30344 43 ASN D N 1
ATOM 10041 C CA . ASN D 1 43 ? 22.54024 10.80562 -14.71310 1.000 38.98222 43 ASN D CA 1
ATOM 10042 C C . ASN D 1 43 ? 22.93315 12.24581 -15.02821 1.000 42.31949 43 ASN D C 1
ATOM 10043 O O . ASN D 1 43 ? 23.77545 12.45539 -15.90685 1.000 38.12987 43 ASN D O 1
ATOM 10048 N N . ASP D 1 44 ? 22.31951 13.23602 -14.38019 1.000 34.39694 44 ASP D N 1
ATOM 10049 C CA . ASP D 1 44 ? 22.76875 14.61130 -14.53470 1.000 37.29749 44 ASP D CA 1
ATOM 10050 C C . ASP D 1 44 ? 24.16859 14.74987 -13.95579 1.000 40.07798 44 ASP D C 1
ATOM 10051 O O . ASP D 1 44 ? 24.44260 14.28616 -12.84320 1.000 35.75936 44 ASP D O 1
ATOM 10056 N N . GLN D 1 45 ? 25.04768 15.42041 -14.70414 1.000 38.86338 45 GLN D N 1
ATOM 10057 C CA . GLN D 1 45 ? 26.42830 15.58455 -14.27011 1.000 40.54499 45 GLN D CA 1
ATOM 10058 C C . GLN D 1 45 ? 26.51241 16.14389 -12.85861 1.000 38.87967 45 GLN D C 1
ATOM 10059 O O . GLN D 1 45 ? 27.43657 15.81007 -12.11816 1.000 34.14638 45 GLN D O 1
ATOM 10065 N N . GLN D 1 46 ? 25.54924 16.97452 -12.45583 1.000 33.75880 46 GLN D N 1
ATOM 10066 C CA . GLN D 1 46 ? 25.60875 17.54712 -11.11449 1.000 33.99952 46 GLN D CA 1
ATOM 10067 C C . GLN D 1 46 ? 25.34386 16.50774 -10.03213 1.000 34.61939 46 GLN D C 1
ATOM 10068 O O . GLN D 1 46 ? 25.91048 16.59650 -8.93313 1.000 36.41029 46 GLN D O 1
ATOM 10074 N N . PHE D 1 47 ? 24.48250 15.52931 -10.30687 1.000 29.98000 47 PHE D N 1
ATOM 10075 C CA . PHE D 1 47 ? 24.27793 14.45806 -9.33834 1.000 31.67581 47 PHE D CA 1
ATOM 10076 C C . PHE D 1 47 ? 25.40341 13.43497 -9.38206 1.000 31.78245 47 PHE D C 1
ATOM 10077 O O . PHE D 1 47 ? 25.79323 12.90136 -8.33780 1.000 30.10545 47 PHE D O 1
ATOM 10085 N N . GLN D 1 48 ? 25.94400 13.17143 -10.56826 1.000 34.25099 48 GLN D N 1
ATOM 10086 C CA . GLN D 1 48 ? 27.12977 12.32808 -10.68454 1.000 36.00192 48 GLN D CA 1
ATOM 10087 C C . GLN D 1 48 ? 28.30171 12.92110 -9.91434 1.000 35.67395 48 GLN D C 1
ATOM 10088 O O . GLN D 1 48 ? 28.99759 12.21845 -9.17019 1.000 35.58100 48 GLN D O 1
ATOM 10094 N N . CYS D 1 49 ? 28.54619 14.21746 -10.08693 1.000 35.93340 49 CYS D N 1
ATOM 10095 C CA . CYS D 1 49 ? 29.60262 14.87251 -9.32059 1.000 34.66626 49 CYS D CA 1
ATOM 10096 C C . CYS D 1 49 ? 29.46266 14.58402 -7.82478 1.000 33.61420 49 CYS D C 1
ATOM 10097 O O . CYS D 1 49 ? 30.43662 14.24069 -7.15308 1.000 33.59904 49 CYS D O 1
ATOM 10100 N N . ALA D 1 50 ? 28.24183 14.67672 -7.29339 1.000 33.98762 50 ALA D N 1
ATOM 10101 C CA . ALA D 1 50 ? 28.01823 14.53828 -5.85945 1.000 34.08357 50 ALA D CA 1
ATOM 10102 C C . ALA D 1 50 ? 27.78742 13.10213 -5.41882 1.000 31.60203 50 ALA D C 1
ATOM 10103 O O . ALA D 1 50 ? 27.83043 12.83524 -4.21178 1.000 30.12632 50 ALA D O 1
ATOM 10105 N N . GLY D 1 51 ? 27.50609 12.19461 -6.34966 1.000 27.17018 51 GLY D N 1
ATOM 10106 C CA . GLY D 1 51 ? 27.29391 10.79693 -6.00918 1.000 30.71795 51 GLY D CA 1
ATOM 10107 C C . GLY D 1 51 ? 25.95321 10.45815 -5.38774 1.000 31.56741 51 GLY D C 1
ATOM 10108 O O . GLY D 1 51 ? 25.90046 9.62568 -4.46502 1.000 31.79834 51 GLY D O 1
ATOM 10109 N N . VAL D 1 52 ? 24.85070 11.05170 -5.88206 1.000 25.73320 52 VAL D N 1
ATOM 10110 C CA . VAL D 1 52 ? 23.55882 10.93519 -5.21917 1.000 31.06247 52 VAL D CA 1
ATOM 10111 C C . VAL D 1 52 ? 22.42957 10.81632 -6.23365 1.000 31.32273 52 VAL D C 1
ATOM 10112 O O . VAL D 1 52 ? 22.56812 11.14246 -7.41783 1.000 27.86815 52 VAL D O 1
ATOM 10116 N N . ALA D 1 53 ? 21.29084 10.36476 -5.73815 1.000 29.09312 53 ALA D N 1
ATOM 10117 C CA . ALA D 1 53 ? 20.04008 10.47101 -6.46834 1.000 30.65036 53 ALA D CA 1
ATOM 10118 C C . ALA D 1 53 ? 18.99657 11.01754 -5.50513 1.000 33.61263 53 ALA D C 1
ATOM 10119 O O . ALA D 1 53 ? 19.10171 10.83480 -4.28972 1.000 32.00508 53 ALA D O 1
ATOM 10121 N N . VAL D 1 54 ? 18.00476 11.71720 -6.04575 1.000 28.92659 54 VAL D N 1
ATOM 10122 C CA . VAL D 1 54 ? 16.99290 12.37486 -5.23066 1.000 30.76338 54 VAL D CA 1
ATOM 10123 C C . VAL D 1 54 ? 15.62687 11.89939 -5.70176 1.000 29.75892 54 VAL D C 1
ATOM 10124 O O . VAL D 1 54 ? 15.39754 11.72812 -6.90362 1.000 27.17439 54 VAL D O 1
ATOM 10128 N N . ILE D 1 55 ? 14.72982 11.65303 -4.75864 1.000 29.71254 55 ILE D N 1
ATOM 10129 C CA A ILE D 1 55 ? 13.36996 11.24229 -5.08869 0.640 30.31371 55 ILE D CA 1
ATOM 10130 C CA B ILE D 1 55 ? 13.37494 11.21447 -5.07183 0.360 30.35133 55 ILE D CA 1
ATOM 10131 C C . ILE D 1 55 ? 12.41128 11.91701 -4.12649 1.000 29.53924 55 ILE D C 1
ATOM 10132 O O . ILE D 1 55 ? 12.75729 12.22365 -2.98202 1.000 32.15852 55 ILE D O 1
ATOM 10141 N N . ARG D 1 56 ? 11.19820 12.17096 -4.61607 1.000 27.88884 56 ARG D N 1
ATOM 10142 C CA . ARG D 1 56 ? 10.11944 12.75733 -3.82793 1.000 28.31013 56 ARG D CA 1
ATOM 10143 C C . ARG D 1 56 ? 8.91819 11.82718 -3.91194 1.000 26.63378 56 ARG D C 1
ATOM 10144 O O . ARG D 1 56 ? 8.45037 11.52377 -5.00608 1.000 26.64477 56 ARG D O 1
ATOM 10152 N N . ARG D 1 57 ? 8.46549 11.33968 -2.76375 1.000 29.16453 57 ARG D N 1
ATOM 10153 C CA A ARG D 1 57 ? 7.32594 10.43870 -2.67142 0.460 29.90372 57 ARG D CA 1
ATOM 10154 C CA B ARG D 1 57 ? 7.32262 10.44415 -2.67783 0.540 29.89751 57 ARG D CA 1
ATOM 10155 C C . ARG D 1 57 ? 6.15721 11.19191 -2.04652 1.000 33.30242 57 ARG D C 1
ATOM 10156 O O . ARG D 1 57 ? 6.32796 11.85747 -1.01533 1.000 30.22706 57 ARG D O 1
ATOM 10171 N N . THR D 1 58 ? 4.98336 11.10570 -2.68521 1.000 30.78648 58 THR D N 1
ATOM 10172 C CA . THR D 1 58 ? 3.74081 11.67836 -2.18037 1.000 29.27923 58 THR D CA 1
ATOM 10173 C C . THR D 1 58 ? 2.78814 10.52699 -1.87532 1.000 29.74829 58 THR D C 1
ATOM 10174 O O . THR D 1 58 ? 2.44041 9.75679 -2.77365 1.000 26.79838 58 THR D O 1
ATOM 10178 N N . ILE D 1 59 ? 2.38431 10.39636 -0.61228 1.000 27.78047 59 ILE D N 1
ATOM 10179 C CA . ILE D 1 59 ? 1.48321 9.32588 -0.17112 1.000 28.49607 59 ILE D CA 1
ATOM 10180 C C . ILE D 1 59 ? 0.16878 9.97314 0.26621 1.000 29.14818 59 ILE D C 1
ATOM 10181 O O . ILE D 1 59 ? 0.14800 10.80801 1.18676 1.000 29.44082 59 ILE D O 1
ATOM 10186 N N . GLU D 1 60 ? -0.92980 9.58403 -0.37148 1.000 33.14755 60 GLU D N 1
ATOM 10187 C CA . GLU D 1 60 ? -2.22621 10.10040 0.06009 1.000 28.37510 60 GLU D CA 1
ATOM 10188 C C . GLU D 1 60 ? -2.67195 9.44552 1.35338 1.000 25.35651 60 GLU D C 1
ATOM 10189 O O . GLU D 1 60 ? -2.15891 8.40465 1.73740 1.000 25.06553 60 GLU D O 1
ATOM 10195 N N . PRO D 1 61 ? -3.61910 10.05726 2.04945 1.000 27.70009 61 PRO D N 1
ATOM 10196 C CA . PRO D 1 61 ? -4.21740 9.40815 3.21857 1.000 30.12659 61 PRO D CA 1
ATOM 10197 C C . PRO D 1 61 ? -4.62318 7.97103 2.90222 1.000 32.25504 61 PRO D C 1
ATOM 10198 O O . PRO D 1 61 ? -5.15221 7.66337 1.82619 1.000 25.23541 61 PRO D O 1
ATOM 10202 N N . ASN D 1 62 ? -4.36547 7.08622 3.85897 1.000 32.65924 62 ASN D N 1
ATOM 10203 C CA . ASN D 1 62 ? -4.57954 5.64821 3.75167 1.000 33.19157 62 ASN D CA 1
ATOM 10204 C C . ASN D 1 62 ? -3.68787 4.99247 2.72040 1.000 32.91273 62 ASN D C 1
ATOM 10205 O O . ASN D 1 62 ? -3.91516 3.83093 2.37469 1.000 34.41599 62 ASN D O 1
ATOM 10210 N N . GLY D 1 63 ? -2.66676 5.69192 2.23868 1.000 26.73051 63 GLY D N 1
ATOM 10211 C CA . GLY D 1 63 ? -1.75146 5.12641 1.26119 1.000 26.01945 63 GLY D CA 1
ATOM 10212 C C . GLY D 1 63 ? -0.61324 4.38638 1.94622 1.000 30.03665 63 GLY D C 1
ATOM 10213 O O . GLY D 1 63 ? -0.12137 4.80435 2.99437 1.000 28.15671 63 GLY D O 1
ATOM 10214 N N . LEU D 1 64 ? -0.18561 3.28533 1.32164 1.000 26.33708 64 LEU D N 1
ATOM 10215 C CA . LEU D 1 64 ? 0.82184 2.39199 1.89359 1.000 24.11927 64 LEU D CA 1
ATOM 10216 C C . LEU D 1 64 ? 1.97234 2.23898 0.90545 1.000 26.26014 64 LEU D C 1
ATOM 10217 O O . LEU D 1 64 ? 1.81103 1.65337 -0.16776 1.000 24.08899 64 LEU D O 1
ATOM 10222 N N . LEU D 1 65 ? 3.13363 2.76486 1.26428 1.000 22.57864 65 LEU D N 1
ATOM 10223 C CA . LEU D 1 65 ? 4.33348 2.53158 0.48131 1.000 25.08968 65 LEU D CA 1
ATOM 10224 C C . LEU D 1 65 ? 4.79620 1.10380 0.74456 1.000 28.10040 65 LEU D C 1
ATOM 10225 O O . LEU D 1 65 ? 5.04694 0.72660 1.89795 1.000 24.66906 65 LEU D O 1
ATOM 10230 N N . LEU D 1 66 ? 4.87736 0.31106 -0.31924 1.000 25.10746 66 LEU D N 1
ATOM 10231 C CA . LEU D 1 66 ? 5.05696 -1.12740 -0.17021 1.000 22.68358 66 LEU D CA 1
ATOM 10232 C C . LEU D 1 66 ? 6.42174 -1.43384 0.44233 1.000 26.07504 66 LEU D C 1
ATOM 10233 O O . LEU D 1 66 ? 7.40100 -0.72417 0.16461 1.000 24.36004 66 LEU D O 1
ATOM 10238 N N . PRO D 1 67 ? 6.52875 -2.47817 1.27661 1.000 25.60991 67 PRO D N 1
ATOM 10239 C CA . PRO D 1 67 ? 7.83266 -2.82306 1.85738 1.000 25.78516 67 PRO D CA 1
ATOM 10240 C C . PRO D 1 67 ? 8.87262 -3.01932 0.77011 1.000 22.26775 67 PRO D C 1
ATOM 10241 O O . PRO D 1 67 ? 8.61976 -3.66896 -0.24962 1.000 23.87966 67 PRO D O 1
ATOM 10245 N N . GLN D 1 68 ? 10.07305 -2.49294 1.01706 1.000 22.47650 68 GLN D N 1
ATOM 10246 C CA . GLN D 1 68 ? 11.08722 -2.44391 -0.02644 1.000 25.01776 68 GLN D CA 1
ATOM 10247 C C . GLN D 1 68 ? 12.42359 -2.07193 0.59414 1.000 25.69547 68 GLN D C 1
ATOM 10248 O O . GLN D 1 68 ? 12.47781 -1.51421 1.69387 1.000 24.48470 68 GLN D O 1
ATOM 10254 N N . TYR D 1 69 ? 13.50227 -2.36312 -0.13588 1.000 24.54964 69 TYR D N 1
ATOM 10255 C CA . TYR D 1 69 ? 14.83445 -1.94134 0.27547 1.000 23.96380 69 TYR D CA 1
ATOM 10256 C C . TYR D 1 69 ? 15.58364 -1.45288 -0.95363 1.000 25.18635 69 TYR D C 1
ATOM 10257 O O . TYR D 1 69 ? 15.18628 -1.72096 -2.08826 1.000 25.32291 69 TYR D O 1
ATOM 10266 N N . SER D 1 70 ? 16.67290 -0.72130 -0.71953 1.000 24.82610 70 SER D N 1
ATOM 10267 C CA . SER D 1 70 ? 17.43305 -0.11450 -1.79669 1.000 27.62907 70 SER D CA 1
ATOM 10268 C C . SER D 1 70 ? 18.90326 -0.49261 -1.68241 1.000 23.89987 70 SER D C 1
ATOM 10269 O O . SER D 1 70 ? 19.39400 -0.85441 -0.60625 1.000 23.78021 70 SER D O 1
ATOM 10272 N N . ASN D 1 71 ? 19.62813 -0.35572 -2.78956 1.000 23.88104 71 ASN D N 1
ATOM 10273 C CA . ASN D 1 71 ? 21.07120 -0.60929 -2.72126 1.000 25.72842 71 ASN D CA 1
ATOM 10274 C C . ASN D 1 71 ? 21.84672 0.55879 -2.12848 1.000 31.97215 71 ASN D C 1
ATOM 10275 O O . ASN D 1 71 ? 23.07734 0.48915 -2.01794 1.000 31.75820 71 ASN D O 1
ATOM 10280 N N . ALA D 1 72 ? 21.16777 1.62028 -1.71359 1.000 29.12379 72 ALA D N 1
ATOM 10281 C CA . ALA D 1 72 ? 21.90415 2.78412 -1.25600 1.000 29.72105 72 ALA D CA 1
ATOM 10282 C C . ALA D 1 72 ? 21.27697 3.30381 0.02894 1.000 26.21585 72 ALA D C 1
ATOM 10283 O O . ALA D 1 72 ? 20.05531 3.20257 0.20624 1.000 28.94921 72 ALA D O 1
ATOM 10285 N N . PRO D 1 73 ? 22.08304 3.85203 0.94903 1.000 31.71938 73 PRO D N 1
ATOM 10286 C CA . PRO D 1 73 ? 21.50113 4.44677 2.15590 1.000 28.76813 73 PRO D CA 1
ATOM 10287 C C . PRO D 1 73 ? 20.62908 5.62082 1.73815 1.000 31.00980 73 PRO D C 1
ATOM 10288 O O . PRO D 1 73 ? 20.88173 6.26555 0.71671 1.000 31.10348 73 PRO D O 1
ATOM 10292 N N . LYS D 1 74 ? 19.56771 5.86276 2.51096 1.000 35.03789 74 LYS D N 1
ATOM 10293 C CA . LYS D 1 74 ? 18.60742 6.93103 2.24074 1.000 31.07631 74 LYS D CA 1
ATOM 10294 C C . LYS D 1 74 ? 18.49472 7.83677 3.45395 1.000 31.89362 74 LYS D C 1
ATOM 10295 O O . LYS D 1 74 ? 18.39923 7.36398 4.59043 1.000 35.00712 74 LYS D O 1
ATOM 10301 N N . LEU D 1 75 ? 18.47570 9.13364 3.20607 1.000 31.35396 75 LEU D N 1
ATOM 10302 C CA . LEU D 1 75 ? 18.06311 10.12245 4.19067 1.000 29.33192 75 LEU D CA 1
ATOM 10303 C C . LEU D 1 75 ? 16.78248 10.74216 3.65904 1.000 28.81722 75 LEU D C 1
ATOM 10304 O O . LEU D 1 75 ? 16.77957 11.30394 2.56144 1.000 30.13768 75 LEU D O 1
ATOM 10309 N N . ILE D 1 76 ? 15.69432 10.57896 4.40322 1.000 27.67575 76 ILE D N 1
ATOM 10310 C CA . ILE D 1 76 ? 14.36801 11.01640 4.00313 1.000 26.41242 76 ILE D CA 1
ATOM 10311 C C . ILE D 1 76 ? 14.02541 12.23129 4.84268 1.000 30.87374 76 ILE D C 1
ATOM 10312 O O . ILE D 1 76 ? 14.13043 12.17599 6.07156 1.000 28.60159 76 ILE D O 1
ATOM 10317 N N . TYR D 1 77 ? 13.62621 13.32071 4.19376 1.000 28.35873 77 TYR D N 1
ATOM 10318 C CA . TYR D 1 77 ? 13.07478 14.47176 4.89309 1.000 27.16359 77 TYR D CA 1
ATOM 10319 C C . TYR D 1 77 ? 11.56114 14.51899 4.68437 1.000 26.84052 77 TYR D C 1
ATOM 10320 O O . TYR D 1 77 ? 11.07450 14.42207 3.54687 1.000 24.94723 77 TYR D O 1
ATOM 10329 N N . ILE D 1 78 ? 10.81692 14.64741 5.77951 1.000 25.82639 78 ILE D N 1
ATOM 10330 C CA . ILE D 1 78 ? 9.35507 14.69495 5.72325 1.000 29.17397 78 ILE D CA 1
ATOM 10331 C C . ILE D 1 78 ? 8.95362 16.16039 5.56342 1.000 31.19816 78 ILE D C 1
ATOM 10332 O O . ILE D 1 78 ? 8.87792 16.91544 6.54101 1.000 28.07766 78 ILE D O 1
ATOM 10337 N N . GLU D 1 79 ? 8.69348 16.55483 4.31782 1.000 25.30837 79 GLU D N 1
ATOM 10338 C CA . GLU D 1 79 ? 8.29746 17.92419 4.01522 1.000 29.94037 79 GLU D CA 1
ATOM 10339 C C . GLU D 1 79 ? 6.92054 18.24545 4.58731 1.000 34.14654 79 GLU D C 1
ATOM 10340 O O . GLU D 1 79 ? 6.69210 19.35487 5.08543 1.000 31.67040 79 GLU D O 1
ATOM 10346 N N . ARG D 1 80 ? 5.98359 17.29840 4.51103 1.000 32.69958 80 ARG D N 1
ATOM 10347 C CA . ARG D 1 80 ? 4.60549 17.53280 4.92810 1.000 29.53087 80 ARG D CA 1
ATOM 10348 C C . ARG D 1 80 ? 3.97795 16.22407 5.36264 1.000 31.20233 80 ARG D C 1
ATOM 10349 O O . ARG D 1 80 ? 4.33614 15.15307 4.86136 1.000 31.95806 80 ARG D O 1
ATOM 10357 N N . GLY D 1 81 ? 3.02950 16.32470 6.28575 1.000 29.68561 81 GLY D N 1
ATOM 10358 C CA . GLY D 1 81 ? 2.16909 15.20273 6.65387 1.000 33.73619 81 GLY D CA 1
ATOM 10359 C C . GLY D 1 81 ? 2.68138 14.44325 7.86295 1.000 34.39556 81 GLY D C 1
ATOM 10360 O O . GLY D 1 81 ? 3.66618 14.80891 8.50856 1.000 29.14911 81 GLY D O 1
ATOM 10361 N N . ARG D 1 82 ? 1.99406 13.34467 8.16278 1.000 30.23148 82 ARG D N 1
ATOM 10362 C CA . ARG D 1 82 ? 2.38164 12.51717 9.29464 1.000 31.77766 82 ARG D CA 1
ATOM 10363 C C . ARG D 1 82 ? 2.00176 11.08060 8.99229 1.000 29.07749 82 ARG D C 1
ATOM 10364 O O . ARG D 1 82 ? 1.08973 10.83623 8.20847 1.000 23.08357 82 ARG D O 1
ATOM 10372 N N . GLY D 1 83 ? 2.71295 10.13625 9.60777 1.000 29.29229 83 GLY D N 1
ATOM 10373 C CA . GLY D 1 83 ? 2.43811 8.73871 9.34215 1.000 30.40824 83 GLY D CA 1
ATOM 10374 C C . GLY D 1 83 ? 3.30111 7.82420 10.18420 1.000 31.75668 83 GLY D C 1
ATOM 10375 O O . GLY D 1 83 ? 3.87007 8.23385 11.19605 1.000 31.91452 83 GLY D O 1
ATOM 10376 N N . ILE D 1 84 ? 3.37507 6.56827 9.76262 1.000 25.59427 84 ILE D N 1
ATOM 10377 C CA . ILE D 1 84 ? 4.11371 5.54279 10.48492 1.000 29.00843 84 ILE D CA 1
ATOM 10378 C C . ILE D 1 84 ? 4.99914 4.79864 9.50123 1.000 32.74970 84 ILE D C 1
ATOM 10379 O O . ILE D 1 84 ? 4.68278 4.67337 8.31296 1.000 25.60449 84 ILE D O 1
ATOM 10384 N N . THR D 1 85 ? 6.13960 4.33747 9.99492 1.000 27.33167 85 THR D N 1
ATOM 10385 C CA A THR D 1 85 ? 7.10961 3.60539 9.19813 0.290 30.73464 85 THR D CA 1
ATOM 10386 C CA B THR D 1 85 ? 7.03063 3.55345 9.16824 0.710 30.48646 85 THR D CA 1
ATOM 10387 C C . THR D 1 85 ? 7.51603 2.35806 9.96519 1.000 30.09971 85 THR D C 1
ATOM 10388 O O . THR D 1 85 ? 7.75796 2.43709 11.17395 1.000 27.63292 85 THR D O 1
ATOM 10395 N N . GLY D 1 86 ? 7.59535 1.23492 9.26426 1.000 28.10433 86 GLY D N 1
ATOM 10396 C CA . GLY D 1 86 ? 8.09076 0.00062 9.81744 1.000 30.33721 86 GLY D CA 1
ATOM 10397 C C . GLY D 1 86 ? 9.40482 -0.29682 9.14049 1.000 27.04970 86 GLY D C 1
ATOM 10398 O O . GLY D 1 86 ? 9.44389 -0.60525 7.94444 1.000 29.94416 86 GLY D O 1
ATOM 10399 N N . VAL D 1 87 ? 10.47434 -0.19129 9.88132 1.000 26.75902 87 VAL D N 1
ATOM 10400 C CA . VAL D 1 87 ? 11.80356 -0.54963 9.40773 1.000 25.15796 87 VAL D CA 1
ATOM 10401 C C . VAL D 1 87 ? 12.10612 -1.95445 9.90203 1.000 29.34324 87 VAL D C 1
ATOM 10402 O O . VAL D 1 87 ? 11.79952 -2.29863 11.05303 1.000 26.11210 87 VAL D O 1
ATOM 10406 N N . LEU D 1 88 ? 12.65436 -2.79385 9.02639 1.000 27.35728 88 LEU D N 1
ATOM 10407 C CA . LEU D 1 88 ? 12.70416 -4.23309 9.28044 1.000 25.91150 88 LEU D CA 1
ATOM 10408 C C . LEU D 1 88 ? 14.15169 -4.64727 9.55116 1.000 29.19495 88 LEU D C 1
ATOM 10409 O O . LEU D 1 88 ? 14.97232 -4.75369 8.63135 1.000 32.31604 88 LEU D O 1
ATOM 10414 N N . PHE D 1 89 ? 14.45851 -4.89553 10.81435 1.000 28.41426 89 PHE D N 1
ATOM 10415 C CA . PHE D 1 89 ? 15.83525 -5.21392 11.18289 1.000 34.99255 89 PHE D CA 1
ATOM 10416 C C . PHE D 1 89 ? 15.98591 -6.71298 11.31841 1.000 35.37466 89 PHE D C 1
ATOM 10417 O O . PHE D 1 89 ? 15.35524 -7.31730 12.20357 1.000 32.82222 89 PHE D O 1
ATOM 10425 N N . PRO D 1 90 ? 16.79599 -7.34700 10.47944 1.000 40.51131 90 PRO D N 1
ATOM 10426 C CA . PRO D 1 90 ? 16.81897 -8.80938 10.45588 1.000 34.65393 90 PRO D CA 1
ATOM 10427 C C . PRO D 1 90 ? 17.38778 -9.34908 11.75227 1.000 38.05632 90 PRO D C 1
ATOM 10428 O O . PRO D 1 90 ? 18.38803 -8.84465 12.25968 1.000 33.63439 90 PRO D O 1
ATOM 10432 N N . GLY D 1 91 ? 16.75245 -10.39319 12.27998 1.000 40.55759 91 GLY D N 1
ATOM 10433 C CA . GLY D 1 91 ? 17.21230 -11.00573 13.50431 1.000 40.15669 91 GLY D CA 1
ATOM 10434 C C . GLY D 1 91 ? 16.76848 -10.30625 14.77012 1.000 43.52293 91 GLY D C 1
ATOM 10435 O O . GLY D 1 91 ? 16.94454 -10.86538 15.85854 1.000 46.89559 91 GLY D O 1
ATOM 10436 N N . CYS D 1 92 ? 16.18670 -9.12492 14.66959 1.000 30.87333 92 CYS D N 1
ATOM 10437 C CA . CYS D 1 92 ? 15.75190 -8.40153 15.85557 1.000 35.85350 92 CYS D CA 1
ATOM 10438 C C . CYS D 1 92 ? 14.39329 -8.90747 16.32442 1.000 34.65861 92 CYS D C 1
ATOM 10439 O O . CYS D 1 92 ? 13.51607 -9.18906 15.49962 1.000 35.31943 92 CYS D O 1
ATOM 10442 N N . PRO D 1 93 ? 14.19778 -9.04794 17.63542 1.000 36.39166 93 PRO D N 1
ATOM 10443 C CA . PRO D 1 93 ? 12.91472 -9.55707 18.13138 1.000 45.09548 93 PRO D CA 1
ATOM 10444 C C . PRO D 1 93 ? 11.76953 -8.59594 17.84614 1.000 34.72372 93 PRO D C 1
ATOM 10445 O O . PRO D 1 93 ? 11.94371 -7.37684 17.78137 1.000 33.84870 93 PRO D O 1
ATOM 10449 N N . GLU D 1 94 ? 10.58772 -9.17284 17.66611 1.000 35.96976 94 GLU D N 1
ATOM 10450 C CA . GLU D 1 94 ? 9.33917 -8.42389 17.53203 1.000 34.58306 94 GLU D CA 1
ATOM 10451 C C . GLU D 1 94 ? 8.85109 -8.02335 18.92282 1.000 33.85205 94 GLU D C 1
ATOM 10452 O O . GLU D 1 94 ? 8.45628 -8.88718 19.71345 1.000 37.50112 94 GLU D O 1
ATOM 10458 N N . THR D 1 95 ? 8.87012 -6.72095 19.23395 1.000 23.69997 95 THR D N 1
ATOM 10459 C CA . THR D 1 95 ? 8.53549 -6.25810 20.58431 1.000 28.75206 95 THR D CA 1
ATOM 10460 C C . THR D 1 95 ? 7.20193 -5.52262 20.69775 1.000 27.62158 95 THR D C 1
ATOM 10461 O O . THR D 1 95 ? 6.88150 -5.03585 21.79356 1.000 22.21768 95 THR D O 1
ATOM 10465 N N . PHE D 1 96 ? 6.42354 -5.39921 19.60933 1.000 26.53826 96 PHE D N 1
ATOM 10466 C CA . PHE D 1 96 ? 5.08235 -4.80961 19.63936 1.000 24.82211 96 PHE D CA 1
ATOM 10467 C C . PHE D 1 96 ? 4.11908 -5.97873 19.46511 1.000 25.28118 96 PHE D C 1
ATOM 10468 O O . PHE D 1 96 ? 4.10641 -6.60920 18.40601 1.000 25.81842 96 PHE D O 1
ATOM 10476 N N . GLU D 1 97 ? 3.33337 -6.29701 20.48995 1.000 28.97686 97 GLU D N 1
ATOM 10477 C CA . GLU D 1 97 ? 2.50456 -7.48994 20.38753 1.000 27.25227 97 GLU D CA 1
ATOM 10478 C C . GLU D 1 97 ? 1.16920 -7.29557 21.06869 1.000 28.25645 97 GLU D C 1
ATOM 10479 O O . GLU D 1 97 ? 1.07503 -6.63432 22.10896 1.000 27.73686 97 GLU D O 1
ATOM 10485 N N . ASP D 1 98 ? 0.14075 -7.90547 20.47538 1.000 29.48552 98 ASP D N 1
ATOM 10486 C CA . ASP D 1 98 ? -1.14236 -8.02728 21.13937 1.000 28.44904 98 ASP D CA 1
ATOM 10487 C C . ASP D 1 98 ? -1.02493 -8.91353 22.38681 1.000 34.96194 98 ASP D C 1
ATOM 10488 O O . ASP D 1 98 ? -0.12476 -9.76759 22.48487 1.000 30.84268 98 ASP D O 1
ATOM 10493 N N . PRO D 1 99 ? -1.91129 -8.71315 23.36294 1.000 26.67946 99 PRO D N 1
ATOM 10494 C CA . PRO D 1 99 ? -1.91119 -9.57046 24.55159 1.000 31.02323 99 PRO D CA 1
ATOM 10495 C C . PRO D 1 99 ? -2.15609 -11.02109 24.16586 1.000 39.22741 99 PRO D C 1
ATOM 10496 O O . PRO D 1 99 ? -2.95777 -11.32551 23.28226 1.000 34.40003 99 PRO D O 1
ATOM 10500 N N . GLN D 1 100 ? -1.45265 -11.92529 24.83460 1.000 38.24905 100 GLN D N 1
ATOM 10501 C CA . GLN D 1 100 ? -1.67055 -13.32765 24.55176 1.000 40.20342 100 GLN D CA 1
ATOM 10502 C C . GLN D 1 100 ? -3.00765 -13.77210 25.14895 1.000 42.51640 100 GLN D C 1
ATOM 10503 O O . GLN D 1 100 ? -3.49035 -13.21150 26.13981 1.000 42.78083 100 GLN D O 1
ATOM 10509 N N . GLN D 1 101 ? -3.62027 -14.76749 24.51216 1.000 45.92777 101 GLN D N 1
ATOM 10510 C CA . GLN D 1 101 ? -4.92335 -15.29416 24.93804 1.000 56.37737 101 GLN D CA 1
ATOM 10511 C C . GLN D 1 101 ? -4.81366 -16.71655 25.49307 1.000 56.35677 101 GLN D C 1
ATOM 10512 O O . GLN D 1 101 ? -3.74110 -17.33314 25.45557 1.000 54.90605 101 GLN D O 1
ATOM 10514 N N . GLN D 1 119 ? -4.96043 -11.23831 16.40874 1.000 44.56590 119 GLN D N 1
ATOM 10515 C CA . GLN D 1 119 ? -3.83127 -11.23294 17.34143 1.000 43.80560 119 GLN D CA 1
ATOM 10516 C C . GLN D 1 119 ? -2.51852 -11.26935 16.55687 1.000 45.05359 119 GLN D C 1
ATOM 10517 O O . GLN D 1 119 ? -2.29887 -12.19770 15.77579 1.000 43.10296 119 GLN D O 1
ATOM 10523 N N . ASP D 1 120 ? -1.63605 -10.28155 16.76186 1.000 42.69604 120 ASP D N 1
ATOM 10524 C CA . ASP D 1 120 ? -0.45912 -10.13690 15.91379 1.000 35.76982 120 ASP D CA 1
ATOM 10525 C C . ASP D 1 120 ? 0.74181 -9.66993 16.73061 1.000 33.41079 120 ASP D C 1
ATOM 10526 O O . ASP D 1 120 ? 0.61305 -9.15675 17.84474 1.000 27.07763 120 ASP D O 1
ATOM 10531 N N . ARG D 1 121 ? 1.91605 -9.85563 16.14506 1.000 26.72662 121 ARG D N 1
ATOM 10532 C CA . ARG D 1 121 ? 3.17690 -9.39628 16.71609 1.000 31.18811 121 ARG D CA 1
ATOM 10533 C C . ARG D 1 121 ? 4.04840 -8.90495 15.57599 1.000 29.94765 121 ARG D C 1
ATOM 10534 O O . ARG D 1 121 ? 4.07078 -9.52572 14.51288 1.000 30.18206 121 ARG D O 1
ATOM 10542 N N . HIS D 1 122 ? 4.77133 -7.80493 15.78689 1.000 25.80652 122 HIS D N 1
ATOM 10543 C CA . HIS D 1 122 ? 5.65717 -7.30724 14.74143 1.000 24.74118 122 HIS D CA 1
ATOM 10544 C C . HIS D 1 122 ? 6.72270 -6.41096 15.36240 1.000 27.55587 122 HIS D C 1
ATOM 10545 O O . HIS D 1 122 ? 6.78374 -6.23697 16.58615 1.000 21.00007 122 HIS D O 1
ATOM 10552 N N . GLN D 1 123 ? 7.60483 -5.88432 14.50577 1.000 25.53908 123 GLN D N 1
ATOM 10553 C CA . GLN D 1 123 ? 8.67796 -5.02819 14.99178 1.000 26.26854 123 GLN D CA 1
ATOM 10554 C C . GLN D 1 123 ? 8.13851 -3.62537 15.30807 1.000 24.99709 123 GLN D C 1
ATOM 10555 O O . GLN D 1 123 ? 6.99993 -3.27992 15.00362 1.000 23.62673 123 GLN D O 1
ATOM 10561 N N . LYS D 1 124 ? 8.97598 -2.81283 15.95435 1.000 27.90310 124 LYS D N 1
ATOM 10562 C CA . LYS D 1 124 ? 8.50153 -1.55206 16.50989 1.000 26.80198 124 LYS D CA 1
ATOM 10563 C C . LYS D 1 124 ? 8.01947 -0.62800 15.39140 1.000 25.86835 124 LYS D C 1
ATOM 10564 O O . LYS D 1 124 ? 8.54135 -0.63316 14.27098 1.000 30.73697 124 LYS D O 1
ATOM 10570 N N . ILE D 1 125 ? 6.99290 0.15013 15.69880 1.000 25.75632 125 ILE D N 1
ATOM 10571 C CA . ILE D 1 125 ? 6.41047 1.12102 14.78043 1.000 25.72013 125 ILE D CA 1
ATOM 10572 C C . ILE D 1 125 ? 6.98633 2.49287 15.10274 1.000 30.57926 125 ILE D C 1
ATOM 10573 O O . ILE D 1 125 ? 7.00800 2.89624 16.26673 1.000 32.81560 125 ILE D O 1
ATOM 10578 N N . ARG D 1 126 ? 7.44282 3.21949 14.08446 1.000 27.93182 126 ARG D N 1
ATOM 10579 C CA . ARG D 1 126 ? 7.94591 4.57319 14.27420 1.000 31.49206 126 ARG D CA 1
ATOM 10580 C C . ARG D 1 126 ? 6.96924 5.55386 13.63678 1.000 34.30052 126 ARG D C 1
ATOM 10581 O O . ARG D 1 126 ? 6.41233 5.28103 12.56827 1.000 29.59790 126 ARG D O 1
ATOM 10589 N N . HIS D 1 127 ? 6.72186 6.66545 14.32250 1.000 35.57565 127 HIS D N 1
ATOM 10590 C CA . HIS D 1 127 ? 5.80613 7.70295 13.85283 1.000 26.13912 127 HIS D CA 1
ATOM 10591 C C . HIS D 1 127 ? 6.64373 8.85968 13.33067 1.000 35.92461 127 HIS D C 1
ATOM 10592 O O . HIS D 1 127 ? 7.61647 9.26120 13.97611 1.000 31.55497 127 HIS D O 1
ATOM 10599 N N . PHE D 1 128 ? 6.29819 9.37290 12.15847 1.000 31.28968 128 PHE D N 1
ATOM 10600 C CA . PHE D 1 128 ? 7.03938 10.49585 11.61237 1.000 32.56369 128 PHE D CA 1
ATOM 10601 C C . PHE D 1 128 ? 6.07102 11.65343 11.40356 1.000 32.91360 128 PHE D C 1
ATOM 10602 O O . PHE D 1 128 ? 4.85118 11.46878 11.32600 1.000 31.54930 128 PHE D O 1
ATOM 10610 N N . ARG D 1 129 ? 6.62503 12.85783 11.33716 1.000 33.11666 129 ARG D N 1
ATOM 10611 C CA A ARG D 1 129 ? 5.80646 14.01790 11.02545 0.460 33.69206 129 ARG D CA 1
ATOM 10612 C CA B ARG D 1 129 ? 5.84000 14.06753 11.13778 0.540 33.76824 129 ARG D CA 1
ATOM 10613 C C . ARG D 1 129 ? 6.67889 15.06625 10.35319 1.000 33.36121 129 ARG D C 1
ATOM 10614 O O . ARG D 1 129 ? 7.90172 14.92617 10.25652 1.000 27.59673 129 ARG D O 1
ATOM 10629 N N . GLU D 1 130 ? 6.01306 16.09524 9.82550 1.000 27.82106 130 GLU D N 1
ATOM 10630 C CA . GLU D 1 130 ? 6.69524 17.19805 9.15263 1.000 31.48101 130 GLU D CA 1
ATOM 10631 C C . GLU D 1 130 ? 7.89149 17.68133 9.97117 1.000 27.94969 130 GLU D C 1
ATOM 10632 O O . GLU D 1 130 ? 7.78230 17.90717 11.17726 1.000 29.56444 130 GLU D O 1
ATOM 10638 N N . GLY D 1 131 ? 9.03523 17.85713 9.29932 1.000 26.64133 131 GLY D N 1
ATOM 10639 C CA . GLY D 1 131 ? 10.27178 18.25846 9.94261 1.000 26.50928 131 GLY D CA 1
ATOM 10640 C C . GLY D 1 131 ? 11.20174 17.11123 10.29021 1.000 27.73548 131 GLY D C 1
ATOM 10641 O O . GLY D 1 131 ? 12.36934 17.35911 10.64528 1.000 33.55030 131 GLY D O 1
ATOM 10642 N N . ASP D 1 132 ? 10.72320 15.86941 10.21798 1.000 26.52259 132 ASP D N 1
ATOM 10643 C CA . ASP D 1 132 ? 11.54237 14.71830 10.58150 1.000 32.48779 132 ASP D CA 1
ATOM 10644 C C . ASP D 1 132 ? 12.53282 14.36607 9.47896 1.000 27.53904 132 ASP D C 1
ATOM 10645 O O . ASP D 1 132 ? 12.22571 14.46945 8.28768 1.000 28.53374 132 ASP D O 1
ATOM 10650 N N . ILE D 1 133 ? 13.71889 13.91829 9.89089 1.000 27.65687 133 ILE D N 1
ATOM 10651 C CA . ILE D 1 133 ? 14.69074 13.25035 9.03209 1.000 25.83465 133 ILE D CA 1
ATOM 10652 C C . ILE D 1 133 ? 14.67165 11.78458 9.45525 1.000 29.04133 133 ILE D C 1
ATOM 10653 O O . ILE D 1 133 ? 14.63376 11.49701 10.65359 1.000 27.88654 133 ILE D O 1
ATOM 10658 N N . ILE D 1 134 ? 14.67914 10.86184 8.48187 1.000 27.09598 134 ILE D N 1
ATOM 10659 C CA . ILE D 1 134 ? 14.69124 9.41787 8.73055 1.000 24.14441 134 ILE D CA 1
ATOM 10660 C C . ILE D 1 134 ? 15.87160 8.82640 7.97421 1.000 26.50285 134 ILE D C 1
ATOM 10661 O O . ILE D 1 134 ? 16.01801 9.05297 6.76935 1.000 26.58579 134 ILE D O 1
ATOM 10666 N N . ALA D 1 135 ? 16.70673 8.07224 8.66946 1.000 25.66413 135 ALA D N 1
ATOM 10667 C CA . ALA D 1 135 ? 17.89298 7.48298 8.06971 1.000 25.66866 135 ALA D CA 1
ATOM 10668 C C . ALA D 1 135 ? 17.65404 5.99571 7.85178 1.000 29.99979 135 ALA D C 1
ATOM 10669 O O . ALA D 1 135 ? 17.28224 5.28563 8.78849 1.000 28.99158 135 ALA D O 1
ATOM 10671 N N . LEU D 1 136 ? 17.86514 5.52793 6.62691 1.000 27.81952 136 LEU D N 1
ATOM 10672 C CA . LEU D 1 136 ? 17.61167 4.12228 6.29124 1.000 30.33012 136 LEU D CA 1
ATOM 10673 C C . LEU D 1 136 ? 18.89999 3.53466 5.73040 1.000 26.85615 136 LEU D C 1
ATOM 10674 O O . LEU D 1 136 ? 19.29355 3.90361 4.60647 1.000 33.92720 136 LEU D O 1
ATOM 10679 N N . PRO D 1 137 ? 19.61293 2.66687 6.46126 1.000 25.81310 137 PRO D N 1
ATOM 10680 C CA . PRO D 1 137 ? 20.82568 2.05924 5.90323 1.000 25.39919 137 PRO D CA 1
ATOM 10681 C C . PRO D 1 137 ? 20.54336 1.26014 4.63781 1.000 25.92408 137 PRO D C 1
ATOM 10682 O O . PRO D 1 137 ? 19.43193 0.77092 4.41006 1.000 24.25932 137 PRO D O 1
ATOM 10686 N N . ALA D 1 138 ? 21.57712 1.11049 3.80900 1.000 26.37621 138 ALA D N 1
ATOM 10687 C CA . ALA D 1 138 ? 21.42957 0.31979 2.58766 1.000 32.27335 138 ALA D CA 1
ATOM 10688 C C . ALA D 1 138 ? 20.99657 -1.10132 2.92269 1.000 28.42290 138 ALA D C 1
ATOM 10689 O O . ALA D 1 138 ? 21.46770 -1.69458 3.89724 1.000 24.55082 138 ALA D O 1
ATOM 10691 N N . GLY D 1 139 ? 20.09566 -1.65439 2.10134 1.000 28.94293 139 GLY D N 1
ATOM 10692 C CA . GLY D 1 139 ? 19.66737 -3.04092 2.25834 1.000 28.21733 139 GLY D CA 1
ATOM 10693 C C . GLY D 1 139 ? 18.66597 -3.29854 3.36165 1.000 30.06540 139 GLY D C 1
ATOM 10694 O O . GLY D 1 139 ? 18.32049 -4.46346 3.59981 1.000 29.39391 139 GLY D O 1
ATOM 10695 N N . VAL D 1 140 ? 18.18956 -2.26096 4.04971 1.000 26.88677 140 VAL D N 1
ATOM 10696 C CA . VAL D 1 140 ? 17.23103 -2.42172 5.13170 1.000 27.24247 140 VAL D CA 1
ATOM 10697 C C . VAL D 1 140 ? 15.84891 -2.15113 4.56369 1.000 26.86162 140 VAL D C 1
ATOM 10698 O O . VAL D 1 140 ? 15.58932 -1.07249 4.00635 1.000 22.68292 140 VAL D O 1
ATOM 10702 N N . ALA D 1 141 ? 14.97378 -3.13857 4.68187 1.000 24.05779 141 ALA D N 1
ATOM 10703 C CA . ALA D 1 141 ? 13.62699 -2.99686 4.15782 1.000 23.59284 141 ALA D CA 1
ATOM 10704 C C . ALA D 1 141 ? 12.75944 -2.15390 5.08767 1.000 24.83345 141 ALA D C 1
ATOM 10705 O O . ALA D 1 141 ? 12.94469 -2.13415 6.30930 1.000 22.96463 141 ALA D O 1
ATOM 10707 N N . HIS D 1 142 ? 11.78370 -1.46560 4.49529 1.000 22.07199 142 HIS D N 1
ATOM 10708 C CA . HIS D 1 142 ? 10.88393 -0.61695 5.26229 1.000 22.76551 142 HIS D CA 1
ATOM 10709 C C . HIS D 1 142 ? 9.57827 -0.48260 4.49875 1.000 23.70482 142 HIS D C 1
ATOM 10710 O O . HIS D 1 142 ? 9.53916 -0.62733 3.27197 1.000 23.61125 142 HIS D O 1
ATOM 10717 N N . TRP D 1 143 ? 8.51615 -0.16675 5.24258 1.000 24.06447 143 TRP D N 1
ATOM 10718 C CA . TRP D 1 143 ? 7.24454 0.26412 4.68148 1.000 25.15717 143 TRP D CA 1
ATOM 10719 C C . TRP D 1 143 ? 6.81857 1.53879 5.40623 1.000 25.30326 143 TRP D C 1
ATOM 10720 O O . TRP D 1 143 ? 7.30819 1.84609 6.49892 1.000 27.80526 143 TRP D O 1
ATOM 10731 N N . ILE D 1 144 ? 5.90754 2.28532 4.78885 1.000 28.59199 144 ILE D N 1
ATOM 10732 C CA . ILE D 1 144 ? 5.48592 3.60140 5.28127 1.000 28.66743 144 ILE D CA 1
ATOM 10733 C C . ILE D 1 144 ? 3.99716 3.73157 4.98756 1.000 28.93998 144 ILE D C 1
ATOM 10734 O O . ILE D 1 144 ? 3.52668 3.26391 3.95133 1.000 27.54646 144 ILE D O 1
ATOM 10739 N N . TYR D 1 145 ? 3.25268 4.33668 5.91537 1.000 28.09324 145 TYR D N 1
ATOM 10740 C CA . TYR D 1 145 ? 1.80049 4.42209 5.83447 1.000 27.36993 145 TYR D CA 1
ATOM 10741 C C . TYR D 1 145 ? 1.34590 5.79933 6.27829 1.000 23.54131 145 TYR D C 1
ATOM 10742 O O . TYR D 1 145 ? 1.77549 6.27969 7.33098 1.000 27.83451 145 TYR D O 1
ATOM 10751 N N . ASN D 1 146 ? 0.49322 6.43033 5.47966 1.000 26.71262 146 ASN D N 1
ATOM 10752 C CA . ASN D 1 146 ? -0.06952 7.74097 5.83014 1.000 24.38665 146 ASN D CA 1
ATOM 10753 C C . ASN D 1 146 ? -1.35646 7.48723 6.59813 1.000 28.90116 146 ASN D C 1
ATOM 10754 O O . ASN D 1 146 ? -2.39829 7.19974 6.00321 1.000 27.79771 146 ASN D O 1
ATOM 10759 N N . ASP D 1 147 ? -1.29488 7.59466 7.92721 1.000 33.05946 147 ASP D N 1
ATOM 10760 C CA . ASP D 1 147 ? -2.48686 7.44570 8.75384 1.000 34.63094 147 ASP D CA 1
ATOM 10761 C C . ASP D 1 147 ? -3.07203 8.78848 9.18044 1.000 41.31513 147 ASP D C 1
ATOM 10762 O O . ASP D 1 147 ? -3.86342 8.83996 10.12797 1.000 39.15896 147 ASP D O 1
ATOM 10767 N N . GLY D 1 148 ? -2.70715 9.87062 8.49223 1.000 35.03519 148 GLY D N 1
ATOM 10768 C CA . GLY D 1 148 ? -3.31599 11.16376 8.70877 1.000 34.94662 148 GLY D CA 1
ATOM 10769 C C . GLY D 1 148 ? -4.35808 11.48799 7.65176 1.000 38.28650 148 GLY D C 1
ATOM 10770 O O . GLY D 1 148 ? -4.73824 10.65456 6.82796 1.000 36.47580 148 GLY D O 1
ATOM 10771 N N . ASP D 1 149 ? -4.81270 12.74055 7.67874 1.000 38.77207 149 ASP D N 1
ATOM 10772 C CA . ASP D 1 149 ? -5.85919 13.21325 6.79173 1.000 40.77626 149 ASP D CA 1
ATOM 10773 C C . ASP D 1 149 ? -5.33443 14.11143 5.68466 1.000 35.73485 149 ASP D C 1
ATOM 10774 O O . ASP D 1 149 ? -6.11796 14.55872 4.83822 1.000 38.82956 149 ASP D O 1
ATOM 10779 N N . SER D 1 150 ? -4.04682 14.39760 5.66921 1.000 34.01254 150 SER D N 1
ATOM 10780 C CA . SER D 1 150 ? -3.52663 15.15123 4.54230 1.000 33.42171 150 SER D CA 1
ATOM 10781 C C . SER D 1 150 ? -2.39007 14.34257 3.93290 1.000 31.14298 150 SER D C 1
ATOM 10782 O O . SER D 1 150 ? -1.93153 13.36899 4.54034 1.000 31.30233 150 SER D O 1
ATOM 10785 N N . PRO D 1 151 ? -1.89313 14.71965 2.75946 1.000 33.33106 151 PRO D N 1
ATOM 10786 C CA . PRO D 1 151 ? -0.84346 13.92407 2.11137 1.000 33.37021 151 PRO D CA 1
ATOM 10787 C C . PRO D 1 151 ? 0.47427 13.96306 2.87307 1.000 34.29820 151 PRO D C 1
ATOM 10788 O O . PRO D 1 151 ? 0.81478 14.94387 3.54311 1.000 31.15268 151 PRO D O 1
ATOM 10792 N N . VAL D 1 152 ? 1.23672 12.88237 2.74030 1.000 26.98826 152 VAL D N 1
ATOM 10793 C CA . VAL D 1 152 ? 2.62996 12.85144 3.18239 1.000 29.58424 152 VAL D CA 1
ATOM 10794 C C . VAL D 1 152 ? 3.50759 13.17279 1.97867 1.000 27.70291 152 VAL D C 1
ATOM 10795 O O . VAL D 1 152 ? 3.30976 12.62436 0.88487 1.000 25.99668 152 VAL D O 1
ATOM 10799 N N . VAL D 1 153 ? 4.46336 14.08166 2.15754 1.000 26.52320 153 VAL D N 1
ATOM 10800 C CA . VAL D 1 153 ? 5.42951 14.39100 1.10704 1.000 29.70799 153 VAL D CA 1
ATOM 10801 C C . VAL D 1 153 ? 6.82753 14.21602 1.68266 1.000 30.49591 153 VAL D C 1
ATOM 10802 O O . VAL D 1 153 ? 7.19953 14.88916 2.65048 1.000 27.20226 153 VAL D O 1
ATOM 10806 N N . THR D 1 154 ? 7.60243 13.32239 1.09519 1.000 27.75761 154 THR D N 1
ATOM 10807 C CA . THR D 1 154 ? 8.91887 13.00949 1.62027 1.000 30.87323 154 THR D CA 1
ATOM 10808 C C . THR D 1 154 ? 9.94755 13.18768 0.51435 1.000 36.01146 154 THR D C 1
ATOM 10809 O O . THR D 1 154 ? 9.74309 12.73527 -0.61818 1.000 34.32386 154 THR D O 1
ATOM 10813 N N . VAL D 1 155 ? 11.04576 13.85688 0.84331 1.000 30.30782 155 VAL D N 1
ATOM 10814 C CA . VAL D 1 155 ? 12.12524 14.08950 -0.09994 1.000 26.51822 155 VAL D CA 1
ATOM 10815 C C . VAL D 1 155 ? 13.31343 13.27389 0.37479 1.000 29.46256 155 VAL D C 1
ATOM 10816 O O . VAL D 1 155 ? 13.73784 13.40346 1.53238 1.000 31.49161 155 VAL D O 1
ATOM 10820 N N . SER D 1 156 ? 13.82709 12.40789 -0.49883 1.000 27.62107 156 SER D N 1
ATOM 10821 C CA . SER D 1 156 ? 14.85344 11.43285 -0.12038 1.000 29.30887 156 SER D CA 1
ATOM 10822 C C . SER D 1 156 ? 16.15314 11.65481 -0.87355 1.000 27.06443 156 SER D C 1
ATOM 10823 O O . SER D 1 156 ? 16.15252 11.79285 -2.10216 1.000 31.03969 156 SER D O 1
ATOM 10826 N N . LEU D 1 157 ? 17.27013 11.63548 -0.14844 1.000 26.19383 157 LEU D N 1
ATOM 10827 C CA . LEU D 1 157 ? 18.57084 11.58678 -0.79066 1.000 26.74709 157 LEU D CA 1
ATOM 10828 C C . LEU D 1 157 ? 19.03818 10.13683 -0.78079 1.000 28.38679 157 LEU D C 1
ATOM 10829 O O . LEU D 1 157 ? 19.20612 9.55247 0.28871 1.000 30.06065 157 LEU D O 1
ATOM 10834 N N . LEU D 1 158 ? 19.22934 9.55670 -1.95750 1.000 33.02393 158 LEU D N 1
ATOM 10835 C CA . LEU D 1 158 ? 19.85763 8.24433 -2.06851 1.000 33.51883 158 LEU D CA 1
ATOM 10836 C C . LEU D 1 158 ? 21.34104 8.46837 -2.30852 1.000 29.76622 158 LEU D C 1
ATOM 10837 O O . LEU D 1 158 ? 21.71592 9.04047 -3.33702 1.000 27.24674 158 LEU D O 1
ATOM 10842 N N . HIS D 1 159 ? 22.18622 8.04542 -1.35932 1.000 31.87684 159 HIS D N 1
ATOM 10843 C CA . HIS D 1 159 ? 23.63554 8.21984 -1.50860 1.000 28.23666 159 HIS D CA 1
ATOM 10844 C C . HIS D 1 159 ? 24.21255 7.00186 -2.22464 1.000 29.30524 159 HIS D C 1
ATOM 10845 O O . HIS D 1 159 ? 24.71627 6.05341 -1.61200 1.000 28.58521 159 HIS D O 1
ATOM 10852 N N . THR D 1 160 ? 24.17004 7.05769 -3.55770 1.000 30.15692 160 THR D N 1
ATOM 10853 C CA . THR D 1 160 ? 24.53737 5.89105 -4.36374 1.000 32.74771 160 THR D CA 1
ATOM 10854 C C . THR D 1 160 ? 26.03835 5.66870 -4.37534 1.000 32.19726 160 THR D C 1
ATOM 10855 O O . THR D 1 160 ? 26.49891 4.53487 -4.58394 1.000 33.45141 160 THR D O 1
ATOM 10859 N N . ASN D 1 161 ? 26.81794 6.73015 -4.18382 1.000 28.62670 161 ASN D N 1
ATOM 10860 C CA . ASN D 1 161 ? 28.26512 6.62246 -4.08470 1.000 32.28230 161 ASN D CA 1
ATOM 10861 C C . ASN D 1 161 ? 28.73498 6.11595 -2.72365 1.000 39.26122 161 ASN D C 1
ATOM 10862 O O . ASN D 1 161 ? 29.93566 6.10310 -2.46084 1.000 39.81703 161 ASN D O 1
ATOM 10867 N N . ASN D 1 162 ? 27.82903 5.65373 -1.87731 1.000 35.92237 162 ASN D N 1
ATOM 10868 C CA . ASN D 1 162 ? 28.18043 5.26182 -0.52132 1.000 29.69857 162 ASN D CA 1
ATOM 10869 C C . ASN D 1 162 ? 28.97110 3.95413 -0.50384 1.000 31.73819 162 ASN D C 1
ATOM 10870 O O . ASN D 1 162 ? 28.71832 3.04924 -1.29959 1.000 34.40989 162 ASN D O 1
ATOM 10875 N N . TYR D 1 163 ? 29.93728 3.85519 0.42167 1.000 31.32647 163 TYR D N 1
ATOM 10876 C CA . TYR D 1 163 ? 30.72654 2.62813 0.56716 1.000 32.54088 163 TYR D CA 1
ATOM 10877 C C . TYR D 1 163 ? 29.84914 1.39239 0.79388 1.000 34.95956 163 TYR D C 1
ATOM 10878 O O . TYR D 1 163 ? 30.23239 0.27287 0.42693 1.000 30.86344 163 TYR D O 1
ATOM 10887 N N . ALA D 1 164 ? 28.68722 1.56244 1.42176 1.000 31.19388 164 ALA D N 1
ATOM 10888 C CA . ALA D 1 164 ? 27.80513 0.43033 1.68608 1.000 34.48053 164 ALA D CA 1
ATOM 10889 C C . ALA D 1 164 ? 27.19664 -0.16453 0.41470 1.000 31.75012 164 ALA D C 1
ATOM 10890 O O . ALA D 1 164 ? 26.63888 -1.27128 0.46758 1.000 29.11943 164 ALA D O 1
ATOM 10892 N N . ASN D 1 165 ? 27.30049 0.52170 -0.72127 1.000 27.43942 165 ASN D N 1
ATOM 10893 C CA . ASN D 1 165 ? 26.71081 0.06539 -1.97984 1.000 30.24293 165 ASN D CA 1
ATOM 10894 C C . ASN D 1 165 ? 27.85031 -0.46274 -2.84208 1.000 30.16762 165 ASN D C 1
ATOM 10895 O O . ASN D 1 165 ? 28.57654 0.32416 -3.45333 1.000 29.22193 165 ASN D O 1
ATOM 10900 N N . GLN D 1 166 ? 28.03216 -1.78873 -2.86487 1.000 30.36885 166 GLN D N 1
ATOM 10901 C CA . GLN D 1 166 ? 28.99136 -2.41755 -3.77245 1.000 29.04877 166 GLN D CA 1
ATOM 10902 C C . GLN D 1 166 ? 28.31774 -2.93775 -5.04738 1.000 32.72691 166 GLN D C 1
ATOM 10903 O O . GLN D 1 166 ? 28.94326 -3.67535 -5.81416 1.000 33.70400 166 GLN D O 1
ATOM 10909 N N . LEU D 1 167 ? 27.05788 -2.57952 -5.30385 1.000 28.83494 167 LEU D N 1
ATOM 10910 C CA . LEU D 1 167 ? 26.33432 -3.19406 -6.41323 1.000 30.48470 167 LEU D CA 1
ATOM 10911 C C . LEU D 1 167 ? 26.41964 -2.38597 -7.70630 1.000 36.50269 167 LEU D C 1
ATOM 10912 O O . LEU D 1 167 ? 26.87386 -2.91082 -8.72979 1.000 31.23409 167 LEU D O 1
ATOM 10917 N N . ASP D 1 168 ? 25.98132 -1.11586 -7.68280 1.000 31.65932 168 ASP D N 1
ATOM 10918 C CA . ASP D 1 168 ? 25.66403 -0.36896 -8.90225 1.000 32.42342 168 ASP D CA 1
ATOM 10919 C C . ASP D 1 168 ? 25.57801 1.11238 -8.55851 1.000 34.76450 168 ASP D C 1
ATOM 10920 O O . ASP D 1 168 ? 24.97883 1.47208 -7.53924 1.000 30.81326 168 ASP D O 1
ATOM 10925 N N . GLU D 1 169 ? 26.18864 1.97756 -9.37379 1.000 33.38097 169 GLU D N 1
ATOM 10926 C CA . GLU D 1 169 ? 26.07199 3.40857 -9.11374 1.000 39.24312 169 GLU D CA 1
ATOM 10927 C C . GLU D 1 169 ? 24.64311 3.90487 -9.31918 1.000 40.73603 169 GLU D C 1
ATOM 10928 O O . GLU D 1 169 ? 24.27856 4.95422 -8.77458 1.000 43.43960 169 GLU D O 1
ATOM 10934 N N . ASN D 1 170 ? 23.83515 3.19505 -10.13319 1.000 34.97920 170 ASN D N 1
ATOM 10935 C CA . ASN D 1 170 ? 22.43378 3.55294 -10.37070 1.000 36.39350 170 ASN D CA 1
ATOM 10936 C C . ASN D 1 170 ? 21.57976 3.16531 -9.16679 1.000 34.07118 170 ASN D C 1
ATOM 10937 O O . ASN D 1 170 ? 21.78559 2.09924 -8.58682 1.000 32.39488 170 ASN D O 1
ATOM 10942 N N . PRO D 1 171 ? 20.60452 3.99473 -8.77809 1.000 36.01045 171 PRO D N 1
ATOM 10943 C CA . PRO D 1 171 ? 19.75497 3.63353 -7.63978 1.000 31.36389 171 PRO D CA 1
ATOM 10944 C C . PRO D 1 171 ? 18.82053 2.49670 -8.03237 1.000 30.82270 171 PRO D C 1
ATOM 10945 O O . PRO D 1 171 ? 18.24843 2.49965 -9.12138 1.000 33.08444 171 PRO D O 1
ATOM 10949 N N . ARG D 1 172 ? 18.68100 1.51733 -7.13764 1.000 29.69186 172 ARG D N 1
ATOM 10950 C CA . ARG D 1 172 ? 17.87836 0.32110 -7.37118 1.000 32.96170 172 ARG D CA 1
ATOM 10951 C C . ARG D 1 172 ? 16.93675 0.11408 -6.19895 1.000 31.04120 172 ARG D C 1
ATOM 10952 O O . ARG D 1 172 ? 17.31022 0.35090 -5.04715 1.000 32.12223 172 ARG D O 1
ATOM 10960 N N . HIS D 1 173 ? 15.71061 -0.32194 -6.48842 1.000 28.05515 173 HIS D N 1
ATOM 10961 C CA . HIS D 1 173 ? 14.70200 -0.51512 -5.45679 1.000 27.58489 173 HIS D CA 1
ATOM 10962 C C . HIS D 1 173 ? 14.16375 -1.92463 -5.58771 1.000 26.26401 173 HIS D C 1
ATOM 10963 O O . HIS D 1 173 ? 13.71248 -2.31228 -6.66429 1.000 27.12869 173 HIS D O 1
ATOM 10970 N N . PHE D 1 174 ? 14.22866 -2.68346 -4.49135 1.000 24.49681 174 PHE D N 1
ATOM 10971 C CA . PHE D 1 174 ? 13.83991 -4.09506 -4.45567 1.000 28.95877 174 PHE D CA 1
ATOM 10972 C C . PHE D 1 174 ? 12.56427 -4.17842 -3.63900 1.000 25.54347 174 PHE D C 1
ATOM 10973 O O . PHE D 1 174 ? 12.60157 -3.96427 -2.42602 1.000 25.00985 174 PHE D O 1
ATOM 10981 N N . TYR D 1 175 ? 11.43499 -4.48801 -4.27824 1.000 23.28090 175 TYR D N 1
ATOM 10982 C CA . TYR D 1 175 ? 10.17461 -4.53280 -3.54815 1.000 24.42169 175 TYR D CA 1
ATOM 10983 C C . TYR D 1 175 ? 9.93092 -5.92937 -3.00139 1.000 23.54881 175 TYR D C 1
ATOM 10984 O O . TYR D 1 175 ? 10.17884 -6.92300 -3.67781 1.000 26.87750 175 TYR D O 1
ATOM 10993 N N . LEU D 1 176 ? 9.43545 -5.98931 -1.77468 1.000 25.90587 176 LEU D N 1
ATOM 10994 C CA . LEU D 1 176 ? 9.05328 -7.24731 -1.15421 1.000 26.31142 176 LEU D CA 1
ATOM 10995 C C . LEU D 1 176 ? 7.63048 -7.65421 -1.48290 1.000 28.87901 176 LEU D C 1
ATOM 10996 O O . LEU D 1 176 ? 7.26890 -8.82090 -1.28548 1.000 27.11345 176 LEU D O 1
ATOM 11001 N N . ALA D 1 177 ? 6.81388 -6.71990 -1.95237 1.000 26.40411 177 ALA D N 1
ATOM 11002 C CA . ALA D 1 177 ? 5.40610 -6.98818 -2.20164 1.000 27.49969 177 ALA D CA 1
ATOM 11003 C C . ALA D 1 177 ? 4.92663 -6.06454 -3.30257 1.000 31.81167 177 ALA D C 1
ATOM 11004 O O . ALA D 1 177 ? 5.57630 -5.07286 -3.63154 1.000 28.54169 177 ALA D O 1
ATOM 11006 N N . GLY D 1 178 ? 3.76396 -6.39350 -3.86231 1.000 25.48112 178 GLY D N 1
ATOM 11007 C CA . GLY D 1 178 ? 3.13228 -5.53062 -4.82181 1.000 27.47805 178 GLY D CA 1
ATOM 11008 C C . GLY D 1 178 ? 3.80636 -5.69915 -6.15337 1.000 29.65910 178 GLY D C 1
ATOM 11009 O O . GLY D 1 178 ? 4.64075 -6.57350 -6.33194 1.000 27.82951 178 GLY D O 1
ATOM 11010 N N . ASN D 1 179 ? 3.44059 -4.83485 -7.10080 1.000 33.33981 179 ASN D N 1
ATOM 11011 C CA . ASN D 1 179 ? 3.94762 -4.90107 -8.47140 1.000 30.26257 179 ASN D CA 1
ATOM 11012 C C . ASN D 1 179 ? 4.37580 -3.50306 -8.89712 1.000 31.15436 179 ASN D C 1
ATOM 11013 O O . ASN D 1 179 ? 3.63458 -2.80760 -9.59686 1.000 33.37177 179 ASN D O 1
ATOM 11018 N N . PRO D 1 180 ? 5.57056 -3.07412 -8.51232 1.000 29.22772 180 PRO D N 1
ATOM 11019 C CA . PRO D 1 180 ? 5.96650 -1.67290 -8.69492 1.000 28.75176 180 PRO D CA 1
ATOM 11020 C C . PRO D 1 180 ? 6.41757 -1.34589 -10.11205 1.000 33.92278 180 PRO D C 1
ATOM 11021 O O . PRO D 1 180 ? 6.84482 -2.20630 -10.88001 1.000 28.95258 180 PRO D O 1
ATOM 11025 N N . ASP D 1 181 ? 6.35619 -0.05754 -10.43608 1.000 31.67960 181 ASP D N 1
ATOM 11026 C CA . ASP D 1 181 ? 7.00436 0.45397 -11.63157 1.000 36.04552 181 ASP D CA 1
ATOM 11027 C C . ASP D 1 181 ? 8.38871 0.93261 -11.23196 1.000 33.84091 181 ASP D C 1
ATOM 11028 O O . ASP D 1 181 ? 8.61176 1.33710 -10.08790 1.000 35.69971 181 ASP D O 1
ATOM 11033 N N . ASP D 1 182 ? 9.33026 0.86411 -12.16357 1.000 36.27560 182 ASP D N 1
ATOM 11034 C CA . ASP D 1 182 ? 10.68155 1.31580 -11.84471 1.000 45.86047 182 ASP D CA 1
ATOM 11035 C C . ASP D 1 182 ? 10.65177 2.83066 -11.65035 1.000 41.54384 182 ASP D C 1
ATOM 11036 O O . ASP D 1 182 ? 10.17233 3.56594 -12.52179 1.000 38.78345 182 ASP D O 1
ATOM 11041 N N . GLU D 1 183 ? 11.12975 3.28900 -10.48987 1.000 40.71820 183 GLU D N 1
ATOM 11042 C CA . GLU D 1 183 ? 11.03768 4.68823 -10.08805 1.000 43.58108 183 GLU D CA 1
ATOM 11043 C C . GLU D 1 183 ? 11.89726 5.61434 -10.93827 1.000 48.60598 183 GLU D C 1
ATOM 11044 O O . GLU D 1 183 ? 11.70612 6.83278 -10.88706 1.000 43.62123 183 GLU D O 1
ATOM 11050 N N . HIS D 1 184 ? 12.84362 5.08358 -11.70239 1.000 45.22173 184 HIS D N 1
ATOM 11051 C CA . HIS D 1 184 ? 13.75969 5.91319 -12.47035 1.000 41.43260 184 HIS D CA 1
ATOM 11052 C C . HIS D 1 184 ? 13.58396 5.69394 -13.97472 1.000 48.12006 184 HIS D C 1
ATOM 11053 O O . HIS D 1 184 ? 14.53143 5.85327 -14.74497 1.000 57.42204 184 HIS D O 1
ATOM 11060 N N . GLN D 1 185 ? 12.36484 5.35742 -14.40705 1.000 51.23440 185 GLN D N 1
ATOM 11061 C CA . GLN D 1 185 ? 12.06890 5.07972 -15.80924 1.000 52.28383 185 GLN D CA 1
ATOM 11062 C C . GLN D 1 185 ? 10.58744 5.34109 -16.07182 1.000 53.99959 185 GLN D C 1
ATOM 11063 O O . GLN D 1 185 ? 9.76569 5.30415 -15.15485 1.000 55.66175 185 GLN D O 1
ATOM 11069 N N . ARG D 1 186 ? 10.26007 5.61697 -17.33693 1.000 56.73432 186 ARG D N 1
ATOM 11070 C CA . ARG D 1 186 ? 8.89070 5.47667 -17.87031 1.000 59.23214 186 ARG D CA 1
ATOM 11071 C C . ARG D 1 186 ? 8.74530 6.27622 -19.15899 1.000 64.53710 186 ARG D C 1
ATOM 11072 O O . ARG D 1 186 ? 9.66020 6.31870 -19.98167 1.000 70.96030 186 ARG D O 1
ATOM 11080 N N . GLN D 1 212 ? 8.86387 -17.42355 -12.64164 1.000 48.80261 212 GLN D N 1
ATOM 11081 C CA . GLN D 1 212 ? 7.49775 -17.93436 -12.55081 1.000 52.54011 212 GLN D CA 1
ATOM 11082 C C . GLN D 1 212 ? 6.47673 -16.80197 -12.69880 1.000 49.18622 212 GLN D C 1
ATOM 11083 O O . GLN D 1 212 ? 5.49721 -16.93615 -13.43254 1.000 51.22668 212 GLN D O 1
ATOM 11089 N N . GLY D 1 213 ? 6.73283 -15.66241 -12.01259 1.000 49.62018 213 GLY D N 1
ATOM 11090 C CA . GLY D 1 213 ? 5.79353 -14.56148 -12.00630 1.000 48.01736 213 GLY D CA 1
ATOM 11091 C C . GLY D 1 213 ? 6.00826 -13.53726 -13.12743 1.000 53.85174 213 GLY D C 1
ATOM 11092 O O . GLY D 1 213 ? 7.02519 -13.50252 -13.80888 1.000 51.95963 213 GLY D O 1
ATOM 11093 N N . GLU D 1 214 ? 5.00812 -12.67743 -13.31207 1.000 51.46961 214 GLU D N 1
ATOM 11094 C CA . GLU D 1 214 ? 5.14836 -11.52914 -14.19303 1.000 51.38892 214 GLU D CA 1
ATOM 11095 C C . GLU D 1 214 ? 5.29653 -10.20728 -13.44059 1.000 48.14371 214 GLU D C 1
ATOM 11096 O O . GLU D 1 214 ? 5.51371 -9.17082 -14.07672 1.000 45.58073 214 GLU D O 1
ATOM 11102 N N . GLY D 1 215 ? 5.20300 -10.21806 -12.10979 1.000 37.37810 215 GLY D N 1
ATOM 11103 C CA . GLY D 1 215 ? 5.30502 -9.00406 -11.32495 1.000 37.09757 215 GLY D CA 1
ATOM 11104 C C . GLY D 1 215 ? 6.73736 -8.51541 -11.19336 1.000 36.68614 215 GLY D C 1
ATOM 11105 O O . GLY D 1 215 ? 7.68502 -9.10322 -11.70823 1.000 38.84528 215 GLY D O 1
ATOM 11106 N N . ASN D 1 216 ? 6.88956 -7.39283 -10.49955 1.000 29.02836 216 ASN D N 1
ATOM 11107 C CA . ASN D 1 216 ? 8.18391 -6.72954 -10.39880 1.000 26.01890 216 ASN D CA 1
ATOM 11108 C C . ASN D 1 216 ? 8.74408 -6.73625 -8.98747 1.000 30.66132 216 ASN D C 1
ATOM 11109 O O . ASN D 1 216 ? 9.70300 -6.00595 -8.71500 1.000 34.24457 216 ASN D O 1
ATOM 11114 N N . ASN D 1 217 ? 8.20089 -7.54745 -8.08292 1.000 29.54531 217 ASN D N 1
ATOM 11115 C CA . ASN D 1 217 ? 8.84588 -7.69794 -6.78943 1.000 27.67599 217 ASN D CA 1
ATOM 11116 C C . ASN D 1 217 ? 9.77535 -8.91664 -6.80825 1.000 27.52757 217 ASN D C 1
ATOM 11117 O O . ASN D 1 217 ? 9.78705 -9.69585 -7.76073 1.000 26.12198 217 ASN D O 1
ATOM 11122 N N . VAL D 1 218 ? 10.60408 -9.04709 -5.76547 1.000 26.87222 218 VAL D N 1
ATOM 11123 C CA . VAL D 1 218 ? 11.63770 -10.07912 -5.78933 1.000 23.94823 218 VAL D CA 1
ATOM 11124 C C . VAL D 1 218 ? 11.02425 -11.47307 -5.81682 1.000 27.23631 218 VAL D C 1
ATOM 11125 O O . VAL D 1 218 ? 11.61780 -12.39941 -6.37087 1.000 30.06085 218 VAL D O 1
ATOM 11129 N N . PHE D 1 219 ? 9.87131 -11.66234 -5.18309 1.000 29.40357 219 PHE D N 1
ATOM 11130 C CA . PHE D 1 219 ? 9.23999 -12.97996 -5.19614 1.000 28.92827 219 PHE D CA 1
ATOM 11131 C C . PHE D 1 219 ? 8.88177 -13.40469 -6.60830 1.000 30.20514 219 PHE D C 1
ATOM 11132 O O . PHE D 1 219 ? 8.81805 -14.60145 -6.90429 1.000 30.83262 219 PHE D O 1
ATOM 11140 N N . SER D 1 220 ? 8.66836 -12.44242 -7.49937 1.000 27.72002 220 SER D N 1
ATOM 11141 C CA . SER D 1 220 ? 8.30815 -12.76614 -8.87194 1.000 31.25477 220 SER D CA 1
ATOM 11142 C C . SER D 1 220 ? 9.43629 -13.47569 -9.61539 1.000 33.14922 220 SER D C 1
ATOM 11143 O O . SER D 1 220 ? 9.18902 -14.07128 -10.66830 1.000 32.93475 220 SER D O 1
ATOM 11146 N N . GLY D 1 221 ? 10.66431 -13.40163 -9.11023 1.000 30.56975 221 GLY D N 1
ATOM 11147 C CA . GLY D 1 221 ? 11.82548 -14.04560 -9.69553 1.000 31.43135 221 GLY D CA 1
ATOM 11148 C C . GLY D 1 221 ? 12.06484 -15.46536 -9.22792 1.000 34.39462 221 GLY D C 1
ATOM 11149 O O . GLY D 1 221 ? 13.09335 -16.05544 -9.56883 1.000 35.92679 221 GLY D O 1
ATOM 11150 N N . PHE D 1 222 ? 11.13927 -16.03133 -8.45844 1.000 28.50618 222 PHE D N 1
ATOM 11151 C CA . PHE D 1 222 ? 11.26553 -17.36227 -7.88107 1.000 31.44469 222 PHE D CA 1
ATOM 11152 C C . PHE D 1 222 ? 10.10001 -18.21006 -8.37401 1.000 30.20808 222 PHE D C 1
ATOM 11153 O O . PHE D 1 222 ? 9.02487 -17.68251 -8.67700 1.000 29.27031 222 PHE D O 1
ATOM 11161 N N . ASP D 1 223 ? 10.31197 -19.52152 -8.48384 1.000 28.45914 223 ASP D N 1
ATOM 11162 C CA . ASP D 1 223 ? 9.19829 -20.41474 -8.78419 1.000 28.75670 223 ASP D CA 1
ATOM 11163 C C . ASP D 1 223 ? 8.21128 -20.45015 -7.62193 1.000 27.07171 223 ASP D C 1
ATOM 11164 O O . ASP D 1 223 ? 8.60166 -20.56825 -6.45697 1.000 29.92224 223 ASP D O 1
ATOM 11169 N N . ALA D 1 224 ? 6.91831 -20.43068 -7.94871 1.000 27.83367 224 ALA D N 1
ATOM 11170 C CA . ALA D 1 224 ? 5.88998 -20.44375 -6.91252 1.000 32.78627 224 ALA D CA 1
ATOM 11171 C C . ALA D 1 224 ? 6.01481 -21.66932 -6.02631 1.000 32.49642 224 ALA D C 1
ATOM 11172 O O . ALA D 1 224 ? 5.78831 -21.58722 -4.81278 1.000 32.07328 224 ALA D O 1
ATOM 11174 N N . GLU D 1 225 ? 6.35998 -22.81685 -6.61847 1.000 27.29460 225 GLU D N 1
ATOM 11175 C CA . GLU D 1 225 ? 6.52546 -24.04966 -5.84823 1.000 33.73226 225 GLU D CA 1
ATOM 11176 C C . GLU D 1 225 ? 7.65953 -23.92996 -4.82797 1.000 33.02288 225 GLU D C 1
ATOM 11177 O O . GLU D 1 225 ? 7.52917 -24.38233 -3.68383 1.000 34.52189 225 GLU D O 1
ATOM 11183 N N . PHE D 1 226 ? 8.78723 -23.34220 -5.23519 1.000 32.69460 226 PHE D N 1
ATOM 11184 C CA . PHE D 1 226 ? 9.88946 -23.05091 -4.31712 1.000 29.31838 226 PHE D CA 1
ATOM 11185 C C . PHE D 1 226 ? 9.43350 -22.23957 -3.11228 1.000 31.96312 226 PHE D C 1
ATOM 11186 O O . PHE D 1 226 ? 9.82110 -22.51408 -1.96902 1.000 30.33270 226 PHE D O 1
ATOM 11194 N N . LEU D 1 227 ? 8.69008 -21.16649 -3.36733 1.000 31.37851 227 LEU D N 1
ATOM 11195 C CA . LEU D 1 227 ? 8.22170 -20.30500 -2.28550 1.000 28.40926 227 LEU D CA 1
ATOM 11196 C C . LEU D 1 227 ? 7.23537 -21.02470 -1.38589 1.000 29.28263 227 LEU D C 1
ATOM 11197 O O . LEU D 1 227 ? 7.29327 -20.89268 -0.15862 1.000 29.92216 227 LEU D O 1
ATOM 11202 N N . ALA D 1 228 ? 6.29046 -21.75467 -1.98089 1.000 26.71077 228 ALA D N 1
ATOM 11203 C CA . ALA D 1 228 ? 5.33085 -22.49209 -1.17302 1.000 27.90453 228 ALA D CA 1
ATOM 11204 C C . ALA D 1 228 ? 6.05719 -23.43756 -0.22582 1.000 29.94519 228 ALA D C 1
ATOM 11205 O O . ALA D 1 228 ? 5.74279 -23.50089 0.96957 1.000 27.83574 228 ALA D O 1
ATOM 11207 N N . ASP D 1 229 ? 7.06922 -24.14477 -0.73892 1.000 30.58626 229 ASP D N 1
ATOM 11208 C CA . ASP D 1 229 ? 7.86260 -25.04626 0.09778 1.000 27.12003 229 ASP D CA 1
ATOM 11209 C C . ASP D 1 229 ? 8.54100 -24.26968 1.22629 1.000 30.98658 229 ASP D C 1
ATOM 11210 O O . ASP D 1 229 ? 8.37791 -24.59693 2.40799 1.000 27.96151 229 ASP D O 1
ATOM 11215 N N . ALA D 1 230 ? 9.23298 -23.17905 0.88032 1.000 24.90633 230 ALA D N 1
ATOM 11216 C CA . ALA D 1 230 ? 9.99937 -22.43045 1.87525 1.000 29.68897 230 ALA D CA 1
ATOM 11217 C C . ALA D 1 230 ? 9.09718 -21.87044 2.96791 1.000 28.62667 230 ALA D C 1
ATOM 11218 O O . ALA D 1 230 ? 9.36889 -22.02937 4.17020 1.000 28.01114 230 ALA D O 1
ATOM 11220 N N . PHE D 1 231 ? 8.02022 -21.18606 2.56867 1.000 26.52609 231 PHE D N 1
ATOM 11221 C CA . PHE D 1 231 ? 7.09054 -20.63431 3.54245 1.000 30.64989 231 PHE D CA 1
ATOM 11222 C C . PHE D 1 231 ? 6.19485 -21.68315 4.18446 1.000 28.91806 231 PHE D C 1
ATOM 11223 O O . PHE D 1 231 ? 5.47065 -21.34442 5.13297 1.000 30.87266 231 PHE D O 1
ATOM 11231 N N . ASN D 1 232 ? 6.21747 -22.92345 3.69226 1.000 30.02645 232 ASN D N 1
ATOM 11232 C CA . ASN D 1 232 ? 5.29540 -23.97555 4.13674 1.000 27.65701 232 ASN D CA 1
ATOM 11233 C C . ASN D 1 232 ? 3.83949 -23.51296 4.04038 1.000 31.18249 232 ASN D C 1
ATOM 11234 O O . ASN D 1 232 ? 3.05078 -23.66406 4.97847 1.000 28.97358 232 ASN D O 1
ATOM 11239 N N . VAL D 1 233 ? 3.46721 -22.96538 2.87823 1.000 27.35073 233 VAL D N 1
ATOM 11240 C CA . VAL D 1 233 ? 2.09901 -22.51634 2.63924 1.000 29.05875 233 VAL D CA 1
ATOM 11241 C C . VAL D 1 233 ? 1.57545 -23.12708 1.34304 1.000 34.45055 233 VAL D C 1
ATOM 11242 O O . VAL D 1 233 ? 2.30939 -23.71890 0.54549 1.000 31.40820 233 VAL D O 1
ATOM 11246 N N . ASP D 1 234 ? 0.26959 -22.97357 1.15905 1.000 35.03129 234 ASP D N 1
ATOM 11247 C CA . ASP D 1 234 ? -0.40975 -23.38949 -0.06018 1.000 39.73608 234 ASP D CA 1
ATOM 11248 C C . ASP D 1 234 ? 0.24342 -22.75953 -1.28395 1.000 35.53326 234 ASP D C 1
ATOM 11249 O O . ASP D 1 234 ? 0.73090 -21.62918 -1.23133 1.000 31.95717 234 ASP D O 1
ATOM 11254 N N . VAL D 1 235 ? 0.22510 -23.47678 -2.41148 1.000 31.40800 235 VAL D N 1
ATOM 11255 C CA . VAL D 1 235 ? 0.90182 -22.93078 -3.58666 1.000 34.17318 235 VAL D CA 1
ATOM 11256 C C . VAL D 1 235 ? 0.17497 -21.69306 -4.10967 1.000 34.81929 235 VAL D C 1
ATOM 11257 O O . VAL D 1 235 ? 0.79779 -20.78791 -4.67645 1.000 37.14229 235 VAL D O 1
ATOM 11261 N N . ASP D 1 236 ? -1.14427 -21.63291 -3.95751 1.000 36.00370 236 ASP D N 1
ATOM 11262 C CA . ASP D 1 236 ? -1.87136 -20.44816 -4.40408 1.000 34.81966 236 ASP D CA 1
ATOM 11263 C C . ASP D 1 236 ? -1.44248 -19.21230 -3.61872 1.000 37.76473 236 ASP D C 1
ATOM 11264 O O . ASP D 1 236 ? -1.30390 -18.12208 -4.18518 1.000 34.48414 236 ASP D O 1
ATOM 11269 N N . THR D 1 237 ? -1.25616 -19.35999 -2.30399 1.000 32.83259 237 THR D N 1
ATOM 11270 C CA . THR D 1 237 ? -0.76576 -18.25919 -1.48930 1.000 37.80259 237 THR D CA 1
ATOM 11271 C C . THR D 1 237 ? 0.64179 -17.84344 -1.90749 1.000 34.44449 237 THR D C 1
ATOM 11272 O O . THR D 1 237 ? 0.94065 -16.64833 -1.99610 1.000 29.82010 237 THR D O 1
ATOM 11276 N N . ALA D 1 238 ? 1.51750 -18.81267 -2.19611 1.000 31.39343 238 ALA D N 1
ATOM 11277 C CA . ALA D 1 238 ? 2.85742 -18.45905 -2.66421 1.000 35.07473 238 ALA D CA 1
ATOM 11278 C C . ALA D 1 238 ? 2.79437 -17.73668 -4.00810 1.000 32.96274 238 ALA D C 1
ATOM 11279 O O . ALA D 1 238 ? 3.56764 -16.80058 -4.25570 1.000 32.30766 238 ALA D O 1
ATOM 11281 N N . ARG D 1 239 ? 1.87511 -18.14794 -4.88860 1.000 27.79214 239 ARG D N 1
ATOM 11282 C CA . ARG D 1 239 ? 1.72922 -17.46274 -6.16707 1.000 30.22655 239 ARG D CA 1
ATOM 11283 C C . ARG D 1 239 ? 1.41579 -15.99259 -5.95714 1.000 35.20264 239 ARG D C 1
ATOM 11284 O O . ARG D 1 239 ? 1.87001 -15.13971 -6.72615 1.000 32.47451 239 ARG D O 1
ATOM 11292 N N . ARG D 1 240 ? 0.57081 -15.69692 -4.96043 1.000 31.18248 240 ARG D N 1
ATOM 11293 C CA . ARG D 1 240 ? 0.11992 -14.33604 -4.70455 1.000 33.88335 240 ARG D CA 1
ATOM 11294 C C . ARG D 1 240 ? 1.23521 -13.47234 -4.15534 1.000 33.91040 240 ARG D C 1
ATOM 11295 O O . ARG D 1 240 ? 1.13553 -12.24428 -4.23437 1.000 31.57402 240 ARG D O 1
ATOM 11303 N N . LEU D 1 241 ? 2.27705 -14.09074 -3.57764 1.000 28.68207 241 LEU D N 1
ATOM 11304 C CA . LEU D 1 241 ? 3.48263 -13.35754 -3.20951 1.000 29.97752 241 LEU D CA 1
ATOM 11305 C C . LEU D 1 241 ? 4.04863 -12.61110 -4.40895 1.000 30.43763 241 LEU D C 1
ATOM 11306 O O . LEU D 1 241 ? 4.65261 -11.53826 -4.25864 1.000 30.29063 241 LEU D O 1
ATOM 11311 N N . GLN D 1 242 ? 3.87789 -13.16668 -5.59967 1.000 22.94199 242 GLN D N 1
ATOM 11312 C CA . GLN D 1 242 ? 4.46269 -12.59312 -6.80187 1.000 27.87803 242 GLN D CA 1
ATOM 11313 C C . GLN D 1 242 ? 3.70811 -11.37729 -7.31165 1.000 26.63424 242 GLN D C 1
ATOM 11314 O O . GLN D 1 242 ? 4.24528 -10.67033 -8.16802 1.000 28.80351 242 GLN D O 1
ATOM 11320 N N . SER D 1 243 ? 2.48425 -11.14795 -6.82922 1.000 28.48020 243 SER D N 1
ATOM 11321 C CA . SER D 1 243 ? 1.68945 -9.96253 -7.17610 1.000 30.05496 243 SER D CA 1
ATOM 11322 C C . SER D 1 243 ? 1.59775 -9.79057 -8.69130 1.000 37.30729 243 SER D C 1
ATOM 11323 O O . SER D 1 243 ? 1.72793 -8.68488 -9.22964 1.000 34.24573 243 SER D O 1
ATOM 11326 N N . ASN D 1 244 ? 1.36295 -10.90607 -9.39543 1.000 32.91637 244 ASN D N 1
ATOM 11327 C CA . ASN D 1 244 ? 1.38669 -10.87142 -10.85145 1.000 30.20110 244 ASN D CA 1
ATOM 11328 C C . ASN D 1 244 ? 0.18308 -10.12736 -11.43495 1.000 39.82061 244 ASN D C 1
ATOM 11329 O O . ASN D 1 244 ? 0.26563 -9.62699 -12.56020 1.000 37.67641 244 ASN D O 1
ATOM 11334 N N . GLN D 1 245 ? -0.92486 -10.03108 -10.70524 1.000 31.15292 245 GLN D N 1
ATOM 11335 C CA . GLN D 1 245 ? -2.11123 -9.37075 -11.23042 1.000 36.22383 245 GLN D CA 1
ATOM 11336 C C . GLN D 1 245 ? -2.30518 -7.98246 -10.63840 1.000 38.71040 245 GLN D C 1
ATOM 11337 O O . GLN D 1 245 ? -3.27037 -7.29826 -10.99479 1.000 42.63279 245 GLN D O 1
ATOM 11343 N N . ASP D 1 246 ? -1.40689 -7.54633 -9.75385 1.000 31.51482 246 ASP D N 1
ATOM 11344 C CA . ASP D 1 246 ? -1.56336 -6.27634 -9.05296 1.000 31.31092 246 ASP D CA 1
ATOM 11345 C C . ASP D 1 246 ? -1.36519 -5.09810 -10.00980 1.000 33.88741 246 ASP D C 1
ATOM 11346 O O . ASP D 1 246 ? -0.27363 -4.92876 -10.56339 1.000 33.79683 246 ASP D O 1
ATOM 11351 N N . LYS D 1 247 ? -2.39987 -4.26330 -10.16213 1.000 34.84949 247 LYS D N 1
ATOM 11352 C CA . LYS D 1 247 ? -2.37946 -3.05375 -10.98784 1.000 34.13087 247 LYS D CA 1
ATOM 11353 C C . LYS D 1 247 ? -2.13223 -1.76952 -10.19339 1.000 31.11872 247 LYS D C 1
ATOM 11354 O O . LYS D 1 247 ? -2.17765 -0.68152 -10.77358 1.000 31.26270 247 LYS D O 1
ATOM 11360 N N . ARG D 1 248 ? -1.87913 -1.85888 -8.89376 1.000 32.48177 248 ARG D N 1
ATOM 11361 C CA . ARG D 1 248 ? -1.88921 -0.67355 -8.04456 1.000 33.65127 248 ARG D CA 1
ATOM 11362 C C . ARG D 1 248 ? -0.56188 0.07547 -8.00861 1.000 33.87713 248 ARG D C 1
ATOM 11363 O O . ARG D 1 248 ? -0.50767 1.18614 -7.45986 1.000 30.32806 248 ARG D O 1
ATOM 11371 N N . ARG D 1 249 ? 0.49659 -0.50169 -8.56790 1.000 27.54759 249 ARG D N 1
ATOM 11372 C CA . ARG D 1 249 ? 1.85520 0.06306 -8.59668 1.000 29.73021 249 ARG D CA 1
ATOM 11373 C C . ARG D 1 249 ? 2.34756 0.34363 -7.16928 1.000 30.99106 249 ARG D C 1
ATOM 11374 O O . ARG D 1 249 ? 1.96285 -0.35158 -6.22257 1.000 27.68984 249 ARG D O 1
ATOM 11382 N N . ASN D 1 250 ? 3.22672 1.34867 -7.00415 1.000 28.49134 250 ASN D N 1
ATOM 11383 C CA . ASN D 1 250 ? 4.17947 1.37713 -5.89494 1.000 26.52203 250 ASN D CA 1
ATOM 11384 C C . ASN D 1 250 ? 3.56496 1.77531 -4.55472 1.000 27.58746 250 ASN D C 1
ATOM 11385 O O . ASN D 1 250 ? 4.10731 1.41820 -3.50164 1.000 24.56221 250 ASN D O 1
ATOM 11390 N N . ILE D 1 251 ? 2.47944 2.53547 -4.55803 1.000 27.38829 251 ILE D N 1
ATOM 11391 C CA . ILE D 1 251 ? 1.84007 2.99109 -3.32858 1.000 27.65564 251 ILE D CA 1
ATOM 11392 C C . ILE D 1 251 ? 0.36143 2.61605 -3.41393 1.000 27.74395 251 ILE D C 1
ATOM 11393 O O . ILE D 1 251 ? -0.32944 3.03810 -4.34130 1.000 26.25395 251 ILE D O 1
ATOM 11398 N N . VAL D 1 252 ? -0.12218 1.81920 -2.46048 1.000 32.95784 252 VAL D N 1
ATOM 11399 C CA . VAL D 1 252 ? -1.43085 1.17330 -2.58136 1.000 25.57993 252 VAL D CA 1
ATOM 11400 C C . VAL D 1 252 ? -2.39001 1.71526 -1.52682 1.000 29.82932 252 VAL D C 1
ATOM 11401 O O . VAL D 1 252 ? -1.99020 2.17907 -0.46013 1.000 25.86663 252 VAL D O 1
ATOM 11405 N N . LYS D 1 253 ? -3.67924 1.64440 -1.83049 1.000 29.47753 253 LYS D N 1
ATOM 11406 C CA . LYS D 1 253 ? -4.68813 2.21540 -0.95432 1.000 28.79169 253 LYS D CA 1
ATOM 11407 C C . LYS D 1 253 ? -5.16237 1.14905 0.03695 1.000 37.32506 253 LYS D C 1
ATOM 11408 O O . LYS D 1 253 ? -5.47069 0.01863 -0.35394 1.000 34.91671 253 LYS D O 1
ATOM 11414 N N . VAL D 1 254 ? -5.20353 1.50311 1.31339 1.000 31.27892 254 VAL D N 1
ATOM 11415 C CA . VAL D 1 254 ? -5.72218 0.62489 2.35685 1.000 30.23114 254 VAL D CA 1
ATOM 11416 C C . VAL D 1 254 ? -7.20662 0.91909 2.54340 1.000 36.96545 254 VAL D C 1
ATOM 11417 O O . VAL D 1 254 ? -7.58753 2.07451 2.75358 1.000 34.61515 254 VAL D O 1
ATOM 11421 N N . GLU D 1 255 ? -8.05289 -0.11773 2.45966 1.000 42.59051 255 GLU D N 1
ATOM 11422 C CA . GLU D 1 255 ? -9.47501 0.04556 2.76048 1.000 43.61926 255 GLU D CA 1
ATOM 11423 C C . GLU D 1 255 ? -9.70465 0.07066 4.26492 1.000 44.61599 255 GLU D C 1
ATOM 11424 O O . GLU D 1 255 ? -9.21052 -0.79903 4.99002 1.000 48.23355 255 GLU D O 1
ATOM 11430 N N . GLY D 1 256 ? -10.45021 1.07057 4.73562 1.000 39.45903 256 GLY D N 1
ATOM 11431 C CA . GLY D 1 256 ? -10.67604 1.16328 6.16375 1.000 37.13879 256 GLY D CA 1
ATOM 11432 C C . GLY D 1 256 ? -9.40533 1.60514 6.87109 1.000 49.14719 256 GLY D C 1
ATOM 11433 O O . GLY D 1 256 ? -8.59234 2.35550 6.32494 1.000 54.49836 256 GLY D O 1
ATOM 11434 N N . ARG D 1 257 ? -9.21663 1.11608 8.09746 1.000 45.53377 257 ARG D N 1
ATOM 11435 C CA . ARG D 1 257 ? -8.03838 1.45166 8.88876 1.000 47.55785 257 ARG D CA 1
ATOM 11436 C C . ARG D 1 257 ? -7.03165 0.30655 8.85845 1.000 38.30579 257 ARG D C 1
ATOM 11437 O O . ARG D 1 257 ? -7.39814 -0.86176 8.97902 1.000 43.55121 257 ARG D O 1
ATOM 11445 N N . LEU D 1 258 ? -5.76697 0.65107 8.66654 1.000 40.11231 258 LEU D N 1
ATOM 11446 C CA . LEU D 1 258 ? -4.68508 -0.31697 8.78269 1.000 37.75772 258 LEU D CA 1
ATOM 11447 C C . LEU D 1 258 ? -4.58066 -0.79165 10.22643 1.000 41.31002 258 LEU D C 1
ATOM 11448 O O . LEU D 1 258 ? -4.41379 0.02085 11.14057 1.000 39.91632 258 LEU D O 1
ATOM 11453 N N . GLN D 1 259 ? -4.66867 -2.09974 10.43202 1.000 39.23613 259 GLN D N 1
ATOM 11454 C CA . GLN D 1 259 ? -4.66646 -2.66676 11.77198 1.000 43.33329 259 GLN D CA 1
ATOM 11455 C C . GLN D 1 259 ? -3.24554 -3.06670 12.15001 1.000 41.72224 259 GLN D C 1
ATOM 11456 O O . GLN D 1 259 ? -2.55796 -3.75554 11.39404 1.000 39.28882 259 GLN D O 1
ATOM 11462 N N . GLN D 1 260 ? -2.80490 -2.62605 13.31383 1.000 41.21792 260 GLN D N 1
ATOM 11463 C CA . GLN D 1 260 ? -1.49251 -3.02698 13.79440 1.000 41.23325 260 GLN D CA 1
ATOM 11464 C C . GLN D 1 260 ? -1.38015 -2.66491 15.25975 1.000 37.42946 260 GLN D C 1
ATOM 11465 O O . GLN D 1 260 ? -2.21347 -1.93644 15.81256 1.000 33.32953 260 GLN D O 1
ATOM 11471 N N . VAL D 1 261 ? -0.33631 -3.19997 15.88168 1.000 29.74519 261 VAL D N 1
ATOM 11472 C CA . VAL D 1 261 ? -0.10677 -3.01917 17.30062 1.000 27.54424 261 VAL D CA 1
ATOM 11473 C C . VAL D 1 261 ? 0.66485 -1.71812 17.44884 1.000 24.76013 261 VAL D C 1
ATOM 11474 O O . VAL D 1 261 ? 1.83331 -1.63447 17.06339 1.000 25.40805 261 VAL D O 1
ATOM 11478 N N . ARG D 1 262 ? 0.03676 -0.71374 18.04663 1.000 24.51996 262 ARG D N 1
ATOM 11479 C CA . ARG D 1 262 ? 0.74618 0.53625 18.28370 1.000 31.49053 262 ARG D CA 1
ATOM 11480 C C . ARG D 1 262 ? -0.02709 1.35001 19.30861 1.000 31.49574 262 ARG D C 1
ATOM 11481 O O . ARG D 1 262 ? -1.25506 1.20660 19.41682 1.000 29.06914 262 ARG D O 1
ATOM 11489 N N . PRO D 1 263 ? 0.65040 2.21253 20.05865 1.000 32.25110 263 PRO D N 1
ATOM 11490 C CA . PRO D 1 263 ? 0.01887 2.97933 21.15697 1.000 33.75090 263 PRO D CA 1
ATOM 11491 C C . PRO D 1 263 ? -0.79481 4.16028 20.63981 1.000 39.92145 263 PRO D C 1
ATOM 11492 O O . PRO D 1 263 ? -0.46054 5.34273 20.83424 1.000 40.10149 263 PRO D O 1
ATOM 11496 N N . GLU D 1 264 ? -1.91168 3.84833 19.98077 1.000 36.33037 264 GLU D N 1
ATOM 11497 C CA . GLU D 1 264 ? -2.70807 4.89657 19.34932 1.000 43.43384 264 GLU D CA 1
ATOM 11498 C C . GLU D 1 264 ? -3.32667 5.82428 20.39018 1.000 44.83873 264 GLU D C 1
ATOM 11499 O O . GLU D 1 264 ? -3.21425 7.05165 20.29340 1.000 44.13989 264 GLU D O 1
ATOM 11505 N N . ARG D 1 265 ? -3.98619 5.25082 21.39464 1.000 43.38803 265 ARG D N 1
ATOM 11506 C CA . ARG D 1 265 ? -4.70088 6.05311 22.37835 1.000 44.95327 265 ARG D CA 1
ATOM 11507 C C . ARG D 1 265 ? -3.75761 6.99017 23.12668 1.000 42.57816 265 ARG D C 1
ATOM 11508 O O . ARG D 1 265 ? -4.00533 8.19942 23.20215 1.000 38.80358 265 ARG D O 1
ATOM 11516 N N . SER D 1 266 ? -2.66499 6.45172 23.69128 1.000 39.24340 266 SER D N 1
ATOM 11517 C CA . SER D 1 266 ? -1.71049 7.29911 24.40269 1.000 40.25658 266 SER D CA 1
ATOM 11518 C C . SER D 1 266 ? -1.01668 8.27544 23.46504 1.000 37.52625 266 SER D C 1
ATOM 11519 O O . SER D 1 266 ? -0.65002 9.37790 23.89096 1.000 37.72024 266 SER D O 1
ATOM 11522 N N . ARG D 1 267 ? -0.83858 7.90906 22.18993 1.000 34.78286 267 ARG D N 1
ATOM 11523 C CA . ARG D 1 267 ? -0.19890 8.83196 21.26301 1.000 33.37746 267 ARG D CA 1
ATOM 11524 C C . ARG D 1 267 ? -1.09488 10.03251 20.99664 1.000 40.16441 267 ARG D C 1
ATOM 11525 O O . ARG D 1 267 ? -0.60509 11.16246 20.87420 1.000 35.52609 267 ARG D O 1
ATOM 11533 N N . GLN D 1 268 ? -2.41035 9.81388 20.91387 1.000 34.95587 268 GLN D N 1
ATOM 11534 C CA . GLN D 1 268 ? -3.32628 10.93516 20.71149 1.000 40.41326 268 GLN D CA 1
ATOM 11535 C C . GLN D 1 268 ? -3.36638 11.84632 21.93156 1.000 42.15627 268 GLN D C 1
ATOM 11536 O O . GLN D 1 268 ? -3.50054 13.07032 21.79410 1.000 43.30899 268 GLN D O 1
ATOM 11542 N N . GLU D 1 269 ? -3.30402 11.26796 23.13740 1.000 35.54283 269 GLU D N 1
ATOM 11543 C CA . GLU D 1 269 ? -3.25461 12.08675 24.34958 1.000 45.08105 269 GLU D CA 1
ATOM 11544 C C . GLU D 1 269 ? -1.98205 12.91172 24.41503 1.000 43.92284 269 GLU D C 1
ATOM 11545 O O . GLU D 1 269 ? -1.99004 14.02454 24.95109 1.000 39.10519 269 GLU D O 1
ATOM 11551 N N . TRP D 1 270 ? -0.88012 12.37487 23.89397 1.000 36.15129 270 TRP D N 1
ATOM 11552 C CA . TRP D 1 270 ? 0.39851 13.07292 23.92487 1.000 39.73679 270 TRP D CA 1
ATOM 11553 C C . TRP D 1 270 ? 0.45390 14.18610 22.88783 1.000 41.53345 270 TRP D C 1
ATOM 11554 O O . TRP D 1 270 ? 0.95494 15.28039 23.17021 1.000 37.18784 270 TRP D O 1
ATOM 11565 N N . GLU D 1 271 ? -0.03856 13.91317 21.68005 1.000 40.33073 271 GLU D N 1
ATOM 11566 C CA . GLU D 1 271 ? -0.05729 14.92482 20.62707 1.000 45.68621 271 GLU D CA 1
ATOM 11567 C C . GLU D 1 271 ? -1.02535 16.04872 20.94950 1.000 49.63818 271 GLU D C 1
ATOM 11568 O O . GLU D 1 271 ? -0.82014 17.19118 20.52015 1.000 47.29379 271 GLU D O 1
ATOM 11574 N N . ARG D 1 272 ? -2.09339 15.74066 21.68270 1.000 47.89345 272 ARG D N 1
ATOM 11575 C CA . ARG D 1 272 ? -3.02828 16.77927 22.09603 1.000 50.01135 272 ARG D CA 1
ATOM 11576 C C . ARG D 1 272 ? -2.39253 17.67061 23.15275 1.000 51.43993 272 ARG D C 1
ATOM 11577 O O . ARG D 1 272 ? -2.56250 18.89796 23.13880 1.000 47.62927 272 ARG D O 1
ATOM 11585 N N . GLN D 1 273 ? -1.63241 17.06501 24.06569 1.000 47.03897 273 GLN D N 1
ATOM 11586 C CA . GLN D 1 273 ? -0.90446 17.84751 25.05407 1.000 52.22840 273 GLN D CA 1
ATOM 11587 C C . GLN D 1 273 ? 0.08360 18.79825 24.37755 1.000 46.27940 273 GLN D C 1
ATOM 11588 O O . GLN D 1 273 ? 0.13419 19.98639 24.71659 1.000 39.17856 273 GLN D O 1
ATOM 11594 N N . GLU D 1 274 ? 0.86059 18.30820 23.39449 1.000 43.23591 274 GLU D N 1
ATOM 11595 C CA . GLU D 1 274 ? 1.79851 19.21273 22.73098 1.000 49.30618 274 GLU D CA 1
ATOM 11596 C C . GLU D 1 274 ? 1.07536 20.30904 21.96785 1.000 47.72869 274 GLU D C 1
ATOM 11597 O O . GLU D 1 274 ? 1.51809 21.46334 21.97262 1.000 46.61251 274 GLU D O 1
ATOM 11603 N N . ARG D 1 275 ? 0.00564 19.96357 21.24962 1.000 43.29329 275 ARG D N 1
ATOM 11604 C CA . ARG D 1 275 ? -0.71051 20.99736 20.50758 1.000 52.43865 275 ARG D CA 1
ATOM 11605 C C . ARG D 1 275 ? -1.17098 22.09736 21.44489 1.000 48.20790 275 ARG D C 1
ATOM 11606 O O . ARG D 1 275 ? -1.10079 23.28573 21.11035 1.000 52.43418 275 ARG D O 1
ATOM 11614 N N . GLN D 1 276 ? -1.61539 21.71994 22.63883 1.000 41.11952 276 GLN D N 1
ATOM 11615 C CA . GLN D 1 276 ? -2.08146 22.71710 23.58926 1.000 50.12557 276 GLN D CA 1
ATOM 11616 C C . GLN D 1 276 ? -0.91748 23.51701 24.16966 1.000 51.14134 276 GLN D C 1
ATOM 11617 O O . GLN D 1 276 ? -1.07073 24.71069 24.45041 1.000 36.81070 276 GLN D O 1
ATOM 11623 N N . GLU D 1 277 ? 0.25798 22.88784 24.35032 1.000 42.78754 277 GLU D N 1
ATOM 11624 C CA . GLU D 1 277 ? 1.41750 23.66172 24.80146 1.000 46.13377 277 GLU D CA 1
ATOM 11625 C C . GLU D 1 277 ? 1.87881 24.63717 23.72337 1.000 47.01741 277 GLU D C 1
ATOM 11626 O O . GLU D 1 277 ? 2.25435 25.77336 24.03247 1.000 47.81567 277 GLU D O 1
ATOM 11632 N N . ARG D 1 278 ? 1.88425 24.20146 22.45837 1.000 45.98106 278 ARG D N 1
ATOM 11633 C CA . ARG D 1 278 ? 2.11316 25.11712 21.34471 1.000 42.83149 278 ARG D CA 1
ATOM 11634 C C . ARG D 1 278 ? 1.12173 26.27865 21.37860 1.000 50.29108 278 ARG D C 1
ATOM 11635 O O . ARG D 1 278 ? 1.47548 27.42632 21.08115 1.000 43.57528 278 ARG D O 1
ATOM 11643 N N . GLU D 1 279 ? -0.12963 25.99476 21.73820 1.000 45.42302 279 GLU D N 1
ATOM 11644 C CA . GLU D 1 279 ? -1.13805 27.04352 21.81172 1.000 49.48360 279 GLU D CA 1
ATOM 11645 C C . GLU D 1 279 ? -0.81476 28.04693 22.91614 1.000 49.47344 279 GLU D C 1
ATOM 11646 O O . GLU D 1 279 ? -0.81324 29.26485 22.68067 1.000 43.97306 279 GLU D O 1
ATOM 11652 N N . SER D 1 280 ? -0.53772 27.55924 24.13346 1.000 46.53657 280 SER D N 1
ATOM 11653 C CA . SER D 1 280 ? -0.15128 28.46424 25.21739 1.000 49.80301 280 SER D CA 1
ATOM 11654 C C . SER D 1 280 ? 1.05083 29.30733 24.82051 1.000 52.10302 280 SER D C 1
ATOM 11655 O O . SER D 1 280 ? 1.04257 30.53466 24.96679 1.000 51.50649 280 SER D O 1
ATOM 11658 N N . GLU D 1 281 ? 2.10135 28.65754 24.31736 1.000 50.44314 281 GLU D N 1
ATOM 11659 C CA . GLU D 1 281 ? 3.30151 29.37900 23.91233 1.000 49.06229 281 GLU D CA 1
ATOM 11660 C C . GLU D 1 281 ? 2.98781 30.41821 22.84266 1.000 51.76380 281 GLU D C 1
ATOM 11661 O O . GLU D 1 281 ? 3.49734 31.54398 22.89647 1.000 48.99633 281 GLU D O 1
ATOM 11667 N N . GLN D 1 282 ? 2.14173 30.06492 21.87069 1.000 49.93120 282 GLN D N 1
ATOM 11668 C CA . GLN D 1 282 ? 1.75080 31.02233 20.83588 1.000 51.27766 282 GLN D CA 1
ATOM 11669 C C . GLN D 1 282 ? 0.99369 32.19957 21.44352 1.000 52.20473 282 GLN D C 1
ATOM 11670 O O . GLN D 1 282 ? 1.15524 33.34833 21.01187 1.000 51.44761 282 GLN D O 1
ATOM 11676 N N . GLU D 1 283 ? 0.16983 31.92579 22.45946 1.000 49.11580 283 GLU D N 1
ATOM 11677 C CA . GLU D 1 283 ? -0.63010 32.96124 23.10988 1.000 56.87904 283 GLU D CA 1
ATOM 11678 C C . GLU D 1 283 ? 0.24642 33.87463 23.95943 1.000 51.28059 283 GLU D C 1
ATOM 11679 O O . GLU D 1 283 ? 0.13039 35.10219 23.89329 1.000 56.75205 283 GLU D O 1
ATOM 11685 N N . ARG D 1 284 ? 1.12083 33.28504 24.78240 1.000 52.23711 284 ARG D N 1
ATOM 11686 C CA . ARG D 1 284 ? 2.08142 34.07554 25.55042 1.000 57.20236 284 ARG D CA 1
ATOM 11687 C C . ARG D 1 284 ? 2.87862 35.00259 24.64450 1.000 56.61630 284 ARG D C 1
ATOM 11688 O O . ARG D 1 284 ? 3.14594 36.15772 24.99941 1.000 57.84839 284 ARG D O 1
ATOM 11696 N N . GLU D 1 285 ? 3.25353 34.51294 23.45987 1.000 57.29337 285 GLU D N 1
ATOM 11697 C CA . GLU D 1 285 ? 4.11576 35.28699 22.57193 1.000 62.29033 285 GLU D CA 1
ATOM 11698 C C . GLU D 1 285 ? 3.37967 36.48365 21.97587 1.000 61.86434 285 GLU D C 1
ATOM 11699 O O . GLU D 1 285 ? 3.96770 37.56325 21.84707 1.000 59.47548 285 GLU D O 1
ATOM 11705 N N . ARG D 1 286 ? 2.10074 36.32417 21.59284 1.000 56.48278 286 ARG D N 1
ATOM 11706 C CA . ARG D 1 286 ? 1.34485 37.49567 21.14456 1.000 61.91580 286 ARG D CA 1
ATOM 11707 C C . ARG D 1 286 ? 1.03966 38.44499 22.28844 1.000 65.24961 286 ARG D C 1
ATOM 11708 O O . ARG D 1 286 ? 0.81939 39.63626 22.04706 1.000 64.05580 286 ARG D O 1
ATOM 11716 N N . GLN D 1 287 ? 1.02000 37.93805 23.52112 1.000 64.98805 287 GLN D N 1
ATOM 11717 C CA . GLN D 1 287 ? 0.86391 38.80233 24.68062 1.000 67.30274 287 GLN D CA 1
ATOM 11718 C C . GLN D 1 287 ? 2.13229 39.61017 24.94618 1.000 69.28353 287 GLN D C 1
ATOM 11719 O O . GLN D 1 287 ? 2.05810 40.70988 25.50687 1.000 67.56173 287 GLN D O 1
ATOM 11725 N N . ARG D 1 288 ? 3.30027 39.09001 24.55878 1.000 69.63489 288 ARG D N 1
ATOM 11726 C CA . ARG D 1 288 ? 4.52622 39.88157 24.60664 1.000 67.73227 288 ARG D CA 1
ATOM 11727 C C . ARG D 1 288 ? 4.46163 40.98399 23.55548 1.000 73.89083 288 ARG D C 1
ATOM 11728 O O . ARG D 1 288 ? 5.17515 40.93337 22.54737 1.000 73.14808 288 ARG D O 1
ATOM 11736 N N . ARG D 1 289 ? 3.59222 41.96999 23.78340 1.000 79.57742 289 ARG D N 1
ATOM 11737 C CA . ARG D 1 289 ? 3.42767 43.11887 22.89537 1.000 81.25845 289 ARG D CA 1
ATOM 11738 C C . ARG D 1 289 ? 2.51243 44.17454 23.52318 1.000 79.00515 289 ARG D C 1
ATOM 11739 O O . ARG D 1 289 ? 2.53813 44.40159 24.73702 1.000 77.50747 289 ARG D O 1
ATOM 11747 N N . GLY D 1 299 ? 17.83187 -7.32043 26.81811 1.000 49.36429 299 GLY D N 1
ATOM 11748 C CA . GLY D 1 299 ? 18.88283 -7.78330 25.92674 1.000 47.52051 299 GLY D CA 1
ATOM 11749 C C . GLY D 1 299 ? 19.18893 -6.81277 24.80452 1.000 53.54008 299 GLY D C 1
ATOM 11750 O O . GLY D 1 299 ? 18.82409 -5.62768 24.86995 1.000 49.02623 299 GLY D O 1
ATOM 11751 N N . PHE D 1 300 ? 19.84908 -7.31411 23.75536 1.000 52.51938 300 PHE D N 1
ATOM 11752 C CA . PHE D 1 300 ? 20.22897 -6.44811 22.64200 1.000 56.10108 300 PHE D CA 1
ATOM 11753 C C . PHE D 1 300 ? 19.02571 -5.83999 21.93046 1.000 54.51840 300 PHE D C 1
ATOM 11754 O O . PHE D 1 300 ? 19.21298 -4.93363 21.11108 1.000 58.19218 300 PHE D O 1
ATOM 11762 N N . GLU D 1 301 ? 17.80279 -6.30568 22.21391 1.000 49.31472 301 GLU D N 1
ATOM 11763 C CA A GLU D 1 301 ? 16.63069 -5.60562 21.70468 0.530 52.42413 301 GLU D CA 1
ATOM 11764 C CA B GLU D 1 301 ? 16.62027 -5.60741 21.71655 0.470 52.41825 301 GLU D CA 1
ATOM 11765 C C . GLU D 1 301 ? 16.57573 -4.17723 22.23463 1.000 53.32666 301 GLU D C 1
ATOM 11766 O O . GLU D 1 301 ? 16.09011 -3.27842 21.54086 1.000 51.64256 301 GLU D O 1
ATOM 11777 N N . GLU D 1 302 ? 17.08561 -3.94358 23.45015 1.000 52.43693 302 GLU D N 1
ATOM 11778 C CA . GLU D 1 302 ? 17.12137 -2.58572 23.98026 1.000 50.95864 302 GLU D CA 1
ATOM 11779 C C . GLU D 1 302 ? 18.18513 -1.72738 23.31577 1.000 51.23861 302 GLU D C 1
ATOM 11780 O O . GLU D 1 302 ? 18.06921 -0.49619 23.34510 1.000 42.80224 302 GLU D O 1
ATOM 11786 N N . THR D 1 303 ? 19.20675 -2.34280 22.71517 1.000 49.99633 303 THR D N 1
ATOM 11787 C CA . THR D 1 303 ? 20.32941 -1.58878 22.16949 1.000 48.70341 303 THR D CA 1
ATOM 11788 C C . THR D 1 303 ? 20.25929 -1.49341 20.64199 1.000 47.51428 303 THR D C 1
ATOM 11789 O O . THR D 1 303 ? 19.55720 -0.62447 20.11205 1.000 48.88720 303 THR D O 1
ATOM 11793 N N . ILE D 1 304 ? 20.96584 -2.37208 19.91860 1.000 50.22796 304 ILE D N 1
ATOM 11794 C CA . ILE D 1 304 ? 21.06381 -2.21953 18.46308 1.000 50.18621 304 ILE D CA 1
ATOM 11795 C C . ILE D 1 304 ? 19.68611 -2.25865 17.81813 1.000 53.40089 304 ILE D C 1
ATOM 11796 O O . ILE D 1 304 ? 19.37458 -1.46158 16.92582 1.000 58.38173 304 ILE D O 1
ATOM 11801 N N . CYS D 1 305 ? 18.85002 -3.20126 18.23097 1.000 49.38215 305 CYS D N 1
ATOM 11802 C CA . CYS D 1 305 ? 17.56354 -3.32112 17.58289 1.000 43.39946 305 CYS D CA 1
ATOM 11803 C C . CYS D 1 305 ? 16.63356 -2.15649 17.90395 1.000 49.08773 305 CYS D C 1
ATOM 11804 O O . CYS D 1 305 ? 15.60880 -2.01138 17.22934 1.000 54.85590 305 CYS D O 1
ATOM 11807 N N . SER D 1 306 ? 16.96498 -1.31799 18.88853 1.000 48.16162 306 SER D N 1
ATOM 11808 C CA . SER D 1 306 ? 16.18990 -0.11710 19.21606 1.000 47.97986 306 SER D CA 1
ATOM 11809 C C . SER D 1 306 ? 16.79653 1.15468 18.64236 1.000 50.10802 306 SER D C 1
ATOM 11810 O O . SER D 1 306 ? 16.25881 2.24303 18.87721 1.000 50.93597 306 SER D O 1
ATOM 11813 N N . LEU D 1 307 ? 17.93974 1.03930 17.96982 1.000 47.96398 307 LEU D N 1
ATOM 11814 C CA . LEU D 1 307 ? 18.62303 2.11798 17.26775 1.000 44.89244 307 LEU D CA 1
ATOM 11815 C C . LEU D 1 307 ? 17.66574 3.22177 16.83082 1.000 42.35768 307 LEU D C 1
ATOM 11816 O O . LEU D 1 307 ? 16.62602 2.93485 16.23309 1.000 37.70575 307 LEU D O 1
ATOM 11821 N N . ARG D 1 308 ? 17.99025 4.48573 17.11554 1.000 37.31267 308 ARG D N 1
ATOM 11822 C CA . ARG D 1 308 ? 17.14253 5.56743 16.64767 1.000 34.97486 308 ARG D CA 1
ATOM 11823 C C . ARG D 1 308 ? 17.45672 5.87230 15.18819 1.000 32.75565 308 ARG D C 1
ATOM 11824 O O . ARG D 1 308 ? 18.61557 5.89339 14.77498 1.000 33.10977 308 ARG D O 1
ATOM 11832 N N . LEU D 1 309 ? 16.41063 6.09731 14.40434 1.000 32.33466 309 LEU D N 1
ATOM 11833 C CA . LEU D 1 309 ? 16.54583 6.38437 12.98802 1.000 29.21148 309 LEU D CA 1
ATOM 11834 C C . LEU D 1 309 ? 15.95710 7.72894 12.58467 1.000 32.51533 309 LEU D C 1
ATOM 11835 O O . LEU D 1 309 ? 16.17188 8.15611 11.44347 1.000 31.12841 309 LEU D O 1
ATOM 11840 N N . ARG D 1 310 ? 15.21283 8.39577 13.46254 1.000 29.70282 310 ARG D N 1
ATOM 11841 C CA . ARG D 1 310 ? 14.58745 9.66362 13.10898 1.000 32.95359 310 ARG D CA 1
ATOM 11842 C C . ARG D 1 310 ? 15.01975 10.76732 14.05913 1.000 30.06311 310 ARG D C 1
ATOM 11843 O O . ARG D 1 310 ? 15.29115 10.52416 15.23753 1.000 29.72596 310 ARG D O 1
ATOM 11851 N N . GLU D 1 311 ? 15.02410 11.99664 13.54407 1.000 25.70563 311 GLU D N 1
ATOM 11852 C CA . GLU D 1 311 ? 15.24785 13.17594 14.36397 1.000 31.99304 311 GLU D CA 1
ATOM 11853 C C . GLU D 1 311 ? 14.48295 14.33368 13.74484 1.000 28.69942 311 GLU D C 1
ATOM 11854 O O . GLU D 1 311 ? 14.55449 14.53964 12.52934 1.000 31.96438 311 GLU D O 1
ATOM 11860 N N . ASN D 1 312 ? 13.77726 15.10706 14.56475 1.000 28.03199 312 ASN D N 1
ATOM 11861 C CA . ASN D 1 312 ? 12.99907 16.21829 14.01123 1.000 30.30728 312 ASN D CA 1
ATOM 11862 C C . ASN D 1 312 ? 13.89507 17.44603 13.84660 1.000 33.03055 312 ASN D C 1
ATOM 11863 O O . ASN D 1 312 ? 14.12432 18.20128 14.79465 1.000 37.80182 312 ASN D O 1
ATOM 11868 N N . ILE D 1 313 ? 14.35921 17.68607 12.62105 1.000 27.32013 313 ILE D N 1
ATOM 11869 C CA . ILE D 1 313 ? 15.21481 18.84506 12.37425 1.000 32.71205 313 ILE D CA 1
ATOM 11870 C C . ILE D 1 313 ? 14.41118 20.09184 12.07706 1.000 38.08211 313 ILE D C 1
ATOM 11871 O O . ILE D 1 313 ? 15.00107 21.16841 11.94604 1.000 32.45034 313 ILE D O 1
ATOM 11876 N N . GLY D 1 314 ? 13.08890 19.98147 11.94277 1.000 35.27159 314 GLY D N 1
ATOM 11877 C CA . GLY D 1 314 ? 12.26101 21.13764 11.65366 1.000 42.75535 314 GLY D CA 1
ATOM 11878 C C . GLY D 1 314 ? 11.59948 21.78772 12.85337 1.000 45.17719 314 GLY D C 1
ATOM 11879 O O . GLY D 1 314 ? 11.11070 22.91337 12.73806 1.000 49.80288 314 GLY D O 1
ATOM 11880 N N . THR D 1 315 ? 11.57420 21.09598 14.00008 1.000 41.90227 315 THR D N 1
ATOM 11881 C CA . THR D 1 315 ? 11.04175 21.63954 15.24904 1.000 49.58781 315 THR D CA 1
ATOM 11882 C C . THR D 1 315 ? 11.22888 23.14548 15.33480 1.000 51.48124 315 THR D C 1
ATOM 11883 O O . THR D 1 315 ? 12.36369 23.61800 15.44545 1.000 46.50181 315 THR D O 1
ATOM 11887 N N . ARG D 1 316 ? 10.11926 23.88832 15.30326 1.000 55.50309 316 ARG D N 1
ATOM 11888 C CA . ARG D 1 316 ? 10.10302 25.34762 15.35015 1.000 52.79714 316 ARG D CA 1
ATOM 11889 C C . ARG D 1 316 ? 11.07227 25.90233 16.38542 1.000 52.09052 316 ARG D C 1
ATOM 11890 O O . ARG D 1 316 ? 11.77751 26.88400 16.12785 1.000 54.94458 316 ARG D O 1
ATOM 11898 N N . SER D 1 317 ? 11.12593 25.26509 17.54949 1.000 54.73506 317 SER D N 1
ATOM 11899 C CA . SER D 1 317 ? 11.82735 25.80602 18.70402 1.000 53.58061 317 SER D CA 1
ATOM 11900 C C . SER D 1 317 ? 13.29830 25.43174 18.76598 1.000 50.41604 317 SER D C 1
ATOM 11901 O O . SER D 1 317 ? 14.01034 25.97643 19.61770 1.000 55.69219 317 SER D O 1
ATOM 11904 N N . ARG D 1 318 ? 13.77996 24.53144 17.90677 1.000 42.83418 318 ARG D N 1
ATOM 11905 C CA A ARG D 1 318 ? 15.17903 24.13119 17.94718 0.540 46.47379 318 ARG D CA 1
ATOM 11906 C CA B ARG D 1 318 ? 15.17429 24.10622 17.92835 0.460 46.48099 318 ARG D CA 1
ATOM 11907 C C . ARG D 1 318 ? 16.00652 24.93528 16.95467 1.000 43.69175 318 ARG D C 1
ATOM 11908 O O . ARG D 1 318 ? 15.55182 25.25687 15.85402 1.000 45.07598 318 ARG D O 1
ATOM 11923 N N . ALA D 1 319 ? 17.23116 25.26263 17.35814 1.000 37.86127 319 ALA D N 1
ATOM 11924 C CA . ALA D 1 319 ? 18.18594 25.89621 16.45902 1.000 39.56645 319 ALA D CA 1
ATOM 11925 C C . ALA D 1 319 ? 19.59406 25.51091 16.88727 1.000 33.98531 319 ALA D C 1
ATOM 11926 O O . ALA D 1 319 ? 19.88512 25.42214 18.08186 1.000 34.26228 319 ALA D O 1
ATOM 11928 N N . ASP D 1 320 ? 20.44200 25.22592 15.90563 1.000 31.39560 320 ASP D N 1
ATOM 11929 C CA . ASP D 1 320 ? 21.88050 25.16768 16.11990 1.000 36.64139 320 ASP D CA 1
ATOM 11930 C C . ASP D 1 320 ? 22.51729 26.54370 15.95824 1.000 34.78436 320 ASP D C 1
ATOM 11931 O O . ASP D 1 320 ? 23.40982 26.90823 16.72239 1.000 33.02606 320 ASP D O 1
ATOM 11936 N N . ILE D 1 321 ? 22.06397 27.31652 14.97375 1.000 31.16721 321 ILE D N 1
ATOM 11937 C CA . ILE D 1 321 ? 22.47241 28.70018 14.77780 1.000 31.42278 321 ILE D CA 1
ATOM 11938 C C . ILE D 1 321 ? 21.20147 29.51564 14.64521 1.000 28.70951 321 ILE D C 1
ATOM 11939 O O . ILE D 1 321 ? 20.25560 29.08119 13.98427 1.000 28.02522 321 ILE D O 1
ATOM 11944 N N . TYR D 1 322 ? 21.16716 30.68677 15.27285 1.000 25.95573 322 TYR D N 1
ATOM 11945 C CA . TYR D 1 322 ? 19.92494 31.45996 15.29929 1.000 23.79560 322 TYR D CA 1
ATOM 11946 C C . TYR D 1 322 ? 20.24201 32.94411 15.35527 1.000 29.44590 322 TYR D C 1
ATOM 11947 O O . TYR D 1 322 ? 20.97120 33.39024 16.24322 1.000 28.01307 322 TYR D O 1
ATOM 11956 N N . THR D 1 323 ? 19.71900 33.71313 14.40958 1.000 26.88186 323 THR D N 1
ATOM 11957 C CA . THR D 1 323 ? 19.76322 35.16475 14.52756 1.000 28.20457 323 THR D CA 1
ATOM 11958 C C . THR D 1 323 ? 18.32508 35.64794 14.59527 1.000 30.39828 323 THR D C 1
ATOM 11959 O O . THR D 1 323 ? 17.55355 35.42439 13.66567 1.000 29.98389 323 THR D O 1
ATOM 11963 N N . GLU D 1 324 ? 17.95693 36.24500 15.71847 1.000 29.31249 324 GLU D N 1
ATOM 11964 C CA . GLU D 1 324 ? 16.59814 36.70270 15.91453 1.000 29.54235 324 GLU D CA 1
ATOM 11965 C C . GLU D 1 324 ? 16.18855 37.61356 14.76850 1.000 29.47719 324 GLU D C 1
ATOM 11966 O O . GLU D 1 324 ? 16.96305 38.46520 14.32015 1.000 35.03539 324 GLU D O 1
ATOM 11972 N N . GLN D 1 325 ? 14.96602 37.42317 14.28886 1.000 35.31374 325 GLN D N 1
ATOM 11973 C CA . GLN D 1 325 ? 14.36343 38.16696 13.17918 1.000 39.38962 325 GLN D CA 1
ATOM 11974 C C . GLN D 1 325 ? 15.01164 37.87851 11.83298 1.000 36.69819 325 GLN D C 1
ATOM 11975 O O . GLN D 1 325 ? 14.67431 38.53786 10.85144 1.000 33.81097 325 GLN D O 1
ATOM 11981 N N . VAL D 1 326 ? 15.94484 36.93064 11.75621 1.000 29.56869 326 VAL D N 1
ATOM 11982 C CA . VAL D 1 326 ? 16.74768 36.77932 10.55192 1.000 27.03834 326 VAL D CA 1
ATOM 11983 C C . VAL D 1 326 ? 16.69946 35.34846 10.04217 1.000 29.67972 326 VAL D C 1
ATOM 11984 O O . VAL D 1 326 ? 16.36806 35.12226 8.87288 1.000 28.72961 326 VAL D O 1
ATOM 11988 N N . GLY D 1 327 ? 17.03684 34.37618 10.89058 1.000 26.59381 327 GLY D N 1
ATOM 11989 C CA . GLY D 1 327 ? 17.10493 33.00605 10.39872 1.000 30.40946 327 GLY D CA 1
ATOM 11990 C C . GLY D 1 327 ? 17.54770 32.02345 11.46668 1.000 30.73816 327 GLY D C 1
ATOM 11991 O O . GLY D 1 327 ? 17.92103 32.39318 12.58706 1.000 25.53931 327 GLY D O 1
ATOM 11992 N N . ARG D 1 328 ? 17.51494 30.74850 11.08989 1.000 27.16138 328 ARG D N 1
ATOM 11993 C CA . ARG D 1 328 ? 18.00399 29.68716 11.95929 1.000 29.06851 328 ARG D CA 1
ATOM 11994 C C . ARG D 1 328 ? 18.48042 28.53602 11.09187 1.000 29.09993 328 ARG D C 1
ATOM 11995 O O . ARG D 1 328 ? 18.04169 28.38525 9.95122 1.000 27.70738 328 ARG D O 1
ATOM 12003 N N . ILE D 1 329 ? 19.43555 27.76610 11.61540 1.000 28.53230 329 ILE D N 1
ATOM 12004 C CA . ILE D 1 329 ? 19.87333 26.52432 10.99572 1.000 25.10085 329 ILE D CA 1
ATOM 12005 C C . ILE D 1 329 ? 19.84092 25.44902 12.07451 1.000 31.89258 329 ILE D C 1
ATOM 12006 O O . ILE D 1 329 ? 20.36878 25.65776 13.17590 1.000 31.68672 329 ILE D O 1
ATOM 12011 N N . ASN D 1 330 ? 19.18586 24.32514 11.77146 1.000 27.81654 330 ASN D N 1
ATOM 12012 C CA . ASN D 1 330 ? 19.27275 23.09314 12.54939 1.000 28.91561 330 ASN D CA 1
ATOM 12013 C C . ASN D 1 330 ? 19.97485 22.01529 11.75073 1.000 32.91388 330 ASN D C 1
ATOM 12014 O O . ASN D 1 330 ? 19.69322 21.83399 10.56439 1.000 34.71952 330 ASN D O 1
ATOM 12019 N N . THR D 1 331 ? 20.83729 21.26459 12.42364 1.000 31.85375 331 THR D N 1
ATOM 12020 C CA . THR D 1 331 ? 21.61727 20.23809 11.76620 1.000 37.17467 331 THR D CA 1
ATOM 12021 C C . THR D 1 331 ? 21.45387 18.91080 12.49452 1.000 37.59673 331 THR D C 1
ATOM 12022 O O . THR D 1 331 ? 21.25486 18.85551 13.71256 1.000 37.88948 331 THR D O 1
ATOM 12026 N N . VAL D 1 332 ? 21.50041 17.84089 11.72197 1.000 31.95661 332 VAL D N 1
ATOM 12027 C CA . VAL D 1 332 ? 21.53559 16.49632 12.26558 1.000 33.66705 332 VAL D CA 1
ATOM 12028 C C . VAL D 1 332 ? 22.79334 15.83677 11.73448 1.000 30.73973 332 VAL D C 1
ATOM 12029 O O . VAL D 1 332 ? 23.09227 15.93090 10.53898 1.000 34.47392 332 VAL D O 1
ATOM 12033 N N . ASN D 1 333 ? 23.54233 15.19858 12.61811 1.000 31.36424 333 ASN D N 1
ATOM 12034 C CA . ASN D 1 333 ? 24.76880 14.53070 12.20929 1.000 26.36406 333 ASN D CA 1
ATOM 12035 C C . ASN D 1 333 ? 25.03122 13.44091 13.23421 1.000 27.57474 333 ASN D C 1
ATOM 12036 O O . ASN D 1 333 ? 24.18236 13.16784 14.08517 1.000 24.72540 333 ASN D O 1
ATOM 12041 N N . SER D 1 334 ? 26.20773 12.81237 13.16432 1.000 27.70411 334 SER D N 1
ATOM 12042 C CA . SER D 1 334 ? 26.44457 11.66244 14.03169 1.000 27.99101 334 SER D CA 1
ATOM 12043 C C . SER D 1 334 ? 26.54327 12.04332 15.49901 1.000 29.69633 334 SER D C 1
ATOM 12044 O O . SER D 1 334 ? 26.41902 11.16812 16.35374 1.000 32.68275 334 SER D O 1
ATOM 12047 N N . ASN D 1 335 ? 26.77497 13.31145 15.81476 1.000 31.56417 335 ASN D N 1
ATOM 12048 C CA . ASN D 1 335 ? 26.71236 13.75908 17.19909 1.000 35.15850 335 ASN D CA 1
ATOM 12049 C C . ASN D 1 335 ? 25.29439 13.88816 17.72535 1.000 36.23966 335 ASN D C 1
ATOM 12050 O O . ASN D 1 335 ? 25.11149 14.06369 18.93995 1.000 31.92916 335 ASN D O 1
ATOM 12055 N N . THR D 1 336 ? 24.29250 13.81136 16.85993 1.000 29.68576 336 THR D N 1
ATOM 12056 C CA . THR D 1 336 ? 22.92485 13.87178 17.32724 1.000 27.34898 336 THR D CA 1
ATOM 12057 C C . THR D 1 336 ? 22.15494 12.59475 17.01273 1.000 33.56953 336 THR D C 1
ATOM 12058 O O . THR D 1 336 ? 21.34936 12.14660 17.82792 1.000 34.81323 336 THR D O 1
ATOM 12062 N N . LEU D 1 337 ? 22.43065 11.95798 15.87400 1.000 31.34315 337 LEU D N 1
ATOM 12063 C CA . LEU D 1 337 ? 21.72991 10.74196 15.45408 1.000 31.95654 337 LEU D CA 1
ATOM 12064 C C . LEU D 1 337 ? 22.78956 9.68338 15.17867 1.000 28.02509 337 LEU D C 1
ATOM 12065 O O . LEU D 1 337 ? 23.41118 9.68768 14.10598 1.000 30.05732 337 LEU D O 1
ATOM 12070 N N . PRO D 1 338 ? 23.03516 8.75926 16.11114 1.000 31.50228 338 PRO D N 1
ATOM 12071 C CA . PRO D 1 338 ? 24.23324 7.89254 16.01316 1.000 32.42166 338 PRO D CA 1
ATOM 12072 C C . PRO D 1 338 ? 24.34661 7.08318 14.72330 1.000 30.35275 338 PRO D C 1
ATOM 12073 O O . PRO D 1 338 ? 25.46240 6.77895 14.28515 1.000 31.33908 338 PRO D O 1
ATOM 12077 N N . VAL D 1 339 ? 23.22831 6.67473 14.12457 1.000 27.67512 339 VAL D N 1
ATOM 12078 C CA . VAL D 1 339 ? 23.28154 5.83409 12.92540 1.000 27.83249 339 VAL D CA 1
ATOM 12079 C C . VAL D 1 339 ? 23.94931 6.54560 11.74860 1.000 35.81744 339 VAL D C 1
ATOM 12080 O O . VAL D 1 339 ? 24.48011 5.88845 10.84142 1.000 28.67917 339 VAL D O 1
ATOM 12084 N N . LEU D 1 340 ? 23.95819 7.88310 11.74298 1.000 28.99359 340 LEU D N 1
ATOM 12085 C CA . LEU D 1 340 ? 24.62155 8.59177 10.65638 1.000 30.10182 340 LEU D CA 1
ATOM 12086 C C . LEU D 1 340 ? 26.12119 8.31321 10.62157 1.000 32.65238 340 LEU D C 1
ATOM 12087 O O . LEU D 1 340 ? 26.74769 8.50532 9.57941 1.000 33.24604 340 LEU D O 1
ATOM 12092 N N . ARG D 1 341 ? 26.71358 7.86922 11.72869 1.000 33.52636 341 ARG D N 1
ATOM 12093 C CA A ARG D 1 341 ? 28.12016 7.48116 11.67836 0.630 42.25461 341 ARG D CA 1
ATOM 12094 C CA B ARG D 1 341 ? 28.11544 7.45282 11.70320 0.370 42.24188 341 ARG D CA 1
ATOM 12095 C C . ARG D 1 341 ? 28.34441 6.39050 10.63603 1.000 43.68530 341 ARG D C 1
ATOM 12096 O O . ARG D 1 341 ? 29.36117 6.40038 9.93060 1.000 45.65160 341 ARG D O 1
ATOM 12111 N N . TRP D 1 342 ? 27.39973 5.45985 10.51112 1.000 38.61442 342 TRP D N 1
ATOM 12112 C CA . TRP D 1 342 ? 27.47698 4.37511 9.54176 1.000 45.49775 342 TRP D CA 1
ATOM 12113 C C . TRP D 1 342 ? 26.96456 4.78360 8.16827 1.000 42.63256 342 TRP D C 1
ATOM 12114 O O . TRP D 1 342 ? 27.46213 4.28330 7.15286 1.000 41.40564 342 TRP D O 1
ATOM 12125 N N . LEU D 1 343 ? 25.98929 5.69111 8.11119 1.000 36.45807 343 LEU D N 1
ATOM 12126 C CA . LEU D 1 343 ? 25.51708 6.15871 6.81356 1.000 35.92933 343 LEU D CA 1
ATOM 12127 C C . LEU D 1 343 ? 26.50514 7.12014 6.14936 1.000 33.78297 343 LEU D C 1
ATOM 12128 O O . LEU D 1 343 ? 26.50547 7.23085 4.92250 1.000 35.29601 343 LEU D O 1
ATOM 12133 N N . GLN D 1 344 ? 27.33055 7.84087 6.92652 1.000 34.97246 344 GLN D N 1
ATOM 12134 C CA . GLN D 1 344 ? 28.23704 8.86819 6.37926 1.000 36.82295 344 GLN D CA 1
ATOM 12135 C C . GLN D 1 344 ? 27.46287 9.99556 5.70735 1.000 32.45179 344 GLN D C 1
ATOM 12136 O O . GLN D 1 344 ? 27.82181 10.45203 4.62317 1.000 31.00067 344 GLN D O 1
ATOM 12142 N N . LEU D 1 345 ? 26.38760 10.44148 6.34461 1.000 32.07894 345 LEU D N 1
ATOM 12143 C CA . LEU D 1 345 ? 25.54224 11.48269 5.77531 1.000 33.70271 345 LEU D CA 1
ATOM 12144 C C . LEU D 1 345 ? 25.07608 12.39296 6.89436 1.000 34.19393 345 LEU D C 1
ATOM 12145 O O . LEU D 1 345 ? 25.10388 12.02195 8.06660 1.000 36.10229 345 LEU D O 1
ATOM 12150 N N . SER D 1 346 ? 24.62038 13.58739 6.52178 1.000 30.07344 346 SER D N 1
ATOM 12151 C CA . SER D 1 346 ? 24.05441 14.49829 7.50406 1.000 28.37938 346 SER D CA 1
ATOM 12152 C C . SER D 1 346 ? 23.08258 15.43517 6.79903 1.000 26.56339 346 SER D C 1
ATOM 12153 O O . SER D 1 346 ? 22.89863 15.37875 5.58202 1.000 23.76523 346 SER D O 1
ATOM 12156 N N . ALA D 1 347 ? 22.44196 16.30082 7.57350 1.000 23.68921 347 ALA D N 1
ATOM 12157 C CA . ALA D 1 347 ? 21.45294 17.16741 6.96252 1.000 25.59744 347 ALA D CA 1
ATOM 12158 C C . ALA D 1 347 ? 21.38163 18.46064 7.74136 1.000 25.84826 347 ALA D C 1
ATOM 12159 O O . ALA D 1 347 ? 21.71350 18.51250 8.92398 1.000 22.94590 347 ALA D O 1
ATOM 12161 N N . GLU D 1 348 ? 20.89264 19.49075 7.06862 1.000 30.00533 348 GLU D N 1
ATOM 12162 C CA . GLU D 1 348 ? 20.65070 20.76585 7.70933 1.000 36.18346 348 GLU D CA 1
ATOM 12163 C C . GLU D 1 348 ? 19.29508 21.27630 7.25816 1.000 32.94688 348 GLU D C 1
ATOM 12164 O O . GLU D 1 348 ? 18.81571 20.97111 6.16119 1.000 30.96785 348 GLU D O 1
ATOM 12170 N N . ARG D 1 349 ? 18.65677 22.01272 8.14471 1.000 31.46659 349 ARG D N 1
ATOM 12171 C CA . ARG D 1 349 ? 17.35884 22.59551 7.86084 1.000 29.87954 349 ARG D CA 1
ATOM 12172 C C . ARG D 1 349 ? 17.52083 24.07843 8.12038 1.000 26.99641 349 ARG D C 1
ATOM 12173 O O . ARG D 1 349 ? 17.95516 24.46227 9.21155 1.000 28.03738 349 ARG D O 1
ATOM 12181 N N . GLY D 1 350 ? 17.23451 24.89376 7.11025 1.000 29.10272 350 GLY D N 1
ATOM 12182 C CA . GLY D 1 350 ? 17.46053 26.32979 7.18227 1.000 30.05363 350 GLY D CA 1
ATOM 12183 C C . GLY D 1 350 ? 16.18195 27.09347 6.89905 1.000 33.25682 350 GLY D C 1
ATOM 12184 O O . GLY D 1 350 ? 15.37954 26.68041 6.05741 1.000 30.02087 350 GLY D O 1
ATOM 12185 N N . ASP D 1 351 ? 16.00022 28.19891 7.61890 1.000 27.64871 351 ASP D N 1
ATOM 12186 C CA . ASP D 1 351 ? 14.86252 29.10546 7.46732 1.000 27.83659 351 ASP D CA 1
ATOM 12187 C C . ASP D 1 351 ? 15.45105 30.49662 7.49081 1.000 35.49320 351 ASP D C 1
ATOM 12188 O O . ASP D 1 351 ? 16.21028 30.82165 8.41145 1.000 32.82229 351 ASP D O 1
ATOM 12193 N N . LEU D 1 352 ? 15.13654 31.29662 6.48354 1.000 26.76880 352 LEU D N 1
ATOM 12194 C CA . LEU D 1 352 ? 15.58732 32.67734 6.42633 1.000 28.60644 352 LEU D CA 1
ATOM 12195 C C . LEU D 1 352 ? 14.35974 33.57095 6.32246 1.000 29.97572 352 LEU D C 1
ATOM 12196 O O . LEU D 1 352 ? 13.43379 33.25778 5.56710 1.000 28.24057 352 LEU D O 1
ATOM 12201 N N . GLN D 1 353 ? 14.33347 34.64522 7.11664 1.000 26.67145 353 GLN D N 1
ATOM 12202 C CA . GLN D 1 353 ? 13.30039 35.66713 7.00823 1.000 31.19527 353 GLN D CA 1
ATOM 12203 C C . GLN D 1 353 ? 13.59990 36.59849 5.83183 1.000 30.70114 353 GLN D C 1
ATOM 12204 O O . GLN D 1 353 ? 14.66136 36.53398 5.20749 1.000 34.30836 353 GLN D O 1
ATOM 12210 N N . ARG D 1 354 ? 12.68174 37.53744 5.58090 1.000 27.85976 354 ARG D N 1
ATOM 12211 C CA . ARG D 1 354 ? 12.93822 38.60634 4.62891 1.000 32.57563 354 ARG D CA 1
ATOM 12212 C C . ARG D 1 354 ? 14.26830 39.27541 4.96414 1.000 35.82777 354 ARG D C 1
ATOM 12213 O O . ARG D 1 354 ? 14.55620 39.55147 6.12882 1.000 31.94004 354 ARG D O 1
ATOM 12221 N N . GLU D 1 355 ? 15.08941 39.49705 3.93739 1.000 37.63841 355 GLU D N 1
ATOM 12222 C CA . GLU D 1 355 ? 16.43554 40.06867 4.02622 1.000 36.62596 355 GLU D CA 1
ATOM 12223 C C . GLU D 1 355 ? 17.44413 39.17076 4.74280 1.000 33.74105 355 GLU D C 1
ATOM 12224 O O . GLU D 1 355 ? 18.58283 39.58594 4.93999 1.000 38.43791 355 GLU D O 1
ATOM 12230 N N . GLY D 1 356 ? 17.06939 37.95817 5.13295 1.000 28.60577 356 GLY D N 1
ATOM 12231 C CA . GLY D 1 356 ? 18.02238 37.08252 5.80396 1.000 29.01216 356 GLY D CA 1
ATOM 12232 C C . GLY D 1 356 ? 19.08627 36.58623 4.83798 1.000 33.39886 356 GLY D C 1
ATOM 12233 O O . GLY D 1 356 ? 18.79271 36.17650 3.71385 1.000 32.41489 356 GLY D O 1
ATOM 12234 N N . LEU D 1 357 ? 20.34364 36.61853 5.29233 1.000 28.82933 357 LEU D N 1
ATOM 12235 C CA . LEU D 1 357 ? 21.50137 36.27026 4.47259 1.000 30.04127 357 LEU D CA 1
ATOM 12236 C C . LEU D 1 357 ? 22.30532 35.18344 5.16645 1.000 30.49500 357 LEU D C 1
ATOM 12237 O O . LEU D 1 357 ? 22.73701 35.37012 6.30587 1.000 27.49575 357 LEU D O 1
ATOM 12242 N N . TYR D 1 358 ? 22.45871 34.03674 4.49355 1.000 26.60253 358 TYR D N 1
ATOM 12243 C CA . TYR D 1 358 ? 23.44623 33.01423 4.83985 1.000 28.40157 358 TYR D CA 1
ATOM 12244 C C . TYR D 1 358 ? 24.74277 33.43122 4.16775 1.000 29.86881 358 TYR D C 1
ATOM 12245 O O . TYR D 1 358 ? 24.85278 33.35179 2.93975 1.000 29.88310 358 TYR D O 1
ATOM 12254 N N . VAL D 1 359 ? 25.70477 33.91670 4.95541 1.000 28.19720 359 VAL D N 1
ATOM 12255 C CA . VAL D 1 359 ? 26.88793 34.57333 4.39293 1.000 27.64392 359 VAL D CA 1
ATOM 12256 C C . VAL D 1 359 ? 27.69726 33.60145 3.53074 1.000 27.48283 359 VAL D C 1
ATOM 12257 O O . VAL D 1 359 ? 27.53949 32.37096 3.63856 1.000 26.78210 359 VAL D O 1
ATOM 12261 N N . PRO D 1 360 ? 28.54757 34.12128 2.64678 1.000 30.57463 360 PRO D N 1
ATOM 12262 C CA . PRO D 1 360 ? 29.47138 33.26751 1.89794 1.000 27.17601 360 PRO D CA 1
ATOM 12263 C C . PRO D 1 360 ? 30.18264 32.27750 2.81530 1.000 29.67504 360 PRO D C 1
ATOM 12264 O O . PRO D 1 360 ? 30.71266 32.63770 3.86958 1.000 28.64939 360 PRO D O 1
ATOM 12268 N N . HIS D 1 361 ? 30.16958 31.01419 2.41293 1.000 27.79445 361 HIS D N 1
ATOM 12269 C CA . HIS D 1 361 ? 30.77276 29.93965 3.18977 1.000 28.42261 361 HIS D CA 1
ATOM 12270 C C . HIS D 1 361 ? 31.11850 28.81975 2.22599 1.000 28.46805 361 HIS D C 1
ATOM 12271 O O . HIS D 1 361 ? 30.70385 28.83225 1.07303 1.000 27.98317 361 HIS D O 1
ATOM 12278 N N . TRP D 1 362 ? 31.88131 27.84077 2.71480 1.000 26.45539 362 TRP D N 1
ATOM 12279 C CA . TRP D 1 362 ? 32.14526 26.63334 1.94487 1.000 27.93310 362 TRP D CA 1
ATOM 12280 C C . TRP D 1 362 ? 32.01882 25.42837 2.85860 1.000 30.87356 362 TRP D C 1
ATOM 12281 O O . TRP D 1 362 ? 32.19169 25.53270 4.07603 1.000 29.91825 362 TRP D O 1
ATOM 12292 N N . ASN D 1 363 ? 31.65838 24.29862 2.24946 1.000 30.08213 363 ASN D N 1
ATOM 12293 C CA . ASN D 1 363 ? 31.58278 23.01399 2.91924 1.000 27.55907 363 ASN D CA 1
ATOM 12294 C C . ASN D 1 363 ? 32.94362 22.36054 2.74334 1.000 28.78033 363 ASN D C 1
ATOM 12295 O O . ASN D 1 363 ? 33.39205 22.15305 1.60605 1.000 24.84435 363 ASN D O 1
ATOM 12300 N N . LEU D 1 364 ? 33.61518 22.09832 3.86182 1.000 23.43160 364 LEU D N 1
ATOM 12301 C CA . LEU D 1 364 ? 34.97836 21.58274 3.80959 1.000 27.50054 364 LEU D CA 1
ATOM 12302 C C . LEU D 1 364 ? 35.01605 20.14097 3.33938 1.000 26.83434 364 LEU D C 1
ATOM 12303 O O . LEU D 1 364 ? 35.96783 19.73320 2.65851 1.000 29.45130 364 LEU D O 1
ATOM 12308 N N . ASN D 1 365 ? 34.03180 19.33437 3.75076 1.000 27.39322 365 ASN D N 1
ATOM 12309 C CA . ASN D 1 365 ? 34.17642 17.87819 3.66310 1.000 26.70389 365 ASN D CA 1
ATOM 12310 C C . ASN D 1 365 ? 32.93057 17.19812 3.10316 1.000 33.31802 365 ASN D C 1
ATOM 12311 O O . ASN D 1 365 ? 32.71452 16.01106 3.34714 1.000 32.36691 365 ASN D O 1
ATOM 12316 N N . ALA D 1 366 ? 32.13065 17.90759 2.31184 1.000 27.13104 366 ALA D N 1
ATOM 12317 C CA . ALA D 1 366 ? 30.83396 17.39196 1.88404 1.000 28.88764 366 ALA D CA 1
ATOM 12318 C C . ALA D 1 366 ? 30.34305 18.19055 0.69215 1.000 33.26266 366 ALA D C 1
ATOM 12319 O O . ALA D 1 366 ? 30.61816 19.38458 0.58949 1.000 25.79645 366 ALA D O 1
ATOM 12321 N N . HIS D 1 367 ? 29.61635 17.51931 -0.20661 1.000 27.59798 367 HIS D N 1
ATOM 12322 C CA . HIS D 1 367 ? 28.69452 18.23383 -1.06461 1.000 27.42552 367 HIS D CA 1
ATOM 12323 C C . HIS D 1 367 ? 27.45917 18.59070 -0.25724 1.000 30.13666 367 HIS D C 1
ATOM 12324 O O . HIS D 1 367 ? 27.10507 17.91691 0.71571 1.000 28.53779 367 HIS D O 1
ATOM 12331 N N . SER D 1 368 ? 26.78331 19.64537 -0.68388 1.000 27.54181 368 SER D N 1
ATOM 12332 C CA . SER D 1 368 ? 25.52708 20.05511 -0.06985 1.000 27.93079 368 SER D CA 1
ATOM 12333 C C . SER D 1 368 ? 24.45034 20.02824 -1.14739 1.000 26.65690 368 SER D C 1
ATOM 12334 O O . SER D 1 368 ? 24.46113 20.85366 -2.06874 1.000 29.56878 368 SER D O 1
ATOM 12337 N N . VAL D 1 369 ? 23.52452 19.08047 -1.04834 1.000 26.32771 369 VAL D N 1
ATOM 12338 C CA . VAL D 1 369 ? 22.43659 18.96009 -2.00663 1.000 22.62954 369 VAL D CA 1
ATOM 12339 C C . VAL D 1 369 ? 21.25306 19.69263 -1.40174 1.000 28.59775 369 VAL D C 1
ATOM 12340 O O . VAL D 1 369 ? 20.63479 19.21340 -0.44640 1.000 28.96977 369 VAL D O 1
ATOM 12344 N N . VAL D 1 370 ? 20.93430 20.85375 -1.95597 1.000 27.08001 370 VAL D N 1
ATOM 12345 C CA . VAL D 1 370 ? 19.93612 21.74377 -1.37089 1.000 25.35540 370 VAL D CA 1
ATOM 12346 C C . VAL D 1 370 ? 18.57684 21.50549 -2.01755 1.000 26.40171 370 VAL D C 1
ATOM 12347 O O . VAL D 1 370 ? 18.44286 21.53681 -3.24855 1.000 28.57927 370 VAL D O 1
ATOM 12351 N N . TYR D 1 371 ? 17.55582 21.31611 -1.18636 1.000 24.75953 371 TYR D N 1
ATOM 12352 C CA . TYR D 1 371 ? 16.17511 21.22016 -1.65358 1.000 24.64125 371 TYR D CA 1
ATOM 12353 C C . TYR D 1 371 ? 15.38362 22.40414 -1.11990 1.000 23.90354 371 TYR D C 1
ATOM 12354 O O . TYR D 1 371 ? 15.25816 22.56871 0.09850 1.000 27.53490 371 TYR D O 1
ATOM 12363 N N . ALA D 1 372 ? 14.84777 23.22047 -2.01926 1.000 24.98005 372 ALA D N 1
ATOM 12364 C CA . ALA D 1 372 ? 14.07474 24.38695 -1.59645 1.000 25.37018 372 ALA D CA 1
ATOM 12365 C C . ALA D 1 372 ? 12.65928 23.97115 -1.19599 1.000 30.74484 372 ALA D C 1
ATOM 12366 O O . ALA D 1 372 ? 11.88447 23.48841 -2.03281 1.000 28.04565 372 ALA D O 1
ATOM 12368 N N . ILE D 1 373 ? 12.31352 24.18185 0.07500 1.000 28.15090 373 ILE D N 1
ATOM 12369 C CA . ILE D 1 373 ? 11.00260 23.77402 0.57762 1.000 28.16358 373 ILE D CA 1
ATOM 12370 C C . ILE D 1 373 ? 9.94217 24.81992 0.23696 1.000 32.60706 373 ILE D C 1
ATOM 12371 O O . ILE D 1 373 ? 8.85634 24.49193 -0.25506 1.000 28.92130 373 ILE D O 1
ATOM 12376 N N . ARG D 1 374 ? 10.24033 26.09601 0.47936 1.000 28.43012 374 ARG D N 1
ATOM 12377 C CA . ARG D 1 374 ? 9.27527 27.15465 0.19128 1.000 30.03247 374 ARG D CA 1
ATOM 12378 C C . ARG D 1 374 ? 10.01195 28.47838 0.07888 1.000 30.07513 374 ARG D C 1
ATOM 12379 O O . ARG D 1 374 ? 11.15553 28.62152 0.52193 1.000 26.61151 374 ARG D O 1
ATOM 12387 N N . GLY D 1 375 ? 9.33253 29.45315 -0.50389 1.000 29.95715 375 GLY D N 1
ATOM 12388 C CA . GLY D 1 375 ? 9.92423 30.76844 -0.61531 1.000 27.39796 375 GLY D CA 1
ATOM 12389 C C . GLY D 1 375 ? 10.91971 30.81628 -1.76015 1.000 34.61547 375 GLY D C 1
ATOM 12390 O O . GLY D 1 375 ? 10.85239 30.02953 -2.70535 1.000 29.66077 375 GLY D O 1
ATOM 12391 N N . ARG D 1 376 ? 11.88190 31.73552 -1.64175 1.000 31.56487 376 ARG D N 1
ATOM 12392 C CA . ARG D 1 376 ? 12.85057 32.01671 -2.68985 1.000 31.25962 376 ARG D CA 1
ATOM 12393 C C . ARG D 1 376 ? 14.09813 32.59127 -2.04724 1.000 34.51402 376 ARG D C 1
ATOM 12394 O O . ARG D 1 376 ? 14.00193 33.35704 -1.08544 1.000 30.12017 376 ARG D O 1
ATOM 12402 N N . ALA D 1 377 ? 15.25378 32.26196 -2.61178 1.000 27.71158 377 ALA D N 1
ATOM 12403 C CA . ALA D 1 377 ? 16.51133 32.86438 -2.19661 1.000 31.57164 377 ALA D CA 1
ATOM 12404 C C . ALA D 1 377 ? 17.35953 33.11557 -3.43555 1.000 35.23870 377 ALA D C 1
ATOM 12405 O O . ALA D 1 377 ? 17.38346 32.28658 -4.34859 1.000 33.67173 377 ALA D O 1
ATOM 12407 N N . ARG D 1 378 ? 18.00233 34.28516 -3.49441 1.000 29.63415 378 ARG D N 1
ATOM 12408 C CA . ARG D 1 378 ? 19.10327 34.48074 -4.42985 1.000 31.85309 378 ARG D CA 1
ATOM 12409 C C . ARG D 1 378 ? 20.33120 33.74906 -3.90431 1.000 30.58282 378 ARG D C 1
ATOM 12410 O O . ARG D 1 378 ? 20.76878 33.98518 -2.77397 1.000 33.19721 378 ARG D O 1
ATOM 12418 N N . VAL D 1 379 ? 20.84536 32.82385 -4.70235 1.000 29.22843 379 VAL D N 1
ATOM 12419 C CA . VAL D 1 379 ? 21.96000 31.96785 -4.32977 1.000 26.24015 379 VAL D CA 1
ATOM 12420 C C . VAL D 1 379 ? 23.09042 32.27998 -5.30132 1.000 36.08537 379 VAL D C 1
ATOM 12421 O O . VAL D 1 379 ? 22.85177 32.44615 -6.50610 1.000 34.77420 379 VAL D O 1
ATOM 12425 N N . GLN D 1 380 ? 24.29932 32.44013 -4.77166 1.000 34.81249 380 GLN D N 1
ATOM 12426 C CA . GLN D 1 380 ? 25.48742 32.61882 -5.59469 1.000 32.86372 380 GLN D CA 1
ATOM 12427 C C . GLN D 1 380 ? 26.46005 31.52087 -5.21348 1.000 30.50405 380 GLN D C 1
ATOM 12428 O O . GLN D 1 380 ? 26.67488 31.27902 -4.02732 1.000 31.63467 380 GLN D O 1
ATOM 12434 N N . VAL D 1 381 ? 27.00101 30.83697 -6.21659 1.000 30.34721 381 VAL D N 1
ATOM 12435 C CA . VAL D 1 381 ? 28.02452 29.81644 -6.03009 1.000 30.00430 381 VAL D CA 1
ATOM 12436 C C . VAL D 1 381 ? 29.24351 30.16484 -6.87773 1.000 26.56836 381 VAL D C 1
ATOM 12437 O O . VAL D 1 381 ? 29.10677 30.54679 -8.04813 1.000 31.02363 381 VAL D O 1
ATOM 12441 N N . VAL D 1 382 ? 30.43007 29.97379 -6.29949 1.000 32.63193 382 VAL D N 1
ATOM 12442 C CA . VAL D 1 382 ? 31.70438 30.36565 -6.89987 1.000 33.34114 382 VAL D CA 1
ATOM 12443 C C . VAL D 1 382 ? 32.67463 29.19075 -6.80289 1.000 33.18541 382 VAL D C 1
ATOM 12444 O O . VAL D 1 382 ? 32.78222 28.54453 -5.75143 1.000 30.04927 382 VAL D O 1
ATOM 12448 N N . ASP D 1 383 ? 33.36643 28.90226 -7.90213 1.000 31.45586 383 ASP D N 1
ATOM 12449 C CA . ASP D 1 383 ? 34.27448 27.76841 -7.94729 1.000 32.78645 383 ASP D CA 1
ATOM 12450 C C . ASP D 1 383 ? 35.70905 28.24257 -7.66662 1.000 30.33553 383 ASP D C 1
ATOM 12451 O O . ASP D 1 383 ? 35.93771 29.37341 -7.22911 1.000 29.79744 383 ASP D O 1
ATOM 12456 N N . ASP D 1 384 ? 36.68748 27.37539 -7.91627 1.000 29.78846 384 ASP D N 1
ATOM 12457 C CA . ASP D 1 384 ? 38.06864 27.69518 -7.54118 1.000 32.80903 384 ASP D CA 1
ATOM 12458 C C . ASP D 1 384 ? 38.70518 28.77025 -8.41674 1.000 37.09973 384 ASP D C 1
ATOM 12459 O O . ASP D 1 384 ? 39.80013 29.24545 -8.08435 1.000 43.80487 384 ASP D O 1
ATOM 12464 N N . ASN D 1 385 ? 38.08501 29.15130 -9.53194 1.000 37.21494 385 ASN D N 1
ATOM 12465 C CA . ASN D 1 385 ? 38.62698 30.19787 -10.39403 1.000 38.77748 385 ASN D CA 1
ATOM 12466 C C . ASN D 1 385 ? 37.96585 31.55126 -10.15427 1.000 37.60458 385 ASN D C 1
ATOM 12467 O O . ASN D 1 385 ? 38.17284 32.47682 -10.94311 1.000 42.88000 385 ASN D O 1
ATOM 12472 N N . GLY D 1 386 ? 37.17591 31.68202 -9.09288 1.000 37.40243 386 GLY D N 1
ATOM 12473 C CA . GLY D 1 386 ? 36.37619 32.87222 -8.88774 1.000 34.34723 386 GLY D CA 1
ATOM 12474 C C . GLY D 1 386 ? 35.26196 33.05259 -9.89570 1.000 40.36503 386 GLY D C 1
ATOM 12475 O O . GLY D 1 386 ? 34.75874 34.16586 -10.05074 1.000 43.72827 386 GLY D O 1
ATOM 12476 N N . ASN D 1 387 ? 34.88515 31.99411 -10.60918 1.000 36.25366 387 ASN D N 1
ATOM 12477 C CA . ASN D 1 387 ? 33.75731 32.04347 -11.53046 1.000 39.44195 387 ASN D CA 1
ATOM 12478 C C . ASN D 1 387 ? 32.46938 31.90631 -10.73867 1.000 37.33575 387 ASN D C 1
ATOM 12479 O O . ASN D 1 387 ? 32.37289 31.07412 -9.83408 1.000 33.27911 387 ASN D O 1
ATOM 12484 N N . THR D 1 388 ? 31.47694 32.72333 -11.06852 1.000 34.06837 388 THR D N 1
ATOM 12485 C CA . THR D 1 388 ? 30.15319 32.51162 -10.50351 1.000 39.08100 388 THR D CA 1
ATOM 12486 C C . THR D 1 388 ? 29.50024 31.37172 -11.27689 1.000 34.68935 388 THR D C 1
ATOM 12487 O O . THR D 1 388 ? 29.12387 31.54746 -12.43531 1.000 43.82353 388 THR D O 1
ATOM 12491 N N . VAL D 1 389 ? 29.39067 30.18631 -10.67310 1.000 32.28002 389 VAL D N 1
ATOM 12492 C CA . VAL D 1 389 ? 28.80887 29.07653 -11.42186 1.000 31.22435 389 VAL D CA 1
ATOM 12493 C C . VAL D 1 389 ? 27.30452 28.98582 -11.22144 1.000 34.05568 389 VAL D C 1
ATOM 12494 O O . VAL D 1 389 ? 26.62775 28.26148 -11.96371 1.000 38.13131 389 VAL D O 1
ATOM 12498 N N . PHE D 1 390 ? 26.75221 29.70686 -10.25516 1.000 30.60851 390 PHE D N 1
ATOM 12499 C CA . PHE D 1 390 ? 25.30994 29.83794 -10.12463 1.000 36.89112 390 PHE D CA 1
ATOM 12500 C C . PHE D 1 390 ? 25.02014 31.22259 -9.57311 1.000 34.86996 390 PHE D C 1
ATOM 12501 O O . PHE D 1 390 ? 25.67714 31.67754 -8.63070 1.000 33.48764 390 PHE D O 1
ATOM 12509 N N . ASP D 1 391 ? 24.04526 31.88872 -10.17558 1.000 32.13773 391 ASP D N 1
ATOM 12510 C CA . ASP D 1 391 ? 23.62032 33.19282 -9.70787 1.000 34.13621 391 ASP D CA 1
ATOM 12511 C C . ASP D 1 391 ? 22.17008 33.37317 -10.13270 1.000 36.81576 391 ASP D C 1
ATOM 12512 O O . ASP D 1 391 ? 21.90073 33.91532 -11.20665 1.000 35.80342 391 ASP D O 1
ATOM 12517 N N . ASP D 1 392 ? 21.24269 32.88026 -9.32199 1.000 35.64484 392 ASP D N 1
ATOM 12518 C CA . ASP D 1 392 ? 19.83880 32.87265 -9.70354 1.000 35.05854 392 ASP D CA 1
ATOM 12519 C C . ASP D 1 392 ? 19.00635 32.63431 -8.45758 1.000 35.81505 392 ASP D C 1
ATOM 12520 O O . ASP D 1 392 ? 19.53226 32.31575 -7.38957 1.000 36.65173 392 ASP D O 1
ATOM 12525 N N . GLU D 1 393 ? 17.69257 32.77901 -8.60798 1.000 37.00295 393 GLU D N 1
ATOM 12526 C CA . GLU D 1 393 ? 16.79090 32.49630 -7.50722 1.000 39.16607 393 GLU D CA 1
ATOM 12527 C C . GLU D 1 393 ? 16.48524 31.01032 -7.46955 1.000 38.29261 393 GLU D C 1
ATOM 12528 O O . GLU D 1 393 ? 16.14941 30.41118 -8.49297 1.000 46.08503 393 GLU D O 1
ATOM 12534 N N . LEU D 1 394 ? 16.63701 30.40993 -6.29882 1.000 35.57737 394 LEU D N 1
ATOM 12535 C CA . LEU D 1 394 ? 16.25736 29.02311 -6.09121 1.000 31.26180 394 LEU D CA 1
ATOM 12536 C C . LEU D 1 394 ? 14.80929 28.99852 -5.63234 1.000 37.35488 394 LEU D C 1
ATOM 12537 O O . LEU D 1 394 ? 14.42271 29.75971 -4.73394 1.000 33.26453 394 LEU D O 1
ATOM 12542 N N . ARG D 1 395 ? 14.00427 28.14544 -6.26441 1.000 33.25509 395 ARG D N 1
ATOM 12543 C CA . ARG D 1 395 ? 12.56360 28.18837 -6.11763 1.000 33.73503 395 ARG D CA 1
ATOM 12544 C C . ARG D 1 395 ? 12.06046 26.88361 -5.51011 1.000 34.74994 395 ARG D C 1
ATOM 12545 O O . ARG D 1 395 ? 12.71264 25.84026 -5.60509 1.000 30.45386 395 ARG D O 1
ATOM 12553 N N . GLN D 1 396 ? 10.87954 26.95122 -4.89177 1.000 30.30142 396 GLN D N 1
ATOM 12554 C CA . GLN D 1 396 ? 10.35632 25.79846 -4.17218 1.000 35.55517 396 GLN D CA 1
ATOM 12555 C C . GLN D 1 396 ? 10.30882 24.57337 -5.07419 1.000 30.40983 396 GLN D C 1
ATOM 12556 O O . GLN D 1 396 ? 9.92253 24.65060 -6.24397 1.000 30.49558 396 GLN D O 1
ATOM 12562 N N . GLY D 1 397 ? 10.71977 23.43951 -4.52755 1.000 32.27068 397 GLY D N 1
ATOM 12563 C CA . GLY D 1 397 ? 10.72948 22.19829 -5.27503 1.000 31.76849 397 GLY D CA 1
ATOM 12564 C C . GLY D 1 397 ? 11.99793 21.93281 -6.06276 1.000 34.40497 397 GLY D C 1
ATOM 12565 O O . GLY D 1 397 ? 12.16576 20.82518 -6.58978 1.000 31.42708 397 GLY D O 1
ATOM 12566 N N . GLN D 1 398 ? 12.91365 22.89156 -6.14319 1.000 30.32698 398 GLN D N 1
ATOM 12567 C CA . GLN D 1 398 ? 14.10527 22.70202 -6.95320 1.000 29.61997 398 GLN D CA 1
ATOM 12568 C C . GLN D 1 398 ? 15.26071 22.20418 -6.09643 1.000 28.70444 398 GLN D C 1
ATOM 12569 O O . GLN D 1 398 ? 15.31174 22.42938 -4.88222 1.000 28.40500 398 GLN D O 1
ATOM 12575 N N . VAL D 1 399 ? 16.20400 21.52834 -6.74295 1.000 25.94187 399 VAL D N 1
ATOM 12576 C CA . VAL D 1 399 ? 17.39954 21.03448 -6.06239 1.000 30.90756 399 VAL D CA 1
ATOM 12577 C C . VAL D 1 399 ? 18.60584 21.75968 -6.63991 1.000 29.52043 399 VAL D C 1
ATOM 12578 O O . VAL D 1 399 ? 18.73962 21.90734 -7.86188 1.000 31.72681 399 VAL D O 1
ATOM 12582 N N . LEU D 1 400 ? 19.48082 22.21595 -5.76747 1.000 24.82242 400 LEU D N 1
ATOM 12583 C CA . LEU D 1 400 ? 20.76906 22.75411 -6.19496 1.000 28.88152 400 LEU D CA 1
ATOM 12584 C C . LEU D 1 400 ? 21.85461 21.96988 -5.48255 1.000 28.24787 400 LEU D C 1
ATOM 12585 O O . LEU D 1 400 ? 21.83480 21.85833 -4.25653 1.000 31.72365 400 LEU D O 1
ATOM 12590 N N . THR D 1 401 ? 22.77209 21.39132 -6.24561 1.000 29.83674 401 THR D N 1
ATOM 12591 C CA A THR D 1 401 ? 23.91055 20.67587 -5.68135 0.660 30.01605 401 THR D CA 1
ATOM 12592 C CA B THR D 1 401 ? 23.90459 20.67565 -5.67451 0.340 30.06707 401 THR D CA 1
ATOM 12593 C C . THR D 1 401 ? 25.08396 21.63641 -5.58059 1.000 30.03319 401 THR D C 1
ATOM 12594 O O . THR D 1 401 ? 25.53037 22.18704 -6.59426 1.000 33.78895 401 THR D O 1
ATOM 12601 N N . ILE D 1 402 ? 25.56167 21.86834 -4.36466 1.000 28.89334 402 ILE D N 1
ATOM 12602 C CA . ILE D 1 402 ? 26.73045 22.70991 -4.13119 1.000 25.08947 402 ILE D CA 1
ATOM 12603 C C . ILE D 1 402 ? 27.93431 21.77819 -3.96334 1.000 29.91682 402 ILE D C 1
ATOM 12604 O O . ILE D 1 402 ? 28.00827 21.05676 -2.95467 1.000 25.56541 402 ILE D O 1
ATOM 12609 N N . PRO D 1 403 ? 28.87149 21.74599 -4.90613 1.000 30.86393 403 PRO D N 1
ATOM 12610 C CA . PRO D 1 403 ? 30.01241 20.82793 -4.78373 1.000 31.86103 403 PRO D CA 1
ATOM 12611 C C . PRO D 1 403 ? 30.90598 21.15899 -3.58778 1.000 30.90600 403 PRO D C 1
ATOM 12612 O O . PRO D 1 403 ? 31.03786 22.30961 -3.16214 1.000 28.46421 403 PRO D O 1
ATOM 12616 N N . GLN D 1 404 ? 31.52211 20.11721 -3.03055 1.000 27.40820 404 GLN D N 1
ATOM 12617 C CA . GLN D 1 404 ? 32.41874 20.32254 -1.90789 1.000 22.71199 404 GLN D CA 1
ATOM 12618 C C . GLN D 1 404 ? 33.38379 21.47075 -2.20805 1.000 27.27126 404 GLN D C 1
ATOM 12619 O O . GLN D 1 404 ? 33.86819 21.61626 -3.33440 1.000 28.51785 404 GLN D O 1
ATOM 12625 N N . ASN D 1 405 ? 33.64435 22.28864 -1.18853 1.000 27.52741 405 ASN D N 1
ATOM 12626 C CA . ASN D 1 405 ? 34.57565 23.42354 -1.20633 1.000 29.13854 405 ASN D CA 1
ATOM 12627 C C . ASN D 1 405 ? 34.17941 24.63263 -2.05697 1.000 30.03590 405 ASN D C 1
ATOM 12628 O O . ASN D 1 405 ? 34.84895 25.67247 -1.97662 1.000 27.07731 405 ASN D O 1
ATOM 12633 N N . PHE D 1 406 ? 33.13754 24.53615 -2.88265 1.000 27.98279 406 PHE D N 1
ATOM 12634 C CA . PHE D 1 406 ? 32.68069 25.72317 -3.59628 1.000 26.81327 406 PHE D CA 1
ATOM 12635 C C . PHE D 1 406 ? 32.07717 26.70007 -2.58444 1.000 31.30037 406 PHE D C 1
ATOM 12636 O O . PHE D 1 406 ? 31.46954 26.28732 -1.59344 1.000 30.49898 406 PHE D O 1
ATOM 12644 N N . ALA D 1 407 ? 32.27434 27.99546 -2.81127 1.000 29.64128 407 ALA D N 1
ATOM 12645 C CA . ALA D 1 407 ? 31.71816 29.00301 -1.91229 1.000 29.82431 407 ALA D CA 1
ATOM 12646 C C . ALA D 1 407 ? 30.28423 29.31862 -2.31569 1.000 28.00210 407 ALA D C 1
ATOM 12647 O O . ALA D 1 407 ? 29.95710 29.34871 -3.50339 1.000 29.30116 407 ALA D O 1
ATOM 12649 N N . VAL D 1 408 ? 29.42708 29.55757 -1.32613 1.000 29.32052 408 VAL D N 1
ATOM 12650 C CA . VAL D 1 408 ? 28.00154 29.76892 -1.59985 1.000 26.19588 408 VAL D CA 1
ATOM 12651 C C . VAL D 1 408 ? 27.45026 30.77403 -0.60265 1.000 27.72396 408 VAL D C 1
ATOM 12652 O O . VAL D 1 408 ? 27.82580 30.78333 0.57848 1.000 30.78993 408 VAL D O 1
ATOM 12656 N N . ALA D 1 409 ? 26.54130 31.60608 -1.07795 1.000 25.37318 409 ALA D N 1
ATOM 12657 C CA . ALA D 1 409 ? 25.77905 32.49630 -0.21396 1.000 25.11295 409 ALA D CA 1
ATOM 12658 C C . ALA D 1 409 ? 24.33049 32.46151 -0.68192 1.000 27.91928 409 ALA D C 1
ATOM 12659 O O . ALA D 1 409 ? 24.05949 32.24666 -1.86909 1.000 29.13888 409 ALA D O 1
ATOM 12661 N N . LYS D 1 410 ? 23.39582 32.65353 0.25789 1.000 27.42144 410 LYS D N 1
ATOM 12662 C CA . LYS D 1 410 ? 21.96457 32.65157 -0.05399 1.000 26.88026 410 LYS D CA 1
ATOM 12663 C C . LYS D 1 410 ? 21.27315 33.83826 0.61149 1.000 27.61282 410 LYS D C 1
ATOM 12664 O O . LYS D 1 410 ? 21.45055 34.07595 1.81070 1.000 29.64663 410 LYS D O 1
ATOM 12670 N N . ARG D 1 411 ? 20.48876 34.58243 -0.16717 1.000 25.96729 411 ARG D N 1
ATOM 12671 C CA . ARG D 1 411 ? 19.76678 35.75272 0.34008 1.000 30.08929 411 ARG D CA 1
ATOM 12672 C C . ARG D 1 411 ? 18.28810 35.57549 0.05018 1.000 26.73150 411 ARG D C 1
ATOM 12673 O O . ARG D 1 411 ? 17.87951 35.60966 -1.11045 1.000 28.38234 411 ARG D O 1
ATOM 12681 N N . ALA D 1 412 ? 17.48886 35.43840 1.10133 1.000 27.06912 412 ALA D N 1
ATOM 12682 C CA . ALA D 1 412 ? 16.05798 35.22808 0.92382 1.000 29.41908 412 ALA D CA 1
ATOM 12683 C C . ALA D 1 412 ? 15.40369 36.40933 0.22305 1.000 32.25475 412 ALA D C 1
ATOM 12684 O O . ALA D 1 412 ? 15.79242 37.56743 0.39722 1.000 35.47736 412 ALA D O 1
ATOM 12686 N N . GLU D 1 413 ? 14.37174 36.10805 -0.55512 1.000 32.97796 413 GLU D N 1
ATOM 12687 C CA . GLU D 1 413 ? 13.51025 37.13989 -1.09264 1.000 28.61445 413 GLU D CA 1
ATOM 12688 C C . GLU D 1 413 ? 12.57134 37.62878 0.00523 1.000 29.66881 413 GLU D C 1
ATOM 12689 O O . GLU D 1 413 ? 12.61130 37.15058 1.14373 1.000 29.89931 413 GLU D O 1
ATOM 12695 N N . SER D 1 414 ? 11.67431 38.55712 -0.34387 1.000 30.18124 414 SER D N 1
ATOM 12696 C CA A SER D 1 414 ? 10.84907 39.21153 0.66850 0.220 34.95318 414 SER D CA 1
ATOM 12697 C CA B SER D 1 414 ? 10.86508 39.21118 0.68256 0.780 34.92394 414 SER D CA 1
ATOM 12698 C C . SER D 1 414 ? 9.93962 38.22838 1.39641 1.000 37.71393 414 SER D C 1
ATOM 12699 O O . SER D 1 414 ? 9.55345 38.46927 2.54831 1.000 34.43480 414 SER D O 1
ATOM 12704 N N . GLU D 1 415 ? 9.57623 37.11990 0.75487 1.000 31.57889 415 GLU D N 1
ATOM 12705 C CA . GLU D 1 415 ? 8.68072 36.18464 1.43048 1.000 33.61435 415 GLU D CA 1
ATOM 12706 C C . GLU D 1 415 ? 9.40571 35.19153 2.32059 1.000 34.23117 415 GLU D C 1
ATOM 12707 O O . GLU D 1 415 ? 8.74091 34.35615 2.95675 1.000 33.70863 415 GLU D O 1
ATOM 12713 N N . GLY D 1 416 ? 10.74259 35.23363 2.36745 1.000 27.09849 416 GLY D N 1
ATOM 12714 C CA . GLY D 1 416 ? 11.48861 34.25771 3.13391 1.000 23.76540 416 GLY D CA 1
ATOM 12715 C C . GLY D 1 416 ? 11.85234 33.03556 2.31741 1.000 25.89568 416 GLY D C 1
ATOM 12716 O O . GLY D 1 416 ? 11.47439 32.88023 1.15154 1.000 26.99077 416 GLY D O 1
ATOM 12717 N N . PHE D 1 417 ? 12.60538 32.13956 2.95876 1.000 24.83599 417 PHE D N 1
ATOM 12718 C CA . PHE D 1 417 ? 13.13777 30.95113 2.29990 1.000 26.53058 417 PHE D CA 1
ATOM 12719 C C . PHE D 1 417 ? 13.31426 29.82381 3.30780 1.000 29.90580 417 PHE D C 1
ATOM 12720 O O . PHE D 1 417 ? 13.86152 30.03185 4.39358 1.000 30.44170 417 PHE D O 1
ATOM 12728 N N . GLU D 1 418 ? 12.90015 28.61666 2.93278 1.000 31.60419 418 GLU D N 1
ATOM 12729 C CA . GLU D 1 418 ? 13.19263 27.44114 3.74337 1.000 28.82456 418 GLU D CA 1
ATOM 12730 C C . GLU D 1 418 ? 13.80728 26.37556 2.85878 1.000 24.76492 418 GLU D C 1
ATOM 12731 O O . GLU D 1 418 ? 13.39245 26.20013 1.71203 1.000 26.44159 418 GLU D O 1
ATOM 12737 N N . TRP D 1 419 ? 14.76609 25.63593 3.41113 1.000 27.37709 419 TRP D N 1
ATOM 12738 C CA . TRP D 1 419 ? 15.40720 24.57945 2.65660 1.000 24.89158 419 TRP D CA 1
ATOM 12739 C C . TRP D 1 419 ? 15.82693 23.46215 3.59058 1.000 26.58752 419 TRP D C 1
ATOM 12740 O O . TRP D 1 419 ? 15.91034 23.62507 4.81141 1.000 22.36759 419 TRP D O 1
ATOM 12751 N N . VAL D 1 420 ? 16.06494 22.30538 2.99524 1.000 25.19720 420 VAL D N 1
ATOM 12752 C CA . VAL D 1 420 ? 16.78745 21.23021 3.65496 1.000 28.52797 420 VAL D CA 1
ATOM 12753 C C . VAL D 1 420 ? 17.95508 20.91128 2.74396 1.000 28.42615 420 VAL D C 1
ATOM 12754 O O . VAL D 1 420 ? 17.82583 20.94856 1.51347 1.000 27.60932 420 VAL D O 1
ATOM 12758 N N . ALA D 1 421 ? 19.10472 20.66318 3.33804 1.000 28.30249 421 ALA D N 1
ATOM 12759 C CA . ALA D 1 421 ? 20.28531 20.31635 2.56535 1.000 28.20516 421 ALA D CA 1
ATOM 12760 C C . ALA D 1 421 ? 20.80101 19.00201 3.11684 1.000 31.16460 421 ALA D C 1
ATOM 12761 O O . ALA D 1 421 ? 20.92498 18.84534 4.33957 1.000 28.35199 421 ALA D O 1
ATOM 12763 N N . PHE D 1 422 ? 21.01229 18.03864 2.22496 1.000 26.44640 422 PHE D N 1
ATOM 12764 C CA . PHE D 1 422 ? 21.61979 16.76343 2.58826 1.000 26.41567 422 PHE D CA 1
ATOM 12765 C C . PHE D 1 422 ? 23.10956 16.86226 2.29842 1.000 29.92965 422 PHE D C 1
ATOM 12766 O O . PHE D 1 422 ? 23.49596 17.29118 1.20852 1.000 27.61009 422 PHE D O 1
ATOM 12774 N N . LYS D 1 423 ? 23.95121 16.45981 3.24752 1.000 24.40959 423 LYS D N 1
ATOM 12775 C CA . LYS D 1 423 ? 25.38486 16.61199 3.05710 1.000 23.51745 423 LYS D CA 1
ATOM 12776 C C . LYS D 1 423 ? 26.05016 15.24335 3.04293 1.000 27.08681 423 LYS D C 1
ATOM 12777 O O . LYS D 1 423 ? 25.74581 14.39229 3.88516 1.000 28.20190 423 LYS D O 1
ATOM 12783 N N . THR D 1 424 ? 26.93771 15.02849 2.07478 1.000 24.91613 424 THR D N 1
ATOM 12784 C CA . THR D 1 424 ? 27.53870 13.70446 1.88690 1.000 25.81476 424 THR D CA 1
ATOM 12785 C C . THR D 1 424 ? 28.69420 13.42952 2.84555 1.000 32.28763 424 THR D C 1
ATOM 12786 O O . THR D 1 424 ? 29.74012 12.93240 2.43253 1.000 30.26190 424 THR D O 1
ATOM 12790 N N . ASN D 1 425 ? 28.52148 13.73646 4.12722 1.000 29.76100 425 ASN D N 1
ATOM 12791 C CA . ASN D 1 425 ? 29.49138 13.34587 5.13505 1.000 30.02857 425 ASN D CA 1
ATOM 12792 C C . ASN D 1 425 ? 28.77239 13.22375 6.46472 1.000 32.83455 425 ASN D C 1
ATOM 12793 O O . ASN D 1 425 ? 27.72436 13.83795 6.69632 1.000 34.64260 425 ASN D O 1
ATOM 12798 N N . ASP D 1 426 ? 29.41065 12.47645 7.35755 1.000 30.12555 426 ASP D N 1
ATOM 12799 C CA . ASP D 1 426 ? 28.82635 12.08459 8.62834 1.000 39.87799 426 ASP D CA 1
ATOM 12800 C C . ASP D 1 426 ? 28.65026 13.29351 9.55135 1.000 38.75952 426 ASP D C 1
ATOM 12801 O O . ASP D 1 426 ? 27.71886 13.33770 10.36463 1.000 38.46643 426 ASP D O 1
ATOM 12806 N N . ASN D 1 427 ? 29.51165 14.28551 9.41897 1.000 33.28054 427 ASN D N 1
ATOM 12807 C CA . ASN D 1 427 ? 29.58440 15.43371 10.29489 1.000 37.31840 427 ASN D CA 1
ATOM 12808 C C . ASN D 1 427 ? 30.11474 16.56391 9.41307 1.000 37.85329 427 ASN D C 1
ATOM 12809 O O . ASN D 1 427 ? 31.26793 16.98184 9.49166 1.000 32.23402 427 ASN D O 1
ATOM 12814 N N . ALA D 1 428 ? 29.25888 17.04792 8.52133 1.000 32.86608 428 ALA D N 1
ATOM 12815 C CA . ALA D 1 428 ? 29.69907 17.99884 7.51245 1.000 37.56739 428 ALA D CA 1
ATOM 12816 C C . ALA D 1 428 ? 30.06783 19.31596 8.17604 1.000 35.74171 428 ALA D C 1
ATOM 12817 O O . ALA D 1 428 ? 29.37499 19.78297 9.08132 1.000 39.10587 428 ALA D O 1
ATOM 12819 N N . GLN D 1 429 ? 31.19511 19.88472 7.74300 1.000 39.30176 429 GLN D N 1
ATOM 12820 C CA . GLN D 1 429 ? 31.79259 21.09087 8.30988 1.000 42.78243 429 GLN D CA 1
ATOM 12821 C C . GLN D 1 429 ? 31.69458 22.24883 7.32327 1.000 40.30925 429 GLN D C 1
ATOM 12822 O O . GLN D 1 429 ? 31.96919 22.08008 6.13042 1.000 35.13961 429 GLN D O 1
ATOM 12828 N N . ILE D 1 430 ? 31.33435 23.43308 7.81180 1.000 41.20784 430 ILE D N 1
ATOM 12829 C CA . ILE D 1 430 ? 31.34810 24.61034 6.95203 1.000 36.27958 430 ILE D CA 1
ATOM 12830 C C . ILE D 1 430 ? 32.25823 25.65750 7.56896 1.000 34.96860 430 ILE D C 1
ATOM 12831 O O . ILE D 1 430 ? 32.40168 25.75489 8.79018 1.000 32.96231 430 ILE D O 1
ATOM 12836 N N . SER D 1 431 ? 32.83151 26.47969 6.71238 1.000 31.87471 431 SER D N 1
ATOM 12837 C CA A SER D 1 431 ? 33.65068 27.60564 7.14977 0.580 34.65825 431 SER D CA 1
ATOM 12838 C CA B SER D 1 431 ? 33.65410 27.60611 7.14476 0.420 34.61397 431 SER D CA 1
ATOM 12839 C C . SER D 1 431 ? 33.03961 28.88857 6.61210 1.000 29.11386 431 SER D C 1
ATOM 12840 O O . SER D 1 431 ? 33.05168 29.10477 5.38818 1.000 27.07090 431 SER D O 1
ATOM 12845 N N . PRO D 1 432 ? 32.48402 29.75612 7.45361 1.000 30.70256 432 PRO D N 1
ATOM 12846 C CA . PRO D 1 432 ? 32.02155 31.05412 6.94652 1.000 27.94561 432 PRO D CA 1
ATOM 12847 C C . PRO D 1 432 ? 33.22559 31.90138 6.55041 1.000 32.53834 432 PRO D C 1
ATOM 12848 O O . PRO D 1 432 ? 34.29924 31.81988 7.15699 1.000 31.91684 432 PRO D O 1
ATOM 12852 N N . LEU D 1 433 ? 33.04609 32.69055 5.49943 1.000 24.63462 433 LEU D N 1
ATOM 12853 C CA . LEU D 1 433 ? 34.06564 33.64142 5.06146 1.000 30.50892 433 LEU D CA 1
ATOM 12854 C C . LEU D 1 433 ? 33.97085 34.98388 5.77346 1.000 30.88248 433 LEU D C 1
ATOM 12855 O O . LEU D 1 433 ? 34.98610 35.67793 5.91125 1.000 34.79663 433 LEU D O 1
ATOM 12860 N N . ALA D 1 434 ? 32.78309 35.36420 6.22686 1.000 31.37215 434 ALA D N 1
ATOM 12861 C CA . ALA D 1 434 ? 32.56897 36.63964 6.87816 1.000 30.09011 434 ALA D CA 1
ATOM 12862 C C . ALA D 1 434 ? 31.84744 36.41919 8.19816 1.000 33.07396 434 ALA D C 1
ATOM 12863 O O . ALA D 1 434 ? 31.15744 35.41685 8.39525 1.000 33.92326 434 ALA D O 1
ATOM 12865 N N . GLY D 1 435 ? 32.01507 37.37046 9.10563 1.000 33.48706 435 GLY D N 1
ATOM 12866 C CA . GLY D 1 435 ? 31.31821 37.33743 10.37397 1.000 34.68108 435 GLY D CA 1
ATOM 12867 C C . GLY D 1 435 ? 32.11983 36.69106 11.48307 1.000 35.26436 435 GLY D C 1
ATOM 12868 O O . GLY D 1 435 ? 33.27432 36.28701 11.33247 1.000 36.96081 435 GLY D O 1
ATOM 12869 N N . ARG D 1 436 ? 31.47476 36.58653 12.63565 1.000 33.91266 436 ARG D N 1
ATOM 12870 C CA . ARG D 1 436 ? 32.08902 35.89914 13.76001 1.000 41.76089 436 ARG D CA 1
ATOM 12871 C C . ARG D 1 436 ? 32.37451 34.44660 13.38951 1.000 37.97080 436 ARG D C 1
ATOM 12872 O O . ARG D 1 436 ? 31.57805 33.78500 12.71485 1.000 39.59636 436 ARG D O 1
ATOM 12880 N N . THR D 1 437 ? 33.52707 33.94730 13.82589 1.000 38.56784 437 THR D N 1
ATOM 12881 C CA . THR D 1 437 ? 33.99782 32.59102 13.55809 1.000 38.73422 437 THR D CA 1
ATOM 12882 C C . THR D 1 437 ? 34.45154 32.38388 12.11607 1.000 38.73058 437 THR D C 1
ATOM 12883 O O . THR D 1 437 ? 34.67619 31.24347 11.69575 1.000 38.53319 437 THR D O 1
ATOM 12887 N N . SER D 1 438 ? 34.64021 33.44927 11.35655 1.000 32.56900 438 SER D N 1
ATOM 12888 C CA . SER D 1 438 ? 34.93469 33.31222 9.93846 1.000 36.49959 438 SER D CA 1
ATOM 12889 C C . SER D 1 438 ? 36.42388 33.05164 9.69089 1.000 33.30689 438 SER D C 1
ATOM 12890 O O . SER D 1 438 ? 37.27749 33.28490 10.54945 1.000 34.71395 438 SER D O 1
ATOM 12893 N N . ALA D 1 439 ? 36.73948 32.61558 8.46383 1.000 29.15208 439 ALA D N 1
ATOM 12894 C CA . ALA D 1 439 ? 38.14036 32.44226 8.07552 1.000 30.61005 439 ALA D CA 1
ATOM 12895 C C . ALA D 1 439 ? 38.88366 33.77304 8.06744 1.000 32.98145 439 ALA D C 1
ATOM 12896 O O . ALA D 1 439 ? 40.05252 33.83610 8.45204 1.000 31.32232 439 ALA D O 1
ATOM 12898 N N . ILE D 1 440 ? 38.21958 34.85348 7.63894 1.000 31.24576 440 ILE D N 1
ATOM 12899 C CA . ILE D 1 440 ? 38.87144 36.16306 7.62653 1.000 33.13542 440 ILE D CA 1
ATOM 12900 C C . ILE D 1 440 ? 39.26785 36.56604 9.04381 1.000 35.30974 440 ILE D C 1
ATOM 12901 O O . ILE D 1 440 ? 40.35810 37.10185 9.28079 1.000 33.13812 440 ILE D O 1
ATOM 12906 N N . ARG D 1 441 ? 38.41257 36.27912 10.01642 1.000 35.70802 441 ARG D N 1
ATOM 12907 C CA . ARG D 1 441 ? 38.70951 36.71054 11.37741 1.000 34.64950 441 ARG D CA 1
ATOM 12908 C C . ARG D 1 441 ? 39.88560 35.93767 11.97780 1.000 38.40138 441 ARG D C 1
ATOM 12909 O O . ARG D 1 441 ? 40.57717 36.45334 12.86086 1.000 34.74180 441 ARG D O 1
ATOM 12917 N N . ALA D 1 442 ? 40.14024 34.71635 11.50495 1.000 34.84513 442 ALA D N 1
ATOM 12918 C CA . ALA D 1 442 ? 41.27791 33.93584 11.99131 1.000 34.83154 442 ALA D CA 1
ATOM 12919 C C . ALA D 1 442 ? 42.60728 34.43120 11.44114 1.000 31.29912 442 ALA D C 1
ATOM 12920 O O . ALA D 1 442 ? 43.65917 33.97432 11.90272 1.000 30.57467 442 ALA D O 1
ATOM 12922 N N . LEU D 1 443 ? 42.59004 35.31218 10.50748 1.000 27.14404 443 LEU D N 1
ATOM 12923 C CA . LEU D 1 443 ? 43.82792 35.77097 9.88674 1.000 32.41784 443 LEU D CA 1
ATOM 12924 C C . LEU D 1 443 ? 44.43841 36.92510 10.67355 1.000 30.97436 443 LEU D C 1
ATOM 12925 O O . LEU D 1 443 ? 43.71482 37.77755 11.19289 1.000 32.45704 443 LEU D O 1
ATOM 12930 N N . PRO D 1 444 ? 45.76396 37.02168 10.76103 1.000 31.03527 444 PRO D N 1
ATOM 12931 C CA . PRO D 1 444 ? 46.36856 38.21909 11.37026 1.000 31.72227 444 PRO D CA 1
ATOM 12932 C C . PRO D 1 444 ? 46.02276 39.46491 10.57130 1.000 35.27727 444 PRO D C 1
ATOM 12933 O O . PRO D 1 444 ? 45.94599 39.43014 9.33929 1.000 33.56341 444 PRO D O 1
ATOM 12937 N N . ASP D 1 445 ? 45.83626 40.58035 11.28793 1.000 35.07274 445 ASP D N 1
ATOM 12938 C CA . ASP D 1 445 ? 45.54634 41.86508 10.64850 1.000 39.95514 445 ASP D CA 1
ATOM 12939 C C . ASP D 1 445 ? 46.42407 42.10693 9.42813 1.000 42.46623 445 ASP D C 1
ATOM 12940 O O . ASP D 1 445 ? 45.93296 42.52357 8.37120 1.000 36.10916 445 ASP D O 1
ATOM 12945 N N . ASP D 1 446 ? 47.74387 41.87141 9.58086 1.000 38.22343 446 ASP D N 1
ATOM 12946 C CA . ASP D 1 446 ? 48.74169 42.21164 8.56579 1.000 39.52567 446 ASP D CA 1
ATOM 12947 C C . ASP D 1 446 ? 48.79219 41.20634 7.42608 1.000 36.44793 446 ASP D C 1
ATOM 12948 O O . ASP D 1 446 ? 49.27114 41.55258 6.34173 1.000 34.72434 446 ASP D O 1
ATOM 12953 N N . VAL D 1 447 ? 48.33568 39.97313 7.64679 1.000 33.87546 447 VAL D N 1
ATOM 12954 C CA . VAL D 1 447 ? 48.11833 39.06437 6.52252 1.000 34.43415 447 VAL D CA 1
ATOM 12955 C C . VAL D 1 447 ? 46.97459 39.58207 5.65992 1.000 34.08414 447 VAL D C 1
ATOM 12956 O O . VAL D 1 447 ? 47.11464 39.73395 4.44230 1.000 36.23332 447 VAL D O 1
ATOM 12960 N N . LEU D 1 448 ? 45.84780 39.93216 6.28463 1.000 37.70262 448 LEU D N 1
ATOM 12961 C CA . LEU D 1 448 ? 44.76269 40.56630 5.53343 1.000 37.04846 448 LEU D CA 1
ATOM 12962 C C . LEU D 1 448 ? 45.26367 41.79813 4.79323 1.000 35.35910 448 LEU D C 1
ATOM 12963 O O . LEU D 1 448 ? 44.96629 42.00266 3.60731 1.000 38.04004 448 LEU D O 1
ATOM 12968 N N . ALA D 1 449 ? 46.03036 42.63762 5.48744 1.000 31.89535 449 ALA D N 1
ATOM 12969 C CA . ALA D 1 449 ? 46.42394 43.92315 4.91855 1.000 32.78597 449 ALA D CA 1
ATOM 12970 C C . ALA D 1 449 ? 47.23391 43.73580 3.63938 1.000 38.42789 449 ALA D C 1
ATOM 12971 O O . ALA D 1 449 ? 46.95276 44.36597 2.61109 1.000 37.67603 449 ALA D O 1
ATOM 12973 N N . ASN D 1 450 ? 48.24988 42.86904 3.68661 1.000 36.97101 450 ASN D N 1
ATOM 12974 C CA . ASN D 1 450 ? 49.09074 42.62850 2.52137 1.000 40.40088 450 ASN D CA 1
ATOM 12975 C C . ASN D 1 450 ? 48.38599 41.79687 1.46466 1.000 38.19231 450 ASN D C 1
ATOM 12976 O O . ASN D 1 450 ? 48.65519 41.97100 0.26975 1.000 39.21372 450 ASN D O 1
ATOM 12981 N N . ALA D 1 451 ? 47.48764 40.89523 1.87953 1.000 33.96620 451 ALA D N 1
ATOM 12982 C CA . ALA D 1 451 ? 46.77135 40.05641 0.92650 1.000 34.63282 451 ALA D CA 1
ATOM 12983 C C . ALA D 1 451 ? 45.81214 40.87367 0.06228 1.000 36.14848 451 ALA D C 1
ATOM 12984 O O . ALA D 1 451 ? 45.65889 40.58992 -1.13001 1.000 36.40854 451 ALA D O 1
ATOM 12986 N N . PHE D 1 452 ? 45.15723 41.88837 0.63238 1.000 36.94186 452 PHE D N 1
ATOM 12987 C CA . PHE D 1 452 ? 44.20957 42.71257 -0.11710 1.000 40.76897 452 PHE D CA 1
ATOM 12988 C C . PHE D 1 452 ? 44.71562 44.12298 -0.40173 1.000 43.29824 452 PHE D C 1
ATOM 12989 O O . PHE D 1 452 ? 43.94886 44.94584 -0.92402 1.000 44.34506 452 PHE D O 1
ATOM 12997 N N . GLN D 1 453 ? 45.96708 44.43216 -0.06877 1.000 41.24832 453 GLN D N 1
ATOM 12998 C CA . GLN D 1 453 ? 46.51270 45.78290 -0.22066 1.000 39.41292 453 GLN D CA 1
ATOM 12999 C C . GLN D 1 453 ? 45.59176 46.82181 0.42272 1.000 45.21128 453 GLN D C 1
ATOM 13000 O O . GLN D 1 453 ? 45.16722 47.79995 -0.20028 1.000 48.09557 453 GLN D O 1
ATOM 13006 N N . ILE D 1 454 ? 45.29438 46.60504 1.70348 1.000 41.81612 454 ILE D N 1
ATOM 13007 C CA . ILE D 1 454 ? 44.52713 47.54061 2.51154 1.000 42.42848 454 ILE D CA 1
ATOM 13008 C C . ILE D 1 454 ? 45.31655 47.83348 3.78093 1.000 44.37087 454 ILE D C 1
ATOM 13009 O O . ILE D 1 454 ? 46.28961 47.15208 4.10987 1.000 40.13606 454 ILE D O 1
ATOM 13014 N N . SER D 1 455 ? 44.86851 48.85083 4.50501 1.000 40.61247 455 SER D N 1
ATOM 13015 C CA . SER D 1 455 ? 45.47910 49.19114 5.77926 1.000 41.24570 455 SER D CA 1
ATOM 13016 C C . SER D 1 455 ? 45.06245 48.19210 6.85610 1.000 40.14160 455 SER D C 1
ATOM 13017 O O . SER D 1 455 ? 44.11407 47.42128 6.69115 1.000 36.84367 455 SER D O 1
ATOM 13020 N N . ARG D 1 456 ? 45.79562 48.19026 7.97341 1.000 42.82555 456 ARG D N 1
ATOM 13021 C CA . ARG D 1 456 ? 45.40060 47.29330 9.05533 1.000 44.37600 456 ARG D CA 1
ATOM 13022 C C . ARG D 1 456 ? 44.07803 47.72657 9.67075 1.000 42.31066 456 ARG D C 1
ATOM 13023 O O . ARG D 1 456 ? 43.32194 46.89404 10.18320 1.000 38.59642 456 ARG D O 1
ATOM 13031 N N . SER D 1 457 ? 43.76591 49.01321 9.60367 1.000 42.05863 457 SER D N 1
ATOM 13032 C CA . SER D 1 457 ? 42.48449 49.47384 10.11915 1.000 40.28106 457 SER D CA 1
ATOM 13033 C C . SER D 1 457 ? 41.33628 48.97159 9.25038 1.000 39.53888 457 SER D C 1
ATOM 13034 O O . SER D 1 457 ? 40.29500 48.53844 9.76751 1.000 39.04964 457 SER D O 1
ATOM 13037 N N . GLU D 1 458 ? 41.50394 49.00763 7.92722 1.000 40.50806 458 GLU D N 1
ATOM 13038 C CA . GLU D 1 458 ? 40.47556 48.43992 7.06253 1.000 41.32151 458 GLU D CA 1
ATOM 13039 C C . GLU D 1 458 ? 40.36568 46.93467 7.29257 1.000 38.74169 458 GLU D C 1
ATOM 13040 O O . GLU D 1 458 ? 39.26236 46.37477 7.30215 1.000 37.83043 458 GLU D O 1
ATOM 13046 N N . ALA D 1 459 ? 41.50441 46.26471 7.50496 1.000 35.00615 459 ALA D N 1
ATOM 13047 C CA . ALA D 1 459 ? 41.47644 44.82617 7.76075 1.000 35.02191 459 ALA D CA 1
ATOM 13048 C C . ALA D 1 459 ? 40.67973 44.50566 9.01710 1.000 35.66459 459 ALA D C 1
ATOM 13049 O O . ALA D 1 459 ? 39.94976 43.50926 9.06546 1.000 35.18749 459 ALA D O 1
ATOM 13051 N N . ARG D 1 460 ? 40.78675 45.34712 10.04432 1.000 34.03780 460 ARG D N 1
ATOM 13052 C CA . ARG D 1 460 ? 40.00869 45.07386 11.24825 1.000 36.75072 460 ARG D CA 1
ATOM 13053 C C . ARG D 1 460 ? 38.51809 45.33715 11.03481 1.000 40.89582 460 ARG D C 1
ATOM 13054 O O . ARG D 1 460 ? 37.67854 44.69931 11.68878 1.000 35.76079 460 ARG D O 1
ATOM 13062 N N . ARG D 1 461 ? 38.16182 46.24595 10.11986 1.000 33.33176 461 ARG D N 1
ATOM 13063 C CA . ARG D 1 461 ? 36.75443 46.39281 9.75153 1.000 36.29263 461 ARG D CA 1
ATOM 13064 C C . ARG D 1 461 ? 36.22601 45.12183 9.10462 1.000 36.29938 461 ARG D C 1
ATOM 13065 O O . ARG D 1 461 ? 35.12671 44.66041 9.42731 1.000 37.48817 461 ARG D O 1
ATOM 13073 N N . LEU D 1 462 ? 36.98703 44.55617 8.15624 1.000 35.39331 462 LEU D N 1
ATOM 13074 C CA . LEU D 1 462 ? 36.55377 43.31603 7.51934 1.000 39.68242 462 LEU D CA 1
ATOM 13075 C C . LEU D 1 462 ? 36.36655 42.21882 8.54572 1.000 38.12151 462 LEU D C 1
ATOM 13076 O O . LEU D 1 462 ? 35.50899 41.34185 8.37522 1.000 36.74345 462 LEU D O 1
ATOM 13081 N N . LYS D 1 463 ? 37.12499 42.27001 9.63370 1.000 34.73910 463 LYS D N 1
ATOM 13082 C CA . LYS D 1 463 ? 37.10787 41.18653 10.60995 1.000 37.90689 463 LYS D CA 1
ATOM 13083 C C . LYS D 1 463 ? 36.00353 41.34385 11.64096 1.000 39.55276 463 LYS D C 1
ATOM 13084 O O . LYS D 1 463 ? 35.38822 40.34772 12.04552 1.000 36.98766 463 LYS D O 1
ATOM 13090 N N . TYR D 1 464 ? 35.74854 42.57232 12.08953 1.000 36.41417 464 TYR D N 1
ATOM 13091 C CA . TYR D 1 464 ? 34.87942 42.77754 13.23351 1.000 38.40870 464 TYR D CA 1
ATOM 13092 C C . TYR D 1 464 ? 33.60081 43.55482 12.96242 1.000 37.73742 464 TYR D C 1
ATOM 13093 O O . TYR D 1 464 ? 32.74137 43.58998 13.84850 1.000 41.06443 464 TYR D O 1
ATOM 13102 N N . ASN D 1 465 ? 33.42854 44.17532 11.78961 1.000 34.07201 465 ASN D N 1
ATOM 13103 C CA . ASN D 1 465 ? 32.22625 44.99048 11.59756 1.000 35.70187 465 ASN D CA 1
ATOM 13104 C C . ASN D 1 465 ? 30.95740 44.15266 11.69971 1.000 37.21777 465 ASN D C 1
ATOM 13105 O O . ASN D 1 465 ? 29.93830 44.62564 12.21261 1.000 31.19684 465 ASN D O 1
ATOM 13110 N N . ARG D 1 466 ? 30.99019 42.92465 11.19138 1.000 32.57502 466 ARG D N 1
ATOM 13111 C CA . ARG D 1 466 ? 29.85753 41.99692 11.25783 1.000 33.51053 466 ARG D CA 1
ATOM 13112 C C . ARG D 1 466 ? 29.95867 41.18342 12.54436 1.000 35.29034 466 ARG D C 1
ATOM 13113 O O . ARG D 1 466 ? 30.85069 40.34038 12.67218 1.000 33.50817 466 ARG D O 1
ATOM 13121 N N . GLN D 1 467 ? 29.05802 41.41163 13.50977 1.000 33.46011 467 GLN D N 1
ATOM 13122 C CA . GLN D 1 467 ? 29.24165 40.71790 14.78561 1.000 33.81014 467 GLN D CA 1
ATOM 13123 C C . GLN D 1 467 ? 28.44746 39.42264 14.92677 1.000 37.01949 467 GLN D C 1
ATOM 13124 O O . GLN D 1 467 ? 28.72125 38.65350 15.85979 1.000 42.29608 467 GLN D O 1
ATOM 13130 N N . GLU D 1 468 ? 27.50676 39.13943 14.02695 1.000 33.90918 468 GLU D N 1
ATOM 13131 C CA . GLU D 1 468 ? 26.83976 37.84321 13.99771 1.000 33.82888 468 GLU D CA 1
ATOM 13132 C C . GLU D 1 468 ? 27.74178 36.79340 13.35968 1.000 34.95713 468 GLU D C 1
ATOM 13133 O O . GLU D 1 468 ? 28.62505 37.10941 12.56260 1.000 33.43740 468 GLU D O 1
ATOM 13139 N N . THR D 1 469 ? 27.49103 35.52556 13.70163 1.000 28.27361 469 THR D N 1
ATOM 13140 C CA . THR D 1 469 ? 28.03681 34.39204 12.96616 1.000 35.57587 469 THR D CA 1
ATOM 13141 C C . THR D 1 469 ? 26.98437 33.84883 11.99955 1.000 29.89803 469 THR D C 1
ATOM 13142 O O . THR D 1 469 ? 25.81903 33.68484 12.36675 1.000 36.07615 469 THR D O 1
ATOM 13146 N N . THR D 1 470 ? 27.39335 33.64337 10.75254 1.000 31.96682 470 THR D N 1
ATOM 13147 C CA . THR D 1 470 ? 26.70495 32.79062 9.79214 1.000 29.00641 470 THR D CA 1
ATOM 13148 C C . THR D 1 470 ? 25.44109 33.42496 9.20942 1.000 31.39657 470 THR D C 1
ATOM 13149 O O . THR D 1 470 ? 25.30493 33.46955 7.98423 1.000 30.14774 470 THR D O 1
ATOM 13153 N N . LEU D 1 471 ? 24.51987 33.92502 10.03534 1.000 28.26290 471 LEU D N 1
ATOM 13154 C CA . LEU D 1 471 ? 23.26297 34.46831 9.52971 1.000 32.09942 471 LEU D CA 1
ATOM 13155 C C . LEU D 1 471 ? 23.11906 35.91797 9.94977 1.000 34.31924 471 LEU D C 1
ATOM 13156 O O . LEU D 1 471 ? 23.27195 36.23550 11.13710 1.000 28.39102 471 LEU D O 1
ATOM 13161 N N . VAL D 1 472 ? 22.76754 36.78568 8.98979 1.000 30.14589 472 VAL D N 1
ATOM 13162 C CA . VAL D 1 472 ? 22.64902 38.21292 9.26191 1.000 32.30950 472 VAL D CA 1
ATOM 13163 C C . VAL D 1 472 ? 21.68403 38.87030 8.29332 1.000 34.28628 472 VAL D C 1
ATOM 13164 O O . VAL D 1 472 ? 21.43797 38.37045 7.19266 1.000 33.22213 472 VAL D O 1
ATOM 13168 N N . ARG D 1 473 ? 21.15790 40.03167 8.71254 1.000 33.12397 473 ARG D N 1
ATOM 13169 C CA . ARG D 1 473 ? 20.26620 40.84076 7.89797 1.000 32.54196 473 ARG D CA 1
ATOM 13170 C C . ARG D 1 473 ? 21.03419 41.57905 6.80957 1.000 40.79440 473 ARG D C 1
ATOM 13171 O O . ARG D 1 473 ? 22.03212 42.25920 7.08212 1.000 37.16635 473 ARG D O 1
ATOM 13179 N N . SER D 1 474 ? 20.54814 41.45913 5.57701 1.000 33.87551 474 SER D N 1
ATOM 13180 C CA . SER D 1 474 ? 21.14617 42.10390 4.41584 1.000 42.19638 474 SER D CA 1
ATOM 13181 C C . SER D 1 474 ? 20.17427 43.16022 3.89998 1.000 49.83526 474 SER D C 1
ATOM 13182 O O . SER D 1 474 ? 19.09367 42.82374 3.40764 1.000 56.06211 474 SER D O 1
ATOM 13185 N N . SER D 1 475 ? 20.55248 44.43168 4.01460 1.000 55.45261 475 SER D N 1
ATOM 13186 C CA . SER D 1 475 ? 19.71841 45.52723 3.53328 1.000 62.12772 475 SER D CA 1
ATOM 13187 C C . SER D 1 475 ? 20.10367 46.01638 2.14775 1.000 64.01907 475 SER D C 1
ATOM 13188 O O . SER D 1 475 ? 19.23291 46.48099 1.41010 1.000 67.63401 475 SER D O 1
ATOM 13191 N N . ARG D 1 476 ? 21.38483 45.93462 1.77980 1.000 62.37862 476 ARG D N 1
ATOM 13192 C CA . ARG D 1 476 ? 21.82345 46.40542 0.46676 1.000 65.27666 476 ARG D CA 1
ATOM 13193 C C . ARG D 1 476 ? 21.26082 45.52466 -0.64414 1.000 67.94858 476 ARG D C 1
ATOM 13194 O O . ARG D 1 476 ? 20.46427 45.98040 -1.47598 1.000 74.77613 476 ARG D O 1
ATOM 13202 N N . SER D 1 477 ? 21.66288 44.25598 -0.67067 1.000 62.66549 477 SER D N 1
ATOM 13203 C CA . SER D 1 477 ? 21.16527 43.29198 -1.65387 1.000 62.05082 477 SER D CA 1
ATOM 13204 C C . SER D 1 477 ? 19.63831 43.16125 -1.61123 1.000 65.71745 477 SER D C 1
ATOM 13205 O O . SER D 1 477 ? 18.95411 43.25677 -2.63686 1.000 70.36668 477 SER D O 1
ATOM 13208 N N . GLN E 2 10 ? 37.60443 2.74235 0.12258 1.000 63.62039 10 GLN E N 1
ATOM 13209 C CA . GLN E 2 10 ? 38.05975 3.99908 0.70776 1.000 65.56093 10 GLN E CA 1
ATOM 13210 C C . GLN E 2 10 ? 38.67219 4.90914 -0.36934 1.000 61.39463 10 GLN E C 1
ATOM 13211 O O . GLN E 2 10 ? 38.04276 5.87990 -0.81063 1.000 60.62203 10 GLN E O 1
ATOM 13217 N N . ARG E 2 11 ? 39.89782 4.59497 -0.78641 1.000 63.71249 11 ARG E N 1
ATOM 13218 C CA . ARG E 2 11 ? 40.54260 5.34678 -1.85677 1.000 60.39486 11 ARG E CA 1
ATOM 13219 C C . ARG E 2 11 ? 39.77159 5.17908 -3.16310 1.000 66.97893 11 ARG E C 1
ATOM 13220 O O . ARG E 2 11 ? 39.09784 4.17006 -3.38971 1.000 64.71267 11 ARG E O 1
ATOM 13228 N N . HIS E 2 12 ? 39.87559 6.18475 -4.02719 1.000 60.25869 12 HIS E N 1
ATOM 13229 C CA . HIS E 2 12 ? 39.35159 6.10232 -5.38254 1.000 63.49840 12 HIS E CA 1
ATOM 13230 C C . HIS E 2 12 ? 40.37834 5.45169 -6.31006 1.000 68.79899 12 HIS E C 1
ATOM 13231 O O . HIS E 2 12 ? 41.58872 5.64635 -6.16143 1.000 63.11112 12 HIS E O 1
ATOM 13238 N N . PHE E 2 13 ? 39.87869 4.68379 -7.28068 1.000 69.85409 13 PHE E N 1
ATOM 13239 C CA . PHE E 2 13 ? 40.71135 3.81363 -8.10222 1.000 69.88502 13 PHE E CA 1
ATOM 13240 C C . PHE E 2 13 ? 41.42759 4.58663 -9.21153 1.000 72.95882 13 PHE E C 1
ATOM 13241 O O . PHE E 2 13 ? 41.00180 5.66455 -9.63573 1.000 76.08987 13 PHE E O 1
ATOM 13243 N N . GLY E 2 14 ? 42.52964 4.00477 -9.68768 1.000 73.37262 14 GLY E N 1
ATOM 13244 C CA . GLY E 2 14 ? 43.24347 4.51045 -10.84755 1.000 68.97516 14 GLY E CA 1
ATOM 13245 C C . GLY E 2 14 ? 43.55393 3.39382 -11.82564 1.000 69.70324 14 GLY E C 1
ATOM 13246 O O . GLY E 2 14 ? 43.04017 2.28322 -11.66240 1.000 71.35151 14 GLY E O 1
ATOM 13247 N N . GLU E 2 15 ? 44.38232 3.66153 -12.83961 1.000 70.11095 15 GLU E N 1
ATOM 13248 C CA . GLU E 2 15 ? 44.83953 2.64825 -13.79342 1.000 74.03310 15 GLU E CA 1
ATOM 13249 C C . GLU E 2 15 ? 46.34353 2.46562 -13.62772 1.000 69.58989 15 GLU E C 1
ATOM 13250 O O . GLU E 2 15 ? 47.12152 3.36459 -13.97041 1.000 70.63643 15 GLU E O 1
ATOM 13256 N N . CYS E 2 16 ? 46.75525 1.30079 -13.12386 1.000 64.95440 16 CYS E N 1
ATOM 13257 C CA . CYS E 2 16 ? 48.15228 1.04096 -12.78380 1.000 59.92590 16 CYS E CA 1
ATOM 13258 C C . CYS E 2 16 ? 48.78913 0.01122 -13.70935 1.000 57.55176 16 CYS E C 1
ATOM 13259 O O . CYS E 2 16 ? 49.60743 -0.80911 -13.28394 1.000 59.69961 16 CYS E O 1
ATOM 13262 N N . ASN E 2 17 ? 48.46043 0.07493 -14.99443 1.000 61.81893 17 ASN E N 1
ATOM 13263 C CA . ASN E 2 17 ? 49.12873 -0.74619 -16.00191 1.000 61.05888 17 ASN E CA 1
ATOM 13264 C C . ASN E 2 17 ? 50.36077 0.01054 -16.48532 1.000 54.63351 17 ASN E C 1
ATOM 13265 O O . ASN E 2 17 ? 50.30784 0.75373 -17.46112 1.000 54.66751 17 ASN E O 1
ATOM 13270 N N . LEU E 2 18 ? 51.48995 -0.16912 -15.79730 1.000 54.34888 18 LEU E N 1
ATOM 13271 C CA . LEU E 2 18 ? 52.70674 0.57632 -16.10109 1.000 49.18181 18 LEU E CA 1
ATOM 13272 C C . LEU E 2 18 ? 53.75733 -0.32298 -16.73122 1.000 53.10692 18 LEU E C 1
ATOM 13273 O O . LEU E 2 18 ? 54.03808 -1.41476 -16.22423 1.000 54.28510 18 LEU E O 1
ATOM 13278 N N . ASP E 2 19 ? 54.35374 0.15763 -17.82133 1.000 51.82975 19 ASP E N 1
ATOM 13279 C CA . ASP E 2 19 ? 55.45764 -0.51253 -18.49474 1.000 55.59599 19 ASP E CA 1
ATOM 13280 C C . ASP E 2 19 ? 56.80491 0.13715 -18.24221 1.000 50.20234 19 ASP E C 1
ATOM 13281 O O . ASP E 2 19 ? 57.80550 -0.57272 -18.15286 1.000 50.79983 19 ASP E O 1
ATOM 13286 N N . ARG E 2 20 ? 56.85933 1.46236 -18.12510 1.000 48.75655 20 ARG E N 1
ATOM 13287 C CA . ARG E 2 20 ? 58.11812 2.15800 -17.88379 1.000 49.30506 20 ARG E CA 1
ATOM 13288 C C . ARG E 2 20 ? 57.86642 3.34066 -16.96378 1.000 48.96171 20 ARG E C 1
ATOM 13289 O O . ARG E 2 20 ? 57.11203 4.25156 -17.31936 1.000 56.70050 20 ARG E O 1
ATOM 13297 N N . LEU E 2 21 ? 58.49210 3.33902 -15.79259 1.000 37.86220 21 LEU E N 1
ATOM 13298 C CA . LEU E 2 21 ? 58.49609 4.54484 -14.97732 1.000 35.74737 21 LEU E CA 1
ATOM 13299 C C . LEU E 2 21 ? 59.60172 5.48012 -15.45706 1.000 42.57801 21 LEU E C 1
ATOM 13300 O O . LEU E 2 21 ? 60.63081 5.03783 -15.97299 1.000 41.40487 21 LEU E O 1
ATOM 13305 N N . ASN E 2 22 ? 59.38136 6.78196 -15.28468 1.000 39.94577 22 ASN E N 1
ATOM 13306 C CA . ASN E 2 22 ? 60.38361 7.79204 -15.58830 1.000 38.76664 22 ASN E CA 1
ATOM 13307 C C . ASN E 2 22 ? 60.56111 8.70348 -14.38432 1.000 41.57715 22 ASN E C 1
ATOM 13308 O O . ASN E 2 22 ? 59.62061 8.95068 -13.62330 1.000 39.46482 22 ASN E O 1
ATOM 13313 N N . ALA E 2 23 ? 61.77960 9.20148 -14.22345 1.000 33.57133 23 ALA E N 1
ATOM 13314 C CA . ALA E 2 23 ? 62.07073 10.18906 -13.19446 1.000 39.67835 23 ALA E CA 1
ATOM 13315 C C . ALA E 2 23 ? 61.46224 11.52780 -13.60441 1.000 42.11477 23 ALA E C 1
ATOM 13316 O O . ALA E 2 23 ? 61.76417 12.05290 -14.68080 1.000 45.91083 23 ALA E O 1
ATOM 13318 N N . LEU E 2 24 ? 60.61415 12.08562 -12.76022 1.000 34.44349 24 LEU E N 1
ATOM 13319 C CA . LEU E 2 24 ? 59.76729 13.19281 -13.17344 1.000 37.89542 24 LEU E CA 1
ATOM 13320 C C . LEU E 2 24 ? 60.24745 14.50132 -12.56757 1.000 39.10281 24 LEU E C 1
ATOM 13321 O O . LEU E 2 24 ? 60.58027 14.56000 -11.37863 1.000 33.79755 24 LEU E O 1
ATOM 13326 N N . GLU E 2 25 ? 60.25951 15.54699 -13.39689 1.000 36.52772 25 GLU E N 1
ATOM 13327 C CA . GLU E 2 25 ? 60.51545 16.92687 -13.01427 1.000 39.63767 25 GLU E CA 1
ATOM 13328 C C . GLU E 2 25 ? 59.28496 17.79492 -13.27105 1.000 37.14083 25 GLU E C 1
ATOM 13329 O O . GLU E 2 25 ? 58.38339 17.41089 -14.02842 1.000 34.92632 25 GLU E O 1
ATOM 13335 N N . PRO E 2 26 ? 59.22071 18.97960 -12.66552 1.000 38.73807 26 PRO E N 1
ATOM 13336 C CA . PRO E 2 26 ? 58.08893 19.87150 -12.93398 1.000 41.11569 26 PRO E CA 1
ATOM 13337 C C . PRO E 2 26 ? 57.94681 20.12776 -14.42808 1.000 35.04543 26 PRO E C 1
ATOM 13338 O O . PRO E 2 26 ? 58.93120 20.26305 -15.14792 1.000 40.00967 26 PRO E O 1
ATOM 13342 N N . THR E 2 27 ? 56.70325 20.16518 -14.89927 1.000 40.14793 27 THR E N 1
ATOM 13343 C CA . THR E 2 27 ? 56.42767 20.47233 -16.29604 1.000 39.55622 27 THR E CA 1
ATOM 13344 C C . THR E 2 27 ? 55.77190 21.83805 -16.48385 1.000 48.39065 27 THR E C 1
ATOM 13345 O O . THR E 2 27 ? 55.78493 22.36795 -17.60180 1.000 49.60878 27 THR E O 1
ATOM 13349 N N . ASN E 2 28 ? 55.24324 22.43150 -15.41604 1.000 41.26912 28 ASN E N 1
ATOM 13350 C CA . ASN E 2 28 ? 54.63922 23.75366 -15.45221 1.000 44.64279 28 ASN E CA 1
ATOM 13351 C C . ASN E 2 28 ? 55.17735 24.56996 -14.28473 1.000 45.31348 28 ASN E C 1
ATOM 13352 O O . ASN E 2 28 ? 55.42437 24.03978 -13.19765 1.000 44.12506 28 ASN E O 1
ATOM 13357 N N . ARG E 2 29 ? 55.33521 25.87004 -14.52625 1.000 42.58473 29 ARG E N 1
ATOM 13358 C CA . ARG E 2 29 ? 55.99283 26.79992 -13.61541 1.000 43.93689 29 ARG E CA 1
ATOM 13359 C C . ARG E 2 29 ? 55.25082 28.12739 -13.67893 1.000 53.70546 29 ARG E C 1
ATOM 13360 O O . ARG E 2 29 ? 55.19414 28.75473 -14.74250 1.000 48.72246 29 ARG E O 1
ATOM 13368 N N . LYS E 2 30 ? 54.67737 28.55585 -12.55789 1.000 47.88945 30 LYS E N 1
ATOM 13369 C CA . LYS E 2 30 ? 53.86579 29.76509 -12.51057 1.000 45.31289 30 LYS E CA 1
ATOM 13370 C C . LYS E 2 30 ? 54.57694 30.80615 -11.65469 1.000 44.08044 30 LYS E C 1
ATOM 13371 O O . LYS E 2 30 ? 54.74872 30.61032 -10.44807 1.000 42.03254 30 LYS E O 1
ATOM 13377 N N . GLU E 2 31 ? 54.96742 31.91948 -12.27269 1.000 46.03916 31 GLU E N 1
ATOM 13378 C CA . GLU E 2 31 ? 55.77059 32.93004 -11.59577 1.000 46.70764 31 GLU E CA 1
ATOM 13379 C C . GLU E 2 31 ? 54.87554 33.95767 -10.91391 1.000 47.19044 31 GLU E C 1
ATOM 13380 O O . GLU E 2 31 ? 53.95021 34.49226 -11.53527 1.000 44.35345 31 GLU E O 1
ATOM 13386 N N . SER E 2 32 ? 55.16176 34.23304 -9.64263 1.000 42.41700 32 SER E N 1
ATOM 13387 C CA . SER E 2 32 ? 54.47187 35.24500 -8.85230 1.000 43.54451 32 SER E CA 1
ATOM 13388 C C . SER E 2 32 ? 55.44814 36.36136 -8.50161 1.000 36.84727 32 SER E C 1
ATOM 13389 O O . SER E 2 32 ? 56.66450 36.23208 -8.66035 1.000 37.78947 32 SER E O 1
ATOM 13392 N N . GLU E 2 33 ? 54.90680 37.47340 -7.99984 1.000 38.55310 33 GLU E N 1
ATOM 13393 C CA . GLU E 2 33 ? 55.76378 38.59425 -7.62389 1.000 39.90073 33 GLU E CA 1
ATOM 13394 C C . GLU E 2 33 ? 56.92087 38.13825 -6.74986 1.000 38.65583 33 GLU E C 1
ATOM 13395 O O . GLU E 2 33 ? 58.07524 38.48876 -7.00661 1.000 42.16063 33 GLU E O 1
ATOM 13401 N N . ALA E 2 34 ? 56.63884 37.31476 -5.73437 1.000 35.77640 34 ALA E N 1
ATOM 13402 C CA . ALA E 2 34 ? 57.63034 36.96350 -4.72443 1.000 35.76369 34 ALA E CA 1
ATOM 13403 C C . ALA E 2 34 ? 57.91916 35.46803 -4.66171 1.000 37.68244 34 ALA E C 1
ATOM 13404 O O . ALA E 2 34 ? 58.32864 34.98318 -3.60896 1.000 32.40610 34 ALA E O 1
ATOM 13406 N N . GLY E 2 35 ? 57.69983 34.72627 -5.74581 1.000 39.00164 35 GLY E N 1
ATOM 13407 C CA . GLY E 2 35 ? 58.05086 33.31728 -5.75747 1.000 39.14486 35 GLY E CA 1
ATOM 13408 C C . GLY E 2 35 ? 57.63568 32.66102 -7.05765 1.000 44.53461 35 GLY E C 1
ATOM 13409 O O . GLY E 2 35 ? 57.23145 33.32804 -8.01089 1.000 36.38803 35 GLY E O 1
ATOM 13410 N N . THR E 2 36 ? 57.74256 31.33105 -7.08130 1.000 39.21682 36 THR E N 1
ATOM 13411 C CA . THR E 2 36 ? 57.35058 30.51434 -8.22310 1.000 33.89404 36 THR E CA 1
ATOM 13412 C C . THR E 2 36 ? 56.63941 29.26858 -7.71525 1.000 38.07975 36 THR E C 1
ATOM 13413 O O . THR E 2 36 ? 57.01266 28.72819 -6.67402 1.000 35.67953 36 THR E O 1
ATOM 13417 N N . VAL E 2 37 ? 55.61642 28.81526 -8.44370 1.000 39.77108 37 VAL E N 1
ATOM 13418 C CA . VAL E 2 37 ? 54.93825 27.54327 -8.16447 1.000 40.19250 37 VAL E CA 1
ATOM 13419 C C . VAL E 2 37 ? 55.19991 26.59481 -9.32845 1.000 39.35117 37 VAL E C 1
ATOM 13420 O O . VAL E 2 37 ? 54.92223 26.93088 -10.48883 1.000 44.14611 37 VAL E O 1
ATOM 13424 N N . GLU E 2 38 ? 55.73259 25.41602 -9.01871 1.000 37.07162 38 GLU E N 1
ATOM 13425 C CA . GLU E 2 38 ? 56.11746 24.42312 -10.01311 1.000 34.69761 38 GLU E CA 1
ATOM 13426 C C . GLU E 2 38 ? 55.18371 23.22989 -9.86997 1.000 39.37707 38 GLU E C 1
ATOM 13427 O O . GLU E 2 38 ? 54.97869 22.74122 -8.75569 1.000 32.31969 38 GLU E O 1
ATOM 13433 N N . LYS E 2 39 ? 54.64585 22.74695 -10.98726 1.000 33.09391 39 LYS E N 1
ATOM 13434 C CA . LYS E 2 39 ? 53.69693 21.64042 -10.98472 1.000 32.92637 39 LYS E CA 1
ATOM 13435 C C . LYS E 2 39 ? 54.30603 20.45014 -11.71563 1.000 35.47022 39 LYS E C 1
ATOM 13436 O O . LYS E 2 39 ? 54.67837 20.56536 -12.88382 1.000 36.77212 39 LYS E O 1
ATOM 13442 N N . TRP E 2 40 ? 54.37706 19.30269 -11.04891 1.000 32.87419 40 TRP E N 1
ATOM 13443 C CA . TRP E 2 40 ? 54.62367 18.07343 -11.78655 1.000 33.69349 40 TRP E CA 1
ATOM 13444 C C . TRP E 2 40 ? 53.36682 17.72856 -12.58044 1.000 41.07254 40 TRP E C 1
ATOM 13445 O O . TRP E 2 40 ? 52.27559 18.21663 -12.29155 1.000 40.92964 40 TRP E O 1
ATOM 13456 N N . ASP E 2 41 ? 53.52103 16.88681 -13.59480 1.000 43.83779 41 ASP E N 1
ATOM 13457 C CA . ASP E 2 41 ? 52.40848 16.59280 -14.49752 1.000 40.76915 41 ASP E CA 1
ATOM 13458 C C . ASP E 2 41 ? 51.47132 15.58583 -13.83637 1.000 41.08982 41 ASP E C 1
ATOM 13459 O O . ASP E 2 41 ? 51.71570 14.37813 -13.86711 1.000 42.81009 41 ASP E O 1
ATOM 13464 N N . LYS E 2 42 ? 50.38452 16.08040 -13.23920 1.000 38.22461 42 LYS E N 1
ATOM 13465 C CA . LYS E 2 42 ? 49.40258 15.20556 -12.59491 1.000 46.15574 42 LYS E CA 1
ATOM 13466 C C . LYS E 2 42 ? 48.77158 14.21249 -13.56463 1.000 41.23543 42 LYS E C 1
ATOM 13467 O O . LYS E 2 42 ? 48.13080 13.25127 -13.11842 1.000 42.73166 42 LYS E O 1
ATOM 13473 N N . ASN E 2 43 ? 48.91635 14.44414 -14.87288 1.000 40.72706 43 ASN E N 1
ATOM 13474 C CA . ASN E 2 43 ? 48.33707 13.59737 -15.91032 1.000 43.70111 43 ASN E CA 1
ATOM 13475 C C . ASN E 2 43 ? 49.21786 12.40031 -16.22967 1.000 43.34337 43 ASN E C 1
ATOM 13476 O O . ASN E 2 43 ? 48.75912 11.44513 -16.86704 1.000 40.59149 43 ASN E O 1
ATOM 13481 N N . ASP E 2 44 ? 50.48537 12.44898 -15.84037 1.000 39.11212 44 ASP E N 1
ATOM 13482 C CA . ASP E 2 44 ? 51.38017 11.32905 -16.07011 1.000 43.41277 44 ASP E CA 1
ATOM 13483 C C . ASP E 2 44 ? 50.79604 10.05830 -15.46910 1.000 46.44437 44 ASP E C 1
ATOM 13484 O O . ASP E 2 44 ? 50.15723 10.09208 -14.41323 1.000 39.25812 44 ASP E O 1
ATOM 13489 N N . GLN E 2 45 ? 51.04082 8.91802 -16.13708 1.000 40.96055 45 GLN E N 1
ATOM 13490 C CA . GLN E 2 45 ? 50.41506 7.67298 -15.69239 1.000 45.61648 45 GLN E CA 1
ATOM 13491 C C . GLN E 2 45 ? 50.94089 7.24737 -14.33175 1.000 43.13035 45 GLN E C 1
ATOM 13492 O O . GLN E 2 45 ? 50.22792 6.58667 -13.56725 1.000 38.65558 45 GLN E O 1
ATOM 13495 N N . GLN E 2 46 ? 52.18026 7.60850 -14.01047 1.000 41.70364 46 GLN E N 1
ATOM 13496 C CA A GLN E 2 46 ? 52.71396 7.27262 -12.69855 0.570 40.54503 46 GLN E CA 1
ATOM 13497 C CA B GLN E 2 46 ? 52.70821 7.26419 -12.70046 0.430 40.55064 46 GLN E CA 1
ATOM 13498 C C . GLN E 2 46 ? 51.96165 8.01491 -11.60142 1.000 39.95249 46 GLN E C 1
ATOM 13499 O O . GLN E 2 46 ? 51.66135 7.44472 -10.54890 1.000 39.96605 46 GLN E O 1
ATOM 13510 N N . PHE E 2 47 ? 51.61857 9.28031 -11.83900 1.000 33.83280 47 PHE E N 1
ATOM 13511 C CA . PHE E 2 47 ? 50.87834 10.02471 -10.82265 1.000 35.23409 47 PHE E CA 1
ATOM 13512 C C . PHE E 2 47 ? 49.39919 9.64751 -10.79441 1.000 35.81710 47 PHE E C 1
ATOM 13513 O O . PHE E 2 47 ? 48.78230 9.67066 -9.72306 1.000 33.28643 47 PHE E O 1
ATOM 13521 N N . GLN E 2 48 ? 48.83104 9.27092 -11.94345 1.000 35.81696 48 GLN E N 1
ATOM 13522 C CA . GLN E 2 48 ? 47.44231 8.80454 -11.99014 1.000 38.89560 48 GLN E CA 1
ATOM 13523 C C . GLN E 2 48 ? 47.27440 7.46822 -11.27919 1.000 37.90512 48 GLN E C 1
ATOM 13524 O O . GLN E 2 48 ? 46.24908 7.23077 -10.63141 1.000 39.71841 48 GLN E O 1
ATOM 13530 N N . CYS E 2 49 ? 48.25717 6.57597 -11.41964 1.000 33.70007 49 CYS E N 1
ATOM 13531 C CA . CYS E 2 49 ? 48.24958 5.31482 -10.68475 1.000 41.55775 49 CYS E CA 1
ATOM 13532 C C . CYS E 2 49 ? 48.27852 5.56158 -9.18308 1.000 35.09993 49 CYS E C 1
ATOM 13533 O O . CYS E 2 49 ? 47.48894 4.98760 -8.43161 1.000 32.75904 49 CYS E O 1
ATOM 13536 N N . ALA E 2 50 ? 49.19063 6.41112 -8.72237 1.000 34.43305 50 ALA E N 1
ATOM 13537 C CA . ALA E 2 50 ? 49.25321 6.70252 -7.29382 1.000 32.54998 50 ALA E CA 1
ATOM 13538 C C . ALA E 2 50 ? 48.06406 7.53595 -6.82124 1.000 34.01934 50 ALA E C 1
ATOM 13539 O O . ALA E 2 50 ? 47.72032 7.49345 -5.63189 1.000 34.30717 50 ALA E O 1
ATOM 13541 N N . GLY E 2 51 ? 47.44426 8.30701 -7.71204 1.000 29.29377 51 GLY E N 1
ATOM 13542 C CA . GLY E 2 51 ? 46.30843 9.13488 -7.32603 1.000 32.27866 51 GLY E CA 1
ATOM 13543 C C . GLY E 2 51 ? 46.70968 10.39175 -6.58260 1.000 32.25393 51 GLY E C 1
ATOM 13544 O O . GLY E 2 51 ? 46.09582 10.73613 -5.56274 1.000 34.51177 51 GLY E O 1
ATOM 13545 N N . VAL E 2 52 ? 47.75705 11.07225 -7.04575 1.000 31.39214 52 VAL E N 1
ATOM 13546 C CA . VAL E 2 52 ? 48.34566 12.18968 -6.32324 1.000 31.19535 52 VAL E CA 1
ATOM 13547 C C . VAL E 2 52 ? 48.80204 13.22550 -7.33262 1.000 30.00125 52 VAL E C 1
ATOM 13548 O O . VAL E 2 52 ? 48.95996 12.94896 -8.52256 1.000 33.51685 52 VAL E O 1
ATOM 13552 N N . ALA E 2 53 ? 49.02963 14.43020 -6.83567 1.000 29.63464 53 ALA E N 1
ATOM 13553 C CA . ALA E 2 53 ? 49.76943 15.42847 -7.58412 1.000 33.64359 53 ALA E CA 1
ATOM 13554 C C . ALA E 2 53 ? 50.90054 15.94096 -6.70025 1.000 32.67539 53 ALA E C 1
ATOM 13555 O O . ALA E 2 53 ? 50.86806 15.80665 -5.47336 1.000 30.12177 53 ALA E O 1
ATOM 13557 N N . LEU E 2 54 ? 51.90414 16.53876 -7.32862 1.000 31.68698 54 LEU E N 1
ATOM 13558 C CA . LEU E 2 54 ? 53.06368 17.03327 -6.59845 1.000 32.64881 54 LEU E CA 1
ATOM 13559 C C . LEU E 2 54 ? 53.30145 18.48625 -6.98699 1.000 31.39143 54 LEU E C 1
ATOM 13560 O O . LEU E 2 54 ? 53.24058 18.83826 -8.16997 1.000 32.72479 54 LEU E O 1
ATOM 13565 N N . ILE E 2 55 ? 53.57378 19.32713 -5.98750 1.000 30.44908 55 ILE E N 1
ATOM 13566 C CA . ILE E 2 55 ? 53.73950 20.76180 -6.18810 1.000 31.12567 55 ILE E CA 1
ATOM 13567 C C . ILE E 2 55 ? 54.99631 21.22361 -5.45423 1.000 28.43191 55 ILE E C 1
ATOM 13568 O O . ILE E 2 55 ? 55.28545 20.75856 -4.34824 1.000 32.35194 55 ILE E O 1
ATOM 13573 N N . ARG E 2 56 ? 55.72548 22.16488 -6.03782 1.000 29.71555 56 ARG E N 1
ATOM 13574 C CA . ARG E 2 56 ? 56.83736 22.80390 -5.33505 1.000 32.96974 56 ARG E CA 1
ATOM 13575 C C . ARG E 2 56 ? 56.64414 24.31090 -5.33873 1.000 36.07919 56 ARG E C 1
ATOM 13576 O O . ARG E 2 56 ? 56.41073 24.89129 -6.40345 1.000 35.15779 56 ARG E O 1
ATOM 13584 N N . HIS E 2 57 ? 56.76789 24.93901 -4.15668 1.000 34.79029 57 HIS E N 1
ATOM 13585 C CA . HIS E 2 57 ? 56.73788 26.39870 -4.00940 1.000 36.03031 57 HIS E CA 1
ATOM 13586 C C . HIS E 2 57 ? 58.12156 26.91891 -3.62761 1.000 36.69125 57 HIS E C 1
ATOM 13587 O O . HIS E 2 57 ? 58.75354 26.38668 -2.70263 1.000 36.26368 57 HIS E O 1
ATOM 13594 N N . PHE E 2 58 ? 58.57306 27.96700 -4.33062 1.000 29.79456 58 PHE E N 1
ATOM 13595 C CA . PHE E 2 58 ? 59.75358 28.76788 -4.00074 1.000 35.97946 58 PHE E CA 1
ATOM 13596 C C . PHE E 2 58 ? 59.25103 30.12207 -3.50558 1.000 40.33827 58 PHE E C 1
ATOM 13597 O O . PHE E 2 58 ? 58.64957 30.87590 -4.27504 1.000 36.92678 58 PHE E O 1
ATOM 13605 N N . ILE E 2 59 ? 59.48532 30.43928 -2.23652 1.000 34.80650 59 ILE E N 1
ATOM 13606 C CA . ILE E 2 59 ? 58.96452 31.66710 -1.63720 1.000 33.39355 59 ILE E CA 1
ATOM 13607 C C . ILE E 2 59 ? 60.14911 32.56843 -1.29654 1.000 38.27966 59 ILE E C 1
ATOM 13608 O O . ILE E 2 59 ? 61.00236 32.20184 -0.47858 1.000 36.78861 59 ILE E O 1
ATOM 13613 N N . GLU E 2 60 ? 60.21377 33.73461 -1.93774 1.000 32.89093 60 GLU E N 1
ATOM 13614 C CA . GLU E 2 60 ? 61.32964 34.64866 -1.73748 1.000 37.80132 60 GLU E CA 1
ATOM 13615 C C . GLU E 2 60 ? 61.29744 35.25807 -0.33523 1.000 38.06774 60 GLU E C 1
ATOM 13616 O O . GLU E 2 60 ? 60.31557 35.16014 0.40152 1.000 32.19438 60 GLU E O 1
ATOM 13622 N N . ARG E 2 61 ? 62.41324 35.88000 0.04057 1.000 37.16547 61 ARG E N 1
ATOM 13623 C CA A ARG E 2 61 ? 62.47002 36.57718 1.31572 0.460 36.31112 61 ARG E CA 1
ATOM 13624 C CA B ARG E 2 61 ? 62.48462 36.59847 1.30460 0.540 36.31092 61 ARG E CA 1
ATOM 13625 C C . ARG E 2 61 ? 61.35697 37.62074 1.39150 1.000 38.46168 61 ARG E C 1
ATOM 13626 O O . ARG E 2 61 ? 61.06953 38.32350 0.41886 1.000 30.25746 61 ARG E O 1
ATOM 13641 N N . ARG E 2 62 ? 60.71776 37.71169 2.56252 1.000 32.16636 62 ARG E N 1
ATOM 13642 C CA . ARG E 2 62 ? 59.55745 38.58713 2.78214 1.000 40.64609 62 ARG E CA 1
ATOM 13643 C C . ARG E 2 62 ? 58.31290 38.14815 2.01003 1.000 39.93394 62 ARG E C 1
ATOM 13644 O O . ARG E 2 62 ? 57.36380 38.93358 1.86421 1.000 40.76383 62 ARG E O 1
ATOM 13652 N N . GLY E 2 63 ? 58.28697 36.91949 1.49825 1.000 34.46028 63 GLY E N 1
ATOM 13653 C CA . GLY E 2 63 ? 57.20562 36.48158 0.63456 1.000 38.72380 63 GLY E CA 1
ATOM 13654 C C . GLY E 2 63 ? 56.10102 35.78634 1.40749 1.000 32.43966 63 GLY E C 1
ATOM 13655 O O . GLY E 2 63 ? 56.35523 35.04637 2.35627 1.000 34.08970 63 GLY E O 1
ATOM 13656 N N . LEU E 2 64 ? 54.86575 36.01066 0.95505 1.000 35.03543 64 LEU E N 1
ATOM 13657 C CA . LEU E 2 64 ? 53.66038 35.51601 1.61030 1.000 26.65775 64 LEU E CA 1
ATOM 13658 C C . LEU E 2 64 ? 52.85164 34.70186 0.60622 1.000 34.22594 64 LEU E C 1
ATOM 13659 O O . LEU E 2 64 ? 52.36186 35.24705 -0.38821 1.000 34.65241 64 LEU E O 1
ATOM 13664 N N . LEU E 2 65 ? 52.74288 33.39963 0.85593 1.000 30.95297 65 LEU E N 1
ATOM 13665 C CA . LEU E 2 65 ? 51.83670 32.53089 0.11112 1.000 35.34622 65 LEU E CA 1
ATOM 13666 C C . LEU E 2 65 ? 50.41747 32.79872 0.61021 1.000 30.09351 65 LEU E C 1
ATOM 13667 O O . LEU E 2 65 ? 50.07903 32.46619 1.75073 1.000 29.22039 65 LEU E O 1
ATOM 13672 N N . LEU E 2 66 ? 49.60462 33.44855 -0.22986 1.000 24.52806 66 LEU E N 1
ATOM 13673 C CA . LEU E 2 66 ? 48.29986 33.94663 0.17796 1.000 30.68981 66 LEU E CA 1
ATOM 13674 C C . LEU E 2 66 ? 47.37542 32.80396 0.60789 1.000 36.13933 66 LEU E C 1
ATOM 13675 O O . LEU E 2 66 ? 47.54852 31.65883 0.17895 1.000 31.39024 66 LEU E O 1
ATOM 13680 N N . PRO E 2 67 ? 46.37217 33.10813 1.43821 1.000 30.56156 67 PRO E N 1
ATOM 13681 C CA . PRO E 2 67 ? 45.52336 32.05089 2.02551 1.000 29.80101 67 PRO E CA 1
ATOM 13682 C C . PRO E 2 67 ? 44.71550 31.31764 0.96394 1.000 33.18627 67 PRO E C 1
ATOM 13683 O O . PRO E 2 67 ? 44.07582 31.93565 0.10772 1.000 32.58423 67 PRO E O 1
ATOM 13687 N N . SER E 2 68 ? 44.72166 29.98839 1.04279 1.000 33.42413 68 SER E N 1
ATOM 13688 C CA . SER E 2 68 ? 43.96134 29.17186 0.10360 1.000 29.76740 68 SER E CA 1
ATOM 13689 C C . SER E 2 68 ? 43.64302 27.84931 0.77879 1.000 31.22346 68 SER E C 1
ATOM 13690 O O . SER E 2 68 ? 44.23979 27.49484 1.79561 1.000 32.63653 68 SER E O 1
ATOM 13693 N N . PHE E 2 69 ? 42.69809 27.11425 0.19161 1.000 26.94888 69 PHE E N 1
ATOM 13694 C CA . PHE E 2 69 ? 42.42073 25.74399 0.58697 1.000 25.77666 69 PHE E CA 1
ATOM 13695 C C . PHE E 2 69 ? 42.23814 24.89213 -0.66263 1.000 33.20276 69 PHE E C 1
ATOM 13696 O O . PHE E 2 69 ? 42.03054 25.39849 -1.76812 1.000 30.63631 69 PHE E O 1
ATOM 13704 N N . SER E 2 70 ? 42.32896 23.58009 -0.47826 1.000 31.91879 70 SER E N 1
ATOM 13705 C CA . SER E 2 70 ? 42.17992 22.64764 -1.57957 1.000 29.20557 70 SER E CA 1
ATOM 13706 C C . SER E 2 70 ? 41.22203 21.53420 -1.17747 1.000 27.65109 70 SER E C 1
ATOM 13707 O O . SER E 2 70 ? 41.04567 21.23244 0.00486 1.000 27.49933 70 SER E O 1
ATOM 13710 N N . ASN E 2 71 ? 40.60127 20.93145 -2.18858 1.000 26.22577 71 ASN E N 1
ATOM 13711 C CA . ASN E 2 71 ? 39.76629 19.74341 -2.03524 1.000 25.74747 71 ASN E CA 1
ATOM 13712 C C . ASN E 2 71 ? 40.58327 18.47343 -1.83734 1.000 33.04330 71 ASN E C 1
ATOM 13713 O O . ASN E 2 71 ? 40.01093 17.40936 -1.55965 1.000 30.18287 71 ASN E O 1
ATOM 13718 N N . ALA E 2 72 ? 41.88272 18.54960 -2.03151 1.000 27.11427 72 ALA E N 1
ATOM 13719 C CA . ALA E 2 72 ? 42.67015 17.37440 -1.73857 1.000 28.69219 72 ALA E CA 1
ATOM 13720 C C . ALA E 2 72 ? 43.40895 17.57057 -0.42797 1.000 27.95386 72 ALA E C 1
ATOM 13721 O O . ALA E 2 72 ? 43.94250 18.65112 -0.18785 1.000 28.95528 72 ALA E O 1
ATOM 13723 N N . PRO E 2 73 ? 43.45697 16.57862 0.46696 1.000 30.64912 73 PRO E N 1
ATOM 13724 C CA . PRO E 2 73 ? 44.37898 16.67197 1.59898 1.000 28.52330 73 PRO E CA 1
ATOM 13725 C C . PRO E 2 73 ? 45.80334 16.74127 1.07369 1.000 32.39065 73 PRO E C 1
ATOM 13726 O O . PRO E 2 73 ? 46.11966 16.20077 0.00962 1.000 30.09437 73 PRO E O 1
ATOM 13730 N N . GLU E 2 74 ? 46.67127 17.40335 1.83176 1.000 34.83949 74 GLU E N 1
ATOM 13731 C CA . GLU E 2 74 ? 48.06369 17.51632 1.42975 1.000 35.57253 74 GLU E CA 1
ATOM 13732 C C . GLU E 2 74 ? 48.99421 17.31446 2.61447 1.000 34.75137 74 GLU E C 1
ATOM 13733 O O . GLU E 2 74 ? 48.65006 17.62280 3.76260 1.000 30.61445 74 GLU E O 1
ATOM 13739 N N . LEU E 2 75 ? 50.17234 16.76670 2.29966 1.000 30.39283 75 LEU E N 1
ATOM 13740 C CA . LEU E 2 75 ? 51.35653 16.80611 3.14073 1.000 28.10283 75 LEU E CA 1
ATOM 13741 C C . LEU E 2 75 ? 52.34163 17.76935 2.50028 1.000 27.13555 75 LEU E C 1
ATOM 13742 O O . LEU E 2 75 ? 52.65862 17.63364 1.31411 1.000 28.95638 75 LEU E O 1
ATOM 13747 N N . ILE E 2 76 ? 52.82565 18.72739 3.27653 1.000 28.19763 76 ILE E N 1
ATOM 13748 C CA . ILE E 2 76 ? 53.79274 19.70660 2.79220 1.000 26.64992 76 ILE E CA 1
ATOM 13749 C C . ILE E 2 76 ? 55.10916 19.49227 3.51892 1.000 31.21415 76 ILE E C 1
ATOM 13750 O O . ILE E 2 76 ? 55.17797 19.58803 4.75225 1.000 32.08431 76 ILE E O 1
ATOM 13755 N N . TYR E 2 77 ? 56.15761 19.21986 2.75832 1.000 26.81006 77 TYR E N 1
ATOM 13756 C CA . TYR E 2 77 ? 57.48214 19.04975 3.32475 1.000 25.56283 77 TYR E CA 1
ATOM 13757 C C . TYR E 2 77 ? 58.27901 20.33198 3.11901 1.000 28.44049 77 TYR E C 1
ATOM 13758 O O . TYR E 2 77 ? 58.33022 20.85548 2.00347 1.000 29.14792 77 TYR E O 1
ATOM 13767 N N . VAL E 2 78 ? 58.90607 20.82602 4.18375 1.000 28.24349 78 VAL E N 1
ATOM 13768 C CA . VAL E 2 78 ? 59.73150 22.03098 4.09776 1.000 26.83321 78 VAL E CA 1
ATOM 13769 C C . VAL E 2 78 ? 61.13796 21.62277 3.68364 1.000 33.39837 78 VAL E C 1
ATOM 13770 O O . VAL E 2 78 ? 61.90073 21.07792 4.48222 1.000 30.39873 78 VAL E O 1
ATOM 13774 N N . ILE E 2 79 ? 61.51778 21.93349 2.45130 1.000 34.27711 79 ILE E N 1
ATOM 13775 C CA . ILE E 2 79 ? 62.80679 21.43147 2.01078 1.000 35.30454 79 ILE E CA 1
ATOM 13776 C C . ILE E 2 79 ? 63.92589 22.29068 2.57853 1.000 38.56262 79 ILE E C 1
ATOM 13777 O O . ILE E 2 79 ? 64.92581 21.77358 3.08000 1.000 33.72189 79 ILE E O 1
ATOM 13782 N N . LYS E 2 80 ? 63.76160 23.60953 2.52654 1.000 34.77286 80 LYS E N 1
ATOM 13783 C CA . LYS E 2 80 ? 64.76483 24.54453 3.00394 1.000 38.92556 80 LYS E CA 1
ATOM 13784 C C . LYS E 2 80 ? 64.06425 25.78825 3.52797 1.000 36.91566 80 LYS E C 1
ATOM 13785 O O . LYS E 2 80 ? 62.96684 26.13247 3.08491 1.000 33.74709 80 LYS E O 1
ATOM 13791 N N . GLY E 2 81 ? 64.70243 26.45302 4.47528 1.000 40.20947 81 GLY E N 1
ATOM 13792 C CA . GLY E 2 81 ? 64.22418 27.73432 4.94653 1.000 34.86662 81 GLY E CA 1
ATOM 13793 C C . GLY E 2 81 ? 63.41962 27.63837 6.22348 1.000 34.95567 81 GLY E C 1
ATOM 13794 O O . GLY E 2 81 ? 63.39734 26.62502 6.93055 1.000 33.40466 81 GLY E O 1
ATOM 13795 N N . ARG E 2 82 ? 62.73281 28.74045 6.51532 1.000 31.81175 82 ARG E N 1
ATOM 13796 C CA . ARG E 2 82 ? 61.95332 28.82386 7.73722 1.000 35.76303 82 ARG E CA 1
ATOM 13797 C C . ARG E 2 82 ? 60.93392 29.95060 7.61703 1.000 34.43809 82 ARG E C 1
ATOM 13798 O O . ARG E 2 82 ? 61.13004 30.91363 6.87673 1.000 36.47563 82 ARG E O 1
ATOM 13806 N N . GLY E 2 83 ? 59.83744 29.80933 8.33950 1.000 39.08066 83 GLY E N 1
ATOM 13807 C CA . GLY E 2 83 ? 58.82809 30.84331 8.28286 1.000 39.10693 83 GLY E CA 1
ATOM 13808 C C . GLY E 2 83 ? 57.67245 30.52321 9.19352 1.000 32.58524 83 GLY E C 1
ATOM 13809 O O . GLY E 2 83 ? 57.84503 29.86450 10.22858 1.000 31.27570 83 GLY E O 1
ATOM 13810 N N . PHE E 2 84 ? 56.48392 30.96795 8.80147 1.000 33.03127 84 PHE E N 1
ATOM 13811 C CA . PHE E 2 84 ? 55.29957 30.84311 9.62649 1.000 34.63183 84 PHE E CA 1
ATOM 13812 C C . PHE E 2 84 ? 54.17860 30.25915 8.78588 1.000 32.23910 84 PHE E C 1
ATOM 13813 O O . PHE E 2 84 ? 54.03487 30.59607 7.60422 1.000 30.39031 84 PHE E O 1
ATOM 13821 N N . GLN E 2 85 ? 53.40857 29.36940 9.39784 1.000 28.56360 85 GLN E N 1
ATOM 13822 C CA . GLN E 2 85 ? 52.16496 28.87008 8.83506 1.000 34.07619 85 GLN E CA 1
ATOM 13823 C C . GLN E 2 85 ? 50.99964 29.21713 9.74281 1.000 32.34757 85 GLN E C 1
ATOM 13824 O O . GLN E 2 85 ? 51.06850 29.02372 10.96331 1.000 31.29417 85 GLN E O 1
ATOM 13830 N N . GLY E 2 86 ? 49.91738 29.67980 9.13502 1.000 31.04209 86 GLY E N 1
ATOM 13831 C CA . GLY E 2 86 ? 48.66114 29.80652 9.82887 1.000 30.96361 86 GLY E CA 1
ATOM 13832 C C . GLY E 2 86 ? 47.63735 28.90685 9.16973 1.000 29.83995 86 GLY E C 1
ATOM 13833 O O . GLY E 2 86 ? 47.28283 29.11274 8.00727 1.000 30.86165 86 GLY E O 1
ATOM 13834 N N . ALA E 2 87 ? 47.18077 27.89097 9.88974 1.000 29.73052 87 ALA E N 1
ATOM 13835 C CA . ALA E 2 87 ? 46.05969 27.06220 9.46124 1.000 31.77601 87 ALA E CA 1
ATOM 13836 C C . ALA E 2 87 ? 44.77631 27.56864 10.11041 1.000 39.79682 87 ALA E C 1
ATOM 13837 O O . ALA E 2 87 ? 44.74992 27.84422 11.31673 1.000 40.23117 87 ALA E O 1
ATOM 13839 N N . VAL E 2 88 ? 43.72016 27.70580 9.30985 1.000 32.50290 88 VAL E N 1
ATOM 13840 C CA . VAL E 2 88 ? 42.44247 28.22038 9.78817 1.000 36.22141 88 VAL E CA 1
ATOM 13841 C C . VAL E 2 88 ? 41.54062 27.03409 10.09717 1.000 44.74804 88 VAL E C 1
ATOM 13842 O O . VAL E 2 88 ? 41.08302 26.32818 9.19029 1.000 42.63580 88 VAL E O 1
ATOM 13846 N N . ILE E 2 89 ? 41.28936 26.79730 11.37898 1.000 47.28700 89 ILE E N 1
ATOM 13847 C CA . ILE E 2 89 ? 40.45465 25.68474 11.81706 1.000 45.05743 89 ILE E CA 1
ATOM 13848 C C . ILE E 2 89 ? 39.01875 26.19781 11.87725 1.000 49.34417 89 ILE E C 1
ATOM 13849 O O . ILE E 2 89 ? 38.75250 27.17140 12.60991 1.000 43.38630 89 ILE E O 1
ATOM 13854 N N . PRO E 2 90 ? 38.08723 25.61584 11.11406 1.000 51.56215 90 PRO E N 1
ATOM 13855 C CA . PRO E 2 90 ? 36.70258 26.11798 11.11151 1.000 43.49254 90 PRO E CA 1
ATOM 13856 C C . PRO E 2 90 ? 36.06726 25.96562 12.48358 1.000 45.93535 90 PRO E C 1
ATOM 13857 O O . PRO E 2 90 ? 36.02483 24.86713 13.05251 1.000 48.70903 90 PRO E O 1
ATOM 13861 N N . GLY E 2 91 ? 35.58138 27.08081 13.02112 1.000 42.95097 91 GLY E N 1
ATOM 13862 C CA . GLY E 2 91 ? 34.87381 27.06088 14.28715 1.000 49.67125 91 GLY E CA 1
ATOM 13863 C C . GLY E 2 91 ? 35.72906 27.16803 15.52965 1.000 49.96782 91 GLY E C 1
ATOM 13864 O O . GLY E 2 91 ? 35.18881 27.07843 16.63906 1.000 49.57400 91 GLY E O 1
ATOM 13865 N N . CYS E 2 92 ? 37.02805 27.36027 15.38784 1.000 45.70287 92 CYS E N 1
ATOM 13866 C CA . CYS E 2 92 ? 37.83180 27.42799 16.59308 1.000 38.01324 92 CYS E CA 1
ATOM 13867 C C . CYS E 2 92 ? 38.09862 28.87476 17.00606 1.000 37.77661 92 CYS E C 1
ATOM 13868 O O . CYS E 2 92 ? 38.25327 29.74794 16.15423 1.000 36.50738 92 CYS E O 1
ATOM 13871 N N . PRO E 2 93 ? 38.17629 29.15329 18.30044 1.000 41.77041 93 PRO E N 1
ATOM 13872 C CA . PRO E 2 93 ? 38.40046 30.53041 18.74545 1.000 40.29147 93 PRO E CA 1
ATOM 13873 C C . PRO E 2 93 ? 39.80572 30.99742 18.40295 1.000 37.40000 93 PRO E C 1
ATOM 13874 O O . PRO E 2 93 ? 40.72191 30.20478 18.17212 1.000 36.45906 93 PRO E O 1
ATOM 13878 N N . GLU E 2 94 ? 39.95903 32.31825 18.37039 1.000 33.80632 94 GLU E N 1
ATOM 13879 C CA . GLU E 2 94 ? 41.25245 32.96301 18.18361 1.000 33.90195 94 GLU E CA 1
ATOM 13880 C C . GLU E 2 94 ? 41.96960 33.05588 19.52932 1.000 38.76024 94 GLU E C 1
ATOM 13881 O O . GLU E 2 94 ? 41.50718 33.74862 20.44231 1.000 39.07507 94 GLU E O 1
ATOM 13887 N N . THR E 2 95 ? 43.10801 32.37896 19.65374 1.000 34.06105 95 THR E N 1
ATOM 13888 C CA . THR E 2 95 ? 43.81080 32.30413 20.92488 1.000 31.64490 95 THR E CA 1
ATOM 13889 C C . THR E 2 95 ? 45.14821 33.04383 20.93281 1.000 32.18334 95 THR E C 1
ATOM 13890 O O . THR E 2 95 ? 45.85919 32.99581 21.93770 1.000 32.34080 95 THR E O 1
ATOM 13894 N N . PHE E 2 96 ? 45.51507 33.71293 19.85012 1.000 31.77820 96 PHE E N 1
ATOM 13895 C CA . PHE E 2 96 ? 46.65522 34.62180 19.83655 1.000 30.38143 96 PHE E CA 1
ATOM 13896 C C . PHE E 2 96 ? 46.08842 36.03040 19.80601 1.000 32.12748 96 PHE E C 1
ATOM 13897 O O . PHE E 2 96 ? 45.18518 36.30348 19.01294 1.000 29.43465 96 PHE E O 1
ATOM 13905 N N . GLU E 2 97 ? 46.59481 36.91214 20.66468 1.000 31.95830 97 GLU E N 1
ATOM 13906 C CA . GLU E 2 97 ? 45.99101 38.24065 20.75941 1.000 33.81511 97 GLU E CA 1
ATOM 13907 C C . GLU E 2 97 ? 46.96815 39.23383 21.37044 1.000 37.60491 97 GLU E C 1
ATOM 13908 O O . GLU E 2 97 ? 47.92107 38.86533 22.07144 1.000 34.74958 97 GLU E O 1
ATOM 13914 N N . SER E 2 98 ? 46.70707 40.50877 21.08691 1.000 37.16080 98 SER E N 1
ATOM 13915 C CA . SER E 2 98 ? 47.47215 41.59656 21.66746 1.000 42.16492 98 SER E CA 1
ATOM 13916 C C . SER E 2 98 ? 47.10307 41.79001 23.13323 1.000 36.84706 98 SER E C 1
ATOM 13917 O O . SER E 2 98 ? 46.07038 41.31871 23.61869 1.000 38.90392 98 SER E O 1
ATOM 13920 N N . ASN E 2 99 ? 47.98065 42.49015 23.83242 1.000 36.17294 99 ASN E N 1
ATOM 13921 C CA . ASN E 2 99 ? 47.72442 43.02567 25.16720 1.000 45.40054 99 ASN E CA 1
ATOM 13922 C C . ASN E 2 99 ? 46.76683 44.20478 25.02661 1.000 48.13223 99 ASN E C 1
ATOM 13923 O O . ASN E 2 99 ? 47.16957 45.30657 24.64418 1.000 42.82694 99 ASN E O 1
ATOM 13928 N N . SER E 2 100 ? 45.48849 43.97222 25.34706 1.000 40.14198 100 SER E N 1
ATOM 13929 C CA . SER E 2 100 ? 44.43211 44.95210 25.07637 1.000 47.29963 100 SER E CA 1
ATOM 13930 C C . SER E 2 100 ? 44.66562 46.30581 25.73939 1.000 54.36829 100 SER E C 1
ATOM 13931 O O . SER E 2 100 ? 44.07846 47.30324 25.30521 1.000 52.52718 100 SER E O 1
ATOM 13934 N N . ASN E 2 101 ? 45.47894 46.37841 26.78598 1.000 53.12625 101 ASN E N 1
ATOM 13935 C CA . ASN E 2 101 ? 45.74387 47.66087 27.42689 1.000 58.37035 101 ASN E CA 1
ATOM 13936 C C . ASN E 2 101 ? 46.98434 48.36326 26.86381 1.000 62.77222 101 ASN E C 1
ATOM 13937 O O . ASN E 2 101 ? 47.52312 49.26938 27.51062 1.000 62.64627 101 ASN E O 1
ATOM 13942 N N . ARG E 2 102 ? 47.43008 47.97737 25.67023 1.000 59.98519 102 ARG E N 1
ATOM 13943 C CA . ARG E 2 102 ? 48.54709 48.63839 25.00638 1.000 66.63454 102 ARG E CA 1
ATOM 13944 C C . ARG E 2 102 ? 48.06498 49.36253 23.74944 1.000 72.60363 102 ARG E C 1
ATOM 13945 O O . ARG E 2 102 ? 48.74257 50.25226 23.23262 1.000 80.24359 102 ARG E O 1
ATOM 13953 N N . GLN E 2 119 ? 44.72475 45.23956 19.84384 1.000 59.86131 119 GLN E N 1
ATOM 13954 C CA . GLN E 2 119 ? 44.76840 45.41111 18.39604 1.000 52.26004 119 GLN E CA 1
ATOM 13955 C C . GLN E 2 119 ? 44.59251 44.07429 17.66715 1.000 41.24350 119 GLN E C 1
ATOM 13956 O O . GLN E 2 119 ? 43.48802 43.70914 17.29389 1.000 41.58920 119 GLN E O 1
ATOM 13962 N N . ASP E 2 120 ? 45.68328 43.34325 17.48942 1.000 41.05602 120 ASP E N 1
ATOM 13963 C CA . ASP E 2 120 ? 45.69088 42.13120 16.68057 1.000 37.61005 120 ASP E CA 1
ATOM 13964 C C . ASP E 2 120 ? 45.09334 40.95125 17.45277 1.000 34.06742 120 ASP E C 1
ATOM 13965 O O . ASP E 2 120 ? 45.15204 40.88827 18.68330 1.000 30.32285 120 ASP E O 1
ATOM 13970 N N . GLN E 2 121 ? 44.50455 40.01795 16.70451 1.000 33.67816 121 GLN E N 1
ATOM 13971 C CA . GLN E 2 121 ? 43.82038 38.84078 17.24844 1.000 35.65382 121 GLN E CA 1
ATOM 13972 C C . GLN E 2 121 ? 43.69889 37.85161 16.10636 1.000 33.74165 121 GLN E C 1
ATOM 13973 O O . GLN E 2 121 ? 43.16750 38.20985 15.05416 1.000 36.98258 121 GLN E O 1
ATOM 13979 N N . HIS E 2 122 ? 44.18476 36.62461 16.28935 1.000 32.43133 122 HIS E N 1
ATOM 13980 C CA . HIS E 2 122 ? 44.10057 35.64834 15.20964 1.000 30.29612 122 HIS E CA 1
ATOM 13981 C C . HIS E 2 122 ? 44.34150 34.24841 15.75755 1.000 32.12622 122 HIS E C 1
ATOM 13982 O O . HIS E 2 122 ? 44.69642 34.06477 16.92629 1.000 32.65557 122 HIS E O 1
ATOM 13989 N N . GLN E 2 123 ? 44.10991 33.25279 14.89905 1.000 33.92611 123 GLN E N 1
ATOM 13990 C CA . GLN E 2 123 ? 44.31330 31.87567 15.31363 1.000 33.30946 123 GLN E CA 1
ATOM 13991 C C . GLN E 2 123 ? 45.80366 31.58123 15.42532 1.000 34.68889 123 GLN E C 1
ATOM 13992 O O . GLN E 2 123 ? 46.65660 32.30038 14.89119 1.000 31.79940 123 GLN E O 1
ATOM 13998 N N . LYS E 2 124 ? 46.11387 30.50164 16.13726 1.000 34.26856 124 LYS E N 1
ATOM 13999 C CA . LYS E 2 124 ? 47.50635 30.21022 16.43055 1.000 34.29295 124 LYS E CA 1
ATOM 14000 C C . LYS E 2 124 ? 48.33272 30.08350 15.15260 1.000 29.74607 124 LYS E C 1
ATOM 14001 O O . LYS E 2 124 ? 47.84124 29.62526 14.12197 1.000 32.43452 124 LYS E O 1
ATOM 14007 N N . VAL E 2 125 ? 49.59147 30.54874 15.21343 1.000 30.14975 125 VAL E N 1
ATOM 14008 C CA . VAL E 2 125 ? 50.54511 30.38956 14.12270 1.000 35.36469 125 VAL E CA 1
ATOM 14009 C C . VAL E 2 125 ? 51.73165 29.56914 14.62417 1.000 34.64092 125 VAL E C 1
ATOM 14010 O O . VAL E 2 125 ? 52.07715 29.58603 15.81068 1.000 35.29749 125 VAL E O 1
ATOM 14014 N N . ARG E 2 126 ? 52.34798 28.84560 13.69672 1.000 33.41223 126 ARG E N 1
ATOM 14015 C CA . ARG E 2 126 ? 53.39410 27.87026 13.97376 1.000 32.43478 126 ARG E CA 1
ATOM 14016 C C . ARG E 2 126 ? 54.62938 28.26632 13.18968 1.000 33.45284 126 ARG E C 1
ATOM 14017 O O . ARG E 2 126 ? 54.53385 28.54156 11.98639 1.000 33.33297 126 ARG E O 1
ATOM 14025 N N . GLN E 2 127 ? 55.78395 28.26675 13.85605 1.000 31.35656 127 GLN E N 1
ATOM 14026 C CA . GLN E 2 127 ? 57.05297 28.31549 13.14884 1.000 34.35555 127 GLN E CA 1
ATOM 14027 C C . GLN E 2 127 ? 57.24524 27.02234 12.36630 1.000 35.26961 127 GLN E C 1
ATOM 14028 O O . GLN E 2 127 ? 56.99936 25.93141 12.88274 1.000 35.92450 127 GLN E O 1
ATOM 14034 N N . ILE E 2 128 ? 57.68441 27.14167 11.12050 1.000 30.84723 128 ILE E N 1
ATOM 14035 C CA . ILE E 2 128 ? 58.00328 25.96995 10.31267 1.000 34.61150 128 ILE E CA 1
ATOM 14036 C C . ILE E 2 128 ? 59.44496 26.10319 9.85836 1.000 33.94979 128 ILE E C 1
ATOM 14037 O O . ILE E 2 128 ? 59.97642 27.21125 9.77467 1.000 31.16920 128 ILE E O 1
ATOM 14042 N N . ARG E 2 129 ? 60.09208 24.96833 9.58537 1.000 31.07877 129 ARG E N 1
ATOM 14043 C CA . ARG E 2 129 ? 61.51167 24.99859 9.23862 1.000 33.27404 129 ARG E CA 1
ATOM 14044 C C . ARG E 2 129 ? 61.87518 23.73803 8.46581 1.000 36.54682 129 ARG E C 1
ATOM 14045 O O . ARG E 2 129 ? 61.09174 22.78794 8.38814 1.000 35.30209 129 ARG E O 1
ATOM 14053 N N . GLU E 2 130 ? 63.09142 23.73621 7.91387 1.000 34.11655 130 GLU E N 1
ATOM 14054 C CA . GLU E 2 130 ? 63.58086 22.58023 7.16858 1.000 37.79053 130 GLU E CA 1
ATOM 14055 C C . GLU E 2 130 ? 63.30214 21.27801 7.91463 1.000 39.17524 130 GLU E C 1
ATOM 14056 O O . GLU E 2 130 ? 63.58327 21.15640 9.11132 1.000 34.87557 130 GLU E O 1
ATOM 14062 N N . GLY E 2 131 ? 62.75864 20.29780 7.18459 1.000 31.21130 131 GLY E N 1
ATOM 14063 C CA . GLY E 2 131 ? 62.43783 18.99445 7.71898 1.000 34.93739 131 GLY E CA 1
ATOM 14064 C C . GLY E 2 131 ? 61.01488 18.82809 8.20600 1.000 32.03256 131 GLY E C 1
ATOM 14065 O O . GLY E 2 131 ? 60.59268 17.68678 8.46687 1.000 34.31581 131 GLY E O 1
ATOM 14066 N N . ASP E 2 132 ? 60.27018 19.92281 8.36625 1.000 29.36018 132 ASP E N 1
ATOM 14067 C CA . ASP E 2 132 ? 58.91343 19.83599 8.88336 1.000 29.65310 132 ASP E CA 1
ATOM 14068 C C . ASP E 2 132 ? 57.99482 19.23468 7.82985 1.000 34.79207 132 ASP E C 1
ATOM 14069 O O . ASP E 2 132 ? 58.08654 19.56899 6.64433 1.000 30.92261 132 ASP E O 1
ATOM 14074 N N . ILE E 2 133 ? 57.12233 18.32403 8.26491 1.000 28.87475 133 ILE E N 1
ATOM 14075 C CA . ILE E 2 133 ? 55.94934 17.92420 7.49379 1.000 33.12702 133 ILE E CA 1
ATOM 14076 C C . ILE E 2 133 ? 54.75566 18.69445 8.03818 1.000 32.40992 133 ILE E C 1
ATOM 14077 O O . ILE E 2 133 ? 54.54345 18.73689 9.25559 1.000 34.41611 133 ILE E O 1
ATOM 14082 N N . LEU E 2 134 ? 53.97064 19.29765 7.14884 1.000 29.73563 134 LEU E N 1
ATOM 14083 C CA . LEU E 2 134 ? 52.74166 19.97035 7.52768 1.000 28.47044 134 LEU E CA 1
ATOM 14084 C C . LEU E 2 134 ? 51.56965 19.21280 6.91048 1.000 29.95033 134 LEU E C 1
ATOM 14085 O O . LEU E 2 134 ? 51.55480 18.96177 5.70090 1.000 31.74899 134 LEU E O 1
ATOM 14090 N N . ALA E 2 135 ? 50.60686 18.82314 7.73591 1.000 30.43144 135 ALA E N 1
ATOM 14091 C CA . ALA E 2 135 ? 49.44987 18.06606 7.27482 1.000 26.87225 135 ALA E CA 1
ATOM 14092 C C . ALA E 2 135 ? 48.24386 18.99381 7.22307 1.000 34.02276 135 ALA E C 1
ATOM 14093 O O . ALA E 2 135 ? 47.95398 19.68938 8.20116 1.000 37.37186 135 ALA E O 1
ATOM 14095 N N . LEU E 2 136 ? 47.55151 19.01843 6.08811 1.000 29.32433 136 LEU E N 1
ATOM 14096 C CA . LEU E 2 136 ? 46.39729 19.90290 5.89513 1.000 31.00131 136 LEU E CA 1
ATOM 14097 C C . LEU E 2 136 ? 45.18062 19.13730 5.40852 1.000 30.99437 136 LEU E C 1
ATOM 14098 O O . LEU E 2 136 ? 45.16659 18.69843 4.23903 1.000 32.85335 136 LEU E O 1
ATOM 14103 N N . PRO E 2 137 ? 44.15559 18.98042 6.24482 1.000 26.94197 137 PRO E N 1
ATOM 14104 C CA . PRO E 2 137 ? 42.91509 18.32336 5.80392 1.000 34.35125 137 PRO E CA 1
ATOM 14105 C C . PRO E 2 137 ? 42.29664 18.99324 4.57872 1.000 30.82766 137 PRO E C 1
ATOM 14106 O O . PRO E 2 137 ? 42.46793 20.18622 4.33924 1.000 29.42170 137 PRO E O 1
ATOM 14110 N N . ALA E 2 138 ? 41.53336 18.21544 3.81529 1.000 32.29665 138 ALA E N 1
ATOM 14111 C CA . ALA E 2 138 ? 40.77832 18.79163 2.71627 1.000 33.58582 138 ALA E CA 1
ATOM 14112 C C . ALA E 2 138 ? 39.92650 19.94368 3.22910 1.000 29.95997 138 ALA E C 1
ATOM 14113 O O . ALA E 2 138 ? 39.30087 19.85007 4.29241 1.000 27.05091 138 ALA E O 1
ATOM 14115 N N . GLY E 2 139 ? 39.94026 21.04326 2.48193 1.000 26.33471 139 GLY E N 1
ATOM 14116 C CA . GLY E 2 139 ? 39.08728 22.18265 2.74368 1.000 31.09360 139 GLY E CA 1
ATOM 14117 C C . GLY E 2 139 ? 39.59449 23.17323 3.76959 1.000 32.65796 139 GLY E C 1
ATOM 14118 O O . GLY E 2 139 ? 38.88825 24.14230 4.07188 1.000 30.41280 139 GLY E O 1
ATOM 14119 N N . GLN E 2 140 ? 40.76200 22.95493 4.35043 1.000 30.25965 140 GLN E N 1
ATOM 14120 C CA . GLN E 2 140 ? 41.25802 23.85538 5.37893 1.000 32.58945 140 GLN E CA 1
ATOM 14121 C C . GLN E 2 140 ? 42.12054 24.93703 4.75789 1.000 28.60041 140 GLN E C 1
ATOM 14122 O O . GLN E 2 140 ? 43.08209 24.62839 4.04656 1.000 29.34134 140 GLN E O 1
ATOM 14128 N N . ALA E 2 141 ? 41.80999 26.19444 5.05574 1.000 31.61106 141 ALA E N 1
ATOM 14129 C CA . ALA E 2 141 ? 42.62937 27.28499 4.53848 1.000 30.36631 141 ALA E CA 1
ATOM 14130 C C . ALA E 2 141 ? 43.94866 27.38284 5.30033 1.000 30.53124 141 ALA E C 1
ATOM 14131 O O . ALA E 2 141 ? 44.03653 27.06563 6.48712 1.000 31.74469 141 ALA E O 1
ATOM 14133 N N . HIS E 2 142 ? 44.98801 27.80773 4.59575 1.000 29.93111 142 HIS E N 1
ATOM 14134 C CA . HIS E 2 142 ? 46.25028 28.10998 5.25219 1.000 31.03274 142 HIS E CA 1
ATOM 14135 C C . HIS E 2 142 ? 47.00065 29.12490 4.40916 1.000 30.03104 142 HIS E C 1
ATOM 14136 O O . HIS E 2 142 ? 46.77136 29.24422 3.20345 1.000 31.46363 142 HIS E O 1
ATOM 14143 N N . TRP E 2 143 ? 47.90507 29.84983 5.06427 1.000 30.34582 143 TRP E N 1
ATOM 14144 C CA . TRP E 2 143 ? 48.84053 30.76602 4.42705 1.000 30.19151 143 TRP E CA 1
ATOM 14145 C C . TRP E 2 143 ? 50.21670 30.47459 5.00663 1.000 30.61904 143 TRP E C 1
ATOM 14146 O O . TRP E 2 143 ? 50.33554 29.89990 6.09250 1.000 29.10287 143 TRP E O 1
ATOM 14157 N N . ILE E 2 144 ? 51.25536 30.86470 4.26708 1.000 29.53398 144 ILE E N 1
ATOM 14158 C CA . ILE E 2 144 ? 52.64219 30.68033 4.69113 1.000 27.93158 144 ILE E CA 1
ATOM 14159 C C . ILE E 2 144 ? 53.43628 31.94139 4.40656 1.000 29.70048 144 ILE E C 1
ATOM 14160 O O . ILE E 2 144 ? 53.32933 32.52399 3.32250 1.000 30.56465 144 ILE E O 1
ATOM 14165 N N . TYR E 2 145 ? 54.27526 32.33361 5.36567 1.000 29.78479 145 TYR E N 1
ATOM 14166 C CA . TYR E 2 145 ? 55.13427 33.49931 5.24006 1.000 31.49384 145 TYR E CA 1
ATOM 14167 C C . TYR E 2 145 ? 56.59572 33.11167 5.43749 1.000 33.16963 145 TYR E C 1
ATOM 14168 O O . TYR E 2 145 ? 56.94253 32.43761 6.41540 1.000 33.78956 145 TYR E O 1
ATOM 14177 N N . ASN E 2 146 ? 57.45640 33.56896 4.53163 1.000 34.46218 146 ASN E N 1
ATOM 14178 C CA . ASN E 2 146 ? 58.89068 33.31579 4.63907 1.000 30.42487 146 ASN E CA 1
ATOM 14179 C C . ASN E 2 146 ? 59.51374 34.34542 5.57893 1.000 36.76801 146 ASN E C 1
ATOM 14180 O O . ASN E 2 146 ? 59.58926 35.52896 5.24374 1.000 37.81456 146 ASN E O 1
ATOM 14185 N N . ASP E 2 147 ? 59.95368 33.89396 6.75760 1.000 35.47274 147 ASP E N 1
ATOM 14186 C CA . ASP E 2 147 ? 60.50332 34.75671 7.79529 1.000 39.45860 147 ASP E CA 1
ATOM 14187 C C . ASP E 2 147 ? 62.02255 34.76851 7.80604 1.000 46.76867 147 ASP E C 1
ATOM 14188 O O . ASP E 2 147 ? 62.62124 35.47613 8.62177 1.000 45.33321 147 ASP E O 1
ATOM 14193 N N . GLY E 2 148 ? 62.65167 33.98517 6.95219 1.000 40.13582 148 GLY E N 1
ATOM 14194 C CA . GLY E 2 148 ? 64.08047 33.81655 6.96979 1.000 37.77731 148 GLY E CA 1
ATOM 14195 C C . GLY E 2 148 ? 64.78054 34.78784 6.05890 1.000 42.94656 148 GLY E C 1
ATOM 14196 O O . GLY E 2 148 ? 64.20963 35.77847 5.59487 1.000 46.84746 148 GLY E O 1
ATOM 14197 N N . ASP E 2 149 ? 66.04801 34.47543 5.79358 1.000 46.27927 149 ASP E N 1
ATOM 14198 C CA . ASP E 2 149 ? 66.97078 35.32185 5.05467 1.000 47.41352 149 ASP E CA 1
ATOM 14199 C C . ASP E 2 149 ? 66.98399 34.98549 3.57433 1.000 42.30596 149 ASP E C 1
ATOM 14200 O O . ASP E 2 149 ? 67.30490 35.84491 2.74799 1.000 44.06753 149 ASP E O 1
ATOM 14205 N N . SER E 2 150 ? 66.67657 33.73805 3.22497 1.000 42.32985 150 SER E N 1
ATOM 14206 C CA . SER E 2 150 ? 66.75561 33.27542 1.84917 1.000 42.05512 150 SER E CA 1
ATOM 14207 C C . SER E 2 150 ? 65.49743 32.45928 1.54129 1.000 36.02682 150 SER E C 1
ATOM 14208 O O . SER E 2 150 ? 64.51631 32.46917 2.29169 1.000 39.30508 150 SER E O 1
ATOM 14211 N N . GLN E 2 151 ? 65.55409 31.72669 0.43862 1.000 36.70726 151 GLN E N 1
ATOM 14212 C CA . GLN E 2 151 ? 64.39460 31.01844 -0.07911 1.000 38.29138 151 GLN E CA 1
ATOM 14213 C C . GLN E 2 151 ? 63.78838 30.07171 0.94948 1.000 38.11588 151 GLN E C 1
ATOM 14214 O O . GLN E 2 151 ? 64.49878 29.36501 1.66485 1.000 37.26110 151 GLN E O 1
ATOM 14220 N N . LEU E 2 152 ? 62.45723 30.03190 0.99243 1.000 35.37677 152 LEU E N 1
ATOM 14221 C CA . LEU E 2 152 ? 61.71401 28.97053 1.66554 1.000 34.20037 152 LEU E CA 1
ATOM 14222 C C . LEU E 2 152 ? 61.14260 28.07093 0.57366 1.000 33.93471 152 LEU E C 1
ATOM 14223 O O . LEU E 2 152 ? 60.40330 28.54319 -0.29541 1.000 32.45604 152 LEU E O 1
ATOM 14228 N N . VAL E 2 153 ? 61.50665 26.79267 0.59040 1.000 33.10789 153 VAL E N 1
ATOM 14229 C CA . VAL E 2 153 ? 61.10807 25.85075 -0.45231 1.000 34.96684 153 VAL E CA 1
ATOM 14230 C C . VAL E 2 153 ? 60.18511 24.80080 0.15807 1.000 35.57764 153 VAL E C 1
ATOM 14231 O O . VAL E 2 153 ? 60.54352 24.15069 1.14738 1.000 31.04417 153 VAL E O 1
ATOM 14235 N N . ASN E 2 154 ? 58.99735 24.64986 -0.42410 1.000 31.28569 154 ASN E N 1
ATOM 14236 C CA . ASN E 2 154 ? 57.99664 23.66820 -0.00930 1.000 32.82258 154 ASN E CA 1
ATOM 14237 C C . ASN E 2 154 ? 57.80037 22.63087 -1.10952 1.000 32.24237 154 ASN E C 1
ATOM 14238 O O . ASN E 2 154 ? 57.76336 22.97240 -2.29115 1.000 30.15165 154 ASN E O 1
ATOM 14243 N N . VAL E 2 155 ? 57.64290 21.36748 -0.74005 1.000 30.62215 155 VAL E N 1
ATOM 14244 C CA . VAL E 2 155 ? 57.17212 20.36369 -1.69498 1.000 25.54071 155 VAL E CA 1
ATOM 14245 C C . VAL E 2 155 ? 55.92466 19.73838 -1.09432 1.000 34.00652 155 VAL E C 1
ATOM 14246 O O . VAL E 2 155 ? 55.96045 19.23529 0.04033 1.000 30.27218 155 VAL E O 1
ATOM 14250 N N . THR E 2 156 ? 54.81365 19.82777 -1.83513 1.000 32.68768 156 THR E N 1
ATOM 14251 C CA . THR E 2 156 ? 53.49091 19.41029 -1.38550 1.000 35.86064 156 THR E CA 1
ATOM 14252 C C . THR E 2 156 ? 52.97716 18.22555 -2.19404 1.000 29.44961 156 THR E C 1
ATOM 14253 O O . THR E 2 156 ? 53.02125 18.22271 -3.42941 1.000 30.69086 156 THR E O 1
ATOM 14257 N N . LEU E 2 157 ? 52.44885 17.25287 -1.48047 1.000 31.87048 157 LEU E N 1
ATOM 14258 C CA . LEU E 2 157 ? 51.77410 16.10519 -2.04816 1.000 31.03752 157 LEU E CA 1
ATOM 14259 C C . LEU E 2 157 ? 50.28432 16.37771 -1.90773 1.000 31.17718 157 LEU E C 1
ATOM 14260 O O . LEU E 2 157 ? 49.79103 16.56998 -0.78804 1.000 32.79046 157 LEU E O 1
ATOM 14265 N N . LEU E 2 158 ? 49.58621 16.47208 -3.03694 1.000 30.72935 158 LEU E N 1
ATOM 14266 C CA . LEU E 2 158 ? 48.14122 16.64950 -3.04001 1.000 29.12029 158 LEU E CA 1
ATOM 14267 C C . LEU E 2 158 ? 47.50967 15.29853 -3.31848 1.000 26.51877 158 LEU E C 1
ATOM 14268 O O . LEU E 2 158 ? 47.67811 14.75092 -4.40761 1.000 27.75868 158 LEU E O 1
ATOM 14273 N N . ASP E 2 159 ? 46.82821 14.73612 -2.31983 1.000 30.66523 159 ASP E N 1
ATOM 14274 C CA . ASP E 2 159 ? 46.26672 13.38693 -2.44426 1.000 33.89331 159 ASP E CA 1
ATOM 14275 C C . ASP E 2 159 ? 44.86311 13.45039 -3.03634 1.000 26.33051 159 ASP E C 1
ATOM 14276 O O . ASP E 2 159 ? 43.86078 13.46027 -2.32181 1.000 30.07608 159 ASP E O 1
ATOM 14281 N N . THR E 2 160 ? 44.79972 13.43692 -4.36521 1.000 30.54012 160 THR E N 1
ATOM 14282 C CA . THR E 2 160 ? 43.53204 13.63679 -5.04537 1.000 32.40253 160 THR E CA 1
ATOM 14283 C C . THR E 2 160 ? 42.66198 12.39504 -5.02654 1.000 34.84824 160 THR E C 1
ATOM 14284 O O . THR E 2 160 ? 41.44733 12.50882 -5.22493 1.000 33.63002 160 THR E O 1
ATOM 14288 N N . SER E 2 161 ? 43.23076 11.22166 -4.77996 1.000 31.91527 161 SER E N 1
ATOM 14289 C CA . SER E 2 161 ? 42.41866 10.02443 -4.65612 1.000 31.15691 161 SER E CA 1
ATOM 14290 C C . SER E 2 161 ? 42.00961 9.74010 -3.21444 1.000 36.35205 161 SER E C 1
ATOM 14291 O O . SER E 2 161 ? 41.36917 8.71870 -2.95218 1.000 34.92973 161 SER E O 1
ATOM 14294 N N . ASN E 2 162 ? 42.33053 10.63847 -2.28689 1.000 33.21646 162 ASN E N 1
ATOM 14295 C CA . ASN E 2 162 ? 41.91683 10.48295 -0.89969 1.000 28.45278 162 ASN E CA 1
ATOM 14296 C C . ASN E 2 162 ? 40.38990 10.46804 -0.77687 1.000 32.22390 162 ASN E C 1
ATOM 14297 O O . ASN E 2 162 ? 39.67818 11.15129 -1.51882 1.000 28.89668 162 ASN E O 1
ATOM 14302 N N . ALA E 2 163 ? 39.88688 9.69582 0.19625 1.000 26.51005 163 ALA E N 1
ATOM 14303 C CA . ALA E 2 163 ? 38.44266 9.63236 0.42936 1.000 36.06826 163 ALA E CA 1
ATOM 14304 C C . ALA E 2 163 ? 37.87083 11.00395 0.76462 1.000 31.85902 163 ALA E C 1
ATOM 14305 O O . ALA E 2 163 ? 36.70190 11.28528 0.47533 1.000 37.68956 163 ALA E O 1
ATOM 14307 N N . ALA E 2 164 ? 38.67919 11.88103 1.33647 1.000 29.90742 164 ALA E N 1
ATOM 14308 C CA . ALA E 2 164 ? 38.19782 13.20258 1.72587 1.000 33.90837 164 ALA E CA 1
ATOM 14309 C C . ALA E 2 164 ? 37.99938 14.13174 0.53611 1.000 27.45358 164 ALA E C 1
ATOM 14310 O O . ALA E 2 164 ? 37.39025 15.19783 0.68965 1.000 30.67805 164 ALA E O 1
ATOM 14312 N N . ASN E 2 165 ? 38.52957 13.77937 -0.63382 1.000 26.60120 165 ASN E N 1
ATOM 14313 C CA . ASN E 2 165 ? 38.32026 14.56135 -1.85119 1.000 27.02304 165 ASN E CA 1
ATOM 14314 C C . ASN E 2 165 ? 37.10353 14.00011 -2.56559 1.000 32.73968 165 ASN E C 1
ATOM 14315 O O . ASN E 2 165 ? 37.18602 12.97032 -3.23319 1.000 27.23593 165 ASN E O 1
ATOM 14320 N N . GLN E 2 166 ? 35.97215 14.68961 -2.45426 1.000 32.39189 166 GLN E N 1
ATOM 14321 C CA . GLN E 2 166 ? 34.74604 14.20759 -3.06807 1.000 32.81800 166 GLN E CA 1
ATOM 14322 C C . GLN E 2 166 ? 34.50148 14.80677 -4.43257 1.000 31.14578 166 GLN E C 1
ATOM 14323 O O . GLN E 2 166 ? 33.47292 14.51062 -5.04448 1.000 31.21218 166 GLN E O 1
ATOM 14329 N N . LEU E 2 167 ? 35.42226 15.63875 -4.92077 1.000 24.49494 167 LEU E N 1
ATOM 14330 C CA . LEU E 2 167 ? 35.28137 16.23042 -6.24213 1.000 32.40357 167 LEU E CA 1
ATOM 14331 C C . LEU E 2 167 ? 35.77940 15.24569 -7.29798 1.000 39.39138 167 LEU E C 1
ATOM 14332 O O . LEU E 2 167 ? 35.10513 14.24614 -7.57686 1.000 43.78149 167 LEU E O 1
ATOM 14337 N N . ASP E 2 168 ? 36.93406 15.50914 -7.90050 1.000 35.82089 168 ASP E N 1
ATOM 14338 C CA . ASP E 2 168 ? 37.49901 14.60261 -8.91012 1.000 39.71426 168 ASP E CA 1
ATOM 14339 C C . ASP E 2 168 ? 39.02531 14.69388 -8.83052 1.000 42.77759 168 ASP E C 1
ATOM 14340 O O . ASP E 2 168 ? 39.57737 15.23293 -7.86589 1.000 34.89069 168 ASP E O 1
ATOM 14345 N N . GLU E 2 169 ? 39.71539 14.18570 -9.85309 1.000 41.47796 169 GLU E N 1
ATOM 14346 C CA . GLU E 2 169 ? 41.17188 14.07442 -9.78174 1.000 41.87741 169 GLU E CA 1
ATOM 14347 C C . GLU E 2 169 ? 41.87727 15.42369 -9.79004 1.000 40.86409 169 GLU E C 1
ATOM 14348 O O . GLU E 2 169 ? 43.09196 15.46552 -9.57132 1.000 38.88570 169 GLU E O 1
ATOM 14354 N N . ASN E 2 170 ? 41.16505 16.51344 -10.06374 1.000 42.03136 170 ASN E N 1
ATOM 14355 C CA . ASN E 2 170 ? 41.79090 17.82997 -10.16419 1.000 41.26792 170 ASN E CA 1
ATOM 14356 C C . ASN E 2 170 ? 42.03698 18.41160 -8.77936 1.000 42.26513 170 ASN E C 1
ATOM 14357 O O . ASN E 2 170 ? 41.07862 18.60091 -8.01750 1.000 38.44321 170 ASN E O 1
ATOM 14362 N N . PRO E 2 171 ? 43.28834 18.71044 -8.41541 1.000 37.70042 171 PRO E N 1
ATOM 14363 C CA . PRO E 2 171 ? 43.54334 19.36122 -7.12723 1.000 37.17858 171 PRO E CA 1
ATOM 14364 C C . PRO E 2 171 ? 43.34197 20.86379 -7.23457 1.000 43.20063 171 PRO E C 1
ATOM 14365 O O . PRO E 2 171 ? 44.22206 21.58350 -7.71252 1.000 45.93718 171 PRO E O 1
ATOM 14369 N N . ARG E 2 172 ? 42.19381 21.35526 -6.79651 1.000 41.33625 172 ARG E N 1
ATOM 14370 C CA . ARG E 2 172 ? 41.88233 22.76078 -6.96649 1.000 39.39896 172 ARG E CA 1
ATOM 14371 C C . ARG E 2 172 ? 42.44694 23.57967 -5.81778 1.000 39.45554 172 ARG E C 1
ATOM 14372 O O . ARG E 2 172 ? 42.59527 23.09383 -4.69104 1.000 34.77284 172 ARG E O 1
ATOM 14380 N N . LYS E 2 173 ? 42.77792 24.82989 -6.12649 1.000 34.98647 173 LYS E N 1
ATOM 14381 C CA A LYS E 2 173 ? 43.22850 25.81088 -5.14513 0.520 36.99645 173 LYS E CA 1
ATOM 14382 C CA B LYS E 2 173 ? 43.21514 25.80572 -5.13548 0.480 36.98871 173 LYS E CA 1
ATOM 14383 C C . LYS E 2 173 ? 42.20198 26.94073 -5.09348 1.000 37.78166 173 LYS E C 1
ATOM 14384 O O . LYS E 2 173 ? 42.04372 27.67419 -6.07281 1.000 35.65056 173 LYS E O 1
ATOM 14395 N N . PHE E 2 174 ? 41.51781 27.08594 -3.95257 1.000 29.90899 174 PHE E N 1
ATOM 14396 C CA . PHE E 2 174 ? 40.54274 28.15290 -3.72750 1.000 34.06229 174 PHE E CA 1
ATOM 14397 C C . PHE E 2 174 ? 41.22102 29.24862 -2.91061 1.000 38.11233 174 PHE E C 1
ATOM 14398 O O . PHE E 2 174 ? 41.49799 29.06575 -1.71475 1.000 31.35611 174 PHE E O 1
ATOM 14406 N N . TYR E 2 175 ? 41.46430 30.39007 -3.54501 1.000 32.49502 175 TYR E N 1
ATOM 14407 C CA . TYR E 2 175 ? 42.20984 31.47000 -2.92543 1.000 33.00959 175 TYR E CA 1
ATOM 14408 C C . TYR E 2 175 ? 41.25968 32.45747 -2.26383 1.000 32.58420 175 TYR E C 1
ATOM 14409 O O . TYR E 2 175 ? 40.33100 32.95487 -2.90361 1.000 32.79053 175 TYR E O 1
ATOM 14418 N N . LEU E 2 176 ? 41.50397 32.74036 -0.98401 1.000 33.36995 176 LEU E N 1
ATOM 14419 C CA . LEU E 2 176 ? 40.75213 33.76549 -0.27293 1.000 28.74605 176 LEU E CA 1
ATOM 14420 C C . LEU E 2 176 ? 41.21145 35.17885 -0.60147 1.000 39.05838 176 LEU E C 1
ATOM 14421 O O . LEU E 2 176 ? 40.50867 36.13367 -0.23626 1.000 39.58199 176 LEU E O 1
ATOM 14426 N N . ALA E 2 177 ? 42.35315 35.34373 -1.27452 1.000 32.90496 177 ALA E N 1
ATOM 14427 C CA . ALA E 2 177 ? 42.89400 36.67131 -1.53657 1.000 37.62309 177 ALA E CA 1
ATOM 14428 C C . ALA E 2 177 ? 43.70200 36.65416 -2.82409 1.000 38.84987 177 ALA E C 1
ATOM 14429 O O . ALA E 2 177 ? 44.03159 35.59398 -3.36606 1.000 42.08726 177 ALA E O 1
ATOM 14431 N N . GLY E 2 178 ? 44.02706 37.85777 -3.30410 1.000 42.97931 178 GLY E N 1
ATOM 14432 C CA . GLY E 2 178 ? 44.87042 38.01794 -4.47276 1.000 44.98902 178 GLY E CA 1
ATOM 14433 C C . GLY E 2 178 ? 44.17030 37.64028 -5.76992 1.000 44.09238 178 GLY E C 1
ATOM 14434 O O . GLY E 2 178 ? 42.94611 37.48767 -5.84386 1.000 45.55311 178 GLY E O 1
ATOM 14435 N N . ASN E 2 179 ? 44.98695 37.48125 -6.80898 1.000 46.24130 179 ASN E N 1
ATOM 14436 C CA . ASN E 2 179 ? 44.51405 37.20610 -8.16891 1.000 42.30359 179 ASN E CA 1
ATOM 14437 C C . ASN E 2 179 ? 45.44341 36.15190 -8.75087 1.000 46.94941 179 ASN E C 1
ATOM 14438 O O . ASN E 2 179 ? 46.32761 36.44331 -9.56837 1.000 42.19147 179 ASN E O 1
ATOM 14443 N N . PRO E 2 180 ? 45.29470 34.90376 -8.31849 1.000 46.52742 180 PRO E N 1
ATOM 14444 C CA . PRO E 2 180 ? 46.24092 33.86667 -8.75766 1.000 47.70291 180 PRO E CA 1
ATOM 14445 C C . PRO E 2 180 ? 46.31966 33.69436 -10.26502 1.000 50.44163 180 PRO E C 1
ATOM 14446 O O . PRO E 2 180 ? 47.37145 33.28821 -10.77197 1.000 53.10170 180 PRO E O 1
ATOM 14450 N N . ASP E 2 181 ? 45.25954 34.01249 -11.00632 1.000 49.43481 181 ASP E N 1
ATOM 14451 C CA . ASP E 2 181 ? 45.23909 33.68299 -12.42533 1.000 56.11733 181 ASP E CA 1
ATOM 14452 C C . ASP E 2 181 ? 46.09470 34.60548 -13.29276 1.000 59.19147 181 ASP E C 1
ATOM 14453 O O . ASP E 2 181 ? 46.34336 34.27280 -14.45759 1.000 65.46358 181 ASP E O 1
ATOM 14458 N N . ASP E 2 182 ? 46.55537 35.74257 -12.78520 1.000 57.38025 182 ASP E N 1
ATOM 14459 C CA . ASP E 2 182 ? 47.41384 36.59221 -13.61207 1.000 64.58814 182 ASP E CA 1
ATOM 14460 C C . ASP E 2 182 ? 48.87599 36.16073 -13.49673 1.000 63.86165 182 ASP E C 1
ATOM 14461 O O . ASP E 2 182 ? 49.67686 36.81582 -12.83235 1.000 70.20936 182 ASP E O 1
ATOM 14466 N N . GLY E 2 215 ? 38.48658 39.19570 -11.63653 1.000 47.43709 215 GLY E N 1
ATOM 14467 C CA . GLY E 2 215 ? 39.24238 38.59818 -10.54817 1.000 42.62306 215 GLY E CA 1
ATOM 14468 C C . GLY E 2 215 ? 39.21137 37.08180 -10.56260 1.000 46.76921 215 GLY E C 1
ATOM 14469 O O . GLY E 2 215 ? 38.54091 36.47968 -11.39935 1.000 51.86343 215 GLY E O 1
ATOM 14470 N N . THR E 2 216 ? 39.93619 36.45625 -9.62934 1.000 43.70667 216 THR E N 1
ATOM 14471 C CA . THR E 2 216 ? 39.97959 34.99747 -9.59264 1.000 43.05818 216 THR E CA 1
ATOM 14472 C C . THR E 2 216 ? 40.08691 34.39214 -8.19271 1.000 41.68169 216 THR E C 1
ATOM 14473 O O . THR E 2 216 ? 40.32588 33.17709 -8.09020 1.000 40.30137 216 THR E O 1
ATOM 14477 N N . ASN E 2 217 ? 39.90332 35.16100 -7.11759 1.000 35.47234 217 ASN E N 1
ATOM 14478 C CA . ASN E 2 217 ? 39.74932 34.56504 -5.80301 1.000 37.37975 217 ASN E CA 1
ATOM 14479 C C . ASN E 2 217 ? 38.27041 34.27665 -5.54773 1.000 36.40339 217 ASN E C 1
ATOM 14480 O O . ASN E 2 217 ? 37.39479 34.62772 -6.34112 1.000 38.55752 217 ASN E O 1
ATOM 14485 N N . ILE E 2 218 ? 37.98394 33.60623 -4.43095 1.000 34.15030 218 ILE E N 1
ATOM 14486 C CA A ILE E 2 218 ? 36.60823 33.21719 -4.11943 0.330 34.84363 218 ILE E CA 1
ATOM 14487 C CA B ILE E 2 218 ? 36.59881 33.22368 -4.20877 0.670 34.78616 218 ILE E CA 1
ATOM 14488 C C . ILE E 2 218 ? 35.69451 34.43111 -4.01260 1.000 38.06141 218 ILE E C 1
ATOM 14489 O O . ILE E 2 218 ? 34.49176 34.34138 -4.27878 1.000 38.15461 218 ILE E O 1
ATOM 14498 N N . PHE E 2 219 ? 36.23126 35.57023 -3.57445 1.000 32.20288 219 PHE E N 1
ATOM 14499 C CA . PHE E 2 219 ? 35.38351 36.74732 -3.44004 1.000 35.32934 219 PHE E CA 1
ATOM 14500 C C . PHE E 2 219 ? 35.04026 37.37025 -4.78826 1.000 34.44798 219 PHE E C 1
ATOM 14501 O O . PHE E 2 219 ? 34.02334 38.06763 -4.89671 1.000 34.44113 219 PHE E O 1
ATOM 14509 N N . SER E 2 220 ? 35.84333 37.10637 -5.81734 1.000 38.87640 220 SER E N 1
ATOM 14510 C CA . SER E 2 220 ? 35.59729 37.68256 -7.13659 1.000 38.37847 220 SER E CA 1
ATOM 14511 C C . SER E 2 220 ? 34.23757 37.28198 -7.67872 1.000 37.28380 220 SER E C 1
ATOM 14512 O O . SER E 2 220 ? 33.62858 38.03926 -8.43621 1.000 38.79065 220 SER E O 1
ATOM 14515 N N . GLY E 2 221 ? 33.77514 36.07860 -7.34524 1.000 35.95509 221 GLY E N 1
ATOM 14516 C CA . GLY E 2 221 ? 32.53860 35.56029 -7.89744 1.000 35.99465 221 GLY E CA 1
ATOM 14517 C C . GLY E 2 221 ? 31.27604 36.04493 -7.23848 1.000 37.93610 221 GLY E C 1
ATOM 14518 O O . GLY E 2 221 ? 30.19550 35.77542 -7.76940 1.000 36.40022 221 GLY E O 1
ATOM 14519 N N . PHE E 2 222 ? 31.37304 36.75182 -6.11287 1.000 37.14040 222 PHE E N 1
ATOM 14520 C CA . PHE E 2 222 ? 30.19628 37.26243 -5.41968 1.000 34.48631 222 PHE E CA 1
ATOM 14521 C C . PHE E 2 222 ? 29.89523 38.69869 -5.82803 1.000 40.02510 222 PHE E C 1
ATOM 14522 O O . PHE E 2 222 ? 30.79196 39.45880 -6.20445 1.000 37.71213 222 PHE E O 1
ATOM 14530 N N . ASP E 2 223 ? 28.61900 39.07497 -5.73993 1.000 40.50995 223 ASP E N 1
ATOM 14531 C CA . ASP E 2 223 ? 28.25040 40.46980 -5.95930 1.000 41.47269 223 ASP E CA 1
ATOM 14532 C C . ASP E 2 223 ? 28.80432 41.33589 -4.82713 1.000 43.40002 223 ASP E C 1
ATOM 14533 O O . ASP E 2 223 ? 28.78806 40.93135 -3.65277 1.000 37.46721 223 ASP E O 1
ATOM 14538 N N . GLN E 2 224 ? 29.30775 42.53167 -5.17976 1.000 39.60140 224 GLN E N 1
ATOM 14539 C CA . GLN E 2 224 ? 29.88171 43.40651 -4.15684 1.000 38.98520 224 GLN E CA 1
ATOM 14540 C C . GLN E 2 224 ? 28.84695 43.73309 -3.08538 1.000 44.08323 224 GLN E C 1
ATOM 14541 O O . GLN E 2 224 ? 29.20083 43.96313 -1.92034 1.000 42.56658 224 GLN E O 1
ATOM 14547 N N . GLU E 2 225 ? 27.56461 43.74845 -3.45895 1.000 42.79558 225 GLU E N 1
ATOM 14548 C CA . GLU E 2 225 ? 26.52109 44.09437 -2.50430 1.000 46.54364 225 GLU E CA 1
ATOM 14549 C C . GLU E 2 225 ? 26.31371 42.96810 -1.49598 1.000 41.26308 225 GLU E C 1
ATOM 14550 O O . GLU E 2 225 ? 26.08890 43.21968 -0.30168 1.000 36.47878 225 GLU E O 1
ATOM 14556 N N . THR E 2 226 ? 26.40546 41.71539 -1.94772 1.000 39.20652 226 THR E N 1
ATOM 14557 C CA . THR E 2 226 ? 26.39484 40.60961 -0.99381 1.000 37.95480 226 THR E CA 1
ATOM 14558 C C . THR E 2 226 ? 27.60772 40.68447 -0.07418 1.000 36.78873 226 THR E C 1
ATOM 14559 O O . THR E 2 226 ? 27.50080 40.41792 1.12972 1.000 34.20581 226 THR E O 1
ATOM 14563 N N . LEU E 2 227 ? 28.77653 41.02199 -0.62999 1.000 34.72933 227 LEU E N 1
ATOM 14564 C CA . LEU E 2 227 ? 29.98676 41.12979 0.18578 1.000 35.45177 227 LEU E CA 1
ATOM 14565 C C . LEU E 2 227 ? 29.85848 42.26373 1.19595 1.000 35.47648 227 LEU E C 1
ATOM 14566 O O . LEU E 2 227 ? 30.18524 42.10579 2.38202 1.000 33.29054 227 LEU E O 1
ATOM 14571 N N . ALA E 2 228 ? 29.39105 43.42632 0.73647 1.000 33.79418 228 ALA E N 1
ATOM 14572 C CA . ALA E 2 228 ? 29.25763 44.56791 1.63370 1.000 39.36886 228 ALA E CA 1
ATOM 14573 C C . ALA E 2 228 ? 28.34268 44.22738 2.80061 1.000 40.15904 228 ALA E C 1
ATOM 14574 O O . ALA E 2 228 ? 28.66861 44.49914 3.96223 1.000 38.68558 228 ALA E O 1
ATOM 14576 N N . ASP E 2 229 ? 27.19242 43.60798 2.50503 1.000 39.82700 229 ASP E N 1
ATOM 14577 C CA . ASP E 2 229 ? 26.26346 43.22322 3.55946 1.000 34.82159 229 ASP E CA 1
ATOM 14578 C C . ASP E 2 229 ? 26.85787 42.14598 4.45464 1.000 36.90612 229 ASP E C 1
ATOM 14579 O O . ASP E 2 229 ? 26.70046 42.19539 5.68240 1.000 37.18015 229 ASP E O 1
ATOM 14584 N N . SER E 2 230 ? 27.53144 41.15516 3.86071 1.000 33.32091 230 SER E N 1
ATOM 14585 C CA . SER E 2 230 ? 28.06771 40.04310 4.65012 1.000 33.61472 230 SER E CA 1
ATOM 14586 C C . SER E 2 230 ? 29.07690 40.53249 5.67854 1.000 35.24996 230 SER E C 1
ATOM 14587 O O . SER E 2 230 ? 29.02815 40.13989 6.84698 1.000 33.16842 230 SER E O 1
ATOM 14590 N N . PHE E 2 231 ? 30.01541 41.38364 5.25873 1.000 33.20909 231 PHE E N 1
ATOM 14591 C CA . PHE E 2 231 ? 31.02965 41.88662 6.16667 1.000 35.75211 231 PHE E CA 1
ATOM 14592 C C . PHE E 2 231 ? 30.61147 43.15572 6.87835 1.000 34.10628 231 PHE E C 1
ATOM 14593 O O . PHE E 2 231 ? 31.30842 43.57568 7.81314 1.000 33.61611 231 PHE E O 1
ATOM 14601 N N . ASN E 2 232 ? 29.52777 43.79806 6.43242 1.000 36.86797 232 ASN E N 1
ATOM 14602 C CA . ASN E 2 232 ? 29.03068 45.02065 7.05471 1.000 35.61433 232 ASN E CA 1
ATOM 14603 C C . ASN E 2 232 ? 30.01387 46.18141 6.87636 1.000 38.33544 232 ASN E C 1
ATOM 14604 O O . ASN E 2 232 ? 30.36824 46.88126 7.82663 1.000 37.08340 232 ASN E O 1
ATOM 14609 N N . VAL E 2 233 ? 30.45117 46.39229 5.64071 1.000 34.18795 233 VAL E N 1
ATOM 14610 C CA . VAL E 2 233 ? 31.47074 47.38714 5.35022 1.000 38.26664 233 VAL E CA 1
ATOM 14611 C C . VAL E 2 233 ? 31.03529 48.19642 4.13937 1.000 40.37606 233 VAL E C 1
ATOM 14612 O O . VAL E 2 233 ? 30.09741 47.83752 3.42914 1.000 39.95936 233 VAL E O 1
ATOM 14616 N N . ASP E 2 234 ? 31.72427 49.31525 3.92254 1.000 43.52772 234 ASP E N 1
ATOM 14617 C CA . ASP E 2 234 ? 31.39582 50.17969 2.79629 1.000 47.50908 234 ASP E CA 1
ATOM 14618 C C . ASP E 2 234 ? 31.68345 49.46185 1.48032 1.000 47.74573 234 ASP E C 1
ATOM 14619 O O . ASP E 2 234 ? 32.57006 48.60333 1.39209 1.000 40.56390 234 ASP E O 1
ATOM 14621 N N . VAL E 2 235 ? 30.92233 49.83083 0.44395 1.000 48.13103 235 VAL E N 1
ATOM 14622 C CA . VAL E 2 235 ? 30.97789 49.09582 -0.81884 1.000 48.34605 235 VAL E CA 1
ATOM 14623 C C . VAL E 2 235 ? 32.37913 49.14681 -1.41821 1.000 51.94224 235 VAL E C 1
ATOM 14624 O O . VAL E 2 235 ? 32.84093 48.17335 -2.02744 1.000 43.63101 235 VAL E O 1
ATOM 14628 N N . ASP E 2 236 ? 33.07875 50.27624 -1.26683 1.000 47.05723 236 ASP E N 1
ATOM 14629 C CA . ASP E 2 236 ? 34.42809 50.36309 -1.81724 1.000 41.84659 236 ASP E CA 1
ATOM 14630 C C . ASP E 2 236 ? 35.37635 49.39729 -1.11627 1.000 46.86231 236 ASP E C 1
ATOM 14631 O O . ASP E 2 236 ? 36.25830 48.81382 -1.75589 1.000 49.34666 236 ASP E O 1
ATOM 14636 N N . LEU E 2 237 ? 35.21225 49.20857 0.19452 1.000 41.12972 237 LEU E N 1
ATOM 14637 C CA . LEU E 2 237 ? 36.02333 48.21948 0.89437 1.000 43.63707 237 LEU E CA 1
ATOM 14638 C C . LEU E 2 237 ? 35.65405 46.79640 0.47861 1.000 42.07092 237 LEU E C 1
ATOM 14639 O O . LEU E 2 237 ? 36.53123 45.92046 0.40375 1.000 40.62335 237 LEU E O 1
ATOM 14644 N N . ALA E 2 238 ? 34.37065 46.54533 0.20337 1.000 38.88342 238 ALA E N 1
ATOM 14645 C CA . ALA E 2 238 ? 33.95778 45.21243 -0.23043 1.000 37.90727 238 ALA E CA 1
ATOM 14646 C C . ALA E 2 238 ? 34.50404 44.88234 -1.61436 1.000 39.25014 238 ALA E C 1
ATOM 14647 O O . ALA E 2 238 ? 34.83431 43.71894 -1.89535 1.000 40.05642 238 ALA E O 1
ATOM 14649 N N . ARG E 2 239 ? 34.63768 45.89235 -2.47608 1.000 40.40990 239 ARG E N 1
ATOM 14650 C CA . ARG E 2 239 ? 35.22581 45.67732 -3.79586 1.000 38.12417 239 ARG E CA 1
ATOM 14651 C C . ARG E 2 239 ? 36.67809 45.21452 -3.69677 1.000 40.90224 239 ARG E C 1
ATOM 14652 O O . ARG E 2 239 ? 37.11811 44.36436 -4.47830 1.000 45.81170 239 ARG E O 1
ATOM 14660 N N . ARG E 2 240 ? 37.44701 45.76749 -2.75219 1.000 38.95733 240 ARG E N 1
ATOM 14661 C CA A ARG E 2 240 ? 38.84144 45.35972 -2.60851 0.500 39.61897 240 ARG E CA 1
ATOM 14662 C CA B ARG E 2 240 ? 38.84481 45.36666 -2.60189 0.500 39.62636 240 ARG E CA 1
ATOM 14663 C C . ARG E 2 240 ? 38.99826 43.87010 -2.35023 1.000 36.63813 240 ARG E C 1
ATOM 14664 O O . ARG E 2 240 ? 40.06847 43.31711 -2.62106 1.000 40.43582 240 ARG E O 1
ATOM 14679 N N . LEU E 2 241 ? 37.96120 43.20328 -1.83328 1.000 36.29281 241 LEU E N 1
ATOM 14680 C CA . LEU E 2 241 ? 38.06001 41.76615 -1.58477 1.000 39.16534 241 LEU E CA 1
ATOM 14681 C C . LEU E 2 241 ? 38.23844 40.98390 -2.87798 1.000 42.96673 241 LEU E C 1
ATOM 14682 O O . LEU E 2 241 ? 38.80593 39.88486 -2.86783 1.000 40.88559 241 LEU E O 1
ATOM 14687 N N . GLN E 2 242 ? 37.73913 41.51581 -3.99182 1.000 38.84103 242 GLN E N 1
ATOM 14688 C CA . GLN E 2 242 ? 37.77590 40.78913 -5.24957 1.000 39.82721 242 GLN E CA 1
ATOM 14689 C C . GLN E 2 242 ? 39.12114 40.89265 -5.95074 1.000 39.63068 242 GLN E C 1
ATOM 14690 O O . GLN E 2 242 ? 39.34596 40.16634 -6.92248 1.000 41.52183 242 GLN E O 1
ATOM 14696 N N . SER E 2 243 ? 40.02011 41.75754 -5.47290 1.000 40.52740 243 SER E N 1
ATOM 14697 C CA . SER E 2 243 ? 41.41587 41.77575 -5.93311 1.000 46.27848 243 SER E CA 1
ATOM 14698 C C . SER E 2 243 ? 41.51039 41.94499 -7.44491 1.000 45.05415 243 SER E C 1
ATOM 14699 O O . SER E 2 243 ? 42.40306 41.38642 -8.09198 1.000 45.96665 243 SER E O 1
ATOM 14702 N N . ASN E 2 244 ? 40.57512 42.70066 -8.02028 1.000 40.90177 244 ASN E N 1
ATOM 14703 C CA . ASN E 2 244 ? 40.43186 42.70388 -9.47041 1.000 47.32467 244 ASN E CA 1
ATOM 14704 C C . ASN E 2 244 ? 41.67347 43.26745 -10.14816 1.000 43.69295 244 ASN E C 1
ATOM 14705 O O . ASN E 2 244 ? 42.05023 42.82001 -11.23481 1.000 47.28410 244 ASN E O 1
ATOM 14707 N N . GLN E 2 245 ? 42.31850 44.25115 -9.53136 1.000 44.26828 245 GLN E N 1
ATOM 14708 C CA . GLN E 2 245 ? 43.48072 44.88242 -10.14100 1.000 51.40590 245 GLN E CA 1
ATOM 14709 C C . GLN E 2 245 ? 44.79795 44.42040 -9.53145 1.000 47.54841 245 GLN E C 1
ATOM 14710 O O . GLN E 2 245 ? 45.85091 44.95880 -9.88102 1.000 44.83359 245 GLN E O 1
ATOM 14716 N N . ASP E 2 246 ? 44.76203 43.43800 -8.63499 1.000 44.11838 246 ASP E N 1
ATOM 14717 C CA . ASP E 2 246 ? 45.97607 42.83152 -8.09338 1.000 46.12342 246 ASP E CA 1
ATOM 14718 C C . ASP E 2 246 ? 46.66551 42.00101 -9.17159 1.000 45.53977 246 ASP E C 1
ATOM 14719 O O . ASP E 2 246 ? 46.07405 41.05247 -9.70179 1.000 48.19086 246 ASP E O 1
ATOM 14724 N N . LYS E 2 247 ? 47.92881 42.32516 -9.46718 1.000 40.69471 247 LYS E N 1
ATOM 14725 C CA . LYS E 2 247 ? 48.69002 41.63538 -10.50583 1.000 44.03219 247 LYS E CA 1
ATOM 14726 C C . LYS E 2 247 ? 49.87815 40.84783 -9.94267 1.000 42.72801 247 LYS E C 1
ATOM 14727 O O . LYS E 2 247 ? 50.78993 40.48902 -10.69106 1.000 46.45780 247 LYS E O 1
ATOM 14733 N N . ARG E 2 248 ? 49.87799 40.55206 -8.64555 1.000 33.17599 248 ARG E N 1
ATOM 14734 C CA . ARG E 2 248 ? 51.05703 40.00508 -7.98242 1.000 39.10989 248 ARG E CA 1
ATOM 14735 C C . ARG E 2 248 ? 51.07786 38.48431 -7.90812 1.000 43.01520 248 ARG E C 1
ATOM 14736 O O . ARG E 2 248 ? 52.12245 37.91718 -7.54804 1.000 41.21275 248 ARG E O 1
ATOM 14744 N N . GLY E 2 249 ? 49.95447 37.81114 -8.19835 1.000 39.03418 249 GLY E N 1
ATOM 14745 C CA . GLY E 2 249 ? 49.91619 36.35553 -8.16215 1.000 38.99902 249 GLY E CA 1
ATOM 14746 C C . GLY E 2 249 ? 49.70665 35.79216 -6.76525 1.000 39.02242 249 GLY E C 1
ATOM 14747 O O . GLY E 2 249 ? 49.27830 36.48268 -5.83228 1.000 39.24010 249 GLY E O 1
ATOM 14748 N N . LYS E 2 250 ? 50.04681 34.50531 -6.62428 1.000 36.91892 250 LYS E N 1
ATOM 14749 C CA . LYS E 2 250 ? 49.74018 33.75273 -5.41028 1.000 42.26130 250 LYS E CA 1
ATOM 14750 C C . LYS E 2 250 ? 50.69764 34.06329 -4.26613 1.000 39.07163 250 LYS E C 1
ATOM 14751 O O . LYS E 2 250 ? 50.33576 33.87601 -3.09439 1.000 35.29841 250 LYS E O 1
ATOM 14757 N N . ILE E 2 251 ? 51.91840 34.49176 -4.57935 1.000 36.18097 251 ILE E N 1
ATOM 14758 C CA . ILE E 2 251 ? 52.96677 34.76918 -3.59387 1.000 35.37629 251 ILE E CA 1
ATOM 14759 C C . ILE E 2 251 ? 53.41464 36.21818 -3.76738 1.000 31.64321 251 ILE E C 1
ATOM 14760 O O . ILE E 2 251 ? 53.89899 36.59422 -4.83847 1.000 34.25976 251 ILE E O 1
ATOM 14765 N N . VAL E 2 252 ? 53.28832 37.01893 -2.70836 1.000 31.61349 252 VAL E N 1
ATOM 14766 C CA . VAL E 2 252 ? 53.49995 38.46005 -2.78789 1.000 36.21963 252 VAL E CA 1
ATOM 14767 C C . VAL E 2 252 ? 54.51813 38.90480 -1.74379 1.000 33.53432 252 VAL E C 1
ATOM 14768 O O . VAL E 2 252 ? 54.71278 38.24559 -0.71721 1.000 32.55136 252 VAL E O 1
ATOM 14772 N N . LYS E 2 253 ? 55.19673 40.01807 -2.02928 1.000 33.55418 253 LYS E N 1
ATOM 14773 C CA A LYS E 2 253 ? 56.09778 40.62296 -1.05964 0.500 31.67549 253 LYS E CA 1
ATOM 14774 C CA B LYS E 2 253 ? 56.10083 40.64814 -1.07452 0.500 31.68276 253 LYS E CA 1
ATOM 14775 C C . LYS E 2 253 ? 55.30807 41.40724 -0.01698 1.000 35.45104 253 LYS E C 1
ATOM 14776 O O . LYS E 2 253 ? 54.44386 42.22560 -0.35079 1.000 36.40313 253 LYS E O 1
ATOM 14787 N N . VAL E 2 254 ? 55.60497 41.15999 1.25816 1.000 37.60615 254 VAL E N 1
ATOM 14788 C CA . VAL E 2 254 ? 54.93002 41.92933 2.29460 1.000 36.49602 254 VAL E CA 1
ATOM 14789 C C . VAL E 2 254 ? 55.53332 43.32830 2.35026 1.000 45.22616 254 VAL E C 1
ATOM 14790 O O . VAL E 2 254 ? 56.65105 43.57550 1.88724 1.000 49.30553 254 VAL E O 1
ATOM 14794 N N . GLU E 2 255 ? 54.77770 44.25876 2.91692 1.000 49.59734 255 GLU E N 1
ATOM 14795 C CA . GLU E 2 255 ? 55.33314 45.57083 3.22586 1.000 50.36915 255 GLU E CA 1
ATOM 14796 C C . GLU E 2 255 ? 56.28765 45.45508 4.41396 1.000 56.42249 255 GLU E C 1
ATOM 14797 O O . GLU E 2 255 ? 55.90024 44.99338 5.49464 1.000 56.63975 255 GLU E O 1
ATOM 14803 N N . GLN E 2 256 ? 57.54858 45.83342 4.20956 1.000 55.52259 256 GLN E N 1
ATOM 14804 C CA . GLN E 2 256 ? 58.48269 45.88051 5.32705 1.000 54.39532 256 GLN E CA 1
ATOM 14805 C C . GLN E 2 256 ? 58.72494 44.47597 5.87191 1.000 56.22664 256 GLN E C 1
ATOM 14806 O O . GLN E 2 256 ? 59.38486 43.65364 5.23002 1.000 60.09103 256 GLN E O 1
ATOM 14812 N N . ARG E 2 257 ? 58.19346 44.19227 7.05566 1.000 53.15849 257 ARG E N 1
ATOM 14813 C CA . ARG E 2 257 ? 58.18120 42.85249 7.61748 1.000 53.44014 257 ARG E CA 1
ATOM 14814 C C . ARG E 2 257 ? 56.74283 42.49370 7.96450 1.000 46.18583 257 ARG E C 1
ATOM 14815 O O . ARG E 2 257 ? 55.91829 43.37895 8.18944 1.000 41.83050 257 ARG E O 1
ATOM 14823 N N . LEU E 2 258 ? 56.42538 41.19643 7.98328 1.000 47.83700 258 LEU E N 1
ATOM 14824 C CA . LEU E 2 258 ? 55.06646 40.78177 8.33182 1.000 40.83312 258 LEU E CA 1
ATOM 14825 C C . LEU E 2 258 ? 54.84490 40.90030 9.83188 1.000 44.27713 258 LEU E C 1
ATOM 14826 O O . LEU E 2 258 ? 55.61538 40.35243 10.62663 1.000 40.10622 258 LEU E O 1
ATOM 14831 N N . GLN E 2 259 ? 53.78753 41.60797 10.21839 1.000 43.31198 259 GLN E N 1
ATOM 14832 C CA . GLN E 2 259 ? 53.44505 41.75514 11.62332 1.000 42.56076 259 GLN E CA 1
ATOM 14833 C C . GLN E 2 259 ? 52.51386 40.61071 12.01295 1.000 42.92708 259 GLN E C 1
ATOM 14834 O O . GLN E 2 259 ? 51.50597 40.36763 11.34573 1.000 44.01857 259 GLN E O 1
ATOM 14840 N N . ILE E 2 260 ? 52.87915 39.89658 13.07609 1.000 40.29493 260 ILE E N 1
ATOM 14841 C CA . ILE E 2 260 ? 52.30985 38.59499 13.40928 1.000 45.85186 260 ILE E CA 1
ATOM 14842 C C . ILE E 2 260 ? 52.41074 38.45815 14.91610 1.000 40.52568 260 ILE E C 1
ATOM 14843 O O . ILE E 2 260 ? 53.34712 38.96699 15.52837 1.000 37.60517 260 ILE E O 1
ATOM 14848 N N . LEU E 2 261 ? 51.45156 37.77753 15.51837 1.000 37.02850 261 LEU E N 1
ATOM 14849 C CA . LEU E 2 261 ? 51.52692 37.46512 16.93923 1.000 39.61882 261 LEU E CA 1
ATOM 14850 C C . LEU E 2 261 ? 52.17896 36.09619 17.10895 1.000 43.51667 261 LEU E C 1
ATOM 14851 O O . LEU E 2 261 ? 51.63074 35.07993 16.66036 1.000 42.11332 261 LEU E O 1
ATOM 14856 N N . ILE E 2 262 ? 53.34380 36.06538 17.75061 1.000 44.06264 262 ILE E N 1
ATOM 14857 C CA . ILE E 2 262 ? 53.96352 34.79400 18.12425 1.000 46.65403 262 ILE E CA 1
ATOM 14858 C C . ILE E 2 262 ? 54.94059 35.02901 19.26714 1.000 44.37063 262 ILE E C 1
ATOM 14859 O O . ILE E 2 262 ? 55.60987 36.07038 19.29639 1.000 45.22197 262 ILE E O 1
ATOM 14864 N N . PRO E 2 263 ? 55.08026 34.08902 20.20252 1.000 47.20524 263 PRO E N 1
ATOM 14865 C CA . PRO E 2 263 ? 56.03319 34.28548 21.30871 1.000 50.58756 263 PRO E CA 1
ATOM 14866 C C . PRO E 2 263 ? 57.48394 34.34139 20.82309 1.000 57.11866 263 PRO E C 1
ATOM 14867 O O . PRO E 2 263 ? 57.88663 33.61288 19.90995 1.000 59.84320 263 PRO E O 1
ATOM 14871 N N . GLU E 2 264 ? 58.26377 35.23786 21.43465 1.000 61.80969 264 GLU E N 1
ATOM 14872 C CA . GLU E 2 264 ? 59.72097 35.26469 21.26143 1.000 72.56229 264 GLU E CA 1
ATOM 14873 C C . GLU E 2 264 ? 60.42817 35.29346 22.61380 1.000 75.72414 264 GLU E C 1
ATOM 14874 O O . GLU E 2 264 ? 61.27854 36.15850 22.85329 1.000 79.68807 264 GLU E O 1
ATOM 14880 N N . PHE E 2 300 ? 39.43353 14.80315 11.46190 1.000 67.55242 300 PHE E N 1
ATOM 14881 C CA . PHE E 2 300 ? 38.00532 14.77947 11.78226 1.000 74.97695 300 PHE E CA 1
ATOM 14882 C C . PHE E 2 300 ? 37.64579 15.85883 12.80036 1.000 78.22095 300 PHE E C 1
ATOM 14883 O O . PHE E 2 300 ? 38.49270 16.29080 13.59067 1.000 75.33047 300 PHE E O 1
ATOM 14891 N N . GLU E 2 301 ? 36.37878 16.29186 12.75541 1.000 82.52689 301 GLU E N 1
ATOM 14892 C CA . GLU E 2 301 ? 35.84902 17.24929 13.72116 1.000 75.16192 301 GLU E CA 1
ATOM 14893 C C . GLU E 2 301 ? 36.11420 16.82730 15.16372 1.000 76.88001 301 GLU E C 1
ATOM 14894 O O . GLU E 2 301 ? 36.02307 17.66271 16.07103 1.000 74.40737 301 GLU E O 1
ATOM 14900 N N . GLU E 2 302 ? 36.43827 15.54974 15.40112 1.000 75.67240 302 GLU E N 1
ATOM 14901 C CA . GLU E 2 302 ? 36.68189 15.09307 16.76702 1.000 74.63438 302 GLU E CA 1
ATOM 14902 C C . GLU E 2 302 ? 37.86724 15.80626 17.39784 1.000 73.79451 302 GLU E C 1
ATOM 14903 O O . GLU E 2 302 ? 37.93837 15.92360 18.62619 1.000 73.04648 302 GLU E O 1
ATOM 14909 N N . THR E 2 303 ? 38.80424 16.28614 16.58162 1.000 72.38713 303 THR E N 1
ATOM 14910 C CA . THR E 2 303 ? 39.93211 17.07218 17.07540 1.000 69.50028 303 THR E CA 1
ATOM 14911 C C . THR E 2 303 ? 39.56376 18.55408 16.98143 1.000 70.62680 303 THR E C 1
ATOM 14912 O O . THR E 2 303 ? 39.91788 19.27033 16.04090 1.000 68.58925 303 THR E O 1
ATOM 14916 N N . ILE E 2 304 ? 38.81101 19.01564 17.97851 1.000 69.55565 304 ILE E N 1
ATOM 14917 C CA . ILE E 2 304 ? 38.44535 20.42309 18.03725 1.000 66.64814 304 ILE E CA 1
ATOM 14918 C C . ILE E 2 304 ? 39.66020 21.26289 18.40026 1.000 61.00527 304 ILE E C 1
ATOM 14919 O O . ILE E 2 304 ? 40.02510 21.37220 19.57513 1.000 73.41374 304 ILE E O 1
ATOM 14924 N N . CYS E 2 305 ? 40.30589 21.85252 17.39470 1.000 64.39130 305 CYS E N 1
ATOM 14925 C CA . CYS E 2 305 ? 41.11814 23.03749 17.64324 1.000 55.80192 305 CYS E CA 1
ATOM 14926 C C . CYS E 2 305 ? 42.48233 22.73457 18.25399 1.000 47.50614 305 CYS E C 1
ATOM 14927 O O . CYS E 2 305 ? 43.37307 23.59012 18.22921 1.000 55.46110 305 CYS E O 1
ATOM 14930 N N . SER E 2 306 ? 42.66958 21.53322 18.79269 1.000 54.74435 306 SER E N 1
ATOM 14931 C CA . SER E 2 306 ? 43.85987 21.21699 19.57492 1.000 47.46536 306 SER E CA 1
ATOM 14932 C C . SER E 2 306 ? 44.84084 20.27217 18.87342 1.000 48.89810 306 SER E C 1
ATOM 14933 O O . SER E 2 306 ? 45.81558 19.84146 19.49838 1.000 50.94618 306 SER E O 1
ATOM 14936 N N . LEU E 2 307 ? 44.63467 19.94061 17.60281 1.000 48.95871 307 LEU E N 1
ATOM 14937 C CA . LEU E 2 307 ? 45.45530 18.91530 16.96409 1.000 47.08794 307 LEU E CA 1
ATOM 14938 C C . LEU E 2 307 ? 46.75413 19.48286 16.39565 1.000 44.95217 307 LEU E C 1
ATOM 14939 O O . LEU E 2 307 ? 46.77616 20.55920 15.78084 1.000 42.64825 307 LEU E O 1
ATOM 14944 N N . ARG E 2 308 ? 47.83675 18.73301 16.60240 1.000 43.05017 308 ARG E N 1
ATOM 14945 C CA . ARG E 2 308 ? 49.11123 19.02659 15.96065 1.000 42.67949 308 ARG E CA 1
ATOM 14946 C C . ARG E 2 308 ? 49.01001 18.80327 14.46434 1.000 39.08439 308 ARG E C 1
ATOM 14947 O O . ARG E 2 308 ? 48.50843 17.76691 14.01346 1.000 31.91642 308 ARG E O 1
ATOM 14955 N N . LEU E 2 309 ? 49.49411 19.77946 13.69854 1.000 30.41617 309 LEU E N 1
ATOM 14956 C CA . LEU E 2 309 ? 49.50925 19.70222 12.24378 1.000 33.06126 309 LEU E CA 1
ATOM 14957 C C . LEU E 2 309 ? 50.91265 19.56387 11.67962 1.000 33.51534 309 LEU E C 1
ATOM 14958 O O . LEU E 2 309 ? 51.06045 19.40312 10.46096 1.000 30.10524 309 LEU E O 1
ATOM 14963 N N . MET E 2 310 ? 51.94817 19.62930 12.52074 1.000 33.11454 310 MET E N 1
ATOM 14964 C CA . MET E 2 310 ? 53.31397 19.61283 12.02784 1.000 33.26190 310 MET E CA 1
ATOM 14965 C C . MET E 2 310 ? 54.18330 18.67760 12.86015 1.000 37.35860 310 MET E C 1
ATOM 14966 O O . MET E 2 310 ? 53.93704 18.45479 14.04703 1.000 42.87764 310 MET E O 1
ATOM 14971 N N . GLU E 2 311 ? 55.21250 18.13450 12.21913 1.000 36.21801 311 GLU E N 1
ATOM 14972 C CA . GLU E 2 311 ? 56.22584 17.36037 12.91883 1.000 34.87291 311 GLU E CA 1
ATOM 14973 C C . GLU E 2 311 ? 57.45245 17.27816 12.02052 1.000 37.77092 311 GLU E C 1
ATOM 14974 O O . GLU E 2 311 ? 57.32466 17.15986 10.79849 1.000 31.02070 311 GLU E O 1
ATOM 14980 N N . ASN E 2 312 ? 58.63887 17.35804 12.62569 1.000 38.90250 312 ASN E N 1
ATOM 14981 C CA . ASN E 2 312 ? 59.87930 17.41456 11.86556 1.000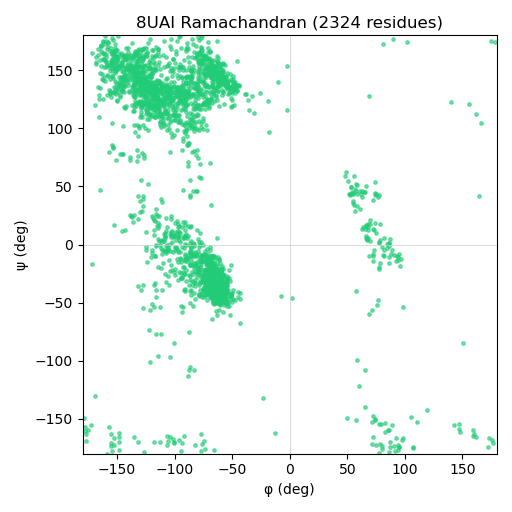 36.33868 312 ASN E CA 1
ATOM 14982 C C . ASN E 2 312 ? 60.39996 15.99957 11.65866 1.000 34.52515 312 ASN E C 1
ATOM 14983 O O . ASN E 2 312 ? 60.59510 15.25737 12.62709 1.000 34.93463 312 ASN E O 1
ATOM 14988 N N . ILE E 2 313 ? 60.61583 15.62352 10.40141 1.000 34.76526 313 ILE E N 1
ATOM 14989 C CA . ILE E 2 313 ? 61.06240 14.27090 10.06477 1.000 34.10815 313 ILE E CA 1
ATOM 14990 C C . ILE E 2 313 ? 62.51487 14.22782 9.67407 1.000 39.91667 313 ILE E C 1
ATOM 14991 O O . ILE E 2 313 ? 63.04422 13.12988 9.41548 1.000 35.48433 313 ILE E O 1
ATOM 14996 N N . ALA E 2 314 ? 63.17900 15.37948 9.59189 1.000 32.71772 314 ALA E N 1
ATOM 14997 C CA . ALA E 2 314 ? 64.58682 15.40459 9.24658 1.000 33.74096 314 ALA E CA 1
ATOM 14998 C C . ALA E 2 314 ? 65.48828 15.42398 10.47163 1.000 39.58220 314 ALA E C 1
ATOM 14999 O O . ALA E 2 314 ? 66.65083 15.01184 10.37326 1.000 37.40563 314 ALA E O 1
ATOM 15001 N N . ASN E 2 315 ? 64.98774 15.89838 11.60354 1.000 36.66459 315 ASN E N 1
ATOM 15002 C CA . ASN E 2 315 ? 65.74182 15.94740 12.84335 1.000 36.59660 315 ASN E CA 1
ATOM 15003 C C . ASN E 2 315 ? 66.36732 14.57460 13.12127 1.000 39.75498 315 ASN E C 1
ATOM 15004 O O . ASN E 2 315 ? 65.63032 13.58732 13.27825 1.000 38.01866 315 ASN E O 1
ATOM 15009 N N . PRO E 2 316 ? 67.69843 14.46793 13.20111 1.000 33.83194 316 PRO E N 1
ATOM 15010 C CA . PRO E 2 316 ? 68.31038 13.14475 13.43397 1.000 37.85723 316 PRO E CA 1
ATOM 15011 C C . PRO E 2 316 ? 68.04906 12.58592 14.81824 1.000 41.07189 316 PRO E C 1
ATOM 15012 O O . PRO E 2 316 ? 68.30011 11.39233 15.05113 1.000 42.16592 316 PRO E O 1
ATOM 15016 N N . ARG E 2 317 ? 67.57041 13.40300 15.75109 1.000 34.04016 317 ARG E N 1
ATOM 15017 C CA . ARG E 2 317 ? 67.21306 12.87391 17.05474 1.000 42.10986 317 ARG E CA 1
ATOM 15018 C C . ARG E 2 317 ? 65.95309 12.02812 17.00646 1.000 45.01322 317 ARG E C 1
ATOM 15019 O O . ARG E 2 317 ? 65.63295 11.37021 18.00328 1.000 47.57149 317 ARG E O 1
ATOM 15027 N N . ASN E 2 318 ? 65.24843 12.03849 15.87299 1.000 41.14534 318 ASN E N 1
ATOM 15028 C CA . ASN E 2 318 ? 63.98745 11.34410 15.68292 1.000 47.79581 318 ASN E CA 1
ATOM 15029 C C . ASN E 2 318 ? 64.14326 10.05350 14.89611 1.000 44.87448 318 ASN E C 1
ATOM 15030 O O . ASN E 2 318 ? 63.13135 9.39929 14.60644 1.000 41.67165 318 ASN E O 1
ATOM 15035 N N . ALA E 2 319 ? 65.37320 9.68734 14.51794 1.000 41.00088 319 ALA E N 1
ATOM 15036 C CA . ALA E 2 319 ? 65.56726 8.57289 13.59885 1.000 35.03989 319 ALA E CA 1
ATOM 15037 C C . ALA E 2 319 ? 64.96795 7.29591 14.17297 1.000 36.49666 319 ALA E C 1
ATOM 15038 O O . ALA E 2 319 ? 65.05166 7.03583 15.37802 1.000 33.74362 319 ALA E O 1
ATOM 15040 N N . ASP E 2 320 ? 64.32343 6.51616 13.29857 1.000 32.45938 320 ASP E N 1
ATOM 15041 C CA . ASP E 2 320 ? 63.76961 5.21103 13.65160 1.000 33.58933 320 ASP E CA 1
ATOM 15042 C C . ASP E 2 320 ? 64.74788 4.08778 13.34330 1.000 37.07472 320 ASP E C 1
ATOM 15043 O O . ASP E 2 320 ? 64.70076 3.03105 13.98882 1.000 35.72409 320 ASP E O 1
ATOM 15048 N N . ILE E 2 321 ? 65.60089 4.29700 12.34307 1.000 28.51827 321 ILE E N 1
ATOM 15049 C CA . ILE E 2 321 ? 66.60088 3.32832 11.89237 1.000 30.53554 321 ILE E CA 1
ATOM 15050 C C . ILE E 2 321 ? 67.89552 4.09587 11.70828 1.000 30.81395 321 ILE E C 1
ATOM 15051 O O . ILE E 2 321 ? 67.89090 5.14614 11.05926 1.000 28.89519 321 ILE E O 1
ATOM 15056 N N . TYR E 2 322 ? 69.00888 3.56744 12.24342 1.000 26.92461 322 TYR E N 1
ATOM 15057 C CA . TYR E 2 322 ? 70.29247 4.23940 12.11352 1.000 28.48870 322 TYR E CA 1
ATOM 15058 C C . TYR E 2 322 ? 71.43292 3.22833 12.02442 1.000 32.32093 322 TYR E C 1
ATOM 15059 O O . TYR E 2 322 ? 71.54347 2.32785 12.86421 1.000 28.15857 322 TYR E O 1
ATOM 15068 N N . ASN E 2 323 ? 72.27046 3.38713 11.00046 1.000 28.48217 323 ASN E N 1
ATOM 15069 C CA . ASN E 2 323 ? 73.49421 2.60869 10.80562 1.000 29.49913 323 ASN E CA 1
ATOM 15070 C C . ASN E 2 323 ? 74.60033 3.57950 10.39752 1.000 33.24948 323 ASN E C 1
ATOM 15071 O O . ASN E 2 323 ? 74.51941 4.18669 9.32362 1.000 33.87797 323 ASN E O 1
ATOM 15076 N N . PRO E 2 324 ? 75.64167 3.75212 11.21779 1.000 37.43524 324 PRO E N 1
ATOM 15077 C CA . PRO E 2 324 ? 76.66084 4.79101 10.95206 1.000 30.99129 324 PRO E CA 1
ATOM 15078 C C . PRO E 2 324 ? 77.28623 4.74888 9.55862 1.000 36.38762 324 PRO E C 1
ATOM 15079 O O . PRO E 2 324 ? 77.85057 5.74757 9.09012 1.000 34.29231 324 PRO E O 1
ATOM 15083 N N . GLN E 2 325 ? 77.23159 3.60386 8.88628 1.000 30.11019 325 GLN E N 1
ATOM 15084 C CA . GLN E 2 325 ? 77.78819 3.49869 7.54334 1.000 33.71211 325 GLN E CA 1
ATOM 15085 C C . GLN E 2 325 ? 76.71329 3.14807 6.52424 1.000 39.16988 325 GLN E C 1
ATOM 15086 O O . GLN E 2 325 ? 77.03751 2.79535 5.38271 1.000 38.30134 325 GLN E O 1
ATOM 15092 N N . GLY E 2 326 ? 75.44188 3.23830 6.90977 1.000 35.61285 326 GLY E N 1
ATOM 15093 C CA . GLY E 2 326 ? 74.34363 3.00997 5.99472 1.000 35.09612 326 GLY E CA 1
ATOM 15094 C C . GLY E 2 326 ? 73.47451 4.24549 5.80955 1.000 36.40498 326 GLY E C 1
ATOM 15095 O O . GLY E 2 326 ? 73.24609 4.67820 4.67393 1.000 37.04886 326 GLY E O 1
ATOM 15096 N N . GLY E 2 327 ? 72.98088 4.81021 6.89711 1.000 36.84911 327 GLY E N 1
ATOM 15097 C CA . GLY E 2 327 ? 72.14832 6.01184 6.83775 1.000 33.83368 327 GLY E CA 1
ATOM 15098 C C . GLY E 2 327 ? 71.09980 6.00369 7.94043 1.000 28.51611 327 GLY E C 1
ATOM 15099 O O . GLY E 2 327 ? 71.27673 5.37545 8.98132 1.000 27.48281 327 GLY E O 1
ATOM 15100 N N . ARG E 2 328 ? 69.99766 6.71054 7.70238 1.000 28.26382 328 ARG E N 1
ATOM 15101 C CA . ARG E 2 328 ? 68.94597 6.74806 8.70437 1.000 31.52521 328 ARG E CA 1
ATOM 15102 C C . ARG E 2 328 ? 67.61235 6.95251 8.01803 1.000 31.74674 328 ARG E C 1
ATOM 15103 O O . ARG E 2 328 ? 67.52147 7.59497 6.97172 1.000 32.35957 328 ARG E O 1
ATOM 15111 N N . ILE E 2 329 ? 66.58422 6.40536 8.62401 1.000 27.60577 329 ILE E N 1
ATOM 15112 C CA A ILE E 2 329 ? 65.22305 6.54689 8.13035 0.640 34.54611 329 ILE E CA 1
ATOM 15113 C CA B ILE E 2 329 ? 65.22370 6.54564 8.13343 0.360 34.55089 329 ILE E CA 1
ATOM 15114 C C . ILE E 2 329 ? 64.34892 7.00162 9.28326 1.000 34.88691 329 ILE E C 1
ATOM 15115 O O . ILE E 2 329 ? 64.54967 6.59078 10.43325 1.000 32.07749 329 ILE E O 1
ATOM 15124 N N A SER E 2 330 ? 63.38053 7.85801 8.98104 0.500 32.59420 330 SER E N 1
ATOM 15125 N N B SER E 2 330 ? 63.39108 7.86433 8.96862 0.500 32.58192 330 SER E N 1
ATOM 15126 C CA A SER E 2 330 ? 62.40428 8.28944 9.97046 0.500 36.54400 330 SER E CA 1
ATOM 15127 C CA B SER E 2 330 ? 62.38992 8.32451 9.91588 0.500 36.56317 330 SER E CA 1
ATOM 15128 C C A SER E 2 330 ? 61.04067 8.27122 9.29975 0.500 36.53163 330 SER E C 1
ATOM 15129 C C B SER E 2 330 ? 61.03821 8.20992 9.23662 0.500 36.52545 330 SER E C 1
ATOM 15130 O O A SER E 2 330 ? 60.87071 8.87671 8.23953 0.500 36.07497 330 SER E O 1
ATOM 15131 O O B SER E 2 330 ? 60.86865 8.69937 8.11777 0.500 36.04065 330 SER E O 1
ATOM 15136 N N . THR E 2 331 ? 60.09183 7.54934 9.89105 1.000 34.35067 331 THR E N 1
ATOM 15137 C CA . THR E 2 331 ? 58.73230 7.44797 9.37257 1.000 43.05015 331 THR E CA 1
ATOM 15138 C C . THR E 2 331 ? 57.77227 8.34505 10.14800 1.000 40.72676 331 THR E C 1
ATOM 15139 O O . THR E 2 331 ? 57.95161 8.60326 11.34288 1.000 40.04037 331 THR E O 1
ATOM 15143 N N . LEU E 2 332 ? 56.76371 8.84881 9.43767 1.000 32.58750 332 LEU E N 1
ATOM 15144 C CA . LEU E 2 332 ? 55.74001 9.70358 10.01948 1.000 30.41820 332 LEU E CA 1
ATOM 15145 C C . LEU E 2 332 ? 54.38796 9.07923 9.71024 1.000 31.54884 332 LEU E C 1
ATOM 15146 O O . LEU E 2 332 ? 54.02259 8.94068 8.54125 1.000 30.07253 332 LEU E O 1
ATOM 15151 N N . ASN E 2 333 ? 53.67525 8.66507 10.74945 1.000 30.07739 333 ASN E N 1
ATOM 15152 C CA . ASN E 2 333 ? 52.37960 8.00487 10.60442 1.000 32.59579 333 ASN E CA 1
ATOM 15153 C C . ASN E 2 333 ? 51.53609 8.36935 11.81785 1.000 31.27385 333 ASN E C 1
ATOM 15154 O O . ASN E 2 333 ? 51.97200 9.13371 12.68473 1.000 27.93719 333 ASN E O 1
ATOM 15159 N N . SER E 2 334 ? 50.32718 7.80879 11.89784 1.000 26.54325 334 SER E N 1
ATOM 15160 C CA . SER E 2 334 ? 49.40306 8.23110 12.95005 1.000 28.35309 334 SER E CA 1
ATOM 15161 C C . SER E 2 334 ? 49.89658 7.89173 14.35411 1.000 34.47594 334 SER E C 1
ATOM 15162 O O . SER E 2 334 ? 49.35327 8.41452 15.33201 1.000 36.92503 334 SER E O 1
ATOM 15165 N N . ASN E 2 335 ? 50.91841 7.05423 14.48023 1.000 34.97926 335 ASN E N 1
ATOM 15166 C CA . ASN E 2 335 ? 51.51420 6.73769 15.77326 1.000 34.71145 335 ASN E CA 1
ATOM 15167 C C . ASN E 2 335 ? 52.47486 7.82737 16.22947 1.000 43.22586 335 ASN E C 1
ATOM 15168 O O . ASN E 2 335 ? 53.03454 7.75299 17.33624 1.000 38.39720 335 ASN E O 1
ATOM 15173 N N . ILE E 2 336 ? 52.70867 8.80956 15.36350 1.000 35.51662 336 ILE E N 1
ATOM 15174 C CA . ILE E 2 336 ? 53.52332 9.97242 15.66533 1.000 32.94764 336 ILE E CA 1
ATOM 15175 C C . ILE E 2 336 ? 52.70173 11.25372 15.62305 1.000 39.65186 336 ILE E C 1
ATOM 15176 O O . ILE E 2 336 ? 52.90136 12.16184 16.43646 1.000 40.83104 336 ILE E O 1
ATOM 15181 N N . LEU E 2 337 ? 51.78318 11.35494 14.67244 1.000 35.37212 337 LEU E N 1
ATOM 15182 C CA . LEU E 2 337 ? 51.03941 12.58680 14.42437 1.000 30.58417 337 LEU E CA 1
ATOM 15183 C C . LEU E 2 337 ? 49.58015 12.18540 14.24807 1.000 33.20395 337 LEU E C 1
ATOM 15184 O O . LEU E 2 337 ? 49.20095 11.66000 13.18585 1.000 32.09488 337 LEU E O 1
ATOM 15189 N N . PRO E 2 338 ? 48.74509 12.39281 15.26794 1.000 34.42063 338 PRO E N 1
ATOM 15190 C CA . PRO E 2 338 ? 47.38776 11.80850 15.25817 1.000 36.22963 338 PRO E CA 1
ATOM 15191 C C . PRO E 2 338 ? 46.54465 12.14641 14.04471 1.000 33.20756 338 PRO E C 1
ATOM 15192 O O . PRO E 2 338 ? 45.73569 11.30656 13.63131 1.000 33.80811 338 PRO E O 1
ATOM 15196 N N . VAL E 2 339 ? 46.68987 13.34603 13.47287 1.000 28.51184 339 VAL E N 1
ATOM 15197 C CA . VAL E 2 339 ? 45.81290 13.77398 12.38418 1.000 32.54597 339 VAL E CA 1
ATOM 15198 C C . VAL E 2 339 ? 45.95912 12.87347 11.17453 1.000 30.68305 339 VAL E C 1
ATOM 15199 O O . VAL E 2 339 ? 45.04304 12.80179 10.34666 1.000 31.82162 339 VAL E O 1
ATOM 15203 N N . LEU E 2 340 ? 47.10131 12.17752 11.04482 1.000 26.94425 340 LEU E N 1
ATOM 15204 C CA . LEU E 2 340 ? 47.33130 11.34620 9.86621 1.000 28.33441 340 LEU E CA 1
ATOM 15205 C C . LEU E 2 340 ? 46.41393 10.13462 9.83457 1.000 31.54596 340 LEU E C 1
ATOM 15206 O O . LEU E 2 340 ? 46.26429 9.51742 8.77948 1.000 30.43212 340 LEU E O 1
ATOM 15211 N N . ARG E 2 341 ? 45.81921 9.75618 10.96557 1.000 26.58135 341 ARG E N 1
ATOM 15212 C CA . ARG E 2 341 ? 44.84760 8.66766 10.90835 1.000 33.76079 341 ARG E CA 1
ATOM 15213 C C . ARG E 2 341 ? 43.58470 9.10458 10.17275 1.000 35.95823 341 ARG E C 1
ATOM 15214 O O . ARG E 2 341 ? 42.91231 8.27968 9.54321 1.000 36.39335 341 ARG E O 1
ATOM 15218 N N . TYR E 2 342 ? 43.27311 10.39606 10.19180 1.000 37.35812 342 TYR E N 1
ATOM 15219 C CA . TYR E 2 342 ? 42.12993 10.86929 9.41720 1.000 37.77782 342 TYR E CA 1
ATOM 15220 C C . TYR E 2 342 ? 42.47058 11.16288 7.96048 1.000 37.05212 342 TYR E C 1
ATOM 15221 O O . TYR E 2 342 ? 41.62910 10.94114 7.08550 1.000 39.12577 342 TYR E O 1
ATOM 15230 N N . LEU E 2 343 ? 43.67979 11.66282 7.67577 1.000 35.40563 343 LEU E N 1
ATOM 15231 C CA . LEU E 2 343 ? 44.11072 11.91696 6.29984 1.000 35.77819 343 LEU E CA 1
ATOM 15232 C C . LEU E 2 343 ? 44.52162 10.65802 5.54293 1.000 35.49025 343 LEU E C 1
ATOM 15233 O O . LEU E 2 343 ? 44.59220 10.69100 4.31044 1.000 36.75621 343 LEU E O 1
ATOM 15238 N N . GLN E 2 344 ? 44.79142 9.55309 6.23527 1.000 27.71165 344 GLN E N 1
ATOM 15239 C CA . GLN E 2 344 ? 45.20458 8.31539 5.57915 1.000 35.99102 344 GLN E CA 1
ATOM 15240 C C . GLN E 2 344 ? 46.47414 8.50822 4.76460 1.000 34.70387 344 GLN E C 1
ATOM 15241 O O . GLN E 2 344 ? 46.58921 8.01952 3.63840 1.000 33.98900 344 GLN E O 1
ATOM 15247 N N . LEU E 2 345 ? 47.44302 9.22559 5.33835 1.000 38.61333 345 LEU E N 1
ATOM 15248 C CA . LEU E 2 345 ? 48.71623 9.48465 4.67438 1.000 32.93440 345 LEU E CA 1
ATOM 15249 C C . LEU E 2 345 ? 49.87055 9.23289 5.63599 1.000 34.85438 345 LEU E C 1
ATOM 15250 O O . LEU E 2 345 ? 49.71552 9.33155 6.85687 1.000 30.69056 345 LEU E O 1
ATOM 15255 N N . SER E 2 346 ? 51.01849 8.85915 5.06500 1.000 31.31483 346 SER E N 1
ATOM 15256 C CA . SER E 2 346 ? 52.26271 8.65161 5.79764 1.000 35.55877 346 SER E CA 1
ATOM 15257 C C . SER E 2 346 ? 53.39000 9.36442 5.05497 1.000 29.51831 346 SER E C 1
ATOM 15258 O O . SER E 2 346 ? 53.24724 9.77378 3.89517 1.000 30.11874 346 SER E O 1
ATOM 15261 N N . ALA E 2 347 ? 54.52488 9.51665 5.73336 1.000 31.60730 347 ALA E N 1
ATOM 15262 C CA . ALA E 2 347 ? 55.71892 10.06550 5.10210 1.000 29.54773 347 ALA E CA 1
ATOM 15263 C C . ALA E 2 347 ? 56.93759 9.31412 5.63464 1.000 30.14135 347 ALA E C 1
ATOM 15264 O O . ALA E 2 347 ? 56.90390 8.74766 6.73018 1.000 27.56793 347 ALA E O 1
ATOM 15266 N N . GLU E 2 348 ? 57.99521 9.25213 4.83210 1.000 28.77807 348 GLU E N 1
ATOM 15267 C CA . GLU E 2 348 ? 59.28170 8.74574 5.31618 1.000 31.92771 348 GLU E CA 1
ATOM 15268 C C . GLU E 2 348 ? 60.40658 9.67529 4.89716 1.000 29.34635 348 GLU E C 1
ATOM 15269 O O . GLU E 2 348 ? 60.41293 10.18178 3.77294 1.000 31.59449 348 GLU E O 1
ATOM 15275 N N . ARG E 2 349 ? 61.37102 9.88265 5.79149 1.000 28.21630 349 ARG E N 1
ATOM 15276 C CA . ARG E 2 349 ? 62.53813 10.70261 5.47381 1.000 28.14952 349 ARG E CA 1
ATOM 15277 C C . ARG E 2 349 ? 63.75364 9.78860 5.47606 1.000 31.89486 349 ARG E C 1
ATOM 15278 O O . ARG E 2 349 ? 64.02780 9.14318 6.48866 1.000 34.17573 349 ARG E O 1
ATOM 15286 N N . GLY E 2 350 ? 64.47423 9.73676 4.36444 1.000 27.63988 350 GLY E N 1
ATOM 15287 C CA . GLY E 2 350 ? 65.60928 8.83080 4.21874 1.000 32.16552 350 GLY E CA 1
ATOM 15288 C C . GLY E 2 350 ? 66.91455 9.56031 3.96555 1.000 32.23192 350 GLY E C 1
ATOM 15289 O O . GLY E 2 350 ? 66.95712 10.53582 3.20963 1.000 30.02971 350 GLY E O 1
ATOM 15290 N N . THR E 2 351 ? 67.97952 9.06867 4.59586 1.000 24.51743 351 THR E N 1
ATOM 15291 C CA . THR E 2 351 ? 69.35249 9.44169 4.27276 1.000 27.24204 351 THR E CA 1
ATOM 15292 C C . THR E 2 351 ? 70.15919 8.16878 4.10354 1.000 31.11754 351 THR E C 1
ATOM 15293 O O . THR E 2 351 ? 70.23172 7.35473 5.03089 1.000 32.70040 351 THR E O 1
ATOM 15297 N N . LEU E 2 352 ? 70.73096 7.98640 2.92293 1.000 24.62842 352 LEU E N 1
ATOM 15298 C CA . LEU E 2 352 ? 71.70311 6.92121 2.68684 1.000 32.31684 352 LEU E CA 1
ATOM 15299 C C . LEU E 2 352 ? 73.07094 7.57089 2.64740 1.000 32.76131 352 LEU E C 1
ATOM 15300 O O . LEU E 2 352 ? 73.24169 8.60811 2.00337 1.000 35.30122 352 LEU E O 1
ATOM 15305 N N . TYR E 2 353 ? 74.03723 6.96541 3.32810 1.000 33.78930 353 TYR E N 1
ATOM 15306 C CA . TYR E 2 353 ? 75.41177 7.42525 3.25532 1.000 33.51137 353 TYR E CA 1
ATOM 15307 C C . TYR E 2 353 ? 76.05492 6.89997 1.97469 1.000 35.45739 353 TYR E C 1
ATOM 15308 O O . TYR E 2 353 ? 75.43305 6.19540 1.17896 1.000 29.51868 353 TYR E O 1
ATOM 15317 N N . ARG E 2 354 ? 77.30885 7.26722 1.74736 1.000 34.25106 354 ARG E N 1
ATOM 15318 C CA . ARG E 2 354 ? 77.90716 6.99357 0.45019 1.000 38.86324 354 ARG E CA 1
ATOM 15319 C C . ARG E 2 354 ? 77.96838 5.49226 0.18068 1.000 36.70046 354 ARG E C 1
ATOM 15320 O O . ARG E 2 354 ? 78.34823 4.70310 1.05479 1.000 31.59758 354 ARG E O 1
ATOM 15328 N N . GLU E 2 355 ? 77.53399 5.10475 -1.02352 1.000 33.23372 355 GLU E N 1
ATOM 15329 C CA . GLU E 2 355 ? 77.48322 3.72491 -1.50853 1.000 34.08591 355 GLU E CA 1
ATOM 15330 C C . GLU E 2 355 ? 76.55958 2.81768 -0.71504 1.000 33.69689 355 GLU E C 1
ATOM 15331 O O . GLU E 2 355 ? 76.62076 1.59754 -0.89028 1.000 31.45596 355 GLU E O 1
ATOM 15337 N N . ALA E 2 356 ? 75.69400 3.35659 0.13323 1.000 31.40089 356 ALA E N 1
ATOM 15338 C CA . ALA E 2 356 ? 74.86169 2.48335 0.94910 1.000 33.70020 356 ALA E CA 1
ATOM 15339 C C . ALA E 2 356 ? 73.61668 2.05380 0.17485 1.000 29.58006 356 ALA E C 1
ATOM 15340 O O . ALA E 2 356 ? 73.22640 2.67040 -0.82082 1.000 30.91143 356 ALA E O 1
ATOM 15342 N N . ILE E 2 357 ? 72.99029 0.98159 0.65317 1.000 29.96846 357 ILE E N 1
ATOM 15343 C CA . ILE E 2 357 ? 71.85535 0.34253 -0.00709 1.000 30.84173 357 ILE E CA 1
ATOM 15344 C C . ILE E 2 357 ? 70.62503 0.42636 0.89983 1.000 37.04366 357 ILE E C 1
ATOM 15345 O O . ILE E 2 357 ? 70.70867 0.13526 2.10147 1.000 32.50713 357 ILE E O 1
ATOM 15350 N N . GLN E 2 358 ? 69.47352 0.80153 0.33753 1.000 31.71188 358 GLN E N 1
ATOM 15351 C CA . GLN E 2 358 ? 68.22428 0.54621 1.04075 1.000 30.61561 358 GLN E CA 1
ATOM 15352 C C . GLN E 2 358 ? 67.71269 -0.80737 0.58577 1.000 31.11573 358 GLN E C 1
ATOM 15353 O O . GLN E 2 358 ? 67.55755 -1.04445 -0.61217 1.000 32.48188 358 GLN E O 1
ATOM 15359 N N . ALA E 2 359 ? 67.48221 -1.68896 1.54590 1.000 31.11128 359 ALA E N 1
ATOM 15360 C CA . ALA E 2 359 ? 67.22054 -3.08344 1.24503 1.000 31.37541 359 ALA E CA 1
ATOM 15361 C C . ALA E 2 359 ? 66.11952 -3.18952 0.19244 1.000 31.21593 359 ALA E C 1
ATOM 15362 O O . ALA E 2 359 ? 65.15119 -2.40854 0.22395 1.000 30.86149 359 ALA E O 1
ATOM 15364 N N . PRO E 2 360 ? 66.21649 -4.13433 -0.74250 1.000 33.37090 360 PRO E N 1
ATOM 15365 C CA . PRO E 2 360 ? 65.06317 -4.41139 -1.60129 1.000 28.00312 360 PRO E CA 1
ATOM 15366 C C . PRO E 2 360 ? 63.83370 -4.68525 -0.74390 1.000 32.67743 360 PRO E C 1
ATOM 15367 O O . PRO E 2 360 ? 63.89755 -5.37841 0.28382 1.000 27.56517 360 PRO E O 1
ATOM 15371 N N . HIS E 2 361 ? 62.70892 -4.09887 -1.15127 1.000 26.09252 361 HIS E N 1
ATOM 15372 C CA . HIS E 2 361 ? 61.50215 -4.20191 -0.35734 1.000 27.13000 361 HIS E CA 1
ATOM 15373 C C . HIS E 2 361 ? 60.32211 -3.89136 -1.25812 1.000 28.70583 361 HIS E C 1
ATOM 15374 O O . HIS E 2 361 ? 60.48086 -3.50074 -2.42048 1.000 29.36977 361 HIS E O 1
ATOM 15381 N N . TYR E 2 362 ? 59.13386 -4.09685 -0.72040 1.000 25.11918 362 TYR E N 1
ATOM 15382 C CA . TYR E 2 362 ? 57.95101 -3.52236 -1.32839 1.000 24.33531 362 TYR E CA 1
ATOM 15383 C C . TYR E 2 362 ? 57.10176 -2.90597 -0.24169 1.000 30.03106 362 TYR E C 1
ATOM 15384 O O . TYR E 2 362 ? 57.22327 -3.24850 0.93717 1.000 28.52910 362 TYR E O 1
ATOM 15393 N N . ASN E 2 363 ? 56.25568 -1.97101 -0.66628 1.000 25.42463 363 ASN E N 1
ATOM 15394 C CA . ASN E 2 363 ? 55.31071 -1.30466 0.20517 1.000 28.93532 363 ASN E CA 1
ATOM 15395 C C . ASN E 2 363 ? 54.02212 -2.10946 0.22642 1.000 27.57965 363 ASN E C 1
ATOM 15396 O O . ASN E 2 363 ? 53.39218 -2.34000 -0.81701 1.000 26.15646 363 ASN E O 1
ATOM 15401 N N . LEU E 2 364 ? 53.65151 -2.55370 1.41012 1.000 23.67904 364 LEU E N 1
ATOM 15402 C CA . LEU E 2 364 ? 52.61834 -3.57293 1.51081 1.000 30.34594 364 LEU E CA 1
ATOM 15403 C C . LEU E 2 364 ? 51.23999 -2.98331 1.25539 1.000 32.37510 364 LEU E C 1
ATOM 15404 O O . LEU E 2 364 ? 50.40353 -3.60575 0.58068 1.000 28.78699 364 LEU E O 1
ATOM 15409 N N . ASN E 2 365 ? 51.00274 -1.75922 1.74308 1.000 27.85459 365 ASN E N 1
ATOM 15410 C CA . ASN E 2 365 ? 49.65021 -1.21667 1.81028 1.000 29.73367 365 ASN E CA 1
ATOM 15411 C C . ASN E 2 365 ? 49.55697 0.19756 1.24674 1.000 31.10614 365 ASN E C 1
ATOM 15412 O O . ASN E 2 365 ? 48.61351 0.91980 1.58141 1.000 34.45697 365 ASN E O 1
ATOM 15417 N N . SER E 2 366 ? 50.48969 0.61019 0.39207 1.000 27.40201 366 SER E N 1
ATOM 15418 C CA . SER E 2 366 ? 50.44094 1.97694 -0.12065 1.000 33.22166 366 SER E CA 1
ATOM 15419 C C . SER E 2 366 ? 51.33667 2.13419 -1.34452 1.000 31.62834 366 SER E C 1
ATOM 15420 O O . SER E 2 366 ? 52.24769 1.33607 -1.58251 1.000 28.92114 366 SER E O 1
ATOM 15423 N N . HIS E 2 367 ? 51.04292 3.17127 -2.12912 1.000 28.79651 367 HIS E N 1
ATOM 15424 C CA . HIS E 2 367 ? 51.99086 3.69938 -3.09713 1.000 29.43444 367 HIS E CA 1
ATOM 15425 C C . HIS E 2 367 ? 53.01656 4.57291 -2.37156 1.000 35.72150 367 HIS E C 1
ATOM 15426 O O . HIS E 2 367 ? 52.74603 5.13893 -1.30467 1.000 36.55944 367 HIS E O 1
ATOM 15433 N N . SER E 2 368 ? 54.20773 4.68966 -2.94434 1.000 31.17512 368 SER E N 1
ATOM 15434 C CA . SER E 2 368 ? 55.20081 5.58686 -2.37059 1.000 28.61354 368 SER E CA 1
ATOM 15435 C C . SER E 2 368 ? 55.66469 6.56805 -3.43337 1.000 34.39288 368 SER E C 1
ATOM 15436 O O . SER E 2 368 ? 56.11350 6.15213 -4.50452 1.000 32.61145 368 SER E O 1
ATOM 15439 N N . VAL E 2 369 ? 55.59863 7.86138 -3.12246 1.000 28.04313 369 VAL E N 1
ATOM 15440 C CA . VAL E 2 369 ? 56.03469 8.91594 -4.03518 1.000 24.75659 369 VAL E CA 1
ATOM 15441 C C . VAL E 2 369 ? 57.35252 9.48207 -3.50958 1.000 26.97135 369 VAL E C 1
ATOM 15442 O O . VAL E 2 369 ? 57.36548 10.18319 -2.48851 1.000 27.48492 369 VAL E O 1
ATOM 15446 N N . ILE E 2 370 ? 58.46422 9.18207 -4.20544 1.000 25.86240 370 ILE E N 1
ATOM 15447 C CA . ILE E 2 370 ? 59.81019 9.56748 -3.77727 1.000 28.78211 370 ILE E CA 1
ATOM 15448 C C . ILE E 2 370 ? 60.16694 10.91521 -4.38571 1.000 34.09885 370 ILE E C 1
ATOM 15449 O O . ILE E 2 370 ? 60.04435 11.10974 -5.60290 1.000 35.07894 370 ILE E O 1
ATOM 15454 N N . PHE E 2 371 ? 60.64290 11.83584 -3.54782 1.000 29.14670 371 PHE E N 1
ATOM 15455 C CA . PHE E 2 371 ? 61.16606 13.11992 -4.00781 1.000 31.04363 371 PHE E CA 1
ATOM 15456 C C . PHE E 2 371 ? 62.61165 13.25401 -3.53969 1.000 28.19454 371 PHE E C 1
ATOM 15457 O O . PHE E 2 371 ? 62.87596 13.23836 -2.33382 1.000 31.15117 371 PHE E O 1
ATOM 15465 N N . ALA E 2 372 ? 63.54231 13.40682 -4.48197 1.000 27.09938 372 ALA E N 1
ATOM 15466 C CA . ALA E 2 372 ? 64.96128 13.45203 -4.13978 1.000 32.71890 372 ALA E CA 1
ATOM 15467 C C . ALA E 2 372 ? 65.35047 14.84318 -3.64734 1.000 35.88351 372 ALA E C 1
ATOM 15468 O O . ALA E 2 372 ? 65.21922 15.84121 -4.36908 1.000 34.38120 372 ALA E O 1
ATOM 15470 N N . ILE E 2 373 ? 65.84154 14.89976 -2.41711 1.000 30.10852 373 ILE E N 1
ATOM 15471 C CA . ILE E 2 373 ? 66.21073 16.16674 -1.79919 1.000 32.36388 373 ILE E CA 1
ATOM 15472 C C . ILE E 2 373 ? 67.60997 16.57530 -2.21881 1.000 35.84825 373 ILE E C 1
ATOM 15473 O O . ILE E 2 373 ? 67.82057 17.66851 -2.76185 1.000 35.59654 373 ILE E O 1
ATOM 15478 N N . ARG E 2 374 ? 68.57117 15.67155 -2.03320 1.000 31.13565 374 ARG E N 1
ATOM 15479 C CA . ARG E 2 374 ? 69.95752 15.91898 -2.37974 1.000 37.94287 374 ARG E CA 1
ATOM 15480 C C . ARG E 2 374 ? 70.64664 14.60917 -2.72581 1.000 36.98267 374 ARG E C 1
ATOM 15481 O O . ARG E 2 374 ? 70.11403 13.51223 -2.49286 1.000 35.13220 374 ARG E O 1
ATOM 15489 N N . GLY E 2 375 ? 71.82609 14.74621 -3.32703 1.000 31.04709 375 GLY E N 1
ATOM 15490 C CA . GLY E 2 375 ? 72.64461 13.61592 -3.73858 1.000 37.67475 375 GLY E CA 1
ATOM 15491 C C . GLY E 2 375 ? 72.07450 12.86769 -4.93775 1.000 42.36783 375 GLY E C 1
ATOM 15492 O O . GLY E 2 375 ? 71.35491 13.41834 -5.78152 1.000 34.00562 375 GLY E O 1
ATOM 15493 N N . ASN E 2 376 ? 72.40452 11.57929 -5.02249 1.000 35.49536 376 ASN E N 1
ATOM 15494 C CA . ASN E 2 376 ? 71.83646 10.80792 -6.11290 1.000 34.82222 376 ASN E CA 1
ATOM 15495 C C . ASN E 2 376 ? 71.87810 9.32910 -5.76933 1.000 39.29778 376 ASN E C 1
ATOM 15496 O O . ASN E 2 376 ? 72.69604 8.87673 -4.96269 1.000 29.78946 376 ASN E O 1
ATOM 15501 N N . GLY E 2 377 ? 70.96719 8.59111 -6.37360 1.000 32.46808 377 GLY E N 1
ATOM 15502 C CA . GLY E 2 377 ? 70.84645 7.18903 -6.04455 1.000 40.57426 377 GLY E CA 1
ATOM 15503 C C . GLY E 2 377 ? 70.36680 6.39177 -7.23123 1.000 39.23861 377 GLY E C 1
ATOM 15504 O O . GLY E 2 377 ? 69.49152 6.83386 -7.97390 1.000 39.52096 377 GLY E O 1
ATOM 15505 N N . ARG E 2 378 ? 70.96142 5.23126 -7.43682 1.000 36.32251 378 ARG E N 1
ATOM 15506 C CA . ARG E 2 378 ? 70.45673 4.28430 -8.41101 1.000 35.21981 378 ARG E CA 1
ATOM 15507 C C . ARG E 2 378 ? 69.26421 3.55624 -7.81580 1.000 37.34373 378 ARG E C 1
ATOM 15508 O O . ARG E 2 378 ? 69.35141 3.01877 -6.70467 1.000 32.64755 378 ARG E O 1
ATOM 15516 N N . ILE E 2 379 ? 68.14916 3.53115 -8.54450 1.000 31.29203 379 ILE E N 1
ATOM 15517 C CA . ILE E 2 379 ? 66.95053 2.86810 -8.05819 1.000 30.97140 379 ILE E CA 1
ATOM 15518 C C . ILE E 2 379 ? 66.49460 1.84726 -9.08773 1.000 32.55170 379 ILE E C 1
ATOM 15519 O O . ILE E 2 379 ? 66.63473 2.06329 -10.29428 1.000 32.91448 379 ILE E O 1
ATOM 15524 N N . GLN E 2 380 ? 65.94513 0.73345 -8.61185 1.000 33.31910 380 GLN E N 1
ATOM 15525 C CA . GLN E 2 380 ? 65.41445 -0.28676 -9.49566 1.000 29.08410 380 GLN E CA 1
ATOM 15526 C C . GLN E 2 380 ? 64.00727 -0.62039 -9.02148 1.000 29.06894 380 GLN E C 1
ATOM 15527 O O . GLN E 2 380 ? 63.78314 -0.76311 -7.81680 1.000 28.87624 380 GLN E O 1
ATOM 15533 N N . VAL E 2 381 ? 63.04921 -0.70484 -9.95102 1.000 29.04940 381 VAL E N 1
ATOM 15534 C CA . VAL E 2 381 ? 61.68020 -1.08992 -9.62283 1.000 25.07295 381 VAL E CA 1
ATOM 15535 C C . VAL E 2 381 ? 61.22618 -2.21926 -10.53807 1.000 27.81114 381 VAL E C 1
ATOM 15536 O O . VAL E 2 381 ? 61.46338 -2.18660 -11.75288 1.000 27.90732 381 VAL E O 1
ATOM 15540 N N . VAL E 2 382 ? 60.51059 -3.18464 -9.95652 1.000 29.30171 382 VAL E N 1
ATOM 15541 C CA . VAL E 2 382 ? 60.09713 -4.41665 -10.62153 1.000 26.80042 382 VAL E CA 1
ATOM 15542 C C . VAL E 2 382 ? 58.60203 -4.63268 -10.39196 1.000 28.87377 382 VAL E C 1
ATOM 15543 O O . VAL E 2 382 ? 58.13886 -4.59230 -9.24666 1.000 28.73205 382 VAL E O 1
ATOM 15547 N N . LYS E 2 383 ? 57.86310 -4.91743 -11.47026 1.000 29.84396 383 LYS E N 1
ATOM 15548 C CA . LYS E 2 383 ? 56.41023 -5.06685 -11.41918 1.000 28.13855 383 LYS E CA 1
ATOM 15549 C C . LYS E 2 383 ? 55.99758 -6.53779 -11.24544 1.000 32.15281 383 LYS E C 1
ATOM 15550 O O . LYS E 2 383 ? 56.83094 -7.43879 -11.14720 1.000 30.45789 383 LYS E O 1
ATOM 15556 N N . ASP E 2 384 ? 54.67884 -6.78169 -11.23019 1.000 32.35399 384 ASP E N 1
ATOM 15557 C CA . ASP E 2 384 ? 54.14560 -8.07032 -10.77695 1.000 35.43357 384 ASP E CA 1
ATOM 15558 C C . ASP E 2 384 ? 54.73452 -9.25469 -11.53293 1.000 32.55859 384 ASP E C 1
ATOM 15559 O O . ASP E 2 384 ? 54.90487 -10.33426 -10.96387 1.000 30.51141 384 ASP E O 1
ATOM 15564 N N . ASN E 2 385 ? 55.01270 -9.09893 -12.81683 1.000 34.05534 385 ASN E N 1
ATOM 15565 C CA . ASN E 2 385 ? 55.46534 -10.23643 -13.59923 1.000 33.33800 385 ASN E CA 1
ATOM 15566 C C . ASN E 2 385 ? 56.97638 -10.36589 -13.60648 1.000 36.82966 385 ASN E C 1
ATOM 15567 O O . ASN E 2 385 ? 57.51465 -11.15391 -14.38966 1.000 42.90211 385 ASN E O 1
ATOM 15572 N N . GLY E 2 386 ? 57.67401 -9.63051 -12.73898 1.000 35.49328 386 GLY E N 1
ATOM 15573 C CA . GLY E 2 386 ? 59.12185 -9.70610 -12.69281 1.000 33.95912 386 GLY E CA 1
ATOM 15574 C C . GLY E 2 386 ? 59.84527 -8.78814 -13.65462 1.000 39.48202 386 GLY E C 1
ATOM 15575 O O . GLY E 2 386 ? 61.08741 -8.80105 -13.69243 1.000 37.27160 386 GLY E O 1
ATOM 15576 N N . GLN E 2 387 ? 59.12175 -7.98976 -14.43046 1.000 31.08524 387 GLN E N 1
ATOM 15577 C CA . GLN E 2 387 ? 59.76143 -7.05739 -15.35318 1.000 33.53736 387 GLN E CA 1
ATOM 15578 C C . GLN E 2 387 ? 60.28904 -5.81841 -14.62865 1.000 32.19915 387 GLN E C 1
ATOM 15579 O O . GLN E 2 387 ? 59.56465 -5.18157 -13.86370 1.000 33.18274 387 GLN E O 1
ATOM 15585 N N . ASN E 2 388 ? 61.54865 -5.47219 -14.89049 1.000 34.35411 388 ASN E N 1
ATOM 15586 C CA . ASN E 2 388 ? 62.07751 -4.18900 -14.45376 1.000 32.35437 388 ASN E CA 1
ATOM 15587 C C . ASN E 2 388 ? 61.39477 -3.06710 -15.23291 1.000 34.14548 388 ASN E C 1
ATOM 15588 O O . ASN E 2 388 ? 61.40871 -3.06063 -16.46681 1.000 34.42280 388 ASN E O 1
ATOM 15593 N N . ILE E 2 389 ? 60.81539 -2.10894 -14.51609 1.000 31.78162 389 ILE E N 1
ATOM 15594 C CA . ILE E 2 389 ? 60.18948 -0.94614 -15.13876 1.000 37.79047 389 ILE E CA 1
ATOM 15595 C C . ILE E 2 389 ? 60.93025 0.35261 -14.84129 1.000 38.92712 389 ILE E C 1
ATOM 15596 O O . ILE E 2 389 ? 60.48537 1.41912 -15.28425 1.000 36.62654 389 ILE E O 1
ATOM 15601 N N . PHE E 2 390 ? 62.01291 0.30746 -14.06809 1.000 34.85055 390 PHE E N 1
ATOM 15602 C CA . PHE E 2 390 ? 62.87528 1.46915 -13.89904 1.000 36.07116 390 PHE E CA 1
ATOM 15603 C C . PHE E 2 390 ? 64.24905 0.95732 -13.49667 1.000 35.33743 390 PHE E C 1
ATOM 15604 O O . PHE E 2 390 ? 64.36473 0.15486 -12.56422 1.000 34.43720 390 PHE E O 1
ATOM 15612 N N . ASP E 2 391 ? 65.28342 1.41771 -14.19785 1.000 35.76934 391 ASP E N 1
ATOM 15613 C CA . ASP E 2 391 ? 66.66808 1.05045 -13.89232 1.000 36.03333 391 ASP E CA 1
ATOM 15614 C C . ASP E 2 391 ? 67.50228 2.29411 -14.18348 1.000 41.80237 391 ASP E C 1
ATOM 15615 O O . ASP E 2 391 ? 68.15227 2.40514 -15.22290 1.000 42.99408 391 ASP E O 1
ATOM 15620 N N . GLY E 2 392 ? 67.46220 3.25064 -13.26761 1.000 39.57433 392 GLY E N 1
ATOM 15621 C CA . GLY E 2 392 ? 68.17863 4.48410 -13.47509 1.000 42.33437 392 GLY E CA 1
ATOM 15622 C C . GLY E 2 392 ? 68.49533 5.22380 -12.19901 1.000 43.62708 392 GLY E C 1
ATOM 15623 O O . GLY E 2 392 ? 68.53945 4.64519 -11.11213 1.000 40.62851 392 GLY E O 1
ATOM 15624 N N . GLU E 2 393 ? 68.70243 6.52657 -12.35346 1.000 45.55874 393 GLU E N 1
ATOM 15625 C CA . GLU E 2 393 ? 69.18599 7.41483 -11.30846 1.000 44.38052 393 GLU E CA 1
ATOM 15626 C C . GLU E 2 393 ? 68.09257 8.38409 -10.89584 1.000 41.26819 393 GLU E C 1
ATOM 15627 O O . GLU E 2 393 ? 67.29333 8.82642 -11.72227 1.000 40.09938 393 GLU E O 1
ATOM 15633 N N . LEU E 2 394 ? 68.07582 8.73088 -9.61527 1.000 38.21067 394 LEU E N 1
ATOM 15634 C CA . LEU E 2 394 ? 67.26703 9.83377 -9.11542 1.000 34.38276 394 LEU E CA 1
ATOM 15635 C C . LEU E 2 394 ? 68.20947 10.90682 -8.57665 1.000 38.25972 394 LEU E C 1
ATOM 15636 O O . LEU E 2 394 ? 69.12371 10.60039 -7.79932 1.000 38.87941 394 LEU E O 1
ATOM 15641 N N . ARG E 2 395 ? 68.01088 12.14854 -9.01085 1.000 38.45040 395 ARG E N 1
ATOM 15642 C CA . ARG E 2 395 ? 68.86619 13.26826 -8.63579 1.000 37.24072 395 ARG E CA 1
ATOM 15643 C C . ARG E 2 395 ? 68.00477 14.36365 -8.01941 1.000 37.34699 395 ARG E C 1
ATOM 15644 O O . ARG E 2 395 ? 66.77562 14.34731 -8.12196 1.000 30.38726 395 ARG E O 1
ATOM 15652 N N . GLN E 2 396 ? 68.67502 15.31140 -7.36101 1.000 37.35967 396 GLN E N 1
ATOM 15653 C CA . GLN E 2 396 ? 68.03238 16.45850 -6.72251 1.000 34.68170 396 GLN E CA 1
ATOM 15654 C C . GLN E 2 396 ? 66.87564 16.98279 -7.56063 1.000 34.15135 396 GLN E C 1
ATOM 15655 O O . GLN E 2 396 ? 67.02548 17.22470 -8.76125 1.000 39.45103 396 GLN E O 1
ATOM 15661 N N . GLY E 2 397 ? 65.72171 17.15951 -6.92001 1.000 32.96865 397 GLY E N 1
ATOM 15662 C CA . GLY E 2 397 ? 64.58048 17.79312 -7.54220 1.000 37.68211 397 GLY E CA 1
ATOM 15663 C C . GLY E 2 397 ? 63.72706 16.90230 -8.42164 1.000 42.45110 397 GLY E C 1
ATOM 15664 O O . GLY E 2 397 ? 62.79216 17.40926 -9.06293 1.000 35.19148 397 GLY E O 1
ATOM 15665 N N . GLN E 2 398 ? 64.01010 15.60095 -8.47484 1.000 34.65664 398 GLN E N 1
ATOM 15666 C CA . GLN E 2 398 ? 63.26876 14.64826 -9.28843 1.000 27.53372 398 GLN E CA 1
ATOM 15667 C C . GLN E 2 398 ? 62.37995 13.78865 -8.40275 1.000 30.34706 398 GLN E C 1
ATOM 15668 O O . GLN E 2 398 ? 62.66216 13.60038 -7.22106 1.000 33.65988 398 GLN E O 1
ATOM 15674 N N . ALA E 2 399 ? 61.29588 13.26654 -8.98850 1.000 31.21405 399 ALA E N 1
ATOM 15675 C CA . ALA E 2 399 ? 60.32327 12.45679 -8.26711 1.000 29.64910 399 ALA E CA 1
ATOM 15676 C C . ALA E 2 399 ? 60.15369 11.11137 -8.95891 1.000 33.66569 399 ALA E C 1
ATOM 15677 O O . ALA E 2 399 ? 60.26935 11.00929 -10.18753 1.000 31.06521 399 ALA E O 1
ATOM 15679 N N . LEU E 2 400 ? 59.84853 10.08314 -8.15692 1.000 31.17826 400 LEU E N 1
ATOM 15680 C CA . LEU E 2 400 ? 59.60942 8.73140 -8.65859 1.000 30.16536 400 LEU E CA 1
ATOM 15681 C C . LEU E 2 400 ? 58.51167 8.06565 -7.83895 1.000 34.46090 400 LEU E C 1
ATOM 15682 O O . LEU E 2 400 ? 58.56102 8.07956 -6.60213 1.000 30.10067 400 LEU E O 1
ATOM 15687 N N . THR E 2 401 ? 57.53077 7.46823 -8.52529 1.000 30.68844 401 THR E N 1
ATOM 15688 C CA A THR E 2 401 ? 56.40532 6.80502 -7.87861 0.490 34.31895 401 THR E CA 1
ATOM 15689 C CA B THR E 2 401 ? 56.40977 6.80150 -7.86940 0.510 34.32243 401 THR E CA 1
ATOM 15690 C C . THR E 2 401 ? 56.64026 5.30084 -7.85538 1.000 31.41184 401 THR E C 1
ATOM 15691 O O . THR E 2 401 ? 56.96294 4.71044 -8.88722 1.000 36.15970 401 THR E O 1
ATOM 15698 N N . ILE E 2 402 ? 56.46176 4.68392 -6.69004 1.000 30.99202 402 ILE E N 1
ATOM 15699 C CA . ILE E 2 402 ? 56.58968 3.23782 -6.55505 1.000 30.73270 402 ILE E CA 1
ATOM 15700 C C . ILE E 2 402 ? 55.19426 2.69481 -6.24991 1.000 30.21446 402 ILE E C 1
ATOM 15701 O O . ILE E 2 402 ? 54.67669 2.91779 -5.14712 1.000 29.43139 402 ILE E O 1
ATOM 15706 N N . PRO E 2 403 ? 54.52319 2.06406 -7.20599 1.000 28.99439 403 PRO E N 1
ATOM 15707 C CA . PRO E 2 403 ? 53.16953 1.55951 -6.95164 1.000 30.33751 403 PRO E CA 1
ATOM 15708 C C . PRO E 2 403 ? 53.18100 0.50379 -5.85935 1.000 28.68540 403 PRO E C 1
ATOM 15709 O O . PRO E 2 403 ? 54.19665 -0.15057 -5.58341 1.000 27.64544 403 PRO E O 1
ATOM 15713 N N . GLN E 2 404 ? 52.02709 0.35802 -5.21977 1.000 29.05308 404 GLN E N 1
ATOM 15714 C CA . GLN E 2 404 ? 51.87832 -0.60414 -4.13331 1.000 28.64216 404 GLN E CA 1
ATOM 15715 C C . GLN E 2 404 ? 52.36807 -1.99029 -4.55971 1.000 30.18730 404 GLN E C 1
ATOM 15716 O O . GLN E 2 404 ? 52.07133 -2.45326 -5.66270 1.000 28.82994 404 GLN E O 1
ATOM 15722 N N . ASN E 2 405 ? 53.17076 -2.62382 -3.69754 1.000 26.92731 405 ASN E N 1
ATOM 15723 C CA . ASN E 2 405 ? 53.65134 -3.99125 -3.90142 1.000 26.91462 405 ASN E CA 1
ATOM 15724 C C . ASN E 2 405 ? 54.71456 -4.13340 -4.99156 1.000 30.28014 405 ASN E C 1
ATOM 15725 O O . ASN E 2 405 ? 55.30917 -5.21198 -5.13689 1.000 28.64132 405 ASN E O 1
ATOM 15730 N N . PHE E 2 406 ? 54.99630 -3.08808 -5.76613 1.000 26.76919 406 PHE E N 1
ATOM 15731 C CA . PHE E 2 406 ? 56.11958 -3.20637 -6.67733 1.000 28.45526 406 PHE E CA 1
ATOM 15732 C C . PHE E 2 406 ? 57.39032 -3.28048 -5.84460 1.000 32.89933 406 PHE E C 1
ATOM 15733 O O . PHE E 2 406 ? 57.48833 -2.63792 -4.79840 1.000 28.76159 406 PHE E O 1
ATOM 15741 N N . ALA E 2 407 ? 58.35255 -4.08777 -6.29465 1.000 24.32539 407 ALA E N 1
ATOM 15742 C CA . ALA E 2 407 ? 59.60814 -4.25966 -5.57126 1.000 26.64315 407 ALA E CA 1
ATOM 15743 C C . ALA E 2 407 ? 60.62722 -3.18222 -5.97119 1.000 25.63314 407 ALA E C 1
ATOM 15744 O O . ALA E 2 407 ? 60.71302 -2.79132 -7.13777 1.000 28.88763 407 ALA E O 1
ATOM 15746 N N . VAL E 2 408 ? 61.40333 -2.70491 -4.99138 1.000 23.24666 408 VAL E N 1
ATOM 15747 C CA . VAL E 2 408 ? 62.30933 -1.57800 -5.20896 1.000 23.50794 408 VAL E CA 1
ATOM 15748 C C . VAL E 2 408 ? 63.57512 -1.77028 -4.37832 1.000 26.52891 408 VAL E C 1
ATOM 15749 O O . VAL E 2 408 ? 63.56554 -2.38354 -3.30368 1.000 27.64467 408 VAL E O 1
ATOM 15753 N N . ILE E 2 409 ? 64.67324 -1.26563 -4.91356 1.000 23.51864 409 ILE E N 1
ATOM 15754 C CA . ILE E 2 409 ? 65.96694 -1.25715 -4.24789 1.000 24.57530 409 ILE E CA 1
ATOM 15755 C C . ILE E 2 409 ? 66.63410 0.07690 -4.58054 1.000 27.40917 409 ILE E C 1
ATOM 15756 O O . ILE E 2 409 ? 66.42514 0.62332 -5.66729 1.000 30.72456 409 ILE E O 1
ATOM 15761 N N . LYS E 2 410 ? 67.40096 0.62568 -3.64220 1.000 28.91413 410 LYS E N 1
ATOM 15762 C CA . LYS E 2 410 ? 68.12237 1.86932 -3.91390 1.000 26.98243 410 LYS E CA 1
ATOM 15763 C C . LYS E 2 410 ? 69.53754 1.69733 -3.43903 1.000 29.23060 410 LYS E C 1
ATOM 15764 O O . LYS E 2 410 ? 69.76649 1.06361 -2.40447 1.000 30.25035 410 LYS E O 1
ATOM 15770 N N . ARG E 2 411 ? 70.49273 2.26084 -4.17846 1.000 31.24159 411 ARG E N 1
ATOM 15771 C CA . ARG E 2 411 ? 71.85000 2.34648 -3.67207 1.000 29.64293 411 ARG E CA 1
ATOM 15772 C C . ARG E 2 411 ? 72.37611 3.74942 -3.94158 1.000 32.08857 411 ARG E C 1
ATOM 15773 O O . ARG E 2 411 ? 72.38209 4.20740 -5.09124 1.000 27.84872 411 ARG E O 1
ATOM 15781 N N . ALA E 2 412 ? 72.80319 4.42606 -2.87637 1.000 31.06956 412 ALA E N 1
ATOM 15782 C CA . ALA E 2 412 ? 73.34696 5.77799 -2.98229 1.000 29.08366 412 ALA E CA 1
ATOM 15783 C C . ALA E 2 412 ? 74.57382 5.82291 -3.87760 1.000 32.41965 412 ALA E C 1
ATOM 15784 O O . ALA E 2 412 ? 75.33586 4.85781 -3.98170 1.000 33.34738 412 ALA E O 1
ATOM 15786 N N . GLY E 2 413 ? 74.78781 6.97832 -4.50085 1.000 29.82542 413 GLY E N 1
ATOM 15787 C CA . GLY E 2 413 ? 76.06060 7.25631 -5.13347 1.000 32.04957 413 GLY E CA 1
ATOM 15788 C C . GLY E 2 413 ? 77.13439 7.57210 -4.10292 1.000 36.99470 413 GLY E C 1
ATOM 15789 O O . GLY E 2 413 ? 76.96020 7.42840 -2.89141 1.000 29.61785 413 GLY E O 1
ATOM 15790 N N . SER E 2 414 ? 78.26734 8.05439 -4.61336 1.000 36.19382 414 SER E N 1
ATOM 15791 C CA . SER E 2 414 ? 79.44757 8.22510 -3.77928 1.000 35.50276 414 SER E CA 1
ATOM 15792 C C . SER E 2 414 ? 79.35093 9.40578 -2.82618 1.000 43.31344 414 SER E C 1
ATOM 15793 O O . SER E 2 414 ? 80.26679 9.58452 -2.01352 1.000 44.70881 414 SER E O 1
ATOM 15796 N N . GLU E 2 415 ? 78.29675 10.22031 -2.91711 1.000 34.27353 415 GLU E N 1
ATOM 15797 C CA . GLU E 2 415 ? 78.04761 11.29567 -1.96599 1.000 38.15119 415 GLU E CA 1
ATOM 15798 C C . GLU E 2 415 ? 76.79668 11.06497 -1.13790 1.000 38.15682 415 GLU E C 1
ATOM 15799 O O . GLU E 2 415 ? 76.41901 11.93192 -0.34118 1.000 34.50128 415 GLU E O 1
ATOM 15805 N N . GLY E 2 416 ? 76.12818 9.93554 -1.31800 1.000 34.63598 416 GLY E N 1
ATOM 15806 C CA . GLY E 2 416 ? 74.94963 9.64237 -0.54529 1.000 29.37111 416 GLY E CA 1
ATOM 15807 C C . GLY E 2 416 ? 73.71238 10.14149 -1.25330 1.000 32.33995 416 GLY E C 1
ATOM 15808 O O . GLY E 2 416 ? 73.75335 10.68748 -2.36033 1.000 30.12070 416 GLY E O 1
ATOM 15809 N N . PHE E 2 417 ? 72.58349 9.96542 -0.58705 1.000 27.45213 417 PHE E N 1
ATOM 15810 C CA . PHE E 2 417 ? 71.29978 10.21672 -1.23260 1.000 30.10801 417 PHE E CA 1
ATOM 15811 C C . PHE E 2 417 ? 70.27703 10.50859 -0.15191 1.000 30.41482 417 PHE E C 1
ATOM 15812 O O . PHE E 2 417 ? 70.18549 9.75461 0.82016 1.000 28.52922 417 PHE E O 1
ATOM 15820 N N . GLU E 2 418 ? 69.49666 11.58649 -0.32223 1.000 27.64925 418 GLU E N 1
ATOM 15821 C CA . GLU E 2 418 ? 68.46192 11.94235 0.64281 1.000 30.70289 418 GLU E CA 1
ATOM 15822 C C . GLU E 2 418 ? 67.15223 12.15668 -0.08989 1.000 31.89345 418 GLU E C 1
ATOM 15823 O O . GLU E 2 418 ? 67.12752 12.76678 -1.16670 1.000 28.93179 418 GLU E O 1
ATOM 15829 N N . TRP E 2 419 ? 66.07163 11.65805 0.50510 1.000 28.18710 419 TRP E N 1
ATOM 15830 C CA . TRP E 2 419 ? 64.74249 11.76571 -0.07542 1.000 30.88975 419 TRP E CA 1
ATOM 15831 C C . TRP E 2 419 ? 63.70432 11.94780 1.01879 1.000 30.43218 419 TRP E C 1
ATOM 15832 O O . TRP E 2 419 ? 63.94159 11.64911 2.19582 1.000 30.69305 419 TRP E O 1
ATOM 15843 N N . VAL E 2 420 ? 62.53071 12.44135 0.61279 1.000 31.25498 420 VAL E N 1
ATOM 15844 C CA . VAL E 2 420 ? 61.30486 12.25555 1.37774 1.000 26.21133 420 VAL E CA 1
ATOM 15845 C C . VAL E 2 420 ? 60.37467 11.44304 0.49344 1.000 28.61334 420 VAL E C 1
ATOM 15846 O O . VAL E 2 420 ? 60.35038 11.63998 -0.72757 1.000 28.04010 420 VAL E O 1
ATOM 15850 N N . ALA E 2 421 ? 59.65116 10.49770 1.09385 1.000 27.83661 421 ALA E N 1
ATOM 15851 C CA . ALA E 2 421 ? 58.64360 9.71555 0.38384 1.000 24.64370 421 ALA E CA 1
ATOM 15852 C C . ALA E 2 421 ? 57.29101 9.96323 1.03629 1.000 28.57054 421 ALA E C 1
ATOM 15853 O O . ALA E 2 421 ? 57.15822 9.86407 2.26242 1.000 32.22291 421 ALA E O 1
ATOM 15855 N N . PHE E 2 422 ? 56.29280 10.27903 0.22348 1.000 30.36458 422 PHE E N 1
ATOM 15856 C CA . PHE E 2 422 ? 54.91077 10.36848 0.68103 1.000 27.04798 422 PHE E CA 1
ATOM 15857 C C . PHE E 2 422 ? 54.18679 9.06813 0.35675 1.000 27.89465 422 PHE E C 1
ATOM 15858 O O . PHE E 2 422 ? 54.29805 8.55716 -0.75871 1.000 30.69883 422 PHE E O 1
ATOM 15866 N N . LYS E 2 423 ? 53.42294 8.54452 1.31295 1.000 28.70943 423 LYS E N 1
ATOM 15867 C CA . LYS E 2 423 ? 52.81217 7.22775 1.15572 1.000 29.40724 423 LYS E CA 1
ATOM 15868 C C . LYS E 2 423 ? 51.30091 7.32192 1.34197 1.000 30.48128 423 LYS E C 1
ATOM 15869 O O . LYS E 2 423 ? 50.82202 7.96689 2.28400 1.000 27.60834 423 LYS E O 1
ATOM 15875 N N . THR E 2 424 ? 50.55565 6.68650 0.42915 1.000 29.24129 424 THR E N 1
ATOM 15876 C CA . THR E 2 424 ? 49.11041 6.86430 0.32991 1.000 30.67935 424 THR E CA 1
ATOM 15877 C C . THR E 2 424 ? 48.34740 5.96488 1.29163 1.000 33.37256 424 THR E C 1
ATOM 15878 O O . THR E 2 424 ? 47.37341 5.30832 0.90770 1.000 35.94021 424 THR E O 1
ATOM 15882 N N . ASN E 2 425 ? 48.77793 5.90412 2.53851 1.000 31.97959 425 ASN E N 1
ATOM 15883 C CA . ASN E 2 425 ? 47.94360 5.26080 3.53928 1.000 31.73611 425 ASN E CA 1
ATOM 15884 C C . ASN E 2 425 ? 48.43249 5.69512 4.90386 1.000 34.98962 425 ASN E C 1
ATOM 15885 O O . ASN E 2 425 ? 49.56666 6.16388 5.06260 1.000 35.40499 425 ASN E O 1
ATOM 15890 N N . ASP E 2 426 ? 47.55972 5.54530 5.88603 1.000 34.72109 426 ASP E N 1
ATOM 15891 C CA . ASP E 2 426 ? 48.02198 5.64948 7.25069 1.000 33.91672 426 ASP E CA 1
ATOM 15892 C C . ASP E 2 426 ? 48.82628 4.39369 7.58974 1.000 36.10057 426 ASP E C 1
ATOM 15893 O O . ASP E 2 426 ? 48.55002 3.29541 7.08508 1.000 35.55448 426 ASP E O 1
ATOM 15898 N N . ASN E 2 427 ? 49.84523 4.56560 8.42518 1.000 32.77553 427 ASN E N 1
ATOM 15899 C CA . ASN E 2 427 ? 50.69367 3.46240 8.85834 1.000 33.25638 427 ASN E CA 1
ATOM 15900 C C . ASN E 2 427 ? 51.14469 2.61646 7.66794 1.000 31.84421 427 ASN E C 1
ATOM 15901 O O . ASN E 2 427 ? 50.86480 1.42096 7.57728 1.000 33.36207 427 ASN E O 1
ATOM 15906 N N . ALA E 2 428 ? 51.82448 3.27294 6.73021 1.000 30.48143 428 ALA E N 1
ATOM 15907 C CA . ALA E 2 428 ? 52.46767 2.55349 5.64241 1.000 27.19629 428 ALA E CA 1
ATOM 15908 C C . ALA E 2 428 ? 53.52865 1.61024 6.19504 1.000 32.98828 428 ALA E C 1
ATOM 15909 O O . ALA E 2 428 ? 54.22355 1.90916 7.16490 1.000 41.05818 428 ALA E O 1
ATOM 15911 N N . GLN E 2 429 ? 53.65602 0.46905 5.54466 1.000 31.40947 429 GLN E N 1
ATOM 15912 C CA . GLN E 2 429 ? 54.37678 -0.67809 6.05798 1.000 35.80953 429 GLN E CA 1
ATOM 15913 C C . GLN E 2 429 ? 55.24021 -1.19768 4.92263 1.000 37.00105 429 GLN E C 1
ATOM 15914 O O . GLN E 2 429 ? 54.72847 -1.36851 3.81540 1.000 31.53297 429 GLN E O 1
ATOM 15920 N N . ARG E 2 430 ? 56.53966 -1.38936 5.15441 1.000 34.37189 430 ARG E N 1
ATOM 15921 C CA A ARG E 2 430 ? 57.37105 -2.00710 4.13566 0.450 37.13913 430 ARG E CA 1
ATOM 15922 C CA B ARG E 2 430 ? 57.43915 -1.99036 4.17129 0.550 37.16798 430 ARG E CA 1
ATOM 15923 C C . ARG E 2 430 ? 57.69865 -3.44596 4.52122 1.000 35.96628 430 ARG E C 1
ATOM 15924 O O . ARG E 2 430 ? 57.82639 -3.79168 5.69680 1.000 33.45106 430 ARG E O 1
ATOM 15939 N N . LEU E 2 431 ? 57.80585 -4.28936 3.50040 1.000 31.97205 431 LEU E N 1
ATOM 15940 C CA . LEU E 2 431 ? 58.24579 -5.66479 3.70413 1.000 31.72631 431 LEU E CA 1
ATOM 15941 C C . LEU E 2 431 ? 59.60768 -5.79895 3.05357 1.000 30.97761 431 LEU E C 1
ATOM 15942 O O . LEU E 2 431 ? 59.69470 -5.92916 1.82286 1.000 31.97764 431 LEU E O 1
ATOM 15947 N N . PRO E 2 432 ? 60.69799 -5.76644 3.81329 1.000 26.19651 432 PRO E N 1
ATOM 15948 C CA . PRO E 2 432 ? 62.00068 -5.98208 3.20182 1.000 29.89731 432 PRO E CA 1
ATOM 15949 C C . PRO E 2 432 ? 62.09903 -7.39765 2.66937 1.000 31.19103 432 PRO E C 1
ATOM 15950 O O . PRO E 2 432 ? 61.50397 -8.33711 3.20945 1.000 28.67799 432 PRO E O 1
ATOM 15954 N N . LEU E 2 433 ? 62.89026 -7.54278 1.61369 1.000 28.17061 433 LEU E N 1
ATOM 15955 C CA . LEU E 2 433 ? 63.12182 -8.83196 0.98508 1.000 31.05955 433 LEU E CA 1
ATOM 15956 C C . LEU E 2 433 ? 64.49848 -9.40257 1.30591 1.000 33.58154 433 LEU E C 1
ATOM 15957 O O . LEU E 2 433 ? 64.72964 -10.59151 1.05610 1.000 33.44845 433 LEU E O 1
ATOM 15962 N N . ALA E 2 434 ? 65.41200 -8.59340 1.85243 1.000 32.37679 434 ALA E N 1
ATOM 15963 C CA . ALA E 2 434 ? 66.73749 -9.05284 2.24130 1.000 30.46365 434 ALA E CA 1
ATOM 15964 C C . ALA E 2 434 ? 67.06951 -8.53165 3.63649 1.000 34.59300 434 ALA E C 1
ATOM 15965 O O . ALA E 2 434 ? 66.55740 -7.49446 4.06619 1.000 30.74110 434 ALA E O 1
ATOM 15967 N N . GLY E 2 435 ? 67.91931 -9.26069 4.35513 1.000 31.34468 435 GLY E N 1
ATOM 15968 C CA . GLY E 2 435 ? 68.37783 -8.78891 5.65415 1.000 32.87797 435 GLY E CA 1
ATOM 15969 C C . GLY E 2 435 ? 67.46460 -9.16962 6.80523 1.000 37.35283 435 GLY E C 1
ATOM 15970 O O . GLY E 2 435 ? 66.49186 -9.91652 6.66067 1.000 32.40455 435 GLY E O 1
ATOM 15971 N N . ARG E 2 436 ? 67.79287 -8.64025 7.98780 1.000 35.54649 436 ARG E N 1
ATOM 15972 C CA . ARG E 2 436 ? 66.98132 -8.93952 9.16134 1.000 35.21764 436 ARG E CA 1
ATOM 15973 C C . ARG E 2 436 ? 65.55944 -8.44438 8.94942 1.000 36.12359 436 ARG E C 1
ATOM 15974 O O . ARG E 2 436 ? 65.32131 -7.44638 8.26068 1.000 34.50410 436 ARG E O 1
ATOM 15982 N N . ASN E 2 437 ? 64.60770 -9.16339 9.54168 1.000 34.23424 437 ASN E N 1
ATOM 15983 C CA . ASN E 2 437 ? 63.18598 -8.84041 9.47608 1.000 36.95125 437 ASN E CA 1
ATOM 15984 C C . ASN E 2 437 ? 62.60079 -9.01905 8.08204 1.000 29.50237 437 ASN E C 1
ATOM 15985 O O . ASN E 2 437 ? 61.47587 -8.55766 7.82434 1.000 37.78938 437 ASN E O 1
ATOM 15990 N N . SER E 2 438 ? 63.31633 -9.67011 7.17473 1.000 29.91824 438 SER E N 1
ATOM 15991 C CA . SER E 2 438 ? 62.87392 -9.75480 5.79440 1.000 31.94898 438 SER E CA 1
ATOM 15992 C C . SER E 2 438 ? 61.95960 -10.95383 5.58568 1.000 35.04768 438 SER E C 1
ATOM 15993 O O . SER E 2 438 ? 61.84689 -11.84715 6.42778 1.000 31.91690 438 SER E O 1
ATOM 15996 N N . ALA E 2 439 ? 61.31682 -10.96836 4.42039 1.000 28.71351 439 ALA E N 1
ATOM 15997 C CA . ALA E 2 439 ? 60.48647 -12.10640 4.04842 1.000 29.42807 439 ALA E CA 1
ATOM 15998 C C . ALA E 2 439 ? 61.33214 -13.35193 3.80579 1.000 30.41234 439 ALA E C 1
ATOM 15999 O O . ALA E 2 439 ? 60.89931 -14.46787 4.12637 1.000 31.19950 439 ALA E O 1
ATOM 16001 N N . ILE E 2 440 ? 62.53006 -13.19218 3.22952 1.000 27.85910 440 ILE E N 1
ATOM 16002 C CA . ILE E 2 440 ? 63.38820 -14.35436 2.98529 1.000 30.32829 440 ILE E CA 1
ATOM 16003 C C . ILE E 2 440 ? 63.81284 -14.97857 4.30990 1.000 30.04130 440 ILE E C 1
ATOM 16004 O O . ILE E 2 440 ? 63.85876 -16.19999 4.44886 1.000 30.83636 440 ILE E O 1
ATOM 16009 N N . ARG E 2 441 ? 64.08405 -14.15240 5.31596 1.000 32.08583 441 ARG E N 1
ATOM 16010 C CA . ARG E 2 441 ? 64.50724 -14.69411 6.59825 1.000 31.44120 441 ARG E CA 1
ATOM 16011 C C . ARG E 2 441 ? 63.38375 -15.41664 7.31780 1.000 33.70550 441 ARG E C 1
ATOM 16012 O O . ARG E 2 441 ? 63.65218 -16.27433 8.16447 1.000 30.83432 441 ARG E O 1
ATOM 16020 N N . ALA E 2 442 ? 62.13402 -15.08857 6.99828 1.000 30.55768 442 ALA E N 1
ATOM 16021 C CA . ALA E 2 442 ? 60.98951 -15.67165 7.67559 1.000 30.77136 442 ALA E CA 1
ATOM 16022 C C . ALA E 2 442 ? 60.56515 -17.00111 7.06486 1.000 28.81035 442 ALA E C 1
ATOM 16023 O O . ALA E 2 442 ? 59.79548 -17.74650 7.68908 1.000 25.24141 442 ALA E O 1
ATOM 16025 N N . ILE E 2 443 ? 61.04717 -17.31650 5.87273 1.000 29.77697 443 ILE E N 1
ATOM 16026 C CA . ILE E 2 443 ? 60.72829 -18.57175 5.19485 1.000 27.78186 443 ILE E CA 1
ATOM 16027 C C . ILE E 2 443 ? 61.70191 -19.67957 5.58894 1.000 29.19567 443 ILE E C 1
ATOM 16028 O O . ILE E 2 443 ? 62.91478 -19.43459 5.64166 1.000 25.98995 443 ILE E O 1
ATOM 16033 N N . PRO E 2 444 ? 61.23543 -20.90578 5.86988 1.000 27.88078 444 PRO E N 1
ATOM 16034 C CA . PRO E 2 444 ? 62.17007 -21.98559 6.24372 1.000 26.33777 444 PRO E CA 1
ATOM 16035 C C . PRO E 2 444 ? 63.20970 -22.25063 5.16360 1.000 27.47712 444 PRO E C 1
ATOM 16036 O O . PRO E 2 444 ? 62.92682 -22.16237 3.96871 1.000 31.40358 444 PRO E O 1
ATOM 16040 N N . GLU E 2 445 ? 64.42118 -22.62074 5.60051 1.000 27.46639 445 GLU E N 1
ATOM 16041 C CA . GLU E 2 445 ? 65.45676 -23.02468 4.65321 1.000 33.15797 445 GLU E CA 1
ATOM 16042 C C . GLU E 2 445 ? 64.93781 -24.07335 3.68561 1.000 30.05063 445 GLU E C 1
ATOM 16043 O O . GLU E 2 445 ? 65.20678 -24.00626 2.47730 1.000 30.10239 445 GLU E O 1
ATOM 16049 N N . ASP E 2 446 ? 64.20596 -25.06603 4.20652 1.000 31.51701 446 ASP E N 1
ATOM 16050 C CA . ASP E 2 446 ? 63.77301 -26.19004 3.38490 1.000 31.88523 446 ASP E CA 1
ATOM 16051 C C . ASP E 2 446 ? 62.89300 -25.71855 2.23783 1.000 33.41202 446 ASP E C 1
ATOM 16052 O O . ASP E 2 446 ? 62.98302 -26.24783 1.12355 1.000 32.34206 446 ASP E O 1
ATOM 16057 N N . VAL E 2 447 ? 62.04597 -24.71214 2.48762 1.000 28.64393 447 VAL E N 1
ATOM 16058 C CA . VAL E 2 447 ? 61.22938 -24.14176 1.41811 1.000 26.99261 447 VAL E CA 1
ATOM 16059 C C . VAL E 2 447 ? 62.10902 -23.41143 0.41019 1.000 32.22913 447 VAL E C 1
ATOM 16060 O O . VAL E 2 447 ? 61.92729 -23.55497 -0.80306 1.000 31.88599 447 VAL E O 1
ATOM 16064 N N . LEU E 2 448 ? 63.07848 -22.61234 0.88529 1.000 28.22498 448 LEU E N 1
ATOM 16065 C CA . LEU E 2 448 ? 63.96991 -21.92127 -0.04671 1.000 26.85067 448 LEU E CA 1
ATOM 16066 C C . LEU E 2 448 ? 64.79390 -22.92051 -0.85449 1.000 32.34229 448 LEU E C 1
ATOM 16067 O O . LEU E 2 448 ? 65.03746 -22.72004 -2.04962 1.000 31.70865 448 LEU E O 1
ATOM 16072 N N . ILE E 2 449 ? 65.22002 -24.01101 -0.21828 1.000 29.39467 449 ILE E N 1
ATOM 16073 C CA . ILE E 2 449 ? 65.99051 -25.03310 -0.92186 1.000 31.29628 449 ILE E CA 1
ATOM 16074 C C . ILE E 2 449 ? 65.22254 -25.54046 -2.13072 1.000 31.04423 449 ILE E C 1
ATOM 16075 O O . ILE E 2 449 ? 65.76613 -25.65502 -3.24004 1.000 33.31101 449 ILE E O 1
ATOM 16080 N N . ASN E 2 450 ? 63.94942 -25.86602 -1.93823 1.000 32.63192 450 ASN E N 1
ATOM 16081 C CA . ASN E 2 450 ? 63.15724 -26.33484 -3.06529 1.000 36.72250 450 ASN E CA 1
ATOM 16082 C C . ASN E 2 450 ? 62.74956 -25.20192 -4.01420 1.000 37.72884 450 ASN E C 1
ATOM 16083 O O . ASN E 2 450 ? 62.63630 -25.43880 -5.21935 1.000 35.92598 450 ASN E O 1
ATOM 16088 N N . SER E 2 451 ? 62.54895 -23.97261 -3.51608 1.000 34.61783 451 SER E N 1
ATOM 16089 C CA . SER E 2 451 ? 62.11491 -22.88336 -4.39561 1.000 34.65833 451 SER E CA 1
ATOM 16090 C C . SER E 2 451 ? 63.17688 -22.52671 -5.43007 1.000 34.73886 451 SER E C 1
ATOM 16091 O O . SER E 2 451 ? 62.85726 -22.31063 -6.60397 1.000 38.97684 451 SER E O 1
ATOM 16094 N N . TYR E 2 452 ? 64.43712 -22.44418 -5.00852 1.000 34.13903 452 TYR E N 1
ATOM 16095 C CA . TYR E 2 452 ? 65.53978 -21.98705 -5.84859 1.000 34.01408 452 TYR E CA 1
ATOM 16096 C C . TYR E 2 452 ? 66.47243 -23.10743 -6.28449 1.000 30.77781 452 TYR E C 1
ATOM 16097 O O . TYR E 2 452 ? 67.38567 -22.85636 -7.08241 1.000 34.92614 452 TYR E O 1
ATOM 16106 N N . ARG E 2 453 ? 66.26442 -24.32972 -5.78766 1.000 31.80652 453 ARG E N 1
ATOM 16107 C CA . ARG E 2 453 ? 67.12426 -25.47812 -6.09294 1.000 35.63195 453 ARG E CA 1
ATOM 16108 C C . ARG E 2 453 ? 68.55865 -25.17757 -5.67378 1.000 35.61646 453 ARG E C 1
ATOM 16109 O O . ARG E 2 453 ? 69.51555 -25.31982 -6.43318 1.000 36.27190 453 ARG E O 1
ATOM 16117 N N . ILE E 2 454 ? 68.68346 -24.73680 -4.43398 1.000 34.26694 454 ILE E N 1
ATOM 16118 C CA . ILE E 2 454 ? 69.96495 -24.49756 -3.81498 1.000 34.89637 454 ILE E CA 1
ATOM 16119 C C . ILE E 2 454 ? 70.11373 -25.51315 -2.69036 1.000 36.31312 454 ILE E C 1
ATOM 16120 O O . ILE E 2 454 ? 69.13416 -26.13717 -2.24984 1.000 34.56449 454 ILE E O 1
ATOM 16125 N N . SER E 2 455 ? 71.35525 -25.70807 -2.24823 1.000 32.57401 455 SER E N 1
ATOM 16126 C CA . SER E 2 455 ? 71.62807 -26.59066 -1.12283 1.000 36.98604 455 SER E CA 1
ATOM 16127 C C . SER E 2 455 ? 71.42836 -25.82904 0.18189 1.000 37.85495 455 SER E C 1
ATOM 16128 O O . SER E 2 455 ? 71.22421 -24.60936 0.18903 1.000 32.99080 455 SER E O 1
ATOM 16131 N N . ARG E 2 456 ? 71.49328 -26.55374 1.30617 1.000 34.87187 456 ARG E N 1
ATOM 16132 C CA . ARG E 2 456 ? 71.19091 -25.90410 2.57961 1.000 36.58779 456 ARG E CA 1
ATOM 16133 C C . ARG E 2 456 ? 72.23506 -24.85081 2.92791 1.000 36.06023 456 ARG E C 1
ATOM 16134 O O . ARG E 2 456 ? 71.90868 -23.81996 3.53450 1.000 34.70509 456 ARG E O 1
ATOM 16142 N N . SER E 2 457 ? 73.49885 -25.10226 2.59276 1.000 31.50230 457 SER E N 1
ATOM 16143 C CA . SER E 2 457 ? 74.52337 -24.10418 2.87489 1.000 37.70369 457 SER E CA 1
ATOM 16144 C C . SER E 2 457 ? 74.26061 -22.81356 2.10451 1.000 37.61646 457 SER E C 1
ATOM 16145 O O . SER E 2 457 ? 74.51658 -21.71536 2.61280 1.000 36.19703 457 SER E O 1
ATOM 16148 N N . GLU E 2 458 ? 73.73235 -22.91870 0.88395 1.000 33.70011 458 GLU E N 1
ATOM 16149 C CA . GLU E 2 458 ? 73.40499 -21.70647 0.14077 1.000 35.32559 458 GLU E CA 1
ATOM 16150 C C . GLU E 2 458 ? 72.17358 -21.00688 0.71823 1.000 36.39333 458 GLU E C 1
ATOM 16151 O O . GLU E 2 458 ? 72.11525 -19.76791 0.74652 1.000 30.21722 458 GLU E O 1
ATOM 16157 N N . ALA E 2 459 ? 71.18039 -21.77416 1.19442 1.000 32.37112 459 ALA E N 1
ATOM 16158 C CA . ALA E 2 459 ? 69.99392 -21.15539 1.78326 1.000 32.09793 459 ALA E CA 1
ATOM 16159 C C . ALA E 2 459 ? 70.32585 -20.46382 3.09777 1.000 31.71178 459 ALA E C 1
ATOM 16160 O O . ALA E 2 459 ? 69.77681 -19.39710 3.39947 1.000 32.56329 459 ALA E O 1
ATOM 16162 N N . ARG E 2 460 ? 71.21478 -21.05714 3.89331 1.000 32.45578 460 ARG E N 1
ATOM 16163 C CA . ARG E 2 460 ? 71.72108 -20.39545 5.09472 1.000 31.54159 460 ARG E CA 1
ATOM 16164 C C . ARG E 2 460 ? 72.35903 -19.04559 4.76844 1.000 29.65874 460 ARG E C 1
ATOM 16165 O O . ARG E 2 460 ? 72.11057 -18.04912 5.45121 1.000 32.12666 460 ARG E O 1
ATOM 16173 N N . ARG E 2 461 ? 73.23594 -19.01846 3.76350 1.000 32.75590 461 ARG E N 1
ATOM 16174 C CA . ARG E 2 461 ? 73.87366 -17.77651 3.33012 1.000 30.30158 461 ARG E CA 1
ATOM 16175 C C . ARG E 2 461 ? 72.84782 -16.76334 2.86031 1.000 31.96185 461 ARG E C 1
ATOM 16176 O O . ARG E 2 461 ? 72.90719 -15.58262 3.22462 1.000 30.96188 461 ARG E O 1
ATOM 16184 N N . LEU E 2 462 ? 71.91015 -17.20781 2.01963 1.000 30.02351 462 LEU E N 1
ATOM 16185 C CA . LEU E 2 462 ? 70.85504 -16.32796 1.53867 1.000 30.37000 462 LEU E CA 1
ATOM 16186 C C . LEU E 2 462 ? 70.09278 -15.70250 2.70526 1.000 30.18076 462 LEU E C 1
ATOM 16187 O O . LEU E 2 462 ? 69.86737 -14.48199 2.74090 1.000 29.73499 462 LEU E O 1
ATOM 16192 N N . LYS E 2 463 ? 69.69281 -16.52587 3.68344 1.000 26.28300 463 LYS E N 1
ATOM 16193 C CA . LYS E 2 463 ? 68.87993 -16.00368 4.78246 1.000 30.43498 463 LYS E CA 1
ATOM 16194 C C . LYS E 2 463 ? 69.68289 -15.07032 5.68114 1.000 31.96948 463 LYS E C 1
ATOM 16195 O O . LYS E 2 463 ? 69.20747 -13.98944 6.05285 1.000 31.79300 463 LYS E O 1
ATOM 16201 N N . PHE E 2 464 ? 70.90630 -15.46734 6.04436 1.000 30.10505 464 PHE E N 1
ATOM 16202 C CA . PHE E 2 464 ? 71.54950 -14.90276 7.21839 1.000 30.34577 464 PHE E CA 1
ATOM 16203 C C . PHE E 2 464 ? 72.82058 -14.10673 6.95663 1.000 34.50304 464 PHE E C 1
ATOM 16204 O O . PHE E 2 464 ? 73.41224 -13.60088 7.91978 1.000 38.58579 464 PHE E O 1
ATOM 16212 N N . ILE E 2 465 ? 73.28970 -13.99103 5.71395 1.000 30.62262 465 ILE E N 1
ATOM 16213 C CA . ILE E 2 465 ? 74.58865 -13.34337 5.56307 1.000 32.36537 465 ILE E CA 1
ATOM 16214 C C . ILE E 2 465 ? 74.51850 -11.82266 5.71934 1.000 31.62120 465 ILE E C 1
ATOM 16215 O O . ILE E 2 465 ? 75.49882 -11.20196 6.15428 1.000 32.00855 465 ILE E O 1
ATOM 16220 N N . ARG E 2 466 ? 73.41079 -11.18517 5.33425 1.000 33.85598 466 ARG E N 1
ATOM 16221 C CA . ARG E 2 466 ? 73.22525 -9.75834 5.60079 1.000 32.18719 466 ARG E CA 1
ATOM 16222 C C . ARG E 2 466 ? 72.51372 -9.63196 6.93599 1.000 31.54693 466 ARG E C 1
ATOM 16223 O O . ARG E 2 466 ? 71.31046 -9.89462 7.04043 1.000 32.06246 466 ARG E O 1
ATOM 16231 N N . ASN E 2 467 ? 73.25526 -9.24543 7.97372 1.000 32.71810 467 ASN E N 1
ATOM 16232 C CA . ASN E 2 467 ? 72.67582 -9.14068 9.30345 1.000 37.45574 467 ASN E CA 1
ATOM 16233 C C . ASN E 2 467 ? 72.25418 -7.71997 9.65429 1.000 42.16107 467 ASN E C 1
ATOM 16234 O O . ASN E 2 467 ? 72.04234 -7.41230 10.83028 1.000 51.62345 467 ASN E O 1
ATOM 16239 N N . GLU E 2 468 ? 72.11425 -6.85253 8.67301 1.000 37.75964 468 GLU E N 1
ATOM 16240 C CA . GLU E 2 468 ? 71.55731 -5.53411 8.92389 1.000 37.63216 468 GLU E CA 1
ATOM 16241 C C . GLU E 2 468 ? 70.08033 -5.49930 8.54606 1.000 37.03654 468 GLU E C 1
ATOM 16242 O O . GLU E 2 468 ? 69.56893 -6.38666 7.86250 1.000 32.54808 468 GLU E O 1
ATOM 16248 N N . THR E 2 469 ? 69.39073 -4.47449 9.02267 1.000 31.17531 469 THR E N 1
ATOM 16249 C CA . THR E 2 469 ? 67.98188 -4.29064 8.72321 1.000 34.70896 469 THR E CA 1
ATOM 16250 C C . THR E 2 469 ? 67.79795 -3.02094 7.90330 1.000 32.44530 469 THR E C 1
ATOM 16251 O O . THR E 2 469 ? 68.31838 -1.96233 8.26785 1.000 35.04949 469 THR E O 1
ATOM 16255 N N . THR E 2 470 ? 67.07136 -3.14115 6.79470 1.000 35.25573 470 THR E N 1
ATOM 16256 C CA . THR E 2 470 ? 66.51987 -2.01256 6.04406 1.000 30.31342 470 THR E CA 1
ATOM 16257 C C . THR E 2 470 ? 67.57911 -1.16571 5.35551 1.000 33.54099 470 THR E C 1
ATOM 16258 O O . THR E 2 470 ? 67.53092 -0.99231 4.13251 1.000 37.78431 470 THR E O 1
ATOM 16262 N N . ILE E 2 471 ? 68.50095 -0.58886 6.12468 1.000 31.05270 471 ILE E N 1
ATOM 16263 C CA . ILE E 2 471 ? 69.60670 0.19054 5.57313 1.000 30.91142 471 ILE E CA 1
ATOM 16264 C C . ILE E 2 471 ? 70.85264 -0.68386 5.65685 1.000 33.07836 471 ILE E C 1
ATOM 16265 O O . ILE E 2 471 ? 71.19020 -1.17429 6.74313 1.000 32.35608 471 ILE E O 1
ATOM 16270 N N . PHE E 2 472 ? 71.54033 -0.88425 4.52631 1.000 26.97011 472 PHE E N 1
ATOM 16271 C CA . PHE E 2 472 ? 72.71753 -1.74861 4.45776 1.000 28.81840 472 PHE E CA 1
ATOM 16272 C C . PHE E 2 472 ? 73.98216 -0.91302 4.30256 1.000 31.10785 472 PHE E C 1
ATOM 16273 O O . PHE E 2 472 ? 74.05713 -0.06595 3.41110 1.000 34.11574 472 PHE E O 1
ATOM 16281 N N . SER E 2 473 ? 74.99890 -1.19149 5.11931 1.000 33.74243 473 SER E N 1
ATOM 16282 C CA . SER E 2 473 ? 76.25821 -0.46885 4.97119 1.000 34.28690 473 SER E CA 1
ATOM 16283 C C . SER E 2 473 ? 76.96213 -0.86772 3.68046 1.000 33.28930 473 SER E C 1
ATOM 16284 O O . SER E 2 473 ? 76.80843 -1.98374 3.16796 1.000 38.30132 473 SER E O 1
ATOM 16287 N N . SER E 2 474 ? 77.73697 0.07365 3.14964 1.000 39.63166 474 SER E N 1
ATOM 16288 C CA . SER E 2 474 ? 78.49871 -0.14362 1.94263 1.000 45.16213 474 SER E CA 1
ATOM 16289 C C . SER E 2 474 ? 79.61974 -1.12997 2.22435 1.000 49.40163 474 SER E C 1
ATOM 16290 O O . SER E 2 474 ? 80.35089 -0.96336 3.19839 1.000 47.17198 474 SER E O 1
ATOM 16293 N N . ARG F 3 11 ? 31.76417 -2.86665 -17.82150 1.000 52.27327 11 ARG F N 1
ATOM 16294 C CA . ARG F 3 11 ? 30.83663 -1.74762 -17.98661 1.000 51.73588 11 ARG F CA 1
ATOM 16295 C C . ARG F 3 11 ? 29.48223 -2.05626 -17.34563 1.000 51.91037 11 ARG F C 1
ATOM 16296 O O . ARG F 3 11 ? 29.22139 -1.65641 -16.20750 1.000 56.08090 11 ARG F O 1
ATOM 16298 N N . HIS F 3 12 ? 28.62471 -2.77459 -18.08080 1.000 51.47249 12 HIS F N 1
ATOM 16299 C CA . HIS F 3 12 ? 27.33350 -3.19629 -17.53967 1.000 43.61843 12 HIS F CA 1
ATOM 16300 C C . HIS F 3 12 ? 27.49451 -4.31538 -16.51313 1.000 48.30870 12 HIS F C 1
ATOM 16301 O O . HIS F 3 12 ? 26.78005 -4.34482 -15.50378 1.000 47.33617 12 HIS F O 1
ATOM 16303 N N . PHE F 3 13 ? 28.40816 -5.26160 -16.76686 1.000 47.09720 13 PHE F N 1
ATOM 16304 C CA . PHE F 3 13 ? 28.69655 -6.31218 -15.79018 1.000 41.81594 13 PHE F CA 1
ATOM 16305 C C . PHE F 3 13 ? 29.30742 -5.72915 -14.52535 1.000 43.37564 13 PHE F C 1
ATOM 16306 O O . PHE F 3 13 ? 28.95882 -6.13812 -13.41100 1.000 38.37056 13 PHE F O 1
ATOM 16308 N N . GLY F 3 14 ? 30.21118 -4.75734 -14.68265 1.000 44.11701 14 GLY F N 1
ATOM 16309 C CA . GLY F 3 14 ? 30.78108 -4.09045 -13.52765 1.000 41.93527 14 GLY F CA 1
ATOM 16310 C C . GLY F 3 14 ? 29.72407 -3.50826 -12.61575 1.000 42.66910 14 GLY F C 1
ATOM 16311 O O . GLY F 3 14 ? 29.84496 -3.57175 -11.39367 1.000 37.09138 14 GLY F O 1
ATOM 16312 N N . GLU F 3 15 ? 28.66437 -2.93941 -13.19342 1.000 43.25815 15 GLU F N 1
ATOM 16313 C CA . GLU F 3 15 ? 27.58394 -2.39746 -12.38664 1.000 42.63929 15 GLU F CA 1
ATOM 16314 C C . GLU F 3 15 ? 26.49064 -3.42510 -12.11301 1.000 37.85627 15 GLU F C 1
ATOM 16315 O O . GLU F 3 15 ? 25.38489 -3.04682 -11.70547 1.000 35.41709 15 GLU F O 1
ATOM 16321 N N . CYS F 3 16 ? 26.77738 -4.71394 -12.31320 1.000 31.53477 16 CYS F N 1
ATOM 16322 C CA . CYS F 3 16 ? 25.85799 -5.78888 -11.93701 1.000 35.32323 16 CYS F CA 1
ATOM 16323 C C . CYS F 3 16 ? 24.50826 -5.63054 -12.63433 1.000 39.21879 16 CYS F C 1
ATOM 16324 O O . CYS F 3 16 ? 23.45398 -5.95996 -12.06779 1.000 33.30887 16 CYS F O 1
ATOM 16327 N N . ASN F 3 17 ? 24.55434 -5.09987 -13.85805 1.000 34.95027 17 ASN F N 1
ATOM 16328 C CA . ASN F 3 17 ? 23.39053 -5.01968 -14.74253 1.000 38.15146 17 ASN F CA 1
ATOM 16329 C C . ASN F 3 17 ? 23.32223 -6.31122 -15.54349 1.000 42.98449 17 ASN F C 1
ATOM 16330 O O . ASN F 3 17 ? 23.56747 -6.34079 -16.74614 1.000 45.18875 17 ASN F O 1
ATOM 16335 N N . LEU F 3 18 ? 23.03623 -7.40371 -14.85154 1.000 40.67759 18 LEU F N 1
ATOM 16336 C CA . LEU F 3 18 ? 23.02494 -8.70470 -15.49762 1.000 38.75495 18 LEU F CA 1
ATOM 16337 C C . LEU F 3 18 ? 21.64416 -9.32209 -15.33876 1.000 43.48317 18 LEU F C 1
ATOM 16338 O O . LEU F 3 18 ? 21.15267 -9.47860 -14.21795 1.000 47.27372 18 LEU F O 1
ATOM 16343 N N . ASP F 3 19 ? 21.02266 -9.66290 -16.45541 1.000 46.76833 19 ASP F N 1
ATOM 16344 C CA . ASP F 3 19 ? 19.76316 -10.38673 -16.42948 1.000 48.52734 19 ASP F CA 1
ATOM 16345 C C . ASP F 3 19 ? 19.95358 -11.89745 -16.45519 1.000 40.84536 19 ASP F C 1
ATOM 16346 O O . ASP F 3 19 ? 18.95832 -12.63240 -16.43336 1.000 44.76204 19 ASP F O 1
ATOM 16351 N N . ARG F 3 20 ? 21.20188 -12.36916 -16.48280 1.000 36.22033 20 ARG F N 1
ATOM 16352 C CA . ARG F 3 20 ? 21.51088 -13.78934 -16.64792 1.000 41.98273 20 ARG F CA 1
ATOM 16353 C C . ARG F 3 20 ? 22.87576 -14.03945 -16.00876 1.000 44.36175 20 ARG F C 1
ATOM 16354 O O . ARG F 3 20 ? 23.89946 -13.66167 -16.58802 1.000 44.30188 20 ARG F O 1
ATOM 16362 N N . LEU F 3 21 ? 22.88021 -14.65695 -14.82649 1.000 34.39843 21 LEU F N 1
ATOM 16363 C CA . LEU F 3 21 ? 24.09400 -15.17972 -14.21294 1.000 38.81881 21 LEU F CA 1
ATOM 16364 C C . LEU F 3 21 ? 24.26582 -16.63984 -14.59851 1.000 36.79639 21 LEU F C 1
ATOM 16365 O O . LEU F 3 21 ? 23.29060 -17.34327 -14.87338 1.000 38.56028 21 LEU F O 1
ATOM 16370 N N . ASN F 3 22 ? 25.52226 -17.08281 -14.61315 1.000 34.85196 22 ASN F N 1
ATOM 16371 C CA . ASN F 3 22 ? 25.91511 -18.45027 -14.93712 1.000 38.39854 22 ASN F CA 1
ATOM 16372 C C . ASN F 3 22 ? 26.88429 -18.96822 -13.88201 1.000 39.22820 22 ASN F C 1
ATOM 16373 O O . ASN F 3 22 ? 27.57577 -18.19698 -13.20880 1.000 38.11320 22 ASN F O 1
ATOM 16378 N N . VAL F 3 23 ? 26.97500 -20.29252 -13.76841 1.000 36.14948 23 VAL F N 1
ATOM 16379 C CA . VAL F 3 23 ? 28.10622 -20.86392 -13.05096 1.000 34.73936 23 VAL F CA 1
ATOM 16380 C C . VAL F 3 23 ? 29.38887 -20.47529 -13.78207 1.000 43.21728 23 VAL F C 1
ATOM 16381 O O . VAL F 3 23 ? 29.46190 -20.53067 -15.01776 1.000 47.70107 23 VAL F O 1
ATOM 16385 N N . VAL F 3 24 ? 30.40642 -20.06905 -13.02607 1.000 36.64154 24 VAL F N 1
ATOM 16386 C CA . VAL F 3 24 ? 31.63781 -19.54070 -13.59808 1.000 34.10939 24 VAL F CA 1
ATOM 16387 C C . VAL F 3 24 ? 32.65619 -20.66556 -13.68773 1.000 41.52145 24 VAL F C 1
ATOM 16388 O O . VAL F 3 24 ? 32.97360 -21.31368 -12.68515 1.000 34.08435 24 VAL F O 1
ATOM 16392 N N . GLU F 3 25 ? 33.17251 -20.88352 -14.88533 1.000 45.11491 25 GLU F N 1
ATOM 16393 C CA . GLU F 3 25 ? 34.14175 -21.90932 -15.23620 1.000 45.00710 25 GLU F CA 1
ATOM 16394 C C . GLU F 3 25 ? 35.55475 -21.34057 -15.16216 1.000 45.74783 25 GLU F C 1
ATOM 16395 O O . GLU F 3 25 ? 35.77048 -20.16488 -15.47613 1.000 45.07401 25 GLU F O 1
ATOM 16401 N N . PRO F 3 26 ? 36.51548 -22.14379 -14.71713 1.000 39.98973 26 PRO F N 1
ATOM 16402 C CA . PRO F 3 26 ? 37.89788 -21.67150 -14.66172 1.000 41.75619 26 PRO F CA 1
ATOM 16403 C C . PRO F 3 26 ? 38.32126 -21.13991 -16.02075 1.000 47.18543 26 PRO F C 1
ATOM 16404 O O . PRO F 3 26 ? 38.06343 -21.75069 -17.05803 1.000 48.49105 26 PRO F O 1
ATOM 16408 N N . THR F 3 27 ? 38.98019 -19.98903 -16.01683 1.000 47.40725 27 THR F N 1
ATOM 16409 C CA . THR F 3 27 ? 39.38052 -19.39973 -17.28558 1.000 52.00750 27 THR F CA 1
ATOM 16410 C C . THR F 3 27 ? 40.62542 -20.06809 -17.85901 1.000 56.76600 27 THR F C 1
ATOM 16411 O O . THR F 3 27 ? 40.67576 -20.35100 -19.05992 1.000 61.18448 27 THR F O 1
ATOM 16415 N N . ASN F 3 28 ? 41.63874 -20.33867 -17.03886 1.000 50.52518 28 ASN F N 1
ATOM 16416 C CA . ASN F 3 28 ? 42.79630 -21.05357 -17.56179 1.000 52.68827 28 ASN F CA 1
ATOM 16417 C C . ASN F 3 28 ? 43.37211 -21.99769 -16.51311 1.000 49.82516 28 ASN F C 1
ATOM 16418 O O . ASN F 3 28 ? 43.16719 -21.83204 -15.30526 1.000 42.33002 28 ASN F O 1
ATOM 16423 N N . ARG F 3 29 ? 44.11142 -22.98933 -17.01816 1.000 44.11296 29 ARG F N 1
ATOM 16424 C CA . ARG F 3 29 ? 44.70784 -24.07567 -16.25046 1.000 43.79017 29 ARG F CA 1
ATOM 16425 C C . ARG F 3 29 ? 46.21129 -24.08406 -16.48989 1.000 44.05312 29 ARG F C 1
ATOM 16426 O O . ARG F 3 29 ? 46.65058 -24.26828 -17.62881 1.000 50.07906 29 ARG F O 1
ATOM 16434 N N . ILE F 3 30 ? 46.99354 -23.89518 -15.42459 1.000 35.37263 30 ILE F N 1
ATOM 16435 C CA . ILE F 3 30 ? 48.45221 -23.95413 -15.48062 1.000 36.21131 30 ILE F CA 1
ATOM 16436 C C . ILE F 3 30 ? 48.91139 -25.27066 -14.86648 1.000 39.80423 30 ILE F C 1
ATOM 16437 O O . ILE F 3 30 ? 48.67641 -25.53008 -13.67796 1.000 37.42914 30 ILE F O 1
ATOM 16442 N N . THR F 3 31 ? 49.59309 -26.09625 -15.65399 1.000 37.57633 31 THR F N 1
ATOM 16443 C CA . THR F 3 31 ? 50.08459 -27.38612 -15.17174 1.000 38.67838 31 THR F CA 1
ATOM 16444 C C . THR F 3 31 ? 51.53320 -27.22547 -14.73260 1.000 43.23781 31 THR F C 1
ATOM 16445 O O . THR F 3 31 ? 52.42066 -27.00544 -15.56267 1.000 42.90038 31 THR F O 1
ATOM 16449 N N . SER F 3 32 ? 51.76644 -27.32534 -13.42855 1.000 41.36051 32 SER F N 1
ATOM 16450 C CA . SER F 3 32 ? 53.09497 -27.17863 -12.85534 1.000 42.39346 32 SER F CA 1
ATOM 16451 C C . SER F 3 32 ? 53.66057 -28.53891 -12.49482 1.000 37.80962 32 SER F C 1
ATOM 16452 O O . SER F 3 32 ? 52.95086 -29.54871 -12.48490 1.000 36.27134 32 SER F O 1
ATOM 16455 N N . GLU F 3 33 ? 54.96340 -28.55972 -12.18972 1.000 34.73221 33 GLU F N 1
ATOM 16456 C CA . GLU F 3 33 ? 55.59952 -29.82753 -11.84600 1.000 36.06753 33 GLU F CA 1
ATOM 16457 C C . GLU F 3 33 ? 54.93509 -30.44889 -10.62625 1.000 41.07738 33 GLU F C 1
ATOM 16458 O O . GLU F 3 33 ? 54.76518 -31.67101 -10.56160 1.000 42.89829 33 GLU F O 1
ATOM 16464 N N . GLY F 3 34 ? 54.53568 -29.62329 -9.65985 1.000 37.57610 34 GLY F N 1
ATOM 16465 C CA . GLY F 3 34 ? 53.97003 -30.08122 -8.40491 1.000 40.92063 34 GLY F CA 1
ATOM 16466 C C . GLY F 3 34 ? 52.45675 -30.01479 -8.29024 1.000 34.71575 34 GLY F C 1
ATOM 16467 O O . GLY F 3 34 ? 51.92025 -30.26723 -7.20438 1.000 36.78927 34 GLY F O 1
ATOM 16468 N N . GLY F 3 35 ? 51.74944 -29.69243 -9.36155 1.000 34.84593 35 GLY F N 1
ATOM 16469 C CA . GLY F 3 35 ? 50.30218 -29.65497 -9.27984 1.000 39.06959 35 GLY F CA 1
ATOM 16470 C C . GLY F 3 35 ? 49.71978 -28.81080 -10.39776 1.000 38.27814 35 GLY F C 1
ATOM 16471 O O . GLY F 3 35 ? 50.36765 -28.55783 -11.41336 1.000 39.18594 35 GLY F O 1
ATOM 16472 N N . THR F 3 36 ? 48.48831 -28.38213 -10.17320 1.000 34.52072 36 THR F N 1
ATOM 16473 C CA . THR F 3 36 ? 47.73160 -27.63899 -11.16206 1.000 37.36792 36 THR F CA 1
ATOM 16474 C C . THR F 3 36 ? 47.10587 -26.43657 -10.48899 1.000 34.42354 36 THR F C 1
ATOM 16475 O O . THR F 3 36 ? 46.65764 -26.52040 -9.34137 1.000 31.37163 36 THR F O 1
ATOM 16479 N N . VAL F 3 37 ? 47.10922 -25.31533 -11.19448 1.000 31.98823 37 VAL F N 1
ATOM 16480 C CA A VAL F 3 37 ? 46.46795 -24.09412 -10.72937 0.150 35.92895 37 VAL F CA 1
ATOM 16481 C CA B VAL F 3 37 ? 46.47763 -24.08779 -10.73247 0.850 35.96129 37 VAL F CA 1
ATOM 16482 C C . VAL F 3 37 ? 45.40931 -23.69665 -11.74791 1.000 37.81131 37 VAL F C 1
ATOM 16483 O O . VAL F 3 37 ? 45.70175 -23.58270 -12.94710 1.000 36.76537 37 VAL F O 1
ATOM 16490 N N . GLU F 3 38 ? 44.17577 -23.50815 -11.27311 1.000 34.99026 38 GLU F N 1
ATOM 16491 C CA . GLU F 3 38 ? 43.06205 -23.05463 -12.10071 1.000 38.50171 38 GLU F CA 1
ATOM 16492 C C . GLU F 3 38 ? 42.65020 -21.66350 -11.65650 1.000 37.80639 38 GLU F C 1
ATOM 16493 O O . GLU F 3 38 ? 42.48853 -21.40905 -10.45633 1.000 33.46829 38 GLU F O 1
ATOM 16499 N N . LYS F 3 39 ? 42.46001 -20.76913 -12.61623 1.000 37.99524 39 LYS F N 1
ATOM 16500 C CA . LYS F 3 39 ? 42.14542 -19.38738 -12.29621 1.000 42.07040 39 LYS F CA 1
ATOM 16501 C C . LYS F 3 39 ? 40.79747 -19.01082 -12.89793 1.000 36.49181 39 LYS F C 1
ATOM 16502 O O . LYS F 3 39 ? 40.53592 -19.27622 -14.07890 1.000 40.12484 39 LYS F O 1
ATOM 16508 N N . TRP F 3 40 ? 39.94022 -18.43160 -12.06239 1.000 37.98932 40 TRP F N 1
ATOM 16509 C CA . TRP F 3 40 ? 38.72828 -17.73714 -12.48642 1.000 37.22494 40 TRP F CA 1
ATOM 16510 C C . TRP F 3 40 ? 39.08325 -16.25920 -12.56345 1.000 40.81811 40 TRP F C 1
ATOM 16511 O O . TRP F 3 40 ? 39.23520 -15.59776 -11.52942 1.000 41.05565 40 TRP F O 1
ATOM 16522 N N . ASP F 3 41 ? 39.22988 -15.73780 -13.77769 1.000 46.63390 41 ASP F N 1
ATOM 16523 C CA . ASP F 3 41 ? 39.75800 -14.38588 -13.91979 1.000 50.51607 41 ASP F CA 1
ATOM 16524 C C . ASP F 3 41 ? 38.69609 -13.32954 -13.59599 1.000 47.92619 41 ASP F C 1
ATOM 16525 O O . ASP F 3 41 ? 37.48749 -13.58139 -13.63994 1.000 42.40878 41 ASP F O 1
ATOM 16530 N N . THR F 3 42 ? 39.17800 -12.12346 -13.27082 1.000 41.70860 42 THR F N 1
ATOM 16531 C CA . THR F 3 42 ? 38.34793 -10.99144 -12.86778 1.000 42.52740 42 THR F CA 1
ATOM 16532 C C . THR F 3 42 ? 37.50635 -10.42004 -14.00576 1.000 41.15560 42 THR F C 1
ATOM 16533 O O . THR F 3 42 ? 36.73745 -9.48819 -13.75222 1.000 42.44926 42 THR F O 1
ATOM 16537 N N . ASN F 3 43 ? 37.61779 -10.94991 -15.23472 1.000 40.49712 43 ASN F N 1
ATOM 16538 C CA . ASN F 3 43 ? 36.85367 -10.46337 -16.38168 1.000 46.84353 43 ASN F CA 1
ATOM 16539 C C . ASN F 3 43 ? 35.56109 -11.23648 -16.63987 1.000 46.81053 43 ASN F C 1
ATOM 16540 O O . ASN F 3 43 ? 34.72742 -10.76307 -17.42059 1.000 43.94033 43 ASN F O 1
ATOM 16545 N N . GLN F 3 44 ? 35.38322 -12.42013 -16.05013 1.000 41.30340 44 GLN F N 1
ATOM 16546 C CA . GLN F 3 44 ? 34.07101 -13.05543 -16.06199 1.000 41.14463 44 GLN F CA 1
ATOM 16547 C C . GLN F 3 44 ? 33.02328 -12.07038 -15.54928 1.000 36.38727 44 GLN F C 1
ATOM 16548 O O . GLN F 3 44 ? 33.21169 -11.43093 -14.51258 1.000 36.65367 44 GLN F O 1
ATOM 16554 N N . GLN F 3 45 ? 31.90912 -11.94948 -16.27532 1.000 40.98715 45 GLN F N 1
ATOM 16555 C CA . GLN F 3 45 ? 30.93006 -10.91159 -15.95139 1.000 38.09155 45 GLN F CA 1
ATOM 16556 C C . GLN F 3 45 ? 30.46364 -11.00863 -14.50465 1.000 34.85350 45 GLN F C 1
ATOM 16557 O O . GLN F 3 45 ? 30.30501 -9.99058 -13.82156 1.000 35.83057 45 GLN F O 1
ATOM 16560 N N . GLN F 3 46 ? 30.23160 -12.22478 -14.01480 1.000 33.56811 46 GLN F N 1
ATOM 16561 C CA . GLN F 3 46 ? 29.79815 -12.36071 -12.63220 1.000 33.24611 46 GLN F CA 1
ATOM 16562 C C . GLN F 3 46 ? 30.87131 -11.87201 -11.66906 1.000 35.06294 46 GLN F C 1
ATOM 16563 O O . GLN F 3 46 ? 30.56653 -11.31901 -10.60170 1.000 32.29978 46 GLN F O 1
ATOM 16569 N N . PHE F 3 47 ? 32.13119 -12.03491 -12.04482 1.000 31.41123 47 PHE F N 1
ATOM 16570 C CA . PHE F 3 47 ? 33.22531 -11.66106 -11.16544 1.000 33.70847 47 PHE F CA 1
ATOM 16571 C C . PHE F 3 47 ? 33.52299 -10.17013 -11.23869 1.000 31.94911 47 PHE F C 1
ATOM 16572 O O . PHE F 3 47 ? 33.92323 -9.57049 -10.23223 1.000 32.69401 47 PHE F O 1
ATOM 16580 N N . GLN F 3 48 ? 33.33108 -9.55784 -12.40670 1.000 30.40029 48 GLN F N 1
ATOM 16581 C CA . GLN F 3 48 ? 33.32721 -8.09373 -12.48680 1.000 31.47928 48 GLN F CA 1
ATOM 16582 C C . GLN F 3 48 ? 32.29408 -7.49640 -11.54013 1.000 33.78345 48 GLN F C 1
ATOM 16583 O O . GLN F 3 48 ? 32.55566 -6.48943 -10.87077 1.000 37.25632 48 GLN F O 1
ATOM 16589 N N . CYS F 3 49 ? 31.09362 -8.07935 -11.50720 1.000 33.62034 49 CYS F N 1
ATOM 16590 C CA . CYS F 3 49 ? 30.03960 -7.55547 -10.64443 1.000 37.37345 49 CYS F CA 1
ATOM 16591 C C . CYS F 3 49 ? 30.45290 -7.63089 -9.17966 1.000 36.65822 49 CYS F C 1
ATOM 16592 O O . CYS F 3 49 ? 30.35331 -6.64743 -8.43631 1.000 33.57086 49 CYS F O 1
ATOM 16595 N N . ALA F 3 50 ? 30.97170 -8.78445 -8.76442 1.000 36.49211 50 ALA F N 1
ATOM 16596 C CA . ALA F 3 50 ? 31.31321 -9.02898 -7.36920 1.000 31.54419 50 ALA F CA 1
ATOM 16597 C C . ALA F 3 50 ? 32.67929 -8.47479 -6.97547 1.000 31.24961 50 ALA F C 1
ATOM 16598 O O . ALA F 3 50 ? 32.94523 -8.32931 -5.77650 1.000 32.95447 50 ALA F O 1
ATOM 16600 N N . GLY F 3 51 ? 33.52768 -8.14767 -7.94413 1.000 27.63336 51 GLY F N 1
ATOM 16601 C CA . GLY F 3 51 ? 34.82843 -7.55140 -7.66586 1.000 31.03903 51 GLY F CA 1
ATOM 16602 C C . GLY F 3 51 ? 35.81716 -8.55414 -7.10907 1.000 30.46655 51 GLY F C 1
ATOM 16603 O O . GLY F 3 51 ? 36.55306 -8.22911 -6.17002 1.000 33.70283 51 GLY F O 1
ATOM 16604 N N . VAL F 3 52 ? 35.84991 -9.76895 -7.66915 1.000 30.00812 52 VAL F N 1
ATOM 16605 C CA . VAL F 3 52 ? 36.56020 -10.90548 -7.08446 1.000 27.92225 52 VAL F CA 1
ATOM 16606 C C . VAL F 3 52 ? 37.29438 -11.66273 -8.18024 1.000 27.37760 52 VAL F C 1
ATOM 16607 O O . VAL F 3 52 ? 36.97772 -11.55632 -9.36510 1.000 27.51885 52 VAL F O 1
ATOM 16611 N N . ALA F 3 53 ? 38.31044 -12.42311 -7.75875 1.000 28.41600 53 ALA F N 1
ATOM 16612 C CA . ALA F 3 53 ? 38.94670 -13.45488 -8.56714 1.000 28.01162 53 ALA F CA 1
ATOM 16613 C C . ALA F 3 53 ? 39.01736 -14.72852 -7.73423 1.000 27.93153 53 ALA F C 1
ATOM 16614 O O . ALA F 3 53 ? 38.89220 -14.68907 -6.50943 1.000 29.77505 53 ALA F O 1
ATOM 16616 N N . ALA F 3 54 ? 39.23402 -15.86970 -8.39021 1.000 27.76269 54 ALA F N 1
ATOM 16617 C CA . ALA F 3 54 ? 39.35683 -17.11622 -7.64205 1.000 29.94974 54 ALA F CA 1
ATOM 16618 C C . ALA F 3 54 ? 40.47629 -17.97229 -8.22062 1.000 28.72855 54 ALA F C 1
ATOM 16619 O O . ALA F 3 54 ? 40.80028 -17.89244 -9.41052 1.000 29.78274 54 ALA F O 1
ATOM 16621 N N . ILE F 3 55 ? 41.02875 -18.82611 -7.36736 1.000 25.48558 55 ILE F N 1
ATOM 16622 C CA . ILE F 3 55 ? 42.12687 -19.70857 -7.74276 1.000 30.26466 55 ILE F CA 1
ATOM 16623 C C . ILE F 3 55 ? 41.86918 -21.06248 -7.10210 1.000 32.01541 55 ILE F C 1
ATOM 16624 O O . ILE F 3 55 ? 41.55272 -21.13809 -5.91197 1.000 30.66914 55 ILE F O 1
ATOM 16629 N N . ARG F 3 56 ? 41.99070 -22.13394 -7.87800 1.000 30.07677 56 ARG F N 1
ATOM 16630 C CA . ARG F 3 56 ? 41.96345 -23.46643 -7.29822 1.000 32.02898 56 ARG F CA 1
ATOM 16631 C C . ARG F 3 56 ? 43.32243 -24.09366 -7.54716 1.000 35.22373 56 ARG F C 1
ATOM 16632 O O . ARG F 3 56 ? 43.78256 -24.15426 -8.69365 1.000 33.05505 56 ARG F O 1
ATOM 16640 N N . ARG F 3 57 ? 43.98076 -24.50587 -6.47198 1.000 35.68007 57 ARG F N 1
ATOM 16641 C CA . ARG F 3 57 ? 45.30169 -25.10520 -6.54427 1.000 33.55302 57 ARG F CA 1
ATOM 16642 C C . ARG F 3 57 ? 45.20663 -26.54780 -6.07487 1.000 36.26157 57 ARG F C 1
ATOM 16643 O O . ARG F 3 57 ? 44.67216 -26.81870 -4.99588 1.000 36.93295 57 ARG F O 1
ATOM 16651 N N . THR F 3 58 ? 45.70777 -27.46772 -6.89222 1.000 36.66170 58 THR F N 1
ATOM 16652 C CA . THR F 3 58 ? 45.81041 -28.87481 -6.52763 1.000 35.70390 58 THR F CA 1
ATOM 16653 C C . THR F 3 58 ? 47.30088 -29.18465 -6.41415 1.000 40.04645 58 THR F C 1
ATOM 16654 O O . THR F 3 58 ? 48.03560 -29.12870 -7.40804 1.000 35.06443 58 THR F O 1
ATOM 16658 N N . ILE F 3 59 ? 47.74295 -29.47538 -5.19770 1.000 35.24088 59 ILE F N 1
ATOM 16659 C CA . ILE F 3 59 ? 49.15702 -29.63319 -4.87623 1.000 34.28509 59 ILE F CA 1
ATOM 16660 C C . ILE F 3 59 ? 49.42771 -31.11767 -4.67025 1.000 37.54746 59 ILE F C 1
ATOM 16661 O O . ILE F 3 59 ? 48.80976 -31.75422 -3.80201 1.000 37.45137 59 ILE F O 1
ATOM 16666 N N . GLU F 3 60 ? 50.34310 -31.67272 -5.46628 1.000 36.79561 60 GLU F N 1
ATOM 16667 C CA . GLU F 3 60 ? 50.61576 -33.09542 -5.37626 1.000 34.16083 60 GLU F CA 1
ATOM 16668 C C . GLU F 3 60 ? 51.30149 -33.40181 -4.05298 1.000 36.48047 60 GLU F C 1
ATOM 16669 O O . GLU F 3 60 ? 51.92012 -32.52313 -3.45102 1.000 39.18462 60 GLU F O 1
ATOM 16675 N N . PRO F 3 61 ? 51.22463 -34.64964 -3.58857 1.000 38.41372 61 PRO F N 1
ATOM 16676 C CA . PRO F 3 61 ? 51.99246 -35.04269 -2.40197 1.000 36.43130 61 PRO F CA 1
ATOM 16677 C C . PRO F 3 61 ? 53.44656 -34.61861 -2.52781 1.000 34.99266 61 PRO F C 1
ATOM 16678 O O . PRO F 3 61 ? 54.00071 -34.61119 -3.62506 1.000 37.10007 61 PRO F O 1
ATOM 16682 N N . ASN F 3 62 ? 54.05122 -34.23496 -1.39414 1.000 30.25667 62 ASN F N 1
ATOM 16683 C CA . ASN F 3 62 ? 55.45942 -33.78631 -1.34390 1.000 33.92691 62 ASN F CA 1
ATOM 16684 C C . ASN F 3 62 ? 55.76936 -32.68164 -2.34152 1.000 34.92039 62 ASN F C 1
ATOM 16685 O O . ASN F 3 62 ? 56.83649 -32.64900 -2.96316 1.000 34.34024 62 ASN F O 1
ATOM 16690 N N . SER F 3 63 ? 54.86595 -31.72766 -2.44089 1.000 30.09938 63 SER F N 1
ATOM 16691 C CA . SER F 3 63 ? 55.09064 -30.57982 -3.29711 1.000 33.98181 63 SER F CA 1
ATOM 16692 C C . SER F 3 63 ? 54.78082 -29.31992 -2.50452 1.000 31.85536 63 SER F C 1
ATOM 16693 O O . SER F 3 63 ? 54.09581 -29.35731 -1.48561 1.000 29.65353 63 SER F O 1
ATOM 16696 N N . GLU F 3 64 ? 55.30036 -28.20752 -2.98535 1.000 29.95587 64 GLU F N 1
ATOM 16697 C CA . GLU F 3 64 ? 55.10303 -26.93140 -2.33137 1.000 29.08750 64 GLU F CA 1
ATOM 16698 C C . GLU F 3 64 ? 54.72810 -25.89572 -3.37550 1.000 34.26553 64 GLU F C 1
ATOM 16699 O O . GLU F 3 64 ? 55.08543 -26.02064 -4.55210 1.000 29.71827 64 GLU F O 1
ATOM 16705 N N . VAL F 3 65 ? 54.02921 -24.86405 -2.93234 1.000 29.59705 65 VAL F N 1
ATOM 16706 C CA . VAL F 3 65 ? 53.78799 -23.70996 -3.78310 1.000 31.70084 65 VAL F CA 1
ATOM 16707 C C . VAL F 3 65 ? 54.95814 -22.74352 -3.62986 1.000 31.92993 65 VAL F C 1
ATOM 16708 O O . VAL F 3 65 ? 55.64464 -22.72001 -2.60538 1.000 37.78936 65 VAL F O 1
ATOM 16712 N N . GLN F 3 66 ? 55.21696 -21.96428 -4.65824 1.000 33.29034 66 GLN F N 1
ATOM 16713 C CA . GLN F 3 66 ? 56.30557 -20.99084 -4.59413 1.000 31.41308 66 GLN F CA 1
ATOM 16714 C C . GLN F 3 66 ? 55.82746 -19.74461 -3.84567 1.000 33.73933 66 GLN F C 1
ATOM 16715 O O . GLN F 3 66 ? 54.73745 -19.23573 -4.13974 1.000 30.79148 66 GLN F O 1
ATOM 16721 N N . PRO F 3 67 ? 56.58439 -19.24484 -2.86498 1.000 33.52750 67 PRO F N 1
ATOM 16722 C CA . PRO F 3 67 ? 56.10352 -18.09626 -2.07585 1.000 25.37501 67 PRO F CA 1
ATOM 16723 C C . PRO F 3 67 ? 55.73092 -16.91437 -2.95937 1.000 32.70924 67 PRO F C 1
ATOM 16724 O O . PRO F 3 67 ? 56.44126 -16.57968 -3.91053 1.000 27.87163 67 PRO F O 1
ATOM 16728 N N . ASN F 3 68 ? 54.61769 -16.26086 -2.61758 1.000 29.32802 68 ASN F N 1
ATOM 16729 C CA . ASN F 3 68 ? 54.10634 -15.18633 -3.45311 1.000 30.24074 68 ASN F CA 1
ATOM 16730 C C . ASN F 3 68 ? 53.29634 -14.22319 -2.59074 1.000 25.98273 68 ASN F C 1
ATOM 16731 O O . ASN F 3 68 ? 52.88771 -14.55521 -1.47634 1.000 28.83754 68 ASN F O 1
ATOM 16736 N N . TYR F 3 69 ? 53.05318 -13.02579 -3.11878 1.000 26.34516 69 TYR F N 1
ATOM 16737 C CA . TYR F 3 69 ? 52.17274 -12.07743 -2.44302 1.000 26.89122 69 TYR F CA 1
ATOM 16738 C C . TYR F 3 69 ? 51.33757 -11.33319 -3.47747 1.000 25.90271 69 TYR F C 1
ATOM 16739 O O . TYR F 3 69 ? 51.57560 -11.41763 -4.68318 1.000 29.86806 69 TYR F O 1
ATOM 16748 N N . GLN F 3 70 ? 50.33654 -10.59283 -2.99637 1.000 30.99032 70 GLN F N 1
ATOM 16749 C CA . GLN F 3 70 ? 49.45768 -9.87069 -3.91070 1.000 31.42164 70 GLN F CA 1
ATOM 16750 C C . GLN F 3 70 ? 48.77743 -8.76065 -3.13597 1.000 24.68302 70 GLN F C 1
ATOM 16751 O O . GLN F 3 70 ? 48.58751 -8.89352 -1.92754 1.000 25.22772 70 GLN F O 1
ATOM 16757 N N . PRO F 3 71 ? 48.38116 -7.66445 -3.79554 1.000 27.78321 71 PRO F N 1
ATOM 16758 C CA . PRO F 3 71 ? 47.88350 -6.50081 -3.04307 1.000 26.41092 71 PRO F CA 1
ATOM 16759 C C . PRO F 3 71 ? 46.40698 -6.54406 -2.68679 1.000 34.81097 71 PRO F C 1
ATOM 16760 O O . PRO F 3 71 ? 45.84620 -5.51091 -2.31551 1.000 38.40845 71 PRO F O 1
ATOM 16764 N N . ALA F 3 72 ? 45.75867 -7.69634 -2.77246 1.000 28.60393 72 ALA F N 1
ATOM 16765 C CA . ALA F 3 72 ? 44.38414 -7.80666 -2.30931 1.000 28.55075 72 ALA F CA 1
ATOM 16766 C C . ALA F 3 72 ? 44.25431 -8.99385 -1.36512 1.000 30.48197 72 ALA F C 1
ATOM 16767 O O . ALA F 3 72 ? 44.97767 -9.98588 -1.50228 1.000 28.20141 72 ALA F O 1
ATOM 16769 N N . PRO F 3 73 ? 43.36916 -8.91206 -0.38437 1.000 27.19441 73 PRO F N 1
ATOM 16770 C CA . PRO F 3 73 ? 43.24449 -10.00281 0.58637 1.000 26.95502 73 PRO F CA 1
ATOM 16771 C C . PRO F 3 73 ? 42.49426 -11.17675 -0.02885 1.000 30.26137 73 PRO F C 1
ATOM 16772 O O . PRO F 3 73 ? 41.73098 -11.02866 -0.98067 1.000 29.55890 73 PRO F O 1
ATOM 16776 N N . MET F 3 74 ? 42.69467 -12.35442 0.55604 1.000 27.28874 74 MET F N 1
ATOM 16777 C CA . MET F 3 74 ? 41.98265 -13.51967 0.06055 1.000 28.77784 74 MET F CA 1
ATOM 16778 C C . MET F 3 74 ? 41.68475 -14.47679 1.20730 1.000 28.08016 74 MET F C 1
ATOM 16779 O O . MET F 3 74 ? 42.29711 -14.41724 2.28101 1.000 26.71457 74 MET F O 1
ATOM 16784 N N . LEU F 3 75 ? 40.65252 -15.28700 1.00255 1.000 31.25351 75 LEU F N 1
ATOM 16785 C CA . LEU F 3 75 ? 40.31760 -16.36900 1.91268 1.000 25.61617 75 LEU F CA 1
ATOM 16786 C C . LEU F 3 75 ? 40.41546 -17.66911 1.12685 1.000 27.03631 75 LEU F C 1
ATOM 16787 O O . LEU F 3 75 ? 39.98797 -17.73029 -0.02888 1.000 28.43722 75 LEU F O 1
ATOM 16792 N N . ILE F 3 76 ? 41.02589 -18.67833 1.74864 1.000 31.22829 76 ILE F N 1
ATOM 16793 C CA . ILE F 3 76 ? 41.35592 -19.95172 1.12006 1.000 23.23524 76 ILE F CA 1
ATOM 16794 C C . ILE F 3 76 ? 40.63438 -21.05050 1.87172 1.000 28.43020 76 ILE F C 1
ATOM 16795 O O . ILE F 3 76 ? 40.81903 -21.20179 3.08544 1.000 29.48210 76 ILE F O 1
ATOM 16800 N N . TYR F 3 77 ? 39.86093 -21.84389 1.14888 1.000 26.82479 77 TYR F N 1
ATOM 16801 C CA . TYR F 3 77 ? 39.19543 -22.99301 1.72910 1.000 20.76522 77 TYR F CA 1
ATOM 16802 C C . TYR F 3 77 ? 39.97439 -24.23987 1.32225 1.000 27.32842 77 TYR F C 1
ATOM 16803 O O . TYR F 3 77 ? 40.26119 -24.43356 0.13870 1.000 26.39336 77 TYR F O 1
ATOM 16812 N N . ILE F 3 78 ? 40.39266 -25.02844 2.31215 1.000 26.61910 78 ILE F N 1
ATOM 16813 C CA . ILE F 3 78 ? 41.04475 -26.30832 2.06820 1.000 25.21373 78 ILE F CA 1
ATOM 16814 C C . ILE F 3 78 ? 39.95598 -27.35009 1.82892 1.000 27.15841 78 ILE F C 1
ATOM 16815 O O . ILE F 3 78 ? 39.29303 -27.80869 2.76483 1.000 29.64289 78 ILE F O 1
ATOM 16820 N N . GLU F 3 79 ? 39.77722 -27.73759 0.57004 1.000 27.82167 79 GLU F N 1
ATOM 16821 C CA . GLU F 3 79 ? 38.75463 -28.71406 0.24170 1.000 29.06859 79 GLU F CA 1
ATOM 16822 C C . GLU F 3 79 ? 39.20496 -30.14766 0.51794 1.000 35.71963 79 GLU F C 1
ATOM 16823 O O . GLU F 3 79 ? 38.36116 -31.02154 0.73751 1.000 36.56312 79 GLU F O 1
ATOM 16829 N N . LYS F 3 80 ? 40.50768 -30.41726 0.50692 1.000 29.39019 80 LYS F N 1
ATOM 16830 C CA . LYS F 3 80 ? 40.99509 -31.79493 0.53629 1.000 33.29216 80 LYS F CA 1
ATOM 16831 C C . LYS F 3 80 ? 42.44917 -31.80177 0.97947 1.000 32.86563 80 LYS F C 1
ATOM 16832 O O . LYS F 3 80 ? 43.21203 -30.90056 0.61959 1.000 32.92706 80 LYS F O 1
ATOM 16838 N N . GLY F 3 81 ? 42.82850 -32.82973 1.73873 1.000 33.00715 81 GLY F N 1
ATOM 16839 C CA . GLY F 3 81 ? 44.22664 -33.03508 2.08210 1.000 34.61411 81 GLY F CA 1
ATOM 16840 C C . GLY F 3 81 ? 44.61379 -32.37607 3.38632 1.000 36.86256 81 GLY F C 1
ATOM 16841 O O . GLY F 3 81 ? 43.78393 -31.93139 4.19504 1.000 33.25756 81 GLY F O 1
ATOM 16842 N N . ARG F 3 82 ? 45.93056 -32.29740 3.57595 1.000 34.13453 82 ARG F N 1
ATOM 16843 C CA . ARG F 3 82 ? 46.52269 -31.69261 4.75774 1.000 31.55324 82 ARG F CA 1
ATOM 16844 C C . ARG F 3 82 ? 47.90837 -31.20848 4.36156 1.000 32.99067 82 ARG F C 1
ATOM 16845 O O . ARG F 3 82 ? 48.51348 -31.72068 3.41817 1.000 34.28222 82 ARG F O 1
ATOM 16853 N N . GLY F 3 83 ? 48.39951 -30.21570 5.07739 1.000 28.85667 83 GLY F N 1
ATOM 16854 C CA . GLY F 3 83 ? 49.69931 -29.66629 4.75200 1.000 27.19557 83 GLY F CA 1
ATOM 16855 C C . GLY F 3 83 ? 50.06827 -28.58098 5.72711 1.000 31.81916 83 GLY F C 1
ATOM 16856 O O . GLY F 3 83 ? 49.49935 -28.47407 6.81580 1.000 29.18624 83 GLY F O 1
ATOM 16857 N N . LEU F 3 84 ? 51.01311 -27.75500 5.29272 1.000 30.34687 84 LEU F N 1
ATOM 16858 C CA . LEU F 3 84 ? 51.62379 -26.70983 6.09319 1.000 32.63757 84 LEU F CA 1
ATOM 16859 C C . LEU F 3 84 ? 51.52432 -25.40289 5.32770 1.000 32.21653 84 LEU F C 1
ATOM 16860 O O . LEU F 3 84 ? 51.74950 -25.36759 4.11205 1.000 32.59833 84 LEU F O 1
ATOM 16865 N N . LEU F 3 85 ? 51.17753 -24.33582 6.03924 1.000 30.68791 85 LEU F N 1
ATOM 16866 C CA . LEU F 3 85 ? 51.04524 -23.01582 5.45402 1.000 28.32479 85 LEU F CA 1
ATOM 16867 C C . LEU F 3 85 ? 52.02040 -22.07231 6.14312 1.000 30.73109 85 LEU F C 1
ATOM 16868 O O . LEU F 3 85 ? 52.11512 -22.05933 7.37956 1.000 29.79329 85 LEU F O 1
ATOM 16873 N N . GLY F 3 86 ? 52.73344 -21.28516 5.34789 1.000 26.81428 86 GLY F N 1
ATOM 16874 C CA . GLY F 3 86 ? 53.55956 -20.20042 5.85878 1.000 26.88988 86 GLY F CA 1
ATOM 16875 C C . GLY F 3 86 ? 52.95258 -18.87523 5.43440 1.000 27.70212 86 GLY F C 1
ATOM 16876 O O . GLY F 3 86 ? 52.54130 -18.71905 4.28641 1.000 30.36305 86 GLY F O 1
ATOM 16877 N N . VAL F 3 87 ? 52.87839 -17.93374 6.37654 1.000 29.00065 87 VAL F N 1
ATOM 16878 C CA . VAL F 3 87 ? 52.52347 -16.54728 6.07815 1.000 34.25369 87 VAL F CA 1
ATOM 16879 C C . VAL F 3 87 ? 53.50403 -15.66194 6.84448 1.000 34.85695 87 VAL F C 1
ATOM 16880 O O . VAL F 3 87 ? 53.77007 -15.89975 8.02735 1.000 40.49968 87 VAL F O 1
ATOM 16884 N N . VAL F 3 88 ? 54.07910 -14.68632 6.17870 1.000 29.99408 88 VAL F N 1
ATOM 16885 C CA . VAL F 3 88 ? 55.06885 -13.83812 6.83103 1.000 36.88651 88 VAL F CA 1
ATOM 16886 C C . VAL F 3 88 ? 54.40239 -12.52755 7.21990 1.000 41.41129 88 VAL F C 1
ATOM 16887 O O . VAL F 3 88 ? 53.47028 -12.05486 6.55867 1.000 38.88236 88 VAL F O 1
ATOM 16891 N N . ILE F 3 89 ? 54.86933 -11.94424 8.31658 1.000 38.51795 89 ILE F N 1
ATOM 16892 C CA . ILE F 3 89 ? 54.21679 -10.77252 8.88832 1.000 39.40319 89 ILE F CA 1
ATOM 16893 C C . ILE F 3 89 ? 55.37176 -9.81078 9.14841 1.000 42.29426 89 ILE F C 1
ATOM 16894 O O . ILE F 3 89 ? 56.15246 -10.03234 10.08550 1.000 45.82063 89 ILE F O 1
ATOM 16899 N N . PRO F 3 90 ? 55.56791 -8.78361 8.31621 1.000 40.19945 90 PRO F N 1
ATOM 16900 C CA . PRO F 3 90 ? 56.81219 -8.00334 8.38349 1.000 45.94115 90 PRO F CA 1
ATOM 16901 C C . PRO F 3 90 ? 57.03045 -7.42161 9.76900 1.000 45.86370 90 PRO F C 1
ATOM 16902 O O . PRO F 3 90 ? 56.09352 -6.96838 10.42568 1.000 43.58028 90 PRO F O 1
ATOM 16906 N N . GLY F 3 91 ? 58.28668 -7.43321 10.21286 1.000 43.29687 91 GLY F N 1
ATOM 16907 C CA . GLY F 3 91 ? 58.61935 -6.90986 11.51777 1.000 41.43968 91 GLY F CA 1
ATOM 16908 C C . GLY F 3 91 ? 58.48551 -7.88766 12.66801 1.000 43.24013 91 GLY F C 1
ATOM 16909 O O . GLY F 3 91 ? 59.03374 -7.62468 13.74565 1.000 45.21917 91 GLY F O 1
ATOM 16910 N N . CYS F 3 92 ? 57.79455 -9.00758 12.48029 1.000 37.29215 92 CYS F N 1
ATOM 16911 C CA . CYS F 3 92 ? 57.63202 -9.97670 13.55759 1.000 43.07791 92 CYS F CA 1
ATOM 16912 C C . CYS F 3 92 ? 58.87261 -10.84205 13.71599 1.000 38.93463 92 CYS F C 1
ATOM 16913 O O . CYS F 3 92 ? 59.43659 -11.32634 12.73284 1.000 32.76447 92 CYS F O 1
ATOM 16916 N N . ALA F 3 93 ? 59.28373 -11.03662 14.96941 1.000 36.92598 93 ALA F N 1
ATOM 16917 C CA . ALA F 3 93 ? 60.40123 -11.91194 15.28494 1.000 37.55969 93 ALA F CA 1
ATOM 16918 C C . ALA F 3 93 ? 60.14172 -13.32040 14.76146 1.000 35.39125 93 ALA F C 1
ATOM 16919 O O . ALA F 3 93 ? 58.99333 -13.76560 14.66563 1.000 36.44257 93 ALA F O 1
ATOM 16921 N N . GLU F 3 94 ? 61.21984 -14.02827 14.41041 1.000 37.03389 94 GLU F N 1
ATOM 16922 C CA . GLU F 3 94 ? 61.10270 -15.42993 14.00051 1.000 33.18533 94 GLU F CA 1
ATOM 16923 C C . GLU F 3 94 ? 61.12209 -16.29129 15.25695 1.000 33.98565 94 GLU F C 1
ATOM 16924 O O . GLU F 3 94 ? 62.18139 -16.54500 15.83183 1.000 42.70175 94 GLU F O 1
ATOM 16930 N N . THR F 3 95 ? 59.95170 -16.76258 15.68090 1.000 27.85575 95 THR F N 1
ATOM 16931 C CA . THR F 3 95 ? 59.79869 -17.46586 16.94784 1.000 29.25286 95 THR F CA 1
ATOM 16932 C C . THR F 3 95 ? 59.73089 -18.97415 16.76548 1.000 29.87316 95 THR F C 1
ATOM 16933 O O . THR F 3 95 ? 59.46869 -19.69117 17.73560 1.000 25.89371 95 THR F O 1
ATOM 16937 N N . TYR F 3 96 ? 59.96279 -19.47016 15.54349 1.000 26.26642 96 TYR F N 1
ATOM 16938 C CA . TYR F 3 96 ? 60.05701 -20.90383 15.26121 1.000 25.45239 96 TYR F CA 1
ATOM 16939 C C . TYR F 3 96 ? 61.52558 -21.20587 14.99419 1.000 28.58180 96 TYR F C 1
ATOM 16940 O O . TYR F 3 96 ? 62.08234 -20.74410 13.99166 1.000 29.87284 96 TYR F O 1
ATOM 16949 N N . GLU F 3 97 ? 62.16052 -21.97743 15.86957 1.000 27.34266 97 GLU F N 1
ATOM 16950 C CA . GLU F 3 97 ? 63.59934 -22.14091 15.69841 1.000 26.87304 97 GLU F CA 1
ATOM 16951 C C . GLU F 3 97 ? 64.06127 -23.48357 16.24223 1.000 31.90933 97 GLU F C 1
ATOM 16952 O O . GLU F 3 97 ? 63.37568 -24.13184 17.04517 1.000 31.77386 97 GLU F O 1
ATOM 16958 N N . SER F 3 98 ? 65.25099 -23.89109 15.79621 1.000 26.60867 98 SER F N 1
ATOM 16959 C CA . SER F 3 98 ? 65.77406 -25.20462 16.14626 1.000 31.57420 98 SER F CA 1
ATOM 16960 C C . SER F 3 98 ? 67.17971 -25.09902 16.72806 1.000 33.01643 98 SER F C 1
ATOM 16961 O O . SER F 3 98 ? 68.00566 -25.98993 16.51891 1.000 35.43430 98 SER F O 1
ATOM 16964 N N . GLN F 3 99 ? 67.46107 -24.01671 17.45242 1.000 29.74895 99 GLN F N 1
ATOM 16965 C CA . GLN F 3 99 ? 68.71026 -23.89757 18.19941 1.000 30.15927 99 GLN F CA 1
ATOM 16966 C C . GLN F 3 99 ? 68.95309 -25.15793 19.02597 1.000 33.86802 99 GLN F C 1
ATOM 16967 O O . GLN F 3 99 ? 68.04398 -25.67255 19.68306 1.000 37.30410 99 GLN F O 1
ATOM 16973 N N . SER F 3 100 ? 70.18800 -25.64959 18.99404 1.000 35.43351 100 SER F N 1
ATOM 16974 C CA . SER F 3 100 ? 70.54173 -26.91742 19.61610 1.000 34.29510 100 SER F CA 1
ATOM 16975 C C . SER F 3 100 ? 71.41806 -26.69332 20.83790 1.000 40.54765 100 SER F C 1
ATOM 16976 O O . SER F 3 100 ? 72.00220 -25.62066 21.02212 1.000 37.55281 100 SER F O 1
ATOM 16979 N N . HIS F 3 101 ? 71.50172 -27.73340 21.67582 1.000 34.43962 101 HIS F N 1
ATOM 16980 C CA . HIS F 3 101 ? 72.42789 -27.70128 22.80490 1.000 41.29762 101 HIS F CA 1
ATOM 16981 C C . HIS F 3 101 ? 73.84546 -27.42080 22.32729 1.000 41.09495 101 HIS F C 1
ATOM 16982 O O . HIS F 3 101 ? 74.61435 -26.72087 22.99860 1.000 40.34718 101 HIS F O 1
ATOM 16989 N N . GLN F 3 102 ? 74.21342 -27.95666 21.16082 1.000 43.99177 102 GLN F N 1
ATOM 16990 C CA . GLN F 3 102 ? 75.59461 -27.83333 20.71731 1.000 38.68429 102 GLN F CA 1
ATOM 16991 C C . GLN F 3 102 ? 75.92411 -26.40768 20.26712 1.000 39.85199 102 GLN F C 1
ATOM 16992 O O . GLN F 3 102 ? 77.05559 -25.95322 20.47071 1.000 42.38209 102 GLN F O 1
ATOM 16998 N N . GLN F 3 103 ? 74.97475 -25.66750 19.66930 1.000 41.37546 103 GLN F N 1
ATOM 16999 C CA . GLN F 3 103 ? 75.27427 -24.25049 19.43006 1.000 42.64429 103 GLN F CA 1
ATOM 17000 C C . GLN F 3 103 ? 75.26143 -23.44459 20.72459 1.000 38.75669 103 GLN F C 1
ATOM 17001 O O . GLN F 3 103 ? 76.07550 -22.52825 20.88445 1.000 45.45700 103 GLN F O 1
ATOM 17007 N N . ASN F 3 104 ? 74.34712 -23.75412 21.65469 1.000 35.52093 104 ASN F N 1
ATOM 17008 C CA . ASN F 3 104 ? 74.39695 -23.13896 22.98265 1.000 39.83737 104 ASN F CA 1
ATOM 17009 C C . ASN F 3 104 ? 75.77996 -23.30974 23.60668 1.000 42.90098 104 ASN F C 1
ATOM 17010 O O . ASN F 3 104 ? 76.39644 -22.34535 24.07595 1.000 38.17889 104 ASN F O 1
ATOM 17015 N N . LYS F 3 105 ? 76.26048 -24.55137 23.64720 1.000 42.73940 105 LYS F N 1
ATOM 17016 C CA . LYS F 3 105 ? 77.53478 -24.86037 24.28684 1.000 45.69486 105 LYS F CA 1
ATOM 17017 C C . LYS F 3 105 ? 78.69998 -24.25929 23.50898 1.000 53.13584 105 LYS F C 1
ATOM 17018 O O . LYS F 3 105 ? 79.63250 -23.70213 24.10512 1.000 46.75723 105 LYS F O 1
ATOM 17024 N N . GLY F 3 106 ? 78.66382 -24.36977 22.17650 1.000 46.92505 106 GLY F N 1
ATOM 17025 C CA . GLY F 3 106 ? 79.66453 -23.70526 21.36161 1.000 49.62569 106 GLY F CA 1
ATOM 17026 C C . GLY F 3 106 ? 79.74529 -22.22033 21.65123 1.000 55.83504 106 GLY F C 1
ATOM 17027 O O . GLY F 3 106 ? 80.83426 -21.66464 21.79520 1.000 56.86186 106 GLY F O 1
ATOM 17028 N N . GLN F 3 107 ? 78.58570 -21.56134 21.75797 1.000 47.96189 107 GLN F N 1
ATOM 17029 C CA . GLN F 3 107 ? 78.55754 -20.12626 22.03229 1.000 53.89556 107 GLN F CA 1
ATOM 17030 C C . GLN F 3 107 ? 79.21250 -19.80527 23.37324 1.000 55.56145 107 GLN F C 1
ATOM 17031 O O . GLN F 3 107 ? 80.14287 -18.99242 23.44436 1.000 57.57581 107 GLN F O 1
ATOM 17037 N N . ARG F 3 108 ? 78.73156 -20.42624 24.45768 1.000 52.57325 108 ARG F N 1
ATOM 17038 C CA . ARG F 3 108 ? 79.24613 -20.08224 25.78321 1.000 51.92264 108 ARG F CA 1
ATOM 17039 C C . ARG F 3 108 ? 80.72292 -20.43162 25.93192 1.000 59.30036 108 ARG F C 1
ATOM 17040 O O . ARG F 3 108 ? 81.46754 -19.69538 26.59363 1.000 55.11988 108 ARG F O 1
ATOM 17048 N N . ALA F 3 109 ? 81.16950 -21.54509 25.32869 1.000 59.25840 109 ALA F N 1
ATOM 17049 C CA . ALA F 3 109 ? 82.59845 -21.87546 25.35165 1.000 59.85849 109 ALA F CA 1
ATOM 17050 C C . ALA F 3 109 ? 83.46824 -20.83060 24.61203 1.000 63.30704 109 ALA F C 1
ATOM 17051 O O . ALA F 3 109 ? 84.67774 -21.05803 24.47864 1.000 71.17750 109 ALA F O 1
ATOM 17053 N N . SER F 3 110 ? 82.87782 -19.72650 24.14815 1.000 68.23755 110 SER F N 1
ATOM 17054 C CA . SER F 3 110 ? 83.59268 -18.66078 23.43505 1.000 71.16319 110 SER F CA 1
ATOM 17055 C C . SER F 3 110 ? 84.06270 -19.13747 22.06635 1.000 71.37905 110 SER F C 1
ATOM 17056 O O . SER F 3 110 ? 84.11917 -20.33962 21.80842 1.000 73.93932 110 SER F O 1
ATOM 17059 N N . GLN F 3 113 ? 81.43253 -14.77556 21.54869 1.000 57.28950 113 GLN F N 1
ATOM 17060 C CA . GLN F 3 113 ? 79.97630 -14.86789 21.45868 1.000 56.42987 113 GLN F CA 1
ATOM 17061 C C . GLN F 3 113 ? 79.33776 -13.49066 21.65939 1.000 57.75698 113 GLN F C 1
ATOM 17062 O O . GLN F 3 113 ? 79.26609 -12.98614 22.77874 1.000 53.90697 113 GLN F O 1
ATOM 17063 N N . SER F 3 114 ? 78.86876 -12.88121 20.57125 1.000 56.45615 114 SER F N 1
ATOM 17064 C CA . SER F 3 114 ? 78.36497 -11.51638 20.64344 1.000 49.54737 114 SER F CA 1
ATOM 17065 C C . SER F 3 114 ? 77.65042 -11.12235 19.35533 1.000 60.79207 114 SER F C 1
ATOM 17066 O O . SER F 3 114 ? 76.76521 -11.84730 18.88442 1.000 59.76460 114 SER F O 1
ATOM 17069 N N . GLN F 3 115 ? 78.00054 -9.96093 18.79502 1.000 63.05730 115 GLN F N 1
ATOM 17070 C CA . GLN F 3 115 ? 77.44317 -9.55876 17.50759 1.000 60.11974 115 GLN F CA 1
ATOM 17071 C C . GLN F 3 115 ? 78.31245 -9.98212 16.32832 1.000 62.06377 115 GLN F C 1
ATOM 17072 O O . GLN F 3 115 ? 77.81996 -10.64033 15.40816 1.000 61.47871 115 GLN F O 1
ATOM 17078 N N . ARG F 3 116 ? 79.59904 -9.62127 16.32373 1.000 66.63177 116 ARG F N 1
ATOM 17079 C CA . ARG F 3 116 ? 80.45273 -10.13191 15.25589 1.000 72.27354 116 ARG F CA 1
ATOM 17080 C C . ARG F 3 116 ? 80.50652 -11.65631 15.26207 1.000 72.00925 116 ARG F C 1
ATOM 17081 O O . ARG F 3 116 ? 80.78779 -12.25655 14.21974 1.000 77.10374 116 ARG F O 1
ATOM 17089 N N . GLU F 3 117 ? 80.22365 -12.28978 16.40179 1.000 66.79177 117 GLU F N 1
ATOM 17090 C CA . GLU F 3 117 ? 80.21826 -13.75091 16.53197 1.000 69.64875 117 GLU F CA 1
ATOM 17091 C C . GLU F 3 117 ? 81.49098 -14.38962 15.96277 1.000 79.96837 117 GLU F C 1
ATOM 17092 O O . GLU F 3 117 ? 81.72972 -15.59405 16.11952 1.000 84.73043 117 GLU F O 1
ATOM 17098 N N . GLN F 3 119 ? 69.93127 -24.25695 14.24976 1.000 49.43562 119 GLN F N 1
ATOM 17099 C CA . GLN F 3 119 ? 70.35214 -24.28502 12.85650 1.000 50.22928 119 GLN F CA 1
ATOM 17100 C C . GLN F 3 119 ? 69.39260 -23.57903 11.87685 1.000 39.58779 119 GLN F C 1
ATOM 17101 O O . GLN F 3 119 ? 69.83819 -23.15681 10.81970 1.000 40.79856 119 GLN F O 1
ATOM 17107 N N . ASP F 3 120 ? 68.09282 -23.45374 12.18146 1.000 39.82651 120 ASP F N 1
ATOM 17108 C CA . ASP F 3 120 ? 67.25307 -22.56029 11.38443 1.000 34.48141 120 ASP F CA 1
ATOM 17109 C C . ASP F 3 120 ? 66.32978 -21.77710 12.30719 1.000 32.05443 120 ASP F C 1
ATOM 17110 O O . ASP F 3 120 ? 66.11737 -22.14679 13.46616 1.000 29.61659 120 ASP F O 1
ATOM 17115 N N . GLN F 3 121 ? 65.80755 -20.66335 11.78958 1.000 28.89909 121 GLN F N 1
ATOM 17116 C CA . GLN F 3 121 ? 64.76471 -19.91475 12.47406 1.000 28.67015 121 GLN F CA 1
ATOM 17117 C C . GLN F 3 121 ? 63.85654 -19.31589 11.41268 1.000 30.48135 121 GLN F C 1
ATOM 17118 O O . GLN F 3 121 ? 64.33194 -18.87118 10.36580 1.000 29.97926 121 GLN F O 1
ATOM 17124 N N . HIS F 3 122 ? 62.55692 -19.30995 11.67686 1.000 29.09192 122 HIS F N 1
ATOM 17125 C CA . HIS F 3 122 ? 61.62436 -18.81975 10.67757 1.000 26.46595 122 HIS F CA 1
ATOM 17126 C C . HIS F 3 122 ? 60.34757 -18.40684 11.38997 1.000 27.84355 122 HIS F C 1
ATOM 17127 O O . HIS F 3 122 ? 60.21367 -18.57591 12.60320 1.000 29.21669 122 HIS F O 1
ATOM 17134 N N . GLN F 3 123 ? 59.42608 -17.81532 10.63537 1.000 27.29554 123 GLN F N 1
ATOM 17135 C CA . GLN F 3 123 ? 58.18704 -17.39080 11.26330 1.000 28.49504 123 GLN F CA 1
ATOM 17136 C C . GLN F 3 123 ? 57.24685 -18.59068 11.37127 1.000 33.34035 123 GLN F C 1
ATOM 17137 O O . GLN F 3 123 ? 57.51275 -19.67739 10.84418 1.000 25.18923 123 GLN F O 1
ATOM 17143 N N . ARG F 3 124 ? 56.15032 -18.40311 12.08751 1.000 28.99648 124 ARG F N 1
ATOM 17144 C CA . ARG F 3 124 ? 55.36996 -19.57121 12.45960 1.000 35.62676 124 ARG F CA 1
ATOM 17145 C C . ARG F 3 124 ? 54.71097 -20.21226 11.23793 1.000 30.76318 124 ARG F C 1
ATOM 17146 O O . ARG F 3 124 ? 54.39725 -19.55263 10.24604 1.000 36.49070 124 ARG F O 1
ATOM 17154 N N . VAL F 3 125 ? 54.58242 -21.53353 11.30320 1.000 26.77882 125 VAL F N 1
ATOM 17155 C CA A VAL F 3 125 ? 53.97223 -22.35138 10.26171 0.460 30.32396 125 VAL F CA 1
ATOM 17156 C CA B VAL F 3 125 ? 53.95788 -22.33027 10.25708 0.540 30.31564 125 VAL F CA 1
ATOM 17157 C C . VAL F 3 125 ? 52.72358 -22.99472 10.84893 1.000 30.90671 125 VAL F C 1
ATOM 17158 O O . VAL F 3 125 ? 52.72270 -23.40372 12.01439 1.000 32.72057 125 VAL F O 1
ATOM 17165 N N . HIS F 3 126 ? 51.65578 -23.05093 10.05936 1.000 34.05527 126 HIS F N 1
ATOM 17166 C CA . HIS F 3 126 ? 50.35501 -23.53750 10.51004 1.000 28.75573 126 HIS F CA 1
ATOM 17167 C C . HIS F 3 126 ? 50.04272 -24.86438 9.83852 1.000 29.82194 126 HIS F C 1
ATOM 17168 O O . HIS F 3 126 ? 50.18373 -24.99723 8.61670 1.000 27.49559 126 HIS F O 1
ATOM 17175 N N . ARG F 3 127 ? 49.66879 -25.85736 10.64004 1.000 29.92698 127 ARG F N 1
ATOM 17176 C CA . ARG F 3 127 ? 49.11494 -27.08599 10.09434 1.000 27.86500 127 ARG F CA 1
ATOM 17177 C C . ARG F 3 127 ? 47.72055 -26.77651 9.56893 1.000 30.69829 127 ARG F C 1
ATOM 17178 O O . ARG F 3 127 ? 46.90511 -26.20338 10.29129 1.000 32.33106 127 ARG F O 1
ATOM 17186 N N . ILE F 3 128 ? 47.47373 -27.08771 8.29872 1.000 26.91136 128 ILE F N 1
ATOM 17187 C CA . ILE F 3 128 ? 46.18299 -26.86753 7.66014 1.000 29.07219 128 ILE F CA 1
ATOM 17188 C C . ILE F 3 128 ? 45.60405 -28.21541 7.24677 1.000 31.34566 128 ILE F C 1
ATOM 17189 O O . ILE F 3 128 ? 46.34343 -29.16033 6.96181 1.000 29.34802 128 ILE F O 1
ATOM 17194 N N . ARG F 3 129 ? 44.27289 -28.29774 7.19866 1.000 30.91582 129 ARG F N 1
ATOM 17195 C CA . ARG F 3 129 ? 43.59274 -29.54580 6.85527 1.000 31.58057 129 ARG F CA 1
ATOM 17196 C C . ARG F 3 129 ? 42.23622 -29.26306 6.22011 1.000 27.69996 129 ARG F C 1
ATOM 17197 O O . ARG F 3 129 ? 41.69981 -28.16339 6.32290 1.000 24.79709 129 ARG F O 1
ATOM 17205 N N . GLU F 3 130 ? 41.67166 -30.29745 5.58504 1.000 32.26266 130 GLU F N 1
ATOM 17206 C CA . GLU F 3 130 ? 40.28885 -30.26886 5.10497 1.000 25.25376 130 GLU F CA 1
ATOM 17207 C C . GLU F 3 130 ? 39.35912 -29.45257 5.98095 1.000 27.44872 130 GLU F C 1
ATOM 17208 O O . GLU F 3 130 ? 39.26798 -29.69400 7.18439 1.000 31.87855 130 GLU F O 1
ATOM 17214 N N . GLY F 3 131 ? 38.62040 -28.52555 5.38283 1.000 28.44561 131 GLY F N 1
ATOM 17215 C CA . GLY F 3 131 ? 37.64476 -27.76228 6.11331 1.000 27.14228 131 GLY F CA 1
ATOM 17216 C C . GLY F 3 131 ? 38.15353 -26.45571 6.67383 1.000 31.37804 131 GLY F C 1
ATOM 17217 O O . GLY F 3 131 ? 37.34451 -25.63024 7.09878 1.000 31.11670 131 GLY F O 1
ATOM 17218 N N . ASP F 3 132 ? 39.46594 -26.24580 6.71428 1.000 29.91234 132 ASP F N 1
ATOM 17219 C CA . ASP F 3 132 ? 39.97394 -24.97711 7.21318 1.000 30.51627 132 ASP F CA 1
ATOM 17220 C C . ASP F 3 132 ? 39.67197 -23.84982 6.23359 1.000 30.94736 132 ASP F C 1
ATOM 17221 O O . ASP F 3 132 ? 39.70180 -24.03502 5.01391 1.000 29.20337 132 ASP F O 1
ATOM 17226 N N . ILE F 3 133 ? 39.43964 -22.66144 6.78511 1.000 29.06123 133 ILE F N 1
ATOM 17227 C CA . ILE F 3 133 ? 39.47275 -21.41347 6.03537 1.000 28.26734 133 ILE F CA 1
ATOM 17228 C C . ILE F 3 133 ? 40.74719 -20.69941 6.45740 1.000 29.68448 133 ILE F C 1
ATOM 17229 O O . ILE F 3 133 ? 41.10284 -20.72155 7.63939 1.000 26.88283 133 ILE F O 1
ATOM 17234 N N . LEU F 3 134 ? 41.46301 -20.11189 5.49502 1.000 27.67058 134 LEU F N 1
ATOM 17235 C CA . LEU F 3 134 ? 42.71522 -19.41381 5.78238 1.000 27.12134 134 LEU F CA 1
ATOM 17236 C C . LEU F 3 134 ? 42.57471 -17.96220 5.35423 1.000 30.59662 134 LEU F C 1
ATOM 17237 O O . LEU F 3 134 ? 42.06374 -17.68155 4.26371 1.000 29.86045 134 LEU F O 1
ATOM 17242 N N . ALA F 3 135 ? 43.04530 -17.03887 6.19795 1.000 25.68379 135 ALA F N 1
ATOM 17243 C CA . ALA F 3 135 ? 42.96274 -15.61936 5.90940 1.000 24.48019 135 ALA F CA 1
ATOM 17244 C C . ALA F 3 135 ? 44.34770 -15.12158 5.53554 1.000 29.62842 135 ALA F C 1
ATOM 17245 O O . ALA F 3 135 ? 45.26113 -15.14936 6.36373 1.000 32.94622 135 ALA F O 1
ATOM 17247 N N . ILE F 3 136 ? 44.50681 -14.67071 4.29624 1.000 29.27635 136 ILE F N 1
ATOM 17248 C CA . ILE F 3 136 ? 45.78793 -14.12739 3.84526 1.000 31.37982 136 ILE F CA 1
ATOM 17249 C C . ILE F 3 136 ? 45.63287 -12.62114 3.66595 1.000 28.15339 136 ILE F C 1
ATOM 17250 O O . ILE F 3 136 ? 45.02833 -12.19125 2.67703 1.000 29.08703 136 ILE F O 1
ATOM 17255 N N . PRO F 3 137 ? 46.13854 -11.78071 4.57024 1.000 34.02446 137 PRO F N 1
ATOM 17256 C CA . PRO F 3 137 ? 46.00635 -10.33154 4.36332 1.000 31.43573 137 PRO F CA 1
ATOM 17257 C C . PRO F 3 137 ? 46.64422 -9.90053 3.05008 1.000 32.90173 137 PRO F C 1
ATOM 17258 O O . PRO F 3 137 ? 47.54888 -10.55382 2.52156 1.000 27.59946 137 PRO F O 1
ATOM 17262 N N . ALA F 3 138 ? 46.16923 -8.76534 2.52798 1.000 26.24983 138 ALA F N 1
ATOM 17263 C CA . ALA F 3 138 ? 46.80167 -8.19414 1.34547 1.000 31.34069 138 ALA F CA 1
ATOM 17264 C C . ALA F 3 138 ? 48.27998 -7.91833 1.60415 1.000 30.56866 138 ALA F C 1
ATOM 17265 O O . ALA F 3 138 ? 48.66697 -7.43331 2.67288 1.000 26.69337 138 ALA F O 1
ATOM 17267 N N . GLY F 3 139 ? 49.10613 -8.23103 0.60678 1.000 27.63054 139 GLY F N 1
ATOM 17268 C CA . GLY F 3 139 ? 50.53212 -7.98535 0.67308 1.000 29.34366 139 GLY F CA 1
ATOM 17269 C C . GLY F 3 139 ? 51.34109 -8.96588 1.49395 1.000 31.14403 139 GLY F C 1
ATOM 17270 O O . GLY F 3 139 ? 52.56510 -8.79483 1.61710 1.000 34.30007 139 GLY F O 1
ATOM 17271 N N . VAL F 3 140 ? 50.73880 -9.97504 2.07065 1.000 28.47983 140 VAL F N 1
ATOM 17272 C CA . VAL F 3 140 ? 51.54689 -10.86940 2.88886 1.000 28.18508 140 VAL F CA 1
ATOM 17273 C C . VAL F 3 140 ? 52.03845 -12.02472 2.03058 1.000 28.89160 140 VAL F C 1
ATOM 17274 O O . VAL F 3 140 ? 51.31492 -12.53771 1.15975 1.000 27.40989 140 VAL F O 1
ATOM 17278 N N . VAL F 3 141 ? 53.29636 -12.40621 2.24927 1.000 27.55691 141 VAL F N 1
ATOM 17279 C CA . VAL F 3 141 ? 53.90595 -13.51642 1.52483 1.000 28.98252 141 VAL F CA 1
ATOM 17280 C C . VAL F 3 141 ? 53.36405 -14.81997 2.08946 1.000 28.08392 141 VAL F C 1
ATOM 17281 O O . VAL F 3 141 ? 53.19520 -14.96708 3.30490 1.000 29.89522 141 VAL F O 1
ATOM 17285 N N . HIS F 3 142 ? 53.06670 -15.77511 1.22269 1.000 31.55829 142 HIS F N 1
ATOM 17286 C CA . HIS F 3 142 ? 52.55236 -17.02743 1.74597 1.000 27.18872 142 HIS F CA 1
ATOM 17287 C C . HIS F 3 142 ? 53.06099 -18.16106 0.87234 1.000 29.75265 142 HIS F C 1
ATOM 17288 O O . HIS F 3 142 ? 53.40400 -17.96390 -0.29567 1.000 28.90008 142 HIS F O 1
ATOM 17295 N N . TRP F 3 143 ? 53.14360 -19.34023 1.47153 1.000 27.43492 143 TRP F N 1
ATOM 17296 C CA . TRP F 3 143 ? 53.54049 -20.55646 0.77471 1.000 29.23850 143 TRP F CA 1
ATOM 17297 C C . TRP F 3 143 ? 52.83683 -21.71085 1.46518 1.000 34.92931 143 TRP F C 1
ATOM 17298 O O . TRP F 3 143 ? 52.45760 -21.61103 2.63591 1.000 28.55140 143 TRP F O 1
ATOM 17309 N N . ILE F 3 144 ? 52.71409 -22.82107 0.73926 1.000 30.07941 144 ILE F N 1
ATOM 17310 C CA . ILE F 3 144 ? 52.00884 -24.00776 1.20250 1.000 28.01777 144 ILE F CA 1
ATOM 17311 C C . ILE F 3 144 ? 52.88309 -25.21509 0.90264 1.000 29.29067 144 ILE F C 1
ATOM 17312 O O . ILE F 3 144 ? 53.59923 -25.23463 -0.09972 1.000 32.19776 144 ILE F O 1
ATOM 17317 N N . TYR F 3 145 ? 52.83833 -26.21600 1.77394 1.000 33.51627 145 TYR F N 1
ATOM 17318 C CA . TYR F 3 145 ? 53.56827 -27.46553 1.57235 1.000 33.95062 145 TYR F CA 1
ATOM 17319 C C . TYR F 3 145 ? 52.61503 -28.62491 1.80534 1.000 29.31884 145 TYR F C 1
ATOM 17320 O O . TYR F 3 145 ? 52.02776 -28.72698 2.88465 1.000 31.12918 145 TYR F O 1
ATOM 17329 N N . ASN F 3 146 ? 52.45374 -29.49423 0.80313 1.000 31.73500 146 ASN F N 1
ATOM 17330 C CA . ASN F 3 146 ? 51.61148 -30.67937 0.97083 1.000 31.09905 146 ASN F CA 1
ATOM 17331 C C . ASN F 3 146 ? 52.50144 -31.81775 1.44741 1.000 37.66394 146 ASN F C 1
ATOM 17332 O O . ASN F 3 146 ? 53.16357 -32.47900 0.64576 1.000 34.89963 146 ASN F O 1
ATOM 17337 N N . ASP F 3 147 ? 52.52110 -32.04682 2.75844 1.000 37.57726 147 ASP F N 1
ATOM 17338 C CA . ASP F 3 147 ? 53.30144 -33.13189 3.33807 1.000 39.02155 147 ASP F CA 1
ATOM 17339 C C . ASP F 3 147 ? 52.46735 -34.38429 3.56552 1.000 42.42204 147 ASP F C 1
ATOM 17340 O O . ASP F 3 147 ? 52.89079 -35.27434 4.31253 1.000 43.05849 147 ASP F O 1
ATOM 17345 N N . GLY F 3 148 ? 51.28781 -34.46470 2.94934 1.000 41.06857 148 GLY F N 1
ATOM 17346 C CA . GLY F 3 148 ? 50.45118 -35.63739 3.04495 1.000 45.20754 148 GLY F CA 1
ATOM 17347 C C . GLY F 3 148 ? 50.64503 -36.59548 1.87729 1.000 46.65504 148 GLY F C 1
ATOM 17348 O O . GLY F 3 148 ? 51.42700 -36.36327 0.95708 1.000 43.87784 148 GLY F O 1
ATOM 17349 N N . ASP F 3 149 ? 49.90316 -37.70204 1.93920 1.000 55.29923 149 ASP F N 1
ATOM 17350 C CA . ASP F 3 149 ? 49.94719 -38.73689 0.90812 1.000 53.09610 149 ASP F CA 1
ATOM 17351 C C . ASP F 3 149 ? 48.85260 -38.57996 -0.13174 1.000 52.26603 149 ASP F C 1
ATOM 17352 O O . ASP F 3 149 ? 48.83698 -39.32678 -1.11644 1.000 49.08163 149 ASP F O 1
ATOM 17357 N N . GLN F 3 150 ? 47.93203 -37.64975 0.07213 1.000 53.27380 150 GLN F N 1
ATOM 17358 C CA . GLN F 3 150 ? 46.89716 -37.34772 -0.89771 1.000 47.82193 150 GLN F CA 1
ATOM 17359 C C . GLN F 3 150 ? 47.09649 -35.92923 -1.42274 1.000 45.49809 150 GLN F C 1
ATOM 17360 O O . GLN F 3 150 ? 47.82933 -35.12230 -0.84833 1.000 42.24408 150 GLN F O 1
ATOM 17366 N N . GLN F 3 151 ? 46.41293 -35.64303 -2.51924 1.000 38.79478 151 GLN F N 1
ATOM 17367 C CA . GLN F 3 151 ? 46.40938 -34.31758 -3.11807 1.000 45.09708 151 GLN F CA 1
ATOM 17368 C C . GLN F 3 151 ? 45.81982 -33.28429 -2.14749 1.000 41.83967 151 GLN F C 1
ATOM 17369 O O . GLN F 3 151 ? 44.85660 -33.56140 -1.42567 1.000 41.95672 151 GLN F O 1
ATOM 17375 N N . LEU F 3 152 ? 46.39721 -32.08223 -2.13647 1.000 35.26930 152 LEU F N 1
ATOM 17376 C CA . LEU F 3 152 ? 45.90368 -30.96165 -1.34513 1.000 31.12710 152 LEU F CA 1
ATOM 17377 C C . LEU F 3 152 ? 45.21014 -30.00168 -2.30126 1.000 29.70658 152 LEU F C 1
ATOM 17378 O O . LEU F 3 152 ? 45.81503 -29.56808 -3.28339 1.000 36.50048 152 LEU F O 1
ATOM 17383 N N . VAL F 3 153 ? 43.93884 -29.70045 -2.04277 1.000 29.82334 153 VAL F N 1
ATOM 17384 C CA . VAL F 3 153 ? 43.13229 -28.86026 -2.92813 1.000 31.65936 153 VAL F CA 1
ATOM 17385 C C . VAL F 3 153 ? 42.70992 -27.61134 -2.15893 1.000 34.73275 153 VAL F C 1
ATOM 17386 O O . VAL F 3 153 ? 42.01709 -27.70737 -1.14075 1.000 30.09838 153 VAL F O 1
ATOM 17390 N N . ALA F 3 154 ? 43.11549 -26.44538 -2.65284 1.000 32.34747 154 ALA F N 1
ATOM 17391 C CA . ALA F 3 154 ? 42.81730 -25.16694 -2.02004 1.000 34.14221 154 ALA F CA 1
ATOM 17392 C C . ALA F 3 154 ? 41.98701 -24.30823 -2.97296 1.000 33.06072 154 ALA F C 1
ATOM 17393 O O . ALA F 3 154 ? 42.32881 -24.17606 -4.15081 1.000 35.16198 154 ALA F O 1
ATOM 17395 N N . PHE F 3 155 ? 40.86679 -23.76738 -2.48428 1.000 31.65689 155 PHE F N 1
ATOM 17396 C CA . PHE F 3 155 ? 40.02051 -22.87059 -3.28016 1.000 28.74441 155 PHE F CA 1
ATOM 17397 C C . PHE F 3 155 ? 40.04145 -21.48725 -2.63440 1.000 26.95074 155 PHE F C 1
ATOM 17398 O O . PHE F 3 155 ? 39.55819 -21.31372 -1.50982 1.000 26.95828 155 PHE F O 1
ATOM 17406 N N . ALA F 3 156 ? 40.60389 -20.51157 -3.34586 1.000 28.40030 156 ALA F N 1
ATOM 17407 C CA . ALA F 3 156 ? 40.80358 -19.17108 -2.82345 1.000 26.31936 156 ALA F CA 1
ATOM 17408 C C . ALA F 3 156 ? 39.97279 -18.17139 -3.60225 1.000 28.47708 156 ALA F C 1
ATOM 17409 O O . ALA F 3 156 ? 39.88004 -18.25402 -4.82989 1.000 31.67990 156 ALA F O 1
ATOM 17411 N N . VAL F 3 157 ? 39.42437 -17.19750 -2.88340 1.000 28.53705 157 VAL F N 1
ATOM 17412 C CA . VAL F 3 157 ? 38.69894 -16.07714 -3.47101 1.000 28.44943 157 VAL F CA 1
ATOM 17413 C C . VAL F 3 157 ? 39.39159 -14.79211 -3.03432 1.000 28.25165 157 VAL F C 1
ATOM 17414 O O . VAL F 3 157 ? 39.61880 -14.57615 -1.83773 1.000 30.00742 157 VAL F O 1
ATOM 17418 N N . VAL F 3 158 ? 39.74855 -13.95651 -4.00472 1.000 28.49211 158 VAL F N 1
ATOM 17419 C CA . VAL F 3 158 ? 40.43194 -12.68468 -3.76041 1.000 30.56918 158 VAL F CA 1
ATOM 17420 C C . VAL F 3 158 ? 39.42822 -11.54285 -3.89752 1.000 30.75729 158 VAL F C 1
ATOM 17421 O O . VAL F 3 158 ? 38.66778 -11.48909 -4.87313 1.000 32.33177 158 VAL F O 1
ATOM 17425 N N . ASN F 3 159 ? 39.42935 -10.61511 -2.93228 1.000 26.78358 159 ASN F N 1
ATOM 17426 C CA . ASN F 3 159 ? 38.53653 -9.45423 -3.01799 1.000 28.09915 159 ASN F CA 1
ATOM 17427 C C . ASN F 3 159 ? 39.30042 -8.32593 -3.70306 1.000 33.25161 159 ASN F C 1
ATOM 17428 O O . ASN F 3 159 ? 39.95722 -7.50252 -3.06426 1.000 27.35739 159 ASN F O 1
ATOM 17433 N N . GLN F 3 160 ? 39.20437 -8.29925 -5.04021 1.000 29.77186 160 GLN F N 1
ATOM 17434 C CA . GLN F 3 160 ? 39.92560 -7.30806 -5.82919 1.000 31.24248 160 GLN F CA 1
ATOM 17435 C C . GLN F 3 160 ? 39.44388 -5.89066 -5.56866 1.000 36.52742 160 GLN F C 1
ATOM 17436 O O . GLN F 3 160 ? 40.17739 -4.94340 -5.86377 1.000 37.36144 160 GLN F O 1
ATOM 17442 N N . ASN F 3 161 ? 38.22439 -5.71548 -5.05477 1.000 31.69411 161 ASN F N 1
ATOM 17443 C CA . ASN F 3 161 ? 37.68105 -4.39143 -4.76930 1.000 32.86635 161 ASN F CA 1
ATOM 17444 C C . ASN F 3 161 ? 37.88508 -3.99147 -3.31467 1.000 34.93064 161 ASN F C 1
ATOM 17445 O O . ASN F 3 161 ? 37.31948 -2.99203 -2.86429 1.000 37.31975 161 ASN F O 1
ATOM 17450 N N . ASN F 3 162 ? 38.68421 -4.74642 -2.57085 1.000 32.08496 162 ASN F N 1
ATOM 17451 C CA . ASN F 3 162 ? 38.91821 -4.42844 -1.17349 1.000 32.17684 162 ASN F CA 1
ATOM 17452 C C . ASN F 3 162 ? 39.65234 -3.09513 -1.05007 1.000 31.51438 162 ASN F C 1
ATOM 17453 O O . ASN F 3 162 ? 40.48302 -2.74287 -1.88916 1.000 29.39291 162 ASN F O 1
ATOM 17458 N N . LYS F 3 163 ? 39.34807 -2.35772 0.02001 1.000 31.78813 163 LYS F N 1
ATOM 17459 C CA . LYS F 3 163 ? 40.05645 -1.10959 0.28080 1.000 33.33958 163 LYS F CA 1
ATOM 17460 C C . LYS F 3 163 ? 41.56740 -1.31182 0.27436 1.000 35.09099 163 LYS F C 1
ATOM 17461 O O . LYS F 3 163 ? 42.31880 -0.37941 -0.02713 1.000 31.09965 163 LYS F O 1
ATOM 17467 N N . ALA F 3 164 ? 42.03827 -2.50666 0.63471 1.000 30.52159 164 ALA F N 1
ATOM 17468 C CA . ALA F 3 164 ? 43.48606 -2.72109 0.71778 1.000 34.55141 164 ALA F CA 1
ATOM 17469 C C . ALA F 3 164 ? 44.17774 -2.64383 -0.64033 1.000 29.17368 164 ALA F C 1
ATOM 17470 O O . ALA F 3 164 ? 45.38399 -2.39566 -0.70672 1.000 33.93353 164 ALA F O 1
ATOM 17472 N N . ASN F 3 165 ? 43.46536 -2.92825 -1.72082 1.000 29.77064 165 ASN F N 1
ATOM 17473 C CA . ASN F 3 165 ? 44.04995 -2.98208 -3.05849 1.000 30.63642 165 ASN F CA 1
ATOM 17474 C C . ASN F 3 165 ? 44.00641 -1.58137 -3.65885 1.000 34.21104 165 ASN F C 1
ATOM 17475 O O . ASN F 3 165 ? 42.96490 -1.13673 -4.14338 1.000 30.26030 165 ASN F O 1
ATOM 17480 N N . GLN F 3 166 ? 45.13756 -0.87594 -3.61959 1.000 31.88549 166 GLN F N 1
ATOM 17481 C CA . GLN F 3 166 ? 45.25357 0.44559 -4.21606 1.000 34.75734 166 GLN F CA 1
ATOM 17482 C C . GLN F 3 166 ? 45.74844 0.39538 -5.65478 1.000 35.90292 166 GLN F C 1
ATOM 17483 O O . GLN F 3 166 ? 46.03147 1.44808 -6.23712 1.000 33.77551 166 GLN F O 1
ATOM 17489 N N . LEU F 3 167 ? 45.87236 -0.79350 -6.23913 1.000 32.56268 167 LEU F N 1
ATOM 17490 C CA . LEU F 3 167 ? 46.22548 -0.89524 -7.64904 1.000 40.03163 167 LEU F CA 1
ATOM 17491 C C . LEU F 3 167 ? 44.94391 -0.83368 -8.48870 1.000 47.05318 167 LEU F C 1
ATOM 17492 O O . LEU F 3 167 ? 44.32330 0.22997 -8.58487 1.000 55.26410 167 LEU F O 1
ATOM 17497 N N . ASP F 3 168 ? 44.52095 -1.94842 -9.08493 1.000 48.91622 168 ASP F N 1
ATOM 17498 C CA . ASP F 3 168 ? 43.27905 -1.98223 -9.86766 1.000 50.74888 168 ASP F CA 1
ATOM 17499 C C . ASP F 3 168 ? 42.76237 -3.41798 -9.87112 1.000 46.00588 168 ASP F C 1
ATOM 17500 O O . ASP F 3 168 ? 43.31290 -4.28635 -9.18576 1.000 43.73088 168 ASP F O 1
ATOM 17505 N N . GLU F 3 169 ? 41.70494 -3.67686 -10.65651 1.000 48.37979 169 GLU F N 1
ATOM 17506 C CA . GLU F 3 169 ? 41.02276 -4.97263 -10.61619 1.000 44.05814 169 GLU F CA 1
ATOM 17507 C C . GLU F 3 169 ? 41.76918 -6.08114 -11.34388 1.000 43.15871 169 GLU F C 1
ATOM 17508 O O . GLU F 3 169 ? 41.25576 -7.20300 -11.41136 1.000 46.54093 169 GLU F O 1
ATOM 17514 N N . GLU F 3 170 ? 42.94845 -5.80641 -11.89153 1.000 44.82713 170 GLU F N 1
ATOM 17515 C CA . GLU F 3 170 ? 43.79271 -6.84784 -12.47802 1.000 45.51451 170 GLU F CA 1
ATOM 17516 C C . GLU F 3 170 ? 44.35638 -7.73977 -11.37627 1.000 43.76465 170 GLU F C 1
ATOM 17517 O O . GLU F 3 170 ? 45.04296 -7.25420 -10.47366 1.000 44.78734 170 GLU F O 1
ATOM 17523 N N . TYR F 3 171 ? 44.10189 -9.04052 -11.44656 1.000 42.69903 171 TYR F N 1
ATOM 17524 C CA . TYR F 3 171 ? 44.64489 -9.93539 -10.42943 1.000 43.61896 171 TYR F CA 1
ATOM 17525 C C . TYR F 3 171 ? 46.15670 -10.04171 -10.60200 1.000 46.47209 171 TYR F C 1
ATOM 17526 O O . TYR F 3 171 ? 46.63969 -10.52451 -11.63013 1.000 50.39150 171 TYR F O 1
ATOM 17535 N N . ARG F 3 172 ? 46.90335 -9.60064 -9.59686 1.000 42.10200 172 ARG F N 1
ATOM 17536 C CA . ARG F 3 172 ? 48.31015 -9.22628 -9.76419 1.000 50.82772 172 ARG F CA 1
ATOM 17537 C C . ARG F 3 172 ? 49.18921 -9.92724 -8.72994 1.000 43.39388 172 ARG F C 1
ATOM 17538 O O . ARG F 3 172 ? 49.61254 -9.31051 -7.74269 1.000 50.75674 172 ARG F O 1
ATOM 17546 N N . PRO F 3 173 ? 49.52146 -11.20257 -8.93696 1.000 40.15897 173 PRO F N 1
ATOM 17547 C CA . PRO F 3 173 ? 50.40331 -11.87559 -7.98065 1.000 40.54148 173 PRO F CA 1
ATOM 17548 C C . PRO F 3 173 ? 51.87297 -11.64191 -8.28339 1.000 34.21388 173 PRO F C 1
ATOM 17549 O O . PRO F 3 173 ? 52.30210 -11.62774 -9.43855 1.000 39.29039 173 PRO F O 1
ATOM 17553 N N . PHE F 3 174 ? 52.64102 -11.43634 -7.21736 1.000 30.58798 174 PHE F N 1
ATOM 17554 C CA . PHE F 3 174 ? 54.09185 -11.24981 -7.28489 1.000 25.90455 174 PHE F CA 1
ATOM 17555 C C . PHE F 3 174 ? 54.76148 -12.48893 -6.71046 1.000 25.44750 174 PHE F C 1
ATOM 17556 O O . PHE F 3 174 ? 54.46701 -12.87118 -5.57759 1.000 32.49075 174 PHE F O 1
ATOM 17564 N N . LEU F 3 175 ? 55.66473 -13.11090 -7.46228 1.000 27.93604 175 LEU F N 1
ATOM 17565 C CA . LEU F 3 175 ? 56.30516 -14.34947 -7.00976 1.000 28.50006 175 LEU F CA 1
ATOM 17566 C C . LEU F 3 175 ? 57.69707 -14.05921 -6.46689 1.000 30.99780 175 LEU F C 1
ATOM 17567 O O . LEU F 3 175 ? 58.45889 -13.32624 -7.09228 1.000 27.01029 175 LEU F O 1
ATOM 17572 N N . LEU F 3 176 ? 58.03418 -14.65304 -5.31743 1.000 28.79810 176 LEU F N 1
ATOM 17573 C CA . LEU F 3 176 ? 59.41868 -14.59580 -4.87180 1.000 31.91774 176 LEU F CA 1
ATOM 17574 C C . LEU F 3 176 ? 60.28201 -15.62521 -5.58207 1.000 31.67159 176 LEU F C 1
ATOM 17575 O O . LEU F 3 176 ? 61.49498 -15.43570 -5.68610 1.000 31.31555 176 LEU F O 1
ATOM 17580 N N . ALA F 3 177 ? 59.67479 -16.69373 -6.09024 1.000 28.11036 177 ALA F N 1
ATOM 17581 C CA . ALA F 3 177 ? 60.37256 -17.79354 -6.74278 1.000 37.41900 177 ALA F CA 1
ATOM 17582 C C . ALA F 3 177 ? 59.48608 -18.32253 -7.86134 1.000 39.15706 177 ALA F C 1
ATOM 17583 O O . ALA F 3 177 ? 58.26782 -18.14827 -7.83696 1.000 36.90395 177 ALA F O 1
ATOM 17585 N N . GLY F 3 178 ? 60.10643 -18.96354 -8.85100 1.000 46.53798 178 GLY F N 1
ATOM 17586 C CA . GLY F 3 178 ? 59.33079 -19.65161 -9.87022 1.000 42.34433 178 GLY F CA 1
ATOM 17587 C C . GLY F 3 178 ? 58.87803 -18.75906 -11.01569 1.000 46.22931 178 GLY F C 1
ATOM 17588 O O . GLY F 3 178 ? 59.43126 -17.68267 -11.27846 1.000 45.07631 178 GLY F O 1
ATOM 17589 N N . GLY F 3 179 ? 57.84369 -19.22989 -11.70460 1.000 44.15833 179 GLY F N 1
ATOM 17590 C CA . GLY F 3 179 ? 57.27279 -18.51593 -12.83190 1.000 46.43693 179 GLY F CA 1
ATOM 17591 C C . GLY F 3 179 ? 56.24088 -19.38528 -13.52727 1.000 47.02210 179 GLY F C 1
ATOM 17592 O O . GLY F 3 179 ? 55.90832 -20.47063 -13.05113 1.000 45.67263 179 GLY F O 1
ATOM 17593 N N . GLN F 3 180 ? 55.72991 -18.88596 -14.65406 1.000 51.22882 180 GLN F N 1
ATOM 17594 C CA . GLN F 3 180 ? 54.75679 -19.65402 -15.42214 1.000 49.73236 180 GLN F CA 1
ATOM 17595 C C . GLN F 3 180 ? 55.40033 -20.95897 -15.89447 1.000 46.84342 180 GLN F C 1
ATOM 17596 O O . GLN F 3 180 ? 56.57488 -20.96849 -16.28233 1.000 47.22499 180 GLN F O 1
ATOM 17602 N N . PRO F 3 181 ? 54.67587 -22.07347 -15.87698 1.000 47.63504 181 PRO F N 1
ATOM 17603 C CA . PRO F 3 181 ? 55.29742 -23.36072 -16.20331 1.000 49.79570 181 PRO F CA 1
ATOM 17604 C C . PRO F 3 181 ? 55.47622 -23.56189 -17.70098 1.000 55.86704 181 PRO F C 1
ATOM 17605 O O . PRO F 3 181 ? 54.80421 -22.94963 -18.53280 1.000 59.25326 181 PRO F O 1
ATOM 17609 N N . ASP F 3 182 ? 56.40512 -24.45722 -18.03041 1.000 60.17502 182 ASP F N 1
ATOM 17610 C CA . ASP F 3 182 ? 56.66112 -24.86265 -19.41485 1.000 69.93840 182 ASP F CA 1
ATOM 17611 C C . ASP F 3 182 ? 56.77600 -26.38528 -19.45111 1.000 75.03054 182 ASP F C 1
ATOM 17612 O O . ASP F 3 182 ? 57.84391 -26.93438 -19.15562 1.000 76.61024 182 ASP F O 1
ATOM 17617 N N . GLU F 3 183 ? 55.67084 -27.05843 -19.79900 1.000 75.17069 183 GLU F N 1
ATOM 17618 C CA . GLU F 3 183 ? 55.67033 -28.49325 -20.09437 1.000 78.26762 183 GLU F CA 1
ATOM 17619 C C . GLU F 3 183 ? 55.80990 -29.36341 -18.84210 1.000 76.40702 183 GLU F C 1
ATOM 17620 O O . GLU F 3 183 ? 56.67763 -30.24212 -18.78260 1.000 74.86742 183 GLU F O 1
ATOM 17626 N N . HIS F 3 184 ? 54.93098 -29.15290 -17.85985 1.000 73.77489 184 HIS F N 1
ATOM 17627 C CA . HIS F 3 184 ? 55.02696 -29.78344 -16.53430 1.000 67.54041 184 HIS F CA 1
ATOM 17628 C C . HIS F 3 184 ? 56.39695 -29.52132 -15.88992 1.000 69.44041 184 HIS F C 1
ATOM 17629 O O . HIS F 3 184 ? 56.69394 -28.42134 -15.41725 1.000 61.56032 184 HIS F O 1
ATOM 17636 N N . GLU F 3 214 ? 54.89953 -13.82396 -20.66668 1.000 64.09039 214 GLU F N 1
ATOM 17637 C CA . GLU F 3 214 ? 55.62612 -14.55912 -19.62910 1.000 60.57111 214 GLU F CA 1
ATOM 17638 C C . GLU F 3 214 ? 55.36946 -14.00043 -18.22956 1.000 62.75801 214 GLU F C 1
ATOM 17639 O O . GLU F 3 214 ? 54.61387 -13.04143 -18.04800 1.000 69.36181 214 GLU F O 1
ATOM 17645 N N . SER F 3 215 ? 56.03020 -14.60788 -17.25070 1.000 55.04960 215 SER F N 1
ATOM 17646 C CA . SER F 3 215 ? 55.80488 -14.34385 -15.83675 1.000 47.05986 215 SER F CA 1
ATOM 17647 C C . SER F 3 215 ? 56.97634 -14.94529 -15.05840 1.000 53.11512 215 SER F C 1
ATOM 17648 O O . SER F 3 215 ? 57.12824 -16.17095 -15.02559 1.000 40.57584 215 SER F O 1
ATOM 17651 N N . GLN F 3 216 ? 57.84627 -14.10689 -14.48375 1.000 46.00993 216 GLN F N 1
ATOM 17652 C CA . GLN F 3 216 ? 58.99649 -14.58079 -13.72420 1.000 39.65059 216 GLN F CA 1
ATOM 17653 C C . GLN F 3 216 ? 58.98059 -13.93956 -12.34329 1.000 44.11624 216 GLN F C 1
ATOM 17654 O O . GLN F 3 216 ? 58.22093 -13.00111 -12.08058 1.000 38.31444 216 GLN F O 1
ATOM 17660 N N . ASN F 3 217 ? 59.83010 -14.44346 -11.44774 1.000 39.90458 217 ASN F N 1
ATOM 17661 C CA . ASN F 3 217 ? 59.77558 -13.93253 -10.08527 1.000 34.64845 217 ASN F CA 1
ATOM 17662 C C . ASN F 3 217 ? 60.44133 -12.55379 -10.00256 1.000 33.10770 217 ASN F C 1
ATOM 17663 O O . ASN F 3 217 ? 61.17988 -12.13467 -10.89012 1.000 31.32399 217 ASN F O 1
ATOM 17668 N N . ILE F 3 218 ? 60.12800 -11.82585 -8.93239 1.000 33.60913 218 ILE F N 1
ATOM 17669 C CA . ILE F 3 218 ? 60.52280 -10.41989 -8.87066 1.000 34.56594 218 ILE F CA 1
ATOM 17670 C C . ILE F 3 218 ? 62.03880 -10.26329 -8.86839 1.000 31.13459 218 ILE F C 1
ATOM 17671 O O . ILE F 3 218 ? 62.56713 -9.24785 -9.34110 1.000 29.80134 218 ILE F O 1
ATOM 17676 N N . PHE F 3 219 ? 62.76957 -11.26597 -8.39153 1.000 32.01290 219 PHE F N 1
ATOM 17677 C CA . PHE F 3 219 ? 64.21170 -11.11162 -8.35975 1.000 28.39639 219 PHE F CA 1
ATOM 17678 C C . PHE F 3 219 ? 64.82519 -11.03770 -9.75276 1.000 33.88546 219 PHE F C 1
ATOM 17679 O O . PHE F 3 219 ? 65.92769 -10.49888 -9.89141 1.000 32.77602 219 PHE F O 1
ATOM 17687 N N . SER F 3 220 ? 64.12298 -11.50860 -10.78996 1.000 31.46495 220 SER F N 1
ATOM 17688 C CA . SER F 3 220 ? 64.67100 -11.40208 -12.13416 1.000 39.06754 220 SER F CA 1
ATOM 17689 C C . SER F 3 220 ? 64.77833 -9.96805 -12.61173 1.000 33.82311 220 SER F C 1
ATOM 17690 O O . SER F 3 220 ? 65.55453 -9.70551 -13.53210 1.000 35.31776 220 SER F O 1
ATOM 17693 N N . GLY F 3 221 ? 63.99676 -9.04701 -12.04317 1.000 32.65284 221 GLY F N 1
ATOM 17694 C CA . GLY F 3 221 ? 64.06307 -7.67995 -12.52656 1.000 30.03948 221 GLY F CA 1
ATOM 17695 C C . GLY F 3 221 ? 65.18000 -6.84330 -11.92506 1.000 36.31709 221 GLY F C 1
ATOM 17696 O O . GLY F 3 221 ? 65.39699 -5.71467 -12.37365 1.000 37.56590 221 GLY F O 1
ATOM 17697 N N . PHE F 3 222 ? 65.88160 -7.37278 -10.92195 1.000 33.60592 222 PHE F N 1
ATOM 17698 C CA . PHE F 3 222 ? 66.94994 -6.67595 -10.21756 1.000 33.43322 222 PHE F CA 1
ATOM 17699 C C . PHE F 3 222 ? 68.29991 -7.03638 -10.81257 1.000 38.25526 222 PHE F C 1
ATOM 17700 O O . PHE F 3 222 ? 68.51827 -8.16819 -11.24908 1.000 32.06802 222 PHE F O 1
ATOM 17708 N N . ASP F 3 223 ? 69.20193 -6.06137 -10.82592 1.000 34.50344 223 ASP F N 1
ATOM 17709 C CA . ASP F 3 223 ? 70.57787 -6.30357 -11.21774 1.000 36.50945 223 ASP F CA 1
ATOM 17710 C C . ASP F 3 223 ? 71.20370 -7.38187 -10.33002 1.000 34.93725 223 ASP F C 1
ATOM 17711 O O . ASP F 3 223 ? 71.10044 -7.33586 -9.10086 1.000 31.23936 223 ASP F O 1
ATOM 17716 N N . VAL F 3 224 ? 71.84918 -8.35982 -10.96668 1.000 30.96059 224 VAL F N 1
ATOM 17717 C CA . VAL F 3 224 ? 72.37674 -9.52372 -10.24991 1.000 32.06164 224 VAL F CA 1
ATOM 17718 C C . VAL F 3 224 ? 73.41039 -9.10987 -9.20549 1.000 32.22303 224 VAL F C 1
ATOM 17719 O O . VAL F 3 224 ? 73.36320 -9.55024 -8.04939 1.000 30.79415 224 VAL F O 1
ATOM 17723 N N . GLU F 3 225 ? 74.36715 -8.26274 -9.59029 1.000 31.62184 225 GLU F N 1
ATOM 17724 C CA . GLU F 3 225 ? 75.44879 -7.97657 -8.66079 1.000 35.45124 225 GLU F CA 1
ATOM 17725 C C . GLU F 3 225 ? 74.95177 -7.14154 -7.49777 1.000 33.73482 225 GLU F C 1
ATOM 17726 O O . GLU F 3 225 ? 75.38970 -7.33722 -6.35550 1.000 32.51332 225 GLU F O 1
ATOM 17732 N N . LEU F 3 226 ? 74.00347 -6.23581 -7.76833 1.000 33.16883 226 LEU F N 1
ATOM 17733 C CA . LEU F 3 226 ? 73.43712 -5.39448 -6.72110 1.000 33.16045 226 LEU F CA 1
ATOM 17734 C C . LEU F 3 226 ? 72.69258 -6.23201 -5.67928 1.000 31.97198 226 LEU F C 1
ATOM 17735 O O . LEU F 3 226 ? 72.80170 -5.98722 -4.47080 1.000 31.85622 226 LEU F O 1
ATOM 17740 N N . LEU F 3 227 ? 71.93568 -7.22911 -6.13024 1.000 30.76659 227 LEU F N 1
ATOM 17741 C CA . LEU F 3 227 ? 71.25272 -8.13459 -5.20890 1.000 30.49080 227 LEU F CA 1
ATOM 17742 C C . LEU F 3 227 ? 72.23595 -8.93227 -4.36713 1.000 32.08881 227 LEU F C 1
ATOM 17743 O O . LEU F 3 227 ? 72.04798 -9.09320 -3.14974 1.000 34.47426 227 LEU F O 1
ATOM 17748 N N . ALA F 3 228 ? 73.26208 -9.48603 -5.01106 1.000 33.59017 228 ALA F N 1
ATOM 17749 C CA . ALA F 3 228 ? 74.30386 -10.21267 -4.29931 1.000 35.89149 228 ALA F CA 1
ATOM 17750 C C . ALA F 3 228 ? 74.92679 -9.34054 -3.22156 1.000 39.80426 228 ALA F C 1
ATOM 17751 O O . ALA F 3 228 ? 75.03458 -9.74505 -2.05215 1.000 33.93143 228 ALA F O 1
ATOM 17753 N N . GLU F 3 229 ? 75.33216 -8.12452 -3.59512 1.000 36.41413 229 GLU F N 1
ATOM 17754 C CA . GLU F 3 229 ? 75.85389 -7.21103 -2.58934 1.000 37.08024 229 GLU F CA 1
ATOM 17755 C C . GLU F 3 229 ? 74.82662 -6.96535 -1.48825 1.000 29.77868 229 GLU F C 1
ATOM 17756 O O . GLU F 3 229 ? 75.17025 -6.98716 -0.30086 1.000 33.99690 229 GLU F O 1
ATOM 17762 N N . ALA F 3 230 ? 73.55178 -6.78027 -1.85385 1.000 31.57374 230 ALA F N 1
ATOM 17763 C CA . ALA F 3 230 ? 72.51973 -6.51438 -0.85259 1.000 30.28072 230 ALA F CA 1
ATOM 17764 C C . ALA F 3 230 ? 72.35958 -7.68939 0.11303 1.000 37.34105 230 ALA F C 1
ATOM 17765 O O . ALA F 3 230 ? 72.27676 -7.50148 1.33617 1.000 30.86436 230 ALA F O 1
ATOM 17767 N N . TYR F 3 231 ? 72.23477 -8.90625 -0.42405 1.000 30.62262 231 TYR F N 1
ATOM 17768 C CA . TYR F 3 231 ? 72.19712 -10.07546 0.44298 1.000 30.78733 231 TYR F CA 1
ATOM 17769 C C . TYR F 3 231 ? 73.55948 -10.41579 1.03682 1.000 28.89516 231 TYR F C 1
ATOM 17770 O O . TYR F 3 231 ? 73.61742 -11.23242 1.96460 1.000 33.86408 231 TYR F O 1
ATOM 17779 N N . ASN F 3 232 ? 74.65020 -9.84140 0.52576 1.000 28.35665 232 ASN F N 1
ATOM 17780 C CA . ASN F 3 232 ? 75.99248 -10.19470 0.99047 1.000 33.42937 232 ASN F CA 1
ATOM 17781 C C . ASN F 3 232 ? 76.30509 -11.67094 0.70941 1.000 34.76546 232 ASN F C 1
ATOM 17782 O O . ASN F 3 232 ? 76.81320 -12.39732 1.56258 1.000 31.56048 232 ASN F O 1
ATOM 17787 N N . ILE F 3 233 ? 75.99938 -12.12084 -0.50248 1.000 31.57556 233 ILE F N 1
ATOM 17788 C CA . ILE F 3 233 ? 76.18078 -13.53260 -0.83720 1.000 28.90976 233 ILE F CA 1
ATOM 17789 C C . ILE F 3 233 ? 76.86301 -13.63682 -2.18880 1.000 35.54806 233 ILE F C 1
ATOM 17790 O O . ILE F 3 233 ? 76.90631 -12.66791 -2.97019 1.000 36.56702 233 ILE F O 1
ATOM 17795 N N . PRO F 3 234 ? 77.39409 -14.81503 -2.50137 1.000 31.90199 234 PRO F N 1
ATOM 17796 C CA . PRO F 3 234 ? 78.00124 -15.01390 -3.81391 1.000 34.99230 234 PRO F CA 1
ATOM 17797 C C . PRO F 3 234 ? 76.97141 -14.78924 -4.90274 1.000 39.86540 234 PRO F C 1
ATOM 17798 O O . PRO F 3 234 ? 75.78210 -15.08540 -4.73814 1.000 39.91025 234 PRO F O 1
ATOM 17802 N N . VAL F 3 235 ? 77.45029 -14.28304 -6.03709 1.000 34.87806 235 VAL F N 1
ATOM 17803 C CA . VAL F 3 235 ? 76.57326 -14.07915 -7.18422 1.000 37.51710 235 VAL F CA 1
ATOM 17804 C C . VAL F 3 235 ? 75.83923 -15.36406 -7.57592 1.000 39.87451 235 VAL F C 1
ATOM 17805 O O . VAL F 3 235 ? 74.69026 -15.30841 -8.04075 1.000 37.99585 235 VAL F O 1
ATOM 17809 N N . ASP F 3 236 ? 76.47801 -16.54076 -7.42409 1.000 37.51361 236 ASP F N 1
ATOM 17810 C CA . ASP F 3 236 ? 75.82814 -17.73205 -7.98190 1.000 45.24282 236 ASP F CA 1
ATOM 17811 C C . ASP F 3 236 ? 74.53557 -18.08756 -7.26860 1.000 38.21086 236 ASP F C 1
ATOM 17812 O O . ASP F 3 236 ? 73.67950 -18.73789 -7.86629 1.000 39.40934 236 ASP F O 1
ATOM 17817 N N . ILE F 3 237 ? 74.38645 -17.71987 -5.99767 1.000 31.48906 237 ILE F N 1
ATOM 17818 C CA . ILE F 3 237 ? 73.10397 -17.92197 -5.33796 1.000 35.38038 237 ILE F CA 1
ATOM 17819 C C . ILE F 3 237 ? 72.04467 -17.01352 -5.95331 1.000 41.03599 237 ILE F C 1
ATOM 17820 O O . ILE F 3 237 ? 70.88688 -17.41454 -6.15096 1.000 29.88240 237 ILE F O 1
ATOM 17825 N N . VAL F 3 238 ? 72.41192 -15.77370 -6.26825 1.000 35.73964 238 VAL F N 1
ATOM 17826 C CA . VAL F 3 238 ? 71.42824 -14.91902 -6.91390 1.000 34.27530 238 VAL F CA 1
ATOM 17827 C C . VAL F 3 238 ? 71.13767 -15.43548 -8.32014 1.000 34.43873 238 VAL F C 1
ATOM 17828 O O . VAL F 3 238 ? 69.98541 -15.43752 -8.76919 1.000 32.83205 238 VAL F O 1
ATOM 17832 N N . ARG F 3 239 ? 72.16755 -15.90703 -9.02611 1.000 29.77135 239 ARG F N 1
ATOM 17833 C CA . ARG F 3 239 ? 71.92524 -16.47653 -10.34976 1.000 37.73403 239 ARG F CA 1
ATOM 17834 C C . ARG F 3 239 ? 70.88216 -17.58861 -10.28048 1.000 38.53140 239 ARG F C 1
ATOM 17835 O O . ARG F 3 239 ? 70.01322 -17.69603 -11.15666 1.000 36.56196 239 ARG F O 1
ATOM 17843 N N . ARG F 3 240 ? 70.94583 -18.42181 -9.24049 1.000 37.10190 240 ARG F N 1
ATOM 17844 C CA . ARG F 3 240 ? 69.94123 -19.47227 -9.10253 1.000 43.26228 240 ARG F CA 1
ATOM 17845 C C . ARG F 3 240 ? 68.56392 -18.90185 -8.80007 1.000 40.45934 240 ARG F C 1
ATOM 17846 O O . ARG F 3 240 ? 67.55742 -19.47543 -9.23156 1.000 40.20760 240 ARG F O 1
ATOM 17854 N N . GLN F 3 241 ? 68.48236 -17.77685 -8.07947 1.000 32.07607 241 GLN F N 1
ATOM 17855 C CA . GLN F 3 241 ? 67.16921 -17.19406 -7.81331 1.000 35.68156 241 GLN F CA 1
ATOM 17856 C C . GLN F 3 241 ? 66.52804 -16.64582 -9.07994 1.000 37.11358 241 GLN F C 1
ATOM 17857 O O . GLN F 3 241 ? 65.30174 -16.70417 -9.23636 1.000 38.32894 241 GLN F O 1
ATOM 17863 N N . GLN F 3 242 ? 67.33078 -16.06880 -9.96994 1.000 29.78902 242 GLN F N 1
ATOM 17864 C CA . GLN F 3 242 ? 66.82375 -15.43718 -11.18199 1.000 39.82362 242 GLN F CA 1
ATOM 17865 C C . GLN F 3 242 ? 66.66813 -16.40200 -12.34991 1.000 38.20314 242 GLN F C 1
ATOM 17866 O O . GLN F 3 242 ? 66.09605 -16.01378 -13.37248 1.000 45.19671 242 GLN F O 1
ATOM 17872 N N . GLN F 3 243 ? 67.19127 -17.62132 -12.23272 1.000 40.69043 243 GLN F N 1
ATOM 17873 C CA . GLN F 3 243 ? 67.03919 -18.63925 -13.26594 1.000 46.83801 243 GLN F CA 1
ATOM 17874 C C . GLN F 3 243 ? 65.60564 -18.70364 -13.75601 1.000 44.51524 243 GLN F C 1
ATOM 17875 O O . GLN F 3 243 ? 64.66587 -18.68544 -12.95842 1.000 47.48964 243 GLN F O 1
ATOM 17881 N N . GLN F 3 244 ? 65.44038 -18.81893 -15.07138 1.000 57.02528 244 GLN F N 1
ATOM 17882 C CA . GLN F 3 244 ? 64.14977 -19.23325 -15.60659 1.000 55.13123 244 GLN F CA 1
ATOM 17883 C C . GLN F 3 244 ? 63.80625 -20.62395 -15.10020 1.000 58.59379 244 GLN F C 1
ATOM 17884 O O . GLN F 3 244 ? 64.53849 -21.59059 -15.34078 1.000 56.93276 244 GLN F O 1
ATOM 17890 N N . ASP F 3 245 ? 62.70154 -20.71262 -14.38224 1.000 55.72932 245 ASP F N 1
ATOM 17891 C CA . ASP F 3 245 ? 62.29921 -21.93211 -13.70378 1.000 57.02403 245 ASP F CA 1
ATOM 17892 C C . ASP F 3 245 ? 61.12546 -22.53089 -14.47162 1.000 54.84744 245 ASP F C 1
ATOM 17893 O O . ASP F 3 245 ? 59.97830 -22.10643 -14.29546 1.000 56.93450 245 ASP F O 1
ATOM 17898 N N . LYS F 3 246 ? 61.40643 -23.52237 -15.31726 1.000 53.01155 246 LYS F N 1
ATOM 17899 C CA . LYS F 3 246 ? 60.32113 -24.12768 -16.08376 1.000 55.96036 246 LYS F CA 1
ATOM 17900 C C . LYS F 3 246 ? 59.36857 -24.93957 -15.21562 1.000 50.35540 246 LYS F C 1
ATOM 17901 O O . LYS F 3 246 ? 58.34838 -25.40915 -15.73542 1.000 50.56315 246 LYS F O 1
ATOM 17907 N N . ARG F 3 247 ? 59.65558 -25.10078 -13.91591 1.000 44.91775 247 ARG F N 1
ATOM 17908 C CA . ARG F 3 247 ? 58.83253 -25.97911 -13.08472 1.000 45.09854 247 ARG F CA 1
ATOM 17909 C C . ARG F 3 247 ? 57.42671 -25.41690 -12.88545 1.000 42.12228 247 ARG F C 1
ATOM 17910 O O . ARG F 3 247 ? 56.45132 -26.17594 -12.87036 1.000 44.08526 247 ARG F O 1
ATOM 17918 N N . GLY F 3 248 ? 57.29796 -24.09852 -12.73135 1.000 38.00916 248 GLY F N 1
ATOM 17919 C CA . GLY F 3 248 ? 55.98673 -23.49131 -12.58133 1.000 39.77157 248 GLY F CA 1
ATOM 17920 C C . GLY F 3 248 ? 55.71001 -22.93234 -11.19862 1.000 31.78821 248 GLY F C 1
ATOM 17921 O O . GLY F 3 248 ? 56.64245 -22.52826 -10.49202 1.000 39.58522 248 GLY F O 1
ATOM 17922 N N . ASN F 3 249 ? 54.43072 -22.88573 -10.81748 1.000 34.66531 249 ASN F N 1
ATOM 17923 C CA . ASN F 3 249 ? 53.97983 -22.27710 -9.56560 1.000 37.08905 249 ASN F CA 1
ATOM 17924 C C . ASN F 3 249 ? 54.04402 -23.23708 -8.39277 1.000 32.50601 249 ASN F C 1
ATOM 17925 O O . ASN F 3 249 ? 53.95429 -22.80519 -7.23828 1.000 35.02194 249 ASN F O 1
ATOM 17930 N N . LEU F 3 250 ? 54.13803 -24.52957 -8.67055 1.000 34.43009 250 LEU F N 1
ATOM 17931 C CA . LEU F 3 250 ? 54.12906 -25.57276 -7.66197 1.000 29.53846 250 LEU F CA 1
ATOM 17932 C C . LEU F 3 250 ? 55.23956 -26.52946 -8.03921 1.000 30.95677 250 LEU F C 1
ATOM 17933 O O . LEU F 3 250 ? 55.39848 -26.85948 -9.21709 1.000 36.53781 250 LEU F O 1
ATOM 17938 N N . VAL F 3 251 ? 56.02448 -26.94543 -7.06403 1.000 28.80328 251 VAL F N 1
ATOM 17939 C CA . VAL F 3 251 ? 57.21412 -27.72802 -7.37175 1.000 31.15463 251 VAL F CA 1
ATOM 17940 C C . VAL F 3 251 ? 57.31409 -28.91495 -6.43163 1.000 34.22293 251 VAL F C 1
ATOM 17941 O O . VAL F 3 251 ? 56.90195 -28.84722 -5.26969 1.000 32.90490 251 VAL F O 1
ATOM 17945 N N . LYS F 3 252 ? 57.89324 -30.00559 -6.94430 1.000 33.93606 252 LYS F N 1
ATOM 17946 C CA . LYS F 3 252 ? 58.15554 -31.18449 -6.13497 1.000 32.10335 252 LYS F CA 1
ATOM 17947 C C . LYS F 3 252 ? 59.26062 -30.90374 -5.12513 1.000 38.63343 252 LYS F C 1
ATOM 17948 O O . LYS F 3 252 ? 60.29887 -30.31826 -5.45570 1.000 36.62833 252 LYS F O 1
ATOM 17954 N N . LEU F 3 253 ? 59.04401 -31.33582 -3.88550 1.000 31.00424 253 LEU F N 1
ATOM 17955 C CA . LEU F 3 253 ? 60.07511 -31.19924 -2.85986 1.000 37.16125 253 LEU F CA 1
ATOM 17956 C C . LEU F 3 253 ? 61.05006 -32.36281 -2.98042 1.000 44.81449 253 LEU F C 1
ATOM 17957 O O . LEU F 3 253 ? 60.98076 -33.36112 -2.26020 1.000 42.59577 253 LEU F O 1
ATOM 17962 N N . GLU F 3 254 ? 61.96653 -32.23128 -3.93885 1.000 44.99487 254 GLU F N 1
ATOM 17963 C CA A GLU F 3 254 ? 63.00012 -33.24592 -4.10085 0.490 51.32601 254 GLU F CA 1
ATOM 17964 C CA B GLU F 3 254 ? 63.01688 -33.23180 -4.10650 0.510 51.32973 254 GLU F CA 1
ATOM 17965 C C . GLU F 3 254 ? 63.81675 -33.39419 -2.81937 1.000 53.25633 254 GLU F C 1
ATOM 17966 O O . GLU F 3 254 ? 64.01579 -34.51169 -2.32696 1.000 57.95652 254 GLU F O 1
ATOM 17977 N N . GLN F 3 255 ? 64.27524 -32.27791 -2.25279 1.000 46.35212 255 GLN F N 1
ATOM 17978 C CA . GLN F 3 255 ? 64.97105 -32.29669 -0.97490 1.000 55.56316 255 GLN F CA 1
ATOM 17979 C C . GLN F 3 255 ? 63.95618 -32.42640 0.16015 1.000 61.45854 255 GLN F C 1
ATOM 17980 O O . GLN F 3 255 ? 62.86761 -31.83449 0.11612 1.000 55.22392 255 GLN F O 1
ATOM 17986 N N . GLN F 3 256 ? 64.31287 -33.22032 1.17117 1.000 57.11764 256 GLN F N 1
ATOM 17987 C CA . GLN F 3 256 ? 63.40038 -33.52430 2.26447 1.000 57.88916 256 GLN F CA 1
ATOM 17988 C C . GLN F 3 256 ? 63.11317 -32.25304 3.06574 1.000 55.73383 256 GLN F C 1
ATOM 17989 O O . GLN F 3 256 ? 63.87813 -31.28262 3.02825 1.000 56.67685 256 GLN F O 1
ATOM 17995 N N . GLN F 3 257 ? 61.99342 -32.25326 3.79460 1.000 48.36525 257 GLN F N 1
ATOM 17996 C CA . GLN F 3 257 ? 61.55034 -31.02887 4.45714 1.000 49.39793 257 GLN F CA 1
ATOM 17997 C C . GLN F 3 257 ? 61.22391 -31.25010 5.92569 1.000 50.51235 257 GLN F C 1
ATOM 17998 O O . GLN F 3 257 ? 60.30024 -30.63333 6.47216 1.000 48.68667 257 GLN F O 1
ATOM 18004 N N . ILE F 3 258 ? 62.00227 -32.09340 6.61142 1.000 42.55304 258 ILE F N 1
ATOM 18005 C CA A ILE F 3 258 ? 61.76637 -32.38150 8.02123 0.080 49.15100 258 ILE F CA 1
ATOM 18006 C CA B ILE F 3 258 ? 61.72588 -32.35485 8.02068 0.920 49.14860 258 ILE F CA 1
ATOM 18007 C C . ILE F 3 258 ? 62.50718 -31.43177 8.95397 1.000 47.98125 258 ILE F C 1
ATOM 18008 O O . ILE F 3 258 ? 62.39225 -31.57049 10.18013 1.000 51.25769 258 ILE F O 1
ATOM 18017 N N . LYS F 3 259 ? 63.28131 -30.47728 8.42200 1.000 41.38520 259 LYS F N 1
ATOM 18018 C CA . LYS F 3 259 ? 63.90401 -29.46304 9.27085 1.000 43.77107 259 LYS F CA 1
ATOM 18019 C C . LYS F 3 259 ? 63.09782 -28.16329 9.34673 1.000 38.07966 259 LYS F C 1
ATOM 18020 O O . LYS F 3 259 ? 63.55482 -27.20100 9.98011 1.000 38.71728 259 LYS F O 1
ATOM 18026 N N . ILE F 3 260 ? 61.91620 -28.11165 8.72698 1.000 38.97871 260 ILE F N 1
ATOM 18027 C CA . ILE F 3 260 ? 60.94855 -27.06361 9.05078 1.000 34.54236 260 ILE F CA 1
ATOM 18028 C C . ILE F 3 260 ? 60.46818 -27.27285 10.47926 1.000 37.44962 260 ILE F C 1
ATOM 18029 O O . ILE F 3 260 ? 60.08689 -28.38756 10.86678 1.000 35.16943 260 ILE F O 1
ATOM 18034 N N . ILE F 3 261 ? 60.49426 -26.21454 11.27557 1.000 32.89362 261 ILE F N 1
ATOM 18035 C CA . ILE F 3 261 ? 60.03109 -26.31733 12.65462 1.000 32.79189 261 ILE F CA 1
ATOM 18036 C C . ILE F 3 261 ? 58.51249 -26.25882 12.64411 1.000 33.85449 261 ILE F C 1
ATOM 18037 O O . ILE F 3 261 ? 57.92200 -25.42012 11.95763 1.000 31.70535 261 ILE F O 1
ATOM 18042 N N . ARG F 3 262 ? 57.87946 -27.17829 13.37274 1.000 32.67090 262 ARG F N 1
ATOM 18043 C CA . ARG F 3 262 ? 56.43916 -27.34752 13.35543 1.000 36.35939 262 ARG F CA 1
ATOM 18044 C C . ARG F 3 262 ? 55.96340 -27.59431 14.77468 1.000 34.15558 262 ARG F C 1
ATOM 18045 O O . ARG F 3 262 ? 56.62242 -28.29093 15.54241 1.000 31.76163 262 ARG F O 1
ATOM 18053 N N . ALA F 3 263 ? 54.77177 -27.08740 15.08073 1.000 29.31211 263 ALA F N 1
ATOM 18054 C CA . ALA F 3 263 ? 54.17369 -27.28627 16.39447 1.000 32.45674 263 ALA F CA 1
ATOM 18055 C C . ALA F 3 263 ? 53.82978 -28.74437 16.65574 1.000 37.07334 263 ALA F C 1
ATOM 18056 O O . ALA F 3 263 ? 53.79329 -29.17238 17.81582 1.000 34.76280 263 ALA F O 1
ATOM 18058 N N . GLU F 3 264 ? 53.56782 -29.52009 15.60654 1.000 31.52181 264 GLU F N 1
ATOM 18059 C CA . GLU F 3 264 ? 53.08527 -30.88722 15.77332 1.000 42.95291 264 GLU F CA 1
ATOM 18060 C C . GLU F 3 264 ? 54.15542 -31.92916 15.43184 1.000 45.29387 264 GLU F C 1
ATOM 18061 O O . GLU F 3 264 ? 53.82572 -33.07611 15.12016 1.000 48.84895 264 GLU F O 1
ATOM 18067 N N . GLN F 3 265 ? 55.43145 -31.55141 15.49366 1.000 40.77952 265 GLN F N 1
ATOM 18068 C CA . GLN F 3 265 ? 56.54206 -32.49593 15.31593 1.000 50.50130 265 GLN F CA 1
ATOM 18069 C C . GLN F 3 265 ? 56.35478 -33.69376 16.21924 1.000 47.42813 265 GLN F C 1
ATOM 18070 O O . GLN F 3 265 ? 56.71501 -33.62552 17.39398 1.000 51.61708 265 GLN F O 1
ATOM 18076 N N . GLU F 3 302 ? 52.83003 -12.05250 22.45067 1.000 47.33818 302 GLU F N 1
ATOM 18077 C CA . GLU F 3 302 ? 52.90930 -11.12243 21.32500 1.000 51.89395 302 GLU F CA 1
ATOM 18078 C C . GLU F 3 302 ? 51.48658 -10.73357 20.88638 1.000 55.60046 302 GLU F C 1
ATOM 18079 O O . GLU F 3 302 ? 50.49802 -11.27377 21.41305 1.000 58.05104 302 GLU F O 1
ATOM 18085 N N . THR F 3 303 ? 51.37129 -9.79171 19.94150 1.000 56.01140 303 THR F N 1
ATOM 18086 C CA . THR F 3 303 ? 50.07409 -9.22966 19.58880 1.000 55.90102 303 THR F CA 1
ATOM 18087 C C . THR F 3 303 ? 49.82285 -9.47295 18.10907 1.000 56.31059 303 THR F C 1
ATOM 18088 O O . THR F 3 303 ? 49.41553 -10.58305 17.72701 1.000 54.53363 303 THR F O 1
ATOM 18092 N N . ILE F 3 304 ? 50.02771 -8.46595 17.23626 1.000 58.85191 304 ILE F N 1
ATOM 18093 C CA . ILE F 3 304 ? 49.75055 -8.62486 15.80311 1.000 52.22397 304 ILE F CA 1
ATOM 18094 C C . ILE F 3 304 ? 50.43261 -9.87601 15.27170 1.000 47.44356 304 ILE F C 1
ATOM 18095 O O . ILE F 3 304 ? 49.84877 -10.65451 14.50355 1.000 39.62393 304 ILE F O 1
ATOM 18100 N N . CYS F 3 305 ? 51.67321 -10.10135 15.68922 1.000 33.86275 305 CYS F N 1
ATOM 18101 C CA . CYS F 3 305 ? 52.35593 -11.33199 15.32278 1.000 44.69756 305 CYS F CA 1
ATOM 18102 C C . CYS F 3 305 ? 51.61118 -12.57497 15.80676 1.000 38.39589 305 CYS F C 1
ATOM 18103 O O . CYS F 3 305 ? 51.84386 -13.66353 15.27155 1.000 34.89375 305 CYS F O 1
ATOM 18106 N N . SER F 3 306 ? 50.70721 -12.44365 16.78241 1.000 34.24307 306 SER F N 1
ATOM 18107 C CA . SER F 3 306 ? 49.98702 -13.59356 17.33214 1.000 37.91888 306 SER F CA 1
ATOM 18108 C C . SER F 3 306 ? 48.61011 -13.76206 16.70279 1.000 39.02590 306 SER F C 1
ATOM 18109 O O . SER F 3 306 ? 47.76740 -14.49385 17.23277 1.000 39.21680 306 SER F O 1
ATOM 18112 N N . LEU F 3 307 ? 48.37588 -13.09651 15.58489 1.000 32.79367 307 LEU F N 1
ATOM 18113 C CA . LEU F 3 307 ? 47.08359 -13.11240 14.92570 1.000 30.82554 307 LEU F CA 1
ATOM 18114 C C . LEU F 3 307 ? 46.77262 -14.48397 14.33748 1.000 34.34634 307 LEU F C 1
ATOM 18115 O O . LEU F 3 307 ? 47.58430 -15.04356 13.59828 1.000 32.26729 307 LEU F O 1
ATOM 18120 N N . ARG F 3 308 ? 45.58536 -15.02171 14.63401 1.000 31.01048 308 ARG F N 1
ATOM 18121 C CA . ARG F 3 308 ? 45.25904 -16.35239 14.14151 1.000 32.88741 308 ARG F CA 1
ATOM 18122 C C . ARG F 3 308 ? 44.73313 -16.24145 12.71168 1.000 28.78619 308 ARG F C 1
ATOM 18123 O O . ARG F 3 308 ? 44.01185 -15.30324 12.36559 1.000 28.66207 308 ARG F O 1
ATOM 18131 N N . LEU F 3 309 ? 45.15691 -17.17053 11.85553 1.000 24.86562 309 LEU F N 1
ATOM 18132 C CA A LEU F 3 309 ? 44.97506 -17.07384 10.41659 0.500 25.90177 309 LEU F CA 1
ATOM 18133 C CA B LEU F 3 309 ? 44.87162 -17.01866 10.43872 0.500 25.91982 309 LEU F CA 1
ATOM 18134 C C . LEU F 3 309 ? 44.15061 -18.21095 9.83300 1.000 30.71411 309 LEU F C 1
ATOM 18135 O O . LEU F 3 309 ? 43.81680 -18.16295 8.64227 1.000 29.33388 309 LEU F O 1
ATOM 18144 N N . ARG F 3 310 ? 43.85900 -19.24945 10.61117 1.000 25.46669 310 ARG F N 1
ATOM 18145 C CA . ARG F 3 310 ? 43.10444 -20.38715 10.10911 1.000 28.55472 310 ARG F CA 1
ATOM 18146 C C . ARG F 3 310 ? 41.98175 -20.69871 11.08353 1.000 34.35232 310 ARG F C 1
ATOM 18147 O O . ARG F 3 310 ? 42.06629 -20.38379 12.27566 1.000 31.10352 310 ARG F O 1
ATOM 18155 N N . GLU F 3 311 ? 40.91097 -21.29288 10.56594 1.000 26.72888 311 GLU F N 1
ATOM 18156 C CA . GLU F 3 311 ? 39.78572 -21.67080 11.40695 1.000 30.49069 311 GLU F CA 1
ATOM 18157 C C . GLU F 3 311 ? 39.10808 -22.85158 10.73226 1.000 28.71301 311 GLU F C 1
ATOM 18158 O O . GLU F 3 311 ? 38.90179 -22.83507 9.51628 1.000 31.60547 311 GLU F O 1
ATOM 18164 N N . ASN F 3 312 ? 38.75785 -23.86454 11.50970 1.000 29.23363 312 ASN F N 1
ATOM 18165 C CA . ASN F 3 312 ? 38.07483 -25.02304 10.93914 1.000 27.74085 312 ASN F CA 1
ATOM 18166 C C . ASN F 3 312 ? 36.58826 -24.72338 10.83494 1.000 31.12622 312 ASN F C 1
ATOM 18167 O O . ASN F 3 312 ? 35.95639 -24.30842 11.80875 1.000 33.30254 312 ASN F O 1
ATOM 18172 N N . MET F 3 313 ? 36.03628 -24.91981 9.64829 1.000 31.13480 313 MET F N 1
ATOM 18173 C CA A MET F 3 313 ? 34.65995 -24.53251 9.40270 0.500 31.87236 313 MET F CA 1
ATOM 18174 C CA B MET F 3 313 ? 34.66412 -24.55091 9.33804 0.500 31.90503 313 MET F CA 1
ATOM 18175 C C . MET F 3 313 ? 33.65952 -25.67752 9.52128 1.000 33.07998 313 MET F C 1
ATOM 18176 O O . MET F 3 313 ? 32.45972 -25.43780 9.36235 1.000 35.63444 313 MET F O 1
ATOM 18185 N N . THR F 3 314 ? 34.09914 -26.89903 9.80573 1.000 33.46271 314 THR F N 1
ATOM 18186 C CA . THR F 3 314 ? 33.13407 -27.99851 9.82944 1.000 30.44166 314 THR F CA 1
ATOM 18187 C C . THR F 3 314 ? 31.94214 -27.64117 10.70040 1.000 33.19309 314 THR F C 1
ATOM 18188 O O . THR F 3 314 ? 32.09388 -27.24161 11.86275 1.000 33.71470 314 THR F O 1
ATOM 18192 N N . THR F 3 315 ? 30.75111 -27.75978 10.10958 1.000 35.14130 315 THR F N 1
ATOM 18193 C CA . THR F 3 315 ? 29.53654 -27.43422 10.83928 1.000 32.78262 315 THR F CA 1
ATOM 18194 C C . THR F 3 315 ? 29.31744 -28.38423 12.00461 1.000 35.44345 315 THR F C 1
ATOM 18195 O O . THR F 3 315 ? 28.57070 -28.04143 12.92792 1.000 32.95965 315 THR F O 1
ATOM 18199 N N . ARG F 3 316 ? 29.94511 -29.57542 11.98110 1.000 33.42957 316 ARG F N 1
ATOM 18200 C CA . ARG F 3 316 ? 29.72941 -30.52830 13.07013 1.000 35.49924 316 ARG F CA 1
ATOM 18201 C C . ARG F 3 316 ? 30.45725 -30.14446 14.35316 1.000 35.61283 316 ARG F C 1
ATOM 18202 O O . ARG F 3 316 ? 30.01641 -30.54376 15.43787 1.000 35.81565 316 ARG F O 1
ATOM 18210 N N . SER F 3 317 ? 31.52957 -29.36118 14.26777 1.000 35.33299 317 SER F N 1
ATOM 18211 C CA . SER F 3 317 ? 32.19624 -28.90192 15.48068 1.000 34.51019 317 SER F CA 1
ATOM 18212 C C . SER F 3 317 ? 31.63168 -27.58664 15.98880 1.000 36.11659 317 SER F C 1
ATOM 18213 O O . SER F 3 317 ? 31.62886 -27.36294 17.20366 1.000 39.13224 317 SER F O 1
ATOM 18216 N N . GLN F 3 318 ? 31.15385 -26.71949 15.08759 1.000 30.89189 318 GLN F N 1
ATOM 18217 C CA . GLN F 3 318 ? 30.62353 -25.40880 15.44615 1.000 32.30725 318 GLN F CA 1
ATOM 18218 C C . GLN F 3 318 ? 29.56811 -24.98736 14.43216 1.000 33.47897 318 GLN F C 1
ATOM 18219 O O . GLN F 3 318 ? 29.83070 -24.97826 13.22388 1.000 32.98515 318 GLN F O 1
ATOM 18225 N N . SER F 3 319 ? 28.40159 -24.57257 14.91853 1.000 27.46649 319 SER F N 1
ATOM 18226 C CA . SER F 3 319 ? 27.37404 -24.06644 14.02214 1.000 29.95662 319 SER F CA 1
ATOM 18227 C C . SER F 3 319 ? 26.60366 -22.97544 14.74094 1.000 29.08414 319 SER F C 1
ATOM 18228 O O . SER F 3 319 ? 26.40966 -23.05223 15.95690 1.000 27.48897 319 SER F O 1
ATOM 18231 N N . ASP F 3 320 ? 26.19120 -21.95459 13.98618 1.000 23.96004 320 ASP F N 1
ATOM 18232 C CA . ASP F 3 320 ? 25.31933 -20.92659 14.54208 1.000 28.12244 320 ASP F CA 1
ATOM 18233 C C . ASP F 3 320 ? 23.85313 -21.27939 14.43459 1.000 27.82039 320 ASP F C 1
ATOM 18234 O O . ASP F 3 320 ? 23.07754 -20.91225 15.33016 1.000 28.47521 320 ASP F O 1
ATOM 18239 N N . ILE F 3 321 ? 23.45678 -21.96079 13.35699 1.000 24.93817 321 ILE F N 1
ATOM 18240 C CA . ILE F 3 321 ? 22.09374 -22.45742 13.17471 1.000 25.00544 321 ILE F CA 1
ATOM 18241 C C . ILE F 3 321 ? 22.15675 -23.96988 13.01967 1.000 26.70426 321 ILE F C 1
ATOM 18242 O O . ILE F 3 321 ? 22.92999 -24.48228 12.20431 1.000 26.08437 321 ILE F O 1
ATOM 18247 N N . VAL F 3 322 ? 21.33987 -24.68049 13.79873 1.000 28.68273 322 VAL F N 1
ATOM 18248 C CA . VAL F 3 322 ? 21.23068 -26.13866 13.71307 1.000 25.44193 322 VAL F CA 1
ATOM 18249 C C . VAL F 3 322 ? 19.74811 -26.47368 13.75065 1.000 25.96769 322 VAL F C 1
ATOM 18250 O O . VAL F 3 322 ? 19.06813 -26.16557 14.73407 1.000 28.66447 322 VAL F O 1
ATOM 18254 N N . SER F 3 323 ? 19.24688 -27.08501 12.68638 1.000 26.11065 323 SER F N 1
ATOM 18255 C CA . SER F 3 323 ? 17.90904 -27.66533 12.66871 1.000 25.29131 323 SER F CA 1
ATOM 18256 C C . SER F 3 323 ? 18.06293 -29.17042 12.64157 1.000 25.59018 323 SER F C 1
ATOM 18257 O O . SER F 3 323 ? 18.65378 -29.70674 11.70362 1.000 30.50713 323 SER F O 1
ATOM 18260 N N . ARG F 3 324 ? 17.51434 -29.85001 13.64820 1.000 29.78563 324 ARG F N 1
ATOM 18261 C CA . ARG F 3 324 ? 17.73333 -31.28759 13.75688 1.000 30.62919 324 ARG F CA 1
ATOM 18262 C C . ARG F 3 324 ? 17.43599 -32.00991 12.44673 1.000 34.21199 324 ARG F C 1
ATOM 18263 O O . ARG F 3 324 ? 18.18203 -32.90993 12.05273 1.000 30.98326 324 ARG F O 1
ATOM 18271 N N . GLN F 3 325 ? 16.35909 -31.63655 11.75089 1.000 30.11271 325 GLN F N 1
ATOM 18272 C CA . GLN F 3 325 ? 15.95442 -32.38039 10.56220 1.000 31.36354 325 GLN F CA 1
ATOM 18273 C C . GLN F 3 325 ? 16.23761 -31.62718 9.27108 1.000 34.63641 325 GLN F C 1
ATOM 18274 O O . GLN F 3 325 ? 15.78428 -32.05679 8.20821 1.000 39.29586 325 GLN F O 1
ATOM 18280 N N . ALA F 3 326 ? 17.00567 -30.54601 9.31999 1.000 29.91806 326 ALA F N 1
ATOM 18281 C CA . ALA F 3 326 ? 17.21816 -29.78824 8.08942 1.000 29.35854 326 ALA F CA 1
ATOM 18282 C C . ALA F 3 326 ? 18.68633 -29.51605 7.78829 1.000 28.33131 326 ALA F C 1
ATOM 18283 O O . ALA F 3 326 ? 19.07814 -29.55531 6.61856 1.000 28.85608 326 ALA F O 1
ATOM 18285 N N . GLY F 3 327 ? 19.50005 -29.21695 8.79337 1.000 24.44593 327 GLY F N 1
ATOM 18286 C CA . GLY F 3 327 ? 20.91783 -28.99574 8.53599 1.000 28.91699 327 GLY F CA 1
ATOM 18287 C C . GLY F 3 327 ? 21.51933 -27.97432 9.48706 1.000 23.64520 327 GLY F C 1
ATOM 18288 O O . GLY F 3 327 ? 20.97457 -27.68916 10.55107 1.000 27.71541 327 GLY F O 1
ATOM 18289 N N . ARG F 3 328 ? 22.67503 -27.44697 9.07157 1.000 24.44982 328 ARG F N 1
ATOM 18290 C CA . ARG F 3 328 ? 23.53987 -26.63947 9.92256 1.000 26.45127 328 ARG F CA 1
ATOM 18291 C C . ARG F 3 328 ? 24.22413 -25.56504 9.08709 1.000 27.40141 328 ARG F C 1
ATOM 18292 O O . ARG F 3 328 ? 24.61436 -25.82335 7.94664 1.000 24.54586 328 ARG F O 1
ATOM 18300 N N . ILE F 3 329 ? 24.40425 -24.38135 9.68175 1.000 24.33134 329 ILE F N 1
ATOM 18301 C CA . ILE F 3 329 ? 25.19783 -23.29381 9.11404 1.000 29.22035 329 ILE F CA 1
ATOM 18302 C C . ILE F 3 329 ? 26.19818 -22.78752 10.13766 1.000 27.85328 329 ILE F C 1
ATOM 18303 O O . ILE F 3 329 ? 25.82780 -22.48789 11.27726 1.000 30.69956 329 ILE F O 1
ATOM 18308 N N . ASN F 3 330 ? 27.43136 -22.57150 9.68432 1.000 28.01408 330 ASN F N 1
ATOM 18309 C CA . ASN F 3 330 ? 28.53563 -22.05098 10.49160 1.000 25.43134 330 ASN F CA 1
ATOM 18310 C C . ASN F 3 330 ? 29.06318 -20.76052 9.85091 1.000 29.42558 330 ASN F C 1
ATOM 18311 O O . ASN F 3 330 ? 29.64942 -20.79256 8.76719 1.000 26.76102 330 ASN F O 1
ATOM 18316 N N . ILE F 3 331 ? 28.84736 -19.62892 10.51469 1.000 27.34676 331 ILE F N 1
ATOM 18317 C CA . ILE F 3 331 ? 29.20075 -18.30441 10.00699 1.000 27.01771 331 ILE F CA 1
ATOM 18318 C C . ILE F 3 331 ? 30.53884 -17.92373 10.61061 1.000 26.75961 331 ILE F C 1
ATOM 18319 O O . ILE F 3 331 ? 30.62385 -17.66699 11.81672 1.000 32.95762 331 ILE F O 1
ATOM 18324 N N . VAL F 3 332 ? 31.59032 -17.85464 9.80483 1.000 27.43217 332 VAL F N 1
ATOM 18325 C CA . VAL F 3 332 ? 32.91344 -17.47898 10.31876 1.000 26.69614 332 VAL F CA 1
ATOM 18326 C C . VAL F 3 332 ? 33.15363 -16.02443 9.92578 1.000 28.25119 332 VAL F C 1
ATOM 18327 O O . VAL F 3 332 ? 33.64682 -15.71957 8.83368 1.000 24.70065 332 VAL F O 1
ATOM 18331 N N . ASN F 3 333 ? 32.79281 -15.11145 10.83045 1.000 28.76686 333 ASN F N 1
ATOM 18332 C CA . ASN F 3 333 ? 32.93308 -13.67401 10.62688 1.000 28.87289 333 ASN F CA 1
ATOM 18333 C C . ASN F 3 333 ? 33.98786 -13.15170 11.60087 1.000 28.50332 333 ASN F C 1
ATOM 18334 O O . ASN F 3 333 ? 34.70975 -13.93481 12.23839 1.000 25.30217 333 ASN F O 1
ATOM 18339 N N . GLN F 3 334 ? 34.09678 -11.82052 11.70612 1.000 23.18529 334 GLN F N 1
ATOM 18340 C CA . GLN F 3 334 ? 35.11141 -11.23012 12.57122 1.000 26.18302 334 GLN F CA 1
ATOM 18341 C C . GLN F 3 334 ? 34.83856 -11.48659 14.04045 1.000 31.78139 334 GLN F C 1
ATOM 18342 O O . GLN F 3 334 ? 35.71283 -11.21931 14.87427 1.000 30.20685 334 GLN F O 1
ATOM 18348 N N . GLN F 3 335 ? 33.65154 -11.97862 14.38682 1.000 26.53573 335 GLN F N 1
ATOM 18349 C CA . GLN F 3 335 ? 33.38114 -12.30945 15.77655 1.000 28.86344 335 GLN F CA 1
ATOM 18350 C C . GLN F 3 335 ? 33.75636 -13.75494 16.09300 1.000 31.15392 335 GLN F C 1
ATOM 18351 O O . GLN F 3 335 ? 33.61370 -14.19599 17.24258 1.000 31.01210 335 GLN F O 1
ATOM 18357 N N . LYS F 3 336 ? 34.24729 -14.48299 15.09589 1.000 24.12265 336 LYS F N 1
ATOM 18358 C CA . LYS F 3 336 ? 34.88611 -15.78117 15.28147 1.000 30.18304 336 LYS F CA 1
ATOM 18359 C C . LYS F 3 336 ? 36.37703 -15.74810 15.00253 1.000 31.91800 336 LYS F C 1
ATOM 18360 O O . LYS F 3 336 ? 37.14321 -16.43763 15.68615 1.000 27.08023 336 LYS F O 1
ATOM 18366 N N . LEU F 3 337 ? 36.79475 -15.00376 13.98023 1.000 29.13559 337 LEU F N 1
ATOM 18367 C CA . LEU F 3 337 ? 38.18756 -14.96509 13.53547 1.000 30.77670 337 LEU F CA 1
ATOM 18368 C C . LEU F 3 337 ? 38.58440 -13.50012 13.40935 1.000 32.35080 337 LEU F C 1
ATOM 18369 O O . LEU F 3 337 ? 38.21610 -12.83316 12.42246 1.000 30.30291 337 LEU F O 1
ATOM 18374 N N . PRO F 3 338 ? 39.33257 -12.96596 14.38418 1.000 28.15206 338 PRO F N 1
ATOM 18375 C CA . PRO F 3 338 ? 39.46825 -11.49478 14.49909 1.000 35.10614 338 PRO F CA 1
ATOM 18376 C C . PRO F 3 338 ? 40.04217 -10.80357 13.27783 1.000 27.08776 338 PRO F C 1
ATOM 18377 O O . PRO F 3 338 ? 39.62642 -9.68142 12.96306 1.000 26.46709 338 PRO F O 1
ATOM 18381 N N . VAL F 3 339 ? 40.99341 -11.43192 12.58237 1.000 27.17623 339 VAL F N 1
ATOM 18382 C CA . VAL F 3 339 ? 41.65008 -10.74322 11.47488 1.000 27.90412 339 VAL F CA 1
ATOM 18383 C C . VAL F 3 339 ? 40.70047 -10.45806 10.32980 1.000 25.80367 339 VAL F C 1
ATOM 18384 O O . VAL F 3 339 ? 41.01027 -9.62257 9.47365 1.000 27.30860 339 VAL F O 1
ATOM 18388 N N . LEU F 3 340 ? 39.53465 -11.11916 10.29928 1.000 24.98245 340 LEU F N 1
ATOM 18389 C CA . LEU F 3 340 ? 38.53542 -10.83471 9.27416 1.000 28.30098 340 LEU F CA 1
ATOM 18390 C C . LEU F 3 340 ? 38.01215 -9.40889 9.37968 1.000 29.04133 340 LEU F C 1
ATOM 18391 O O . LEU F 3 340 ? 37.52753 -8.87470 8.38190 1.000 31.06338 340 LEU F O 1
ATOM 18396 N N . ARG F 3 341 ? 38.08798 -8.79015 10.56634 1.000 27.66221 341 ARG F N 1
ATOM 18397 C CA . ARG F 3 341 ? 37.78839 -7.36256 10.68893 1.000 31.55475 341 ARG F CA 1
ATOM 18398 C C . ARG F 3 341 ? 38.61417 -6.54091 9.71324 1.000 31.01955 341 ARG F C 1
ATOM 18399 O O . ARG F 3 341 ? 38.10243 -5.61842 9.06767 1.000 35.80171 341 ARG F O 1
ATOM 18404 N N . TYR F 3 342 ? 39.87736 -6.89728 9.56002 1.000 29.47283 342 TYR F N 1
ATOM 18405 C CA A TYR F 3 342 ? 40.84510 -6.15993 8.74462 0.480 32.41993 342 TYR F CA 1
ATOM 18406 C CA B TYR F 3 342 ? 40.76723 -6.10434 8.72588 0.520 32.35760 342 TYR F CA 1
ATOM 18407 C C . TYR F 3 342 ? 40.77951 -6.55788 7.27363 1.000 31.20903 342 TYR F C 1
ATOM 18408 O O . TYR F 3 342 ? 40.92941 -5.71466 6.38745 1.000 28.30955 342 TYR F O 1
ATOM 18425 N N . LEU F 3 343 ? 40.58645 -7.85001 6.99442 1.000 31.50852 343 LEU F N 1
ATOM 18426 C CA . LEU F 3 343 ? 40.36767 -8.26148 5.60966 1.000 29.51880 343 LEU F CA 1
ATOM 18427 C C . LEU F 3 343 ? 39.04428 -7.72104 5.06657 1.000 32.33328 343 LEU F C 1
ATOM 18428 O O . LEU F 3 343 ? 38.91120 -7.50023 3.86059 1.000 32.11156 343 LEU F O 1
ATOM 18433 N N . ASN F 3 344 ? 38.06413 -7.50073 5.94026 1.000 28.14437 344 ASN F N 1
ATOM 18434 C CA . ASN F 3 344 ? 36.67470 -7.21754 5.54970 1.000 30.85163 344 ASN F CA 1
ATOM 18435 C C . ASN F 3 344 ? 36.14446 -8.30393 4.60330 1.000 28.67339 344 ASN F C 1
ATOM 18436 O O . ASN F 3 344 ? 35.56602 -8.03453 3.55279 1.000 28.04561 344 ASN F O 1
ATOM 18441 N N . MET F 3 345 ? 36.33618 -9.54855 5.01701 1.000 29.46208 345 MET F N 1
ATOM 18442 C CA . MET F 3 345 ? 35.99641 -10.76217 4.28537 1.000 27.41231 345 MET F CA 1
ATOM 18443 C C . MET F 3 345 ? 35.49204 -11.76816 5.31250 1.000 22.37556 345 MET F C 1
ATOM 18444 O O . MET F 3 345 ? 35.87803 -11.70391 6.47687 1.000 25.45950 345 MET F O 1
ATOM 18449 N N . SER F 3 346 ? 34.61324 -12.67978 4.90658 1.000 22.46772 346 SER F N 1
ATOM 18450 C CA . SER F 3 346 ? 34.17428 -13.70490 5.85098 1.000 28.18125 346 SER F CA 1
ATOM 18451 C C . SER F 3 346 ? 33.75036 -14.93434 5.06313 1.000 27.02743 346 SER F C 1
ATOM 18452 O O . SER F 3 346 ? 33.74357 -14.93583 3.82871 1.000 25.25913 346 SER F O 1
ATOM 18455 N N . ALA F 3 347 ? 33.39740 -15.99258 5.78453 1.000 23.76260 347 ALA F N 1
ATOM 18456 C CA . ALA F 3 347 ? 33.03594 -17.19865 5.07589 1.000 24.37278 347 ALA F CA 1
ATOM 18457 C C . ALA F 3 347 ? 31.94392 -17.89872 5.85790 1.000 26.70893 347 ALA F C 1
ATOM 18458 O O . ALA F 3 347 ? 31.82626 -17.74310 7.07856 1.000 28.08460 347 ALA F O 1
ATOM 18460 N N . GLU F 3 348 ? 31.14752 -18.66499 5.13683 1.000 25.66130 348 GLU F N 1
ATOM 18461 C CA . GLU F 3 348 ? 30.05117 -19.43962 5.70919 1.000 27.54008 348 GLU F CA 1
ATOM 18462 C C . GLU F 3 348 ? 30.17188 -20.85646 5.17323 1.000 27.12128 348 GLU F C 1
ATOM 18463 O O . GLU F 3 348 ? 30.42080 -21.05182 3.97905 1.000 25.65268 348 GLU F O 1
ATOM 18469 N N . ARG F 3 349 ? 29.98208 -21.83562 6.05259 1.000 26.46316 349 ARG F N 1
ATOM 18470 C CA . ARG F 3 349 ? 29.88072 -23.24046 5.67189 1.000 30.22104 349 ARG F CA 1
ATOM 18471 C C . ARG F 3 349 ? 28.49946 -23.77333 5.99372 1.000 25.13403 349 ARG F C 1
ATOM 18472 O O . ARG F 3 349 ? 28.00860 -23.58129 7.11329 1.000 27.81566 349 ARG F O 1
ATOM 18480 N N . GLY F 3 350 ? 27.88608 -24.43684 5.01854 1.000 26.08628 350 GLY F N 1
ATOM 18481 C CA . GLY F 3 350 ? 26.51781 -24.91185 5.16117 1.000 27.16560 350 GLY F CA 1
ATOM 18482 C C . GLY F 3 350 ? 26.35708 -26.37734 4.82511 1.000 27.56397 350 GLY F C 1
ATOM 18483 O O . GLY F 3 350 ? 27.01500 -26.90012 3.92137 1.000 27.09988 350 GLY F O 1
ATOM 18484 N N . HIS F 3 351 ? 25.48586 -27.04650 5.57599 1.000 29.89830 351 HIS F N 1
ATOM 18485 C CA . HIS F 3 351 ? 25.16275 -28.45338 5.33067 1.000 28.69237 351 HIS F CA 1
ATOM 18486 C C . HIS F 3 351 ? 23.64411 -28.58991 5.29902 1.000 28.99737 351 HIS F C 1
ATOM 18487 O O . HIS F 3 351 ? 22.99996 -28.45503 6.34002 1.000 30.65024 351 HIS F O 1
ATOM 18494 N N . LEU F 3 352 ? 23.07747 -28.84798 4.11935 1.000 26.29822 352 LEU F N 1
ATOM 18495 C CA . LEU F 3 352 ? 21.63596 -29.05433 3.95187 1.000 28.45277 352 LEU F CA 1
ATOM 18496 C C . LEU F 3 352 ? 21.35933 -30.54815 3.81650 1.000 26.96984 352 LEU F C 1
ATOM 18497 O O . LEU F 3 352 ? 21.94016 -31.21194 2.94952 1.000 27.68356 352 LEU F O 1
ATOM 18502 N N . PHE F 3 353 ? 20.47996 -31.07678 4.66482 1.000 31.40516 353 PHE F N 1
ATOM 18503 C CA . PHE F 3 353 ? 20.07232 -32.47869 4.52054 1.000 30.71863 353 PHE F CA 1
ATOM 18504 C C . PHE F 3 353 ? 19.20305 -32.61859 3.27124 1.000 28.88672 353 PHE F C 1
ATOM 18505 O O . PHE F 3 353 ? 18.71674 -31.61876 2.73268 1.000 30.16975 353 PHE F O 1
ATOM 18513 N N . PRO F 3 354 ? 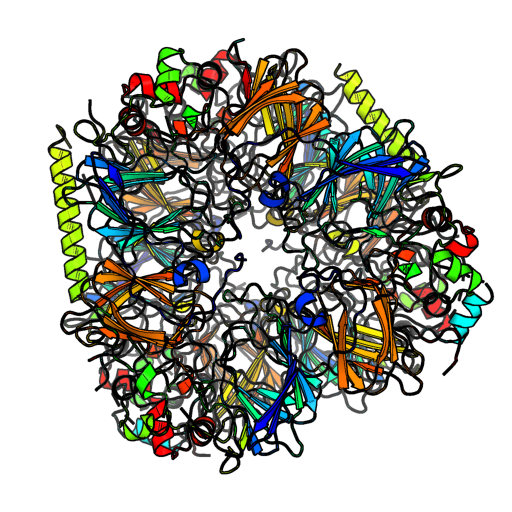18.97613 -33.85045 2.79084 1.000 30.83186 354 PRO F N 1
ATOM 18514 C CA . PRO F 3 354 ? 18.20775 -34.03541 1.54676 1.000 30.88498 354 PRO F CA 1
ATOM 18515 C C . PRO F 3 354 ? 16.92740 -33.21820 1.53107 1.000 28.41366 354 PRO F C 1
ATOM 18516 O O . PRO F 3 354 ? 16.19763 -33.15055 2.52425 1.000 28.62183 354 PRO F O 1
ATOM 18520 N N . ASP F 3 355 ? 16.69634 -32.53893 0.40784 1.000 27.74935 355 ASP F N 1
ATOM 18521 C CA . ASP F 3 355 ? 15.47735 -31.78147 0.12647 1.000 28.40873 355 ASP F CA 1
ATOM 18522 C C . ASP F 3 355 ? 15.27684 -30.57164 1.02972 1.000 30.42767 355 ASP F C 1
ATOM 18523 O O . ASP F 3 355 ? 14.23727 -29.89405 0.91987 1.000 26.55486 355 ASP F O 1
ATOM 18528 N N . ALA F 3 356 ? 16.25259 -30.24188 1.88607 1.000 25.89308 356 ALA F N 1
ATOM 18529 C CA . ALA F 3 356 ? 16.14332 -29.06867 2.74053 1.000 28.34862 356 ALA F CA 1
ATOM 18530 C C . ALA F 3 356 ? 16.38299 -27.79860 1.92288 1.000 27.07479 356 ALA F C 1
ATOM 18531 O O . ALA F 3 356 ? 16.93498 -27.83365 0.82000 1.000 26.63439 356 ALA F O 1
ATOM 18533 N N . LEU F 3 357 ? 15.96207 -26.66470 2.48137 1.000 27.18059 357 LEU F N 1
ATOM 18534 C CA . LEU F 3 357 ? 16.07850 -25.38265 1.80643 1.000 27.75837 357 LEU F CA 1
ATOM 18535 C C . LEU F 3 357 ? 16.90901 -24.40117 2.62925 1.000 30.90429 357 LEU F C 1
ATOM 18536 O O . LEU F 3 357 ? 16.95937 -24.46881 3.85959 1.000 29.34353 357 LEU F O 1
ATOM 18541 N N . TYR F 3 358 ? 17.53995 -23.47103 1.92890 1.000 28.86059 358 TYR F N 1
ATOM 18542 C CA . TYR F 3 358 ? 18.09059 -22.26783 2.53476 1.000 27.60256 358 TYR F CA 1
ATOM 18543 C C . TYR F 3 358 ? 17.07761 -21.14799 2.28410 1.000 27.02437 358 TYR F C 1
ATOM 18544 O O . TYR F 3 358 ? 16.77201 -20.82695 1.13204 1.000 26.96259 358 TYR F O 1
ATOM 18553 N N . VAL F 3 359 ? 16.54738 -20.57633 3.36041 1.000 26.75950 359 VAL F N 1
ATOM 18554 C CA . VAL F 3 359 ? 15.39043 -19.68550 3.28973 1.000 28.12371 359 VAL F CA 1
ATOM 18555 C C . VAL F 3 359 ? 15.66526 -18.53738 2.31949 1.000 25.85605 359 VAL F C 1
ATOM 18556 O O . VAL F 3 359 ? 16.79486 -18.01732 2.26959 1.000 26.66227 359 VAL F O 1
ATOM 18560 N N . PRO F 3 360 ? 14.67107 -18.10092 1.55438 1.000 25.73584 360 PRO F N 1
ATOM 18561 C CA . PRO F 3 360 ? 14.87947 -16.95560 0.65937 1.000 24.65549 360 PRO F CA 1
ATOM 18562 C C . PRO F 3 360 ? 15.35330 -15.74959 1.46195 1.000 28.90442 360 PRO F C 1
ATOM 18563 O O . PRO F 3 360 ? 14.92101 -15.53916 2.59967 1.000 28.31638 360 PRO F O 1
ATOM 18567 N N . HIS F 3 361 ? 16.24370 -14.95789 0.86583 1.000 26.86270 361 HIS F N 1
ATOM 18568 C CA . HIS F 3 361 ? 17.03002 -14.01330 1.66316 1.000 20.86376 361 HIS F CA 1
ATOM 18569 C C . HIS F 3 361 ? 17.80994 -13.11393 0.72027 1.000 26.93691 361 HIS F C 1
ATOM 18570 O O . HIS F 3 361 ? 17.96165 -13.41279 -0.46594 1.000 29.48372 361 HIS F O 1
ATOM 18577 N N . TRP F 3 362 ? 18.32566 -12.01186 1.26890 1.000 22.97661 362 TRP F N 1
ATOM 18578 C CA . TRP F 3 362 ? 19.27376 -11.19597 0.52755 1.000 24.84994 362 TRP F CA 1
ATOM 18579 C C . TRP F 3 362 ? 20.38804 -10.74099 1.45818 1.000 21.99256 362 TRP F C 1
ATOM 18580 O O . TRP F 3 362 ? 20.20149 -10.60287 2.67025 1.000 23.95489 362 TRP F O 1
ATOM 18591 N N . ALA F 3 363 ? 21.57120 -10.59226 0.88994 1.000 24.66864 363 ALA F N 1
ATOM 18592 C CA . ALA F 3 363 ? 22.72150 -10.14950 1.66229 1.000 27.51358 363 ALA F CA 1
ATOM 18593 C C . ALA F 3 363 ? 22.72611 -8.63202 1.63202 1.000 27.18467 363 ALA F C 1
ATOM 18594 O O . ALA F 3 363 ? 22.53466 -8.02515 0.56872 1.000 26.11881 363 ALA F O 1
ATOM 18596 N N . GLN F 3 364 ? 22.91125 -8.01875 2.78956 1.000 29.68740 364 GLN F N 1
ATOM 18597 C CA . GLN F 3 364 ? 22.77026 -6.56937 2.83453 1.000 27.38566 364 GLN F CA 1
ATOM 18598 C C . GLN F 3 364 ? 24.07882 -5.83752 2.61216 1.000 28.24658 364 GLN F C 1
ATOM 18599 O O . GLN F 3 364 ? 24.05513 -4.68541 2.15016 1.000 24.51131 364 GLN F O 1
ATOM 18605 N N . ASN F 3 365 ? 25.22048 -6.47009 2.92096 1.000 26.98773 365 ASN F N 1
ATOM 18606 C CA . ASN F 3 365 ? 26.46373 -5.70020 2.88273 1.000 29.83602 365 ASN F CA 1
ATOM 18607 C C . ASN F 3 365 ? 27.61027 -6.47122 2.22622 1.000 27.95825 365 ASN F C 1
ATOM 18608 O O . ASN F 3 365 ? 28.77815 -6.11765 2.41973 1.000 24.79932 365 ASN F O 1
ATOM 18613 N N . ASN F 3 366 ? 27.30939 -7.45046 1.38033 1.000 21.17565 366 ASN F N 1
ATOM 18614 C CA . ASN F 3 366 ? 28.36309 -8.28160 0.82822 1.000 24.57180 366 ASN F CA 1
ATOM 18615 C C . ASN F 3 366 ? 27.89372 -8.95429 -0.45835 1.000 26.84460 366 ASN F C 1
ATOM 18616 O O . ASN F 3 366 ? 26.70507 -9.25792 -0.63225 1.000 25.56245 366 ASN F O 1
ATOM 18621 N N . HIS F 3 367 ? 28.84606 -9.12305 -1.36967 1.000 25.15621 367 HIS F N 1
ATOM 18622 C CA . HIS F 3 367 ? 28.78716 -10.08656 -2.45149 1.000 27.11367 367 HIS F CA 1
ATOM 18623 C C . HIS F 3 367 ? 29.21074 -11.45369 -1.92300 1.000 27.70501 367 HIS F C 1
ATOM 18624 O O . HIS F 3 367 ? 29.86416 -11.55908 -0.88324 1.000 27.19565 367 HIS F O 1
ATOM 18631 N N . ARG F 3 368 ? 28.83600 -12.50035 -2.65802 1.000 25.92464 368 ARG F N 1
ATOM 18632 C CA . ARG F 3 368 ? 29.12962 -13.86865 -2.27279 1.000 26.74702 368 ARG F CA 1
ATOM 18633 C C . ARG F 3 368 ? 29.60190 -14.66566 -3.47444 1.000 24.46720 368 ARG F C 1
ATOM 18634 O O . ARG F 3 368 ? 29.04528 -14.54882 -4.56598 1.000 27.87854 368 ARG F O 1
ATOM 18642 N N . VAL F 3 369 ? 30.65840 -15.44824 -3.26188 1.000 24.41301 369 VAL F N 1
ATOM 18643 C CA . VAL F 3 369 ? 31.09108 -16.50120 -4.16671 1.000 24.95686 369 VAL F CA 1
ATOM 18644 C C . VAL F 3 369 ? 30.79448 -17.81030 -3.46037 1.000 26.44399 369 VAL F C 1
ATOM 18645 O O . VAL F 3 369 ? 31.29561 -18.03878 -2.35326 1.000 30.21685 369 VAL F O 1
ATOM 18649 N N . ILE F 3 370 ? 30.01285 -18.67580 -4.08974 1.000 25.35190 370 ILE F N 1
ATOM 18650 C CA . ILE F 3 370 ? 29.65670 -19.95814 -3.48824 1.000 25.04137 370 ILE F CA 1
ATOM 18651 C C . ILE F 3 370 ? 30.42078 -21.05390 -4.22003 1.000 26.77839 370 ILE F C 1
ATOM 18652 O O . ILE F 3 370 ? 30.47483 -21.07075 -5.46080 1.000 27.61773 370 ILE F O 1
ATOM 18657 N N . TYR F 3 371 ? 31.00010 -21.97524 -3.44315 1.000 28.36196 371 TYR F N 1
ATOM 18658 C CA . TYR F 3 371 ? 31.73105 -23.13297 -3.95581 1.000 27.38280 371 TYR F CA 1
ATOM 18659 C C . TYR F 3 371 ? 31.06322 -24.39269 -3.40952 1.000 25.60126 371 TYR F C 1
ATOM 18660 O O . TYR F 3 371 ? 31.01611 -24.58891 -2.19403 1.000 25.74048 371 TYR F O 1
ATOM 18669 N N . VAL F 3 372 ? 30.55883 -25.24327 -4.29619 1.000 25.43919 372 VAL F N 1
ATOM 18670 C CA . VAL F 3 372 ? 29.84847 -26.44777 -3.86738 1.000 25.92151 372 VAL F CA 1
ATOM 18671 C C . VAL F 3 372 ? 30.86471 -27.54157 -3.54241 1.000 30.08514 372 VAL F C 1
ATOM 18672 O O . VAL F 3 372 ? 31.67852 -27.92571 -4.39178 1.000 27.29950 372 VAL F O 1
ATOM 18676 N N . ILE F 3 373 ? 30.82219 -28.04107 -2.30524 1.000 28.30198 373 ILE F N 1
ATOM 18677 C CA . ILE F 3 373 ? 31.77051 -29.05621 -1.86220 1.000 33.09559 373 ILE F CA 1
ATOM 18678 C C . ILE F 3 373 ? 31.19758 -30.46991 -1.81418 1.000 33.43727 373 ILE F C 1
ATOM 18679 O O . ILE F 3 373 ? 31.97841 -31.43529 -1.75058 1.000 30.18487 373 ILE F O 1
ATOM 18684 N N . ARG F 3 374 ? 29.87766 -30.63034 -1.82020 1.000 28.91618 374 ARG F N 1
ATOM 18685 C CA A ARG F 3 374 ? 29.29391 -31.96337 -1.74248 0.410 33.05644 374 ARG F CA 1
ATOM 18686 C CA B ARG F 3 374 ? 29.30144 -31.96887 -1.78129 0.590 33.02192 374 ARG F CA 1
ATOM 18687 C C . ARG F 3 374 ? 27.84142 -31.90914 -2.20352 1.000 32.88765 374 ARG F C 1
ATOM 18688 O O . ARG F 3 374 ? 27.12003 -30.95827 -1.87759 1.000 28.66867 374 ARG F O 1
ATOM 18703 N N . GLY F 3 375 ? 27.41111 -32.92641 -2.94453 1.000 29.18818 375 GLY F N 1
ATOM 18704 C CA . GLY F 3 375 ? 25.99543 -32.99267 -3.26495 1.000 30.46208 375 GLY F CA 1
ATOM 18705 C C . GLY F 3 375 ? 25.56473 -32.04254 -4.37297 1.000 27.97270 375 GLY F C 1
ATOM 18706 O O . GLY F 3 375 ? 26.34650 -31.66255 -5.24115 1.000 33.65847 375 GLY F O 1
ATOM 18707 N N . ASN F 3 376 ? 24.28202 -31.67225 -4.35282 1.000 33.60009 376 ASN F N 1
ATOM 18708 C CA . ASN F 3 376 ? 23.74313 -30.81473 -5.40482 1.000 33.54532 376 ASN F CA 1
ATOM 18709 C C . ASN F 3 376 ? 22.55338 -30.03427 -4.86635 1.000 30.11480 376 ASN F C 1
ATOM 18710 O O . ASN F 3 376 ? 21.98575 -30.36032 -3.82087 1.000 30.07990 376 ASN F O 1
ATOM 18715 N N . ALA F 3 377 ? 22.14597 -29.02350 -5.62631 1.000 29.60747 377 ALA F N 1
ATOM 18716 C CA . ALA F 3 377 ? 21.02865 -28.19610 -5.20193 1.000 26.65039 377 ALA F CA 1
ATOM 18717 C C . ALA F 3 377 ? 20.47317 -27.45174 -6.40272 1.000 30.89293 377 ALA F C 1
ATOM 18718 O O . ALA F 3 377 ? 21.14710 -27.28105 -7.42234 1.000 31.09234 377 ALA F O 1
ATOM 18720 N N . GLN F 3 378 ? 19.21664 -27.03015 -6.25240 1.000 29.38507 378 GLN F N 1
ATOM 18721 C CA . GLN F 3 378 ? 18.52665 -26.09946 -7.13507 1.000 32.42227 378 GLN F CA 1
ATOM 18722 C C . GLN F 3 378 ? 18.65551 -24.70835 -6.51744 1.000 26.87561 378 GLN F C 1
ATOM 18723 O O . GLN F 3 378 ? 18.24770 -24.51597 -5.36968 1.000 30.23965 378 GLN F O 1
ATOM 18729 N N . VAL F 3 379 ? 19.23014 -23.75410 -7.25266 1.000 29.30547 379 VAL F N 1
ATOM 18730 C CA . VAL F 3 379 ? 19.43039 -22.38643 -6.75380 1.000 22.66859 379 VAL F CA 1
ATOM 18731 C C . VAL F 3 379 ? 18.67226 -21.42348 -7.66862 1.000 26.68034 379 VAL F C 1
ATOM 18732 O O . VAL F 3 379 ? 18.72752 -21.54453 -8.89945 1.000 28.77118 379 VAL F O 1
ATOM 18736 N N . GLN F 3 380 ? 17.96352 -20.46861 -7.07710 1.000 27.91587 380 GLN F N 1
ATOM 18737 C CA . GLN F 3 380 ? 17.33804 -19.40817 -7.86077 1.000 26.09939 380 GLN F CA 1
ATOM 18738 C C . GLN F 3 380 ? 17.72435 -18.06050 -7.27172 1.000 25.16783 380 GLN F C 1
ATOM 18739 O O . GLN F 3 380 ? 17.88130 -17.93387 -6.05433 1.000 26.03394 380 GLN F O 1
ATOM 18745 N N . ILE F 3 381 ? 17.92582 -17.08119 -8.14717 1.000 26.46364 381 ILE F N 1
ATOM 18746 C CA . ILE F 3 381 ? 18.28778 -15.72323 -7.75625 1.000 22.20512 381 ILE F CA 1
ATOM 18747 C C . ILE F 3 381 ? 17.39699 -14.74843 -8.51860 1.000 27.49405 381 ILE F C 1
ATOM 18748 O O . ILE F 3 381 ? 17.11132 -14.94298 -9.70801 1.000 28.73399 381 ILE F O 1
ATOM 18753 N N . SER F 3 382 ? 16.94943 -13.70441 -7.82772 1.000 28.73244 382 SER F N 1
ATOM 18754 C CA . SER F 3 382 ? 16.07124 -12.69807 -8.41478 1.000 27.37768 382 SER F CA 1
ATOM 18755 C C . SER F 3 382 ? 16.64208 -11.30061 -8.20654 1.000 29.09937 382 SER F C 1
ATOM 18756 O O . SER F 3 382 ? 17.27366 -11.01861 -7.18769 1.000 25.93928 382 SER F O 1
ATOM 18759 N N . ASP F 3 383 ? 16.39021 -10.41142 -9.15601 1.000 27.58766 383 ASP F N 1
ATOM 18760 C CA . ASP F 3 383 ? 16.96347 -9.07398 -9.05853 1.000 26.99301 383 ASP F CA 1
ATOM 18761 C C . ASP F 3 383 ? 15.89636 -8.06226 -8.61105 1.000 26.54758 383 ASP F C 1
ATOM 18762 O O . ASP F 3 383 ? 14.83780 -8.44005 -8.10088 1.000 29.97318 383 ASP F O 1
ATOM 18767 N N . ASP F 3 384 ? 16.18751 -6.76891 -8.76623 1.000 29.55265 384 ASP F N 1
ATOM 18768 C CA . ASP F 3 384 ? 15.32705 -5.68832 -8.27412 1.000 29.29402 384 ASP F CA 1
ATOM 18769 C C . ASP F 3 384 ? 14.12508 -5.40410 -9.16463 1.000 33.50390 384 ASP F C 1
ATOM 18770 O O . ASP F 3 384 ? 13.32889 -4.51790 -8.83050 1.000 32.19062 384 ASP F O 1
ATOM 18775 N N . ASN F 3 385 ? 13.97337 -6.09682 -10.29349 1.000 34.56940 385 ASN F N 1
ATOM 18776 C CA . ASN F 3 385 ? 12.79405 -5.90266 -11.12674 1.000 34.81099 385 ASN F CA 1
ATOM 18777 C C . ASN F 3 385 ? 11.97354 -7.17657 -11.24576 1.000 33.52706 385 ASN F C 1
ATOM 18778 O O . ASN F 3 385 ? 11.17834 -7.31876 -12.17571 1.000 32.36475 385 ASN F O 1
ATOM 18783 N N . GLY F 3 386 ? 12.13555 -8.10029 -10.30722 1.000 30.48222 386 GLY F N 1
ATOM 18784 C CA . GLY F 3 386 ? 11.38416 -9.33982 -10.35703 1.000 33.92214 386 GLY F CA 1
ATOM 18785 C C . GLY F 3 386 ? 11.85544 -10.34623 -11.38292 1.000 38.17406 386 GLY F C 1
ATOM 18786 O O . GLY F 3 386 ? 11.14840 -11.33581 -11.62237 1.000 34.53119 386 GLY F O 1
ATOM 18787 N N . ASN F 3 387 ? 13.01867 -10.12789 -12.00465 1.000 30.00493 387 ASN F N 1
ATOM 18788 C CA . ASN F 3 387 ? 13.52282 -11.07594 -12.99515 1.000 34.05437 387 ASN F CA 1
ATOM 18789 C C . ASN F 3 387 ? 14.24291 -12.22499 -12.31738 1.000 33.10637 387 ASN F C 1
ATOM 18790 O O . ASN F 3 387 ? 15.07354 -12.01825 -11.42485 1.000 31.30951 387 ASN F O 1
ATOM 18795 N N . ASN F 3 388 ? 13.97182 -13.43845 -12.77476 1.000 30.18730 388 ASN F N 1
ATOM 18796 C CA . ASN F 3 388 ? 14.84720 -14.54411 -12.39079 1.000 30.86810 388 ASN F CA 1
ATOM 18797 C C . ASN F 3 388 ? 16.17728 -14.41676 -13.13020 1.000 31.20318 388 ASN F C 1
ATOM 18798 O O . ASN F 3 388 ? 16.20964 -14.39305 -14.36492 1.000 35.07413 388 ASN F O 1
ATOM 18803 N N . VAL F 3 389 ? 17.28207 -14.33955 -12.39549 1.000 27.76802 389 VAL F N 1
ATOM 18804 C CA . VAL F 3 389 ? 18.58466 -14.18877 -13.03257 1.000 31.90997 389 VAL F CA 1
ATOM 18805 C C . VAL F 3 389 ? 19.41376 -15.45239 -12.92364 1.000 33.94199 389 VAL F C 1
ATOM 18806 O O . VAL F 3 389 ? 20.49016 -15.53006 -13.53582 1.000 35.03996 389 VAL F O 1
ATOM 18810 N N . PHE F 3 390 ? 18.93569 -16.45066 -12.19761 1.000 30.47889 390 PHE F N 1
ATOM 18811 C CA . PHE F 3 390 ? 19.68241 -17.68480 -11.98511 1.000 34.94900 390 PHE F CA 1
ATOM 18812 C C . PHE F 3 390 ? 18.68800 -18.76230 -11.59550 1.000 29.50221 390 PHE F C 1
ATOM 18813 O O . PHE F 3 390 ? 17.89503 -18.56545 -10.66679 1.000 28.78916 390 PHE F O 1
ATOM 18821 N N . ASP F 3 391 ? 18.74442 -19.89301 -12.29099 1.000 31.40847 391 ASP F N 1
ATOM 18822 C CA . ASP F 3 391 ? 17.80593 -20.98151 -12.06945 1.000 36.39618 391 ASP F CA 1
ATOM 18823 C C . ASP F 3 391 ? 18.51464 -22.25560 -12.49645 1.000 36.94136 391 ASP F C 1
ATOM 18824 O O . ASP F 3 391 ? 18.38832 -22.68150 -13.64970 1.000 38.99723 391 ASP F O 1
ATOM 18829 N N . ARG F 3 392 ? 19.32971 -22.82547 -11.61377 1.000 38.16455 392 ARG F N 1
ATOM 18830 C CA . ARG F 3 392 ? 20.20486 -23.91331 -12.02941 1.000 39.16965 392 ARG F CA 1
ATOM 18831 C C . ARG F 3 392 ? 20.31060 -24.98034 -10.95373 1.000 32.38469 392 ARG F C 1
ATOM 18832 O O . ARG F 3 392 ? 20.17476 -24.70924 -9.75610 1.000 29.76287 392 ARG F O 1
ATOM 18840 N N . GLU F 3 393 ? 20.56969 -26.20705 -11.40377 1.000 34.78312 393 GLU F N 1
ATOM 18841 C CA . GLU F 3 393 ? 21.10399 -27.24130 -10.52855 1.000 40.02106 393 GLU F CA 1
ATOM 18842 C C . GLU F 3 393 ? 22.62249 -27.10270 -10.50835 1.000 31.44454 393 GLU F C 1
ATOM 18843 O O . GLU F 3 393 ? 23.26890 -27.16195 -11.55800 1.000 36.32259 393 GLU F O 1
ATOM 18849 N N . ILE F 3 394 ? 23.18669 -26.91086 -9.32911 1.000 32.99143 394 ILE F N 1
ATOM 18850 C CA . ILE F 3 394 ? 24.62925 -26.80411 -9.15028 1.000 34.17840 394 ILE F CA 1
ATOM 18851 C C . ILE F 3 394 ? 25.13113 -28.08635 -8.48015 1.000 34.67689 394 ILE F C 1
ATOM 18852 O O . ILE F 3 394 ? 24.44175 -28.65436 -7.62552 1.000 36.91455 394 ILE F O 1
ATOM 18857 N N . ARG F 3 395 ? 26.31392 -28.56292 -8.88958 1.000 34.54750 395 ARG F N 1
ATOM 18858 C CA A ARG F 3 395 ? 26.90298 -29.79867 -8.38886 0.690 33.42472 395 ARG F CA 1
ATOM 18859 C CA B ARG F 3 395 ? 26.88392 -29.79091 -8.33931 0.310 33.47006 395 ARG F CA 1
ATOM 18860 C C . ARG F 3 395 ? 28.29008 -29.53023 -7.80378 1.000 35.15873 395 ARG F C 1
ATOM 18861 O O . ARG F 3 395 ? 28.84338 -28.42928 -7.91874 1.000 32.51486 395 ARG F O 1
ATOM 18876 N N . GLN F 3 396 ? 28.86713 -30.57079 -7.20333 1.000 32.85071 396 GLN F N 1
ATOM 18877 C CA . GLN F 3 396 ? 30.16697 -30.46805 -6.55617 1.000 35.99896 396 GLN F CA 1
ATOM 18878 C C . GLN F 3 396 ? 31.17762 -29.82779 -7.49738 1.000 34.08183 396 GLN F C 1
ATOM 18879 O O . GLN F 3 396 ? 31.30671 -30.22695 -8.65891 1.000 32.91020 396 GLN F O 1
ATOM 18885 N N . GLY F 3 397 ? 31.90600 -28.84477 -6.98695 1.000 31.02782 397 GLY F N 1
ATOM 18886 C CA . GLY F 3 397 ? 32.92058 -28.16225 -7.75722 1.000 33.09258 397 GLY F CA 1
ATOM 18887 C C . GLY F 3 397 ? 32.44776 -26.93528 -8.50718 1.000 38.54030 397 GLY F C 1
ATOM 18888 O O . GLY F 3 397 ? 33.29128 -26.20476 -9.05809 1.000 34.92826 397 GLY F O 1
ATOM 18889 N N . ASN F 3 398 ? 31.13592 -26.68715 -8.54541 1.000 34.76096 398 ASN F N 1
ATOM 18890 C CA . ASN F 3 398 ? 30.58551 -25.51768 -9.21798 1.000 31.36223 398 ASN F CA 1
ATOM 18891 C C . ASN F 3 398 ? 30.84918 -24.25295 -8.41294 1.000 29.61792 398 ASN F C 1
ATOM 18892 O O . ASN F 3 398 ? 30.84922 -24.26208 -7.18072 1.000 32.10484 398 ASN F O 1
ATOM 18897 N N . VAL F 3 399 ? 31.05865 -23.15390 -9.13496 1.000 30.86945 399 VAL F N 1
ATOM 18898 C CA . VAL F 3 399 ? 31.26252 -21.82116 -8.56814 1.000 28.08264 399 VAL F CA 1
ATOM 18899 C C . VAL F 3 399 ? 30.17952 -20.90269 -9.13175 1.000 31.21371 399 VAL F C 1
ATOM 18900 O O . VAL F 3 399 ? 29.98186 -20.85713 -10.34840 1.000 29.46199 399 VAL F O 1
ATOM 18904 N N . PHE F 3 400 ? 29.49320 -20.16290 -8.26285 1.000 25.15708 400 PHE F N 1
ATOM 18905 C CA . PHE F 3 400 ? 28.58926 -19.12904 -8.74523 1.000 25.99960 400 PHE F CA 1
ATOM 18906 C C . PHE F 3 400 ? 28.58219 -17.95632 -7.77005 1.000 28.03357 400 PHE F C 1
ATOM 18907 O O . PHE F 3 400 ? 29.02855 -18.05630 -6.62821 1.000 28.17736 400 PHE F O 1
ATOM 18915 N N . THR F 3 401 ? 28.05265 -16.83666 -8.24889 1.000 29.19414 401 THR F N 1
ATOM 18916 C CA . THR F 3 401 ? 28.04622 -15.58326 -7.51664 1.000 25.04236 401 THR F CA 1
ATOM 18917 C C . THR F 3 401 ? 26.61455 -15.22036 -7.15780 1.000 28.75198 401 THR F C 1
ATOM 18918 O O . THR F 3 401 ? 25.69660 -15.44502 -7.95310 1.000 27.35431 401 THR F O 1
ATOM 18922 N N . ILE F 3 402 ? 26.43245 -14.69148 -5.95123 1.000 25.03555 402 ILE F N 1
ATOM 18923 C CA . ILE F 3 402 ? 25.19219 -14.02029 -5.56830 1.000 25.45681 402 ILE F CA 1
ATOM 18924 C C . ILE F 3 402 ? 25.50349 -12.55976 -5.28547 1.000 23.26999 402 ILE F C 1
ATOM 18925 O O . ILE F 3 402 ? 26.21791 -12.25481 -4.30812 1.000 22.19102 402 ILE F O 1
ATOM 18930 N N . PRO F 3 403 ? 25.00824 -11.63396 -6.10484 1.000 26.80217 403 PRO F N 1
ATOM 18931 C CA . PRO F 3 403 ? 25.32850 -10.22073 -5.88640 1.000 23.79011 403 PRO F CA 1
ATOM 18932 C C . PRO F 3 403 ? 24.66318 -9.67182 -4.63773 1.000 26.86375 403 PRO F C 1
ATOM 18933 O O . PRO F 3 403 ? 23.58246 -10.10848 -4.23503 1.000 26.26579 403 PRO F O 1
ATOM 18937 N N . GLN F 3 404 ? 25.34182 -8.69862 -4.01798 1.000 25.31240 404 GLN F N 1
ATOM 18938 C CA . GLN F 3 404 ? 24.76840 -7.94341 -2.91166 1.000 26.27350 404 GLN F CA 1
ATOM 18939 C C . GLN F 3 404 ? 23.38296 -7.45152 -3.29119 1.000 25.70087 404 GLN F C 1
ATOM 18940 O O . GLN F 3 404 ? 23.15839 -7.03106 -4.42896 1.000 23.02238 404 GLN F O 1
ATOM 18946 N N . PHE F 3 405 ? 22.44694 -7.55241 -2.33952 1.000 21.93334 405 PHE F N 1
ATOM 18947 C CA . PHE F 3 405 ? 21.06289 -7.10844 -2.50368 1.000 25.33156 405 PHE F CA 1
ATOM 18948 C C . PHE F 3 405 ? 20.18203 -8.06356 -3.31446 1.000 27.91880 405 PHE F C 1
ATOM 18949 O O . PHE F 3 405 ? 18.95392 -7.98919 -3.20519 1.000 27.63492 405 PHE F O 1
ATOM 18957 N N . PHE F 3 406 ? 20.75777 -8.94906 -4.13576 1.000 25.40297 406 PHE F N 1
ATOM 18958 C CA . PHE F 3 406 ? 19.90390 -9.87133 -4.88323 1.000 24.07123 406 PHE F CA 1
ATOM 18959 C C . PHE F 3 406 ? 19.30771 -10.91361 -3.93773 1.000 28.58474 406 PHE F C 1
ATOM 18960 O O . PHE F 3 406 ? 19.92791 -11.31522 -2.95365 1.000 24.97707 406 PHE F O 1
ATOM 18968 N N . ALA F 3 407 ? 18.08989 -11.35153 -4.23717 1.000 26.92070 407 ALA F N 1
ATOM 18969 C CA . ALA F 3 407 ? 17.45270 -12.35790 -3.40669 1.000 28.78638 407 ALA F CA 1
ATOM 18970 C C . ALA F 3 407 ? 17.80587 -13.73705 -3.94815 1.000 26.43007 407 ALA F C 1
ATOM 18971 O O . ALA F 3 407 ? 17.93178 -13.92635 -5.15871 1.000 27.10595 407 ALA F O 1
ATOM 18973 N N . ALA F 3 408 ? 17.97781 -14.69368 -3.05045 1.000 25.49256 408 ALA F N 1
ATOM 18974 C CA . ALA F 3 408 ? 18.36994 -16.03615 -3.47136 1.000 27.99249 408 ALA F CA 1
ATOM 18975 C C . ALA F 3 408 ? 17.62062 -17.05262 -2.62841 1.000 29.80933 408 ALA F C 1
ATOM 18976 O O . ALA F 3 408 ? 17.20628 -16.77065 -1.50020 1.000 27.93865 408 ALA F O 1
ATOM 18978 N N . ILE F 3 409 ? 17.47830 -18.25828 -3.17351 1.000 28.30940 409 ILE F N 1
ATOM 18979 C CA . ILE F 3 409 ? 16.90100 -19.37078 -2.42959 1.000 26.50951 409 ILE F CA 1
ATOM 18980 C C . ILE F 3 409 ? 17.55501 -20.64286 -2.94698 1.000 30.17417 409 ILE F C 1
ATOM 18981 O O . ILE F 3 409 ? 17.96880 -20.71398 -4.10909 1.000 26.88957 409 ILE F O 1
ATOM 18986 N N . SER F 3 410 ? 17.65333 -21.64957 -2.07959 1.000 27.78645 410 SER F N 1
ATOM 18987 C CA A SER F 3 410 ? 18.32218 -22.89378 -2.44094 0.640 28.51074 410 SER F CA 1
ATOM 18988 C CA B SER F 3 410 ? 18.32827 -22.89894 -2.42594 0.360 28.53352 410 SER F CA 1
ATOM 18989 C C . SER F 3 410 ? 17.51482 -24.08561 -1.93326 1.000 28.99380 410 SER F C 1
ATOM 18990 O O . SER F 3 410 ? 17.00273 -24.05734 -0.81425 1.000 28.27470 410 SER F O 1
ATOM 18995 N N . ARG F 3 411 ? 17.41570 -25.14049 -2.76050 1.000 25.07235 411 ARG F N 1
ATOM 18996 C CA A ARG F 3 411 ? 16.78661 -26.38764 -2.34312 0.640 28.97625 411 ARG F CA 1
ATOM 18997 C CA B ARG F 3 411 ? 16.76298 -26.39463 -2.38607 0.360 28.97986 411 ARG F CA 1
ATOM 18998 C C . ARG F 3 411 ? 17.72345 -27.54092 -2.67004 1.000 28.00219 411 ARG F C 1
ATOM 18999 O O . ARG F 3 411 ? 18.05622 -27.78013 -3.83541 1.000 27.61601 411 ARG F O 1
ATOM 19014 N N . ALA F 3 412 ? 18.16362 -28.24020 -1.62915 1.000 28.11465 412 ALA F N 1
ATOM 19015 C CA . ALA F 3 412 ? 19.09390 -29.34451 -1.81684 1.000 28.75883 412 ALA F CA 1
ATOM 19016 C C . ALA F 3 412 ? 18.40992 -30.51996 -2.48917 1.000 31.85489 412 ALA F C 1
ATOM 19017 O O . ALA F 3 412 ? 17.20183 -30.74759 -2.33138 1.000 32.27058 412 ALA F O 1
ATOM 19019 N N . GLY F 3 413 ? 19.20522 -31.26750 -3.25024 1.000 31.76748 413 GLY F N 1
ATOM 19020 C CA . GLY F 3 413 ? 18.73705 -32.48558 -3.87138 1.000 33.77330 413 GLY F CA 1
ATOM 19021 C C . GLY F 3 413 ? 18.58040 -33.58077 -2.84238 1.000 30.86774 413 GLY F C 1
ATOM 19022 O O . GLY F 3 413 ? 18.78018 -33.38957 -1.64512 1.000 31.40261 413 GLY F O 1
ATOM 19023 N N . SER F 3 414 ? 18.23909 -34.77214 -3.32900 1.000 36.80496 414 SER F N 1
ATOM 19024 C CA . SER F 3 414 ? 17.96981 -35.87177 -2.40468 1.000 37.55838 414 SER F CA 1
ATOM 19025 C C . SER F 3 414 ? 19.23528 -36.46765 -1.77996 1.000 40.87504 414 SER F C 1
ATOM 19026 O O . SER F 3 414 ? 19.11291 -37.39144 -0.96445 1.000 42.84468 414 SER F O 1
ATOM 19029 N N . GLU F 3 415 ? 20.42936 -35.97514 -2.11968 1.000 37.61234 415 GLU F N 1
ATOM 19030 C CA . GLU F 3 415 ? 21.65989 -36.35702 -1.42815 1.000 43.27485 415 GLU F CA 1
ATOM 19031 C C . GLU F 3 415 ? 22.16447 -35.29505 -0.46984 1.000 36.43721 415 GLU F C 1
ATOM 19032 O O . GLU F 3 415 ? 23.27832 -35.42638 0.03375 1.000 32.54108 415 GLU F O 1
ATOM 19038 N N . GLY F 3 416 ? 21.39139 -34.25284 -0.20711 1.000 33.68556 416 GLY F N 1
ATOM 19039 C CA . GLY F 3 416 ? 21.91952 -33.15229 0.57074 1.000 29.18198 416 GLY F CA 1
ATOM 19040 C C . GLY F 3 416 ? 22.83381 -32.25429 -0.25343 1.000 30.98122 416 GLY F C 1
ATOM 19041 O O . GLY F 3 416 ? 23.07028 -32.44944 -1.44790 1.000 27.57454 416 GLY F O 1
ATOM 19042 N N . PHE F 3 417 ? 23.35738 -31.23417 0.42401 1.000 30.69890 417 PHE F N 1
ATOM 19043 C CA . PHE F 3 417 ? 24.07049 -30.13953 -0.22260 1.000 33.16412 417 PHE F CA 1
ATOM 19044 C C . PHE F 3 417 ? 25.06757 -29.56787 0.77628 1.000 25.77734 417 PHE F C 1
ATOM 19045 O O . PHE F 3 417 ? 24.69242 -29.27104 1.91269 1.000 28.56360 417 PHE F O 1
ATOM 19053 N N . GLU F 3 418 ? 26.32015 -29.39981 0.36973 1.000 30.19144 418 GLU F N 1
ATOM 19054 C CA . GLU F 3 418 ? 27.29220 -28.73738 1.23030 1.000 29.38308 418 GLU F CA 1
ATOM 19055 C C . GLU F 3 418 ? 28.03977 -27.70648 0.40391 1.000 25.90684 418 GLU F C 1
ATOM 19056 O O . GLU F 3 418 ? 28.35025 -27.94171 -0.76407 1.000 25.92486 418 GLU F O 1
ATOM 19062 N N . TYR F 3 419 ? 28.36202 -26.58076 1.02544 1.000 25.76952 419 TYR F N 1
ATOM 19063 C CA . TYR F 3 419 ? 28.90211 -25.46553 0.26914 1.000 27.32527 419 TYR F CA 1
ATOM 19064 C C . TYR F 3 419 ? 29.72832 -24.60167 1.20991 1.000 28.50555 419 TYR F C 1
ATOM 19065 O O . TYR F 3 419 ? 29.53693 -24.61666 2.43143 1.000 27.28640 419 TYR F O 1
ATOM 19074 N N . VAL F 3 420 ? 30.63400 -23.82766 0.62029 1.000 23.07729 420 VAL F N 1
ATOM 19075 C CA A VAL F 3 420 ? 31.31284 -22.74835 1.32848 0.630 24.17427 420 VAL F CA 1
ATOM 19076 C CA B VAL F 3 420 ? 31.33320 -22.75066 1.31518 0.370 24.21254 420 VAL F CA 1
ATOM 19077 C C . VAL F 3 420 ? 31.02191 -21.45730 0.58246 1.000 26.49821 420 VAL F C 1
ATOM 19078 O O . VAL F 3 420 ? 31.07057 -21.41589 -0.65492 1.000 28.09552 420 VAL F O 1
ATOM 19085 N N . SER F 3 421 ? 30.67723 -20.41645 1.33517 1.000 26.02153 421 SER F N 1
ATOM 19086 C CA . SER F 3 421 ? 30.37464 -19.11085 0.76942 1.000 25.66442 421 SER F CA 1
ATOM 19087 C C . SER F 3 421 ? 31.43224 -18.13543 1.27890 1.000 28.90258 421 SER F C 1
ATOM 19088 O O . SER F 3 421 ? 31.68552 -18.07115 2.48517 1.000 29.96892 421 SER F O 1
ATOM 19091 N N . ILE F 3 422 ? 32.09622 -17.43106 0.36438 1.000 26.27211 422 ILE F N 1
ATOM 19092 C CA . ILE F 3 422 ? 33.10975 -16.43811 0.73468 1.000 24.89741 422 ILE F CA 1
ATOM 19093 C C . ILE F 3 422 ? 32.55871 -15.06720 0.37136 1.000 25.99258 422 ILE F C 1
ATOM 19094 O O . ILE F 3 422 ? 32.18151 -14.82765 -0.77855 1.000 26.69257 422 ILE F O 1
ATOM 19099 N N . LYS F 3 423 ? 32.49758 -14.17494 1.35529 1.000 23.37121 423 LYS F N 1
ATOM 19100 C CA . LYS F 3 423 ? 31.71598 -12.94742 1.26743 1.000 26.44083 423 LYS F CA 1
ATOM 19101 C C . LYS F 3 423 ? 32.59805 -11.72256 1.45680 1.000 30.49967 423 LYS F C 1
ATOM 19102 O O . LYS F 3 423 ? 33.63100 -11.77761 2.13429 1.000 26.93207 423 LYS F O 1
ATOM 19108 N N . THR F 3 424 ? 32.17730 -10.61408 0.85114 1.000 27.13205 424 THR F N 1
ATOM 19109 C CA . THR F 3 424 ? 32.99021 -9.39633 0.86552 1.000 30.71604 424 THR F CA 1
ATOM 19110 C C . THR F 3 424 ? 32.60365 -8.48597 2.02865 1.000 29.96504 424 THR F C 1
ATOM 19111 O O . THR F 3 424 ? 32.42984 -7.27633 1.87049 1.000 35.64517 424 THR F O 1
ATOM 19115 N N . ALA F 3 425 ? 32.46921 -9.06605 3.22042 1.000 27.52065 425 ALA F N 1
ATOM 19116 C CA . ALA F 3 425 ? 32.32081 -8.26724 4.42842 1.000 30.71512 425 ALA F CA 1
ATOM 19117 C C . ALA F 3 425 ? 32.84143 -9.07152 5.60416 1.000 27.82062 425 ALA F C 1
ATOM 19118 O O . ALA F 3 425 ? 32.66681 -10.28730 5.65735 1.000 27.40847 425 ALA F O 1
ATOM 19120 N N . GLY F 3 426 ? 33.48793 -8.39157 6.55299 1.000 25.73979 426 GLY F N 1
ATOM 19121 C CA . GLY F 3 426 ? 33.87463 -9.09480 7.76128 1.000 25.24820 426 GLY F CA 1
ATOM 19122 C C . GLY F 3 426 ? 32.74112 -9.33934 8.72809 1.000 27.72668 426 GLY F C 1
ATOM 19123 O O . GLY F 3 426 ? 32.84145 -10.23697 9.56907 1.000 26.58478 426 GLY F O 1
ATOM 19124 N N . ASN F 3 427 ? 31.66951 -8.54789 8.64131 1.000 31.76376 427 ASN F N 1
ATOM 19125 C CA . ASN F 3 427 ? 30.48501 -8.71137 9.47709 1.000 28.96408 427 ASN F CA 1
ATOM 19126 C C . ASN F 3 427 ? 29.31113 -8.80114 8.51535 1.000 31.11938 427 ASN F C 1
ATOM 19127 O O . ASN F 3 427 ? 28.57741 -7.82124 8.33256 1.000 33.98384 427 ASN F O 1
ATOM 19132 N N . PRO F 3 428 ? 29.11533 -9.94568 7.86491 1.000 25.44682 428 PRO F N 1
ATOM 19133 C CA . PRO F 3 428 ? 28.03724 -10.03846 6.87667 1.000 31.32962 428 PRO F CA 1
ATOM 19134 C C . PRO F 3 428 ? 26.67862 -9.96623 7.55711 1.000 33.49402 428 PRO F C 1
ATOM 19135 O O . PRO F 3 428 ? 26.50278 -10.36893 8.71089 1.000 31.10722 428 PRO F O 1
ATOM 19139 N N . ASN F 3 429 ? 25.71523 -9.40793 6.83706 1.000 29.67769 429 ASN F N 1
ATOM 19140 C CA . ASN F 3 429 ? 24.36140 -9.26725 7.34924 1.000 30.00006 429 ASN F CA 1
ATOM 19141 C C . ASN F 3 429 ? 23.40984 -9.67294 6.24524 1.000 31.13183 429 ASN F C 1
ATOM 19142 O O . ASN F 3 429 ? 23.54147 -9.17591 5.12647 1.000 30.69012 429 ASN F O 1
ATOM 19147 N N . LYS F 3 430 ? 22.45691 -10.55051 6.54604 1.000 26.17154 430 LYS F N 1
ATOM 19148 C CA . LYS F 3 430 ? 21.41695 -10.87615 5.58477 1.000 29.03806 430 LYS F CA 1
ATOM 19149 C C . LYS F 3 430 ? 20.04246 -10.74891 6.22517 1.000 27.51063 430 LYS F C 1
ATOM 19150 O O . LYS F 3 430 ? 19.89030 -10.87019 7.44697 1.000 31.23017 430 LYS F O 1
ATOM 19156 N N . SER F 3 431 ? 19.03939 -10.46650 5.38645 1.000 23.61809 431 SER F N 1
ATOM 19157 C CA . SER F 3 431 ? 17.64008 -10.50099 5.78534 1.000 26.81078 431 SER F CA 1
ATOM 19158 C C . SER F 3 431 ? 17.03237 -11.76699 5.20237 1.000 23.67421 431 SER F C 1
ATOM 19159 O O . SER F 3 431 ? 17.18466 -12.02094 4.00609 1.000 22.62438 431 SER F O 1
ATOM 19162 N N . THR F 3 432 ? 16.35245 -12.55483 6.03032 1.000 22.01438 432 THR F N 1
ATOM 19163 C CA . THR F 3 432 ? 15.59955 -13.69188 5.51222 1.000 25.93510 432 THR F CA 1
ATOM 19164 C C . THR F 3 432 ? 14.12546 -13.30358 5.34295 1.000 24.79880 432 THR F C 1
ATOM 19165 O O . THR F 3 432 ? 13.62634 -12.39647 6.01080 1.000 27.49122 432 THR F O 1
ATOM 19169 N N . LEU F 3 433 ? 13.44497 -13.96859 4.40042 1.000 25.24116 433 LEU F N 1
ATOM 19170 C CA . LEU F 3 433 ? 12.04027 -13.69303 4.09646 1.000 29.41525 433 LEU F CA 1
ATOM 19171 C C . LEU F 3 433 ? 11.07860 -14.74073 4.64966 1.000 29.77982 433 LEU F C 1
ATOM 19172 O O . LEU F 3 433 ? 9.88938 -14.43942 4.83484 1.000 27.53085 433 LEU F O 1
ATOM 19177 N N . ALA F 3 434 ? 11.55084 -15.95914 4.90657 1.000 28.46991 434 ALA F N 1
ATOM 19178 C CA . ALA F 3 434 ? 10.72992 -17.02063 5.46635 1.000 28.06486 434 ALA F CA 1
ATOM 19179 C C . ALA F 3 434 ? 11.36548 -17.50537 6.75989 1.000 29.72960 434 ALA F C 1
ATOM 19180 O O . ALA F 3 434 ? 12.59331 -17.55493 6.86802 1.000 32.23899 434 ALA F O 1
ATOM 19182 N N . GLY F 3 435 ? 10.54279 -17.82137 7.74966 1.000 27.73199 435 GLY F N 1
ATOM 19183 C CA . GLY F 3 435 ? 11.03592 -18.46721 8.94799 1.000 31.19680 435 GLY F CA 1
ATOM 19184 C C . GLY F 3 435 ? 11.06291 -17.54267 10.15606 1.000 30.49798 435 GLY F C 1
ATOM 19185 O O . GLY F 3 435 ? 10.67038 -16.37713 10.11201 1.000 35.34305 435 GLY F O 1
ATOM 19186 N N . ARG F 3 436 ? 11.61540 -18.10069 11.22951 1.000 33.69702 436 ARG F N 1
ATOM 19187 C CA A ARG F 3 436 ? 11.43576 -17.55093 12.56982 0.460 36.88893 436 ARG F CA 1
ATOM 19188 C CA B ARG F 3 436 ? 11.43129 -17.54057 12.56427 0.540 36.88967 436 ARG F CA 1
ATOM 19189 C C . ARG F 3 436 ? 12.08231 -16.17665 12.75530 1.000 39.16993 436 ARG F C 1
ATOM 19190 O O . ARG F 3 436 ? 11.66903 -15.42577 13.64322 1.000 40.33601 436 ARG F O 1
ATOM 19205 N N . THR F 3 437 ? 13.09997 -15.82955 11.97397 1.000 29.52933 437 THR F N 1
ATOM 19206 C CA . THR F 3 437 ? 13.71981 -14.51542 12.14146 1.000 31.49729 437 THR F CA 1
ATOM 19207 C C . THR F 3 437 ? 13.53636 -13.62740 10.90982 1.000 32.67198 437 THR F C 1
ATOM 19208 O O . THR F 3 437 ? 14.30994 -12.68717 10.68443 1.000 29.82212 437 THR F O 1
ATOM 19212 N N . SER F 3 438 ? 12.50462 -13.89034 10.12912 1.000 31.95667 438 SER F N 1
ATOM 19213 C CA . SER F 3 438 ? 12.38097 -13.25318 8.83302 1.000 31.16438 438 SER F CA 1
ATOM 19214 C C . SER F 3 438 ? 11.87102 -11.82476 8.97408 1.000 28.88669 438 SER F C 1
ATOM 19215 O O . SER F 3 438 ? 11.21272 -11.45751 9.95094 1.000 27.80022 438 SER F O 1
ATOM 19218 N N . VAL F 3 439 ? 12.17405 -11.01345 7.96245 1.000 30.59954 439 VAL F N 1
ATOM 19219 C CA . VAL F 3 439 ? 11.55406 -9.69921 7.91611 1.000 31.36159 439 VAL F CA 1
ATOM 19220 C C . VAL F 3 439 ? 10.04494 -9.78318 7.66796 1.000 29.50602 439 VAL F C 1
ATOM 19221 O O . VAL F 3 439 ? 9.32449 -8.81602 7.95124 1.000 29.49718 439 VAL F O 1
ATOM 19225 N N . ILE F 3 440 ? 9.52909 -10.89455 7.13314 1.000 27.18080 440 ILE F N 1
ATOM 19226 C CA . ILE F 3 440 ? 8.07764 -10.99551 6.91876 1.000 25.28809 440 ILE F CA 1
ATOM 19227 C C . ILE F 3 440 ? 7.35900 -11.06217 8.26353 1.000 29.52819 440 ILE F C 1
ATOM 19228 O O . ILE F 3 440 ? 6.37247 -10.35234 8.49088 1.000 31.12240 440 ILE F O 1
ATOM 19233 N N . ARG F 3 441 ? 7.87005 -11.87775 9.19359 1.000 29.37219 441 ARG F N 1
ATOM 19234 C CA . ARG F 3 441 ? 7.31998 -11.90281 10.54604 1.000 31.86670 441 ARG F CA 1
ATOM 19235 C C . ARG F 3 441 ? 7.40940 -10.56768 11.24474 1.000 28.45422 441 ARG F C 1
ATOM 19236 O O . ARG F 3 441 ? 6.64728 -10.33492 12.18805 1.000 30.43574 441 ARG F O 1
ATOM 19244 N N . ALA F 3 442 ? 8.32782 -9.69479 10.82149 1.000 24.99470 442 ALA F N 1
ATOM 19245 C CA . ALA F 3 442 ? 8.47550 -8.37717 11.41775 1.000 29.02217 442 ALA F CA 1
ATOM 19246 C C . ALA F 3 442 ? 7.41797 -7.38460 10.94496 1.000 27.59091 442 ALA F C 1
ATOM 19247 O O . ALA F 3 442 ? 7.26255 -6.33758 11.57931 1.000 27.66207 442 ALA F O 1
ATOM 19249 N N . ILE F 3 443 ? 6.68474 -7.69171 9.87207 1.000 26.01515 443 ILE F N 1
ATOM 19250 C CA . ILE F 3 443 ? 5.69031 -6.80343 9.26992 1.000 26.25792 443 ILE F CA 1
ATOM 19251 C C . ILE F 3 443 ? 4.31047 -7.08241 9.85742 1.000 26.87283 443 ILE F C 1
ATOM 19252 O O . ILE F 3 443 ? 3.92551 -8.25961 9.98381 1.000 26.86137 443 ILE F O 1
ATOM 19257 N N . PRO F 3 444 ? 3.50895 -6.05996 10.18678 1.000 24.26410 444 PRO F N 1
ATOM 19258 C CA . PRO F 3 444 ? 2.15641 -6.33830 10.68368 1.000 26.61628 444 PRO F CA 1
ATOM 19259 C C . PRO F 3 444 ? 1.37657 -7.16814 9.66634 1.000 30.37351 444 PRO F C 1
ATOM 19260 O O . PRO F 3 444 ? 1.52986 -7.00122 8.45481 1.000 24.44859 444 PRO F O 1
ATOM 19264 N N . ALA F 3 445 ? 0.53961 -8.08416 10.16369 1.000 28.56929 445 ALA F N 1
ATOM 19265 C CA . ALA F 3 445 ? -0.18806 -8.95400 9.24216 1.000 28.61770 445 ALA F CA 1
ATOM 19266 C C . ALA F 3 445 ? -1.03540 -8.13328 8.27783 1.000 33.18336 445 ALA F C 1
ATOM 19267 O O . ALA F 3 445 ? -1.13814 -8.46793 7.08770 1.000 27.18820 445 ALA F O 1
ATOM 19269 N N . ASP F 3 446 ? -1.64219 -7.04324 8.76788 1.000 28.84068 446 ASP F N 1
ATOM 19270 C CA . ASP F 3 446 ? -2.51812 -6.24691 7.91628 1.000 32.49393 446 ASP F CA 1
ATOM 19271 C C . ASP F 3 446 ? -1.72996 -5.46686 6.87357 1.000 30.77694 446 ASP F C 1
ATOM 19272 O O . ASP F 3 446 ? -2.27933 -5.14237 5.81509 1.000 29.28895 446 ASP F O 1
ATOM 19277 N N . VAL F 3 447 ? -0.45082 -5.18152 7.12812 1.000 24.87376 447 VAL F N 1
ATOM 19278 C CA . VAL F 3 447 ? 0.37239 -4.60772 6.07042 1.000 24.91709 447 VAL F CA 1
ATOM 19279 C C . VAL F 3 447 ? 0.64314 -5.66507 5.00363 1.000 24.86952 447 VAL F C 1
ATOM 19280 O O . VAL F 3 447 ? 0.62127 -5.37827 3.80258 1.000 24.45761 447 VAL F O 1
ATOM 19284 N N . LEU F 3 448 ? 0.90672 -6.90448 5.42337 1.000 21.90278 448 LEU F N 1
ATOM 19285 C CA . LEU F 3 448 ? 1.08151 -7.96669 4.43870 1.000 23.28810 448 LEU F CA 1
ATOM 19286 C C . LEU F 3 448 ? -0.21007 -8.18663 3.66713 1.000 25.03050 448 LEU F C 1
ATOM 19287 O O . LEU F 3 448 ? -0.19900 -8.35461 2.44057 1.000 27.49658 448 LEU F O 1
ATOM 19292 N N . ALA F 3 449 ? -1.33767 -8.18794 4.36922 1.000 27.38377 449 ALA F N 1
ATOM 19293 C CA . ALA F 3 449 ? -2.61708 -8.43049 3.69714 1.000 30.00257 449 ALA F CA 1
ATOM 19294 C C . ALA F 3 449 ? -2.84505 -7.42233 2.57919 1.000 28.60934 449 ALA F C 1
ATOM 19295 O O . ALA F 3 449 ? -3.23646 -7.79163 1.46081 1.000 27.93510 449 ALA F O 1
ATOM 19297 N N . ASN F 3 450 ? -2.64733 -6.13424 2.87010 1.000 28.16302 450 ASN F N 1
ATOM 19298 C CA . ASN F 3 450 ? -2.85422 -5.11848 1.83762 1.000 27.50851 450 ASN F CA 1
ATOM 19299 C C . ASN F 3 450 ? -1.76403 -5.14257 0.77672 1.000 26.33106 450 ASN F C 1
ATOM 19300 O O . ASN F 3 450 ? -2.02379 -4.78298 -0.37962 1.000 27.62873 450 ASN F O 1
ATOM 19305 N N . SER F 3 451 ? -0.53862 -5.54753 1.14528 1.000 28.92607 451 SER F N 1
ATOM 19306 C CA . SER F 3 451 ? 0.56710 -5.47742 0.19792 1.000 28.12479 451 SER F CA 1
ATOM 19307 C C . SER F 3 451 ? 0.43568 -6.53878 -0.87876 1.000 29.49685 451 SER F C 1
ATOM 19308 O O . SER F 3 451 ? 0.68604 -6.26295 -2.05391 1.000 30.82433 451 SER F O 1
ATOM 19311 N N . PHE F 3 452 ? 0.06631 -7.76055 -0.48346 1.000 29.07147 452 PHE F N 1
ATOM 19312 C CA . PHE F 3 452 ? -0.05721 -8.91106 -1.36769 1.000 33.01472 452 PHE F CA 1
ATOM 19313 C C . PHE F 3 452 ? -1.48686 -9.16506 -1.83164 1.000 35.36863 452 PHE F C 1
ATOM 19314 O O . PHE F 3 452 ? -1.70683 -10.07650 -2.63780 1.000 33.03773 452 PHE F O 1
ATOM 19322 N N . GLN F 3 453 ? -2.46269 -8.40632 -1.33423 1.000 31.39710 453 GLN F N 1
ATOM 19323 C CA . GLN F 3 453 ? -3.87688 -8.67097 -1.60207 1.000 31.45458 453 GLN F CA 1
ATOM 19324 C C . GLN F 3 453 ? -4.24822 -10.09741 -1.19335 1.000 32.86753 453 GLN F C 1
ATOM 19325 O O . GLN F 3 453 ? -4.68468 -10.92769 -1.98934 1.000 27.32693 453 GLN F O 1
ATOM 19331 N N . ILE F 3 454 ? -4.03252 -10.37638 0.08943 1.000 30.64857 454 ILE F N 1
ATOM 19332 C CA . ILE F 3 454 ? -4.38746 -11.64721 0.69600 1.000 31.88192 454 ILE F CA 1
ATOM 19333 C C . ILE F 3 454 ? -5.14542 -11.34312 1.97739 1.000 31.15015 454 ILE F C 1
ATOM 19334 O O . ILE F 3 454 ? -5.22013 -10.19978 2.42338 1.000 28.53501 454 ILE F O 1
ATOM 19339 N N . SER F 3 455 ? -5.75127 -12.37260 2.54116 1.000 31.63345 455 SER F N 1
ATOM 19340 C CA . SER F 3 455 ? -6.50622 -12.18451 3.75972 1.000 33.88893 455 SER F CA 1
ATOM 19341 C C . SER F 3 455 ? -5.55187 -12.08096 4.93698 1.000 29.11405 455 SER F C 1
ATOM 19342 O O . SER F 3 455 ? -4.41717 -12.54826 4.86774 1.000 28.21839 455 SER F O 1
ATOM 19345 N N . PRO F 3 456 ? -5.98353 -11.47250 6.03853 1.000 34.05091 456 PRO F N 1
ATOM 19346 C CA . PRO F 3 456 ? -5.15104 -11.52769 7.24205 1.000 34.35200 456 PRO F CA 1
ATOM 19347 C C . PRO F 3 456 ? -4.80117 -12.95034 7.64686 1.000 34.56345 456 PRO F C 1
ATOM 19348 O O . PRO F 3 456 ? -3.73683 -13.16283 8.22953 1.000 29.28666 456 PRO F O 1
ATOM 19352 N N . GLU F 3 457 ? -5.65269 -13.93982 7.34301 1.000 36.99795 457 GLU F N 1
ATOM 19353 C CA . GLU F 3 457 ? -5.37544 -15.31129 7.77069 1.000 34.24879 457 GLU F CA 1
ATOM 19354 C C . GLU F 3 457 ? -4.26879 -15.92047 6.92811 1.000 34.08514 457 GLU F C 1
ATOM 19355 O O . GLU F 3 457 ? -3.39109 -16.62239 7.44663 1.000 35.47031 457 GLU F O 1
ATOM 19361 N N . GLU F 3 458 ? -4.29747 -15.64809 5.62429 1.000 31.05410 458 GLU F N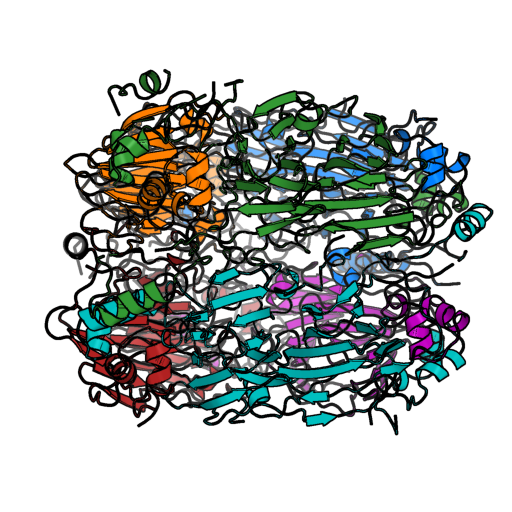 1
ATOM 19362 C CA . GLU F 3 458 ? -3.18029 -15.97008 4.73823 1.000 29.74237 458 GLU F CA 1
ATOM 19363 C C . GLU F 3 458 ? -1.90175 -15.25291 5.15704 1.000 33.79851 458 GLU F C 1
ATOM 19364 O O . GLU F 3 458 ? -0.79639 -15.83156 5.11580 1.000 30.21691 458 GLU F O 1
ATOM 19370 N N . ALA F 3 459 ? -2.02164 -13.98890 5.57480 1.000 29.25203 459 ALA F N 1
ATOM 19371 C CA . ALA F 3 459 ? -0.83723 -13.28887 6.06775 1.000 29.61245 459 ALA F CA 1
ATOM 19372 C C . ALA F 3 459 ? -0.29131 -13.96399 7.31521 1.000 27.94622 459 ALA F C 1
ATOM 19373 O O . ALA F 3 459 ? 0.92690 -14.10764 7.47625 1.000 28.46914 459 ALA F O 1
ATOM 19375 N N . GLN F 3 460 ? -1.17977 -14.38718 8.21581 1.000 31.01899 460 GLN F N 1
ATOM 19376 C CA . GLN F 3 460 ? -0.71823 -15.05028 9.42944 1.000 30.19861 460 GLN F CA 1
ATOM 19377 C C . GLN F 3 460 ? 0.06495 -16.31988 9.10299 1.000 35.67684 460 GLN F C 1
ATOM 19378 O O . GLN F 3 460 ? 1.05859 -16.63350 9.77215 1.000 34.27721 460 GLN F O 1
ATOM 19384 N N . ARG F 3 461 ? -0.33609 -17.04493 8.05981 1.000 33.89347 461 ARG F N 1
ATOM 19385 C CA . ARG F 3 461 ? 0.38593 -18.27596 7.73730 1.000 38.45886 461 ARG F CA 1
ATOM 19386 C C . ARG F 3 461 ? 1.73587 -17.98595 7.09361 1.000 32.09260 461 ARG F C 1
ATOM 19387 O O . ARG F 3 461 ? 2.71104 -18.70284 7.34489 1.000 29.20080 461 ARG F O 1
ATOM 19395 N N . LEU F 3 462 ? 1.82020 -16.94275 6.26325 1.000 29.91581 462 LEU F N 1
ATOM 19396 C CA . LEU F 3 462 ? 3.12167 -16.48109 5.78850 1.000 34.03822 462 LEU F CA 1
ATOM 19397 C C . LEU F 3 462 ? 4.07980 -16.25970 6.94679 1.000 32.58814 462 LEU F C 1
ATOM 19398 O O . LEU F 3 462 ? 5.25389 -16.64269 6.88267 1.000 31.46035 462 LEU F O 1
ATOM 19403 N N . LYS F 3 463 ? 3.59941 -15.62493 8.01698 1.000 28.51965 463 LYS F N 1
ATOM 19404 C CA . LYS F 3 463 ? 4.48285 -15.32334 9.13911 1.000 30.15033 463 LYS F CA 1
ATOM 19405 C C . LYS F 3 463 ? 4.81427 -16.56668 9.95025 1.000 33.40314 463 LYS F C 1
ATOM 19406 O O . LYS F 3 463 ? 5.94575 -16.70522 10.42723 1.000 41.15616 463 LYS F O 1
ATOM 19412 N N . HIS F 3 464 ? 3.87609 -17.50262 10.08902 1.000 33.62940 464 HIS F N 1
ATOM 19413 C CA . HIS F 3 464 ? 3.99303 -18.50219 11.13556 1.000 30.14657 464 HIS F CA 1
ATOM 19414 C C . HIS F 3 464 ? 4.07148 -19.95731 10.68139 1.000 32.94175 464 HIS F C 1
ATOM 19415 O O . HIS F 3 464 ? 4.34279 -20.82562 11.52416 1.000 35.17679 464 HIS F O 1
ATOM 19422 N N . ASN F 3 465 ? 3.88818 -20.26316 9.39934 1.000 31.80543 465 ASN F N 1
ATOM 19423 C CA . ASN F 3 465 ? 3.76374 -21.67843 9.03568 1.000 34.38929 465 ASN 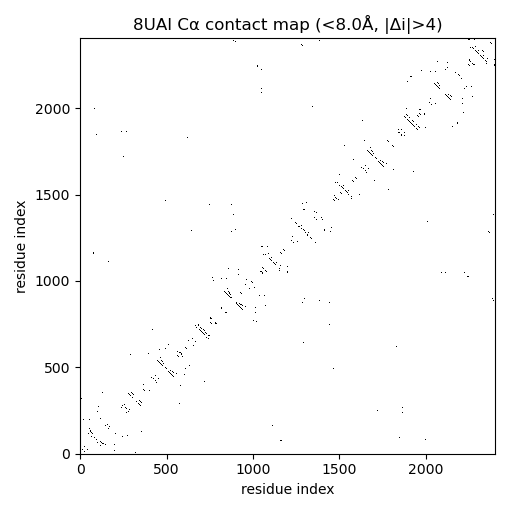F CA 1
ATOM 19424 C C . ASN F 3 465 ? 5.09499 -22.42327 9.15250 1.000 34.38229 465 ASN F C 1
ATOM 19425 O O . ASN F 3 465 ? 5.10040 -23.65567 9.23344 1.000 29.99505 465 ASN F O 1
ATOM 19430 N N . ARG F 3 466 ? 6.21211 -21.70694 9.18055 1.000 33.58014 466 ARG F N 1
ATOM 19431 C CA . ARG F 3 466 ? 7.52503 -22.31457 9.34499 1.000 35.80553 466 ARG F CA 1
ATOM 19432 C C . ARG F 3 466 ? 7.92720 -22.52157 10.79972 1.000 32.25975 466 ARG F C 1
ATOM 19433 O O . ARG F 3 466 ? 8.97135 -23.13437 11.05605 1.000 35.63870 466 ARG F O 1
ATOM 19441 N N . GLY F 3 467 ? 7.15658 -22.01524 11.74048 1.000 35.08890 467 GLY F N 1
ATOM 19442 C CA . GLY F 3 467 ? 7.40212 -22.30754 13.14372 1.000 37.86804 467 GLY F CA 1
ATOM 19443 C C . GLY F 3 467 ? 8.77988 -21.83450 13.57420 1.000 35.05218 467 GLY F C 1
ATOM 19444 O O . GLY F 3 467 ? 9.11599 -20.65445 13.44594 1.000 37.53739 467 GLY F O 1
ATOM 19445 N N . LYS F 3 468 ? 9.59013 -22.78496 14.06019 1.000 38.44646 468 LYS F N 1
ATOM 19446 C CA . LYS F 3 468 ? 10.87591 -22.53914 14.71883 1.000 36.75204 468 LYS F CA 1
ATOM 19447 C C . LYS F 3 468 ? 12.04985 -22.34959 13.76069 1.000 33.30822 468 LYS F C 1
ATOM 19448 O O . LYS F 3 468 ? 13.08776 -21.81691 14.17925 1.000 31.10812 468 LYS F O 1
ATOM 19454 N N . GLN F 3 469 ? 11.93493 -22.80296 12.51701 1.000 27.33445 469 GLN F N 1
ATOM 19455 C CA . GLN F 3 469 ? 13.06044 -22.82241 11.59503 1.000 35.95956 469 GLN F CA 1
ATOM 19456 C C . GLN F 3 469 ? 13.28217 -21.43959 11.00301 1.000 35.28170 469 GLN F C 1
ATOM 19457 O O . GLN F 3 469 ? 12.32703 -20.72963 10.68801 1.000 29.77207 469 GLN F O 1
ATOM 19463 N N . THR F 3 470 ? 14.55540 -21.06718 10.84288 1.000 30.24167 470 THR F N 1
ATOM 19464 C CA . THR F 3 470 ? 14.88472 -19.73569 10.34627 1.000 29.96195 470 THR F CA 1
ATOM 19465 C C . THR F 3 470 ? 15.60658 -19.80160 9.00741 1.000 30.00651 470 THR F C 1
ATOM 19466 O O . THR F 3 470 ? 14.99324 -19.59623 7.95550 1.000 34.61537 470 THR F O 1
ATOM 19470 N N . LEU F 3 471 ? 16.89154 -20.13504 9.02362 1.000 29.06290 471 LEU F N 1
ATOM 19471 C CA . LEU F 3 471 ? 17.68263 -20.09050 7.80462 1.000 30.93296 471 LEU F CA 1
ATOM 19472 C C . LEU F 3 471 ? 17.67812 -21.41585 7.04158 1.000 29.65112 471 LEU F C 1
ATOM 19473 O O . LEU F 3 471 ? 17.65293 -21.41892 5.80633 1.000 35.69337 471 LEU F O 1
ATOM 19478 N N . VAL F 3 472 ? 17.74909 -22.54797 7.73111 1.000 30.05642 472 VAL F N 1
ATOM 19479 C CA . VAL F 3 472 ? 17.75329 -23.85319 7.07952 1.000 26.82596 472 VAL F CA 1
ATOM 19480 C C . VAL F 3 472 ? 16.42591 -24.51447 7.39509 1.000 26.00660 472 VAL F C 1
ATOM 19481 O O . VAL F 3 472 ? 16.03711 -24.61978 8.56808 1.000 26.68991 472 VAL F O 1
ATOM 19485 N N . LEU F 3 473 ? 15.71969 -24.92563 6.35033 1.000 27.35156 473 LEU F N 1
ATOM 19486 C CA . LEU F 3 473 ? 14.32192 -25.32448 6.45761 1.000 26.14954 473 LEU F CA 1
ATOM 19487 C C . LEU F 3 473 ? 14.15984 -26.76134 6.00314 1.000 22.91165 473 LEU F C 1
ATOM 19488 O O . LEU F 3 473 ? 14.70905 -27.14844 4.96732 1.000 29.33198 473 LEU F O 1
ATOM 19493 N N . SER F 3 474 ? 13.38632 -27.54610 6.76776 1.000 27.03380 474 SER F N 1
ATOM 19494 C CA . SER F 3 474 ? 13.03883 -28.90392 6.34157 1.000 30.58636 474 SER F CA 1
ATOM 19495 C C . SER F 3 474 ? 12.15678 -28.86586 5.10742 1.000 31.51441 474 SER F C 1
ATOM 19496 O O . SER F 3 474 ? 11.35135 -27.94493 4.92142 1.000 29.07926 474 SER F O 1
ATOM 19499 N N . SER F 3 475 ? 12.27538 -29.89613 4.27285 1.000 27.41976 475 SER F N 1
ATOM 19500 C CA . SER F 3 475 ? 11.28657 -30.04443 3.21485 1.000 31.60986 475 SER F CA 1
ATOM 19501 C C . SER F 3 475 ? 9.89352 -30.01168 3.82265 1.000 29.77210 475 SER F C 1
ATOM 19502 O O . SER F 3 475 ? 9.62417 -30.70375 4.80520 1.000 29.58766 475 SER F O 1
ATOM 19505 N N . SER F 3 476 ? 9.00859 -29.18180 3.26492 1.000 30.17471 476 SER F N 1
ATOM 19506 C CA . SER F 3 476 ? 7.60437 -29.28952 3.64208 1.000 28.08615 476 SER F CA 1
ATOM 19507 C C . SER F 3 476 ? 6.87107 -30.34043 2.81617 1.000 38.69540 476 SER F C 1
ATOM 19508 O O . SER F 3 476 ? 5.65811 -30.51435 2.98283 1.000 41.31642 476 SER F O 1
ATOM 19511 N N . ARG F 3 477 ? 7.58311 -31.03733 1.93891 1.000 36.28535 477 ARG F N 1
ATOM 19512 C CA . ARG F 3 477 ? 7.00385 -31.96156 0.97486 1.000 35.56806 477 ARG F CA 1
ATOM 19513 C C . ARG F 3 477 ? 7.42686 -33.40702 1.17288 1.000 36.07027 477 ARG F C 1
ATOM 19514 O O . ARG F 3 477 ? 6.58997 -34.30743 1.04786 1.000 39.21541 477 ARG F O 1
ATOM 19522 N N . ILE F 3 478 ? 8.71072 -33.66259 1.40080 1.000 34.66022 478 ILE F N 1
ATOM 19523 C CA . ILE F 3 478 ? 9.26147 -35.01566 1.44815 1.000 38.50651 478 ILE F CA 1
ATOM 19524 C C . ILE F 3 478 ? 9.69163 -35.27382 2.88292 1.000 44.75242 478 ILE F C 1
ATOM 19525 O O . ILE F 3 478 ? 10.64120 -34.65145 3.37674 1.000 42.28437 478 ILE F O 1
ATOM 19530 N N . SER F 3 479 ? 8.99957 -36.18308 3.55552 1.000 48.83574 479 SER F N 1
ATOM 19531 C CA . SER F 3 479 ? 9.35200 -36.51468 4.92584 1.000 49.06749 479 SER F CA 1
ATOM 19532 C C . SER F 3 479 ? 10.61702 -37.35993 4.93968 1.000 57.85399 479 SER F C 1
ATOM 19533 O O . SER F 3 479 ? 10.82626 -38.19657 4.05731 1.000 49.90324 479 SER F O 1
ATOM 19536 N N . GLU F 3 480 ? 11.45879 -37.12375 5.94702 1.000 53.37703 480 GLU F N 1
ATOM 19537 C CA . GLU F 3 480 ? 12.71625 -37.83261 6.15826 1.000 53.92428 480 GLU F CA 1
ATOM 19538 C C . GLU F 3 480 ? 13.66927 -36.88364 6.87038 1.000 64.88275 480 GLU F C 1
ATOM 19539 O O . GLU F 3 480 ? 13.42047 -35.67504 6.92638 1.000 63.49942 480 GLU F O 1
#

Solvent-accessible surface area: 68442 Å² total; per-residue (Å²): 63,94,32,44,1,118,14,123,148,5,53,24,28,96,39,77,15,145,15,80,13,86,3,9,44,0,20,0,0,50,27,86,36,67,3,1,90,8,3,11,2,0,1,0,38,3,21,0,68,42,41,0,0,0,0,1,1,0,4,0,2,0,4,0,0,2,0,18,83,16,76,0,1,1,3,0,1,24,30,24,19,16,20,6,2,2,32,29,63,100,72,16,18,0,14,20,3,5,4,2,59,57,1,4,0,1,0,3,30,13,0,10,0,1,0,2,7,0,36,11,148,57,57,0,22,2,0,0,0,0,12,10,105,6,130,22,19,65,2,5,101,40,8,23,12,0,1,0,0,0,28,9,66,72,4,13,108,119,128,72,23,137,3,52,0,0,0,0,0,0,25,3,42,0,0,0,2,0,1,0,0,74,62,65,6,0,113,96,1,1,9,32,163,4,174,26,78,0,0,0,80,0,142,54,151,12,116,31,4,23,3,76,157,31,13,61,76,27,13,121,79,31,132,111,22,49,122,57,43,133,0,41,6,4,9,80,19,3,8,21,1,31,7,34,2,3,28,105,15,39,7,34,28,22,0,47,80,2,5,10,5,1,30,0,3,14,15,6,0,16,1,0,139,110,6,75,0,1,0,11,12,0,19,3,98,164,64,0,0,2,0,0,4,2,1,5,18,0,0,3,1,0,3,0,3,91,13,90,0,96,0,7,0,0,14,29,82,8,80,59,5,13,56,55,40,0,87,125,11,12,1,0,2,1,1,0,0,3,0,0,4,3,55,0,46,83,84,4,0,39,0,0,0,1,10,3,30,8,12,19,37,38,3,9,0,0,1,21,28,4,2,0,29,4,1,0,4,2,0,0,3,10,0,4,93,18,55,60,67,50,0,74,84,2,0,70,52,10,100,2,4,3,0,0,39,4,125,70,37,56,65,27,120,0,106,5,89,75,1,83,17,16,82,34,84,78,163,88,140,16,80,0,2,35,0,24,48,5,39,84,98,34,68,1,1,96,4,1,7,4,2,1,12,35,9,46,0,57,118,37,0,0,6,0,0,3,1,3,0,1,0,6,0,4,3,0,33,81,8,22,2,3,1,3,7,6,16,12,33,11,37,12,15,0,3,7,4,44,50,210,130,8,17,0,14,57,3,19,51,2,39,46,1,9,0,0,0,1,26,9,0,7,0,4,2,0,0,0,4,5,92,59,75,0,8,1,0,5,1,3,0,5,13,6,55,26,0,38,1,2,78,55,18,11,39,1,6,0,1,0,25,29,98,51,24,1,2,0,24,5,3,75,54,73,9,0,8,26,0,0,70,14,78,71,98,3,0,107,92,0,26,9,94,140,6,190,31,14,19,0,0,79,9,72,151,42,0,19,0,0,2,12,100,16,77,36,46,201,66,62,6,39,3,8,37,42,22,22,10,10,19,24,5,17,15,6,31,38,4,12,3,16,1,47,103,0,0,38,0,9,14,1,2,13,37,11,0,15,2,0,118,20,4,70,0,3,1,4,25,0,10,0,58,154,63,0,2,0,2,0,6,0,1,16,30,0,1,3,0,1,4,0,21,92,19,41,0,52,0,0,0,0,30,25,38,0,13,5,2,5,4,5,65,0,93,122,10,5,0,0,0,1,0,0,0,0,0,0,0,2,58,3,13,63,104,2,0,28,0,0,0,0,6,1,14,26,34,7,24,2,1,3,0,0,2,17,15,4,0,2,16,3,0,1,5,6,0,1,7,8,2,8,109,7,63,69,62,42,0,114,73,2,2,44,43,15,37,1,2,4,0,0,16,80,201,56,0,33,49,0,63,21,129,102,2,72,53,7,96,47,51,67,166,39,60,8,69,0,4,21,6,24,45,2,31,18,98,48,74,3,0,48,5,2,10,1,1,1,12,41,36,25,0,55,54,51,0,0,0,0,2,4,0,7,4,2,1,7,2,10,2,0,32,86,12,69,0,0,1,2,9,3,26,4,7,6,22,2,27,1,3,12,13,24,25,114,80,0,102,41,56,56,70,73,136,50,11,41,25,173,143,6,0,0,15,25,6,13,28,0,112,114,5,0,4,0,1,3,40,18,0,8,0,12,2,10,0,0,42,12,109,111,84,0,11,3,0,8,1,0,8,6,97,9,100,14,19,11,2,14,79,73,34,6,46,0,14,1,0,5,3,85,20,79,184,145,62,70,104,30,11,72,133,114,17,89,120,174,36,15,3,0,0,6,0,0,40,35,124,16,0,7,61,0,1,66,11,59,34,90,3,0,141,83,3,27,104,100,15,119,26,0,26,0,0,107,8,117,130,94,2,104,86,0,0,19,4,52,100,130,27,49,53,7,17,14,10,27,0,37,0,44,9,131,61,28,5,8,16,4,1,52,73,0,0,24,0,0,5,0,0,27,36,2,1,16,6,2,130,130,5,68,0,0,1,2,24,0,28,0,52,72,31,1,0,12,0,0,4,0,1,9,44,2,4,8,2,9,3,0,20,98,7,13,1,54,1,0,0,0,8,22,60,4,79,21,0,1,51,86,110,0,96,91,23,42,2,6,1,9,0,0,0,1,0,0,0,16,38,2,18,83,100,0,6,23,12,0,2,3,4,5,6,0,53,8,60,37,0,9,0,0,4,35,32,6,1,0,26,3,1,0,7,30,0,0,10,27,0,6,100,15,46,78,120,26,0,28,34,5,5,12,0,5,10,46,0,7,10,1,0,10,7,0,109,102,66,134,66,90,1,94,17,113,178,3,72,27,28,97,37,97,28,111,0,93,13,80,5,4,41,0,22,2,3,59,27,94,38,98,9,1,79,7,5,10,3,0,1,0,36,6,27,1,76,44,27,0,0,4,0,1,2,1,6,0,1,2,5,0,10,4,1,21,85,15,81,0,0,2,2,0,1,21,26,40,16,19,13,8,1,4,39,34,40,94,74,10,18,0,6,16,5,20,11,3,107,64,2,2,0,4,0,2,32,11,0,11,0,3,1,9,6,0,30,6,135,63,62,0,26,7,0,0,0,0,15,12,102,5,138,23,18,68,2,7,101,56,10,22,12,0,2,0,0,0,29,6,41,58,3,29,122,163,126,19,149,4,48,0,1,0,2,1,0,47,2,70,4,0,0,1,0,2,0,0,65,45,70,6,0,121,112,0,1,8,43,142,8,146,26,75,0,0,0,96,0,165,51,211,12,128,26,5,36,2,55,202,17,9,82,94,27,44,137,65,30,156,96,33,78,82,56,27,67,100,50,27,160,146,18,236,0,38,8,3,4,42,16,6,22,23,0,38,10,30,5,13,29,79,10,49,7,26,29,14,0,6,59,1,7,18,4,6,44,0,9,2,2,9,0,19,4,0,54,166,2,78,0,4,2,8,18,0,26,6,95,129,26,0,2,2,1,0,4,2,1,10,28,0,1,3,1,0,3,0,6,85,14,73,0,60,0,3,0,0,7,28,69,8,69,59,6,15,68,78,39,0,111,122,15,26,1,0,3,2,2,0,0,3,0,0,3,2,31,0,32,80,72,4,1,43,0,0,0,1,9,4,33,6,5,22,43,39,2,8,0,0,1,20,27,3,0,0,30,4,1,1,2,4,0,0,7,9,0,5,93,17,59,112,60,57,0,78,113,3,1,67,58,4,93,2,4,4,0,1,39,0,86,96,44,129,46,85,98,30,134,0,107,9,98,150,8,87,32,15,96,35,86,76,138,87,136,18,93,0,8,12,1,18,36,3,51,68,108,34,72,3,1,90,5,3,7,4,2,0,6,38,21,38,0,61,106,56,0,0,10,0,0,12,3,5,0,1,1,19,0,4,1,0,28,96,23,35,1,14,1,4,12,7,17,20,33,8,35,9,19,0,4,5,1,41,67,165,108,17,16,0,9,37,4,32,43,2,31,50,0,8,0,0,0,1,29,8,0,14,0,12,2,0,1,0,19,3,90,72,54,0,5,0,0,4,1,2,0,10,16,3,50,37,3,39,8,11,84,48,12,21,55,0,13,0,1,0,6,26,102,100,56,22,0,2,0,23,4,4,56,64,55,5,0,0,5,0,0,51,5,56,53,85,8,0,111,97,1,29,9,54,169,9,164,30,2,21,0,0,77,11,128,156,117,9,91,30,6,10,10,147,70,35,24,8,37,29,34,11,23,6,16,9,23,4,8,15,5,10,25,2,1,3,15,2,48,101,0,0,37,0,8,7,1,2,14,22,12,0,10,0,0,72,72,7,46,0,4,2,5,18,0,9,1,30,112,57,0,0,0,2,0,6,0,3,7,23,0,1,4,0,2,3,0,23,88,21,25,0,90,0,5,0,0,29,18,39,1,74,32,3,20,85,22,75,0,119,137,10,28,0,0,2,1,2,0,0,0,0,1,0,4,70,2,17,82,116,0,0,29,0,0,0,2,5,3,7,22,46,5,20,2,0,1,0,0,3,17,13,3,0,1,21,3,0,1,2,2,0,2,6,5,2,12,118,6,64,47,57,42,0,121,80,2,2,38,44,16,41,1,2,3,0,0,8,72,117,55,9,30,50,0,76,26,100,116,2,67,35,6,98,51,51,77,166,35,46,5,48,0,6,23,16,24,50,2,34,17,93,35,57,11,1,49,4,2,5,3,0,0,16,41,20,24,0,63,44,61,0,0,12,0,2,16,0,5,5,3,2,1,0,5,5,0,30,102,14,66,0,1,4,2,5,3,18,5,8,6,24,1,28,1,3,13,9,25,42,126,74,0,78,39,41,45,70,110,39,16,25,173,157,97,5,0,0,16,24,8,18,36,0,122,108,4,3,2,0,0,3,14,3,0,8,0,7,2,6,22,0,55,8,115,95,83,0,14,0,0,0,1,0,9,9,99,11,83,12,20,17,4,28,100,64,31,7,44,0,19,1,0,5,2,96,32,85,155,137,167,30,37,2,0,0,32,9,6,42,43,107,9,0,6,56,0,2,63,14,63,69,62,4,0,100,84,2,30,84,72,14,111,18,0,25,0,0,66,1,124,94,101,11,122,82,0,0,35,7,31,79,88,35,62,26,0,15,10,2,30,1,49,0,24,6,146,39,21,5,10,16,3,1,64,69,0,0,20,0,0,30,0,0,34,33,4,0,19,6,2,92,120,1,79,0,0,1,3,24,0,40,0,52,68,21,0,0,11,0,0,4,0,1,9,47,2,3,10,2,9,3,0,16,141,18,26,1,57,0,1,0,0,7,12,58,6,61,46,0,1,66,78,102,0,138,110,22,43,2,5,2,8,1,0,0,2,0,0,0,14,56,4,20,79,134,2,8,16,12,0,3,3,5,8,6,0,36,14,52,37,0,9,0,0,2,37,30,2,1,1,17,2,0,0,6,25,0,0,9,28,0,6,96,17,33,64,114,58,0,20,12,5,2,14,0,4,15,51,0,7,12,0,0,6,8,2,85,97,67,114

Sequence (2405 aa):
HFGECNLDRLNALEPTNRIEAEAGQIESWDHNDQQFQCAGVAVIRRTIEPNGLLLPQYSNAPKLIYIERGRGITGVLFPGCPETFEDPQQQDRHQKIRHFREGDIIALPAGVAHWIYNDGDSPVVTVSLLHTNNYANQLDENPRHFYLAGNPDDEHQRQQGEGNNVFSGFDAEFLADAFNVDVDTARRLQSNQDKRRRNIVKVEGRLQQVRPERSRQEWERQERQERESEQGFEETICSLRLRENIGTRSRADIYTEQVGRINTVNSNTLPVLRRWLQLSAERGDLQREGLYVPHWNLNAHSVVYAIRGRARVQVVDDNGNTVFDDELRQGQVLTTIPQNFAVAKRAESEGFEWVAFKTNDNAQISSPLAGRTSAIRALPDDVLANAFQISRSEARRLKYNRQETTLVRSSQRHFGECNLDRLNALEPTNRRKESEAGTVEKWDKNDQQFQCAGVALIIRHFIERRGLLLPSFSNAPELIYVIKKGRRGFQGAVIPGCPETFESNSNRQDQHQKVRRQIREGDILALPAGQAHWIYNDGDSQLVNVTLLDTSNAANQLDENPRKFYLAGNPDGTNIFSGFDQETLADSFNVDVDLARRLQSNQDKRGKIVKKVEQRRLQILIPEERQQQEGFEETICSSLRLMENIANPRNADIYNPQGGRRIISTLNSNILPVLRYLQLSAERGTLYREAIQAPHYNLNSHSVIFAIRGNGRIQVVKDNGQNIFDGELRRQGQALTIPQNFAVIKRAGSEGFEWVAFKTNDNAQRLPLAGRNSAIRAIPEDVLINSYRISRSEARRLKFIRNETTIFSSRHFGECNLDRLNVVEPTNRITSEGGTVEKWDTNQQQFQCAGVAAIRRRTIEPNSEVQPNYQPAPMLIYIEKGRGLLGVVVIPGCAETYESQSHQQNKGQRASQGQSQRQDQHQRVHRIREGDILAIIPAGVVHWIYNDGDQQLLVAFAVVNQNNKANQLDEEYRPFLLAGGQPDEQGQKGQKQQQQAESQNIFSSGFDVELLAEAYNIPVDIVRRRQQQQDKRGNLVKLEQQQIKIIRAEQETICSLLRLLRENMMTTRSQSDIVSRQAGRINIVNQQKLPVLRRYYLNMSAERGHLFPDALYVPHWAQNNHRVIYVIRGNAQVQISDDNGNNVFDREIRRQGNVFTIPQFFAAISSRAGSSEGFEYVVSIKTAGNPNKSTLAGRRTSVIRAIPADVLANSFQISPEEAQRRLKHNRGKQTLVVLSSSRISEGECNLDRLNALEPTNRIEAEAGQIESWDHNDQQFQCAGVAVIIRRRTIEPNGLLLPQYSNAPKLIYIERGRGITTGVLFPGCPETFEDPQQQDRHQKIRHFRREGDIIALPAGVAHWIYNDGDSPVVTVSLLHTNNYANQLDENPRHFYLAGNPDDEHQRQGEGNNVFSGFDAEFLADAFNVDVDTARRLQSNQDKRRNIVKVEGRLQQVRPERSRQEWERQERQERESEQERERQRRGFEEETICSLRLRENIGTRSRRADIYTEQVGRINTVNSNTLPVLRRWLQLSAERGDLQREGLYVPHWNLNAHSVVYAIRGRARVQVVDDNGNTVFDDELRQGQVLTTIPQNFAVAKRAESSEGFEWVAFKTNDNAQISSPLAGRTSAIRALPDDVLANAFQISRSEARRLKYNRQETTLVRSSRSQRHFGECNLDRLNALEPTNRKESEAGTVEKWDKNDQQQFQCAGVALIRHFIERRRGLLLPSFSNAPELIYVIKGRGFQGAVIPGCPETFESNSNRQDQHQKVRQIREGDILALPAGQAHWIYNDGDSQLVNVTLLDTSNAANQLDENPRKKFYLAGNPDDGTNIIFSGFDQETLADSFNVDVDLARRRLQSNQDKRGKIVKKVEQRLQILIPEFEETICSLRLMENIANPRNADIYNPQGGRIISSTLNSNILPVLRYLQLSAERGTLYREAIQAPHYNLNSHSVIFAIRGNGRIQVVKDNGQNIFDGELRQGQALTTIPQNFAVIKRAGSEGFEWVAFKTNDNAQRRLPLAGRNSAIRAIPEDVLINSYRISRSEARRLKFIRNETTIFSSRHFGECNLDRLNVVEPTNRITSEGGTVVEKWDTNQQQFQCAGVAAIRRTIEPNSEVQPNYQPAPMLIYIEKGRGLLGVVIPGCAETYESQSHQQNKGQRASQSQREQDQHQRVVHRIREGDILAIPAGVVHWIYNDGDQQLVAFAVVNQNNKANQLDEEYRPFLLAGGQPDEHESQNIFSGFDVELLAEAYNIPVDIVRRQQQQDKRGNLVKLEEQQQIIKIIRAEQETICSLRLLRENMMTTRSQSDIVSRQAGRINIVNQQKLPVLRYYLNMSAERGHLFPDALYVPHWAQNNHRVIYVIRRGNAQVQISDDNGNNVFDREIRRQGNVFTIPQFFAAISSRRAGSEGFEYVVSIKTAGNPNKSTLAGRRTSVIRAIPADVLANSFQISPEEAQRLKHNRGKQTLVLSSSRISE

InterPro domains:
  IPR006044 11-S seed storage protein, plant [PR00439] (332-349)
  IPR006044 11-S seed storage protein, plant [PR00439] (355-375)
  IPR006044 11-S seed storage protein, plant [PR00439] (401-417)
  IPR006044 11-S seed storage protein, plant [PR00439] (419-434)
  IPR006044 11-S seed storage protein, plant [PR00439] (437-455)
  IPR006044 11-S seed storage protein, plant [PR00439] (459-476)
  IPR006045 Cupin 1 [PF00190] (43-203)
  IPR006045 Cupin 1 [PF00190] (341-481)
  IPR006045 Cupin 1 [SM00835] (43-261)
  IPR006045 Cupin 1 [SM00835] (333-482)
  IPR011051 RmlC-like cupin domain superfamily [SSF51182] (9-491)
  IPR014710 RmlC-like jelly roll fold [G3DSA:2.60.120.10] (25-335)
  IPR014710 RmlC-like jelly roll fold [G3DSA:2.60.120.10] (337-505)
  IPR022379 11-S seed storage protein, conserved site [PS00305] (320-342)
  IPR050253 Seed Storage and Functional Proteins [PTHR31189] (4-498)

Organism: Corylus avellana (NCBI:txid13451)

Nearest PDB structures (foldseek):
  8uai-assembly1_F  TM=1.002E+00  e=7.024E-87  Corylus avellana
  8uai-assembly1_C  TM=9.916E-01  e=2.932E-80  Corylus avellana
  5wpw-assembly1_A  TM=9.643E-01  e=2.358E-51  Cocos nucifera
  5wpw-assembly1_B  TM=9.625E-01  e=6.374E-51  Cocos nucifera
  5gyl-assembly1_C  TM=9.475E-01  e=1.597E-48  Cicer arietinum

Secondary structure (DSSP, 8-state):
--STT--S----B---EEEEETTEEEEE--TTSHHHHHHT-EEEEEEE-TTEEEEEEEESS-EEEEEEE-EEEEEEE-TTPPP-EEPPP---EESPPEEEETTEEEEE-TT-EEEEE--SSS-EEEEEEE-TTSTT--S-SS--EEESSS-PPPTT-----SSSSGGGGS-HHHHHHHHTS-HHHHHHHT-TT--STTEEEPPSPPP--S-HHHHHHHHHHHHHHHHHH--GGGTGGG---EEE---TT--SEEETTTEEEEEE-TTTSTTHHHHT-EEEEEEE-TTEEEEEEEESS--EEEEEEEEEEEEEEE-TTS-EEEEEEEETT-EEEE-TT-EEEEEEEEEEEEEEEEESSTT--EEESSBTT-TTTTS-HHHHHHHHT--HHHHHHHHHS--SBSEEE--/-PPP----------B-EEEEEEETTEEEEEE-TTSHHHHHHT-EEEEEEE-TTEEEEEEEESS-EEEEEEE-EEEEEE--TTPPP-EE--S----EES--EEEETTEEEEE-TT--EEEEE-SSSPEEEEEEE-TTSTT--S-S---EEESSS-----SGGGGS-HHHHHHHHT--HHHHHHHTTTT--S-SEEEPSSS----BTTB------STTTTT---EEESS-GGG-SEEETTTEEEEEESTTT-TTHHHHT-EEEEEEE-TT-EEEEEEESS--EEEEEEEEEEEEEEE-TTS-EEEEEEEETT-EEEE-TT-EEEEEEEEEEEEEEEEESSTT--EEESSSTTSHHHHS-HHHHHHHHT--HHHHHHHHHS--S-SEE--/-TTTTT--S-------SEEEEETTEEEEEE-TTSHHHHHHTEEEEEEEE-TTEEEPPEE-SS-EEEEEEE-EEEEEE--TT----EE---HHHHHHHHHTT--S----EE--EEEEETTEEEEE-TT--EEEEE-SSS-EEEEEEEETTSTT--S-SS--PEESS-B---------HHHHH----B-GGGGS-HHHHHHHHTS-HHHHHHHHS--TT-SEEE-SS--TTS--TT---GGG---EEE--TTT--SEEETTTEEEEEESTTTSTTHHHHT-EEEEEEEPTT-EEEEEEESS--EEEEEEEEEEEEEEE-TTS-EEEEEEEETT-EEEE-TT-EEEEEEEEEEEEEEEEES-SS--EEESSSTT-TTTTS-HHHHHHHHT--HHHHHHHHHTTTT--SEE--SSS--/-TT--S----B---EEEEETTEEEEE--TTSHHHHHHT-EEEEEEE-TTEEEEEEEESS-EEEEEEE-EEEEEEE-TT----EEPPP---EESPPEEEETTEEEEE-TT-EEEEE--SSS-EEEEEEE-TT-TT--S-SS--EEESSS-PPPTT-----SSSGGGGS-HHHHHHHHT--HHHHHHHT-TT--STTEEEPSSPPP----HHHHHHHHHHHHHHHHHHHHHHHH---TTTTGGG---EEES--TT--SEEETTTEEEEEE-TTTSTTHHHHT-EEEEEEE-TTEEEEEEEESS--EEEEEEEEEEEEEEE-TTS-EEEEEEEETT-EEEE-TT-EEEEEEEEEEEEEEEEESSTT--EEESSBTT-TTTTS-HHHHHHHHT--HHHHHHHHHS--SBSEEE-S--/-PPP-----S----B---EEEEETTEEEEE--TTSHHHHHHT-EEEEEEE-TTEEEEEEEESS-EEEEEEE-EEEEEE--TTPPP-EE--TT---EES--EEEETTEEEEE-TT--EEEEE-SSS-EEEEEEE-TTSTT--S-S---EEESSS-TT---SGGGGS-HHHHHHHHT--HHHHHHTT-TT--S-SEEEPSSS--------TTS-S----EEESS-GGG-SEEETTTEEEEEESTTT-TTHHHHT-EEEEEEE-TT-EEEEEEESSS-EEEEEEEEEEEEEEE-TTS-EEEEEEEETT-EEEE-TT-EEEEEEEEEEEEEEEEESSTT--EEESSSTT-HHHHS-HHHHHHHHT--HHHHHHHHHS----SEE--/-TTTTT--S---PPPPSEEEEETTEEEEEE-TTSHHHHHHTEEEEEEEE-TTEEEPPEE-SS-EEEEEEE-EEEEEE--TT----EE---HHHHHHHHT---S----EE--EEEEETTEEEEE-TT--EEEEE-SSS-EEEEEEEETTSTT--S-SS---EESS-BS-S----B-GGGGS-HHHHHHHHTS-HHHHHHHHS--TT-SEEE--S--TTS--TT---GGG---EEE--TTT--SEEETTTEEEEEE-TTTSTTHHHHT-EEEEEEEPTT-EEEEEEESS--EEEEEEEEEEEEEEE-TTS-EEEEEEEETT-EEEE-TT-EEEEEEEEEEEEEEEEES-SS--EEESSSTT-TTTTS-HHHHHHHHT--HHHHHHHHHTTTT--SEE--SSS--